Protein 2K14 (pdb70)

Secondary structure (DSSP, 8-state):
-HHHHHHHHHHHHHHHHHHGGGSEEEEEE-B-TT-EEEEEES-TTS---EEEEETTS--B-SS-EEEEEEEETTEEEEE-----

B-factor: mean 1.0, std 0.0, range [1.0, 1.0]

InterPro domains:
  IPR012340 Nucleic acid-binding, OB-fold [G3DSA:2.40.50.140] (94-174)
  IPR058653 Membrane protein NfeD2, N-terminal transmembrane domain [PF25842] (1-101)

Foldseek 3Di:
DVVVVVVVVLVVVVVVVVVLLQFKWFFAFKAALAGKGKIWTPVVVDTDIAIEHEPPSHTGDGGAMWRFNADDSRYTHIDGPRDD

CATH classification: 2.40.50.140

Solvent-accessible surface area: 5468 Å² total; per-residue (Å²): 96,68,144,150,131,103,50,53,63,122,122,63,83,40,167,167,7,54,86,37,89,70,108,48,0,55,0,66,70,49,0,53,73,127,16,150,6,55,0,21,7,79,42,118,80,73,51,134,60,48,39,0,35,13,114,82,99,79,96,2,58,167,46,25,18,0,54,0,44,50,21,100,118,24,49,2,18,0,28,52,99,107,52,222

Sequence (84 aa):
GSHMLESSAEESLAYREDDLRGRLGKVITAVPVDGFGEVVIEGIGGTISKSAVSFDNQQISYGTTVLVVDINNGVLSVTPHEPIGSHMLESSAEESLAYREDDLRGRLGKVITAVPVDGFGEVVIEGIGGTISKSAVSFDNQQISYGTTVLVVDINNGVLSVTPHEPIGSHMLESSAEESLAYREDDLRGRLGKVITAVPVDGFGEVVIEGIGGTISKSAVSFDNQQISYGTTVLVVDINNGVLSVTPHEPIGSHMLESSAEESLAYREDDLRGRLGKVITAVPVDGFGEVVIEGIGGTISKSAVSFDNQQISYGTTVLVVDINNGVLSVTPHEPIGSHMLESSAEESLAYREDDLRGRLGKVITAVPVDGFGEVVIEGIGGTISKSAVSFDNQQISYGTTVLVVDINNGVLSVTPHEPIGSHMLESSAEESLAYREDDLRGRLGKVITAVPVDGFGEVVIEGIGGTISKSAVSFDNQQISYGTTVLVVDINNGVLSVTPHEPIGSHMLESSAEESLAYREDDLRGRLGKVITAVPVDGFGEVVIEGIGGTISKSAVSFDNQQISYGTTVLVVDINNGVLSVTPHEPIGSHMLESSAEESLAYREDDLRGRLGKVITAVPVDGFGEVVIEGIGGTISKSAVSFDNQQISYGTTVLVVDINNGVLSVTPHEPIGSHMLESSAEESLAYREDDLRGRLGKVITAVPVDGFGEVVIEGIGGTISKSAVSFDNQQISYGTTVLVVDINNGVLSVTPHEPIGSHMLESSAEESLAYREDDLRGRLGKVITAVPVDGFGEVVIEGIGGTISKSAVSFDNQQISYGTTVLVVDINNGVLSVTPHEPIGSHMLESSAEESLAYREDDLRGRLGKVITAVPVDGFGEVVIEGIGGTISKSAVSFDNQQISYGTTVLVVDINNGVLSVTPHEPIGSHMLESSAEESLAYREDDLRGRLGKVITAVPVDGFGEVVIEGIGGTISKSAVSFDNQQISYGTTVLVVDINNGVLSVTPHEPIGSHMLESSAEESLAYREDDLRGRLGKVITAVPVDGFGEVVIEGIGGTISKSAVSFDNQQISYGTTVLVVDINNGVLSVTPHEPIGSHMLESSAEESLAYREDDLRGRLGKVITAVPVDGFGEVVIEGIGGTISKSAVSFDNQQISYGTTVLVVDINNGVLSVTPHEPIGSHMLESSAEESLAYREDDLRGRLGKVITAVPVDGFGEVVIEGIGGTISKSAVSFDNQQISYGTTVLVVDINNGVLSVTPHEPIGSHMLESSAEESLAYREDDLRGRLGKVITAVPVDGFGEVVIEGIGGTISKSAVSFDNQQISYGTTVLVVDINNGVLSVTPHEPIGSHMLESSAEESLAYREDDLRGRLGKVITAVPVDGFGEVVIEGIGGTISKSAVSFDNQQISYGTTVLVVDINNGVLSVTPHEPIGSHMLESSAEESLAYREDDLRGRLGKVITAVPVDGFGEVVIEGIGGTISKSAVSFDNQQISYGTTVLVVDINNGVLSVTPHEPIGSHMLESSAEESLAYREDDLRGRLGKVITAVPVDGFGEVVIEGIGGTISKSAVSFDNQQISYGTTVLVVDINNGVLSVTPHEPIGSHMLESSAEESLAYREDDLRGRLGKVITAVPVDGFGEVVIEGIGGTISKSAVSFDNQQISYGTTVLVVDINNGVLSVTPHEPI

Radius of gyration: 13.63 Å; Cα contacts (8 Å, |Δi|>4): 180; chains: 1; bounding box: 39×36×25 Å

GO terms:
  GO:0045121 membrane raft (C, EXP)
  GO:0005886 plasma membrane (C, EXP)

Nearest PDB structures (foldseek):
  2k14-assembly1_A  TM=9.909E-01  e=5.338E-16  unclassified
  3wwv-assembly1_A-2  TM=8.874E-01  e=5.300E-04  Pyrococcus horikoshii OT3
  5gvd-assembly1_A  TM=5.594E-01  e=1.250E-01  Homo sapiens
  7ur8-assembly1_A  TM=4.563E-01  e=3.140E-01  synthetic construct
  4jc0-assembly2_B  TM=3.728E-01  e=9.187E+00  Thermotoga maritima

Structure (mmCIF, N/CA/C/O backbone):
data_2K14
#
_entry.id   2K14
#
loop_
_atom_site.group_PDB
_atom_site.id
_atom_site.type_symbol
_atom_site.label_atom_id
_atom_site.label_alt_id
_atom_site.label_comp_id
_atom_site.label_asym_id
_atom_site.label_entity_id
_atom_site.label_seq_id
_atom_site.pdbx_PDB_ins_code
_atom_site.Cartn_x
_atom_site.Cartn_y
_atom_site.Cartn_z
_atom_site.occupancy
_atom_site.B_iso_or_equiv
_atom_site.auth_seq_id
_atom_site.auth_comp_id
_atom_site.auth_asym_id
_atom_site.auth_atom_id
_atom_site.pdbx_PDB_model_num
ATOM 1 N N . GLY A 1 1 ? 19.606 17.095 -10.858 1.00 1.00 1 GLY A N 1
ATOM 2 C CA . GLY A 1 1 ? 19.177 15.705 -11.037 1.00 1.00 1 GLY A CA 1
ATOM 3 C C . GLY A 1 1 ? 18.337 15.138 -9.882 1.00 1.00 1 GLY A C 1
ATOM 4 O O . GLY A 1 1 ? 17.873 13.999 -9.959 1.00 1.00 1 GLY A O 1
ATOM 8 N N . SER A 1 2 ? 18.110 15.917 -8.820 1.00 1.00 2 SER A N 1
ATOM 9 C CA . SER A 1 2 ? 17.337 15.517 -7.631 1.00 1.00 2 SER A CA 1
ATOM 10 C C . SER A 1 2 ? 15.916 15.034 -7.949 1.00 1.00 2 SER A C 1
ATOM 11 O O . SER A 1 2 ? 15.448 14.072 -7.340 1.00 1.00 2 SER A O 1
ATOM 19 N N . HIS A 1 3 ? 15.251 15.618 -8.950 1.00 1.00 3 HIS A N 1
ATOM 20 C CA . HIS A 1 3 ? 13.924 15.187 -9.410 1.00 1.00 3 HIS A CA 1
ATOM 21 C C . HIS A 1 3 ? 13.905 13.740 -9.943 1.00 1.00 3 HIS A C 1
ATOM 22 O O . HIS A 1 3 ? 12.921 13.025 -9.748 1.00 1.00 3 HIS A O 1
ATOM 36 N N . MET A 1 4 ? 14.995 13.276 -10.568 1.00 1.00 4 MET A N 1
ATOM 37 C CA . MET A 1 4 ? 15.140 11.884 -11.016 1.00 1.00 4 MET A CA 1
ATOM 38 C C . MET A 1 4 ? 15.369 10.925 -9.837 1.00 1.00 4 MET A C 1
ATOM 39 O O . MET A 1 4 ? 14.842 9.812 -9.840 1.00 1.00 4 MET A O 1
ATOM 53 N N . LEU A 1 5 ? 16.100 11.356 -8.804 1.00 1.00 5 LEU A N 1
ATOM 54 C CA . LEU A 1 5 ? 16.286 10.585 -7.566 1.00 1.00 5 LEU A CA 1
ATOM 55 C C . LEU A 1 5 ? 14.972 10.459 -6.773 1.00 1.00 5 LEU A C 1
ATOM 56 O O . LEU A 1 5 ? 14.642 9.374 -6.293 1.00 1.00 5 LEU A O 1
ATOM 72 N N . GLU A 1 6 ? 14.182 11.533 -6.694 1.00 1.00 6 GLU A N 1
ATOM 73 C CA . GLU A 1 6 ? 12.829 11.514 -6.120 1.00 1.00 6 GLU A CA 1
ATOM 74 C C . GLU A 1 6 ? 11.884 10.601 -6.917 1.00 1.00 6 GLU A C 1
ATOM 75 O O . GLU A 1 6 ? 11.176 9.784 -6.325 1.00 1.00 6 GLU A O 1
ATOM 87 N N . SER A 1 7 ? 11.920 10.666 -8.254 1.00 1.00 7 SER A N 1
ATOM 88 C CA . SER A 1 7 ? 11.159 9.754 -9.123 1.00 1.00 7 SER A CA 1
ATOM 89 C C . SER A 1 7 ? 11.560 8.290 -8.904 1.00 1.00 7 SER A C 1
ATOM 90 O O . SER A 1 7 ? 10.694 7.421 -8.808 1.00 1.00 7 SER A O 1
ATOM 98 N N . SER A 1 8 ? 12.858 8.013 -8.748 1.00 1.00 8 SER A N 1
ATOM 99 C CA . SER A 1 8 ? 13.379 6.668 -8.456 1.00 1.00 8 SER A CA 1
ATOM 100 C C . SER A 1 8 ? 12.922 6.149 -7.087 1.00 1.00 8 SER A C 1
ATOM 101 O O . SER A 1 8 ? 12.570 4.975 -6.965 1.00 1.00 8 SER A O 1
ATOM 109 N N . ALA A 1 9 ? 12.870 7.011 -6.065 1.00 1.00 9 ALA A N 1
ATOM 110 C CA . ALA A 1 9 ? 12.334 6.669 -4.746 1.00 1.00 9 ALA A CA 1
ATOM 111 C C . ALA A 1 9 ? 10.818 6.386 -4.782 1.00 1.00 9 ALA A C 1
ATOM 112 O O . ALA A 1 9 ? 10.356 5.418 -4.179 1.00 1.00 9 ALA A O 1
ATOM 119 N N . GLU A 1 10 ? 10.039 7.180 -5.524 1.00 1.00 10 GLU A N 1
ATOM 120 C CA . GLU A 1 10 ? 8.600 6.951 -5.725 1.00 1.00 10 GLU A CA 1
ATOM 121 C C . GLU A 1 10 ? 8.312 5.656 -6.506 1.00 1.00 10 GLU A C 1
ATOM 122 O O . GLU A 1 10 ? 7.418 4.897 -6.135 1.00 1.00 10 GLU A O 1
ATOM 134 N N . GLU A 1 11 ? 9.096 5.351 -7.544 1.00 1.00 11 GLU A N 1
ATOM 135 C CA . GLU A 1 11 ? 9.014 4.077 -8.273 1.00 1.00 11 GLU A CA 1
ATOM 136 C C . GLU A 1 11 ? 9.432 2.876 -7.408 1.00 1.00 11 GLU A C 1
ATOM 137 O O . GLU A 1 11 ? 8.825 1.807 -7.497 1.00 1.00 11 GLU A O 1
ATOM 149 N N . SER A 1 12 ? 10.415 3.050 -6.517 1.00 1.00 12 SER A N 1
ATOM 150 C CA . SER A 1 12 ? 10.789 2.028 -5.529 1.00 1.00 12 SER A CA 1
ATOM 151 C C . SER A 1 12 ? 9.669 1.783 -4.514 1.00 1.00 12 SER A C 1
ATOM 152 O O . SER A 1 12 ? 9.397 0.635 -4.164 1.00 1.00 12 SER A O 1
ATOM 160 N N . LEU A 1 13 ? 8.960 2.830 -4.077 1.00 1.00 13 LEU A N 1
ATOM 161 C CA . LEU A 1 13 ? 7.795 2.703 -3.196 1.00 1.00 13 LEU A CA 1
ATOM 162 C C . LEU A 1 13 ? 6.620 2.021 -3.916 1.00 1.00 13 LEU A C 1
ATOM 163 O O . LEU A 1 13 ? 5.968 1.154 -3.338 1.00 1.00 13 LEU A O 1
ATOM 179 N N . ALA A 1 14 ? 6.392 2.324 -5.198 1.00 1.00 14 ALA A N 1
ATOM 180 C CA . ALA A 1 14 ? 5.411 1.611 -6.021 1.00 1.00 14 ALA A CA 1
ATOM 181 C C . ALA A 1 14 ? 5.745 0.111 -6.163 1.00 1.00 14 ALA A C 1
ATOM 182 O O . ALA A 1 14 ? 4.845 -0.726 -6.098 1.00 1.00 14 ALA A O 1
ATOM 189 N N . TYR A 1 15 ? 7.028 -0.252 -6.282 1.00 1.00 15 TYR A N 1
ATOM 190 C CA . TYR A 1 15 ? 7.480 -1.650 -6.250 1.00 1.00 15 TYR A CA 1
ATOM 191 C C . TYR A 1 15 ? 7.268 -2.316 -4.874 1.00 1.00 15 TYR A C 1
ATOM 192 O O . TYR A 1 15 ? 6.783 -3.448 -4.808 1.00 1.00 15 TYR A O 1
ATOM 210 N N . ARG A 1 16 ? 7.554 -1.611 -3.768 1.00 1.00 16 ARG A N 1
ATOM 211 C CA . ARG A 1 16 ? 7.256 -2.073 -2.395 1.00 1.00 16 ARG A CA 1
ATOM 212 C C . ARG A 1 16 ? 5.760 -2.304 -2.171 1.00 1.00 16 ARG A C 1
ATOM 213 O O . ARG A 1 16 ? 5.380 -3.282 -1.532 1.00 1.00 16 ARG A O 1
ATOM 234 N N . GLU A 1 17 ? 4.905 -1.439 -2.714 1.00 1.00 17 GLU A N 1
ATOM 235 C CA . GLU A 1 17 ? 3.453 -1.625 -2.716 1.00 1.00 17 GLU A CA 1
ATOM 236 C C . GLU A 1 17 ? 3.020 -2.811 -3.589 1.00 1.00 17 GLU A C 1
ATOM 237 O O . GLU A 1 17 ? 2.209 -3.616 -3.148 1.00 1.00 17 GLU A O 1
ATOM 249 N N . ASP A 1 18 ? 3.590 -2.992 -4.783 1.00 1.00 18 ASP A N 1
ATOM 250 C CA . ASP A 1 18 ? 3.304 -4.151 -5.639 1.00 1.00 18 ASP A CA 1
ATOM 251 C C . ASP A 1 18 ? 3.729 -5.495 -5.014 1.00 1.00 18 ASP A C 1
ATOM 252 O O . ASP A 1 18 ? 3.112 -6.519 -5.299 1.00 1.00 18 ASP A O 1
ATOM 261 N N . ASP A 1 19 ? 4.720 -5.516 -4.116 1.00 1.00 19 ASP A N 1
ATOM 262 C CA . ASP A 1 19 ? 5.045 -6.705 -3.313 1.00 1.00 19 ASP A CA 1
ATOM 263 C C . ASP A 1 19 ? 3.876 -7.154 -2.408 1.00 1.00 19 ASP A C 1
ATOM 264 O O . ASP A 1 19 ? 3.714 -8.350 -2.152 1.00 1.00 19 ASP A O 1
ATOM 273 N N . LEU A 1 20 ? 3.031 -6.219 -1.950 1.00 1.00 20 LEU A N 1
ATOM 274 C CA . LEU A 1 20 ? 1.827 -6.507 -1.153 1.00 1.00 20 LEU A CA 1
ATOM 275 C C . LEU A 1 20 ? 0.758 -7.301 -1.932 1.00 1.00 20 LEU A C 1
ATOM 276 O O . LEU A 1 20 ? -0.139 -7.877 -1.315 1.00 1.00 20 LEU A O 1
ATOM 292 N N . ARG A 1 21 ? 0.858 -7.384 -3.269 1.00 1.00 21 ARG A N 1
ATOM 293 C CA . ARG A 1 21 ? -0.032 -8.192 -4.132 1.00 1.00 21 ARG A CA 1
ATOM 294 C C . ARG A 1 21 ? -0.070 -9.681 -3.737 1.00 1.00 21 ARG A C 1
ATOM 295 O O . ARG A 1 21 ? -1.072 -10.362 -3.945 1.00 1.00 21 ARG A O 1
ATOM 316 N N . GLY A 1 22 ? 0.997 -10.188 -3.115 1.00 1.00 22 GLY A N 1
ATOM 317 C CA . GLY A 1 22 ? 1.089 -11.567 -2.619 1.00 1.00 22 GLY A CA 1
ATOM 318 C C . GLY A 1 22 ? 0.493 -11.798 -1.221 1.00 1.00 22 GLY A C 1
ATOM 319 O O . GLY A 1 22 ? 0.768 -12.839 -0.621 1.00 1.00 22 GLY A O 1
ATOM 323 N N . ARG A 1 23 ? -0.289 -10.848 -0.682 1.00 1.00 23 ARG A N 1
ATOM 324 C CA . ARG A 1 23 ? -0.827 -10.872 0.692 1.00 1.00 23 ARG A CA 1
ATOM 325 C C . ARG A 1 23 ? -2.332 -10.593 0.755 1.00 1.00 23 ARG A C 1
ATOM 326 O O . ARG A 1 23 ? -2.926 -9.996 -0.146 1.00 1.00 23 ARG A O 1
ATOM 347 N N . LEU A 1 24 ? -2.933 -11.017 1.866 1.00 1.00 24 LEU A N 1
ATOM 348 C CA . LEU A 1 24 ? -4.311 -10.691 2.241 1.00 1.00 24 LEU A CA 1
ATOM 349 C C . LEU A 1 24 ? -4.375 -9.291 2.880 1.00 1.00 24 LEU A C 1
ATOM 350 O O . LEU A 1 24 ? -3.401 -8.785 3.443 1.00 1.00 24 LEU A O 1
ATOM 366 N N . GLY A 1 25 ? -5.569 -8.710 2.859 1.00 1.00 25 GLY A N 1
ATOM 367 C CA . GLY A 1 25 ? -5.936 -7.446 3.488 1.00 1.00 25 GLY A CA 1
ATOM 368 C C . GLY A 1 25 ? -7.324 -7.475 4.134 1.00 1.00 25 GLY A C 1
ATOM 369 O O . GLY A 1 25 ? -7.987 -8.513 4.186 1.00 1.00 25 GLY A O 1
ATOM 373 N N . LYS A 1 26 ? -7.759 -6.317 4.629 1.00 1.00 26 LYS A N 1
ATOM 374 C CA . LYS A 1 26 ? -8.937 -6.098 5.473 1.00 1.00 26 LYS A CA 1
ATOM 375 C C . LYS A 1 26 ? -9.576 -4.751 5.143 1.00 1.00 26 LYS A C 1
ATOM 376 O O . LYS A 1 26 ? -8.951 -3.704 5.316 1.00 1.00 26 LYS A O 1
ATOM 395 N N . VAL A 1 27 ? -10.794 -4.789 4.607 1.00 1.00 27 VAL A N 1
ATOM 396 C CA . VAL A 1 27 ? -11.554 -3.596 4.182 1.00 1.00 27 VAL A CA 1
ATOM 397 C C . VAL A 1 27 ? -12.104 -2.837 5.395 1.00 1.00 27 VAL A C 1
ATOM 398 O O . VAL A 1 27 ? -12.694 -3.444 6.292 1.00 1.00 27 VAL A O 1
ATOM 411 N N . ILE A 1 28 ? -11.951 -1.508 5.398 1.00 1.00 28 ILE A N 1
ATOM 412 C CA . ILE A 1 28 ? -12.430 -0.601 6.464 1.00 1.00 28 ILE A CA 1
ATOM 413 C C . ILE A 1 28 ? -13.367 0.517 5.961 1.00 1.00 28 ILE A C 1
ATOM 414 O O . ILE A 1 28 ? -14.025 1.179 6.762 1.00 1.00 28 ILE A O 1
ATOM 430 N N . THR A 1 29 ? -13.476 0.698 4.643 1.00 1.00 29 THR A N 1
ATOM 431 C CA . THR A 1 29 ? -14.476 1.560 3.987 1.00 1.00 29 THR A CA 1
ATOM 432 C C . THR A 1 29 ? -14.993 0.791 2.779 1.00 1.00 29 THR A C 1
ATOM 433 O O . THR A 1 29 ? -14.193 0.291 1.990 1.00 1.00 29 THR A O 1
ATOM 444 N N . ALA A 1 30 ? -16.315 0.655 2.667 1.00 1.00 30 ALA A N 1
ATOM 445 C CA . ALA A 1 30 ? -16.977 -0.226 1.708 1.00 1.00 30 ALA A CA 1
ATOM 446 C C . ALA A 1 30 ? -16.571 0.017 0.243 1.00 1.00 30 ALA A C 1
ATOM 447 O O . ALA A 1 30 ? -16.423 1.156 -0.203 1.00 1.00 30 ALA A O 1
ATOM 454 N N . VAL A 1 31 ? -16.461 -1.077 -0.510 1.00 1.00 31 VAL A N 1
ATOM 455 C CA . VAL A 1 31 ? -16.029 -1.127 -1.913 1.00 1.00 31 VAL A CA 1
ATOM 456 C C . VAL A 1 31 ? -17.140 -1.804 -2.731 1.00 1.00 31 VAL A C 1
ATOM 457 O O . VAL A 1 31 ? -17.186 -3.034 -2.780 1.00 1.00 31 VAL A O 1
ATOM 470 N N . PRO A 1 32 ? -18.095 -1.060 -3.319 1.00 1.00 32 PRO A N 1
ATOM 471 C CA . PRO A 1 32 ? -19.182 -1.662 -4.090 1.00 1.00 32 PRO A CA 1
ATOM 472 C C . PRO A 1 32 ? -18.702 -2.185 -5.453 1.00 1.00 32 PRO A C 1
ATOM 473 O O . PRO A 1 32 ? -17.560 -1.954 -5.852 1.00 1.00 32 PRO A O 1
ATOM 484 N N . VAL A 1 33 ? -19.589 -2.875 -6.182 1.00 1.00 33 VAL A N 1
ATOM 485 C CA . VAL A 1 33 ? -19.285 -3.640 -7.417 1.00 1.00 33 VAL A CA 1
ATOM 486 C C . VAL A 1 33 ? -18.632 -2.844 -8.559 1.00 1.00 33 VAL A C 1
ATOM 487 O O . VAL A 1 33 ? -18.142 -3.437 -9.517 1.00 1.00 33 VAL A O 1
ATOM 500 N N . ASP A 1 34 ? -18.660 -1.513 -8.493 1.00 1.00 34 ASP A N 1
ATOM 501 C CA . ASP A 1 34 ? -18.132 -0.578 -9.494 1.00 1.00 34 ASP A CA 1
ATOM 502 C C . ASP A 1 34 ? -17.553 0.707 -8.851 1.00 1.00 34 ASP A C 1
ATOM 503 O O . ASP A 1 34 ? -17.511 1.762 -9.490 1.00 1.00 34 ASP A O 1
ATOM 512 N N . GLY A 1 35 ? -17.153 0.638 -7.574 1.00 1.00 35 GLY A N 1
ATOM 513 C CA . GLY A 1 35 ? -16.782 1.798 -6.748 1.00 1.00 35 GLY A CA 1
ATOM 514 C C . GLY A 1 35 ? -15.468 1.648 -5.974 1.00 1.00 35 GLY A C 1
ATOM 515 O O . GLY A 1 35 ? -14.683 0.725 -6.206 1.00 1.00 35 GLY A O 1
ATOM 519 N N . PHE A 1 36 ? -15.245 2.577 -5.039 1.00 1.00 36 PHE A N 1
ATOM 520 C CA . PHE A 1 36 ? -14.000 2.736 -4.280 1.00 1.00 36 PHE A CA 1
ATOM 521 C C . PHE A 1 36 ? -14.264 2.799 -2.767 1.00 1.00 36 PHE A C 1
ATOM 522 O O . PHE A 1 36 ? -15.257 3.379 -2.319 1.00 1.00 36 PHE A O 1
ATOM 539 N N . GLY A 1 37 ? -13.335 2.248 -1.988 1.00 1.00 37 GLY A N 1
ATOM 540 C CA . GLY A 1 37 ? -13.293 2.293 -0.523 1.00 1.00 37 GLY A CA 1
ATOM 541 C C . GLY A 1 37 ? -11.849 2.209 -0.020 1.00 1.00 37 GLY A C 1
ATOM 542 O O . GLY A 1 37 ? -10.942 2.731 -0.667 1.00 1.00 37 GLY A O 1
ATOM 546 N N . GLU A 1 38 ? -11.610 1.563 1.122 1.00 1.00 38 GLU A N 1
ATOM 547 C CA . GLU A 1 38 ? -10.292 1.505 1.782 1.00 1.00 38 GLU A CA 1
ATOM 548 C C . GLU A 1 38 ? -9.994 0.127 2.381 1.00 1.00 38 GLU A C 1
ATOM 549 O O . GLU A 1 38 ? -10.887 -0.570 2.867 1.00 1.00 38 GLU A O 1
ATOM 561 N N . VAL A 1 39 ? -8.707 -0.216 2.412 1.00 1.00 39 VAL A N 1
ATOM 562 C CA . VAL A 1 39 ? -8.157 -1.511 2.851 1.00 1.00 39 VAL A CA 1
ATOM 563 C C . VAL A 1 39 ? -6.820 -1.328 3.585 1.00 1.00 39 VAL A C 1
ATOM 564 O O . VAL A 1 39 ? -6.113 -0.346 3.370 1.00 1.00 39 VAL A O 1
ATOM 577 N N . VAL A 1 40 ? -6.452 -2.303 4.416 1.00 1.00 40 VAL A N 1
ATOM 578 C CA . VAL A 1 40 ? -5.126 -2.461 5.062 1.00 1.00 40 VAL A CA 1
ATOM 579 C C . VAL A 1 40 ? -4.639 -3.884 4.802 1.00 1.00 40 VAL A C 1
ATOM 580 O O . VAL A 1 40 ? -5.462 -4.792 4.743 1.00 1.00 40 VAL A O 1
ATOM 593 N N . ILE A 1 41 ? -3.334 -4.122 4.668 1.00 1.00 41 ILE A N 1
ATOM 594 C CA . ILE A 1 41 ? -2.791 -5.494 4.633 1.00 1.00 41 ILE A CA 1
ATOM 595 C C . ILE A 1 41 ? -2.924 -6.142 6.024 1.00 1.00 41 ILE A C 1
ATOM 596 O O . ILE A 1 41 ? -2.949 -5.454 7.044 1.00 1.00 41 ILE A O 1
ATOM 612 N N . GLU A 1 42 ? -3.034 -7.473 6.075 1.00 1.00 42 GLU A N 1
ATOM 613 C CA . GLU A 1 42 ? -3.302 -8.239 7.313 1.00 1.00 42 GLU A CA 1
ATOM 614 C C . GLU A 1 42 ? -2.248 -8.072 8.430 1.00 1.00 42 GLU A C 1
ATOM 615 O O . GLU A 1 42 ? -2.532 -8.374 9.590 1.00 1.00 42 GLU A O 1
ATOM 627 N N . GLY A 1 43 ? -1.062 -7.537 8.120 1.00 1.00 43 GLY A N 1
ATOM 628 C CA . GLY A 1 43 ? -0.037 -7.111 9.085 1.00 1.00 43 GLY A CA 1
ATOM 629 C C . GLY A 1 43 ? -0.392 -5.798 9.796 1.00 1.00 43 GLY A C 1
ATOM 630 O O . GLY A 1 43 ? 0.438 -4.892 9.860 1.00 1.00 43 GLY A O 1
ATOM 634 N N . ILE A 1 44 ? -1.634 -5.654 10.274 1.00 1.00 44 ILE A N 1
ATOM 635 C CA . ILE A 1 44 ? -2.237 -4.411 10.794 1.00 1.00 44 ILE A CA 1
ATOM 636 C C . ILE A 1 44 ? -1.412 -3.635 11.844 1.00 1.00 44 ILE A C 1
ATOM 637 O O . ILE A 1 44 ? -1.553 -2.416 11.950 1.00 1.00 44 ILE A O 1
ATOM 653 N N . GLY A 1 45 ? -0.535 -4.305 12.600 1.00 1.00 45 GLY A N 1
ATOM 654 C CA . GLY A 1 45 ? 0.368 -3.688 13.584 1.00 1.00 45 GLY A CA 1
ATOM 655 C C . GLY A 1 45 ? 1.624 -3.020 12.995 1.00 1.00 45 GLY A C 1
ATOM 656 O O . GLY A 1 45 ? 2.378 -2.390 13.740 1.00 1.00 45 GLY A O 1
ATOM 660 N N . GLY A 1 46 ? 1.864 -3.143 11.682 1.00 1.00 46 GLY A N 1
ATOM 661 C CA . GLY A 1 46 ? 3.063 -2.642 10.994 1.00 1.00 46 GLY A CA 1
ATOM 662 C C . GLY A 1 46 ? 2.858 -2.299 9.509 1.00 1.00 46 GLY A C 1
ATOM 663 O O . GLY A 1 46 ? 3.804 -2.386 8.723 1.00 1.00 46 GLY A O 1
ATOM 667 N N . THR A 1 47 ? 1.638 -1.920 9.117 1.00 1.00 47 THR A N 1
ATOM 668 C CA . THR A 1 47 ? 1.230 -1.580 7.737 1.00 1.00 47 THR A CA 1
ATOM 669 C C . THR A 1 47 ? 0.355 -0.313 7.702 1.00 1.00 47 THR A C 1
ATOM 670 O O . THR A 1 47 ? 0.014 0.251 8.746 1.00 1.00 47 THR A O 1
ATOM 681 N N . ILE A 1 48 ? 0.015 0.167 6.498 1.00 1.00 48 ILE A N 1
ATOM 682 C CA . ILE A 1 48 ? -0.653 1.459 6.246 1.00 1.00 48 ILE A CA 1
ATOM 683 C C . ILE A 1 48 ? -1.862 1.239 5.319 1.00 1.00 48 ILE A C 1
ATOM 684 O O . ILE A 1 48 ? -1.782 0.467 4.360 1.00 1.00 48 ILE A O 1
ATOM 700 N N . SER A 1 49 ? -2.986 1.904 5.605 1.00 1.00 49 SER A N 1
ATOM 701 C CA . SER A 1 49 ? -4.212 1.841 4.795 1.00 1.00 49 SER A CA 1
ATOM 702 C C . SER A 1 49 ? -4.063 2.521 3.423 1.00 1.00 49 SER A C 1
ATOM 703 O O . SER A 1 49 ? -3.327 3.499 3.269 1.00 1.00 49 SER A O 1
ATOM 711 N N . LYS A 1 50 ? -4.791 2.013 2.420 1.00 1.00 50 LYS A N 1
ATOM 712 C CA . LYS A 1 50 ? -4.786 2.475 1.018 1.00 1.00 50 LYS A CA 1
ATOM 713 C C . LYS A 1 50 ? -6.199 2.423 0.428 1.00 1.00 50 LYS A C 1
ATOM 714 O O . LYS A 1 50 ? -7.047 1.663 0.908 1.00 1.00 50 LYS A O 1
ATOM 733 N N . SER A 1 51 ? -6.451 3.184 -0.637 1.00 1.00 51 SER A N 1
ATOM 734 C CA . SER A 1 51 ? -7.703 3.084 -1.401 1.00 1.00 51 SER A CA 1
ATOM 735 C C . SER A 1 51 ? -7.821 1.727 -2.098 1.00 1.00 51 SER A C 1
ATOM 736 O O . SER A 1 51 ? -6.814 1.113 -2.464 1.00 1.00 51 SER A O 1
ATOM 744 N N . ALA A 1 52 ? -9.055 1.263 -2.296 1.00 1.00 52 ALA A N 1
ATOM 745 C CA . ALA A 1 52 ? -9.343 -0.074 -2.812 1.00 1.00 52 ALA A CA 1
ATOM 746 C C . ALA A 1 52 ? -10.516 -0.097 -3.807 1.00 1.00 52 ALA A C 1
ATOM 747 O O . ALA A 1 52 ? -11.489 0.639 -3.631 1.00 1.00 52 ALA A O 1
ATOM 754 N N . VAL A 1 53 ? -10.441 -0.985 -4.807 1.00 1.00 53 VAL A N 1
ATOM 755 C CA . VAL A 1 53 ? -11.492 -1.256 -5.812 1.00 1.00 53 VAL A CA 1
ATOM 756 C C . VAL A 1 53 ? -11.802 -2.754 -5.933 1.00 1.00 53 VAL A C 1
ATOM 757 O O . VAL A 1 53 ? -10.957 -3.603 -5.645 1.00 1.00 53 VAL A O 1
ATOM 770 N N . SER A 1 54 ? -13.019 -3.086 -6.364 1.00 1.00 54 SER A N 1
ATOM 771 C CA . SER A 1 54 ? -13.556 -4.450 -6.465 1.00 1.00 54 SER A CA 1
ATOM 772 C C . SER A 1 54 ? -13.156 -5.141 -7.781 1.00 1.00 54 SER A C 1
ATOM 773 O O . SER A 1 54 ? -13.833 -5.028 -8.805 1.00 1.00 54 SER A O 1
ATOM 781 N N . PHE A 1 55 ? -12.039 -5.877 -7.767 1.00 1.00 55 PHE A N 1
ATOM 782 C CA . PHE A 1 55 ? -11.479 -6.539 -8.959 1.00 1.00 55 PHE A CA 1
ATOM 783 C C . PHE A 1 55 ? -12.458 -7.507 -9.650 1.00 1.00 55 PHE A C 1
ATOM 784 O O . PHE A 1 55 ? -12.500 -7.595 -10.877 1.00 1.00 55 PHE A O 1
ATOM 801 N N . ASP A 1 56 ? -13.272 -8.212 -8.856 1.00 1.00 56 ASP A N 1
ATOM 802 C CA . ASP A 1 56 ? -14.214 -9.242 -9.314 1.00 1.00 56 ASP A CA 1
ATOM 803 C C . ASP A 1 56 ? -15.670 -8.723 -9.399 1.00 1.00 56 ASP A C 1
ATOM 804 O O . ASP A 1 56 ? -16.616 -9.513 -9.399 1.00 1.00 56 ASP A O 1
ATOM 813 N N . ASN A 1 57 ? -15.863 -7.395 -9.438 1.00 1.00 57 ASN A N 1
ATOM 814 C CA . ASN A 1 57 ? -17.165 -6.711 -9.407 1.00 1.00 57 ASN A CA 1
ATOM 815 C C . ASN A 1 57 ? -18.090 -7.209 -8.273 1.00 1.00 57 ASN A C 1
ATOM 816 O O . ASN A 1 57 ? -19.270 -7.497 -8.483 1.00 1.00 57 ASN A O 1
ATOM 827 N N . GLN A 1 58 ? -17.541 -7.321 -7.058 1.00 1.00 58 GLN A N 1
ATOM 828 C CA . GLN A 1 58 ? -18.264 -7.721 -5.843 1.00 1.00 58 GLN A CA 1
ATOM 829 C C . GLN A 1 58 ? -18.448 -6.526 -4.897 1.00 1.00 58 GLN A C 1
ATOM 830 O O . GLN A 1 58 ? -17.637 -5.602 -4.894 1.00 1.00 58 GLN A O 1
ATOM 844 N N . GLN A 1 59 ? -19.500 -6.553 -4.076 1.00 1.00 59 GLN A N 1
ATOM 845 C CA . GLN A 1 59 ? -19.703 -5.580 -2.998 1.00 1.00 59 GLN A CA 1
ATOM 846 C C . GLN A 1 59 ? -18.943 -6.067 -1.750 1.00 1.00 59 GLN A C 1
ATOM 847 O O . GLN A 1 59 ? -19.150 -7.194 -1.293 1.00 1.00 59 GLN A O 1
ATOM 861 N N . ILE A 1 60 ? -18.053 -5.232 -1.211 1.00 1.00 60 ILE A N 1
ATOM 862 C CA . ILE A 1 60 ? -17.103 -5.576 -0.143 1.00 1.00 60 ILE A CA 1
ATOM 863 C C . ILE A 1 60 ? -17.265 -4.588 1.019 1.00 1.00 60 ILE A C 1
ATOM 864 O O . ILE A 1 60 ? -16.680 -3.504 1.026 1.00 1.00 60 ILE A O 1
ATOM 880 N N . SER A 1 61 ? -18.116 -4.942 1.981 1.00 1.00 61 SER A N 1
ATOM 881 C CA . SER A 1 61 ? -18.376 -4.154 3.196 1.00 1.00 61 SER A CA 1
ATOM 882 C C . SER A 1 61 ? -17.178 -4.108 4.163 1.00 1.00 61 SER A C 1
ATOM 883 O O . SER A 1 61 ? -16.213 -4.869 4.037 1.00 1.00 61 SER A O 1
ATOM 891 N N . TYR A 1 62 ? -17.268 -3.235 5.173 1.00 1.00 62 TYR A N 1
ATOM 892 C CA . TYR A 1 62 ? -16.353 -3.178 6.322 1.00 1.00 62 TYR A CA 1
ATOM 893 C C . TYR A 1 62 ? -16.171 -4.555 6.993 1.00 1.00 62 TYR A C 1
ATOM 894 O O . TYR A 1 62 ? -17.132 -5.315 7.148 1.00 1.00 62 TYR A O 1
ATOM 912 N N . GLY A 1 63 ? -14.949 -4.855 7.445 1.00 1.00 63 GLY A N 1
ATOM 913 C CA . GLY A 1 63 ? -14.664 -6.011 8.298 1.00 1.00 63 GLY A CA 1
ATOM 914 C C . GLY A 1 63 ? -14.659 -7.376 7.600 1.00 1.00 63 GLY A C 1
ATOM 915 O O . GLY A 1 63 ? -15.088 -8.359 8.208 1.00 1.00 63 GLY A O 1
ATOM 919 N N . THR A 1 64 ? -14.170 -7.465 6.356 1.00 1.00 64 THR A N 1
ATOM 920 C CA . THR A 1 64 ? -13.969 -8.750 5.654 1.00 1.00 64 THR A CA 1
ATOM 921 C C . THR A 1 64 ? -12.547 -8.880 5.112 1.00 1.00 64 THR A C 1
ATOM 922 O O . THR A 1 64 ? -11.873 -7.877 4.857 1.00 1.00 64 THR A O 1
ATOM 933 N N . THR A 1 65 ? -12.082 -10.119 4.952 1.00 1.00 65 THR A N 1
ATOM 934 C CA . THR A 1 65 ? -10.711 -10.437 4.529 1.00 1.00 65 THR A CA 1
ATOM 935 C C . THR A 1 65 ? -10.673 -10.635 3.017 1.00 1.00 65 THR A C 1
ATOM 936 O O . THR A 1 65 ? -11.435 -11.421 2.447 1.00 1.00 65 THR A O 1
ATOM 947 N N . VAL A 1 66 ? -9.756 -9.929 2.365 1.00 1.00 66 VAL A N 1
ATOM 948 C CA . VAL A 1 66 ? -9.669 -9.787 0.906 1.00 1.00 66 VAL A CA 1
ATOM 949 C C . VAL A 1 66 ? -8.276 -10.142 0.398 1.00 1.00 66 VAL A C 1
ATOM 950 O O . VAL A 1 66 ? -7.290 -9.878 1.073 1.00 1.00 66 VAL A O 1
ATOM 963 N N . LEU A 1 67 ? -8.171 -10.734 -0.788 1.00 1.00 67 LEU A N 1
ATOM 964 C CA . LEU A 1 67 ? -6.887 -10.920 -1.470 1.00 1.00 67 LEU A CA 1
ATOM 965 C C . LEU A 1 67 ? -6.654 -9.730 -2.411 1.00 1.00 67 LEU A C 1
ATOM 966 O O . LEU A 1 67 ? -7.526 -9.391 -3.216 1.00 1.00 67 LEU A O 1
ATOM 982 N N . VAL A 1 68 ? -5.487 -9.090 -2.302 1.00 1.00 68 VAL A N 1
ATOM 983 C CA . VAL A 1 68 ? -5.084 -7.947 -3.142 1.00 1.00 68 VAL A CA 1
ATOM 984 C C . VAL A 1 68 ? -4.581 -8.439 -4.509 1.00 1.00 68 VAL A C 1
ATOM 985 O O . VAL A 1 68 ? -3.385 -8.541 -4.765 1.00 1.00 68 VAL A O 1
ATOM 998 N N . VAL A 1 69 ? -5.519 -8.834 -5.369 1.00 1.00 69 VAL A N 1
ATOM 999 C CA . VAL A 1 69 ? -5.282 -9.528 -6.649 1.00 1.00 69 VAL A CA 1
ATOM 1000 C C . VAL A 1 69 ? -4.597 -8.684 -7.735 1.00 1.00 69 VAL A C 1
ATOM 1001 O O . VAL A 1 69 ? -3.941 -9.247 -8.613 1.00 1.00 69 VAL A O 1
ATOM 1014 N N . ASP A 1 70 ? -4.685 -7.354 -7.676 1.00 1.00 70 ASP A N 1
ATOM 1015 C CA . ASP A 1 70 ? -3.908 -6.435 -8.525 1.00 1.00 70 ASP A CA 1
ATOM 1016 C C . ASP A 1 70 ? -3.611 -5.136 -7.751 1.00 1.00 70 ASP A C 1
ATOM 1017 O O . ASP A 1 70 ? -4.217 -4.887 -6.709 1.00 1.00 70 ASP A O 1
ATOM 1026 N N . ILE A 1 71 ? -2.677 -4.307 -8.222 1.00 1.00 71 ILE A N 1
ATOM 1027 C CA . ILE A 1 71 ? -2.230 -3.089 -7.525 1.00 1.00 71 ILE A CA 1
ATOM 1028 C C . ILE A 1 71 ? -1.891 -1.980 -8.531 1.00 1.00 71 ILE A C 1
ATOM 1029 O O . ILE A 1 71 ? -1.242 -2.208 -9.554 1.00 1.00 71 ILE A O 1
ATOM 1045 N N . ASN A 1 72 ? -2.293 -0.759 -8.182 1.00 1.00 72 ASN A N 1
ATOM 1046 C CA . ASN A 1 72 ? -1.937 0.506 -8.822 1.00 1.00 72 ASN A CA 1
ATOM 1047 C C . ASN A 1 72 ? -1.584 1.528 -7.715 1.00 1.00 72 ASN A C 1
ATOM 1048 O O . ASN A 1 72 ? -1.932 1.311 -6.553 1.00 1.00 72 ASN A O 1
ATOM 1059 N N . ASN A 1 73 ? -0.878 2.614 -8.049 1.00 1.00 73 ASN A N 1
ATOM 1060 C CA . ASN A 1 73 ? -0.321 3.592 -7.099 1.00 1.00 73 ASN A CA 1
ATOM 1061 C C . ASN A 1 73 ? -1.342 4.117 -6.058 1.00 1.00 73 ASN A C 1
ATOM 1062 O O . ASN A 1 73 ? -2.146 5.005 -6.352 1.00 1.00 73 ASN A O 1
ATOM 1073 N N . GLY A 1 74 ? -1.315 3.558 -4.844 1.00 1.00 74 GLY A N 1
ATOM 1074 C CA . GLY A 1 74 ? -2.247 3.857 -3.746 1.00 1.00 74 GLY A CA 1
ATOM 1075 C C . GLY A 1 74 ? -3.701 3.408 -3.965 1.00 1.00 74 GLY A C 1
ATOM 1076 O O . GLY A 1 74 ? -4.572 3.788 -3.183 1.00 1.00 74 GLY A O 1
ATOM 1080 N N . VAL A 1 75 ? -3.966 2.601 -4.999 1.00 1.00 75 VAL A N 1
ATOM 1081 C CA . VAL A 1 75 ? -5.291 2.108 -5.420 1.00 1.00 75 VAL A CA 1
ATOM 1082 C C . VAL A 1 75 ? -5.184 0.606 -5.697 1.00 1.00 75 VAL A C 1
ATOM 1083 O O . VAL A 1 75 ? -4.903 0.155 -6.809 1.00 1.00 75 VAL A O 1
ATOM 1096 N N . LEU A 1 76 ? -5.331 -0.178 -4.635 1.00 1.00 76 LEU A N 1
ATOM 1097 C CA . LEU A 1 76 ? -5.263 -1.638 -4.647 1.00 1.00 76 LEU A CA 1
ATOM 1098 C C . LEU A 1 76 ? -6.546 -2.226 -5.270 1.00 1.00 76 LEU A C 1
ATOM 1099 O O . LEU A 1 76 ? -7.639 -1.701 -5.068 1.00 1.00 76 LEU A O 1
ATOM 1115 N N . SER A 1 77 ? -6.441 -3.355 -5.968 1.00 1.00 77 SER A N 1
ATOM 1116 C CA . SER A 1 77 ? -7.584 -4.090 -6.525 1.00 1.00 77 SER A CA 1
ATOM 1117 C C . SER A 1 77 ? -7.750 -5.379 -5.734 1.00 1.00 77 SER A C 1
ATOM 1118 O O . SER A 1 77 ? -6.834 -6.201 -5.673 1.00 1.00 77 SER A O 1
ATOM 1126 N N . VAL A 1 78 ? -8.915 -5.558 -5.114 1.00 1.00 78 VAL A N 1
ATOM 1127 C CA . VAL A 1 78 ? -9.145 -6.626 -4.131 1.00 1.00 78 VAL A CA 1
ATOM 1128 C C . VAL A 1 78 ? -10.436 -7.408 -4.395 1.00 1.00 78 VAL A C 1
ATOM 1129 O O . VAL A 1 78 ? -11.322 -6.957 -5.123 1.00 1.00 78 VAL A O 1
ATOM 1142 N N . THR A 1 79 ? -10.545 -8.587 -3.784 1.00 1.00 79 THR A N 1
ATOM 1143 C CA . THR A 1 79 ? -11.732 -9.461 -3.828 1.00 1.00 79 THR A CA 1
ATOM 1144 C C . THR A 1 79 ? -11.820 -10.282 -2.528 1.00 1.00 79 THR A C 1
ATOM 1145 O O . THR A 1 79 ? -10.769 -10.655 -1.994 1.00 1.00 79 THR A O 1
ATOM 1156 N N . PRO A 1 80 ? -13.013 -10.535 -1.947 1.00 1.00 80 PRO A N 1
ATOM 1157 C CA . PRO A 1 80 ? -13.150 -11.217 -0.657 1.00 1.00 80 PRO A CA 1
ATOM 1158 C C . PRO A 1 80 ? -12.791 -12.710 -0.726 1.00 1.00 80 PRO A C 1
ATOM 1159 O O . PRO A 1 80 ? -13.620 -13.563 -1.052 1.00 1.00 80 PRO A O 1
ATOM 1170 N N . HIS A 1 81 ? -11.535 -13.028 -0.394 1.00 1.00 81 HIS A N 1
ATOM 1171 C CA . HIS A 1 81 ? -11.050 -14.402 -0.237 1.00 1.00 81 HIS A CA 1
ATOM 1172 C C . HIS A 1 81 ? -11.682 -15.083 0.998 1.00 1.00 81 HIS A C 1
ATOM 1173 O O . HIS A 1 81 ? -11.967 -16.281 0.957 1.00 1.00 81 HIS A O 1
ATOM 1187 N N . GLU A 1 82 ? -11.904 -14.325 2.082 1.00 1.00 82 GLU A N 1
ATOM 1188 C CA . GLU A 1 82 ? -12.372 -14.782 3.405 1.00 1.00 82 GLU A CA 1
ATOM 1189 C C . GLU A 1 82 ? -11.842 -16.182 3.833 1.00 1.00 82 GLU A C 1
ATOM 1190 O O . GLU A 1 82 ? -12.631 -17.111 4.052 1.00 1.00 82 GLU A O 1
ATOM 1202 N N . PRO A 1 83 ? -10.506 -16.377 3.916 1.00 1.00 83 PRO A N 1
ATOM 1203 C CA . PRO A 1 83 ? -9.901 -17.660 4.285 1.00 1.00 83 PRO A CA 1
ATOM 1204 C C . PRO A 1 83 ? -10.148 -18.035 5.759 1.00 1.00 83 PRO A C 1
ATOM 1205 O O . PRO A 1 83 ? -10.461 -17.187 6.600 1.00 1.00 83 PRO A O 1
ATOM 1216 N N . ILE A 1 84 ? -9.969 -19.321 6.078 1.00 1.00 84 ILE A N 1
ATOM 1217 C CA . ILE A 1 84 ? -10.059 -19.874 7.443 1.00 1.00 84 ILE A CA 1
ATOM 1218 C C . ILE A 1 84 ? -9.092 -19.204 8.438 1.00 1.00 84 ILE A C 1
ATOM 1219 O O . ILE A 1 84 ? -7.935 -18.901 8.117 1.00 1.00 84 ILE A O 1
ATOM 1235 N N . GLY A 1 1 ? 15.519 19.417 -10.913 1.00 1.00 1 GLY A N 2
ATOM 1236 C CA . GLY A 1 1 ? 15.307 17.968 -11.003 1.00 1.00 1 GLY A CA 2
ATOM 1237 C C . GLY A 1 1 ? 14.545 17.355 -9.820 1.00 1.00 1 GLY A C 2
ATOM 1238 O O . GLY A 1 1 ? 14.265 16.155 -9.821 1.00 1.00 1 GLY A O 2
ATOM 1242 N N . SER A 1 2 ? 14.189 18.155 -8.810 1.00 1.00 2 SER A N 2
ATOM 1243 C CA . SER A 1 2 ? 13.495 17.713 -7.589 1.00 1.00 2 SER A CA 2
ATOM 1244 C C . SER A 1 2 ? 12.175 16.979 -7.858 1.00 1.00 2 SER A C 2
ATOM 1245 O O . SER A 1 2 ? 11.904 15.956 -7.230 1.00 1.00 2 SER A O 2
ATOM 1253 N N . HIS A 1 3 ? 11.383 17.433 -8.836 1.00 1.00 3 HIS A N 2
ATOM 1254 C CA . HIS A 1 3 ? 10.142 16.769 -9.254 1.00 1.00 3 HIS A CA 2
ATOM 1255 C C . HIS A 1 3 ? 10.382 15.347 -9.795 1.00 1.00 3 HIS A C 2
ATOM 1256 O O . HIS A 1 3 ? 9.603 14.434 -9.512 1.00 1.00 3 HIS A O 2
ATOM 1270 N N . MET A 1 4 ? 11.476 15.135 -10.534 1.00 1.00 4 MET A N 2
ATOM 1271 C CA . MET A 1 4 ? 11.866 13.828 -11.076 1.00 1.00 4 MET A CA 2
ATOM 1272 C C . MET A 1 4 ? 12.398 12.894 -9.980 1.00 1.00 4 MET A C 2
ATOM 1273 O O . MET A 1 4 ? 12.107 11.697 -10.000 1.00 1.00 4 MET A O 2
ATOM 1287 N N . LEU A 1 5 ? 13.124 13.427 -8.990 1.00 1.00 5 LEU A N 2
ATOM 1288 C CA . LEU A 1 5 ? 13.567 12.675 -7.808 1.00 1.00 5 LEU A CA 2
ATOM 1289 C C . LEU A 1 5 ? 12.382 12.237 -6.930 1.00 1.00 5 LEU A C 2
ATOM 1290 O O . LEU A 1 5 ? 12.318 11.079 -6.516 1.00 1.00 5 LEU A O 2
ATOM 1306 N N . GLU A 1 6 ? 11.406 13.118 -6.693 1.00 1.00 6 GLU A N 2
ATOM 1307 C CA . GLU A 1 6 ? 10.163 12.775 -5.983 1.00 1.00 6 GLU A CA 2
ATOM 1308 C C . GLU A 1 6 ? 9.301 11.769 -6.765 1.00 1.00 6 GLU A C 2
ATOM 1309 O O . GLU A 1 6 ? 8.743 10.847 -6.166 1.00 1.00 6 GLU A O 2
ATOM 1321 N N . SER A 1 7 ? 9.239 11.880 -8.097 1.00 1.00 7 SER A N 2
ATOM 1322 C CA . SER A 1 7 ? 8.586 10.878 -8.957 1.00 1.00 7 SER A CA 2
ATOM 1323 C C . SER A 1 7 ? 9.283 9.515 -8.869 1.00 1.00 7 SER A C 2
ATOM 1324 O O . SER A 1 7 ? 8.614 8.492 -8.737 1.00 1.00 7 SER A O 2
ATOM 1332 N N . SER A 1 8 ? 10.620 9.489 -8.863 1.00 1.00 8 SER A N 2
ATOM 1333 C CA . SER A 1 8 ? 11.412 8.258 -8.698 1.00 1.00 8 SER A CA 2
ATOM 1334 C C . SER A 1 8 ? 11.207 7.612 -7.323 1.00 1.00 8 SER A C 2
ATOM 1335 O O . SER A 1 8 ? 11.101 6.388 -7.229 1.00 1.00 8 SER A O 2
ATOM 1343 N N . ALA A 1 9 ? 11.092 8.413 -6.258 1.00 1.00 9 ALA A N 2
ATOM 1344 C CA . ALA A 1 9 ? 10.752 7.933 -4.917 1.00 1.00 9 ALA A CA 2
ATOM 1345 C C . ALA A 1 9 ? 9.326 7.350 -4.849 1.00 1.00 9 ALA A C 2
ATOM 1346 O O . ALA A 1 9 ? 9.122 6.285 -4.264 1.00 1.00 9 ALA A O 2
ATOM 1353 N N . GLU A 1 10 ? 8.341 7.995 -5.484 1.00 1.00 10 GLU A N 2
ATOM 1354 C CA . GLU A 1 10 ? 6.968 7.480 -5.578 1.00 1.00 10 GLU A CA 2
ATOM 1355 C C . GLU A 1 10 ? 6.892 6.174 -6.392 1.00 1.00 10 GLU A C 2
ATOM 1356 O O . GLU A 1 10 ? 6.223 5.229 -5.980 1.00 1.00 10 GLU A O 2
ATOM 1368 N N . GLU A 1 11 ? 7.620 6.074 -7.506 1.00 1.00 11 GLU A N 2
ATOM 1369 C CA . GLU A 1 11 ? 7.731 4.836 -8.295 1.00 1.00 11 GLU A CA 2
ATOM 1370 C C . GLU A 1 11 ? 8.435 3.707 -7.524 1.00 1.00 11 GLU A C 2
ATOM 1371 O O . GLU A 1 11 ? 8.036 2.545 -7.632 1.00 1.00 11 GLU A O 2
ATOM 1383 N N . SER A 1 12 ? 9.430 4.030 -6.693 1.00 1.00 12 SER A N 2
ATOM 1384 C CA . SER A 1 12 ? 10.071 3.061 -5.791 1.00 1.00 12 SER A CA 2
ATOM 1385 C C . SER A 1 12 ? 9.107 2.568 -4.706 1.00 1.00 12 SER A C 2
ATOM 1386 O O . SER A 1 12 ? 9.083 1.378 -4.391 1.00 1.00 12 SER A O 2
ATOM 1394 N N . LEU A 1 13 ? 8.256 3.451 -4.169 1.00 1.00 13 LEU A N 2
ATOM 1395 C CA . LEU A 1 13 ? 7.199 3.077 -3.224 1.00 1.00 13 LEU A CA 2
ATOM 1396 C C . LEU A 1 13 ? 6.120 2.225 -3.910 1.00 1.00 13 LEU A C 2
ATOM 1397 O O . LEU A 1 13 ? 5.691 1.223 -3.345 1.00 1.00 13 LEU A O 2
ATOM 1413 N N . ALA A 1 14 ? 5.737 2.539 -5.150 1.00 1.00 14 ALA A N 2
ATOM 1414 C CA . ALA A 1 14 ? 4.823 1.712 -5.941 1.00 1.00 14 ALA A CA 2
ATOM 1415 C C . ALA A 1 14 ? 5.396 0.304 -6.210 1.00 1.00 14 ALA A C 2
ATOM 1416 O O . ALA A 1 14 ? 4.663 -0.681 -6.129 1.00 1.00 14 ALA A O 2
ATOM 1423 N N . TYR A 1 15 ? 6.707 0.181 -6.446 1.00 1.00 15 TYR A N 2
ATOM 1424 C CA . TYR A 1 15 ? 7.390 -1.113 -6.566 1.00 1.00 15 TYR A CA 2
ATOM 1425 C C . TYR A 1 15 ? 7.359 -1.929 -5.256 1.00 1.00 15 TYR A C 2
ATOM 1426 O O . TYR A 1 15 ? 7.127 -3.139 -5.291 1.00 1.00 15 TYR A O 2
ATOM 1444 N N . ARG A 1 16 ? 7.513 -1.279 -4.091 1.00 1.00 16 ARG A N 2
ATOM 1445 C CA . ARG A 1 16 ? 7.295 -1.914 -2.772 1.00 1.00 16 ARG A CA 2
ATOM 1446 C C . ARG A 1 16 ? 5.837 -2.315 -2.556 1.00 1.00 16 ARG A C 2
ATOM 1447 O O . ARG A 1 16 ? 5.565 -3.407 -2.065 1.00 1.00 16 ARG A O 2
ATOM 1468 N N . GLU A 1 17 ? 4.897 -1.463 -2.954 1.00 1.00 17 GLU A N 2
ATOM 1469 C CA . GLU A 1 17 ? 3.460 -1.736 -2.896 1.00 1.00 17 GLU A CA 2
ATOM 1470 C C . GLU A 1 17 ? 3.071 -2.937 -3.769 1.00 1.00 17 GLU A C 2
ATOM 1471 O O . GLU A 1 17 ? 2.251 -3.744 -3.351 1.00 1.00 17 GLU A O 2
ATOM 1483 N N . ASP A 1 18 ? 3.698 -3.122 -4.935 1.00 1.00 18 ASP A N 2
ATOM 1484 C CA . ASP A 1 18 ? 3.480 -4.295 -5.793 1.00 1.00 18 ASP A CA 2
ATOM 1485 C C . ASP A 1 18 ? 3.862 -5.630 -5.122 1.00 1.00 18 ASP A C 2
ATOM 1486 O O . ASP A 1 18 ? 3.304 -6.664 -5.486 1.00 1.00 18 ASP A O 2
ATOM 1495 N N . ASP A 1 19 ? 4.738 -5.640 -4.107 1.00 1.00 19 ASP A N 2
ATOM 1496 C CA . ASP A 1 19 ? 4.972 -6.846 -3.291 1.00 1.00 19 ASP A CA 2
ATOM 1497 C C . ASP A 1 19 ? 3.720 -7.277 -2.496 1.00 1.00 19 ASP A C 2
ATOM 1498 O O . ASP A 1 19 ? 3.503 -8.468 -2.265 1.00 1.00 19 ASP A O 2
ATOM 1507 N N . LEU A 1 20 ? 2.867 -6.320 -2.107 1.00 1.00 20 LEU A N 2
ATOM 1508 C CA . LEU A 1 20 ? 1.607 -6.569 -1.394 1.00 1.00 20 LEU A CA 2
ATOM 1509 C C . LEU A 1 20 ? 0.564 -7.304 -2.264 1.00 1.00 20 LEU A C 2
ATOM 1510 O O . LEU A 1 20 ? -0.402 -7.848 -1.733 1.00 1.00 20 LEU A O 2
ATOM 1526 N N . ARG A 1 21 ? 0.772 -7.387 -3.588 1.00 1.00 21 ARG A N 2
ATOM 1527 C CA . ARG A 1 21 ? -0.039 -8.192 -4.532 1.00 1.00 21 ARG A CA 2
ATOM 1528 C C . ARG A 1 21 ? 0.060 -9.712 -4.288 1.00 1.00 21 ARG A C 2
ATOM 1529 O O . ARG A 1 21 ? -0.692 -10.487 -4.874 1.00 1.00 21 ARG A O 2
ATOM 1550 N N . GLY A 1 22 ? 0.963 -10.145 -3.405 1.00 1.00 22 GLY A N 2
ATOM 1551 C CA . GLY A 1 22 ? 1.058 -11.519 -2.898 1.00 1.00 22 GLY A CA 2
ATOM 1552 C C . GLY A 1 22 ? 0.541 -11.680 -1.462 1.00 1.00 22 GLY A C 2
ATOM 1553 O O . GLY A 1 22 ? 0.907 -12.654 -0.799 1.00 1.00 22 GLY A O 2
ATOM 1557 N N . ARG A 1 23 ? -0.270 -10.732 -0.958 1.00 1.00 23 ARG A N 2
ATOM 1558 C CA . ARG A 1 23 ? -0.704 -10.654 0.449 1.00 1.00 23 ARG A CA 2
ATOM 1559 C C . ARG A 1 23 ? -2.216 -10.459 0.614 1.00 1.00 23 ARG A C 2
ATOM 1560 O O . ARG A 1 23 ? -2.928 -9.992 -0.279 1.00 1.00 23 ARG A O 2
ATOM 1581 N N . LEU A 1 24 ? -2.680 -10.809 1.810 1.00 1.00 24 LEU A N 2
ATOM 1582 C CA . LEU A 1 24 ? -4.069 -10.746 2.270 1.00 1.00 24 LEU A CA 2
ATOM 1583 C C . LEU A 1 24 ? -4.286 -9.452 3.082 1.00 1.00 24 LEU A C 2
ATOM 1584 O O . LEU A 1 24 ? -3.370 -8.944 3.733 1.00 1.00 24 LEU A O 2
ATOM 1600 N N . GLY A 1 25 ? -5.508 -8.932 3.061 1.00 1.00 25 GLY A N 2
ATOM 1601 C CA . GLY A 1 25 ? -5.915 -7.658 3.651 1.00 1.00 25 GLY A CA 2
ATOM 1602 C C . GLY A 1 25 ? -7.317 -7.673 4.269 1.00 1.00 25 GLY A C 2
ATOM 1603 O O . GLY A 1 25 ? -7.984 -8.709 4.341 1.00 1.00 25 GLY A O 2
ATOM 1607 N N . LYS A 1 26 ? -7.759 -6.495 4.716 1.00 1.00 26 LYS A N 2
ATOM 1608 C CA . LYS A 1 26 ? -8.953 -6.241 5.525 1.00 1.00 26 LYS A CA 2
ATOM 1609 C C . LYS A 1 26 ? -9.579 -4.912 5.110 1.00 1.00 26 LYS A C 2
ATOM 1610 O O . LYS A 1 26 ? -8.936 -3.869 5.219 1.00 1.00 26 LYS A O 2
ATOM 1629 N N . VAL A 1 27 ? -10.801 -4.954 4.580 1.00 1.00 27 VAL A N 2
ATOM 1630 C CA . VAL A 1 27 ? -11.543 -3.756 4.124 1.00 1.00 27 VAL A CA 2
ATOM 1631 C C . VAL A 1 27 ? -12.064 -2.943 5.314 1.00 1.00 27 VAL A C 2
ATOM 1632 O O . VAL A 1 27 ? -12.639 -3.496 6.252 1.00 1.00 27 VAL A O 2
ATOM 1645 N N . ILE A 1 28 ? -11.875 -1.621 5.255 1.00 1.00 28 ILE A N 2
ATOM 1646 C CA . ILE A 1 28 ? -12.157 -0.655 6.344 1.00 1.00 28 ILE A CA 2
ATOM 1647 C C . ILE A 1 28 ? -13.098 0.491 5.920 1.00 1.00 28 ILE A C 2
ATOM 1648 O O . ILE A 1 28 ? -13.657 1.180 6.773 1.00 1.00 28 ILE A O 2
ATOM 1664 N N . THR A 1 29 ? -13.316 0.648 4.612 1.00 1.00 29 THR A N 2
ATOM 1665 C CA . THR A 1 29 ? -14.331 1.518 3.992 1.00 1.00 29 THR A CA 2
ATOM 1666 C C . THR A 1 29 ? -14.880 0.736 2.804 1.00 1.00 29 THR A C 2
ATOM 1667 O O . THR A 1 29 ? -14.095 0.231 2.003 1.00 1.00 29 THR A O 2
ATOM 1678 N N . ALA A 1 30 ? -16.203 0.580 2.719 1.00 1.00 30 ALA A N 2
ATOM 1679 C CA . ALA A 1 30 ? -16.858 -0.317 1.771 1.00 1.00 30 ALA A CA 2
ATOM 1680 C C . ALA A 1 30 ? -16.490 -0.026 0.304 1.00 1.00 30 ALA A C 2
ATOM 1681 O O . ALA A 1 30 ? -16.392 1.132 -0.109 1.00 1.00 30 ALA A O 2
ATOM 1688 N N . VAL A 1 31 ? -16.338 -1.089 -0.486 1.00 1.00 31 VAL A N 2
ATOM 1689 C CA . VAL A 1 31 ? -15.854 -1.065 -1.872 1.00 1.00 31 VAL A CA 2
ATOM 1690 C C . VAL A 1 31 ? -16.964 -1.634 -2.765 1.00 1.00 31 VAL A C 2
ATOM 1691 O O . VAL A 1 31 ? -17.089 -2.856 -2.857 1.00 1.00 31 VAL A O 2
ATOM 1704 N N . PRO A 1 32 ? -17.839 -0.802 -3.359 1.00 1.00 32 PRO A N 2
ATOM 1705 C CA . PRO A 1 32 ? -18.962 -1.292 -4.153 1.00 1.00 32 PRO A CA 2
ATOM 1706 C C . PRO A 1 32 ? -18.518 -1.875 -5.503 1.00 1.00 32 PRO A C 2
ATOM 1707 O O . PRO A 1 32 ? -17.373 -1.715 -5.933 1.00 1.00 32 PRO A O 2
ATOM 1718 N N . VAL A 1 33 ? -19.465 -2.524 -6.189 1.00 1.00 33 VAL A N 2
ATOM 1719 C CA . VAL A 1 33 ? -19.245 -3.346 -7.399 1.00 1.00 33 VAL A CA 2
ATOM 1720 C C . VAL A 1 33 ? -18.549 -2.627 -8.566 1.00 1.00 33 VAL A C 2
ATOM 1721 O O . VAL A 1 33 ? -17.961 -3.275 -9.431 1.00 1.00 33 VAL A O 2
ATOM 1734 N N . ASP A 1 34 ? -18.611 -1.295 -8.594 1.00 1.00 34 ASP A N 2
ATOM 1735 C CA . ASP A 1 34 ? -18.073 -0.413 -9.638 1.00 1.00 34 ASP A CA 2
ATOM 1736 C C . ASP A 1 34 ? -17.448 0.878 -9.056 1.00 1.00 34 ASP A C 2
ATOM 1737 O O . ASP A 1 34 ? -17.397 1.909 -9.731 1.00 1.00 34 ASP A O 2
ATOM 1746 N N . GLY A 1 35 ? -17.011 0.839 -7.789 1.00 1.00 35 GLY A N 2
ATOM 1747 C CA . GLY A 1 35 ? -16.563 2.015 -7.025 1.00 1.00 35 GLY A CA 2
ATOM 1748 C C . GLY A 1 35 ? -15.345 1.767 -6.126 1.00 1.00 35 GLY A C 2
ATOM 1749 O O . GLY A 1 35 ? -14.607 0.796 -6.305 1.00 1.00 35 GLY A O 2
ATOM 1753 N N . PHE A 1 36 ? -15.150 2.657 -5.148 1.00 1.00 36 PHE A N 2
ATOM 1754 C CA . PHE A 1 36 ? -13.942 2.745 -4.318 1.00 1.00 36 PHE A CA 2
ATOM 1755 C C . PHE A 1 36 ? -14.254 2.762 -2.812 1.00 1.00 36 PHE A C 2
ATOM 1756 O O . PHE A 1 36 ? -15.246 3.347 -2.370 1.00 1.00 36 PHE A O 2
ATOM 1773 N N . GLY A 1 37 ? -13.360 2.153 -2.036 1.00 1.00 37 GLY A N 2
ATOM 1774 C CA . GLY A 1 37 ? -13.294 2.190 -0.571 1.00 1.00 37 GLY A CA 2
ATOM 1775 C C . GLY A 1 37 ? -11.837 2.095 -0.105 1.00 1.00 37 GLY A C 2
ATOM 1776 O O . GLY A 1 37 ? -10.949 2.652 -0.749 1.00 1.00 37 GLY A O 2
ATOM 1780 N N . GLU A 1 38 ? -11.567 1.405 1.005 1.00 1.00 38 GLU A N 2
ATOM 1781 C CA . GLU A 1 38 ? -10.224 1.313 1.610 1.00 1.00 38 GLU A CA 2
ATOM 1782 C C . GLU A 1 38 ? -9.940 -0.062 2.233 1.00 1.00 38 GLU A C 2
ATOM 1783 O O . GLU A 1 38 ? -10.847 -0.767 2.676 1.00 1.00 38 GLU A O 2
ATOM 1795 N N . VAL A 1 39 ? -8.653 -0.401 2.330 1.00 1.00 39 VAL A N 2
ATOM 1796 C CA . VAL A 1 39 ? -8.118 -1.683 2.817 1.00 1.00 39 VAL A CA 2
ATOM 1797 C C . VAL A 1 39 ? -6.801 -1.494 3.585 1.00 1.00 39 VAL A C 2
ATOM 1798 O O . VAL A 1 39 ? -6.091 -0.509 3.384 1.00 1.00 39 VAL A O 2
ATOM 1811 N N . VAL A 1 40 ? -6.455 -2.461 4.434 1.00 1.00 40 VAL A N 2
ATOM 1812 C CA . VAL A 1 40 ? -5.148 -2.608 5.115 1.00 1.00 40 VAL A CA 2
ATOM 1813 C C . VAL A 1 40 ? -4.639 -4.031 4.885 1.00 1.00 40 VAL A C 2
ATOM 1814 O O . VAL A 1 40 ? -5.448 -4.954 4.861 1.00 1.00 40 VAL A O 2
ATOM 1827 N N . ILE A 1 41 ? -3.330 -4.249 4.749 1.00 1.00 41 ILE A N 2
ATOM 1828 C CA . ILE A 1 41 ? -2.757 -5.612 4.749 1.00 1.00 41 ILE A CA 2
ATOM 1829 C C . ILE A 1 41 ? -2.823 -6.197 6.170 1.00 1.00 41 ILE A C 2
ATOM 1830 O O . ILE A 1 41 ? -2.722 -5.465 7.153 1.00 1.00 41 ILE A O 2
ATOM 1846 N N . GLU A 1 42 ? -2.987 -7.516 6.278 1.00 1.00 42 GLU A N 2
ATOM 1847 C CA . GLU A 1 42 ? -3.290 -8.244 7.530 1.00 1.00 42 GLU A CA 2
ATOM 1848 C C . GLU A 1 42 ? -2.287 -8.067 8.693 1.00 1.00 42 GLU A C 2
ATOM 1849 O O . GLU A 1 42 ? -2.635 -8.340 9.841 1.00 1.00 42 GLU A O 2
ATOM 1861 N N . GLY A 1 43 ? -1.077 -7.555 8.442 1.00 1.00 43 GLY A N 2
ATOM 1862 C CA . GLY A 1 43 ? -0.104 -7.136 9.464 1.00 1.00 43 GLY A CA 2
ATOM 1863 C C . GLY A 1 43 ? -0.449 -5.805 10.149 1.00 1.00 43 GLY A C 2
ATOM 1864 O O . GLY A 1 43 ? 0.450 -4.997 10.377 1.00 1.00 43 GLY A O 2
ATOM 1868 N N . ILE A 1 44 ? -1.731 -5.566 10.454 1.00 1.00 44 ILE A N 2
ATOM 1869 C CA . ILE A 1 44 ? -2.322 -4.289 10.917 1.00 1.00 44 ILE A CA 2
ATOM 1870 C C . ILE A 1 44 ? -1.571 -3.550 12.040 1.00 1.00 44 ILE A C 2
ATOM 1871 O O . ILE A 1 44 ? -1.667 -2.325 12.137 1.00 1.00 44 ILE A O 2
ATOM 1887 N N . GLY A 1 45 ? -0.811 -4.264 12.879 1.00 1.00 45 GLY A N 2
ATOM 1888 C CA . GLY A 1 45 ? 0.092 -3.683 13.884 1.00 1.00 45 GLY A CA 2
ATOM 1889 C C . GLY A 1 45 ? 1.255 -2.840 13.319 1.00 1.00 45 GLY A C 2
ATOM 1890 O O . GLY A 1 45 ? 1.854 -2.067 14.071 1.00 1.00 45 GLY A O 2
ATOM 1894 N N . GLY A 1 46 ? 1.573 -2.957 12.021 1.00 1.00 46 GLY A N 2
ATOM 1895 C CA . GLY A 1 46 ? 2.658 -2.209 11.362 1.00 1.00 46 GLY A CA 2
ATOM 1896 C C . GLY A 1 46 ? 2.483 -1.905 9.861 1.00 1.00 46 GLY A C 2
ATOM 1897 O O . GLY A 1 46 ? 3.255 -1.112 9.317 1.00 1.00 46 GLY A O 2
ATOM 1901 N N . THR A 1 47 ? 1.494 -2.494 9.179 1.00 1.00 47 THR A N 2
ATOM 1902 C CA . THR A 1 47 ? 1.122 -2.172 7.782 1.00 1.00 47 THR A CA 2
ATOM 1903 C C . THR A 1 47 ? 0.408 -0.810 7.650 1.00 1.00 47 THR A C 2
ATOM 1904 O O . THR A 1 47 ? 0.202 -0.095 8.636 1.00 1.00 47 THR A O 2
ATOM 1915 N N . ILE A 1 48 ? 0.032 -0.433 6.420 1.00 1.00 48 ILE A N 2
ATOM 1916 C CA . ILE A 1 48 ? -0.473 0.899 6.040 1.00 1.00 48 ILE A CA 2
ATOM 1917 C C . ILE A 1 48 ? -1.797 0.749 5.270 1.00 1.00 48 ILE A C 2
ATOM 1918 O O . ILE A 1 48 ? -1.920 -0.122 4.405 1.00 1.00 48 ILE A O 2
ATOM 1934 N N . SER A 1 49 ? -2.790 1.588 5.580 1.00 1.00 49 SER A N 2
ATOM 1935 C CA . SER A 1 49 ? -4.069 1.651 4.855 1.00 1.00 49 SER A CA 2
ATOM 1936 C C . SER A 1 49 ? -3.928 2.306 3.472 1.00 1.00 49 SER A C 2
ATOM 1937 O O . SER A 1 49 ? -3.136 3.233 3.279 1.00 1.00 49 SER A O 2
ATOM 1945 N N . LYS A 1 50 ? -4.723 1.837 2.504 1.00 1.00 50 LYS A N 2
ATOM 1946 C CA . LYS A 1 50 ? -4.703 2.251 1.089 1.00 1.00 50 LYS A CA 2
ATOM 1947 C C . LYS A 1 50 ? -6.124 2.314 0.516 1.00 1.00 50 LYS A C 2
ATOM 1948 O O . LYS A 1 50 ? -7.040 1.690 1.055 1.00 1.00 50 LYS A O 2
ATOM 1967 N N . SER A 1 51 ? -6.305 3.034 -0.592 1.00 1.00 51 SER A N 2
ATOM 1968 C CA . SER A 1 51 ? -7.552 3.004 -1.372 1.00 1.00 51 SER A CA 2
ATOM 1969 C C . SER A 1 51 ? -7.721 1.640 -2.050 1.00 1.00 51 SER A C 2
ATOM 1970 O O . SER A 1 51 ? -6.734 0.972 -2.369 1.00 1.00 51 SER A O 2
ATOM 1978 N N . ALA A 1 52 ? -8.966 1.220 -2.270 1.00 1.00 52 ALA A N 2
ATOM 1979 C CA . ALA A 1 52 ? -9.292 -0.093 -2.826 1.00 1.00 52 ALA A CA 2
ATOM 1980 C C . ALA A 1 52 ? -10.476 -0.069 -3.808 1.00 1.00 52 ALA A C 2
ATOM 1981 O O . ALA A 1 52 ? -11.439 0.673 -3.614 1.00 1.00 52 ALA A O 2
ATOM 1988 N N . VAL A 1 53 ? -10.426 -0.948 -4.816 1.00 1.00 53 VAL A N 2
ATOM 1989 C CA . VAL A 1 53 ? -11.501 -1.255 -5.782 1.00 1.00 53 VAL A CA 2
ATOM 1990 C C . VAL A 1 53 ? -11.733 -2.771 -5.865 1.00 1.00 53 VAL A C 2
ATOM 1991 O O . VAL A 1 53 ? -10.819 -3.555 -5.598 1.00 1.00 53 VAL A O 2
ATOM 2004 N N . SER A 1 54 ? -12.939 -3.210 -6.243 1.00 1.00 54 SER A N 2
ATOM 2005 C CA . SER A 1 54 ? -13.211 -4.640 -6.453 1.00 1.00 54 SER A CA 2
ATOM 2006 C C . SER A 1 54 ? -12.682 -5.105 -7.814 1.00 1.00 54 SER A C 2
ATOM 2007 O O . SER A 1 54 ? -13.069 -4.579 -8.860 1.00 1.00 54 SER A O 2
ATOM 2015 N N . PHE A 1 55 ? -11.822 -6.125 -7.804 1.00 1.00 55 PHE A N 2
ATOM 2016 C CA . PHE A 1 55 ? -11.368 -6.839 -9.004 1.00 1.00 55 PHE A CA 2
ATOM 2017 C C . PHE A 1 55 ? -12.411 -7.845 -9.541 1.00 1.00 55 PHE A C 2
ATOM 2018 O O . PHE A 1 55 ? -12.277 -8.355 -10.654 1.00 1.00 55 PHE A O 2
ATOM 2035 N N . ASP A 1 56 ? -13.463 -8.125 -8.762 1.00 1.00 56 ASP A N 2
ATOM 2036 C CA . ASP A 1 56 ? -14.438 -9.201 -8.999 1.00 1.00 56 ASP A CA 2
ATOM 2037 C C . ASP A 1 56 ? -15.898 -8.687 -9.005 1.00 1.00 56 ASP A C 2
ATOM 2038 O O . ASP A 1 56 ? -16.839 -9.460 -8.817 1.00 1.00 56 ASP A O 2
ATOM 2047 N N . ASN A 1 57 ? -16.088 -7.375 -9.204 1.00 1.00 57 ASN A N 2
ATOM 2048 C CA . ASN A 1 57 ? -17.362 -6.646 -9.158 1.00 1.00 57 ASN A CA 2
ATOM 2049 C C . ASN A 1 57 ? -18.272 -7.006 -7.959 1.00 1.00 57 ASN A C 2
ATOM 2050 O O . ASN A 1 57 ? -19.491 -7.135 -8.095 1.00 1.00 57 ASN A O 2
ATOM 2061 N N . GLN A 1 58 ? -17.674 -7.170 -6.778 1.00 1.00 58 GLN A N 2
ATOM 2062 C CA . GLN A 1 58 ? -18.364 -7.433 -5.513 1.00 1.00 58 GLN A CA 2
ATOM 2063 C C . GLN A 1 58 ? -18.587 -6.143 -4.711 1.00 1.00 58 GLN A C 2
ATOM 2064 O O . GLN A 1 58 ? -17.848 -5.171 -4.860 1.00 1.00 58 GLN A O 2
ATOM 2078 N N . GLN A 1 59 ? -19.584 -6.153 -3.822 1.00 1.00 59 GLN A N 2
ATOM 2079 C CA . GLN A 1 59 ? -19.854 -5.070 -2.869 1.00 1.00 59 GLN A CA 2
ATOM 2080 C C . GLN A 1 59 ? -19.201 -5.416 -1.517 1.00 1.00 59 GLN A C 2
ATOM 2081 O O . GLN A 1 59 ? -19.821 -6.005 -0.630 1.00 1.00 59 GLN A O 2
ATOM 2095 N N . ILE A 1 60 ? -17.903 -5.127 -1.401 1.00 1.00 60 ILE A N 2
ATOM 2096 C CA . ILE A 1 60 ? -17.037 -5.557 -0.296 1.00 1.00 60 ILE A CA 2
ATOM 2097 C C . ILE A 1 60 ? -17.256 -4.640 0.912 1.00 1.00 60 ILE A C 2
ATOM 2098 O O . ILE A 1 60 ? -16.735 -3.527 0.961 1.00 1.00 60 ILE A O 2
ATOM 2114 N N . SER A 1 61 ? -18.089 -5.078 1.857 1.00 1.00 61 SER A N 2
ATOM 2115 C CA . SER A 1 61 ? -18.411 -4.321 3.075 1.00 1.00 61 SER A CA 2
ATOM 2116 C C . SER A 1 61 ? -17.233 -4.241 4.065 1.00 1.00 61 SER A C 2
ATOM 2117 O O . SER A 1 61 ? -16.219 -4.933 3.927 1.00 1.00 61 SER A O 2
ATOM 2125 N N . TYR A 1 62 ? -17.383 -3.402 5.091 1.00 1.00 62 TYR A N 2
ATOM 2126 C CA . TYR A 1 62 ? -16.466 -3.277 6.227 1.00 1.00 62 TYR A CA 2
ATOM 2127 C C . TYR A 1 62 ? -16.193 -4.625 6.924 1.00 1.00 62 TYR A C 2
ATOM 2128 O O . TYR A 1 62 ? -17.098 -5.447 7.103 1.00 1.00 62 TYR A O 2
ATOM 2146 N N . GLY A 1 63 ? -14.952 -4.827 7.374 1.00 1.00 63 GLY A N 2
ATOM 2147 C CA . GLY A 1 63 ? -14.575 -5.939 8.247 1.00 1.00 63 GLY A CA 2
ATOM 2148 C C . GLY A 1 63 ? -14.519 -7.319 7.581 1.00 1.00 63 GLY A C 2
ATOM 2149 O O . GLY A 1 63 ? -14.785 -8.314 8.257 1.00 1.00 63 GLY A O 2
ATOM 2153 N N . THR A 1 64 ? -14.161 -7.408 6.292 1.00 1.00 64 THR A N 2
ATOM 2154 C CA . THR A 1 64 ? -14.011 -8.695 5.581 1.00 1.00 64 THR A CA 2
ATOM 2155 C C . THR A 1 64 ? -12.600 -8.898 5.036 1.00 1.00 64 THR A C 2
ATOM 2156 O O . THR A 1 64 ? -11.865 -7.937 4.789 1.00 1.00 64 THR A O 2
ATOM 2167 N N . THR A 1 65 ? -12.220 -10.163 4.874 1.00 1.00 65 THR A N 2
ATOM 2168 C CA . THR A 1 65 ? -10.860 -10.592 4.528 1.00 1.00 65 THR A CA 2
ATOM 2169 C C . THR A 1 65 ? -10.729 -10.755 3.015 1.00 1.00 65 THR A C 2
ATOM 2170 O O . THR A 1 65 ? -11.459 -11.527 2.388 1.00 1.00 65 THR A O 2
ATOM 2181 N N . VAL A 1 66 ? -9.768 -10.043 2.430 1.00 1.00 66 VAL A N 2
ATOM 2182 C CA . VAL A 1 66 ? -9.606 -9.875 0.977 1.00 1.00 66 VAL A CA 2
ATOM 2183 C C . VAL A 1 66 ? -8.196 -10.217 0.507 1.00 1.00 66 VAL A C 2
ATOM 2184 O O . VAL A 1 66 ? -7.230 -9.969 1.214 1.00 1.00 66 VAL A O 2
ATOM 2197 N N . LEU A 1 67 ? -8.055 -10.780 -0.690 1.00 1.00 67 LEU A N 2
ATOM 2198 C CA . LEU A 1 67 ? -6.758 -10.953 -1.351 1.00 1.00 67 LEU A CA 2
ATOM 2199 C C . LEU A 1 67 ? -6.535 -9.761 -2.286 1.00 1.00 67 LEU A C 2
ATOM 2200 O O . LEU A 1 67 ? -7.400 -9.458 -3.113 1.00 1.00 67 LEU A O 2
ATOM 2216 N N . VAL A 1 68 ? -5.391 -9.080 -2.169 1.00 1.00 68 VAL A N 2
ATOM 2217 C CA . VAL A 1 68 ? -4.992 -8.067 -3.159 1.00 1.00 68 VAL A CA 2
ATOM 2218 C C . VAL A 1 68 ? -4.495 -8.790 -4.411 1.00 1.00 68 VAL A C 2
ATOM 2219 O O . VAL A 1 68 ? -3.585 -9.615 -4.330 1.00 1.00 68 VAL A O 2
ATOM 2232 N N . VAL A 1 69 ? -5.100 -8.500 -5.563 1.00 1.00 69 VAL A N 2
ATOM 2233 C CA . VAL A 1 69 ? -4.902 -9.243 -6.825 1.00 1.00 69 VAL A CA 2
ATOM 2234 C C . VAL A 1 69 ? -4.328 -8.386 -7.963 1.00 1.00 69 VAL A C 2
ATOM 2235 O O . VAL A 1 69 ? -3.723 -8.926 -8.890 1.00 1.00 69 VAL A O 2
ATOM 2248 N N . ASP A 1 70 ? -4.442 -7.058 -7.884 1.00 1.00 70 ASP A N 2
ATOM 2249 C CA . ASP A 1 70 ? -3.758 -6.088 -8.757 1.00 1.00 70 ASP A CA 2
ATOM 2250 C C . ASP A 1 70 ? -3.541 -4.781 -7.969 1.00 1.00 70 ASP A C 2
ATOM 2251 O O . ASP A 1 70 ? -4.157 -4.595 -6.921 1.00 1.00 70 ASP A O 2
ATOM 2260 N N . ILE A 1 71 ? -2.650 -3.889 -8.411 1.00 1.00 71 ILE A N 2
ATOM 2261 C CA . ILE A 1 71 ? -2.215 -2.705 -7.641 1.00 1.00 71 ILE A CA 2
ATOM 2262 C C . ILE A 1 71 ? -1.859 -1.546 -8.587 1.00 1.00 71 ILE A C 2
ATOM 2263 O O . ILE A 1 71 ? -1.190 -1.741 -9.604 1.00 1.00 71 ILE A O 2
ATOM 2279 N N . ASN A 1 72 ? -2.291 -0.328 -8.237 1.00 1.00 72 ASN A N 2
ATOM 2280 C CA . ASN A 1 72 ? -2.124 0.891 -9.033 1.00 1.00 72 ASN A CA 2
ATOM 2281 C C . ASN A 1 72 ? -1.839 2.122 -8.140 1.00 1.00 72 ASN A C 2
ATOM 2282 O O . ASN A 1 72 ? -2.753 2.875 -7.795 1.00 1.00 72 ASN A O 2
ATOM 2293 N N . ASN A 1 73 ? -0.567 2.332 -7.778 1.00 1.00 73 ASN A N 2
ATOM 2294 C CA . ASN A 1 73 ? -0.027 3.539 -7.118 1.00 1.00 73 ASN A CA 2
ATOM 2295 C C . ASN A 1 73 ? -0.907 4.139 -5.988 1.00 1.00 73 ASN A C 2
ATOM 2296 O O . ASN A 1 73 ? -1.279 5.316 -6.016 1.00 1.00 73 ASN A O 2
ATOM 2307 N N . GLY A 1 74 ? -1.288 3.304 -5.017 1.00 1.00 74 GLY A N 2
ATOM 2308 C CA . GLY A 1 74 ? -2.119 3.667 -3.857 1.00 1.00 74 GLY A CA 2
ATOM 2309 C C . GLY A 1 74 ? -3.574 3.195 -3.950 1.00 1.00 74 GLY A C 2
ATOM 2310 O O . GLY A 1 74 ? -4.294 3.250 -2.951 1.00 1.00 74 GLY A O 2
ATOM 2314 N N . VAL A 1 75 ? -3.991 2.697 -5.120 1.00 1.00 75 VAL A N 2
ATOM 2315 C CA . VAL A 1 75 ? -5.317 2.124 -5.396 1.00 1.00 75 VAL A CA 2
ATOM 2316 C C . VAL A 1 75 ? -5.148 0.632 -5.679 1.00 1.00 75 VAL A C 2
ATOM 2317 O O . VAL A 1 75 ? -4.727 0.220 -6.761 1.00 1.00 75 VAL A O 2
ATOM 2330 N N . LEU A 1 76 ? -5.398 -0.188 -4.665 1.00 1.00 76 LEU A N 2
ATOM 2331 C CA . LEU A 1 76 ? -5.316 -1.645 -4.731 1.00 1.00 76 LEU A CA 2
ATOM 2332 C C . LEU A 1 76 ? -6.593 -2.219 -5.368 1.00 1.00 76 LEU A C 2
ATOM 2333 O O . LEU A 1 76 ? -7.691 -1.710 -5.153 1.00 1.00 76 LEU A O 2
ATOM 2349 N N . SER A 1 77 ? -6.470 -3.327 -6.090 1.00 1.00 77 SER A N 2
ATOM 2350 C CA . SER A 1 77 ? -7.590 -4.104 -6.630 1.00 1.00 77 SER A CA 2
ATOM 2351 C C . SER A 1 77 ? -7.677 -5.403 -5.843 1.00 1.00 77 SER A C 2
ATOM 2352 O O . SER A 1 77 ? -6.714 -6.172 -5.797 1.00 1.00 77 SER A O 2
ATOM 2360 N N . VAL A 1 78 ? -8.818 -5.645 -5.200 1.00 1.00 78 VAL A N 2
ATOM 2361 C CA . VAL A 1 78 ? -8.978 -6.733 -4.223 1.00 1.00 78 VAL A CA 2
ATOM 2362 C C . VAL A 1 78 ? -10.231 -7.570 -4.483 1.00 1.00 78 VAL A C 2
ATOM 2363 O O . VAL A 1 78 ? -11.153 -7.145 -5.180 1.00 1.00 78 VAL A O 2
ATOM 2376 N N . THR A 1 79 ? -10.277 -8.767 -3.900 1.00 1.00 79 THR A N 2
ATOM 2377 C CA . THR A 1 79 ? -11.439 -9.675 -3.949 1.00 1.00 79 THR A CA 2
ATOM 2378 C C . THR A 1 79 ? -11.596 -10.417 -2.610 1.00 1.00 79 THR A C 2
ATOM 2379 O O . THR A 1 79 ? -10.579 -10.758 -1.998 1.00 1.00 79 THR A O 2
ATOM 2390 N N . PRO A 1 80 ? -12.822 -10.638 -2.087 1.00 1.00 80 PRO A N 2
ATOM 2391 C CA . PRO A 1 80 ? -13.044 -11.279 -0.789 1.00 1.00 80 PRO A CA 2
ATOM 2392 C C . PRO A 1 80 ? -12.717 -12.781 -0.806 1.00 1.00 80 PRO A C 2
ATOM 2393 O O . PRO A 1 80 ? -13.561 -13.633 -1.092 1.00 1.00 80 PRO A O 2
ATOM 2404 N N . HIS A 1 81 ? -11.459 -13.097 -0.491 1.00 1.00 81 HIS A N 2
ATOM 2405 C CA . HIS A 1 81 ? -10.941 -14.461 -0.378 1.00 1.00 81 HIS A CA 2
ATOM 2406 C C . HIS A 1 81 ? -11.599 -15.231 0.786 1.00 1.00 81 HIS A C 2
ATOM 2407 O O . HIS A 1 81 ? -11.882 -16.422 0.648 1.00 1.00 81 HIS A O 2
ATOM 2421 N N . GLU A 1 82 ? -11.844 -14.550 1.917 1.00 1.00 82 GLU A N 2
ATOM 2422 C CA . GLU A 1 82 ? -12.388 -15.101 3.176 1.00 1.00 82 GLU A CA 2
ATOM 2423 C C . GLU A 1 82 ? -11.922 -16.543 3.525 1.00 1.00 82 GLU A C 2
ATOM 2424 O O . GLU A 1 82 ? -12.756 -17.444 3.683 1.00 1.00 82 GLU A O 2
ATOM 2436 N N . PRO A 1 83 ? -10.598 -16.801 3.629 1.00 1.00 83 PRO A N 2
ATOM 2437 C CA . PRO A 1 83 ? -10.061 -18.127 3.947 1.00 1.00 83 PRO A CA 2
ATOM 2438 C C . PRO A 1 83 ? -10.378 -18.565 5.389 1.00 1.00 83 PRO A C 2
ATOM 2439 O O . PRO A 1 83 ? -10.609 -17.738 6.276 1.00 1.00 83 PRO A O 2
ATOM 2450 N N . ILE A 1 84 ? -10.337 -19.881 5.629 1.00 1.00 84 ILE A N 2
ATOM 2451 C CA . ILE A 1 84 ? -10.661 -20.544 6.909 1.00 1.00 84 ILE A CA 2
ATOM 2452 C C . ILE A 1 84 ? -9.589 -21.593 7.243 1.00 1.00 84 ILE A C 2
ATOM 2453 O O . ILE A 1 84 ? -9.171 -22.378 6.380 1.00 1.00 84 ILE A O 2
ATOM 2469 N N . GLY A 1 1 ? 19.970 17.358 -9.952 1.00 1.00 1 GLY A N 3
ATOM 2470 C CA . GLY A 1 1 ? 19.719 15.944 -10.240 1.00 1.00 1 GLY A CA 3
ATOM 2471 C C . GLY A 1 1 ? 18.848 15.222 -9.201 1.00 1.00 1 GLY A C 3
ATOM 2472 O O . GLY A 1 1 ? 18.413 14.095 -9.442 1.00 1.00 1 GLY A O 3
ATOM 2476 N N . SER A 1 2 ? 18.561 15.859 -8.060 1.00 1.00 2 SER A N 3
ATOM 2477 C CA . SER A 1 2 ? 17.796 15.281 -6.939 1.00 1.00 2 SER A CA 3
ATOM 2478 C C . SER A 1 2 ? 16.405 14.771 -7.332 1.00 1.00 2 SER A C 3
ATOM 2479 O O . SER A 1 2 ? 15.927 13.789 -6.767 1.00 1.00 2 SER A O 3
ATOM 2487 N N . HIS A 1 3 ? 15.774 15.370 -8.346 1.00 1.00 3 HIS A N 3
ATOM 2488 C CA . HIS A 1 3 ? 14.503 14.910 -8.917 1.00 1.00 3 HIS A CA 3
ATOM 2489 C C . HIS A 1 3 ? 14.563 13.474 -9.479 1.00 1.00 3 HIS A C 3
ATOM 2490 O O . HIS A 1 3 ? 13.571 12.748 -9.393 1.00 1.00 3 HIS A O 3
ATOM 2504 N N . MET A 1 4 ? 15.714 13.021 -9.994 1.00 1.00 4 MET A N 3
ATOM 2505 C CA . MET A 1 4 ? 15.912 11.628 -10.426 1.00 1.00 4 MET A CA 3
ATOM 2506 C C . MET A 1 4 ? 16.021 10.667 -9.234 1.00 1.00 4 MET A C 3
ATOM 2507 O O . MET A 1 4 ? 15.506 9.549 -9.289 1.00 1.00 4 MET A O 3
ATOM 2521 N N . LEU A 1 5 ? 16.652 11.103 -8.139 1.00 1.00 5 LEU A N 3
ATOM 2522 C CA . LEU A 1 5 ? 16.770 10.328 -6.896 1.00 1.00 5 LEU A CA 3
ATOM 2523 C C . LEU A 1 5 ? 15.410 10.196 -6.189 1.00 1.00 5 LEU A C 3
ATOM 2524 O O . LEU A 1 5 ? 15.046 9.114 -5.732 1.00 1.00 5 LEU A O 3
ATOM 2540 N N . GLU A 1 6 ? 14.619 11.273 -6.167 1.00 1.00 6 GLU A N 3
ATOM 2541 C CA . GLU A 1 6 ? 13.229 11.268 -5.694 1.00 1.00 6 GLU A CA 3
ATOM 2542 C C . GLU A 1 6 ? 12.333 10.369 -6.559 1.00 1.00 6 GLU A C 3
ATOM 2543 O O . GLU A 1 6 ? 11.574 9.562 -6.022 1.00 1.00 6 GLU A O 3
ATOM 2555 N N . SER A 1 7 ? 12.466 10.432 -7.891 1.00 1.00 7 SER A N 3
ATOM 2556 C CA . SER A 1 7 ? 11.762 9.522 -8.810 1.00 1.00 7 SER A CA 3
ATOM 2557 C C . SER A 1 7 ? 12.139 8.057 -8.563 1.00 1.00 7 SER A C 3
ATOM 2558 O O . SER A 1 7 ? 11.263 7.193 -8.528 1.00 1.00 7 SER A O 3
ATOM 2566 N N . SER A 1 8 ? 13.422 7.770 -8.315 1.00 1.00 8 SER A N 3
ATOM 2567 C CA . SER A 1 8 ? 13.904 6.421 -7.981 1.00 1.00 8 SER A CA 3
ATOM 2568 C C . SER A 1 8 ? 13.337 5.911 -6.650 1.00 1.00 8 SER A C 3
ATOM 2569 O O . SER A 1 8 ? 12.945 4.747 -6.558 1.00 1.00 8 SER A O 3
ATOM 2577 N N . ALA A 1 9 ? 13.231 6.772 -5.633 1.00 1.00 9 ALA A N 3
ATOM 2578 C CA . ALA A 1 9 ? 12.594 6.439 -4.357 1.00 1.00 9 ALA A CA 3
ATOM 2579 C C . ALA A 1 9 ? 11.080 6.179 -4.503 1.00 1.00 9 ALA A C 3
ATOM 2580 O O . ALA A 1 9 ? 10.562 5.217 -3.935 1.00 1.00 9 ALA A O 3
ATOM 2587 N N . GLU A 1 10 ? 10.370 6.982 -5.301 1.00 1.00 10 GLU A N 3
ATOM 2588 C CA . GLU A 1 10 ? 8.945 6.773 -5.600 1.00 1.00 10 GLU A CA 3
ATOM 2589 C C . GLU A 1 10 ? 8.692 5.485 -6.401 1.00 1.00 10 GLU A C 3
ATOM 2590 O O . GLU A 1 10 ? 7.754 4.747 -6.100 1.00 1.00 10 GLU A O 3
ATOM 2602 N N . GLU A 1 11 ? 9.543 5.160 -7.377 1.00 1.00 11 GLU A N 3
ATOM 2603 C CA . GLU A 1 11 ? 9.481 3.890 -8.115 1.00 1.00 11 GLU A CA 3
ATOM 2604 C C . GLU A 1 11 ? 9.827 2.678 -7.235 1.00 1.00 11 GLU A C 3
ATOM 2605 O O . GLU A 1 11 ? 9.211 1.620 -7.370 1.00 1.00 11 GLU A O 3
ATOM 2617 N N . SER A 1 12 ? 10.754 2.833 -6.283 1.00 1.00 12 SER A N 3
ATOM 2618 C CA . SER A 1 12 ? 11.040 1.810 -5.269 1.00 1.00 12 SER A CA 3
ATOM 2619 C C . SER A 1 12 ? 9.832 1.580 -4.353 1.00 1.00 12 SER A C 3
ATOM 2620 O O . SER A 1 12 ? 9.463 0.436 -4.087 1.00 1.00 12 SER A O 3
ATOM 2628 N N . LEU A 1 13 ? 9.139 2.646 -3.938 1.00 1.00 13 LEU A N 3
ATOM 2629 C CA . LEU A 1 13 ? 7.914 2.548 -3.138 1.00 1.00 13 LEU A CA 3
ATOM 2630 C C . LEU A 1 13 ? 6.768 1.905 -3.937 1.00 1.00 13 LEU A C 3
ATOM 2631 O O . LEU A 1 13 ? 6.047 1.065 -3.402 1.00 1.00 13 LEU A O 3
ATOM 2647 N N . ALA A 1 14 ? 6.639 2.208 -5.233 1.00 1.00 14 ALA A N 3
ATOM 2648 C CA . ALA A 1 14 ? 5.689 1.528 -6.114 1.00 1.00 14 ALA A CA 3
ATOM 2649 C C . ALA A 1 14 ? 5.978 0.016 -6.223 1.00 1.00 14 ALA A C 3
ATOM 2650 O O . ALA A 1 14 ? 5.051 -0.791 -6.161 1.00 1.00 14 ALA A O 3
ATOM 2657 N N . TYR A 1 15 ? 7.253 -0.387 -6.302 1.00 1.00 15 TYR A N 3
ATOM 2658 C CA . TYR A 1 15 ? 7.656 -1.799 -6.259 1.00 1.00 15 TYR A CA 3
ATOM 2659 C C . TYR A 1 15 ? 7.349 -2.468 -4.903 1.00 1.00 15 TYR A C 3
ATOM 2660 O O . TYR A 1 15 ? 6.832 -3.586 -4.869 1.00 1.00 15 TYR A O 3
ATOM 2678 N N . ARG A 1 16 ? 7.592 -1.774 -3.779 1.00 1.00 16 ARG A N 3
ATOM 2679 C CA . ARG A 1 16 ? 7.200 -2.226 -2.427 1.00 1.00 16 ARG A CA 3
ATOM 2680 C C . ARG A 1 16 ? 5.686 -2.409 -2.296 1.00 1.00 16 ARG A C 3
ATOM 2681 O O . ARG A 1 16 ? 5.237 -3.382 -1.694 1.00 1.00 16 ARG A O 3
ATOM 2702 N N . GLU A 1 17 ? 4.894 -1.511 -2.879 1.00 1.00 17 GLU A N 3
ATOM 2703 C CA . GLU A 1 17 ? 3.437 -1.647 -2.960 1.00 1.00 17 GLU A CA 3
ATOM 2704 C C . GLU A 1 17 ? 3.005 -2.812 -3.865 1.00 1.00 17 GLU A C 3
ATOM 2705 O O . GLU A 1 17 ? 2.132 -3.579 -3.476 1.00 1.00 17 GLU A O 3
ATOM 2717 N N . ASP A 1 18 ? 3.643 -3.022 -5.020 1.00 1.00 18 ASP A N 3
ATOM 2718 C CA . ASP A 1 18 ? 3.379 -4.183 -5.885 1.00 1.00 18 ASP A CA 3
ATOM 2719 C C . ASP A 1 18 ? 3.717 -5.532 -5.221 1.00 1.00 18 ASP A C 3
ATOM 2720 O O . ASP A 1 18 ? 3.076 -6.535 -5.534 1.00 1.00 18 ASP A O 3
ATOM 2729 N N . ASP A 1 19 ? 4.647 -5.584 -4.263 1.00 1.00 19 ASP A N 3
ATOM 2730 C CA . ASP A 1 19 ? 4.871 -6.782 -3.438 1.00 1.00 19 ASP A CA 3
ATOM 2731 C C . ASP A 1 19 ? 3.630 -7.183 -2.610 1.00 1.00 19 ASP A C 3
ATOM 2732 O O . ASP A 1 19 ? 3.404 -8.371 -2.365 1.00 1.00 19 ASP A O 3
ATOM 2741 N N . LEU A 1 20 ? 2.794 -6.214 -2.211 1.00 1.00 20 LEU A N 3
ATOM 2742 C CA . LEU A 1 20 ? 1.531 -6.462 -1.501 1.00 1.00 20 LEU A CA 3
ATOM 2743 C C . LEU A 1 20 ? 0.498 -7.226 -2.356 1.00 1.00 20 LEU A C 3
ATOM 2744 O O . LEU A 1 20 ? -0.448 -7.790 -1.811 1.00 1.00 20 LEU A O 3
ATOM 2760 N N . ARG A 1 21 ? 0.694 -7.313 -3.684 1.00 1.00 21 ARG A N 3
ATOM 2761 C CA . ARG A 1 21 ? -0.118 -8.133 -4.615 1.00 1.00 21 ARG A CA 3
ATOM 2762 C C . ARG A 1 21 ? -0.011 -9.650 -4.361 1.00 1.00 21 ARG A C 3
ATOM 2763 O O . ARG A 1 21 ? -0.753 -10.433 -4.950 1.00 1.00 21 ARG A O 3
ATOM 2784 N N . GLY A 1 22 ? 0.889 -10.074 -3.470 1.00 1.00 22 GLY A N 3
ATOM 2785 C CA . GLY A 1 22 ? 0.992 -11.447 -2.962 1.00 1.00 22 GLY A CA 3
ATOM 2786 C C . GLY A 1 22 ? 0.499 -11.607 -1.517 1.00 1.00 22 GLY A C 3
ATOM 2787 O O . GLY A 1 22 ? 0.884 -12.575 -0.856 1.00 1.00 22 GLY A O 3
ATOM 2791 N N . ARG A 1 23 ? -0.312 -10.665 -1.006 1.00 1.00 23 ARG A N 3
ATOM 2792 C CA . ARG A 1 23 ? -0.724 -10.585 0.409 1.00 1.00 23 ARG A CA 3
ATOM 2793 C C . ARG A 1 23 ? -2.235 -10.414 0.601 1.00 1.00 23 ARG A C 3
ATOM 2794 O O . ARG A 1 23 ? -2.970 -9.965 -0.283 1.00 1.00 23 ARG A O 3
ATOM 2815 N N . LEU A 1 24 ? -2.673 -10.763 1.807 1.00 1.00 24 LEU A N 3
ATOM 2816 C CA . LEU A 1 24 ? -4.052 -10.707 2.294 1.00 1.00 24 LEU A CA 3
ATOM 2817 C C . LEU A 1 24 ? -4.263 -9.413 3.106 1.00 1.00 24 LEU A C 3
ATOM 2818 O O . LEU A 1 24 ? -3.346 -8.915 3.763 1.00 1.00 24 LEU A O 3
ATOM 2834 N N . GLY A 1 25 ? -5.481 -8.885 3.080 1.00 1.00 25 GLY A N 3
ATOM 2835 C CA . GLY A 1 25 ? -5.886 -7.619 3.688 1.00 1.00 25 GLY A CA 3
ATOM 2836 C C . GLY A 1 25 ? -7.292 -7.642 4.297 1.00 1.00 25 GLY A C 3
ATOM 2837 O O . GLY A 1 25 ? -7.956 -8.679 4.353 1.00 1.00 25 GLY A O 3
ATOM 2841 N N . LYS A 1 26 ? -7.736 -6.472 4.758 1.00 1.00 26 LYS A N 3
ATOM 2842 C CA . LYS A 1 26 ? -8.940 -6.236 5.559 1.00 1.00 26 LYS A CA 3
ATOM 2843 C C . LYS A 1 26 ? -9.553 -4.890 5.175 1.00 1.00 26 LYS A C 3
ATOM 2844 O O . LYS A 1 26 ? -8.899 -3.855 5.308 1.00 1.00 26 LYS A O 3
ATOM 2863 N N . VAL A 1 27 ? -10.772 -4.913 4.640 1.00 1.00 27 VAL A N 3
ATOM 2864 C CA . VAL A 1 27 ? -11.500 -3.709 4.184 1.00 1.00 27 VAL A CA 3
ATOM 2865 C C . VAL A 1 27 ? -12.035 -2.897 5.371 1.00 1.00 27 VAL A C 3
ATOM 2866 O O . VAL A 1 27 ? -12.632 -3.451 6.296 1.00 1.00 27 VAL A O 3
ATOM 2879 N N . ILE A 1 28 ? -11.836 -1.575 5.322 1.00 1.00 28 ILE A N 3
ATOM 2880 C CA . ILE A 1 28 ? -12.124 -0.604 6.404 1.00 1.00 28 ILE A CA 3
ATOM 2881 C C . ILE A 1 28 ? -13.046 0.550 5.962 1.00 1.00 28 ILE A C 3
ATOM 2882 O O . ILE A 1 28 ? -13.550 1.304 6.794 1.00 1.00 28 ILE A O 3
ATOM 2898 N N . THR A 1 29 ? -13.298 0.661 4.656 1.00 1.00 29 THR A N 3
ATOM 2899 C CA . THR A 1 29 ? -14.310 1.528 4.029 1.00 1.00 29 THR A CA 3
ATOM 2900 C C . THR A 1 29 ? -14.853 0.733 2.848 1.00 1.00 29 THR A C 3
ATOM 2901 O O . THR A 1 29 ? -14.064 0.237 2.044 1.00 1.00 29 THR A O 3
ATOM 2912 N N . ALA A 1 30 ? -16.172 0.555 2.766 1.00 1.00 30 ALA A N 3
ATOM 2913 C CA . ALA A 1 30 ? -16.816 -0.358 1.823 1.00 1.00 30 ALA A CA 3
ATOM 2914 C C . ALA A 1 30 ? -16.446 -0.081 0.353 1.00 1.00 30 ALA A C 3
ATOM 2915 O O . ALA A 1 30 ? -16.402 1.068 -0.089 1.00 1.00 30 ALA A O 3
ATOM 2922 N N . VAL A 1 31 ? -16.237 -1.157 -0.406 1.00 1.00 31 VAL A N 3
ATOM 2923 C CA . VAL A 1 31 ? -15.800 -1.150 -1.810 1.00 1.00 31 VAL A CA 3
ATOM 2924 C C . VAL A 1 31 ? -16.905 -1.792 -2.663 1.00 1.00 31 VAL A C 3
ATOM 2925 O O . VAL A 1 31 ? -17.001 -3.019 -2.703 1.00 1.00 31 VAL A O 3
ATOM 2938 N N . PRO A 1 32 ? -17.806 -1.016 -3.293 1.00 1.00 32 PRO A N 3
ATOM 2939 C CA . PRO A 1 32 ? -18.893 -1.578 -4.091 1.00 1.00 32 PRO A CA 3
ATOM 2940 C C . PRO A 1 32 ? -18.417 -2.106 -5.455 1.00 1.00 32 PRO A C 3
ATOM 2941 O O . PRO A 1 32 ? -17.268 -1.916 -5.859 1.00 1.00 32 PRO A O 3
ATOM 2952 N N . VAL A 1 33 ? -19.338 -2.757 -6.174 1.00 1.00 33 VAL A N 3
ATOM 2953 C CA . VAL A 1 33 ? -19.090 -3.536 -7.406 1.00 1.00 33 VAL A CA 3
ATOM 2954 C C . VAL A 1 33 ? -18.361 -2.787 -8.531 1.00 1.00 33 VAL A C 3
ATOM 2955 O O . VAL A 1 33 ? -17.694 -3.410 -9.355 1.00 1.00 33 VAL A O 3
ATOM 2968 N N . ASP A 1 34 ? -18.475 -1.458 -8.561 1.00 1.00 34 ASP A N 3
ATOM 2969 C CA . ASP A 1 34 ? -17.913 -0.557 -9.576 1.00 1.00 34 ASP A CA 3
ATOM 2970 C C . ASP A 1 34 ? -17.367 0.752 -8.957 1.00 1.00 34 ASP A C 3
ATOM 2971 O O . ASP A 1 34 ? -17.315 1.789 -9.624 1.00 1.00 34 ASP A O 3
ATOM 2980 N N . GLY A 1 35 ? -17.001 0.716 -7.669 1.00 1.00 35 GLY A N 3
ATOM 2981 C CA . GLY A 1 35 ? -16.621 1.893 -6.872 1.00 1.00 35 GLY A CA 3
ATOM 2982 C C . GLY A 1 35 ? -15.372 1.691 -6.007 1.00 1.00 35 GLY A C 3
ATOM 2983 O O . GLY A 1 35 ? -14.609 0.740 -6.197 1.00 1.00 35 GLY A O 3
ATOM 2987 N N . PHE A 1 36 ? -15.173 2.599 -5.047 1.00 1.00 36 PHE A N 3
ATOM 2988 C CA . PHE A 1 36 ? -13.948 2.722 -4.251 1.00 1.00 36 PHE A CA 3
ATOM 2989 C C . PHE A 1 36 ? -14.236 2.753 -2.742 1.00 1.00 36 PHE A C 3
ATOM 2990 O O . PHE A 1 36 ? -15.231 3.326 -2.291 1.00 1.00 36 PHE A O 3
ATOM 3007 N N . GLY A 1 37 ? -13.321 2.169 -1.971 1.00 1.00 37 GLY A N 3
ATOM 3008 C CA . GLY A 1 37 ? -13.260 2.196 -0.507 1.00 1.00 37 GLY A CA 3
ATOM 3009 C C . GLY A 1 37 ? -11.804 2.099 -0.040 1.00 1.00 37 GLY A C 3
ATOM 3010 O O . GLY A 1 37 ? -10.914 2.642 -0.695 1.00 1.00 37 GLY A O 3
ATOM 3014 N N . GLU A 1 38 ? -11.538 1.421 1.077 1.00 1.00 38 GLU A N 3
ATOM 3015 C CA . GLU A 1 38 ? -10.202 1.342 1.697 1.00 1.00 38 GLU A CA 3
ATOM 3016 C C . GLU A 1 38 ? -9.909 -0.027 2.324 1.00 1.00 38 GLU A C 3
ATOM 3017 O O . GLU A 1 38 ? -10.815 -0.741 2.758 1.00 1.00 38 GLU A O 3
ATOM 3029 N N . VAL A 1 39 ? -8.621 -0.357 2.430 1.00 1.00 39 VAL A N 3
ATOM 3030 C CA . VAL A 1 39 ? -8.082 -1.641 2.907 1.00 1.00 39 VAL A CA 3
ATOM 3031 C C . VAL A 1 39 ? -6.763 -1.455 3.673 1.00 1.00 39 VAL A C 3
ATOM 3032 O O . VAL A 1 39 ? -6.049 -0.475 3.472 1.00 1.00 39 VAL A O 3
ATOM 3045 N N . VAL A 1 40 ? -6.419 -2.428 4.516 1.00 1.00 40 VAL A N 3
ATOM 3046 C CA . VAL A 1 40 ? -5.111 -2.576 5.190 1.00 1.00 40 VAL A CA 3
ATOM 3047 C C . VAL A 1 40 ? -4.609 -4.000 4.948 1.00 1.00 40 VAL A C 3
ATOM 3048 O O . VAL A 1 40 ? -5.420 -4.921 4.924 1.00 1.00 40 VAL A O 3
ATOM 3061 N N . ILE A 1 41 ? -3.300 -4.217 4.799 1.00 1.00 41 ILE A N 3
ATOM 3062 C CA . ILE A 1 41 ? -2.729 -5.578 4.785 1.00 1.00 41 ILE A CA 3
ATOM 3063 C C . ILE A 1 41 ? -2.782 -6.170 6.203 1.00 1.00 41 ILE A C 3
ATOM 3064 O O . ILE A 1 41 ? -2.669 -5.445 7.189 1.00 1.00 41 ILE A O 3
ATOM 3080 N N . GLU A 1 42 ? -2.954 -7.489 6.305 1.00 1.00 42 GLU A N 3
ATOM 3081 C CA . GLU A 1 42 ? -3.247 -8.223 7.556 1.00 1.00 42 GLU A CA 3
ATOM 3082 C C . GLU A 1 42 ? -2.225 -8.073 8.704 1.00 1.00 42 GLU A C 3
ATOM 3083 O O . GLU A 1 42 ? -2.549 -8.385 9.850 1.00 1.00 42 GLU A O 3
ATOM 3095 N N . GLY A 1 43 ? -1.027 -7.538 8.448 1.00 1.00 43 GLY A N 3
ATOM 3096 C CA . GLY A 1 43 ? -0.043 -7.139 9.466 1.00 1.00 43 GLY A CA 3
ATOM 3097 C C . GLY A 1 43 ? -0.393 -5.829 10.187 1.00 1.00 43 GLY A C 3
ATOM 3098 O O . GLY A 1 43 ? 0.499 -5.019 10.433 1.00 1.00 43 GLY A O 3
ATOM 3102 N N . ILE A 1 44 ? -1.677 -5.607 10.502 1.00 1.00 44 ILE A N 3
ATOM 3103 C CA . ILE A 1 44 ? -2.279 -4.350 11.000 1.00 1.00 44 ILE A CA 3
ATOM 3104 C C . ILE A 1 44 ? -1.535 -3.638 12.145 1.00 1.00 44 ILE A C 3
ATOM 3105 O O . ILE A 1 44 ? -1.640 -2.418 12.279 1.00 1.00 44 ILE A O 3
ATOM 3121 N N . GLY A 1 45 ? -0.770 -4.372 12.963 1.00 1.00 45 GLY A N 3
ATOM 3122 C CA . GLY A 1 45 ? 0.133 -3.814 13.979 1.00 1.00 45 GLY A CA 3
ATOM 3123 C C . GLY A 1 45 ? 1.282 -2.940 13.435 1.00 1.00 45 GLY A C 3
ATOM 3124 O O . GLY A 1 45 ? 1.879 -2.185 14.206 1.00 1.00 45 GLY A O 3
ATOM 3128 N N . GLY A 1 46 ? 1.590 -3.010 12.131 1.00 1.00 46 GLY A N 3
ATOM 3129 C CA . GLY A 1 46 ? 2.659 -2.226 11.486 1.00 1.00 46 GLY A CA 3
ATOM 3130 C C . GLY A 1 46 ? 2.471 -1.885 9.995 1.00 1.00 46 GLY A C 3
ATOM 3131 O O . GLY A 1 46 ? 3.216 -1.050 9.475 1.00 1.00 46 GLY A O 3
ATOM 3135 N N . THR A 1 47 ? 1.500 -2.483 9.294 1.00 1.00 47 THR A N 3
ATOM 3136 C CA . THR A 1 47 ? 1.124 -2.128 7.906 1.00 1.00 47 THR A CA 3
ATOM 3137 C C . THR A 1 47 ? 0.402 -0.768 7.809 1.00 1.00 47 THR A C 3
ATOM 3138 O O . THR A 1 47 ? 0.118 -0.116 8.820 1.00 1.00 47 THR A O 3
ATOM 3149 N N . ILE A 1 48 ? 0.115 -0.319 6.579 1.00 1.00 48 ILE A N 3
ATOM 3150 C CA . ILE A 1 48 ? -0.412 1.021 6.256 1.00 1.00 48 ILE A CA 3
ATOM 3151 C C . ILE A 1 48 ? -1.657 0.888 5.361 1.00 1.00 48 ILE A C 3
ATOM 3152 O O . ILE A 1 48 ? -1.669 0.098 4.413 1.00 1.00 48 ILE A O 3
ATOM 3168 N N . SER A 1 49 ? -2.706 1.659 5.663 1.00 1.00 49 SER A N 3
ATOM 3169 C CA . SER A 1 49 ? -3.967 1.695 4.903 1.00 1.00 49 SER A CA 3
ATOM 3170 C C . SER A 1 49 ? -3.802 2.279 3.493 1.00 1.00 49 SER A C 3
ATOM 3171 O O . SER A 1 49 ? -2.986 3.178 3.273 1.00 1.00 49 SER A O 3
ATOM 3179 N N . LYS A 1 50 ? -4.628 1.819 2.548 1.00 1.00 50 LYS A N 3
ATOM 3180 C CA . LYS A 1 50 ? -4.653 2.232 1.130 1.00 1.00 50 LYS A CA 3
ATOM 3181 C C . LYS A 1 50 ? -6.094 2.302 0.609 1.00 1.00 50 LYS A C 3
ATOM 3182 O O . LYS A 1 50 ? -6.990 1.688 1.192 1.00 1.00 50 LYS A O 3
ATOM 3201 N N . SER A 1 51 ? -6.325 3.007 -0.499 1.00 1.00 51 SER A N 3
ATOM 3202 C CA . SER A 1 51 ? -7.616 2.952 -1.208 1.00 1.00 51 SER A CA 3
ATOM 3203 C C . SER A 1 51 ? -7.744 1.625 -1.962 1.00 1.00 51 SER A C 3
ATOM 3204 O O . SER A 1 51 ? -6.739 0.997 -2.307 1.00 1.00 51 SER A O 3
ATOM 3212 N N . ALA A 1 52 ? -8.978 1.197 -2.226 1.00 1.00 52 ALA A N 3
ATOM 3213 C CA . ALA A 1 52 ? -9.266 -0.105 -2.831 1.00 1.00 52 ALA A CA 3
ATOM 3214 C C . ALA A 1 52 ? -10.461 -0.096 -3.801 1.00 1.00 52 ALA A C 3
ATOM 3215 O O . ALA A 1 52 ? -11.418 0.656 -3.604 1.00 1.00 52 ALA A O 3
ATOM 3222 N N . VAL A 1 53 ? -10.420 -0.981 -4.805 1.00 1.00 53 VAL A N 3
ATOM 3223 C CA . VAL A 1 53 ? -11.496 -1.278 -5.779 1.00 1.00 53 VAL A CA 3
ATOM 3224 C C . VAL A 1 53 ? -11.764 -2.789 -5.872 1.00 1.00 53 VAL A C 3
ATOM 3225 O O . VAL A 1 53 ? -10.885 -3.597 -5.564 1.00 1.00 53 VAL A O 3
ATOM 3238 N N . SER A 1 54 ? -12.965 -3.192 -6.310 1.00 1.00 54 SER A N 3
ATOM 3239 C CA . SER A 1 54 ? -13.285 -4.601 -6.568 1.00 1.00 54 SER A CA 3
ATOM 3240 C C . SER A 1 54 ? -12.652 -5.082 -7.880 1.00 1.00 54 SER A C 3
ATOM 3241 O O . SER A 1 54 ? -12.961 -4.570 -8.960 1.00 1.00 54 SER A O 3
ATOM 3249 N N . PHE A 1 55 ? -11.787 -6.095 -7.793 1.00 1.00 55 PHE A N 3
ATOM 3250 C CA . PHE A 1 55 ? -11.252 -6.819 -8.952 1.00 1.00 55 PHE A CA 3
ATOM 3251 C C . PHE A 1 55 ? -12.293 -7.750 -9.600 1.00 1.00 55 PHE A C 3
ATOM 3252 O O . PHE A 1 55 ? -12.270 -7.979 -10.810 1.00 1.00 55 PHE A O 3
ATOM 3269 N N . ASP A 1 56 ? -13.218 -8.275 -8.793 1.00 1.00 56 ASP A N 3
ATOM 3270 C CA . ASP A 1 56 ? -14.159 -9.342 -9.157 1.00 1.00 56 ASP A CA 3
ATOM 3271 C C . ASP A 1 56 ? -15.605 -8.861 -9.390 1.00 1.00 56 ASP A C 3
ATOM 3272 O O . ASP A 1 56 ? -16.511 -9.683 -9.540 1.00 1.00 56 ASP A O 3
ATOM 3281 N N . ASN A 1 57 ? -15.824 -7.541 -9.450 1.00 1.00 57 ASN A N 3
ATOM 3282 C CA . ASN A 1 57 ? -17.123 -6.889 -9.642 1.00 1.00 57 ASN A CA 3
ATOM 3283 C C . ASN A 1 57 ? -18.171 -7.350 -8.601 1.00 1.00 57 ASN A C 3
ATOM 3284 O O . ASN A 1 57 ? -19.299 -7.722 -8.937 1.00 1.00 57 ASN A O 3
ATOM 3295 N N . GLN A 1 58 ? -17.780 -7.354 -7.323 1.00 1.00 58 GLN A N 3
ATOM 3296 C CA . GLN A 1 58 ? -18.619 -7.716 -6.168 1.00 1.00 58 GLN A CA 3
ATOM 3297 C C . GLN A 1 58 ? -18.507 -6.666 -5.053 1.00 1.00 58 GLN A C 3
ATOM 3298 O O . GLN A 1 58 ? -17.532 -5.919 -4.978 1.00 1.00 58 GLN A O 3
ATOM 3312 N N . GLN A 1 59 ? -19.524 -6.587 -4.190 1.00 1.00 59 GLN A N 3
ATOM 3313 C CA . GLN A 1 59 ? -19.548 -5.633 -3.080 1.00 1.00 59 GLN A CA 3
ATOM 3314 C C . GLN A 1 59 ? -18.712 -6.182 -1.913 1.00 1.00 59 GLN A C 3
ATOM 3315 O O . GLN A 1 59 ? -18.863 -7.342 -1.521 1.00 1.00 59 GLN A O 3
ATOM 3329 N N . ILE A 1 60 ? -17.848 -5.342 -1.345 1.00 1.00 60 ILE A N 3
ATOM 3330 C CA . ILE A 1 60 ? -16.884 -5.699 -0.301 1.00 1.00 60 ILE A CA 3
ATOM 3331 C C . ILE A 1 60 ? -17.097 -4.754 0.883 1.00 1.00 60 ILE A C 3
ATOM 3332 O O . ILE A 1 60 ? -16.494 -3.684 0.980 1.00 1.00 60 ILE A O 3
ATOM 3348 N N . SER A 1 61 ? -18.061 -5.106 1.731 1.00 1.00 61 SER A N 3
ATOM 3349 C CA . SER A 1 61 ? -18.456 -4.336 2.916 1.00 1.00 61 SER A CA 3
ATOM 3350 C C . SER A 1 61 ? -17.353 -4.275 3.989 1.00 1.00 61 SER A C 3
ATOM 3351 O O . SER A 1 61 ? -16.371 -5.022 3.951 1.00 1.00 61 SER A O 3
ATOM 3359 N N . TYR A 1 62 ? -17.530 -3.385 4.971 1.00 1.00 62 TYR A N 3
ATOM 3360 C CA . TYR A 1 62 ? -16.631 -3.206 6.119 1.00 1.00 62 TYR A CA 3
ATOM 3361 C C . TYR A 1 62 ? -16.315 -4.521 6.862 1.00 1.00 62 TYR A C 3
ATOM 3362 O O . TYR A 1 62 ? -17.203 -5.347 7.093 1.00 1.00 62 TYR A O 3
ATOM 3380 N N . GLY A 1 63 ? -15.060 -4.685 7.292 1.00 1.00 63 GLY A N 3
ATOM 3381 C CA . GLY A 1 63 ? -14.642 -5.760 8.196 1.00 1.00 63 GLY A CA 3
ATOM 3382 C C . GLY A 1 63 ? -14.548 -7.155 7.567 1.00 1.00 63 GLY A C 3
ATOM 3383 O O . GLY A 1 63 ? -14.793 -8.141 8.265 1.00 1.00 63 GLY A O 3
ATOM 3387 N N . THR A 1 64 ? -14.193 -7.262 6.279 1.00 1.00 64 THR A N 3
ATOM 3388 C CA . THR A 1 64 ? -14.058 -8.552 5.573 1.00 1.00 64 THR A CA 3
ATOM 3389 C C . THR A 1 64 ? -12.638 -8.767 5.048 1.00 1.00 64 THR A C 3
ATOM 3390 O O . THR A 1 64 ? -11.908 -7.808 4.777 1.00 1.00 64 THR A O 3
ATOM 3401 N N . THR A 1 65 ? -12.241 -10.032 4.922 1.00 1.00 65 THR A N 3
ATOM 3402 C CA . THR A 1 65 ? -10.877 -10.452 4.576 1.00 1.00 65 THR A CA 3
ATOM 3403 C C . THR A 1 65 ? -10.757 -10.651 3.067 1.00 1.00 65 THR A C 3
ATOM 3404 O O . THR A 1 65 ? -11.518 -11.404 2.451 1.00 1.00 65 THR A O 3
ATOM 3415 N N . VAL A 1 66 ? -9.770 -9.986 2.470 1.00 1.00 66 VAL A N 3
ATOM 3416 C CA . VAL A 1 66 ? -9.595 -9.838 1.017 1.00 1.00 66 VAL A CA 3
ATOM 3417 C C . VAL A 1 66 ? -8.188 -10.195 0.553 1.00 1.00 66 VAL A C 3
ATOM 3418 O O . VAL A 1 66 ? -7.221 -9.952 1.262 1.00 1.00 66 VAL A O 3
ATOM 3431 N N . LEU A 1 67 ? -8.052 -10.766 -0.640 1.00 1.00 67 LEU A N 3
ATOM 3432 C CA . LEU A 1 67 ? -6.755 -10.953 -1.299 1.00 1.00 67 LEU A CA 3
ATOM 3433 C C . LEU A 1 67 ? -6.530 -9.774 -2.254 1.00 1.00 67 LEU A C 3
ATOM 3434 O O . LEU A 1 67 ? -7.401 -9.478 -3.078 1.00 1.00 67 LEU A O 3
ATOM 3450 N N . VAL A 1 68 ? -5.384 -9.092 -2.157 1.00 1.00 68 VAL A N 3
ATOM 3451 C CA . VAL A 1 68 ? -4.997 -8.100 -3.175 1.00 1.00 68 VAL A CA 3
ATOM 3452 C C . VAL A 1 68 ? -4.535 -8.861 -4.419 1.00 1.00 68 VAL A C 3
ATOM 3453 O O . VAL A 1 68 ? -3.674 -9.735 -4.325 1.00 1.00 68 VAL A O 3
ATOM 3466 N N . VAL A 1 69 ? -5.115 -8.545 -5.576 1.00 1.00 69 VAL A N 3
ATOM 3467 C CA . VAL A 1 69 ? -4.960 -9.314 -6.829 1.00 1.00 69 VAL A CA 3
ATOM 3468 C C . VAL A 1 69 ? -4.416 -8.490 -8.004 1.00 1.00 69 VAL A C 3
ATOM 3469 O O . VAL A 1 69 ? -3.826 -9.053 -8.926 1.00 1.00 69 VAL A O 3
ATOM 3482 N N . ASP A 1 70 ? -4.540 -7.164 -7.958 1.00 1.00 70 ASP A N 3
ATOM 3483 C CA . ASP A 1 70 ? -3.884 -6.213 -8.870 1.00 1.00 70 ASP A CA 3
ATOM 3484 C C . ASP A 1 70 ? -3.653 -4.902 -8.101 1.00 1.00 70 ASP A C 3
ATOM 3485 O O . ASP A 1 70 ? -4.258 -4.702 -7.048 1.00 1.00 70 ASP A O 3
ATOM 3494 N N . ILE A 1 71 ? -2.780 -4.010 -8.567 1.00 1.00 71 ILE A N 3
ATOM 3495 C CA . ILE A 1 71 ? -2.369 -2.812 -7.815 1.00 1.00 71 ILE A CA 3
ATOM 3496 C C . ILE A 1 71 ? -2.077 -1.643 -8.767 1.00 1.00 71 ILE A C 3
ATOM 3497 O O . ILE A 1 71 ? -1.470 -1.801 -9.827 1.00 1.00 71 ILE A O 3
ATOM 3513 N N . ASN A 1 72 ? -2.482 -0.451 -8.331 1.00 1.00 72 ASN A N 3
ATOM 3514 C CA . ASN A 1 72 ? -2.167 0.855 -8.904 1.00 1.00 72 ASN A CA 3
ATOM 3515 C C . ASN A 1 72 ? -1.774 1.806 -7.751 1.00 1.00 72 ASN A C 3
ATOM 3516 O O . ASN A 1 72 ? -2.073 1.515 -6.593 1.00 1.00 72 ASN A O 3
ATOM 3527 N N . ASN A 1 73 ? -1.086 2.914 -8.044 1.00 1.00 73 ASN A N 3
ATOM 3528 C CA . ASN A 1 73 ? 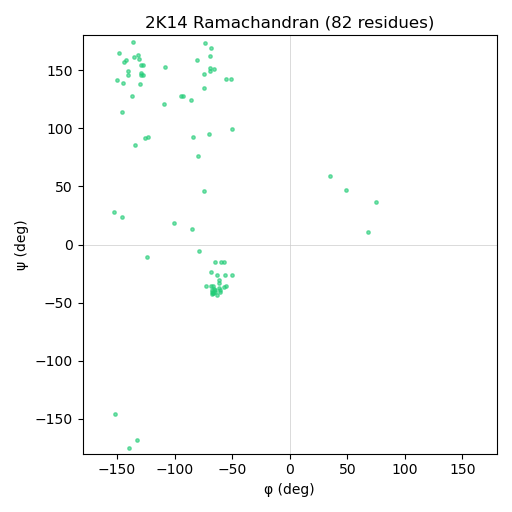-0.486 3.834 -7.061 1.00 1.00 73 ASN A CA 3
ATOM 3529 C C . ASN A 1 73 ? -1.465 4.285 -5.949 1.00 1.00 73 ASN A C 3
ATOM 3530 O O . ASN A 1 73 ? -2.283 5.188 -6.149 1.00 1.00 73 ASN A O 3
ATOM 3541 N N . GLY A 1 74 ? -1.389 3.642 -4.778 1.00 1.00 74 GLY A N 3
ATOM 3542 C CA . GLY A 1 74 ? -2.269 3.860 -3.621 1.00 1.00 74 GLY A CA 3
ATOM 3543 C C . GLY A 1 74 ? -3.724 3.387 -3.784 1.00 1.00 74 GLY A C 3
ATOM 3544 O O . GLY A 1 74 ? -4.547 3.661 -2.909 1.00 1.00 74 GLY A O 3
ATOM 3548 N N . VAL A 1 75 ? -4.040 2.670 -4.870 1.00 1.00 75 VAL A N 3
ATOM 3549 C CA . VAL A 1 75 ? -5.376 2.176 -5.250 1.00 1.00 75 VAL A CA 3
ATOM 3550 C C . VAL A 1 75 ? -5.264 0.696 -5.625 1.00 1.00 75 VAL A C 3
ATOM 3551 O O . VAL A 1 75 ? -5.019 0.322 -6.773 1.00 1.00 75 VAL A O 3
ATOM 3564 N N . LEU A 1 76 ? -5.368 -0.160 -4.614 1.00 1.00 76 LEU A N 3
ATOM 3565 C CA . LEU A 1 76 ? -5.267 -1.613 -4.736 1.00 1.00 76 LEU A CA 3
ATOM 3566 C C . LEU A 1 76 ? -6.549 -2.194 -5.366 1.00 1.00 76 LEU A C 3
ATOM 3567 O O . LEU A 1 76 ? -7.647 -1.688 -5.149 1.00 1.00 76 LEU A O 3
ATOM 3583 N N . SER A 1 77 ? -6.429 -3.303 -6.088 1.00 1.00 77 SER A N 3
ATOM 3584 C CA . SER A 1 77 ? -7.551 -4.082 -6.625 1.00 1.00 77 SER A CA 3
ATOM 3585 C C . SER A 1 77 ? -7.651 -5.384 -5.840 1.00 1.00 77 SER A C 3
ATOM 3586 O O . SER A 1 77 ? -6.692 -6.160 -5.782 1.00 1.00 77 SER A O 3
ATOM 3594 N N . VAL A 1 78 ? -8.794 -5.615 -5.192 1.00 1.00 78 VAL A N 3
ATOM 3595 C CA . VAL A 1 78 ? -8.963 -6.701 -4.214 1.00 1.00 78 VAL A CA 3
ATOM 3596 C C . VAL A 1 78 ? -10.221 -7.535 -4.469 1.00 1.00 78 VAL A C 3
ATOM 3597 O O . VAL A 1 78 ? -11.149 -7.105 -5.156 1.00 1.00 78 VAL A O 3
ATOM 3610 N N . THR A 1 79 ? -10.258 -8.734 -3.891 1.00 1.00 79 THR A N 3
ATOM 3611 C CA . THR A 1 79 ? -11.394 -9.672 -3.959 1.00 1.00 79 THR A CA 3
ATOM 3612 C C . THR A 1 79 ? -11.584 -10.373 -2.603 1.00 1.00 79 THR A C 3
ATOM 3613 O O . THR A 1 79 ? -10.582 -10.689 -1.952 1.00 1.00 79 THR A O 3
ATOM 3624 N N . PRO A 1 80 ? -12.820 -10.588 -2.106 1.00 1.00 80 PRO A N 3
ATOM 3625 C CA . PRO A 1 80 ? -13.067 -11.192 -0.795 1.00 1.00 80 PRO A CA 3
ATOM 3626 C C . PRO A 1 80 ? -12.742 -12.692 -0.765 1.00 1.00 80 PRO A C 3
ATOM 3627 O O . PRO A 1 80 ? -13.572 -13.548 -1.077 1.00 1.00 80 PRO A O 3
ATOM 3638 N N . HIS A 1 81 ? -11.503 -13.004 -0.377 1.00 1.00 81 HIS A N 3
ATOM 3639 C CA . HIS A 1 81 ? -11.000 -14.367 -0.203 1.00 1.00 81 HIS A CA 3
ATOM 3640 C C . HIS A 1 81 ? -11.744 -15.123 0.919 1.00 1.00 81 HIS A C 3
ATOM 3641 O O . HIS A 1 81 ? -12.011 -16.317 0.771 1.00 1.00 81 HIS A O 3
ATOM 3655 N N . GLU A 1 82 ? -12.079 -14.437 2.025 1.00 1.00 82 GLU A N 3
ATOM 3656 C CA . GLU A 1 82 ? -12.708 -15.002 3.238 1.00 1.00 82 GLU A CA 3
ATOM 3657 C C . GLU A 1 82 ? -12.217 -16.426 3.632 1.00 1.00 82 GLU A C 3
ATOM 3658 O O . GLU A 1 82 ? -13.023 -17.360 3.728 1.00 1.00 82 GLU A O 3
ATOM 3670 N N . PRO A 1 83 ? -10.896 -16.633 3.840 1.00 1.00 83 PRO A N 3
ATOM 3671 C CA . PRO A 1 83 ? -10.335 -17.940 4.198 1.00 1.00 83 PRO A CA 3
ATOM 3672 C C . PRO A 1 83 ? -10.738 -18.396 5.613 1.00 1.00 83 PRO A C 3
ATOM 3673 O O . PRO A 1 83 ? -11.120 -17.592 6.469 1.00 1.00 83 PRO A O 3
ATOM 3684 N N . ILE A 1 84 ? -10.617 -19.704 5.874 1.00 1.00 84 ILE A N 3
ATOM 3685 C CA . ILE A 1 84 ? -10.892 -20.331 7.181 1.00 1.00 84 ILE A CA 3
ATOM 3686 C C . ILE A 1 84 ? -9.978 -19.745 8.273 1.00 1.00 84 ILE A C 3
ATOM 3687 O O . ILE A 1 84 ? -8.745 -19.761 8.153 1.00 1.00 84 ILE A O 3
ATOM 3703 N N . GLY A 1 1 ? 20.860 17.373 -8.765 1.00 1.00 1 GLY A N 4
ATOM 3704 C CA . GLY A 1 1 ? 20.348 16.132 -9.354 1.00 1.00 1 GLY A CA 4
ATOM 3705 C C . GLY A 1 1 ? 19.406 15.329 -8.446 1.00 1.00 1 GLY A C 4
ATOM 3706 O O . GLY A 1 1 ? 18.968 14.238 -8.820 1.00 1.00 1 GLY A O 4
ATOM 3710 N N . SER A 1 2 ? 19.091 15.847 -7.255 1.00 1.00 2 SER A N 4
ATOM 3711 C CA . SER A 1 2 ? 18.309 15.162 -6.213 1.00 1.00 2 SER A CA 4
ATOM 3712 C C . SER A 1 2 ? 16.919 14.690 -6.656 1.00 1.00 2 SER A C 4
ATOM 3713 O O . SER A 1 2 ? 16.453 13.655 -6.184 1.00 1.00 2 SER A O 4
ATOM 3721 N N . HIS A 1 3 ? 16.261 15.372 -7.599 1.00 1.00 3 HIS A N 4
ATOM 3722 C CA . HIS A 1 3 ? 14.936 14.962 -8.085 1.00 1.00 3 HIS A CA 4
ATOM 3723 C C . HIS A 1 3 ? 14.943 13.587 -8.787 1.00 1.00 3 HIS A C 4
ATOM 3724 O O . HIS A 1 3 ? 13.985 12.822 -8.656 1.00 1.00 3 HIS A O 4
ATOM 3738 N N . MET A 1 4 ? 16.046 13.219 -9.450 1.00 1.00 4 MET A N 4
ATOM 3739 C CA . MET A 1 4 ? 16.243 11.882 -10.035 1.00 1.00 4 MET A CA 4
ATOM 3740 C C . MET A 1 4 ? 16.533 10.793 -8.981 1.00 1.00 4 MET A C 4
ATOM 3741 O O . MET A 1 4 ? 16.489 9.601 -9.298 1.00 1.00 4 MET A O 4
ATOM 3755 N N . LEU A 1 5 ? 16.803 11.181 -7.728 1.00 1.00 5 LEU A N 4
ATOM 3756 C CA . LEU A 1 5 ? 16.905 10.281 -6.570 1.00 1.00 5 LEU A CA 4
ATOM 3757 C C . LEU A 1 5 ? 15.563 10.179 -5.820 1.00 1.00 5 LEU A C 4
ATOM 3758 O O . LEU A 1 5 ? 15.252 9.142 -5.233 1.00 1.00 5 LEU A O 4
ATOM 3774 N N . GLU A 1 6 ? 14.726 11.222 -5.868 1.00 1.00 6 GLU A N 4
ATOM 3775 C CA . GLU A 1 6 ? 13.341 11.161 -5.381 1.00 1.00 6 GLU A CA 4
ATOM 3776 C C . GLU A 1 6 ? 12.473 10.246 -6.255 1.00 1.00 6 GLU A C 4
ATOM 3777 O O . GLU A 1 6 ? 11.713 9.433 -5.726 1.00 1.00 6 GLU A O 4
ATOM 3789 N N . SER A 1 7 ? 12.594 10.328 -7.585 1.00 1.00 7 SER A N 4
ATOM 3790 C CA . SER A 1 7 ? 11.826 9.475 -8.501 1.00 1.00 7 SER A CA 4
ATOM 3791 C C . SER A 1 7 ? 12.177 7.988 -8.361 1.00 1.00 7 SER A C 4
ATOM 3792 O O . SER A 1 7 ? 11.276 7.149 -8.384 1.00 1.00 7 SER A O 4
ATOM 3800 N N . SER A 1 8 ? 13.454 7.641 -8.157 1.00 1.00 8 SER A N 4
ATOM 3801 C CA . SER A 1 8 ? 13.876 6.263 -7.861 1.00 1.00 8 SER A CA 4
ATOM 3802 C C . SER A 1 8 ? 13.396 5.768 -6.490 1.00 1.00 8 SER A C 4
ATOM 3803 O O . SER A 1 8 ? 13.006 4.604 -6.368 1.00 1.00 8 SER A O 4
ATOM 3811 N N . ALA A 1 9 ? 13.361 6.628 -5.463 1.00 1.00 9 ALA A N 4
ATOM 3812 C CA . ALA A 1 9 ? 12.787 6.291 -4.159 1.00 1.00 9 ALA A CA 4
ATOM 3813 C C . ALA A 1 9 ? 11.267 6.034 -4.234 1.00 1.00 9 ALA A C 4
ATOM 3814 O O . ALA A 1 9 ? 10.776 5.054 -3.673 1.00 1.00 9 ALA A O 4
ATOM 3821 N N . GLU A 1 10 ? 10.516 6.865 -4.965 1.00 1.00 10 GLU A N 4
ATOM 3822 C CA . GLU A 1 10 ? 9.079 6.658 -5.202 1.00 1.00 10 GLU A CA 4
ATOM 3823 C C . GLU A 1 10 ? 8.794 5.417 -6.065 1.00 1.00 10 GLU A C 4
ATOM 3824 O O . GLU A 1 10 ? 7.849 4.679 -5.788 1.00 1.00 10 GLU A O 4
ATOM 3836 N N . GLU A 1 11 ? 9.629 5.129 -7.065 1.00 1.00 11 GLU A N 4
ATOM 3837 C CA . GLU A 1 11 ? 9.572 3.883 -7.839 1.00 1.00 11 GLU A CA 4
ATOM 3838 C C . GLU A 1 11 ? 9.861 2.647 -6.967 1.00 1.00 11 GLU A C 4
ATOM 3839 O O . GLU A 1 11 ? 9.159 1.639 -7.068 1.00 1.00 11 GLU A O 4
ATOM 3851 N N . SER A 1 12 ? 10.830 2.737 -6.050 1.00 1.00 12 SER A N 4
ATOM 3852 C CA . SER A 1 12 ? 11.106 1.677 -5.071 1.00 1.00 12 SER A CA 4
ATOM 3853 C C . SER A 1 12 ? 9.924 1.459 -4.119 1.00 1.00 12 SER A C 4
ATOM 3854 O O . SER A 1 12 ? 9.590 0.318 -3.802 1.00 1.00 12 SER A O 4
ATOM 3862 N N . LEU A 1 13 ? 9.235 2.529 -3.706 1.00 1.00 13 LEU A N 4
ATOM 3863 C CA . LEU A 1 13 ? 8.019 2.443 -2.890 1.00 1.00 13 LEU A CA 4
ATOM 3864 C C . LEU A 1 13 ? 6.858 1.808 -3.676 1.00 1.00 13 LEU A C 4
ATOM 3865 O O . LEU A 1 13 ? 6.142 0.967 -3.133 1.00 1.00 13 LEU A O 4
ATOM 3881 N N . ALA A 1 14 ? 6.712 2.114 -4.969 1.00 1.00 14 ALA A N 4
ATOM 3882 C CA . ALA A 1 14 ? 5.753 1.435 -5.842 1.00 1.00 14 ALA A CA 4
ATOM 3883 C C . ALA A 1 14 ? 6.041 -0.077 -5.965 1.00 1.00 14 ALA A C 4
ATOM 3884 O O . ALA A 1 14 ? 5.106 -0.878 -5.939 1.00 1.00 14 ALA A O 4
ATOM 3891 N N . TYR A 1 15 ? 7.313 -0.493 -6.019 1.00 1.00 15 TYR A N 4
ATOM 3892 C CA . TYR A 1 15 ? 7.692 -1.915 -5.968 1.00 1.00 15 TYR A CA 4
ATOM 3893 C C . TYR A 1 15 ? 7.402 -2.564 -4.600 1.00 1.00 15 TYR A C 4
ATOM 3894 O O . TYR A 1 15 ? 6.924 -3.700 -4.552 1.00 1.00 15 TYR A O 4
ATOM 3912 N N . ARG A 1 16 ? 7.625 -1.850 -3.485 1.00 1.00 16 ARG A N 4
ATOM 3913 C CA . ARG A 1 16 ? 7.238 -2.300 -2.129 1.00 1.00 16 ARG A CA 4
ATOM 3914 C C . ARG A 1 16 ? 5.726 -2.475 -1.987 1.00 1.00 16 ARG A C 4
ATOM 3915 O O . ARG A 1 16 ? 5.279 -3.442 -1.376 1.00 1.00 16 ARG A O 4
ATOM 3936 N N . GLU A 1 17 ? 4.933 -1.581 -2.575 1.00 1.00 17 GLU A N 4
ATOM 3937 C CA . GLU A 1 17 ? 3.476 -1.725 -2.660 1.00 1.00 17 GLU A CA 4
ATOM 3938 C C . GLU A 1 17 ? 3.066 -2.897 -3.560 1.00 1.00 17 GLU A C 4
ATOM 3939 O O . GLU A 1 17 ? 2.198 -3.671 -3.177 1.00 1.00 17 GLU A O 4
ATOM 3951 N N . ASP A 1 18 ? 3.716 -3.103 -4.708 1.00 1.00 18 ASP A N 4
ATOM 3952 C CA . ASP A 1 18 ? 3.436 -4.242 -5.591 1.00 1.00 18 ASP A CA 4
ATOM 3953 C C . ASP A 1 18 ? 3.748 -5.608 -4.948 1.00 1.00 18 ASP A C 4
ATOM 3954 O O . ASP A 1 18 ? 3.098 -6.598 -5.278 1.00 1.00 18 ASP A O 4
ATOM 3963 N N . ASP A 1 19 ? 4.676 -5.682 -3.986 1.00 1.00 19 ASP A N 4
ATOM 3964 C CA . ASP A 1 19 ? 4.887 -6.888 -3.169 1.00 1.00 19 ASP A CA 4
ATOM 3965 C C . ASP A 1 19 ? 3.637 -7.286 -2.356 1.00 1.00 19 ASP A C 4
ATOM 3966 O O . ASP A 1 19 ? 3.398 -8.475 -2.122 1.00 1.00 19 ASP A O 4
ATOM 3975 N N . LEU A 1 20 ? 2.809 -6.312 -1.954 1.00 1.00 20 LEU A N 4
ATOM 3976 C CA . LEU A 1 20 ? 1.546 -6.551 -1.242 1.00 1.00 20 LEU A CA 4
ATOM 3977 C C . LEU A 1 20 ? 0.506 -7.302 -2.103 1.00 1.00 20 LEU A C 4
ATOM 3978 O O . LEU A 1 20 ? -0.444 -7.865 -1.557 1.00 1.00 20 LEU A O 4
ATOM 3994 N N . ARG A 1 21 ? 0.700 -7.384 -3.431 1.00 1.00 21 ARG A N 4
ATOM 3995 C CA . ARG A 1 21 ? -0.111 -8.212 -4.355 1.00 1.00 21 ARG A CA 4
ATOM 3996 C C . ARG A 1 21 ? -0.017 -9.727 -4.072 1.00 1.00 21 ARG A C 4
ATOM 3997 O O . ARG A 1 21 ? -0.787 -10.513 -4.618 1.00 1.00 21 ARG A O 4
ATOM 4018 N N . GLY A 1 22 ? 0.906 -10.152 -3.204 1.00 1.00 22 GLY A N 4
ATOM 4019 C CA . GLY A 1 22 ? 1.023 -11.530 -2.710 1.00 1.00 22 GLY A CA 4
ATOM 4020 C C . GLY A 1 22 ? 0.441 -11.741 -1.305 1.00 1.00 22 GLY A C 4
ATOM 4021 O O . GLY A 1 22 ? 0.800 -12.724 -0.651 1.00 1.00 22 GLY A O 4
ATOM 4025 N N . ARG A 1 23 ? -0.413 -10.827 -0.813 1.00 1.00 23 ARG A N 4
ATOM 4026 C CA . ARG A 1 23 ? -0.884 -10.781 0.586 1.00 1.00 23 ARG A CA 4
ATOM 4027 C C . ARG A 1 23 ? -2.395 -10.574 0.722 1.00 1.00 23 ARG A C 4
ATOM 4028 O O . ARG A 1 23 ? -3.063 -10.049 -0.174 1.00 1.00 23 ARG A O 4
ATOM 4049 N N . LEU A 1 24 ? -2.912 -10.951 1.890 1.00 1.00 24 LEU A N 4
ATOM 4050 C CA . LEU A 1 24 ? -4.289 -10.678 2.313 1.00 1.00 24 LEU A CA 4
ATOM 4051 C C . LEU A 1 24 ? -4.373 -9.304 3.007 1.00 1.00 24 LEU A C 4
ATOM 4052 O O . LEU A 1 24 ? -3.404 -8.806 3.585 1.00 1.00 24 LEU A O 4
ATOM 4068 N N . GLY A 1 25 ? -5.576 -8.740 3.015 1.00 1.00 25 GLY A N 4
ATOM 4069 C CA . GLY A 1 25 ? -5.943 -7.495 3.682 1.00 1.00 25 GLY A CA 4
ATOM 4070 C C . GLY A 1 25 ? -7.344 -7.517 4.305 1.00 1.00 25 GLY A C 4
ATOM 4071 O O . GLY A 1 25 ? -8.019 -8.548 4.340 1.00 1.00 25 GLY A O 4
ATOM 4075 N N . LYS A 1 26 ? -7.772 -6.351 4.795 1.00 1.00 26 LYS A N 4
ATOM 4076 C CA . LYS A 1 26 ? -8.959 -6.106 5.619 1.00 1.00 26 LYS A CA 4
ATOM 4077 C C . LYS A 1 26 ? -9.591 -4.774 5.224 1.00 1.00 26 LYS A C 4
ATOM 4078 O O . LYS A 1 26 ? -8.950 -3.731 5.342 1.00 1.00 26 LYS A O 4
ATOM 4097 N N . VAL A 1 27 ? -10.815 -4.817 4.705 1.00 1.00 27 VAL A N 4
ATOM 4098 C CA . VAL A 1 27 ? -11.559 -3.622 4.251 1.00 1.00 27 VAL A CA 4
ATOM 4099 C C . VAL A 1 27 ? -12.086 -2.806 5.440 1.00 1.00 27 VAL A C 4
ATOM 4100 O O . VAL A 1 27 ? -12.711 -3.350 6.352 1.00 1.00 27 VAL A O 4
ATOM 4113 N N . ILE A 1 28 ? -11.850 -1.490 5.399 1.00 1.00 28 ILE A N 4
ATOM 4114 C CA . ILE A 1 28 ? -12.131 -0.511 6.477 1.00 1.00 28 ILE A CA 4
ATOM 4115 C C . ILE A 1 28 ? -13.063 0.634 6.038 1.00 1.00 28 ILE A C 4
ATOM 4116 O O . ILE A 1 28 ? -13.595 1.364 6.875 1.00 1.00 28 ILE A O 4
ATOM 4132 N N . THR A 1 29 ? -13.300 0.757 4.731 1.00 1.00 29 THR A N 4
ATOM 4133 C CA . THR A 1 29 ? -14.316 1.620 4.105 1.00 1.00 29 THR A CA 4
ATOM 4134 C C . THR A 1 29 ? -14.857 0.822 2.923 1.00 1.00 29 THR A C 4
ATOM 4135 O O . THR A 1 29 ? -14.068 0.330 2.118 1.00 1.00 29 THR A O 4
ATOM 4146 N N . ALA A 1 30 ? -16.177 0.638 2.848 1.00 1.00 30 ALA A N 4
ATOM 4147 C CA . ALA A 1 30 ? -16.826 -0.279 1.910 1.00 1.00 30 ALA A CA 4
ATOM 4148 C C . ALA A 1 30 ? -16.454 -0.024 0.437 1.00 1.00 30 ALA A C 4
ATOM 4149 O O . ALA A 1 30 ? -16.372 1.120 -0.015 1.00 1.00 30 ALA A O 4
ATOM 4156 N N . VAL A 1 31 ? -16.286 -1.113 -0.313 1.00 1.00 31 VAL A N 4
ATOM 4157 C CA . VAL A 1 31 ? -15.833 -1.137 -1.711 1.00 1.00 31 VAL A CA 4
ATOM 4158 C C . VAL A 1 31 ? -16.932 -1.793 -2.562 1.00 1.00 31 VAL A C 4
ATOM 4159 O O . VAL A 1 31 ? -17.005 -3.023 -2.615 1.00 1.00 31 VAL A O 4
ATOM 4172 N N . PRO A 1 32 ? -17.856 -1.025 -3.166 1.00 1.00 32 PRO A N 4
ATOM 4173 C CA . PRO A 1 32 ? -18.950 -1.593 -3.948 1.00 1.00 32 PRO A CA 4
ATOM 4174 C C . PRO A 1 32 ? -18.491 -2.096 -5.327 1.00 1.00 32 PRO A C 4
ATOM 4175 O O . PRO A 1 32 ? -17.346 -1.905 -5.741 1.00 1.00 32 PRO A O 4
ATOM 4186 N N . VAL A 1 33 ? -19.422 -2.732 -6.047 1.00 1.00 33 VAL A N 4
ATOM 4187 C CA . VAL A 1 33 ? -19.185 -3.486 -7.295 1.00 1.00 33 VAL A CA 4
ATOM 4188 C C . VAL A 1 33 ? -18.473 -2.714 -8.415 1.00 1.00 33 VAL A C 4
ATOM 4189 O O . VAL A 1 33 ? -17.801 -3.321 -9.246 1.00 1.00 33 VAL A O 4
ATOM 4202 N N . ASP A 1 34 ? -18.601 -1.386 -8.436 1.00 1.00 34 ASP A N 4
ATOM 4203 C CA . ASP A 1 34 ? -18.016 -0.484 -9.437 1.00 1.00 34 ASP A CA 4
ATOM 4204 C C . ASP A 1 34 ? -17.550 0.842 -8.792 1.00 1.00 34 ASP A C 4
ATOM 4205 O O . ASP A 1 34 ? -17.617 1.910 -9.405 1.00 1.00 34 ASP A O 4
ATOM 4214 N N . GLY A 1 35 ? -17.119 0.781 -7.525 1.00 1.00 35 GLY A N 4
ATOM 4215 C CA . GLY A 1 35 ? -16.750 1.948 -6.709 1.00 1.00 35 GLY A CA 4
ATOM 4216 C C . GLY A 1 35 ? -15.479 1.758 -5.876 1.00 1.00 35 GLY A C 4
ATOM 4217 O O . GLY A 1 35 ? -14.719 0.807 -6.075 1.00 1.00 35 GLY A O 4
ATOM 4221 N N . PHE A 1 36 ? -15.258 2.677 -4.930 1.00 1.00 36 PHE A N 4
ATOM 4222 C CA . PHE A 1 36 ? -14.014 2.813 -4.165 1.00 1.00 36 PHE A CA 4
ATOM 4223 C C . PHE A 1 36 ? -14.276 2.855 -2.651 1.00 1.00 36 PHE A C 4
ATOM 4224 O O . PHE A 1 36 ? -15.264 3.430 -2.187 1.00 1.00 36 PHE A O 4
ATOM 4241 N N . GLY A 1 37 ? -13.344 2.283 -1.893 1.00 1.00 37 GLY A N 4
ATOM 4242 C CA . GLY A 1 37 ? -13.267 2.315 -0.432 1.00 1.00 37 GLY A CA 4
ATOM 4243 C C . GLY A 1 37 ? -11.809 2.206 0.022 1.00 1.00 37 GLY A C 4
ATOM 4244 O O . GLY A 1 37 ? -10.915 2.736 -0.641 1.00 1.00 37 GLY A O 4
ATOM 4248 N N . GLU A 1 38 ? -11.546 1.530 1.141 1.00 1.00 38 GLU A N 4
ATOM 4249 C CA . GLU A 1 38 ? -10.209 1.436 1.749 1.00 1.00 38 GLU A CA 4
ATOM 4250 C C . GLU A 1 38 ? -9.935 0.065 2.380 1.00 1.00 38 GLU A C 4
ATOM 4251 O O . GLU A 1 38 ? -10.846 -0.633 2.827 1.00 1.00 38 GLU A O 4
ATOM 4263 N N . VAL A 1 39 ? -8.650 -0.284 2.469 1.00 1.00 39 VAL A N 4
ATOM 4264 C CA . VAL A 1 39 ? -8.123 -1.573 2.938 1.00 1.00 39 VAL A CA 4
ATOM 4265 C C . VAL A 1 39 ? -6.798 -1.396 3.700 1.00 1.00 39 VAL A C 4
ATOM 4266 O O . VAL A 1 39 ? -6.075 -0.424 3.487 1.00 1.00 39 VAL A O 4
ATOM 4279 N N . VAL A 1 40 ? -6.456 -2.364 4.550 1.00 1.00 40 VAL A N 4
ATOM 4280 C CA . VAL A 1 40 ? -5.143 -2.513 5.221 1.00 1.00 40 VAL A CA 4
ATOM 4281 C C . VAL A 1 40 ? -4.647 -3.940 4.993 1.00 1.00 40 VAL A C 4
ATOM 4282 O O . VAL A 1 40 ? -5.461 -4.857 4.983 1.00 1.00 40 VAL A O 4
ATOM 4295 N N . ILE A 1 41 ? -3.342 -4.170 4.841 1.00 1.00 41 ILE A N 4
ATOM 4296 C CA . ILE A 1 41 ? -2.781 -5.537 4.810 1.00 1.00 41 ILE A CA 4
ATOM 4297 C C . ILE A 1 41 ? -2.834 -6.161 6.213 1.00 1.00 41 ILE A C 4
ATOM 4298 O O . ILE A 1 41 ? -2.735 -5.454 7.216 1.00 1.00 41 ILE A O 4
ATOM 4314 N N . GLU A 1 42 ? -2.984 -7.488 6.288 1.00 1.00 42 GLU A N 4
ATOM 4315 C CA . GLU A 1 42 ? -3.269 -8.248 7.525 1.00 1.00 42 GLU A CA 4
ATOM 4316 C C . GLU A 1 42 ? -2.270 -8.065 8.692 1.00 1.00 42 GLU A C 4
ATOM 4317 O O . GLU A 1 42 ? -2.621 -8.344 9.838 1.00 1.00 42 GLU A O 4
ATOM 4329 N N . GLY A 1 43 ? -1.062 -7.550 8.446 1.00 1.00 43 GLY A N 4
ATOM 4330 C CA . GLY A 1 43 ? -0.086 -7.142 9.471 1.00 1.00 43 GLY A CA 4
ATOM 4331 C C . GLY A 1 43 ? -0.431 -5.828 10.186 1.00 1.00 43 GLY A C 4
ATOM 4332 O O . GLY A 1 43 ? 0.467 -5.021 10.425 1.00 1.00 43 GLY A O 4
ATOM 4336 N N . ILE A 1 44 ? -1.711 -5.599 10.507 1.00 1.00 44 ILE A N 4
ATOM 4337 C CA . ILE A 1 44 ? -2.303 -4.336 11.003 1.00 1.00 44 ILE A CA 4
ATOM 4338 C C . ILE A 1 44 ? -1.546 -3.621 12.138 1.00 1.00 44 ILE A C 4
ATOM 4339 O O . ILE A 1 44 ? -1.644 -2.399 12.265 1.00 1.00 44 ILE A O 4
ATOM 4355 N N . GLY A 1 45 ? -0.779 -4.353 12.955 1.00 1.00 45 GLY A N 4
ATOM 4356 C CA . GLY A 1 45 ? 0.129 -3.793 13.967 1.00 1.00 45 GLY A CA 4
ATOM 4357 C C . GLY A 1 45 ? 1.282 -2.931 13.414 1.00 1.00 45 GLY A C 4
ATOM 4358 O O . GLY A 1 45 ? 1.883 -2.171 14.179 1.00 1.00 45 GLY A O 4
ATOM 4362 N N . GLY A 1 46 ? 1.588 -3.012 12.111 1.00 1.00 46 GLY A N 4
ATOM 4363 C CA . GLY A 1 46 ? 2.662 -2.240 11.460 1.00 1.00 46 GLY A CA 4
ATOM 4364 C C . GLY A 1 46 ? 2.473 -1.906 9.968 1.00 1.00 46 GLY A C 4
ATOM 4365 O O . GLY A 1 46 ? 3.226 -1.084 9.440 1.00 1.00 46 GLY A O 4
ATOM 4369 N N . THR A 1 47 ? 1.494 -2.498 9.275 1.00 1.00 47 THR A N 4
ATOM 4370 C CA . THR A 1 47 ? 1.115 -2.148 7.887 1.00 1.00 47 THR A CA 4
ATOM 4371 C C . THR A 1 47 ? 0.402 -0.784 7.788 1.00 1.00 47 THR A C 4
ATOM 4372 O O . THR A 1 47 ? 0.133 -0.123 8.797 1.00 1.00 47 THR A O 4
ATOM 4383 N N . ILE A 1 48 ? 0.105 -0.339 6.558 1.00 1.00 48 ILE A N 4
ATOM 4384 C CA . ILE A 1 48 ? -0.410 1.006 6.234 1.00 1.00 48 ILE A CA 4
ATOM 4385 C C . ILE A 1 48 ? -1.667 0.885 5.354 1.00 1.00 48 ILE A C 4
ATOM 4386 O O . ILE A 1 48 ? -1.706 0.080 4.421 1.00 1.00 48 ILE A O 4
ATOM 4402 N N . SER A 1 49 ? -2.697 1.683 5.656 1.00 1.00 49 SER A N 4
ATOM 4403 C CA . SER A 1 49 ? -3.964 1.738 4.905 1.00 1.00 49 SER A CA 4
ATOM 4404 C C . SER A 1 49 ? -3.793 2.292 3.483 1.00 1.00 49 SER A C 4
ATOM 4405 O O . SER A 1 49 ? -2.956 3.165 3.240 1.00 1.00 49 SER A O 4
ATOM 4413 N N . LYS A 1 50 ? -4.635 1.834 2.550 1.00 1.00 50 LYS A N 4
ATOM 4414 C CA . LYS A 1 50 ? -4.645 2.214 1.125 1.00 1.00 50 LYS A CA 4
ATOM 4415 C C . LYS A 1 50 ? -6.079 2.313 0.590 1.00 1.00 50 LYS A C 4
ATOM 4416 O O . LYS A 1 50 ? -6.999 1.718 1.157 1.00 1.00 50 LYS A O 4
ATOM 4435 N N . SER A 1 51 ? -6.269 3.024 -0.521 1.00 1.00 51 SER A N 4
ATOM 4436 C CA . SER A 1 51 ? -7.536 3.027 -1.271 1.00 1.00 51 SER A CA 4
ATOM 4437 C C . SER A 1 51 ? -7.736 1.685 -1.984 1.00 1.00 51 SER A C 4
ATOM 4438 O O . SER A 1 51 ? -6.763 1.015 -2.341 1.00 1.00 51 SER A O 4
ATOM 4446 N N . ALA A 1 52 ? -8.991 1.295 -2.211 1.00 1.00 52 ALA A N 4
ATOM 4447 C CA . ALA A 1 52 ? -9.331 -0.019 -2.764 1.00 1.00 52 ALA A CA 4
ATOM 4448 C C . ALA A 1 52 ? -10.529 0.004 -3.733 1.00 1.00 52 ALA A C 4
ATOM 4449 O O . ALA A 1 52 ? -11.484 0.752 -3.522 1.00 1.00 52 ALA A O 4
ATOM 4456 N N . VAL A 1 53 ? -10.495 -0.866 -4.750 1.00 1.00 53 VAL A N 4
ATOM 4457 C CA . VAL A 1 53 ? -11.588 -1.155 -5.708 1.00 1.00 53 VAL A CA 4
ATOM 4458 C C . VAL A 1 53 ? -11.853 -2.664 -5.824 1.00 1.00 53 VAL A C 4
ATOM 4459 O O . VAL A 1 53 ? -10.973 -3.477 -5.535 1.00 1.00 53 VAL A O 4
ATOM 4472 N N . SER A 1 54 ? -13.061 -3.059 -6.247 1.00 1.00 54 SER A N 4
ATOM 4473 C CA . SER A 1 54 ? -13.430 -4.465 -6.440 1.00 1.00 54 SER A CA 4
ATOM 4474 C C . SER A 1 54 ? -12.923 -4.998 -7.784 1.00 1.00 54 SER A C 4
ATOM 4475 O O . SER A 1 54 ? -13.408 -4.602 -8.847 1.00 1.00 54 SER A O 4
ATOM 4483 N N . PHE A 1 55 ? -11.949 -5.910 -7.743 1.00 1.00 55 PHE A N 4
ATOM 4484 C CA . PHE A 1 55 ? -11.417 -6.599 -8.926 1.00 1.00 55 PHE A CA 4
ATOM 4485 C C . PHE A 1 55 ? -12.458 -7.510 -9.597 1.00 1.00 55 PHE A C 4
ATOM 4486 O O . PHE A 1 55 ? -12.488 -7.645 -10.821 1.00 1.00 55 PHE A O 4
ATOM 4503 N N . ASP A 1 56 ? -13.325 -8.129 -8.790 1.00 1.00 56 ASP A N 4
ATOM 4504 C CA . ASP A 1 56 ? -14.247 -9.192 -9.208 1.00 1.00 56 ASP A CA 4
ATOM 4505 C C . ASP A 1 56 ? -15.689 -8.696 -9.449 1.00 1.00 56 ASP A C 4
ATOM 4506 O O . ASP A 1 56 ? -16.596 -9.503 -9.651 1.00 1.00 56 ASP A O 4
ATOM 4515 N N . ASN A 1 57 ? -15.907 -7.372 -9.445 1.00 1.00 57 ASN A N 4
ATOM 4516 C CA . ASN A 1 57 ? -17.211 -6.722 -9.605 1.00 1.00 57 ASN A CA 4
ATOM 4517 C C . ASN A 1 57 ? -18.247 -7.225 -8.568 1.00 1.00 57 ASN A C 4
ATOM 4518 O O . ASN A 1 57 ? -19.391 -7.553 -8.898 1.00 1.00 57 ASN A O 4
ATOM 4529 N N . GLN A 1 58 ? -17.828 -7.298 -7.300 1.00 1.00 58 GLN A N 4
ATOM 4530 C CA . GLN A 1 58 ? -18.649 -7.715 -6.149 1.00 1.00 58 GLN A CA 4
ATOM 4531 C C . GLN A 1 58 ? -18.514 -6.725 -4.981 1.00 1.00 58 GLN A C 4
ATOM 4532 O O . GLN A 1 58 ? -17.499 -6.042 -4.850 1.00 1.00 58 GLN A O 4
ATOM 4546 N N . GLN A 1 59 ? -19.544 -6.624 -4.137 1.00 1.00 59 GLN A N 4
ATOM 4547 C CA . GLN A 1 59 ? -19.569 -5.668 -3.026 1.00 1.00 59 GLN A CA 4
ATOM 4548 C C . GLN A 1 59 ? -18.728 -6.200 -1.853 1.00 1.00 59 GLN A C 4
ATOM 4549 O O . GLN A 1 59 ? -18.835 -7.373 -1.485 1.00 1.00 59 GLN A O 4
ATOM 4563 N N . ILE A 1 60 ? -17.920 -5.330 -1.246 1.00 1.00 60 ILE A N 4
ATOM 4564 C CA . ILE A 1 60 ? -16.989 -5.666 -0.165 1.00 1.00 60 ILE A CA 4
ATOM 4565 C C . ILE A 1 60 ? -17.211 -4.692 0.995 1.00 1.00 60 ILE A C 4
ATOM 4566 O O . ILE A 1 60 ? -16.609 -3.621 1.072 1.00 1.00 60 ILE A O 4
ATOM 4582 N N . SER A 1 61 ? -18.166 -5.033 1.855 1.00 1.00 61 SER A N 4
ATOM 4583 C CA . SER A 1 61 ? -18.506 -4.275 3.064 1.00 1.00 61 SER A CA 4
ATOM 4584 C C . SER A 1 61 ? -17.368 -4.279 4.104 1.00 1.00 61 SER A C 4
ATOM 4585 O O . SER A 1 61 ? -16.416 -5.060 4.018 1.00 1.00 61 SER A O 4
ATOM 4593 N N . TYR A 1 62 ? -17.481 -3.409 5.112 1.00 1.00 62 TYR A N 4
ATOM 4594 C CA . TYR A 1 62 ? -16.546 -3.301 6.240 1.00 1.00 62 TYR A CA 4
ATOM 4595 C C . TYR A 1 62 ? -16.285 -4.645 6.952 1.00 1.00 62 TYR A C 4
ATOM 4596 O O . TYR A 1 62 ? -17.207 -5.438 7.164 1.00 1.00 62 TYR A O 4
ATOM 4614 N N . GLY A 1 63 ? -15.037 -4.876 7.376 1.00 1.00 63 GLY A N 4
ATOM 4615 C CA . GLY A 1 63 ? -14.678 -5.989 8.262 1.00 1.00 63 GLY A CA 4
ATOM 4616 C C . GLY A 1 63 ? -14.631 -7.379 7.616 1.00 1.00 63 GLY A C 4
ATOM 4617 O O . GLY A 1 63 ? -15.068 -8.346 8.243 1.00 1.00 63 GLY A O 4
ATOM 4621 N N . THR A 1 64 ? -14.102 -7.506 6.391 1.00 1.00 64 THR A N 4
ATOM 4622 C CA . THR A 1 64 ? -13.924 -8.807 5.709 1.00 1.00 64 THR A CA 4
ATOM 4623 C C . THR A 1 64 ? -12.504 -8.995 5.172 1.00 1.00 64 THR A C 4
ATOM 4624 O O . THR A 1 64 ? -11.779 -8.018 4.961 1.00 1.00 64 THR A O 4
ATOM 4635 N N . THR A 1 65 ? -12.095 -10.249 4.964 1.00 1.00 65 THR A N 4
ATOM 4636 C CA . THR A 1 65 ? -10.734 -10.611 4.530 1.00 1.00 65 THR A CA 4
ATOM 4637 C C . THR A 1 65 ? -10.673 -10.739 3.013 1.00 1.00 65 THR A C 4
ATOM 4638 O O . THR A 1 65 ? -11.413 -11.512 2.397 1.00 1.00 65 THR A O 4
ATOM 4649 N N . VAL A 1 66 ? -9.750 -9.995 2.410 1.00 1.00 66 VAL A N 4
ATOM 4650 C CA . VAL A 1 66 ? -9.636 -9.796 0.960 1.00 1.00 66 VAL A CA 4
ATOM 4651 C C . VAL A 1 66 ? -8.234 -10.145 0.472 1.00 1.00 66 VAL A C 4
ATOM 4652 O O . VAL A 1 66 ? -7.260 -9.901 1.172 1.00 1.00 66 VAL A O 4
ATOM 4665 N N . LEU A 1 67 ? -8.113 -10.699 -0.731 1.00 1.00 67 LEU A N 4
ATOM 4666 C CA . LEU A 1 67 ? -6.826 -10.876 -1.406 1.00 1.00 67 LEU A CA 4
ATOM 4667 C C . LEU A 1 67 ? -6.603 -9.670 -2.320 1.00 1.00 67 LEU A C 4
ATOM 4668 O O . LEU A 1 67 ? -7.463 -9.350 -3.147 1.00 1.00 67 LEU A O 4
ATOM 4684 N N . VAL A 1 68 ? -5.461 -8.997 -2.179 1.00 1.00 68 VAL A N 4
ATOM 4685 C CA . VAL A 1 68 ? -5.049 -7.969 -3.146 1.00 1.00 68 VAL A CA 4
ATOM 4686 C C . VAL A 1 68 ? -4.577 -8.671 -4.419 1.00 1.00 68 VAL A C 4
ATOM 4687 O O . VAL A 1 68 ? -3.663 -9.493 -4.372 1.00 1.00 68 VAL A O 4
ATOM 4700 N N . VAL A 1 69 ? -5.209 -8.367 -5.553 1.00 1.00 69 VAL A N 4
ATOM 4701 C CA . VAL A 1 69 ? -5.041 -9.090 -6.832 1.00 1.00 69 VAL A CA 4
ATOM 4702 C C . VAL A 1 69 ? -4.482 -8.212 -7.962 1.00 1.00 69 VAL A C 4
ATOM 4703 O O . VAL A 1 69 ? -3.917 -8.735 -8.921 1.00 1.00 69 VAL A O 4
ATOM 4716 N N . ASP A 1 70 ? -4.565 -6.886 -7.836 1.00 1.00 70 ASP A N 4
ATOM 4717 C CA . ASP A 1 70 ? -3.884 -5.909 -8.700 1.00 1.00 70 ASP A CA 4
ATOM 4718 C C . ASP A 1 70 ? -3.579 -4.644 -7.878 1.00 1.00 70 ASP A C 4
ATOM 4719 O O . ASP A 1 70 ? -4.187 -4.435 -6.830 1.00 1.00 70 ASP A O 4
ATOM 4728 N N . ILE A 1 71 ? -2.638 -3.805 -8.311 1.00 1.00 71 ILE A N 4
ATOM 4729 C CA . ILE A 1 71 ? -2.131 -2.657 -7.534 1.00 1.00 71 ILE A CA 4
ATOM 4730 C C . ILE A 1 71 ? -1.738 -1.516 -8.479 1.00 1.00 71 ILE A C 4
ATOM 4731 O O . ILE A 1 71 ? -1.020 -1.731 -9.458 1.00 1.00 71 ILE A O 4
ATOM 4747 N N . ASN A 1 72 ? -2.192 -0.294 -8.173 1.00 1.00 72 ASN A N 4
ATOM 4748 C CA . ASN A 1 72 ? -1.963 0.896 -8.993 1.00 1.00 72 ASN A CA 4
ATOM 4749 C C . ASN A 1 72 ? -1.804 2.178 -8.144 1.00 1.00 72 ASN A C 4
ATOM 4750 O O . ASN A 1 72 ? -2.791 2.798 -7.744 1.00 1.00 72 ASN A O 4
ATOM 4761 N N . ASN A 1 73 ? -0.555 2.586 -7.883 1.00 1.00 73 ASN A N 4
ATOM 4762 C CA . ASN A 1 73 ? -0.168 3.881 -7.286 1.00 1.00 73 ASN A CA 4
ATOM 4763 C C . ASN A 1 73 ? -0.985 4.329 -6.042 1.00 1.00 73 ASN A C 4
ATOM 4764 O O . ASN A 1 73 ? -1.344 5.502 -5.910 1.00 1.00 73 ASN A O 4
ATOM 4775 N N . GLY A 1 74 ? -1.314 3.396 -5.141 1.00 1.00 74 GLY A N 4
ATOM 4776 C CA . GLY A 1 74 ? -2.079 3.646 -3.907 1.00 1.00 74 GLY A CA 4
ATOM 4777 C C . GLY A 1 74 ? -3.545 3.191 -3.955 1.00 1.00 74 GLY A C 4
ATOM 4778 O O . GLY A 1 74 ? -4.199 3.140 -2.912 1.00 1.00 74 GLY A O 4
ATOM 4782 N N . VAL A 1 75 ? -4.046 2.820 -5.137 1.00 1.00 75 VAL A N 4
ATOM 4783 C CA . VAL A 1 75 ? -5.363 2.202 -5.361 1.00 1.00 75 VAL A CA 4
ATOM 4784 C C . VAL A 1 75 ? -5.155 0.719 -5.657 1.00 1.00 75 VAL A C 4
ATOM 4785 O O . VAL A 1 75 ? -4.744 0.319 -6.748 1.00 1.00 75 VAL A O 4
ATOM 4798 N N . LEU A 1 76 ? -5.385 -0.108 -4.642 1.00 1.00 76 LEU A N 4
ATOM 4799 C CA . LEU A 1 76 ? -5.348 -1.563 -4.733 1.00 1.00 76 LEU A CA 4
ATOM 4800 C C . LEU A 1 76 ? -6.643 -2.081 -5.382 1.00 1.00 76 LEU A C 4
ATOM 4801 O O . LEU A 1 76 ? -7.723 -1.532 -5.174 1.00 1.00 76 LEU A O 4
ATOM 4817 N N . SER A 1 77 ? -6.550 -3.182 -6.116 1.00 1.00 77 SER A N 4
ATOM 4818 C CA . SER A 1 77 ? -7.690 -3.941 -6.634 1.00 1.00 77 SER A CA 4
ATOM 4819 C C . SER A 1 77 ? -7.765 -5.246 -5.853 1.00 1.00 77 SER A C 4
ATOM 4820 O O . SER A 1 77 ? -6.791 -6.003 -5.800 1.00 1.00 77 SER A O 4
ATOM 4828 N N . VAL A 1 78 ? -8.897 -5.493 -5.194 1.00 1.00 78 VAL A N 4
ATOM 4829 C CA . VAL A 1 78 ? -9.049 -6.582 -4.216 1.00 1.00 78 VAL A CA 4
ATOM 4830 C C . VAL A 1 78 ? -10.313 -7.410 -4.456 1.00 1.00 78 VAL A C 4
ATOM 4831 O O . VAL A 1 78 ? -11.240 -6.980 -5.144 1.00 1.00 78 VAL A O 4
ATOM 4844 N N . THR A 1 79 ? -10.359 -8.605 -3.869 1.00 1.00 79 THR A N 4
ATOM 4845 C CA . THR A 1 79 ? -11.510 -9.526 -3.933 1.00 1.00 79 THR A CA 4
ATOM 4846 C C . THR A 1 79 ? -11.663 -10.281 -2.601 1.00 1.00 79 THR A C 4
ATOM 4847 O O . THR A 1 79 ? -10.642 -10.617 -1.992 1.00 1.00 79 THR A O 4
ATOM 4858 N N . PRO A 1 80 ? -12.884 -10.531 -2.083 1.00 1.00 80 PRO A N 4
ATOM 4859 C CA . PRO A 1 80 ? -13.091 -11.198 -0.796 1.00 1.00 80 PRO A CA 4
ATOM 4860 C C . PRO A 1 80 ? -12.744 -12.696 -0.848 1.00 1.00 80 PRO A C 4
ATOM 4861 O O . PRO A 1 80 ? -13.578 -13.546 -1.169 1.00 1.00 80 PRO A O 4
ATOM 4872 N N . HIS A 1 81 ? -11.487 -13.018 -0.531 1.00 1.00 81 HIS A N 4
ATOM 4873 C CA . HIS A 1 81 ? -10.978 -14.391 -0.461 1.00 1.00 81 HIS A CA 4
ATOM 4874 C C . HIS A 1 81 ? -11.581 -15.161 0.733 1.00 1.00 81 HIS A C 4
ATOM 4875 O O . HIS A 1 81 ? -11.870 -16.352 0.611 1.00 1.00 81 HIS A O 4
ATOM 4889 N N . GLU A 1 82 ? -11.780 -14.484 1.873 1.00 1.00 82 GLU A N 4
ATOM 4890 C CA . GLU A 1 82 ? -12.252 -15.051 3.153 1.00 1.00 82 GLU A CA 4
ATOM 4891 C C . GLU A 1 82 ? -11.680 -16.456 3.499 1.00 1.00 82 GLU A C 4
ATOM 4892 O O . GLU A 1 82 ? -12.447 -17.405 3.704 1.00 1.00 82 GLU A O 4
ATOM 4904 N N . PRO A 1 83 ? -10.338 -16.627 3.546 1.00 1.00 83 PRO A N 4
ATOM 4905 C CA . PRO A 1 83 ? -9.700 -17.909 3.858 1.00 1.00 83 PRO A CA 4
ATOM 4906 C C . PRO A 1 83 ? -9.933 -18.349 5.317 1.00 1.00 83 PRO A C 4
ATOM 4907 O O . PRO A 1 83 ? -10.195 -17.530 6.201 1.00 1.00 83 PRO A O 4
ATOM 4918 N N . ILE A 1 84 ? -9.780 -19.655 5.571 1.00 1.00 84 ILE A N 4
ATOM 4919 C CA . ILE A 1 84 ? -10.000 -20.319 6.871 1.00 1.00 84 ILE A CA 4
ATOM 4920 C C . ILE A 1 84 ? -8.837 -21.276 7.175 1.00 1.00 84 ILE A C 4
ATOM 4921 O O . ILE A 1 84 ? -8.392 -22.040 6.306 1.00 1.00 84 ILE A O 4
ATOM 4937 N N . GLY A 1 1 ? 16.842 18.947 -8.107 1.00 1.00 1 GLY A N 5
ATOM 4938 C CA . GLY A 1 1 ? 17.039 17.499 -8.015 1.00 1.00 1 GLY A CA 5
ATOM 4939 C C . GLY A 1 1 ? 16.271 16.824 -6.870 1.00 1.00 1 GLY A C 5
ATOM 4940 O O . GLY A 1 1 ? 16.013 15.621 -6.930 1.00 1.00 1 GLY A O 5
ATOM 4944 N N . SER A 1 2 ? 15.844 17.583 -5.856 1.00 1.00 2 SER A N 5
ATOM 4945 C CA . SER A 1 2 ? 15.014 17.092 -4.740 1.00 1.00 2 SER A CA 5
ATOM 4946 C C . SER A 1 2 ? 13.704 16.449 -5.214 1.00 1.00 2 SER A C 5
ATOM 4947 O O . SER A 1 2 ? 13.326 15.382 -4.733 1.00 1.00 2 SER A O 5
ATOM 4955 N N . HIS A 1 3 ? 13.062 17.035 -6.228 1.00 1.00 3 HIS A N 5
ATOM 4956 C CA . HIS A 1 3 ? 11.888 16.485 -6.913 1.00 1.00 3 HIS A CA 5
ATOM 4957 C C . HIS A 1 3 ? 12.134 15.091 -7.527 1.00 1.00 3 HIS A C 5
ATOM 4958 O O . HIS A 1 3 ? 11.247 14.237 -7.487 1.00 1.00 3 HIS A O 5
ATOM 4972 N N . MET A 1 4 ? 13.335 14.827 -8.059 1.00 1.00 4 MET A N 5
ATOM 4973 C CA . MET A 1 4 ? 13.710 13.518 -8.607 1.00 1.00 4 MET A CA 5
ATOM 4974 C C . MET A 1 4 ? 13.992 12.494 -7.497 1.00 1.00 4 MET A C 5
ATOM 4975 O O . MET A 1 4 ? 13.591 11.335 -7.616 1.00 1.00 4 MET A O 5
ATOM 4989 N N . LEU A 1 5 ? 14.615 12.912 -6.389 1.00 1.00 5 LEU A N 5
ATOM 4990 C CA . LEU A 1 5 ? 14.794 12.066 -5.199 1.00 1.00 5 LEU A CA 5
ATOM 4991 C C . LEU A 1 5 ? 13.444 11.673 -4.572 1.00 1.00 5 LEU A C 5
ATOM 4992 O O . LEU A 1 5 ? 13.233 10.508 -4.240 1.00 1.00 5 LEU A O 5
ATOM 5008 N N . GLU A 1 6 ? 12.498 12.611 -4.477 1.00 1.00 6 GLU A N 5
ATOM 5009 C CA . GLU A 1 6 ? 11.118 12.344 -4.041 1.00 1.00 6 GLU A CA 5
ATOM 5010 C C . GLU A 1 6 ? 10.363 11.423 -5.016 1.00 1.00 6 GLU A C 5
ATOM 5011 O O . GLU A 1 6 ? 9.658 10.512 -4.578 1.00 1.00 6 GLU A O 5
ATOM 5023 N N . SER A 1 7 ? 10.546 11.600 -6.330 1.00 1.00 7 SER A N 5
ATOM 5024 C CA . SER A 1 7 ? 9.978 10.703 -7.351 1.00 1.00 7 SER A CA 5
ATOM 5025 C C . SER A 1 7 ? 10.544 9.280 -7.253 1.00 1.00 7 SER A C 5
ATOM 5026 O O . SER A 1 7 ? 9.797 8.311 -7.375 1.00 1.00 7 SER A O 5
ATOM 5034 N N . SER A 1 8 ? 11.844 9.135 -6.976 1.00 1.00 8 SER A N 5
ATOM 5035 C CA . SER A 1 8 ? 12.503 7.843 -6.736 1.00 1.00 8 SER A CA 5
ATOM 5036 C C . SER A 1 8 ? 12.019 7.176 -5.439 1.00 1.00 8 SER A C 5
ATOM 5037 O O . SER A 1 8 ? 11.760 5.972 -5.421 1.00 1.00 8 SER A O 5
ATOM 5045 N N . ALA A 1 9 ? 11.812 7.947 -4.364 1.00 1.00 9 ALA A N 5
ATOM 5046 C CA . ALA A 1 9 ? 11.223 7.449 -3.120 1.00 1.00 9 ALA A CA 5
ATOM 5047 C C . ALA A 1 9 ? 9.767 6.974 -3.309 1.00 1.00 9 ALA A C 5
ATOM 5048 O O . ALA A 1 9 ? 9.396 5.908 -2.818 1.00 1.00 9 ALA A O 5
ATOM 5055 N N . GLU A 1 10 ? 8.951 7.716 -4.064 1.00 1.00 10 GLU A N 5
ATOM 5056 C CA . GLU A 1 10 ? 7.582 7.314 -4.419 1.00 1.00 10 GLU A CA 5
ATOM 5057 C C . GLU A 1 10 ? 7.555 6.074 -5.331 1.00 1.00 10 GLU A C 5
ATOM 5058 O O . GLU A 1 10 ? 6.739 5.176 -5.135 1.00 1.00 10 GLU A O 5
ATOM 5070 N N . GLU A 1 11 ? 8.476 5.975 -6.291 1.00 1.00 11 GLU A N 5
ATOM 5071 C CA . GLU A 1 11 ? 8.655 4.784 -7.131 1.00 1.00 11 GLU A CA 5
ATOM 5072 C C . GLU A 1 11 ? 9.092 3.552 -6.319 1.00 1.00 11 GLU A C 5
ATOM 5073 O O . GLU A 1 11 ? 8.595 2.448 -6.551 1.00 1.00 11 GLU A O 5
ATOM 5085 N N . SER A 1 12 ? 9.956 3.736 -5.318 1.00 1.00 12 SER A N 5
ATOM 5086 C CA . SER A 1 12 ? 10.326 2.679 -4.370 1.00 1.00 12 SER A CA 5
ATOM 5087 C C . SER A 1 12 ? 9.128 2.243 -3.520 1.00 1.00 12 SER A C 5
ATOM 5088 O O . SER A 1 12 ? 8.892 1.047 -3.351 1.00 1.00 12 SER A O 5
ATOM 5096 N N . LEU A 1 13 ? 8.299 3.190 -3.067 1.00 1.00 13 LEU A N 5
ATOM 5097 C CA . LEU A 1 13 ? 7.060 2.890 -2.343 1.00 1.00 13 LEU A CA 5
ATOM 5098 C C . LEU A 1 13 ? 6.087 2.100 -3.226 1.00 1.00 13 LEU A C 5
ATOM 5099 O O . LEU A 1 13 ? 5.546 1.092 -2.778 1.00 1.00 13 LEU A O 5
ATOM 5115 N N . ALA A 1 14 ? 5.912 2.488 -4.492 1.00 1.00 14 ALA A N 5
ATOM 5116 C CA . ALA A 1 14 ? 5.079 1.758 -5.448 1.00 1.00 14 ALA A CA 5
ATOM 5117 C C . ALA A 1 14 ? 5.582 0.318 -5.685 1.00 1.00 14 ALA A C 5
ATOM 5118 O O . ALA A 1 14 ? 4.777 -0.608 -5.792 1.00 1.00 14 ALA A O 5
ATOM 5125 N N . TYR A 1 15 ? 6.903 0.108 -5.706 1.00 1.00 15 TYR A N 5
ATOM 5126 C CA . TYR A 1 15 ? 7.511 -1.226 -5.786 1.00 1.00 15 TYR A CA 5
ATOM 5127 C C . TYR A 1 15 ? 7.247 -2.073 -4.525 1.00 1.00 15 TYR A C 5
ATOM 5128 O O . TYR A 1 15 ? 6.861 -3.240 -4.639 1.00 1.00 15 TYR A O 5
ATOM 5146 N N . ARG A 1 16 ? 7.375 -1.489 -3.320 1.00 1.00 16 ARG A N 5
ATOM 5147 C CA . ARG A 1 16 ? 6.992 -2.148 -2.053 1.00 1.00 16 ARG A CA 5
ATOM 5148 C C . ARG A 1 16 ? 5.500 -2.469 -1.993 1.00 1.00 16 ARG A C 5
ATOM 5149 O O . ARG A 1 16 ? 5.123 -3.545 -1.538 1.00 1.00 16 ARG A O 5
ATOM 5170 N N . GLU A 1 17 ? 4.652 -1.564 -2.477 1.00 1.00 17 GLU A N 5
ATOM 5171 C CA . GLU A 1 17 ? 3.206 -1.769 -2.562 1.00 1.00 17 GLU A CA 5
ATOM 5172 C C . GLU A 1 17 ? 2.856 -2.908 -3.525 1.00 1.00 17 GLU A C 5
ATOM 5173 O O . GLU A 1 17 ? 2.025 -3.742 -3.193 1.00 1.00 17 GLU A O 5
ATOM 5185 N N . ASP A 1 18 ? 3.526 -3.019 -4.676 1.00 1.00 18 ASP A N 5
ATOM 5186 C CA . ASP A 1 18 ? 3.307 -4.119 -5.623 1.00 1.00 18 ASP A CA 5
ATOM 5187 C C . ASP A 1 18 ? 3.682 -5.504 -5.058 1.00 1.00 18 ASP A C 5
ATOM 5188 O O . ASP A 1 18 ? 3.095 -6.504 -5.466 1.00 1.00 18 ASP A O 5
ATOM 5197 N N . ASP A 1 19 ? 4.593 -5.591 -4.080 1.00 1.00 19 ASP A N 5
ATOM 5198 C CA . ASP A 1 19 ? 4.844 -6.842 -3.342 1.00 1.00 19 ASP A CA 5
ATOM 5199 C C . ASP A 1 19 ? 3.610 -7.307 -2.539 1.00 1.00 19 ASP A C 5
ATOM 5200 O O . ASP A 1 19 ? 3.390 -8.510 -2.371 1.00 1.00 19 ASP A O 5
ATOM 5209 N N . LEU A 1 20 ? 2.773 -6.370 -2.073 1.00 1.00 20 LEU A N 5
ATOM 5210 C CA . LEU A 1 20 ? 1.523 -6.659 -1.359 1.00 1.00 20 LEU A CA 5
ATOM 5211 C C . LEU A 1 20 ? 0.471 -7.361 -2.246 1.00 1.00 20 LEU A C 5
ATOM 5212 O O . LEU A 1 20 ? -0.491 -7.920 -1.723 1.00 1.00 20 LEU A O 5
ATOM 5228 N N . ARG A 1 21 ? 0.665 -7.408 -3.576 1.00 1.00 21 ARG A N 5
ATOM 5229 C CA . ARG A 1 21 ? -0.148 -8.210 -4.521 1.00 1.00 21 ARG A CA 5
ATOM 5230 C C . ARG A 1 21 ? -0.059 -9.730 -4.269 1.00 1.00 21 ARG A C 5
ATOM 5231 O O . ARG A 1 21 ? -0.855 -10.498 -4.805 1.00 1.00 21 ARG A O 5
ATOM 5252 N N . GLY A 1 22 ? 0.883 -10.177 -3.435 1.00 1.00 22 GLY A N 5
ATOM 5253 C CA . GLY A 1 22 ? 0.980 -11.558 -2.946 1.00 1.00 22 GLY A CA 5
ATOM 5254 C C . GLY A 1 22 ? 0.448 -11.751 -1.520 1.00 1.00 22 GLY A C 5
ATOM 5255 O O . GLY A 1 22 ? 0.795 -12.746 -0.880 1.00 1.00 22 GLY A O 5
ATOM 5259 N N . ARG A 1 23 ? -0.355 -10.806 -0.997 1.00 1.00 23 ARG A N 5
ATOM 5260 C CA . ARG A 1 23 ? -0.786 -10.756 0.412 1.00 1.00 23 ARG A CA 5
ATOM 5261 C C . ARG A 1 23 ? -2.295 -10.549 0.586 1.00 1.00 23 ARG A C 5
ATOM 5262 O O . ARG A 1 23 ? -3.003 -10.042 -0.286 1.00 1.00 23 ARG A O 5
ATOM 5283 N N . LEU A 1 24 ? -2.758 -10.937 1.771 1.00 1.00 24 LEU A N 5
ATOM 5284 C CA . LEU A 1 24 ? -4.143 -10.872 2.239 1.00 1.00 24 LEU A CA 5
ATOM 5285 C C . LEU A 1 24 ? -4.345 -9.594 3.076 1.00 1.00 24 LEU A C 5
ATOM 5286 O O . LEU A 1 24 ? -3.425 -9.113 3.742 1.00 1.00 24 LEU A O 5
ATOM 5302 N N . GLY A 1 25 ? -5.559 -9.058 3.062 1.00 1.00 25 GLY A N 5
ATOM 5303 C CA . GLY A 1 25 ? -5.943 -7.787 3.670 1.00 1.00 25 GLY A CA 5
ATOM 5304 C C . GLY A 1 25 ? -7.354 -7.781 4.262 1.00 1.00 25 GLY A C 5
ATOM 5305 O O . GLY A 1 25 ? -8.032 -8.807 4.335 1.00 1.00 25 GLY A O 5
ATOM 5309 N N . LYS A 1 26 ? -7.782 -6.592 4.688 1.00 1.00 26 LYS A N 5
ATOM 5310 C CA . LYS A 1 26 ? -8.977 -6.300 5.475 1.00 1.00 26 LYS A CA 5
ATOM 5311 C C . LYS A 1 26 ? -9.551 -4.954 5.044 1.00 1.00 26 LYS A C 5
ATOM 5312 O O . LYS A 1 26 ? -8.871 -3.931 5.123 1.00 1.00 26 LYS A O 5
ATOM 5331 N N . VAL A 1 27 ? -10.778 -4.964 4.536 1.00 1.00 27 VAL A N 5
ATOM 5332 C CA . VAL A 1 27 ? -11.485 -3.746 4.093 1.00 1.00 27 VAL A CA 5
ATOM 5333 C C . VAL A 1 27 ? -11.937 -2.916 5.302 1.00 1.00 27 VAL A C 5
ATOM 5334 O O . VAL A 1 27 ? -12.603 -3.438 6.195 1.00 1.00 27 VAL A O 5
ATOM 5347 N N . ILE A 1 28 ? -11.598 -1.620 5.313 1.00 1.00 28 ILE A N 5
ATOM 5348 C CA . ILE A 1 28 ? -11.909 -0.664 6.401 1.00 1.00 28 ILE A CA 5
ATOM 5349 C C . ILE A 1 28 ? -12.785 0.523 5.947 1.00 1.00 28 ILE A C 5
ATOM 5350 O O . ILE A 1 28 ? -13.127 1.398 6.742 1.00 1.00 28 ILE A O 5
ATOM 5366 N N . THR A 1 29 ? -13.163 0.565 4.669 1.00 1.00 29 THR A N 5
ATOM 5367 C CA . THR A 1 29 ? -14.177 1.467 4.086 1.00 1.00 29 THR A CA 5
ATOM 5368 C C . THR A 1 29 ? -14.779 0.713 2.904 1.00 1.00 29 THR A C 5
ATOM 5369 O O . THR A 1 29 ? -14.026 0.207 2.075 1.00 1.00 29 THR A O 5
ATOM 5380 N N . ALA A 1 30 ? -16.107 0.585 2.848 1.00 1.00 30 ALA A N 5
ATOM 5381 C CA . ALA A 1 30 ? -16.808 -0.288 1.905 1.00 1.00 30 ALA A CA 5
ATOM 5382 C C . ALA A 1 30 ? -16.451 -0.027 0.428 1.00 1.00 30 ALA A C 5
ATOM 5383 O O . ALA A 1 30 ? -16.353 1.119 -0.015 1.00 1.00 30 ALA A O 5
ATOM 5390 N N . VAL A 1 31 ? -16.310 -1.112 -0.337 1.00 1.00 31 VAL A N 5
ATOM 5391 C CA . VAL A 1 31 ? -15.861 -1.141 -1.738 1.00 1.00 31 VAL A CA 5
ATOM 5392 C C . VAL A 1 31 ? -16.969 -1.775 -2.595 1.00 1.00 31 VAL A C 5
ATOM 5393 O O . VAL A 1 31 ? -17.061 -3.003 -2.652 1.00 1.00 31 VAL A O 5
ATOM 5406 N N . PRO A 1 32 ? -17.866 -0.989 -3.219 1.00 1.00 32 PRO A N 5
ATOM 5407 C CA . PRO A 1 32 ? -18.961 -1.535 -4.020 1.00 1.00 32 PRO A CA 5
ATOM 5408 C C . PRO A 1 32 ? -18.496 -2.065 -5.389 1.00 1.00 32 PRO A C 5
ATOM 5409 O O . PRO A 1 32 ? -17.350 -1.871 -5.799 1.00 1.00 32 PRO A O 5
ATOM 5420 N N . VAL A 1 33 ? -19.421 -2.711 -6.111 1.00 1.00 33 VAL A N 5
ATOM 5421 C CA . VAL A 1 33 ? -19.169 -3.473 -7.356 1.00 1.00 33 VAL A CA 5
ATOM 5422 C C . VAL A 1 33 ? -18.491 -2.683 -8.484 1.00 1.00 33 VAL A C 5
ATOM 5423 O O . VAL A 1 33 ? -17.905 -3.280 -9.384 1.00 1.00 33 VAL A O 5
ATOM 5436 N N . ASP A 1 34 ? -18.586 -1.354 -8.459 1.00 1.00 34 ASP A N 5
ATOM 5437 C CA . ASP A 1 34 ? -18.082 -0.425 -9.480 1.00 1.00 34 ASP A CA 5
ATOM 5438 C C . ASP A 1 34 ? -17.519 0.874 -8.859 1.00 1.00 34 ASP A C 5
ATOM 5439 O O . ASP A 1 34 ? -17.504 1.925 -9.505 1.00 1.00 34 ASP A O 5
ATOM 5448 N N . GLY A 1 35 ? -17.097 0.817 -7.589 1.00 1.00 35 GLY A N 5
ATOM 5449 C CA . GLY A 1 35 ? -16.699 1.983 -6.786 1.00 1.00 35 GLY A CA 5
ATOM 5450 C C . GLY A 1 35 ? -15.446 1.768 -5.932 1.00 1.00 35 GLY A C 5
ATOM 5451 O O . GLY A 1 35 ? -14.692 0.811 -6.133 1.00 1.00 35 GLY A O 5
ATOM 5455 N N . PHE A 1 36 ? -15.236 2.669 -4.967 1.00 1.00 36 PHE A N 5
ATOM 5456 C CA . PHE A 1 36 ? -14.001 2.783 -4.183 1.00 1.00 36 PHE A CA 5
ATOM 5457 C C . PHE A 1 36 ? -14.264 2.804 -2.668 1.00 1.00 36 PHE A C 5
ATOM 5458 O O . PHE A 1 36 ? -15.247 3.379 -2.196 1.00 1.00 36 PHE A O 5
ATOM 5475 N N . GLY A 1 37 ? -13.333 2.214 -1.920 1.00 1.00 37 GLY A N 5
ATOM 5476 C CA . GLY A 1 37 ? -13.248 2.214 -0.455 1.00 1.00 37 GLY A CA 5
ATOM 5477 C C . GLY A 1 37 ? -11.789 2.103 -0.007 1.00 1.00 37 GLY A C 5
ATOM 5478 O O . GLY A 1 37 ? -10.913 2.707 -0.628 1.00 1.00 37 GLY A O 5
ATOM 5482 N N . GLU A 1 38 ? -11.502 1.347 1.054 1.00 1.00 38 GLU A N 5
ATOM 5483 C CA . GLU A 1 38 ? -10.156 1.235 1.649 1.00 1.00 38 GLU A CA 5
ATOM 5484 C C . GLU A 1 38 ? -9.836 -0.180 2.144 1.00 1.00 38 GLU A C 5
ATOM 5485 O O . GLU A 1 38 ? -10.712 -0.882 2.648 1.00 1.00 38 GLU A O 5
ATOM 5497 N N . VAL A 1 39 ? -8.553 -0.552 2.097 1.00 1.00 39 VAL A N 5
ATOM 5498 C CA . VAL A 1 39 ? -8.006 -1.832 2.575 1.00 1.00 39 VAL A CA 5
ATOM 5499 C C . VAL A 1 39 ? -6.679 -1.628 3.325 1.00 1.00 39 VAL A C 5
ATOM 5500 O O . VAL A 1 39 ? -5.933 -0.688 3.055 1.00 1.00 39 VAL A O 5
ATOM 5513 N N . VAL A 1 40 ? -6.374 -2.532 4.254 1.00 1.00 40 VAL A N 5
ATOM 5514 C CA . VAL A 1 40 ? -5.082 -2.679 4.954 1.00 1.00 40 VAL A CA 5
ATOM 5515 C C . VAL A 1 40 ? -4.661 -4.148 4.900 1.00 1.00 40 VAL A C 5
ATOM 5516 O O . VAL A 1 40 ? -5.515 -5.029 4.893 1.00 1.00 40 VAL A O 5
ATOM 5529 N N . ILE A 1 41 ? -3.362 -4.436 4.825 1.00 1.00 41 ILE A N 5
ATOM 5530 C CA . ILE A 1 41 ? -2.849 -5.819 4.844 1.00 1.00 41 ILE A CA 5
ATOM 5531 C C . ILE A 1 41 ? -3.015 -6.416 6.255 1.00 1.00 41 ILE A C 5
ATOM 5532 O O . ILE A 1 41 ? -3.067 -5.686 7.241 1.00 1.00 41 ILE A O 5
ATOM 5548 N N . GLU A 1 42 ? -3.133 -7.744 6.362 1.00 1.00 42 GLU A N 5
ATOM 5549 C CA . GLU A 1 42 ? -3.499 -8.451 7.611 1.00 1.00 42 GLU A CA 5
ATOM 5550 C C . GLU A 1 42 ? -2.602 -8.150 8.834 1.00 1.00 42 GLU A C 5
ATOM 5551 O O . GLU A 1 42 ? -3.030 -8.349 9.972 1.00 1.00 42 GLU A O 5
ATOM 5563 N N . GLY A 1 43 ? -1.396 -7.613 8.629 1.00 1.00 43 GLY A N 5
ATOM 5564 C CA . GLY A 1 43 ? -0.523 -7.063 9.675 1.00 1.00 43 GLY A CA 5
ATOM 5565 C C . GLY A 1 43 ? -0.965 -5.664 10.131 1.00 1.00 43 GLY A C 5
ATOM 5566 O O . GLY A 1 43 ? -0.135 -4.759 10.203 1.00 1.00 43 GLY A O 5
ATOM 5570 N N . ILE A 1 44 ? -2.264 -5.460 10.388 1.00 1.00 44 ILE A N 5
ATOM 5571 C CA . ILE A 1 44 ? -2.945 -4.165 10.630 1.00 1.00 44 ILE A CA 5
ATOM 5572 C C . ILE A 1 44 ? -2.258 -3.204 11.626 1.00 1.00 44 ILE A C 5
ATOM 5573 O O . ILE A 1 44 ? -2.428 -1.989 11.523 1.00 1.00 44 ILE A O 5
ATOM 5589 N N . GLY A 1 45 ? -1.475 -3.727 12.582 1.00 1.00 45 GLY A N 5
ATOM 5590 C CA . GLY A 1 45 ? -0.740 -2.955 13.597 1.00 1.00 45 GLY A CA 5
ATOM 5591 C C . GLY A 1 45 ? 0.666 -2.488 13.176 1.00 1.00 45 GLY A C 5
ATOM 5592 O O . GLY A 1 45 ? 1.314 -1.753 13.924 1.00 1.00 45 GLY A O 5
ATOM 5596 N N . GLY A 1 46 ? 1.146 -2.904 11.997 1.00 1.00 46 GLY A N 5
ATOM 5597 C CA . GLY A 1 46 ? 2.487 -2.622 11.459 1.00 1.00 46 GLY A CA 5
ATOM 5598 C C . GLY A 1 46 ? 2.506 -2.410 9.937 1.00 1.00 46 GLY A C 5
ATOM 5599 O O . GLY A 1 46 ? 3.508 -2.698 9.278 1.00 1.00 46 GLY A O 5
ATOM 5603 N N . THR A 1 47 ? 1.394 -1.924 9.379 1.00 1.00 47 THR A N 5
ATOM 5604 C CA . THR A 1 47 ? 1.142 -1.687 7.943 1.00 1.00 47 THR A CA 5
ATOM 5605 C C . THR A 1 47 ? 0.442 -0.332 7.729 1.00 1.00 47 THR A C 5
ATOM 5606 O O . THR A 1 47 ? 0.157 0.392 8.689 1.00 1.00 47 THR A O 5
ATOM 5617 N N . ILE A 1 48 ? 0.168 0.032 6.470 1.00 1.00 48 ILE A N 5
ATOM 5618 C CA . ILE A 1 48 ? -0.430 1.318 6.070 1.00 1.00 48 ILE A CA 5
ATOM 5619 C C . ILE A 1 48 ? -1.631 1.034 5.156 1.00 1.00 48 ILE A C 5
ATOM 5620 O O . ILE A 1 48 ? -1.502 0.328 4.153 1.00 1.00 48 ILE A O 5
ATOM 5636 N N . SER A 1 49 ? -2.804 1.561 5.515 1.00 1.00 49 SER A N 5
ATOM 5637 C CA . SER A 1 49 ? -4.032 1.459 4.712 1.00 1.00 49 SER A CA 5
ATOM 5638 C C . SER A 1 49 ? -3.950 2.261 3.404 1.00 1.00 49 SER A C 5
ATOM 5639 O O . SER A 1 49 ? -3.271 3.289 3.323 1.00 1.00 49 SER A O 5
ATOM 5647 N N . LYS A 1 50 ? -4.669 1.799 2.374 1.00 1.00 50 LYS A N 5
ATOM 5648 C CA . LYS A 1 50 ? -4.692 2.354 1.008 1.00 1.00 50 LYS A CA 5
ATOM 5649 C C . LYS A 1 50 ? -6.118 2.355 0.448 1.00 1.00 50 LYS A C 5
ATOM 5650 O O . LYS A 1 50 ? -6.976 1.610 0.929 1.00 1.00 50 LYS A O 5
ATOM 5669 N N . SER A 1 51 ? -6.369 3.154 -0.589 1.00 1.00 51 SER A N 5
ATOM 5670 C CA . SER A 1 51 ? -7.621 3.099 -1.358 1.00 1.00 51 SER A CA 5
ATOM 5671 C C . SER A 1 51 ? -7.771 1.751 -2.069 1.00 1.00 51 SER A C 5
ATOM 5672 O O . SER A 1 51 ? -6.779 1.122 -2.446 1.00 1.00 51 SER A O 5
ATOM 5680 N N . ALA A 1 52 ? -9.013 1.310 -2.270 1.00 1.00 52 ALA A N 5
ATOM 5681 C CA . ALA A 1 52 ? -9.319 -0.016 -2.810 1.00 1.00 52 ALA A CA 5
ATOM 5682 C C . ALA A 1 52 ? -10.527 -0.030 -3.762 1.00 1.00 52 ALA A C 5
ATOM 5683 O O . ALA A 1 52 ? -11.495 0.701 -3.550 1.00 1.00 52 ALA A O 5
ATOM 5690 N N . VAL A 1 53 ? -10.488 -0.910 -4.768 1.00 1.00 53 VAL A N 5
ATOM 5691 C CA . VAL A 1 53 ? -11.577 -1.217 -5.721 1.00 1.00 53 VAL A CA 5
ATOM 5692 C C . VAL A 1 53 ? -11.825 -2.729 -5.811 1.00 1.00 53 VAL A C 5
ATOM 5693 O O . VAL A 1 53 ? -10.920 -3.523 -5.543 1.00 1.00 53 VAL A O 5
ATOM 5706 N N . SER A 1 54 ? -13.028 -3.154 -6.212 1.00 1.00 54 SER A N 5
ATOM 5707 C CA . SER A 1 54 ? -13.304 -4.576 -6.471 1.00 1.00 54 SER A CA 5
ATOM 5708 C C . SER A 1 54 ? -12.724 -5.010 -7.821 1.00 1.00 54 SER A C 5
ATOM 5709 O O . SER A 1 54 ? -13.073 -4.460 -8.869 1.00 1.00 54 SER A O 5
ATOM 5717 N N . PHE A 1 55 ? -11.857 -6.024 -7.804 1.00 1.00 55 PHE A N 5
ATOM 5718 C CA . PHE A 1 55 ? -11.349 -6.699 -9.006 1.00 1.00 55 PHE A CA 5
ATOM 5719 C C . PHE A 1 55 ? -12.372 -7.664 -9.639 1.00 1.00 55 PHE A C 5
ATOM 5720 O O . PHE A 1 55 ? -12.245 -8.028 -10.809 1.00 1.00 55 PHE A O 5
ATOM 5737 N N . ASP A 1 56 ? -13.401 -8.065 -8.883 1.00 1.00 56 ASP A N 5
ATOM 5738 C CA . ASP A 1 56 ? -14.338 -9.139 -9.243 1.00 1.00 56 ASP A CA 5
ATOM 5739 C C . ASP A 1 56 ? -15.806 -8.665 -9.336 1.00 1.00 56 ASP A C 5
ATOM 5740 O O . ASP A 1 56 ? -16.727 -9.481 -9.384 1.00 1.00 56 ASP A O 5
ATOM 5749 N N . ASN A 1 57 ? -16.027 -7.344 -9.363 1.00 1.00 57 ASN A N 5
ATOM 5750 C CA . ASN A 1 57 ? -17.339 -6.684 -9.332 1.00 1.00 57 ASN A CA 5
ATOM 5751 C C . ASN A 1 57 ? -18.266 -7.209 -8.212 1.00 1.00 57 ASN A C 5
ATOM 5752 O O . ASN A 1 57 ? -19.453 -7.467 -8.430 1.00 1.00 57 ASN A O 5
ATOM 5763 N N . GLN A 1 58 ? -17.720 -7.349 -7.000 1.00 1.00 58 GLN A N 5
ATOM 5764 C CA . GLN A 1 58 ? -18.466 -7.676 -5.778 1.00 1.00 58 GLN A CA 5
ATOM 5765 C C . GLN A 1 58 ? -18.576 -6.455 -4.853 1.00 1.00 58 GLN A C 5
ATOM 5766 O O . GLN A 1 58 ? -17.728 -5.565 -4.872 1.00 1.00 58 GLN A O 5
ATOM 5780 N N . GLN A 1 59 ? -19.620 -6.425 -4.021 1.00 1.00 59 GLN A N 5
ATOM 5781 C CA . GLN A 1 59 ? -19.772 -5.439 -2.949 1.00 1.00 59 GLN A CA 5
ATOM 5782 C C . GLN A 1 59 ? -19.052 -5.972 -1.698 1.00 1.00 59 GLN A C 5
ATOM 5783 O O . GLN A 1 59 ? -19.379 -7.048 -1.194 1.00 1.00 59 GLN A O 5
ATOM 5797 N N . ILE A 1 60 ? -18.060 -5.226 -1.211 1.00 1.00 60 ILE A N 5
ATOM 5798 C CA . ILE A 1 60 ? -17.141 -5.623 -0.137 1.00 1.00 60 ILE A CA 5
ATOM 5799 C C . ILE A 1 60 ? -17.298 -4.646 1.033 1.00 1.00 60 ILE A C 5
ATOM 5800 O O . ILE A 1 60 ? -16.670 -3.587 1.078 1.00 1.00 60 ILE A O 5
ATOM 5816 N N . SER A 1 61 ? -18.196 -4.983 1.959 1.00 1.00 61 SER A N 5
ATOM 5817 C CA . SER A 1 61 ? -18.466 -4.202 3.174 1.00 1.00 61 SER A CA 5
ATOM 5818 C C . SER A 1 61 ? -17.252 -4.104 4.113 1.00 1.00 61 SER A C 5
ATOM 5819 O O . SER A 1 61 ? -16.294 -4.876 4.020 1.00 1.00 61 SER A O 5
ATOM 5827 N N . TYR A 1 62 ? -17.327 -3.173 5.069 1.00 1.00 62 TYR A N 5
ATOM 5828 C CA . TYR A 1 62 ? -16.386 -3.051 6.189 1.00 1.00 62 TYR A CA 5
ATOM 5829 C C . TYR A 1 62 ? -16.185 -4.387 6.932 1.00 1.00 62 TYR A C 5
ATOM 5830 O O . TYR A 1 62 ? -17.150 -5.109 7.205 1.00 1.00 62 TYR A O 5
ATOM 5848 N N . GLY A 1 63 ? -14.941 -4.695 7.307 1.00 1.00 63 GLY A N 5
ATOM 5849 C CA . GLY A 1 63 ? -14.620 -5.806 8.204 1.00 1.00 63 GLY A CA 5
ATOM 5850 C C . GLY A 1 63 ? -14.637 -7.203 7.571 1.00 1.00 63 GLY A C 5
ATOM 5851 O O . GLY A 1 63 ? -15.020 -8.157 8.252 1.00 1.00 63 GLY A O 5
ATOM 5855 N N . THR A 1 64 ? -14.218 -7.354 6.306 1.00 1.00 64 THR A N 5
ATOM 5856 C CA . THR A 1 64 ? -14.039 -8.678 5.671 1.00 1.00 64 THR A CA 5
ATOM 5857 C C . THR A 1 64 ? -12.641 -8.875 5.093 1.00 1.00 64 THR A C 5
ATOM 5858 O O . THR A 1 64 ? -11.940 -7.913 4.763 1.00 1.00 64 THR A O 5
ATOM 5869 N N . THR A 1 65 ? -12.237 -10.140 4.988 1.00 1.00 65 THR A N 5
ATOM 5870 C CA . THR A 1 65 ? -10.896 -10.566 4.576 1.00 1.00 65 THR A CA 5
ATOM 5871 C C . THR A 1 65 ? -10.830 -10.732 3.058 1.00 1.00 65 THR A C 5
ATOM 5872 O O . THR A 1 65 ? -11.636 -11.443 2.451 1.00 1.00 65 THR A O 5
ATOM 5883 N N . VAL A 1 66 ? -9.838 -10.091 2.441 1.00 1.00 66 VAL A N 5
ATOM 5884 C CA . VAL A 1 66 ? -9.705 -9.926 0.986 1.00 1.00 66 VAL A CA 5
ATOM 5885 C C . VAL A 1 66 ? -8.297 -10.256 0.499 1.00 1.00 66 VAL A C 5
ATOM 5886 O O . VAL A 1 66 ? -7.325 -9.998 1.197 1.00 1.00 66 VAL A O 5
ATOM 5899 N N . LEU A 1 67 ? -8.164 -10.822 -0.698 1.00 1.00 67 LEU A N 5
ATOM 5900 C CA . LEU A 1 67 ? -6.870 -10.984 -1.367 1.00 1.00 67 LEU A CA 5
ATOM 5901 C C . LEU A 1 67 ? -6.648 -9.777 -2.286 1.00 1.00 67 LEU A C 5
ATOM 5902 O O . LEU A 1 67 ? -7.514 -9.464 -3.109 1.00 1.00 67 LEU A O 5
ATOM 5918 N N . VAL A 1 68 ? -5.507 -9.094 -2.159 1.00 1.00 68 VAL A N 5
ATOM 5919 C CA . VAL A 1 68 ? -5.109 -8.066 -3.136 1.00 1.00 68 VAL A CA 5
ATOM 5920 C C . VAL A 1 68 ? -4.619 -8.785 -4.395 1.00 1.00 68 VAL A C 5
ATOM 5921 O O . VAL A 1 68 ? -3.732 -9.633 -4.316 1.00 1.00 68 VAL A O 5
ATOM 5934 N N . VAL A 1 69 ? -5.202 -8.466 -5.551 1.00 1.00 69 VAL A N 5
ATOM 5935 C CA . VAL A 1 69 ? -5.011 -9.205 -6.817 1.00 1.00 69 VAL A CA 5
ATOM 5936 C C . VAL A 1 69 ? -4.450 -8.347 -7.963 1.00 1.00 69 VAL A C 5
ATOM 5937 O O . VAL A 1 69 ? -3.857 -8.887 -8.896 1.00 1.00 69 VAL A O 5
ATOM 5950 N N . ASP A 1 70 ? -4.561 -7.020 -7.881 1.00 1.00 70 ASP A N 5
ATOM 5951 C CA . ASP A 1 70 ? -3.886 -6.054 -8.765 1.00 1.00 70 ASP A CA 5
ATOM 5952 C C . ASP A 1 70 ? -3.629 -4.762 -7.970 1.00 1.00 70 ASP A C 5
ATOM 5953 O O . ASP A 1 70 ? -4.246 -4.556 -6.926 1.00 1.00 70 ASP A O 5
ATOM 5962 N N . ILE A 1 71 ? -2.707 -3.902 -8.407 1.00 1.00 71 ILE A N 5
ATOM 5963 C CA . ILE A 1 71 ? -2.238 -2.732 -7.638 1.00 1.00 71 ILE A CA 5
ATOM 5964 C C . ILE A 1 71 ? -1.841 -1.595 -8.591 1.00 1.00 71 ILE A C 5
ATOM 5965 O O . ILE A 1 71 ? -1.132 -1.817 -9.576 1.00 1.00 71 ILE A O 5
ATOM 5981 N N . ASN A 1 72 ? -2.277 -0.369 -8.282 1.00 1.00 72 ASN A N 5
ATOM 5982 C CA . ASN A 1 72 ? -2.060 0.828 -9.096 1.00 1.00 72 ASN A CA 5
ATOM 5983 C C . ASN A 1 72 ? -1.829 2.086 -8.227 1.00 1.00 72 ASN A C 5
ATOM 5984 O O . ASN A 1 72 ? -2.774 2.787 -7.865 1.00 1.00 72 ASN A O 5
ATOM 5995 N N . ASN A 1 73 ? -0.563 2.366 -7.890 1.00 1.00 73 ASN A N 5
ATOM 5996 C CA . ASN A 1 73 ? -0.068 3.603 -7.254 1.00 1.00 73 ASN A CA 5
ATOM 5997 C C . ASN A 1 73 ? -0.964 4.193 -6.130 1.00 1.00 73 ASN A C 5
ATOM 5998 O O . ASN A 1 73 ? -1.373 5.357 -6.178 1.00 1.00 73 ASN A O 5
ATOM 6009 N N . GLY A 1 74 ? -1.314 3.371 -5.136 1.00 1.00 74 GLY A N 5
ATOM 6010 C CA . GLY A 1 74 ? -2.149 3.749 -3.984 1.00 1.00 74 GLY A CA 5
ATOM 6011 C C . GLY A 1 74 ? -3.611 3.297 -4.080 1.00 1.00 74 GLY A C 5
ATOM 6012 O O . GLY A 1 74 ? -4.354 3.434 -3.107 1.00 1.00 74 GLY A O 5
ATOM 6016 N N . VAL A 1 75 ? -4.015 2.726 -5.220 1.00 1.00 75 VAL A N 5
ATOM 6017 C CA . VAL A 1 75 ? -5.343 2.150 -5.481 1.00 1.00 75 VAL A CA 5
ATOM 6018 C C . VAL A 1 75 ? -5.174 0.654 -5.743 1.00 1.00 75 VAL A C 5
ATOM 6019 O O . VAL A 1 75 ? -4.737 0.227 -6.812 1.00 1.00 75 VAL A O 5
ATOM 6032 N N . LEU A 1 76 ? -5.445 -0.148 -4.718 1.00 1.00 76 LEU A N 5
ATOM 6033 C CA . LEU A 1 76 ? -5.364 -1.605 -4.759 1.00 1.00 76 LEU A CA 5
ATOM 6034 C C . LEU A 1 76 ? -6.659 -2.184 -5.357 1.00 1.00 76 LEU A C 5
ATOM 6035 O O . LEU A 1 76 ? -7.752 -1.682 -5.102 1.00 1.00 76 LEU A O 5
ATOM 6051 N N . SER A 1 77 ? -6.555 -3.285 -6.090 1.00 1.00 77 SER A N 5
ATOM 6052 C CA . SER A 1 77 ? -7.694 -4.053 -6.604 1.00 1.00 77 SER A CA 5
ATOM 6053 C C . SER A 1 77 ? -7.775 -5.359 -5.831 1.00 1.00 77 SER A C 5
ATOM 6054 O O . SER A 1 77 ? -6.809 -6.126 -5.791 1.00 1.00 77 SER A O 5
ATOM 6062 N N . VAL A 1 78 ? -8.918 -5.615 -5.195 1.00 1.00 78 VAL A N 5
ATOM 6063 C CA . VAL A 1 78 ? -9.080 -6.714 -4.231 1.00 1.00 78 VAL A CA 5
ATOM 6064 C C . VAL A 1 78 ? -10.322 -7.558 -4.522 1.00 1.00 78 VAL A C 5
ATOM 6065 O O . VAL A 1 78 ? -11.243 -7.125 -5.214 1.00 1.00 78 VAL A O 5
ATOM 6078 N N . THR A 1 79 ? -10.360 -8.767 -3.967 1.00 1.00 79 THR A N 5
ATOM 6079 C CA . THR A 1 79 ? -11.513 -9.682 -4.043 1.00 1.00 79 THR A CA 5
ATOM 6080 C C . THR A 1 79 ? -11.680 -10.429 -2.707 1.00 1.00 79 THR A C 5
ATOM 6081 O O . THR A 1 79 ? -10.670 -10.754 -2.073 1.00 1.00 79 THR A O 5
ATOM 6092 N N . PRO A 1 80 ? -12.911 -10.667 -2.206 1.00 1.00 80 PRO A N 5
ATOM 6093 C CA . PRO A 1 80 ? -13.133 -11.299 -0.905 1.00 1.00 80 PRO A CA 5
ATOM 6094 C C . PRO A 1 80 ? -12.788 -12.794 -0.912 1.00 1.00 80 PRO A C 5
ATOM 6095 O O . PRO A 1 80 ? -13.610 -13.655 -1.232 1.00 1.00 80 PRO A O 5
ATOM 6106 N N . HIS A 1 81 ? -11.545 -13.097 -0.526 1.00 1.00 81 HIS A N 5
ATOM 6107 C CA . HIS A 1 81 ? -11.064 -14.456 -0.272 1.00 1.00 81 HIS A CA 5
ATOM 6108 C C . HIS A 1 81 ? -11.867 -15.128 0.863 1.00 1.00 81 HIS A C 5
ATOM 6109 O O . HIS A 1 81 ? -12.145 -16.327 0.796 1.00 1.00 81 HIS A O 5
ATOM 6123 N N . GLU A 1 82 ? -12.240 -14.350 1.890 1.00 1.00 82 GLU A N 5
ATOM 6124 C CA . GLU A 1 82 ? -13.019 -14.744 3.078 1.00 1.00 82 GLU A CA 5
ATOM 6125 C C . GLU A 1 82 ? -12.736 -16.177 3.613 1.00 1.00 82 GLU A C 5
ATOM 6126 O O . GLU A 1 82 ? -13.658 -16.997 3.712 1.00 1.00 82 GLU A O 5
ATOM 6138 N N . PRO A 1 83 ? -11.468 -16.527 3.930 1.00 1.00 83 PRO A N 5
ATOM 6139 C CA . PRO A 1 83 ? -11.104 -17.857 4.425 1.00 1.00 83 PRO A CA 5
ATOM 6140 C C . PRO A 1 83 ? -11.656 -18.128 5.839 1.00 1.00 83 PRO A C 5
ATOM 6141 O O . PRO A 1 83 ? -11.908 -17.204 6.617 1.00 1.00 83 PRO A O 5
ATOM 6152 N N . ILE A 1 84 ? -11.795 -19.413 6.183 1.00 1.00 84 ILE A N 5
ATOM 6153 C CA . ILE A 1 84 ? -12.371 -19.916 7.446 1.00 1.00 84 ILE A CA 5
ATOM 6154 C C . ILE A 1 84 ? -11.479 -21.024 8.028 1.00 1.00 84 ILE A C 5
ATOM 6155 O O . ILE A 1 84 ? -11.025 -21.926 7.308 1.00 1.00 84 ILE A O 5
ATOM 6171 N N . GLY A 1 1 ? 19.990 16.644 -9.693 1.00 1.00 1 GLY A N 6
ATOM 6172 C CA . GLY A 1 1 ? 19.683 15.212 -9.766 1.00 1.00 1 GLY A CA 6
ATOM 6173 C C . GLY A 1 1 ? 18.842 14.675 -8.600 1.00 1.00 1 GLY A C 6
ATOM 6174 O O . GLY A 1 1 ? 18.388 13.530 -8.644 1.00 1.00 1 GLY A O 6
ATOM 6178 N N . SER A 1 2 ? 18.591 15.489 -7.569 1.00 1.00 2 SER A N 6
ATOM 6179 C CA . SER A 1 2 ? 17.757 15.136 -6.405 1.00 1.00 2 SER A CA 6
ATOM 6180 C C . SER A 1 2 ? 16.340 14.688 -6.787 1.00 1.00 2 SER A C 6
ATOM 6181 O O . SER A 1 2 ? 15.813 13.741 -6.207 1.00 1.00 2 SER A O 6
ATOM 6189 N N . HIS A 1 3 ? 15.755 15.293 -7.825 1.00 1.00 3 HIS A N 6
ATOM 6190 C CA . HIS A 1 3 ? 14.473 14.892 -8.413 1.00 1.00 3 HIS A CA 6
ATOM 6191 C C . HIS A 1 3 ? 14.463 13.437 -8.922 1.00 1.00 3 HIS A C 6
ATOM 6192 O O . HIS A 1 3 ? 13.450 12.745 -8.790 1.00 1.00 3 HIS A O 6
ATOM 6206 N N . MET A 1 4 ? 15.583 12.939 -9.462 1.00 1.00 4 MET A N 6
ATOM 6207 C CA . MET A 1 4 ? 15.717 11.547 -9.912 1.00 1.00 4 MET A CA 6
ATOM 6208 C C . MET A 1 4 ? 15.901 10.581 -8.733 1.00 1.00 4 MET A C 6
ATOM 6209 O O . MET A 1 4 ? 15.364 9.473 -8.759 1.00 1.00 4 MET A O 6
ATOM 6223 N N . LEU A 1 5 ? 16.598 10.999 -7.670 1.00 1.00 5 LEU A N 6
ATOM 6224 C CA . LEU A 1 5 ? 16.701 10.227 -6.423 1.00 1.00 5 LEU A CA 6
ATOM 6225 C C . LEU A 1 5 ? 15.336 10.095 -5.724 1.00 1.00 5 LEU A C 6
ATOM 6226 O O . LEU A 1 5 ? 14.965 9.005 -5.291 1.00 1.00 5 LEU A O 6
ATOM 6242 N N . GLU A 1 6 ? 14.548 11.173 -5.677 1.00 1.00 6 GLU A N 6
ATOM 6243 C CA . GLU A 1 6 ? 13.162 11.158 -5.185 1.00 1.00 6 GLU A CA 6
ATOM 6244 C C . GLU A 1 6 ? 12.242 10.289 -6.059 1.00 1.00 6 GLU A C 6
ATOM 6245 O O . GLU A 1 6 ? 11.435 9.522 -5.531 1.00 1.00 6 GLU A O 6
ATOM 6257 N N . SER A 1 7 ? 12.393 10.343 -7.388 1.00 1.00 7 SER A N 6
ATOM 6258 C CA . SER A 1 7 ? 11.668 9.462 -8.319 1.00 1.00 7 SER A CA 6
ATOM 6259 C C . SER A 1 7 ? 12.031 7.984 -8.121 1.00 1.00 7 SER A C 6
ATOM 6260 O O . SER A 1 7 ? 11.150 7.126 -8.145 1.00 1.00 7 SER A O 6
ATOM 6268 N N . SER A 1 8 ? 13.308 7.678 -7.871 1.00 1.00 8 SER A N 6
ATOM 6269 C CA . SER A 1 8 ? 13.788 6.322 -7.554 1.00 1.00 8 SER A CA 6
ATOM 6270 C C . SER A 1 8 ? 13.273 5.818 -6.200 1.00 1.00 8 SER A C 6
ATOM 6271 O O . SER A 1 8 ? 12.930 4.642 -6.076 1.00 1.00 8 SER A O 6
ATOM 6279 N N . ALA A 1 9 ? 13.165 6.689 -5.191 1.00 1.00 9 ALA A N 6
ATOM 6280 C CA . ALA A 1 9 ? 12.556 6.359 -3.901 1.00 1.00 9 ALA A CA 6
ATOM 6281 C C . ALA A 1 9 ? 11.045 6.080 -4.026 1.00 1.00 9 ALA A C 6
ATOM 6282 O O . ALA A 1 9 ? 10.545 5.108 -3.460 1.00 1.00 9 ALA A O 6
ATOM 6289 N N . GLU A 1 10 ? 10.317 6.882 -4.810 1.00 1.00 10 GLU A N 6
ATOM 6290 C CA . GLU A 1 10 ? 8.897 6.652 -5.116 1.00 1.00 10 GLU A CA 6
ATOM 6291 C C . GLU A 1 10 ? 8.678 5.359 -5.923 1.00 1.00 10 GLU A C 6
ATOM 6292 O O . GLU A 1 10 ? 7.765 4.588 -5.630 1.00 1.00 10 GLU A O 6
ATOM 6304 N N . GLU A 1 11 ? 9.546 5.069 -6.894 1.00 1.00 11 GLU A N 6
ATOM 6305 C CA . GLU A 1 11 ? 9.556 3.803 -7.638 1.00 1.00 11 GLU A CA 6
ATOM 6306 C C . GLU A 1 11 ? 9.860 2.595 -6.733 1.00 1.00 11 GLU A C 6
ATOM 6307 O O . GLU A 1 11 ? 9.232 1.542 -6.870 1.00 1.00 11 GLU A O 6
ATOM 6319 N N . SER A 1 12 ? 10.763 2.750 -5.761 1.00 1.00 12 SER A N 6
ATOM 6320 C CA . SER A 1 12 ? 11.041 1.717 -4.754 1.00 1.00 12 SER A CA 6
ATOM 6321 C C . SER A 1 12 ? 9.842 1.481 -3.833 1.00 1.00 12 SER A C 6
ATOM 6322 O O . SER A 1 12 ? 9.533 0.335 -3.508 1.00 1.00 12 SER A O 6
ATOM 6330 N N . LEU A 1 13 ? 9.108 2.534 -3.460 1.00 1.00 13 LEU A N 6
ATOM 6331 C CA . LEU A 1 13 ? 7.864 2.415 -2.693 1.00 1.00 13 LEU A CA 6
ATOM 6332 C C . LEU A 1 13 ? 6.785 1.699 -3.520 1.00 1.00 13 LEU A C 6
ATOM 6333 O O . LEU A 1 13 ? 6.141 0.785 -3.012 1.00 1.00 13 LEU A O 6
ATOM 6349 N N . ALA A 1 14 ? 6.634 2.034 -4.804 1.00 1.00 14 ALA A N 6
ATOM 6350 C CA . ALA A 1 14 ? 5.716 1.335 -5.705 1.00 1.00 14 ALA A CA 6
ATOM 6351 C C . ALA A 1 14 ? 6.048 -0.167 -5.824 1.00 1.00 14 ALA A C 6
ATOM 6352 O O . ALA A 1 14 ? 5.141 -0.999 -5.840 1.00 1.00 14 ALA A O 6
ATOM 6359 N N . TYR A 1 15 ? 7.336 -0.530 -5.824 1.00 1.00 15 TYR A N 6
ATOM 6360 C CA . TYR A 1 15 ? 7.786 -1.928 -5.784 1.00 1.00 15 TYR A CA 6
ATOM 6361 C C . TYR A 1 15 ? 7.448 -2.624 -4.450 1.00 1.00 15 TYR A C 6
ATOM 6362 O O . TYR A 1 15 ? 6.948 -3.753 -4.456 1.00 1.00 15 TYR A O 6
ATOM 6380 N N . ARG A 1 16 ? 7.639 -1.949 -3.305 1.00 1.00 16 ARG A N 6
ATOM 6381 C CA . ARG A 1 16 ? 7.191 -2.436 -1.982 1.00 1.00 16 ARG A CA 6
ATOM 6382 C C . ARG A 1 16 ? 5.673 -2.623 -1.915 1.00 1.00 16 ARG A C 6
ATOM 6383 O O . ARG A 1 16 ? 5.201 -3.594 -1.330 1.00 1.00 16 ARG A O 6
ATOM 6404 N N . GLU A 1 17 ? 4.906 -1.729 -2.536 1.00 1.00 17 GLU A N 6
ATOM 6405 C CA . GLU A 1 17 ? 3.453 -1.858 -2.668 1.00 1.00 17 GLU A CA 6
ATOM 6406 C C . GLU A 1 17 ? 3.059 -3.034 -3.574 1.00 1.00 17 GLU A C 6
ATOM 6407 O O . GLU A 1 17 ? 2.191 -3.812 -3.200 1.00 1.00 17 GLU A O 6
ATOM 6419 N N . ASP A 1 18 ? 3.727 -3.240 -4.715 1.00 1.00 18 ASP A N 6
ATOM 6420 C CA . ASP A 1 18 ? 3.495 -4.400 -5.589 1.00 1.00 18 ASP A CA 6
ATOM 6421 C C . ASP A 1 18 ? 3.803 -5.748 -4.912 1.00 1.00 18 ASP A C 6
ATOM 6422 O O . ASP A 1 18 ? 3.167 -6.748 -5.240 1.00 1.00 18 ASP A O 6
ATOM 6431 N N . ASP A 1 19 ? 4.705 -5.798 -3.926 1.00 1.00 19 ASP A N 6
ATOM 6432 C CA . ASP A 1 19 ? 4.903 -6.995 -3.092 1.00 1.00 19 ASP A CA 6
ATOM 6433 C C . ASP A 1 19 ? 3.637 -7.394 -2.301 1.00 1.00 19 ASP A C 6
ATOM 6434 O O . ASP A 1 19 ? 3.402 -8.580 -2.063 1.00 1.00 19 ASP A O 6
ATOM 6443 N N . LEU A 1 20 ? 2.791 -6.423 -1.925 1.00 1.00 20 LEU A N 6
ATOM 6444 C CA . LEU A 1 20 ? 1.511 -6.672 -1.247 1.00 1.00 20 LEU A CA 6
ATOM 6445 C C . LEU A 1 20 ? 0.495 -7.422 -2.133 1.00 1.00 20 LEU A C 6
ATOM 6446 O O . LEU A 1 20 ? -0.473 -7.978 -1.615 1.00 1.00 20 LEU A O 6
ATOM 6462 N N . ARG A 1 21 ? 0.720 -7.502 -3.455 1.00 1.00 21 ARG A N 6
ATOM 6463 C CA . ARG A 1 21 ? -0.083 -8.307 -4.406 1.00 1.00 21 ARG A CA 6
ATOM 6464 C C . ARG A 1 21 ? 0.001 -9.827 -4.153 1.00 1.00 21 ARG A C 6
ATOM 6465 O O . ARG A 1 21 ? -0.760 -10.597 -4.735 1.00 1.00 21 ARG A O 6
ATOM 6486 N N . GLY A 1 22 ? 0.901 -10.264 -3.268 1.00 1.00 22 GLY A N 6
ATOM 6487 C CA . GLY A 1 22 ? 0.991 -11.639 -2.765 1.00 1.00 22 GLY A CA 6
ATOM 6488 C C . GLY A 1 22 ? 0.462 -11.808 -1.334 1.00 1.00 22 GLY A C 6
ATOM 6489 O O . GLY A 1 22 ? 0.823 -12.785 -0.672 1.00 1.00 22 GLY A O 6
ATOM 6493 N N . ARG A 1 23 ? -0.354 -10.864 -0.834 1.00 1.00 23 ARG A N 6
ATOM 6494 C CA . ARG A 1 23 ? -0.808 -10.795 0.568 1.00 1.00 23 ARG A CA 6
ATOM 6495 C C . ARG A 1 23 ? -2.322 -10.605 0.714 1.00 1.00 23 ARG A C 6
ATOM 6496 O O . ARG A 1 23 ? -3.018 -10.124 -0.184 1.00 1.00 23 ARG A O 6
ATOM 6517 N N . LEU A 1 24 ? -2.807 -10.968 1.898 1.00 1.00 24 LEU A N 6
ATOM 6518 C CA . LEU A 1 24 ? -4.204 -10.902 2.330 1.00 1.00 24 LEU A CA 6
ATOM 6519 C C . LEU A 1 24 ? -4.413 -9.649 3.205 1.00 1.00 24 LEU A C 6
ATOM 6520 O O . LEU A 1 24 ? -3.501 -9.195 3.902 1.00 1.00 24 LEU A O 6
ATOM 6536 N N . GLY A 1 25 ? -5.622 -9.103 3.181 1.00 1.00 25 GLY A N 6
ATOM 6537 C CA . GLY A 1 25 ? -5.996 -7.836 3.807 1.00 1.00 25 GLY A CA 6
ATOM 6538 C C . GLY A 1 25 ? -7.405 -7.810 4.402 1.00 1.00 25 GLY A C 6
ATOM 6539 O O . GLY A 1 25 ? -8.112 -8.820 4.466 1.00 1.00 25 GLY A O 6
ATOM 6543 N N . LYS A 1 26 ? -7.797 -6.614 4.840 1.00 1.00 26 LYS A N 6
ATOM 6544 C CA . LYS A 1 26 ? -8.974 -6.285 5.639 1.00 1.00 26 LYS A CA 6
ATOM 6545 C C . LYS A 1 26 ? -9.536 -4.940 5.180 1.00 1.00 26 LYS A C 6
ATOM 6546 O O . LYS A 1 26 ? -8.843 -3.924 5.231 1.00 1.00 26 LYS A O 6
ATOM 6565 N N . VAL A 1 27 ? -10.769 -4.944 4.682 1.00 1.00 27 VAL A N 6
ATOM 6566 C CA . VAL A 1 27 ? -11.463 -3.730 4.204 1.00 1.00 27 VAL A CA 6
ATOM 6567 C C . VAL A 1 27 ? -11.927 -2.875 5.390 1.00 1.00 27 VAL A C 6
ATOM 6568 O O . VAL A 1 27 ? -12.613 -3.375 6.281 1.00 1.00 27 VAL A O 6
ATOM 6581 N N . ILE A 1 28 ? -11.575 -1.583 5.387 1.00 1.00 28 ILE A N 6
ATOM 6582 C CA . ILE A 1 28 ? -11.895 -0.604 6.453 1.00 1.00 28 ILE A CA 6
ATOM 6583 C C . ILE A 1 28 ? -12.774 0.568 5.970 1.00 1.00 28 ILE A C 6
ATOM 6584 O O . ILE A 1 28 ? -13.158 1.434 6.754 1.00 1.00 28 ILE A O 6
ATOM 6600 N N . THR A 1 29 ? -13.118 0.597 4.682 1.00 1.00 29 THR A N 6
ATOM 6601 C CA . THR A 1 29 ? -14.127 1.484 4.073 1.00 1.00 29 THR A CA 6
ATOM 6602 C C . THR A 1 29 ? -14.709 0.712 2.892 1.00 1.00 29 THR A C 6
ATOM 6603 O O . THR A 1 29 ? -13.946 0.198 2.077 1.00 1.00 29 THR A O 6
ATOM 6614 N N . ALA A 1 30 ? -16.036 0.572 2.826 1.00 1.00 30 ALA A N 6
ATOM 6615 C CA . ALA A 1 30 ? -16.723 -0.313 1.886 1.00 1.00 30 ALA A CA 6
ATOM 6616 C C . ALA A 1 30 ? -16.359 -0.045 0.412 1.00 1.00 30 ALA A C 6
ATOM 6617 O O . ALA A 1 30 ? -16.277 1.104 -0.027 1.00 1.00 30 ALA A O 6
ATOM 6624 N N . VAL A 1 31 ? -16.199 -1.124 -0.356 1.00 1.00 31 VAL A N 6
ATOM 6625 C CA . VAL A 1 31 ? -15.769 -1.134 -1.762 1.00 1.00 31 VAL A CA 6
ATOM 6626 C C . VAL A 1 31 ? -16.885 -1.767 -2.608 1.00 1.00 31 VAL A C 6
ATOM 6627 O O . VAL A 1 31 ? -17.007 -2.993 -2.628 1.00 1.00 31 VAL A O 6
ATOM 6640 N N . PRO A 1 32 ? -17.765 -0.983 -3.256 1.00 1.00 32 PRO A N 6
ATOM 6641 C CA . PRO A 1 32 ? -18.854 -1.533 -4.061 1.00 1.00 32 PRO A CA 6
ATOM 6642 C C . PRO A 1 32 ? -18.380 -2.047 -5.431 1.00 1.00 32 PRO A C 6
ATOM 6643 O O . PRO A 1 32 ? -17.222 -1.881 -5.820 1.00 1.00 32 PRO A O 6
ATOM 6654 N N . VAL A 1 33 ? -19.307 -2.666 -6.172 1.00 1.00 33 VAL A N 6
ATOM 6655 C CA . VAL A 1 33 ? -19.054 -3.423 -7.417 1.00 1.00 33 VAL A CA 6
ATOM 6656 C C . VAL A 1 33 ? -18.315 -2.653 -8.521 1.00 1.00 33 VAL A C 6
ATOM 6657 O O . VAL A 1 33 ? -17.642 -3.260 -9.350 1.00 1.00 33 VAL A O 6
ATOM 6670 N N . ASP A 1 34 ? -18.431 -1.324 -8.528 1.00 1.00 34 ASP A N 6
ATOM 6671 C CA . ASP A 1 34 ? -17.871 -0.408 -9.532 1.00 1.00 34 ASP A CA 6
ATOM 6672 C C . ASP A 1 34 ? -17.319 0.889 -8.895 1.00 1.00 34 ASP A C 6
ATOM 6673 O O . ASP A 1 34 ? -17.268 1.937 -9.544 1.00 1.00 34 ASP A O 6
ATOM 6682 N N . GLY A 1 35 ? -16.949 0.831 -7.608 1.00 1.00 35 GLY A N 6
ATOM 6683 C CA . GLY A 1 35 ? -16.565 1.993 -6.794 1.00 1.00 35 GLY A CA 6
ATOM 6684 C C . GLY A 1 35 ? -15.310 1.781 -5.943 1.00 1.00 35 GLY A C 6
ATOM 6685 O O . GLY A 1 35 ? -14.548 0.832 -6.151 1.00 1.00 35 GLY A O 6
ATOM 6689 N N . PHE A 1 36 ? -15.107 2.675 -4.969 1.00 1.00 36 PHE A N 6
ATOM 6690 C CA . PHE A 1 36 ? -13.874 2.789 -4.183 1.00 1.00 36 PHE A CA 6
ATOM 6691 C C . PHE A 1 36 ? -14.145 2.792 -2.669 1.00 1.00 36 PHE A C 6
ATOM 6692 O O . PHE A 1 36 ? -15.135 3.357 -2.196 1.00 1.00 36 PHE A O 6
ATOM 6709 N N . GLY A 1 37 ? -13.218 2.198 -1.920 1.00 1.00 37 GLY A N 6
ATOM 6710 C CA . GLY A 1 37 ? -13.145 2.186 -0.456 1.00 1.00 37 GLY A CA 6
ATOM 6711 C C . GLY A 1 37 ? -11.689 2.066 0.005 1.00 1.00 37 GLY A C 6
ATOM 6712 O O . GLY A 1 37 ? -10.803 2.652 -0.618 1.00 1.00 37 GLY A O 6
ATOM 6716 N N . GLU A 1 38 ? -11.419 1.324 1.080 1.00 1.00 38 GLU A N 6
ATOM 6717 C CA . GLU A 1 38 ? -10.081 1.217 1.694 1.00 1.00 38 GLU A CA 6
ATOM 6718 C C . GLU A 1 38 ? -9.772 -0.188 2.222 1.00 1.00 38 GLU A C 6
ATOM 6719 O O . GLU A 1 38 ? -10.654 -0.878 2.732 1.00 1.00 38 GLU A O 6
ATOM 6731 N N . VAL A 1 39 ? -8.491 -0.566 2.192 1.00 1.00 39 VAL A N 6
ATOM 6732 C CA . VAL A 1 39 ? -7.951 -1.849 2.673 1.00 1.00 39 VAL A CA 6
ATOM 6733 C C . VAL A 1 39 ? -6.630 -1.653 3.433 1.00 1.00 39 VAL A C 6
ATOM 6734 O O . VAL A 1 39 ? -5.881 -0.710 3.177 1.00 1.00 39 VAL A O 6
ATOM 6747 N N . VAL A 1 40 ? -6.329 -2.566 4.354 1.00 1.00 40 VAL A N 6
ATOM 6748 C CA . VAL A 1 40 ? -5.041 -2.717 5.059 1.00 1.00 40 VAL A CA 6
ATOM 6749 C C . VAL A 1 40 ? -4.644 -4.195 5.049 1.00 1.00 40 VAL A C 6
ATOM 6750 O O . VAL A 1 40 ? -5.512 -5.065 5.076 1.00 1.00 40 VAL A O 6
ATOM 6763 N N . ILE A 1 41 ? -3.351 -4.505 4.969 1.00 1.00 41 ILE A N 6
ATOM 6764 C CA . ILE A 1 41 ? -2.845 -5.892 5.041 1.00 1.00 41 ILE A CA 6
ATOM 6765 C C . ILE A 1 41 ? -2.985 -6.430 6.478 1.00 1.00 41 ILE A C 6
ATOM 6766 O O . ILE A 1 41 ? -3.039 -5.655 7.429 1.00 1.00 41 ILE A O 6
ATOM 6782 N N . GLU A 1 42 ? -3.067 -7.755 6.659 1.00 1.00 42 GLU A N 6
ATOM 6783 C CA . GLU A 1 42 ? -3.374 -8.390 7.962 1.00 1.00 42 GLU A CA 6
ATOM 6784 C C . GLU A 1 42 ? -2.472 -7.972 9.147 1.00 1.00 42 GLU A C 6
ATOM 6785 O O . GLU A 1 42 ? -2.892 -8.066 10.302 1.00 1.00 42 GLU A O 6
ATOM 6797 N N . GLY A 1 43 ? -1.265 -7.457 8.887 1.00 1.00 43 GLY A N 6
ATOM 6798 C CA . GLY A 1 43 ? -0.386 -6.821 9.878 1.00 1.00 43 GLY A CA 6
ATOM 6799 C C . GLY A 1 43 ? -0.841 -5.415 10.293 1.00 1.00 43 GLY A C 6
ATOM 6800 O O . GLY A 1 43 ? -0.023 -4.496 10.305 1.00 1.00 43 GLY A O 6
ATOM 6804 N N . ILE A 1 44 ? -2.133 -5.215 10.589 1.00 1.00 44 ILE A N 6
ATOM 6805 C CA . ILE A 1 44 ? -2.813 -3.913 10.805 1.00 1.00 44 ILE A CA 6
ATOM 6806 C C . ILE A 1 44 ? -2.097 -2.941 11.769 1.00 1.00 44 ILE A C 6
ATOM 6807 O O . ILE A 1 44 ? -2.252 -1.725 11.641 1.00 1.00 44 ILE A O 6
ATOM 6823 N N . GLY A 1 45 ? -1.303 -3.454 12.719 1.00 1.00 45 GLY A N 6
ATOM 6824 C CA . GLY A 1 45 ? -0.542 -2.672 13.708 1.00 1.00 45 GLY A CA 6
ATOM 6825 C C . GLY A 1 45 ? 0.864 -2.235 13.257 1.00 1.00 45 GLY A C 6
ATOM 6826 O O . GLY A 1 45 ? 1.535 -1.494 13.981 1.00 1.00 45 GLY A O 6
ATOM 6830 N N . GLY A 1 46 ? 1.319 -2.680 12.081 1.00 1.00 46 GLY A N 6
ATOM 6831 C CA . GLY A 1 46 ? 2.654 -2.431 11.513 1.00 1.00 46 GLY A CA 6
ATOM 6832 C C . GLY A 1 46 ? 2.648 -2.245 9.987 1.00 1.00 46 GLY A C 6
ATOM 6833 O O . GLY A 1 46 ? 3.641 -2.540 9.318 1.00 1.00 46 GLY A O 6
ATOM 6837 N N . THR A 1 47 ? 1.529 -1.768 9.437 1.00 1.00 47 THR A N 6
ATOM 6838 C CA . THR A 1 47 ? 1.265 -1.533 8.005 1.00 1.00 47 THR A CA 6
ATOM 6839 C C . THR A 1 47 ? 0.567 -0.178 7.796 1.00 1.00 47 THR A C 6
ATOM 6840 O O . THR A 1 47 ? 0.284 0.545 8.755 1.00 1.00 47 THR A O 6
ATOM 6851 N N . ILE A 1 48 ? 0.286 0.180 6.538 1.00 1.00 48 ILE A N 6
ATOM 6852 C CA . ILE A 1 48 ? -0.353 1.444 6.137 1.00 1.00 48 ILE A CA 6
ATOM 6853 C C . ILE A 1 48 ? -1.535 1.109 5.218 1.00 1.00 48 ILE A C 6
ATOM 6854 O O . ILE A 1 48 ? -1.371 0.410 4.215 1.00 1.00 48 ILE A O 6
ATOM 6870 N N . SER A 1 49 ? -2.732 1.587 5.570 1.00 1.00 49 SER A N 6
ATOM 6871 C CA . SER A 1 49 ? -3.948 1.436 4.759 1.00 1.00 49 SER A CA 6
ATOM 6872 C C . SER A 1 49 ? -3.871 2.218 3.438 1.00 1.00 49 SER A C 6
ATOM 6873 O O . SER A 1 49 ? -3.190 3.244 3.335 1.00 1.00 49 SER A O 6
ATOM 6881 N N . LYS A 1 50 ? -4.591 1.741 2.418 1.00 1.00 50 LYS A N 6
ATOM 6882 C CA . LYS A 1 50 ? -4.601 2.271 1.044 1.00 1.00 50 LYS A CA 6
ATOM 6883 C C . LYS A 1 50 ? -6.026 2.279 0.481 1.00 1.00 50 LYS A C 6
ATOM 6884 O O . LYS A 1 50 ? -6.887 1.538 0.959 1.00 1.00 50 LYS A O 6
ATOM 6903 N N . SER A 1 51 ? -6.272 3.085 -0.550 1.00 1.00 51 SER A N 6
ATOM 6904 C CA . SER A 1 51 ? -7.524 3.036 -1.318 1.00 1.00 51 SER A CA 6
ATOM 6905 C C . SER A 1 51 ? -7.667 1.692 -2.038 1.00 1.00 51 SER A C 6
ATOM 6906 O O . SER A 1 51 ? -6.669 1.058 -2.397 1.00 1.00 51 SER A O 6
ATOM 6914 N N . ALA A 1 52 ? -8.906 1.258 -2.263 1.00 1.00 52 ALA A N 6
ATOM 6915 C CA . ALA A 1 52 ? -9.214 -0.063 -2.814 1.00 1.00 52 ALA A CA 6
ATOM 6916 C C . ALA A 1 52 ? -10.411 -0.052 -3.781 1.00 1.00 52 ALA A C 6
ATOM 6917 O O . ALA A 1 52 ? -11.371 0.690 -3.570 1.00 1.00 52 ALA A O 6
ATOM 6924 N N . VAL A 1 53 ? -10.372 -0.919 -4.801 1.00 1.00 53 VAL A N 6
ATOM 6925 C CA . VAL A 1 53 ? -11.455 -1.183 -5.773 1.00 1.00 53 VAL A CA 6
ATOM 6926 C C . VAL A 1 53 ? -11.740 -2.686 -5.897 1.00 1.00 53 VAL A C 6
ATOM 6927 O O . VAL A 1 53 ? -10.860 -3.513 -5.652 1.00 1.00 53 VAL A O 6
ATOM 6940 N N . SER A 1 54 ? -12.964 -3.059 -6.288 1.00 1.00 54 SER A N 6
ATOM 6941 C CA . SER A 1 54 ? -13.357 -4.461 -6.472 1.00 1.00 54 SER A CA 6
ATOM 6942 C C . SER A 1 54 ? -12.858 -5.011 -7.812 1.00 1.00 54 SER A C 6
ATOM 6943 O O . SER A 1 54 ? -13.346 -4.623 -8.878 1.00 1.00 54 SER A O 6
ATOM 6951 N N . PHE A 1 55 ? -11.883 -5.921 -7.770 1.00 1.00 55 PHE A N 6
ATOM 6952 C CA . PHE A 1 55 ? -11.373 -6.622 -8.954 1.00 1.00 55 PHE A CA 6
ATOM 6953 C C . PHE A 1 55 ? -12.407 -7.587 -9.562 1.00 1.00 55 PHE A C 6
ATOM 6954 O O . PHE A 1 55 ? -12.449 -7.785 -10.777 1.00 1.00 55 PHE A O 6
ATOM 6971 N N . ASP A 1 56 ? -13.258 -8.176 -8.716 1.00 1.00 56 ASP A N 6
ATOM 6972 C CA . ASP A 1 56 ? -14.212 -9.229 -9.087 1.00 1.00 56 ASP A CA 6
ATOM 6973 C C . ASP A 1 56 ? -15.615 -8.692 -9.446 1.00 1.00 56 ASP A C 6
ATOM 6974 O O . ASP A 1 56 ? -16.526 -9.477 -9.711 1.00 1.00 56 ASP A O 6
ATOM 6983 N N . ASN A 1 57 ? -15.797 -7.364 -9.469 1.00 1.00 57 ASN A N 6
ATOM 6984 C CA . ASN A 1 57 ? -17.081 -6.682 -9.682 1.00 1.00 57 ASN A CA 6
ATOM 6985 C C . ASN A 1 57 ? -18.157 -7.144 -8.668 1.00 1.00 57 ASN A C 6
ATOM 6986 O O . ASN A 1 57 ? -19.285 -7.494 -9.027 1.00 1.00 57 ASN A O 6
ATOM 6997 N N . GLN A 1 58 ? -17.782 -7.180 -7.385 1.00 1.00 58 GLN A N 6
ATOM 6998 C CA . GLN A 1 58 ? -18.610 -7.617 -6.244 1.00 1.00 58 GLN A CA 6
ATOM 6999 C C . GLN A 1 58 ? -18.466 -6.655 -5.052 1.00 1.00 58 GLN A C 6
ATOM 7000 O O . GLN A 1 58 ? -17.436 -6.002 -4.895 1.00 1.00 58 GLN A O 6
ATOM 7014 N N . GLN A 1 59 ? -19.502 -6.545 -4.218 1.00 1.00 59 GLN A N 6
ATOM 7015 C CA . GLN A 1 59 ? -19.532 -5.603 -3.093 1.00 1.00 59 GLN A CA 6
ATOM 7016 C C . GLN A 1 59 ? -18.720 -6.156 -1.905 1.00 1.00 59 GLN A C 6
ATOM 7017 O O . GLN A 1 59 ? -18.831 -7.338 -1.565 1.00 1.00 59 GLN A O 6
ATOM 7031 N N . ILE A 1 60 ? -17.923 -5.301 -1.258 1.00 1.00 60 ILE A N 6
ATOM 7032 C CA . ILE A 1 60 ? -16.976 -5.668 -0.194 1.00 1.00 60 ILE A CA 6
ATOM 7033 C C . ILE A 1 60 ? -17.166 -4.718 0.993 1.00 1.00 60 ILE A C 6
ATOM 7034 O O . ILE A 1 60 ? -16.664 -3.594 1.004 1.00 1.00 60 ILE A O 6
ATOM 7050 N N . SER A 1 61 ? -17.973 -5.141 1.963 1.00 1.00 61 SER A N 6
ATOM 7051 C CA . SER A 1 61 ? -18.293 -4.376 3.174 1.00 1.00 61 SER A CA 6
ATOM 7052 C C . SER A 1 61 ? -17.118 -4.274 4.162 1.00 1.00 61 SER A C 6
ATOM 7053 O O . SER A 1 61 ? -16.118 -4.994 4.069 1.00 1.00 61 SER A O 6
ATOM 7061 N N . TYR A 1 62 ? -17.252 -3.367 5.137 1.00 1.00 62 TYR A N 6
ATOM 7062 C CA . TYR A 1 62 ? -16.323 -3.210 6.260 1.00 1.00 62 TYR A CA 6
ATOM 7063 C C . TYR A 1 62 ? -16.101 -4.532 7.021 1.00 1.00 62 TYR A C 6
ATOM 7064 O O . TYR A 1 62 ? -17.054 -5.252 7.331 1.00 1.00 62 TYR A O 6
ATOM 7082 N N . GLY A 1 63 ? -14.845 -4.829 7.363 1.00 1.00 63 GLY A N 6
ATOM 7083 C CA . GLY A 1 63 ? -14.481 -5.921 8.270 1.00 1.00 63 GLY A CA 6
ATOM 7084 C C . GLY A 1 63 ? -14.251 -7.297 7.631 1.00 1.00 63 GLY A C 6
ATOM 7085 O O . GLY A 1 63 ? -14.007 -8.250 8.373 1.00 1.00 63 GLY A O 6
ATOM 7089 N N . THR A 1 64 ? -14.307 -7.439 6.299 1.00 1.00 64 THR A N 6
ATOM 7090 C CA . THR A 1 64 ? -14.133 -8.742 5.627 1.00 1.00 64 THR A CA 6
ATOM 7091 C C . THR A 1 64 ? -12.698 -8.970 5.148 1.00 1.00 64 THR A C 6
ATOM 7092 O O . THR A 1 64 ? -11.913 -8.030 4.991 1.00 1.00 64 THR A O 6
ATOM 7103 N N . THR A 1 65 ? -12.357 -10.236 4.914 1.00 1.00 65 THR A N 6
ATOM 7104 C CA . THR A 1 65 ? -11.014 -10.699 4.534 1.00 1.00 65 THR A CA 6
ATOM 7105 C C . THR A 1 65 ? -10.893 -10.810 3.015 1.00 1.00 65 THR A C 6
ATOM 7106 O O . THR A 1 65 ? -11.679 -11.497 2.356 1.00 1.00 65 THR A O 6
ATOM 7117 N N . VAL A 1 66 ? -9.878 -10.150 2.458 1.00 1.00 66 VAL A N 6
ATOM 7118 C CA . VAL A 1 66 ? -9.696 -9.932 1.014 1.00 1.00 66 VAL A CA 6
ATOM 7119 C C . VAL A 1 66 ? -8.288 -10.278 0.541 1.00 1.00 66 VAL A C 6
ATOM 7120 O O . VAL A 1 66 ? -7.323 -10.074 1.265 1.00 1.00 66 VAL A O 6
ATOM 7133 N N . LEU A 1 67 ? -8.152 -10.793 -0.678 1.00 1.00 67 LEU A N 6
ATOM 7134 C CA . LEU A 1 67 ? -6.858 -10.965 -1.343 1.00 1.00 67 LEU A CA 6
ATOM 7135 C C . LEU A 1 67 ? -6.616 -9.757 -2.256 1.00 1.00 67 LEU A C 6
ATOM 7136 O O . LEU A 1 67 ? -7.472 -9.428 -3.084 1.00 1.00 67 LEU A O 6
ATOM 7152 N N . VAL A 1 68 ? -5.468 -9.089 -2.114 1.00 1.00 68 VAL A N 6
ATOM 7153 C CA . VAL A 1 68 ? -5.045 -8.064 -3.085 1.00 1.00 68 VAL A CA 6
ATOM 7154 C C . VAL A 1 68 ? -4.559 -8.784 -4.346 1.00 1.00 68 VAL A C 6
ATOM 7155 O O . VAL A 1 68 ? -3.661 -9.621 -4.271 1.00 1.00 68 VAL A O 6
ATOM 7168 N N . VAL A 1 69 ? -5.157 -8.478 -5.500 1.00 1.00 69 VAL A N 6
ATOM 7169 C CA . VAL A 1 69 ? -4.965 -9.224 -6.763 1.00 1.00 69 VAL A CA 6
ATOM 7170 C C . VAL A 1 69 ? -4.367 -8.385 -7.902 1.00 1.00 69 VAL A C 6
ATOM 7171 O O . VAL A 1 69 ? -3.760 -8.942 -8.817 1.00 1.00 69 VAL A O 6
ATOM 7184 N N . ASP A 1 70 ? -4.461 -7.056 -7.835 1.00 1.00 70 ASP A N 6
ATOM 7185 C CA . ASP A 1 70 ? -3.751 -6.113 -8.715 1.00 1.00 70 ASP A CA 6
ATOM 7186 C C . ASP A 1 70 ? -3.501 -4.808 -7.939 1.00 1.00 70 ASP A C 6
ATOM 7187 O O . ASP A 1 70 ? -4.139 -4.575 -6.914 1.00 1.00 70 ASP A O 6
ATOM 7196 N N . ILE A 1 71 ? -2.562 -3.966 -8.371 1.00 1.00 71 ILE A N 6
ATOM 7197 C CA . ILE A 1 71 ? -2.083 -2.799 -7.606 1.00 1.00 71 ILE A CA 6
ATOM 7198 C C . ILE A 1 71 ? -1.670 -1.672 -8.564 1.00 1.00 71 ILE A C 6
ATOM 7199 O O . ILE A 1 71 ? -0.986 -1.906 -9.562 1.00 1.00 71 ILE A O 6
ATOM 7215 N N . ASN A 1 72 ? -2.086 -0.440 -8.252 1.00 1.00 72 ASN A N 6
ATOM 7216 C CA . ASN A 1 72 ? -1.863 0.750 -9.075 1.00 1.00 72 ASN A CA 6
ATOM 7217 C C . ASN A 1 72 ? -1.830 2.022 -8.200 1.00 1.00 72 ASN A C 6
ATOM 7218 O O . ASN A 1 72 ? -2.854 2.399 -7.644 1.00 1.00 72 ASN A O 6
ATOM 7229 N N . ASN A 1 73 ? -0.673 2.686 -8.074 1.00 1.00 73 ASN A N 6
ATOM 7230 C CA . ASN A 1 73 ? -0.472 3.981 -7.387 1.00 1.00 73 ASN A CA 6
ATOM 7231 C C . ASN A 1 73 ? -1.341 4.256 -6.127 1.00 1.00 73 ASN A C 6
ATOM 7232 O O . ASN A 1 73 ? -2.072 5.249 -6.063 1.00 1.00 73 ASN A O 6
ATOM 7243 N N . GLY A 1 74 ? -1.294 3.372 -5.124 1.00 1.00 74 GLY A N 6
ATOM 7244 C CA . GLY A 1 74 ? -2.039 3.529 -3.860 1.00 1.00 74 GLY A CA 6
ATOM 7245 C C . GLY A 1 74 ? -3.535 3.188 -3.941 1.00 1.00 74 GLY A C 6
ATOM 7246 O O . GLY A 1 74 ? -4.269 3.408 -2.978 1.00 1.00 74 GLY A O 6
ATOM 7250 N N . VAL A 1 75 ? -3.974 2.634 -5.073 1.00 1.00 75 VAL A N 6
ATOM 7251 C CA . VAL A 1 75 ? -5.338 2.199 -5.399 1.00 1.00 75 VAL A CA 6
ATOM 7252 C C . VAL A 1 75 ? -5.273 0.708 -5.742 1.00 1.00 75 VAL A C 6
ATOM 7253 O O . VAL A 1 75 ? -5.092 0.294 -6.889 1.00 1.00 75 VAL A O 6
ATOM 7266 N N . LEU A 1 76 ? -5.308 -0.110 -4.693 1.00 1.00 76 LEU A N 6
ATOM 7267 C CA . LEU A 1 76 ? -5.238 -1.569 -4.765 1.00 1.00 76 LEU A CA 6
ATOM 7268 C C . LEU A 1 76 ? -6.526 -2.134 -5.390 1.00 1.00 76 LEU A C 6
ATOM 7269 O O . LEU A 1 76 ? -7.616 -1.605 -5.185 1.00 1.00 76 LEU A O 6
ATOM 7285 N N . SER A 1 77 ? -6.421 -3.254 -6.097 1.00 1.00 77 SER A N 6
ATOM 7286 C CA . SER A 1 77 ? -7.558 -4.020 -6.613 1.00 1.00 77 SER A CA 6
ATOM 7287 C C . SER A 1 77 ? -7.664 -5.313 -5.814 1.00 1.00 77 SER A C 6
ATOM 7288 O O . SER A 1 77 ? -6.708 -6.089 -5.753 1.00 1.00 77 SER A O 6
ATOM 7296 N N . VAL A 1 78 ? -8.812 -5.543 -5.180 1.00 1.00 78 VAL A N 6
ATOM 7297 C CA . VAL A 1 78 ? -8.993 -6.625 -4.199 1.00 1.00 78 VAL A CA 6
ATOM 7298 C C . VAL A 1 78 ? -10.255 -7.442 -4.473 1.00 1.00 78 VAL A C 6
ATOM 7299 O O . VAL A 1 78 ? -11.160 -7.003 -5.186 1.00 1.00 78 VAL A O 6
ATOM 7312 N N . THR A 1 79 ? -10.324 -8.635 -3.889 1.00 1.00 79 THR A N 6
ATOM 7313 C CA . THR A 1 79 ? -11.481 -9.544 -3.977 1.00 1.00 79 THR A CA 6
ATOM 7314 C C . THR A 1 79 ? -11.675 -10.286 -2.644 1.00 1.00 79 THR A C 6
ATOM 7315 O O . THR A 1 79 ? -10.676 -10.628 -2.003 1.00 1.00 79 THR A O 6
ATOM 7326 N N . PRO A 1 80 ? -12.915 -10.515 -2.165 1.00 1.00 80 PRO A N 6
ATOM 7327 C CA . PRO A 1 80 ? -13.164 -11.203 -0.900 1.00 1.00 80 PRO A CA 6
ATOM 7328 C C . PRO A 1 80 ? -12.837 -12.701 -0.982 1.00 1.00 80 PRO A C 6
ATOM 7329 O O . PRO A 1 80 ? -13.658 -13.527 -1.385 1.00 1.00 80 PRO A O 6
ATOM 7340 N N . HIS A 1 81 ? -11.611 -13.046 -0.581 1.00 1.00 81 HIS A N 6
ATOM 7341 C CA . HIS A 1 81 ? -11.154 -14.425 -0.404 1.00 1.00 81 HIS A CA 6
ATOM 7342 C C . HIS A 1 81 ? -11.943 -15.146 0.712 1.00 1.00 81 HIS A C 6
ATOM 7343 O O . HIS A 1 81 ? -12.214 -16.342 0.598 1.00 1.00 81 HIS A O 6
ATOM 7357 N N . GLU A 1 82 ? -12.310 -14.419 1.779 1.00 1.00 82 GLU A N 6
ATOM 7358 C CA . GLU A 1 82 ? -13.037 -14.893 2.974 1.00 1.00 82 GLU A CA 6
ATOM 7359 C C . GLU A 1 82 ? -12.716 -16.338 3.458 1.00 1.00 82 GLU A C 6
ATOM 7360 O O . GLU A 1 82 ? -13.633 -17.147 3.643 1.00 1.00 82 GLU A O 6
ATOM 7372 N N . PRO A 1 83 ? -11.428 -16.700 3.665 1.00 1.00 83 PRO A N 6
ATOM 7373 C CA . PRO A 1 83 ? -11.034 -18.044 4.100 1.00 1.00 83 PRO A CA 6
ATOM 7374 C C . PRO A 1 83 ? -11.470 -18.354 5.545 1.00 1.00 83 PRO A C 6
ATOM 7375 O O . PRO A 1 83 ? -11.675 -17.451 6.361 1.00 1.00 83 PRO A O 6
ATOM 7386 N N . ILE A 1 84 ? -11.559 -19.649 5.869 1.00 1.00 84 ILE A N 6
ATOM 7387 C CA . ILE A 1 84 ? -12.003 -20.191 7.168 1.00 1.00 84 ILE A CA 6
ATOM 7388 C C . ILE A 1 84 ? -11.048 -21.306 7.626 1.00 1.00 84 ILE A C 6
ATOM 7389 O O . ILE A 1 84 ? -10.655 -22.178 6.837 1.00 1.00 84 ILE A O 6
ATOM 7405 N N . GLY A 1 1 ? 25.263 12.567 -7.106 1.00 1.00 1 GLY A N 7
ATOM 7406 C CA . GLY A 1 1 ? 24.709 11.251 -7.438 1.00 1.00 1 GLY A CA 7
ATOM 7407 C C . GLY A 1 1 ? 23.567 10.785 -6.523 1.00 1.00 1 GLY A C 7
ATOM 7408 O O . GLY A 1 1 ? 22.976 9.731 -6.767 1.00 1.00 1 GLY A O 7
ATOM 7412 N N . SER A 1 2 ? 23.230 11.556 -5.484 1.00 1.00 2 SER A N 7
ATOM 7413 C CA . SER A 1 2 ? 22.188 11.227 -4.495 1.00 1.00 2 SER A CA 7
ATOM 7414 C C . SER A 1 2 ? 20.809 10.949 -5.109 1.00 1.00 2 SER A C 7
ATOM 7415 O O . SER A 1 2 ? 20.101 10.060 -4.639 1.00 1.00 2 SER A O 7
ATOM 7423 N N . HIS A 1 3 ? 20.444 11.625 -6.201 1.00 1.00 3 HIS A N 7
ATOM 7424 C CA . HIS A 1 3 ? 19.185 11.386 -6.918 1.00 1.00 3 HIS A CA 7
ATOM 7425 C C . HIS A 1 3 ? 19.077 9.972 -7.522 1.00 1.00 3 HIS A C 7
ATOM 7426 O O . HIS A 1 3 ? 17.975 9.430 -7.613 1.00 1.00 3 HIS A O 7
ATOM 7440 N N . MET A 1 4 ? 20.200 9.333 -7.876 1.00 1.00 4 MET A N 7
ATOM 7441 C CA . MET A 1 4 ? 20.217 7.928 -8.318 1.00 1.00 4 MET A CA 7
ATOM 7442 C C . MET A 1 4 ? 19.969 6.964 -7.149 1.00 1.00 4 MET A C 7
ATOM 7443 O O . MET A 1 4 ? 19.266 5.965 -7.310 1.00 1.00 4 MET A O 7
ATOM 7457 N N . LEU A 1 5 ? 20.486 7.281 -5.957 1.00 1.00 5 LEU A N 7
ATOM 7458 C CA . LEU A 1 5 ? 20.228 6.521 -4.726 1.00 1.00 5 LEU A CA 7
ATOM 7459 C C . LEU A 1 5 ? 18.767 6.671 -4.268 1.00 1.00 5 LEU A C 7
ATOM 7460 O O . LEU A 1 5 ? 18.134 5.688 -3.886 1.00 1.00 5 LEU A O 7
ATOM 7476 N N . GLU A 1 6 ? 18.197 7.876 -4.374 1.00 1.00 6 GLU A N 7
ATOM 7477 C CA . GLU A 1 6 ? 16.769 8.132 -4.127 1.00 1.00 6 GLU A CA 7
ATOM 7478 C C . GLU A 1 6 ? 15.866 7.394 -5.129 1.00 1.00 6 GLU A C 7
ATOM 7479 O O . GLU A 1 6 ? 14.862 6.802 -4.732 1.00 1.00 6 GLU A O 7
ATOM 7491 N N . SER A 1 7 ? 16.238 7.366 -6.415 1.00 1.00 7 SER A N 7
ATOM 7492 C CA . SER A 1 7 ? 15.550 6.567 -7.438 1.00 1.00 7 SER A CA 7
ATOM 7493 C C . SER A 1 7 ? 15.612 5.063 -7.127 1.00 1.00 7 SER A C 7
ATOM 7494 O O . SER A 1 7 ? 14.595 4.372 -7.199 1.00 1.00 7 SER A O 7
ATOM 7502 N N . SER A 1 8 ? 16.770 4.559 -6.686 1.00 1.00 8 SER A N 7
ATOM 7503 C CA . SER A 1 8 ? 16.946 3.159 -6.268 1.00 1.00 8 SER A CA 7
ATOM 7504 C C . SER A 1 8 ? 16.082 2.800 -5.048 1.00 1.00 8 SER A C 7
ATOM 7505 O O . SER A 1 8 ? 15.434 1.751 -5.028 1.00 1.00 8 SER A O 7
ATOM 7513 N N . ALA A 1 9 ? 15.994 3.695 -4.057 1.00 1.00 9 ALA A N 7
ATOM 7514 C CA . ALA A 1 9 ? 15.104 3.545 -2.905 1.00 1.00 9 ALA A CA 7
ATOM 7515 C C . ALA A 1 9 ? 13.613 3.564 -3.299 1.00 1.00 9 ALA A C 7
ATOM 7516 O O . ALA A 1 9 ? 12.830 2.759 -2.793 1.00 1.00 9 ALA A O 7
ATOM 7523 N N . GLU A 1 10 ? 13.209 4.434 -4.230 1.00 1.00 10 GLU A N 7
ATOM 7524 C CA . GLU A 1 10 ? 11.839 4.488 -4.759 1.00 1.00 10 GLU A CA 7
ATOM 7525 C C . GLU A 1 10 ? 11.465 3.220 -5.551 1.00 1.00 10 GLU A C 7
ATOM 7526 O O . GLU A 1 10 ? 10.371 2.684 -5.378 1.00 1.00 10 GLU A O 7
ATOM 7538 N N . GLU A 1 11 ? 12.377 2.685 -6.366 1.00 1.00 11 GLU A N 7
ATOM 7539 C CA . GLU A 1 11 ? 12.191 1.395 -7.048 1.00 1.00 11 GLU A CA 7
ATOM 7540 C C . GLU A 1 11 ? 12.132 0.214 -6.065 1.00 1.00 11 GLU A C 7
ATOM 7541 O O . GLU A 1 11 ? 11.343 -0.714 -6.258 1.00 1.00 11 GLU A O 7
ATOM 7553 N N . SER A 1 12 ? 12.905 0.261 -4.976 1.00 1.00 12 SER A N 7
ATOM 7554 C CA . SER A 1 12 ? 12.825 -0.732 -3.894 1.00 1.00 12 SER A CA 7
ATOM 7555 C C . SER A 1 12 ? 11.483 -0.666 -3.160 1.00 1.00 12 SER A C 7
ATOM 7556 O O . SER A 1 12 ? 10.900 -1.703 -2.849 1.00 1.00 12 SER A O 7
ATOM 7564 N N . LEU A 1 13 ? 10.939 0.534 -2.937 1.00 1.00 13 LEU A N 7
ATOM 7565 C CA . LEU A 1 13 ? 9.598 0.721 -2.372 1.00 1.00 13 LEU A CA 7
ATOM 7566 C C . LEU A 1 13 ? 8.523 0.191 -3.331 1.00 1.00 13 LEU A C 7
ATOM 7567 O O . LEU A 1 13 ? 7.625 -0.528 -2.899 1.00 1.00 13 LEU A O 7
ATOM 7583 N N . ALA A 1 14 ? 8.639 0.459 -4.635 1.00 1.00 14 ALA A N 7
ATOM 7584 C CA . ALA A 1 14 ? 7.736 -0.092 -5.648 1.00 1.00 14 ALA A CA 7
ATOM 7585 C C . ALA A 1 14 ? 7.745 -1.635 -5.666 1.00 1.00 14 ALA A C 7
ATOM 7586 O O . ALA A 1 14 ? 6.695 -2.258 -5.821 1.00 1.00 14 ALA A O 7
ATOM 7593 N N . TYR A 1 15 ? 8.907 -2.259 -5.442 1.00 1.00 15 TYR A N 7
ATOM 7594 C CA . TYR A 1 15 ? 9.025 -3.712 -5.268 1.00 1.00 15 TYR A CA 7
ATOM 7595 C C . TYR A 1 15 ? 8.342 -4.211 -3.979 1.00 1.00 15 TYR A C 7
ATOM 7596 O O . TYR A 1 15 ? 7.600 -5.195 -4.023 1.00 1.00 15 TYR A O 7
ATOM 7614 N N . ARG A 1 16 ? 8.515 -3.513 -2.844 1.00 1.00 16 ARG A N 7
ATOM 7615 C CA . ARG A 1 16 ? 7.796 -3.806 -1.584 1.00 1.00 16 ARG A CA 7
ATOM 7616 C C . ARG A 1 16 ? 6.278 -3.674 -1.731 1.00 1.00 16 ARG A C 7
ATOM 7617 O O . ARG A 1 16 ? 5.539 -4.498 -1.200 1.00 1.00 16 ARG A O 7
ATOM 7638 N N . GLU A 1 17 ? 5.807 -2.674 -2.473 1.00 1.00 17 GLU A N 7
ATOM 7639 C CA . GLU A 1 17 ? 4.389 -2.484 -2.796 1.00 1.00 17 GLU A CA 7
ATOM 7640 C C . GLU A 1 17 ? 3.854 -3.598 -3.708 1.00 1.00 17 GLU A C 7
ATOM 7641 O O . GLU A 1 17 ? 2.789 -4.145 -3.438 1.00 1.00 17 GLU A O 7
ATOM 7653 N N . ASP A 1 18 ? 4.595 -3.992 -4.746 1.00 1.00 18 ASP A N 7
ATOM 7654 C CA . ASP A 1 18 ? 4.228 -5.117 -5.614 1.00 1.00 18 ASP A CA 7
ATOM 7655 C C . ASP A 1 18 ? 4.221 -6.470 -4.880 1.00 1.00 18 ASP A C 7
ATOM 7656 O O . ASP A 1 18 ? 3.416 -7.337 -5.215 1.00 1.00 18 ASP A O 7
ATOM 7665 N N . ASP A 1 19 ? 5.048 -6.657 -3.846 1.00 1.00 19 ASP A N 7
ATOM 7666 C CA . ASP A 1 19 ? 4.982 -7.834 -2.971 1.00 1.00 19 ASP A CA 7
ATOM 7667 C C . ASP A 1 19 ? 3.627 -7.965 -2.245 1.00 1.00 19 ASP A C 7
ATOM 7668 O O . ASP A 1 19 ? 3.173 -9.083 -1.995 1.00 1.00 19 ASP A O 7
ATOM 7677 N N . LEU A 1 20 ? 2.948 -6.848 -1.944 1.00 1.00 20 LEU A N 7
ATOM 7678 C CA . LEU A 1 20 ? 1.600 -6.864 -1.351 1.00 1.00 20 LEU A CA 7
ATOM 7679 C C . LEU A 1 20 ? 0.547 -7.521 -2.268 1.00 1.00 20 LEU A C 7
ATOM 7680 O O . LEU A 1 20 ? -0.466 -8.013 -1.774 1.00 1.00 20 LEU A O 7
ATOM 7696 N N . ARG A 1 21 ? 0.805 -7.614 -3.584 1.00 1.00 21 ARG A N 7
ATOM 7697 C CA . ARG A 1 21 ? -0.008 -8.362 -4.572 1.00 1.00 21 ARG A CA 7
ATOM 7698 C C . ARG A 1 21 ? 0.012 -9.891 -4.358 1.00 1.00 21 ARG A C 7
ATOM 7699 O O . ARG A 1 21 ? -0.676 -10.630 -5.061 1.00 1.00 21 ARG A O 7
ATOM 7720 N N . GLY A 1 22 ? 0.790 -10.371 -3.384 1.00 1.00 22 GLY A N 7
ATOM 7721 C CA . GLY A 1 22 ? 0.832 -11.759 -2.913 1.00 1.00 22 GLY A CA 7
ATOM 7722 C C . GLY A 1 22 ? 0.388 -11.917 -1.452 1.00 1.00 22 GLY A C 7
ATOM 7723 O O . GLY A 1 22 ? 0.780 -12.890 -0.802 1.00 1.00 22 GLY A O 7
ATOM 7727 N N . ARG A 1 23 ? -0.402 -10.968 -0.919 1.00 1.00 23 ARG A N 7
ATOM 7728 C CA . ARG A 1 23 ? -0.839 -10.917 0.490 1.00 1.00 23 ARG A CA 7
ATOM 7729 C C . ARG A 1 23 ? -2.345 -10.691 0.644 1.00 1.00 23 ARG A C 7
ATOM 7730 O O . ARG A 1 23 ? -3.011 -10.126 -0.227 1.00 1.00 23 ARG A O 7
ATOM 7751 N N . LEU A 1 24 ? -2.858 -11.095 1.806 1.00 1.00 24 LEU A N 7
ATOM 7752 C CA . LEU A 1 24 ? -4.219 -10.789 2.251 1.00 1.00 24 LEU A CA 7
ATOM 7753 C C . LEU A 1 24 ? -4.264 -9.409 2.931 1.00 1.00 24 LEU A C 7
AT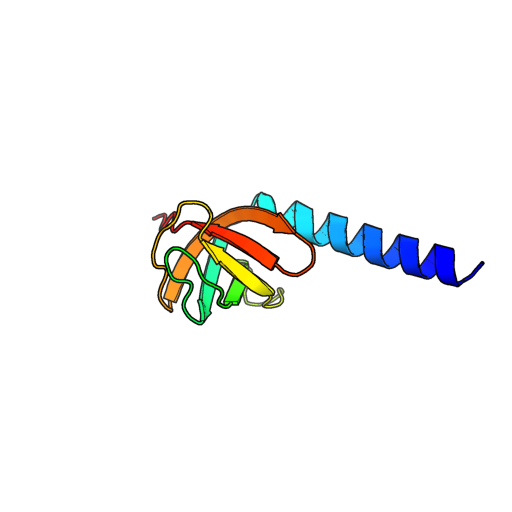OM 7754 O O . LEU A 1 24 ? -3.283 -8.927 3.505 1.00 1.00 24 LEU A O 7
ATOM 7770 N N . GLY A 1 25 ? -5.453 -8.820 2.935 1.00 1.00 25 GLY A N 7
ATOM 7771 C CA . GLY A 1 25 ? -5.805 -7.571 3.597 1.00 1.00 25 GLY A CA 7
ATOM 7772 C C . GLY A 1 25 ? -7.212 -7.592 4.200 1.00 1.00 25 GLY A C 7
ATOM 7773 O O . GLY A 1 25 ? -7.887 -8.622 4.233 1.00 1.00 25 GLY A O 7
ATOM 7777 N N . LYS A 1 26 ? -7.646 -6.426 4.675 1.00 1.00 26 LYS A N 7
ATOM 7778 C CA . LYS A 1 26 ? -8.836 -6.173 5.486 1.00 1.00 26 LYS A CA 7
ATOM 7779 C C . LYS A 1 26 ? -9.455 -4.845 5.071 1.00 1.00 26 LYS A C 7
ATOM 7780 O O . LYS A 1 26 ? -8.809 -3.801 5.160 1.00 1.00 26 LYS A O 7
ATOM 7799 N N . VAL A 1 27 ? -10.684 -4.889 4.568 1.00 1.00 27 VAL A N 7
ATOM 7800 C CA . VAL A 1 27 ? -11.427 -3.689 4.138 1.00 1.00 27 VAL A CA 7
ATOM 7801 C C . VAL A 1 27 ? -11.881 -2.872 5.354 1.00 1.00 27 VAL A C 7
ATOM 7802 O O . VAL A 1 27 ? -12.553 -3.403 6.242 1.00 1.00 27 VAL A O 7
ATOM 7815 N N . ILE A 1 28 ? -11.537 -1.578 5.375 1.00 1.00 28 ILE A N 7
ATOM 7816 C CA . ILE A 1 28 ? -11.869 -0.628 6.460 1.00 1.00 28 ILE A CA 7
ATOM 7817 C C . ILE A 1 28 ? -12.824 0.501 6.020 1.00 1.00 28 ILE A C 7
ATOM 7818 O O . ILE A 1 28 ? -13.380 1.200 6.868 1.00 1.00 28 ILE A O 7
ATOM 7834 N N . THR A 1 29 ? -13.073 0.633 4.714 1.00 1.00 29 THR A N 7
ATOM 7835 C CA . THR A 1 29 ? -14.112 1.494 4.116 1.00 1.00 29 THR A CA 7
ATOM 7836 C C . THR A 1 29 ? -14.696 0.722 2.939 1.00 1.00 29 THR A C 7
ATOM 7837 O O . THR A 1 29 ? -13.938 0.239 2.100 1.00 1.00 29 THR A O 7
ATOM 7848 N N . ALA A 1 30 ? -16.021 0.558 2.898 1.00 1.00 30 ALA A N 7
ATOM 7849 C CA . ALA A 1 30 ? -16.714 -0.331 1.967 1.00 1.00 30 ALA A CA 7
ATOM 7850 C C . ALA A 1 30 ? -16.393 -0.045 0.488 1.00 1.00 30 ALA A C 7
ATOM 7851 O O . ALA A 1 30 ? -16.294 1.110 0.068 1.00 1.00 30 ALA A O 7
ATOM 7858 N N . VAL A 1 31 ? -16.287 -1.111 -0.307 1.00 1.00 31 VAL A N 7
ATOM 7859 C CA . VAL A 1 31 ? -15.847 -1.099 -1.709 1.00 1.00 31 VAL A CA 7
ATOM 7860 C C . VAL A 1 31 ? -16.980 -1.681 -2.566 1.00 1.00 31 VAL A C 7
ATOM 7861 O O . VAL A 1 31 ? -17.097 -2.904 -2.651 1.00 1.00 31 VAL A O 7
ATOM 7874 N N . PRO A 1 32 ? -17.879 -0.858 -3.138 1.00 1.00 32 PRO A N 7
ATOM 7875 C CA . PRO A 1 32 ? -19.016 -1.357 -3.909 1.00 1.00 32 PRO A CA 7
ATOM 7876 C C . PRO A 1 32 ? -18.596 -1.929 -5.275 1.00 1.00 32 PRO A C 7
ATOM 7877 O O . PRO A 1 32 ? -17.459 -1.763 -5.723 1.00 1.00 32 PRO A O 7
ATOM 7888 N N . VAL A 1 33 ? -19.553 -2.574 -5.953 1.00 1.00 33 VAL A N 7
ATOM 7889 C CA . VAL A 1 33 ? -19.342 -3.386 -7.172 1.00 1.00 33 VAL A CA 7
ATOM 7890 C C . VAL A 1 33 ? -18.675 -2.658 -8.347 1.00 1.00 33 VAL A C 7
ATOM 7891 O O . VAL A 1 33 ? -18.124 -3.306 -9.233 1.00 1.00 33 VAL A O 7
ATOM 7904 N N . ASP A 1 34 ? -18.731 -1.325 -8.376 1.00 1.00 34 ASP A N 7
ATOM 7905 C CA . ASP A 1 34 ? -18.164 -0.466 -9.425 1.00 1.00 34 ASP A CA 7
ATOM 7906 C C . ASP A 1 34 ? -17.623 0.859 -8.834 1.00 1.00 34 ASP A C 7
ATOM 7907 O O . ASP A 1 34 ? -17.675 1.912 -9.475 1.00 1.00 34 ASP A O 7
ATOM 7916 N N . GLY A 1 35 ? -17.145 0.819 -7.584 1.00 1.00 35 GLY A N 7
ATOM 7917 C CA . GLY A 1 35 ? -16.710 1.997 -6.817 1.00 1.00 35 GLY A CA 7
ATOM 7918 C C . GLY A 1 35 ? -15.462 1.767 -5.958 1.00 1.00 35 GLY A C 7
ATOM 7919 O O . GLY A 1 35 ? -14.720 0.802 -6.157 1.00 1.00 35 GLY A O 7
ATOM 7923 N N . PHE A 1 36 ? -15.242 2.663 -4.990 1.00 1.00 36 PHE A N 7
ATOM 7924 C CA . PHE A 1 36 ? -14.006 2.764 -4.205 1.00 1.00 36 PHE A CA 7
ATOM 7925 C C . PHE A 1 36 ? -14.263 2.785 -2.689 1.00 1.00 36 PHE A C 7
ATOM 7926 O O . PHE A 1 36 ? -15.241 3.364 -2.212 1.00 1.00 36 PHE A O 7
ATOM 7943 N N . GLY A 1 37 ? -13.334 2.187 -1.943 1.00 1.00 37 GLY A N 7
ATOM 7944 C CA . GLY A 1 37 ? -13.226 2.224 -0.481 1.00 1.00 37 GLY A CA 7
ATOM 7945 C C . GLY A 1 37 ? -11.759 2.128 -0.051 1.00 1.00 37 GLY A C 7
ATOM 7946 O O . GLY A 1 37 ? -10.887 2.699 -0.708 1.00 1.00 37 GLY A O 7
ATOM 7950 N N . GLU A 1 38 ? -11.463 1.416 1.039 1.00 1.00 38 GLU A N 7
ATOM 7951 C CA . GLU A 1 38 ? -10.109 1.309 1.611 1.00 1.00 38 GLU A CA 7
ATOM 7952 C C . GLU A 1 38 ? -9.807 -0.086 2.170 1.00 1.00 38 GLU A C 7
ATOM 7953 O O . GLU A 1 38 ? -10.685 -0.754 2.718 1.00 1.00 38 GLU A O 7
ATOM 7965 N N . VAL A 1 39 ? -8.532 -0.477 2.116 1.00 1.00 39 VAL A N 7
ATOM 7966 C CA . VAL A 1 39 ? -7.989 -1.757 2.591 1.00 1.00 39 VAL A CA 7
ATOM 7967 C C . VAL A 1 39 ? -6.657 -1.545 3.328 1.00 1.00 39 VAL A C 7
ATOM 7968 O O . VAL A 1 39 ? -5.915 -0.613 3.030 1.00 1.00 39 VAL A O 7
ATOM 7981 N N . VAL A 1 40 ? -6.335 -2.425 4.274 1.00 1.00 40 VAL A N 7
ATOM 7982 C CA . VAL A 1 40 ? -5.027 -2.531 4.953 1.00 1.00 40 VAL A CA 7
ATOM 7983 C C . VAL A 1 40 ? -4.555 -3.986 4.902 1.00 1.00 40 VAL A C 7
ATOM 7984 O O . VAL A 1 40 ? -5.378 -4.894 4.955 1.00 1.00 40 VAL A O 7
ATOM 7997 N N . ILE A 1 41 ? -3.250 -4.235 4.782 1.00 1.00 41 ILE A N 7
ATOM 7998 C CA . ILE A 1 41 ? -2.695 -5.605 4.758 1.00 1.00 41 ILE A CA 7
ATOM 7999 C C . ILE A 1 41 ? -2.795 -6.226 6.159 1.00 1.00 41 ILE A C 7
ATOM 8000 O O . ILE A 1 41 ? -2.710 -5.515 7.155 1.00 1.00 41 ILE A O 7
ATOM 8016 N N . GLU A 1 42 ? -2.966 -7.551 6.237 1.00 1.00 42 GLU A N 7
ATOM 8017 C CA . GLU A 1 42 ? -3.307 -8.306 7.466 1.00 1.00 42 GLU A CA 7
ATOM 8018 C C . GLU A 1 42 ? -2.464 -8.039 8.734 1.00 1.00 42 GLU A C 7
ATOM 8019 O O . GLU A 1 42 ? -2.941 -8.296 9.841 1.00 1.00 42 GLU A O 7
ATOM 8031 N N . GLY A 1 43 ? -1.260 -7.472 8.619 1.00 1.00 43 GLY A N 7
ATOM 8032 C CA . GLY A 1 43 ? -0.460 -6.965 9.746 1.00 1.00 43 GLY A CA 7
ATOM 8033 C C . GLY A 1 43 ? -0.947 -5.604 10.271 1.00 1.00 43 GLY A C 7
ATOM 8034 O O . GLY A 1 43 ? -0.116 -4.751 10.577 1.00 1.00 43 GLY A O 7
ATOM 8038 N N . ILE A 1 44 ? -2.271 -5.400 10.356 1.00 1.00 44 ILE A N 7
ATOM 8039 C CA . ILE A 1 44 ? -3.011 -4.140 10.619 1.00 1.00 44 ILE A CA 7
ATOM 8040 C C . ILE A 1 44 ? -2.447 -3.232 11.731 1.00 1.00 44 ILE A C 7
ATOM 8041 O O . ILE A 1 44 ? -2.645 -2.016 11.689 1.00 1.00 44 ILE A O 7
ATOM 8057 N N . GLY A 1 45 ? -1.738 -3.794 12.719 1.00 1.00 45 GLY A N 7
ATOM 8058 C CA . GLY A 1 45 ? -1.086 -3.055 13.810 1.00 1.00 45 GLY A CA 7
ATOM 8059 C C . GLY A 1 45 ? 0.226 -2.343 13.428 1.00 1.00 45 GLY A C 7
ATOM 8060 O O . GLY A 1 45 ? 0.717 -1.520 14.205 1.00 1.00 45 GLY A O 7
ATOM 8064 N N . GLY A 1 46 ? 0.790 -2.633 12.248 1.00 1.00 46 GLY A N 7
ATOM 8065 C CA . GLY A 1 46 ? 2.043 -2.045 11.740 1.00 1.00 46 GLY A CA 7
ATOM 8066 C C . GLY A 1 46 ? 2.070 -1.753 10.228 1.00 1.00 46 GLY A C 7
ATOM 8067 O O . GLY A 1 46 ? 2.894 -0.952 9.781 1.00 1.00 46 GLY A O 7
ATOM 8071 N N . THR A 1 47 ? 1.180 -2.361 9.436 1.00 1.00 47 THR A N 7
ATOM 8072 C CA . THR A 1 47 ? 0.942 -2.027 8.016 1.00 1.00 47 THR A CA 7
ATOM 8073 C C . THR A 1 47 ? 0.215 -0.676 7.856 1.00 1.00 47 THR A C 7
ATOM 8074 O O . THR A 1 47 ? -0.113 -0.002 8.837 1.00 1.00 47 THR A O 7
ATOM 8085 N N . ILE A 1 48 ? -0.043 -0.263 6.608 1.00 1.00 48 ILE A N 7
ATOM 8086 C CA . ILE A 1 48 ? -0.587 1.057 6.240 1.00 1.00 48 ILE A CA 7
ATOM 8087 C C . ILE A 1 48 ? -1.803 0.868 5.322 1.00 1.00 48 ILE A C 7
ATOM 8088 O O . ILE A 1 48 ? -1.761 0.076 4.378 1.00 1.00 48 ILE A O 7
ATOM 8104 N N . SER A 1 49 ? -2.894 1.583 5.607 1.00 1.00 49 SER A N 7
ATOM 8105 C CA . SER A 1 49 ? -4.118 1.587 4.793 1.00 1.00 49 SER A CA 7
ATOM 8106 C C . SER A 1 49 ? -3.940 2.307 3.446 1.00 1.00 49 SER A C 7
ATOM 8107 O O . SER A 1 49 ? -3.154 3.249 3.314 1.00 1.00 49 SER A O 7
ATOM 8115 N N . LYS A 1 50 ? -4.693 1.857 2.438 1.00 1.00 50 LYS A N 7
ATOM 8116 C CA . LYS A 1 50 ? -4.638 2.287 1.030 1.00 1.00 50 LYS A CA 7
ATOM 8117 C C . LYS A 1 50 ? -6.054 2.342 0.443 1.00 1.00 50 LYS A C 7
ATOM 8118 O O . LYS A 1 50 ? -6.956 1.662 0.940 1.00 1.00 50 LYS A O 7
ATOM 8137 N N . SER A 1 51 ? -6.255 3.099 -0.633 1.00 1.00 51 SER A N 7
ATOM 8138 C CA . SER A 1 51 ? -7.505 3.069 -1.413 1.00 1.00 51 SER A CA 7
ATOM 8139 C C . SER A 1 51 ? -7.693 1.713 -2.102 1.00 1.00 51 SER A C 7
ATOM 8140 O O . SER A 1 51 ? -6.716 1.047 -2.453 1.00 1.00 51 SER A O 7
ATOM 8148 N N . ALA A 1 52 ? -8.946 1.307 -2.321 1.00 1.00 52 ALA A N 7
ATOM 8149 C CA . ALA A 1 52 ? -9.278 -0.013 -2.863 1.00 1.00 52 ALA A CA 7
ATOM 8150 C C . ALA A 1 52 ? -10.489 -0.009 -3.814 1.00 1.00 52 ALA A C 7
ATOM 8151 O O . ALA A 1 52 ? -11.448 0.735 -3.603 1.00 1.00 52 ALA A O 7
ATOM 8158 N N . VAL A 1 53 ? -10.463 -0.901 -4.811 1.00 1.00 53 VAL A N 7
ATOM 8159 C CA . VAL A 1 53 ? -11.567 -1.233 -5.738 1.00 1.00 53 VAL A CA 7
ATOM 8160 C C . VAL A 1 53 ? -11.792 -2.750 -5.801 1.00 1.00 53 VAL A C 7
ATOM 8161 O O . VAL A 1 53 ? -10.869 -3.529 -5.544 1.00 1.00 53 VAL A O 7
ATOM 8174 N N . SER A 1 54 ? -13.000 -3.195 -6.162 1.00 1.00 54 SER A N 7
ATOM 8175 C CA . SER A 1 54 ? -13.270 -4.625 -6.376 1.00 1.00 54 SER A CA 7
ATOM 8176 C C . SER A 1 54 ? -12.769 -5.081 -7.750 1.00 1.00 54 SER A C 7
ATOM 8177 O O . SER A 1 54 ? -13.179 -4.548 -8.784 1.00 1.00 54 SER A O 7
ATOM 8185 N N . PHE A 1 55 ? -11.906 -6.099 -7.767 1.00 1.00 55 PHE A N 7
ATOM 8186 C CA . PHE A 1 55 ? -11.470 -6.798 -8.984 1.00 1.00 55 PHE A CA 7
ATOM 8187 C C . PHE A 1 55 ? -12.518 -7.802 -9.513 1.00 1.00 55 PHE A C 7
ATOM 8188 O O . PHE A 1 55 ? -12.403 -8.294 -10.636 1.00 1.00 55 PHE A O 7
ATOM 8205 N N . ASP A 1 56 ? -13.552 -8.102 -8.718 1.00 1.00 56 ASP A N 7
ATOM 8206 C CA . ASP A 1 56 ? -14.525 -9.180 -8.954 1.00 1.00 56 ASP A CA 7
ATOM 8207 C C . ASP A 1 56 ? -15.988 -8.674 -8.939 1.00 1.00 56 ASP A C 7
ATOM 8208 O O . ASP A 1 56 ? -16.927 -9.460 -8.802 1.00 1.00 56 ASP A O 7
ATOM 8217 N N . ASN A 1 57 ? -16.180 -7.356 -9.074 1.00 1.00 57 ASN A N 7
ATOM 8218 C CA . ASN A 1 57 ? -17.464 -6.644 -9.003 1.00 1.00 57 ASN A CA 7
ATOM 8219 C C . ASN A 1 57 ? -18.342 -7.053 -7.797 1.00 1.00 57 ASN A C 7
ATOM 8220 O O . ASN A 1 57 ? -19.546 -7.282 -7.926 1.00 1.00 57 ASN A O 7
ATOM 8231 N N . GLN A 1 58 ? -17.726 -7.150 -6.617 1.00 1.00 58 GLN A N 7
ATOM 8232 C CA . GLN A 1 58 ? -18.386 -7.453 -5.344 1.00 1.00 58 GLN A CA 7
ATOM 8233 C C . GLN A 1 58 ? -18.602 -6.183 -4.508 1.00 1.00 58 GLN A C 7
ATOM 8234 O O . GLN A 1 58 ? -17.872 -5.203 -4.650 1.00 1.00 58 GLN A O 7
ATOM 8248 N N . GLN A 1 59 ? -19.587 -6.214 -3.606 1.00 1.00 59 GLN A N 7
ATOM 8249 C CA . GLN A 1 59 ? -19.858 -5.145 -2.640 1.00 1.00 59 GLN A CA 7
ATOM 8250 C C . GLN A 1 59 ? -19.191 -5.497 -1.299 1.00 1.00 59 GLN A C 7
ATOM 8251 O O . GLN A 1 59 ? -19.787 -6.135 -0.429 1.00 1.00 59 GLN A O 7
ATOM 8265 N N . ILE A 1 60 ? -17.907 -5.155 -1.172 1.00 1.00 60 ILE A N 7
ATOM 8266 C CA . ILE A 1 60 ? -17.030 -5.577 -0.075 1.00 1.00 60 ILE A CA 7
ATOM 8267 C C . ILE A 1 60 ? -17.210 -4.632 1.116 1.00 1.00 60 ILE A C 7
ATOM 8268 O O . ILE A 1 60 ? -16.621 -3.553 1.166 1.00 1.00 60 ILE A O 7
ATOM 8284 N N . SER A 1 61 ? -18.078 -5.010 2.053 1.00 1.00 61 SER A N 7
ATOM 8285 C CA . SER A 1 61 ? -18.325 -4.269 3.298 1.00 1.00 61 SER A CA 7
ATOM 8286 C C . SER A 1 61 ? -17.101 -4.227 4.230 1.00 1.00 61 SER A C 7
ATOM 8287 O O . SER A 1 61 ? -16.155 -5.008 4.094 1.00 1.00 61 SER A O 7
ATOM 8295 N N . TYR A 1 62 ? -17.150 -3.332 5.222 1.00 1.00 62 TYR A N 7
ATOM 8296 C CA . TYR A 1 62 ? -16.198 -3.262 6.339 1.00 1.00 62 TYR A CA 7
ATOM 8297 C C . TYR A 1 62 ? -15.994 -4.620 7.041 1.00 1.00 62 TYR A C 7
ATOM 8298 O O . TYR A 1 62 ? -16.948 -5.376 7.249 1.00 1.00 62 TYR A O 7
ATOM 8316 N N . GLY A 1 63 ? -14.756 -4.903 7.458 1.00 1.00 63 GLY A N 7
ATOM 8317 C CA . GLY A 1 63 ? -14.438 -6.032 8.336 1.00 1.00 63 GLY A CA 7
ATOM 8318 C C . GLY A 1 63 ? -14.402 -7.418 7.681 1.00 1.00 63 GLY A C 7
ATOM 8319 O O . GLY A 1 63 ? -14.717 -8.400 8.354 1.00 1.00 63 GLY A O 7
ATOM 8323 N N . THR A 1 64 ? -14.002 -7.531 6.406 1.00 1.00 64 THR A N 7
ATOM 8324 C CA . THR A 1 64 ? -13.805 -8.833 5.732 1.00 1.00 64 THR A CA 7
ATOM 8325 C C . THR A 1 64 ? -12.404 -8.982 5.141 1.00 1.00 64 THR A C 7
ATOM 8326 O O . THR A 1 64 ? -11.732 -7.989 4.846 1.00 1.00 64 THR A O 7
ATOM 8337 N N . THR A 1 65 ? -11.961 -10.230 4.993 1.00 1.00 65 THR A N 7
ATOM 8338 C CA . THR A 1 65 ? -10.606 -10.580 4.547 1.00 1.00 65 THR A CA 7
ATOM 8339 C C . THR A 1 65 ? -10.580 -10.750 3.031 1.00 1.00 65 THR A C 7
ATOM 8340 O O . THR A 1 65 ? -11.345 -11.527 2.452 1.00 1.00 65 THR A O 7
ATOM 8351 N N . VAL A 1 66 ? -9.663 -10.035 2.387 1.00 1.00 66 VAL A N 7
ATOM 8352 C CA . VAL A 1 66 ? -9.578 -9.867 0.931 1.00 1.00 66 VAL A CA 7
ATOM 8353 C C . VAL A 1 66 ? -8.172 -10.189 0.433 1.00 1.00 66 VAL A C 7
ATOM 8354 O O . VAL A 1 66 ? -7.196 -9.905 1.113 1.00 1.00 66 VAL A O 7
ATOM 8367 N N . LEU A 1 67 ? -8.045 -10.768 -0.758 1.00 1.00 67 LEU A N 7
ATOM 8368 C CA . LEU A 1 67 ? -6.761 -10.935 -1.442 1.00 1.00 67 LEU A CA 7
ATOM 8369 C C . LEU A 1 67 ? -6.523 -9.726 -2.352 1.00 1.00 67 LEU A C 7
ATOM 8370 O O . LEU A 1 67 ? -7.384 -9.402 -3.174 1.00 1.00 67 LEU A O 7
ATOM 8386 N N . VAL A 1 68 ? -5.372 -9.059 -2.221 1.00 1.00 68 VAL A N 7
ATOM 8387 C CA . VAL A 1 68 ? -4.959 -8.030 -3.191 1.00 1.00 68 VAL A CA 7
ATOM 8388 C C . VAL A 1 68 ? -4.477 -8.743 -4.454 1.00 1.00 68 VAL A C 7
ATOM 8389 O O . VAL A 1 68 ? -3.522 -9.518 -4.403 1.00 1.00 68 VAL A O 7
ATOM 8402 N N . VAL A 1 69 ? -5.147 -8.503 -5.582 1.00 1.00 69 VAL A N 7
ATOM 8403 C CA . VAL A 1 69 ? -4.942 -9.230 -6.850 1.00 1.00 69 VAL A CA 7
ATOM 8404 C C . VAL A 1 69 ? -4.357 -8.354 -7.966 1.00 1.00 69 VAL A C 7
ATOM 8405 O O . VAL A 1 69 ? -3.735 -8.876 -8.892 1.00 1.00 69 VAL A O 7
ATOM 8418 N N . ASP A 1 70 ? -4.479 -7.028 -7.863 1.00 1.00 70 ASP A N 7
ATOM 8419 C CA . ASP A 1 70 ? -3.787 -6.053 -8.721 1.00 1.00 70 ASP A CA 7
ATOM 8420 C C . ASP A 1 70 ? -3.534 -4.757 -7.928 1.00 1.00 70 ASP A C 7
ATOM 8421 O O . ASP A 1 70 ? -4.131 -4.554 -6.870 1.00 1.00 70 ASP A O 7
ATOM 8430 N N . ILE A 1 71 ? -2.647 -3.880 -8.402 1.00 1.00 71 ILE A N 7
ATOM 8431 C CA . ILE A 1 71 ? -2.239 -2.652 -7.699 1.00 1.00 71 ILE A CA 7
ATOM 8432 C C . ILE A 1 71 ? -1.949 -1.546 -8.726 1.00 1.00 71 ILE A C 7
ATOM 8433 O O . ILE A 1 71 ? -1.236 -1.767 -9.708 1.00 1.00 71 ILE A O 7
ATOM 8449 N N . ASN A 1 72 ? -2.485 -0.347 -8.477 1.00 1.00 72 ASN A N 7
ATOM 8450 C CA . ASN A 1 72 ? -2.435 0.815 -9.368 1.00 1.00 72 ASN A CA 7
ATOM 8451 C C . ASN A 1 72 ? -2.083 2.098 -8.583 1.00 1.00 72 ASN A C 7
ATOM 8452 O O . ASN A 1 72 ? -2.965 2.867 -8.193 1.00 1.00 72 ASN A O 7
ATOM 8463 N N . ASN A 1 73 ? -0.784 2.323 -8.349 1.00 1.00 73 ASN A N 7
ATOM 8464 C CA . ASN A 1 73 ? -0.200 3.556 -7.784 1.00 1.00 73 ASN A CA 7
ATOM 8465 C C . ASN A 1 73 ? -0.872 4.086 -6.487 1.00 1.00 73 ASN A C 7
ATOM 8466 O O . ASN A 1 73 ? -1.017 5.295 -6.293 1.00 1.00 73 ASN A O 7
ATOM 8477 N N . GLY A 1 74 ? -1.327 3.177 -5.615 1.00 1.00 74 GLY A N 7
ATOM 8478 C CA . GLY A 1 74 ? -2.005 3.488 -4.343 1.00 1.00 74 GLY A CA 7
ATOM 8479 C C . GLY A 1 74 ? -3.479 3.064 -4.294 1.00 1.00 74 GLY A C 7
ATOM 8480 O O . GLY A 1 74 ? -4.060 3.000 -3.211 1.00 1.00 74 GLY A O 7
ATOM 8484 N N . VAL A 1 75 ? -4.074 2.735 -5.448 1.00 1.00 75 VAL A N 7
ATOM 8485 C CA . VAL A 1 75 ? -5.405 2.120 -5.573 1.00 1.00 75 VAL A CA 7
ATOM 8486 C C . VAL A 1 75 ? -5.222 0.620 -5.799 1.00 1.00 75 VAL A C 7
ATOM 8487 O O . VAL A 1 75 ? -4.826 0.177 -6.877 1.00 1.00 75 VAL A O 7
ATOM 8500 N N . LEU A 1 76 ? -5.445 -0.171 -4.755 1.00 1.00 76 LEU A N 7
ATOM 8501 C CA . LEU A 1 76 ? -5.363 -1.629 -4.796 1.00 1.00 76 LEU A CA 7
ATOM 8502 C C . LEU A 1 76 ? -6.642 -2.207 -5.421 1.00 1.00 76 LEU A C 7
ATOM 8503 O O . LEU A 1 76 ? -7.737 -1.689 -5.213 1.00 1.00 76 LEU A O 7
ATOM 8519 N N . SER A 1 77 ? -6.521 -3.319 -6.139 1.00 1.00 77 SER A N 7
ATOM 8520 C CA . SER A 1 77 ? -7.653 -4.099 -6.649 1.00 1.00 77 SER A CA 7
ATOM 8521 C C . SER A 1 77 ? -7.726 -5.395 -5.859 1.00 1.00 77 SER A C 7
ATOM 8522 O O . SER A 1 77 ? -6.754 -6.153 -5.813 1.00 1.00 77 SER A O 7
ATOM 8530 N N . VAL A 1 78 ? -8.865 -5.646 -5.214 1.00 1.00 78 VAL A N 7
ATOM 8531 C CA . VAL A 1 78 ? -9.009 -6.735 -4.236 1.00 1.00 78 VAL A CA 7
ATOM 8532 C C . VAL A 1 78 ? -10.269 -7.569 -4.481 1.00 1.00 78 VAL A C 7
ATOM 8533 O O . VAL A 1 78 ? -11.196 -7.140 -5.169 1.00 1.00 78 VAL A O 7
ATOM 8546 N N . THR A 1 79 ? -10.314 -8.765 -3.899 1.00 1.00 79 THR A N 7
ATOM 8547 C CA . THR A 1 79 ? -11.472 -9.675 -3.949 1.00 1.00 79 THR A CA 7
ATOM 8548 C C . THR A 1 79 ? -11.606 -10.433 -2.618 1.00 1.00 79 THR A C 7
ATOM 8549 O O . THR A 1 79 ? -10.578 -10.769 -2.023 1.00 1.00 79 THR A O 7
ATOM 8560 N N . PRO A 1 80 ? -12.821 -10.675 -2.082 1.00 1.00 80 PRO A N 7
ATOM 8561 C CA . PRO A 1 80 ? -13.011 -11.336 -0.790 1.00 1.00 80 PRO A CA 7
ATOM 8562 C C . PRO A 1 80 ? -12.653 -12.830 -0.835 1.00 1.00 80 PRO A C 7
ATOM 8563 O O . PRO A 1 80 ? -13.482 -13.690 -1.141 1.00 1.00 80 PRO A O 7
ATOM 8574 N N . HIS A 1 81 ? -11.394 -13.135 -0.513 1.00 1.00 81 HIS A N 7
ATOM 8575 C CA . HIS A 1 81 ? -10.888 -14.503 -0.365 1.00 1.00 81 HIS A CA 7
ATOM 8576 C C . HIS A 1 81 ? -11.543 -15.213 0.840 1.00 1.00 81 HIS A C 7
ATOM 8577 O O . HIS A 1 81 ? -11.800 -16.416 0.784 1.00 1.00 81 HIS A O 7
ATOM 8591 N N . GLU A 1 82 ? -11.824 -14.466 1.918 1.00 1.00 82 GLU A N 7
ATOM 8592 C CA . GLU A 1 82 ? -12.391 -14.937 3.194 1.00 1.00 82 GLU A CA 7
ATOM 8593 C C . GLU A 1 82 ? -11.853 -16.315 3.686 1.00 1.00 82 GLU A C 7
ATOM 8594 O O . GLU A 1 82 ? -12.637 -17.240 3.924 1.00 1.00 82 GLU A O 7
ATOM 8606 N N . PRO A 1 83 ? -10.517 -16.498 3.807 1.00 1.00 83 PRO A N 7
ATOM 8607 C CA . PRO A 1 83 ? -9.917 -17.763 4.245 1.00 1.00 83 PRO A CA 7
ATOM 8608 C C . PRO A 1 83 ? -10.215 -18.079 5.723 1.00 1.00 83 PRO A C 7
ATOM 8609 O O . PRO A 1 83 ? -10.486 -17.185 6.532 1.00 1.00 83 PRO A O 7
ATOM 8620 N N . ILE A 1 84 ? -10.122 -19.364 6.085 1.00 1.00 84 ILE A N 7
ATOM 8621 C CA . ILE A 1 84 ? -10.383 -19.901 7.436 1.00 1.00 84 ILE A CA 7
ATOM 8622 C C . ILE A 1 84 ? -9.320 -20.954 7.792 1.00 1.00 84 ILE A C 7
ATOM 8623 O O . ILE A 1 84 ? -8.978 -21.820 6.975 1.00 1.00 84 ILE A O 7
ATOM 8639 N N . GLY A 1 1 ? 15.048 20.161 -9.724 1.00 1.00 1 GLY A N 8
ATOM 8640 C CA . GLY A 1 1 ? 14.783 18.751 -10.027 1.00 1.00 1 GLY A CA 8
ATOM 8641 C C . GLY A 1 1 ? 13.970 18.005 -8.960 1.00 1.00 1 GLY A C 8
ATOM 8642 O O . GLY A 1 1 ? 13.635 16.834 -9.148 1.00 1.00 1 GLY A O 8
ATOM 8646 N N . SER A 1 2 ? 13.625 18.663 -7.848 1.00 1.00 2 SER A N 8
ATOM 8647 C CA . SER A 1 2 ? 12.932 18.064 -6.693 1.00 1.00 2 SER A CA 8
ATOM 8648 C C . SER A 1 2 ? 11.618 17.357 -7.051 1.00 1.00 2 SER A C 8
ATOM 8649 O O . SER A 1 2 ? 11.317 16.306 -6.488 1.00 1.00 2 SER A O 8
ATOM 8657 N N . HIS A 1 3 ? 10.855 17.877 -8.018 1.00 1.00 3 HIS A N 8
ATOM 8658 C CA . HIS A 1 3 ? 9.612 17.251 -8.493 1.00 1.00 3 HIS A CA 8
ATOM 8659 C C . HIS A 1 3 ? 9.852 15.879 -9.153 1.00 1.00 3 HIS A C 8
ATOM 8660 O O . HIS A 1 3 ? 9.085 14.940 -8.930 1.00 1.00 3 HIS A O 8
ATOM 8674 N N . MET A 1 4 ? 10.940 15.733 -9.922 1.00 1.00 4 MET A N 8
ATOM 8675 C CA . MET A 1 4 ? 11.357 14.451 -10.504 1.00 1.00 4 MET A CA 8
ATOM 8676 C C . MET A 1 4 ? 11.832 13.476 -9.418 1.00 1.00 4 MET A C 8
ATOM 8677 O O . MET A 1 4 ? 11.432 12.312 -9.428 1.00 1.00 4 MET A O 8
ATOM 8691 N N . LEU A 1 5 ? 12.612 13.952 -8.440 1.00 1.00 5 LEU A N 8
ATOM 8692 C CA . LEU A 1 5 ? 13.087 13.138 -7.312 1.00 1.00 5 LEU A CA 8
ATOM 8693 C C . LEU A 1 5 ? 11.942 12.636 -6.413 1.00 1.00 5 LEU A C 8
ATOM 8694 O O . LEU A 1 5 ? 11.966 11.495 -5.952 1.00 1.00 5 LEU A O 8
ATOM 8710 N N . GLU A 1 6 ? 10.905 13.447 -6.188 1.00 1.00 6 GLU A N 8
ATOM 8711 C CA . GLU A 1 6 ? 9.685 13.005 -5.497 1.00 1.00 6 GLU A CA 8
ATOM 8712 C C . GLU A 1 6 ? 8.861 12.020 -6.340 1.00 1.00 6 GLU A C 8
ATOM 8713 O O . GLU A 1 6 ? 8.325 11.053 -5.797 1.00 1.00 6 GLU A O 8
ATOM 8725 N N . SER A 1 7 ? 8.795 12.209 -7.662 1.00 1.00 7 SER A N 8
ATOM 8726 C CA . SER A 1 7 ? 8.133 11.272 -8.577 1.00 1.00 7 SER A CA 8
ATOM 8727 C C . SER A 1 7 ? 8.817 9.896 -8.591 1.00 1.00 7 SER A C 8
ATOM 8728 O O . SER A 1 7 ? 8.139 8.872 -8.483 1.00 1.00 7 SER A O 8
ATOM 8736 N N . SER A 1 8 ? 10.155 9.842 -8.654 1.00 1.00 8 SER A N 8
ATOM 8737 C CA . SER A 1 8 ? 10.915 8.582 -8.588 1.00 1.00 8 SER A CA 8
ATOM 8738 C C . SER A 1 8 ? 10.829 7.901 -7.216 1.00 1.00 8 SER A C 8
ATOM 8739 O O . SER A 1 8 ? 10.733 6.673 -7.148 1.00 1.00 8 SER A O 8
ATOM 8747 N N . ALA A 1 9 ? 10.807 8.665 -6.117 1.00 1.00 9 ALA A N 8
ATOM 8748 C CA . ALA A 1 9 ? 10.563 8.134 -4.775 1.00 1.00 9 ALA A CA 8
ATOM 8749 C C . ALA A 1 9 ? 9.150 7.532 -4.632 1.00 1.00 9 ALA A C 8
ATOM 8750 O O . ALA A 1 9 ? 8.997 6.436 -4.089 1.00 1.00 9 ALA A O 8
ATOM 8757 N N . GLU A 1 10 ? 8.117 8.200 -5.155 1.00 1.00 10 GLU A N 8
ATOM 8758 C CA . GLU A 1 10 ? 6.745 7.671 -5.169 1.00 1.00 10 GLU A CA 8
ATOM 8759 C C . GLU A 1 10 ? 6.605 6.439 -6.083 1.00 1.00 10 GLU A C 8
ATOM 8760 O O . GLU A 1 10 ? 5.932 5.477 -5.724 1.00 1.00 10 GLU A O 8
ATOM 8772 N N . GLU A 1 11 ? 7.288 6.414 -7.230 1.00 1.00 11 GLU A N 8
ATOM 8773 C CA . GLU A 1 11 ? 7.376 5.241 -8.108 1.00 1.00 11 GLU A CA 8
ATOM 8774 C C . GLU A 1 11 ? 8.084 4.053 -7.429 1.00 1.00 11 GLU A C 8
ATOM 8775 O O . GLU A 1 11 ? 7.644 2.909 -7.560 1.00 1.00 11 GLU A O 8
ATOM 8787 N N . SER A 1 12 ? 9.131 4.312 -6.641 1.00 1.00 12 SER A N 8
ATOM 8788 C CA . SER A 1 12 ? 9.791 3.289 -5.814 1.00 1.00 12 SER A CA 8
ATOM 8789 C C . SER A 1 12 ? 8.866 2.763 -4.710 1.00 1.00 12 SER A C 8
ATOM 8790 O O . SER A 1 12 ? 8.849 1.563 -4.437 1.00 1.00 12 SER A O 8
ATOM 8798 N N . LEU A 1 13 ? 8.040 3.626 -4.109 1.00 1.00 13 LEU A N 8
ATOM 8799 C CA . LEU A 1 13 ? 7.019 3.220 -3.138 1.00 1.00 13 LEU A CA 8
ATOM 8800 C C . LEU A 1 13 ? 5.904 2.401 -3.810 1.00 1.00 13 LEU A C 8
ATOM 8801 O O . LEU A 1 13 ? 5.487 1.387 -3.261 1.00 1.00 13 LEU A O 8
ATOM 8817 N N . ALA A 1 14 ? 5.479 2.754 -5.027 1.00 1.00 14 ALA A N 8
ATOM 8818 C CA . ALA A 1 14 ? 4.548 1.950 -5.821 1.00 1.00 14 ALA A CA 8
ATOM 8819 C C . ALA A 1 14 ? 5.119 0.555 -6.164 1.00 1.00 14 ALA A C 8
ATOM 8820 O O . ALA A 1 14 ? 4.388 -0.436 -6.130 1.00 1.00 14 ALA A O 8
ATOM 8827 N N . TYR A 1 15 ? 6.426 0.445 -6.432 1.00 1.00 15 TYR A N 8
ATOM 8828 C CA . TYR A 1 15 ? 7.109 -0.844 -6.598 1.00 1.00 15 TYR A CA 8
ATOM 8829 C C . TYR A 1 15 ? 7.121 -1.686 -5.304 1.00 1.00 15 TYR A C 8
ATOM 8830 O O . TYR A 1 15 ? 6.853 -2.889 -5.350 1.00 1.00 15 TYR A O 8
ATOM 8848 N N . ARG A 1 16 ? 7.352 -1.063 -4.136 1.00 1.00 16 ARG A N 8
ATOM 8849 C CA . ARG A 1 16 ? 7.211 -1.718 -2.815 1.00 1.00 16 ARG A CA 8
ATOM 8850 C C . ARG A 1 16 ? 5.772 -2.148 -2.526 1.00 1.00 16 ARG A C 8
ATOM 8851 O O . ARG A 1 16 ? 5.542 -3.244 -2.025 1.00 1.00 16 ARG A O 8
ATOM 8872 N N . GLU A 1 17 ? 4.800 -1.311 -2.875 1.00 1.00 17 GLU A N 8
ATOM 8873 C CA . GLU A 1 17 ? 3.370 -1.601 -2.760 1.00 1.00 17 GLU A CA 8
ATOM 8874 C C . GLU A 1 17 ? 2.956 -2.788 -3.640 1.00 1.00 17 GLU A C 8
ATOM 8875 O O . GLU A 1 17 ? 2.179 -3.624 -3.196 1.00 1.00 17 GLU A O 8
ATOM 8887 N N . ASP A 1 18 ? 3.524 -2.939 -4.837 1.00 1.00 18 ASP A N 8
ATOM 8888 C CA . ASP A 1 18 ? 3.275 -4.095 -5.706 1.00 1.00 18 ASP A CA 8
ATOM 8889 C C . ASP A 1 18 ? 3.758 -5.434 -5.110 1.00 1.00 18 ASP A C 8
ATOM 8890 O O . ASP A 1 18 ? 3.224 -6.482 -5.470 1.00 1.00 18 ASP A O 8
ATOM 8899 N N . ASP A 1 19 ? 4.706 -5.434 -4.163 1.00 1.00 19 ASP A N 8
ATOM 8900 C CA . ASP A 1 19 ? 5.056 -6.644 -3.399 1.00 1.00 19 ASP A CA 8
ATOM 8901 C C . ASP A 1 19 ? 3.892 -7.136 -2.510 1.00 1.00 19 ASP A C 8
ATOM 8902 O O . ASP A 1 19 ? 3.746 -8.338 -2.280 1.00 1.00 19 ASP A O 8
ATOM 8911 N N . LEU A 1 20 ? 3.041 -6.219 -2.028 1.00 1.00 20 LEU A N 8
ATOM 8912 C CA . LEU A 1 20 ? 1.857 -6.523 -1.212 1.00 1.00 20 LEU A CA 8
ATOM 8913 C C . LEU A 1 20 ? 0.777 -7.309 -1.984 1.00 1.00 20 LEU A C 8
ATOM 8914 O O . LEU A 1 20 ? -0.115 -7.889 -1.363 1.00 1.00 20 LEU A O 8
ATOM 8930 N N . ARG A 1 21 ? 0.870 -7.381 -3.322 1.00 1.00 21 ARG A N 8
ATOM 8931 C CA . ARG A 1 21 ? -0.013 -8.192 -4.189 1.00 1.00 21 ARG A CA 8
ATOM 8932 C C . ARG A 1 21 ? -0.048 -9.682 -3.795 1.00 1.00 21 ARG A C 8
ATOM 8933 O O . ARG A 1 21 ? -1.047 -10.367 -4.008 1.00 1.00 21 ARG A O 8
ATOM 8954 N N . GLY A 1 22 ? 1.019 -10.187 -3.172 1.00 1.00 22 GLY A N 8
ATOM 8955 C CA . GLY A 1 22 ? 1.115 -11.567 -2.678 1.00 1.00 22 GLY A CA 8
ATOM 8956 C C . GLY A 1 22 ? 0.522 -11.804 -1.281 1.00 1.00 22 GLY A C 8
ATOM 8957 O O . GLY A 1 22 ? 0.799 -12.848 -0.685 1.00 1.00 22 GLY A O 8
ATOM 8961 N N . ARG A 1 23 ? -0.260 -10.857 -0.733 1.00 1.00 23 ARG A N 8
ATOM 8962 C CA . ARG A 1 23 ? -0.786 -10.885 0.645 1.00 1.00 23 ARG A CA 8
ATOM 8963 C C . ARG A 1 23 ? -2.289 -10.601 0.723 1.00 1.00 23 ARG A C 8
ATOM 8964 O O . ARG A 1 23 ? -2.887 -9.995 -0.169 1.00 1.00 23 ARG A O 8
ATOM 8985 N N . LEU A 1 24 ? -2.884 -11.028 1.837 1.00 1.00 24 LEU A N 8
ATOM 8986 C CA . LEU A 1 24 ? -4.256 -10.691 2.221 1.00 1.00 24 LEU A CA 8
ATOM 8987 C C . LEU A 1 24 ? -4.304 -9.289 2.861 1.00 1.00 24 LEU A C 8
ATOM 8988 O O . LEU A 1 24 ? -3.329 -8.797 3.435 1.00 1.00 24 LEU A O 8
ATOM 9004 N N . GLY A 1 25 ? -5.489 -8.696 2.830 1.00 1.00 25 GLY A N 8
ATOM 9005 C CA . GLY A 1 25 ? -5.852 -7.435 3.465 1.00 1.00 25 GLY A CA 8
ATOM 9006 C C . GLY A 1 25 ? -7.237 -7.477 4.117 1.00 1.00 25 GLY A C 8
ATOM 9007 O O . GLY A 1 25 ? -7.889 -8.522 4.177 1.00 1.00 25 GLY A O 8
ATOM 9011 N N . LYS A 1 26 ? -7.682 -6.322 4.608 1.00 1.00 26 LYS A N 8
ATOM 9012 C CA . LYS A 1 26 ? -8.860 -6.115 5.455 1.00 1.00 26 LYS A CA 8
ATOM 9013 C C . LYS A 1 26 ? -9.516 -4.785 5.104 1.00 1.00 26 LYS A C 8
ATOM 9014 O O . LYS A 1 26 ? -8.889 -3.734 5.228 1.00 1.00 26 LYS A O 8
ATOM 9033 N N . VAL A 1 27 ? -10.747 -4.839 4.599 1.00 1.00 27 VAL A N 8
ATOM 9034 C CA . VAL A 1 27 ? -11.518 -3.655 4.163 1.00 1.00 27 VAL A CA 8
ATOM 9035 C C . VAL A 1 27 ? -12.020 -2.848 5.366 1.00 1.00 27 VAL A C 8
ATOM 9036 O O . VAL A 1 27 ? -12.564 -3.410 6.319 1.00 1.00 27 VAL A O 8
ATOM 9049 N N . ILE A 1 28 ? -11.854 -1.524 5.299 1.00 1.00 28 ILE A N 8
ATOM 9050 C CA . ILE A 1 28 ? -12.138 -0.557 6.383 1.00 1.00 28 ILE A CA 8
ATOM 9051 C C . ILE A 1 28 ? -13.085 0.582 5.950 1.00 1.00 28 ILE A C 8
ATOM 9052 O O . ILE A 1 28 ? -13.627 1.298 6.793 1.00 1.00 28 ILE A O 8
ATOM 9068 N N . THR A 1 29 ? -13.327 0.715 4.644 1.00 1.00 29 THR A N 8
ATOM 9069 C CA . THR A 1 29 ? -14.354 1.575 4.029 1.00 1.00 29 THR A CA 8
ATOM 9070 C C . THR A 1 29 ? -14.914 0.786 2.850 1.00 1.00 29 THR A C 8
ATOM 9071 O O . THR A 1 29 ? -14.135 0.270 2.051 1.00 1.00 29 THR A O 8
ATOM 9082 N N . ALA A 1 30 ? -16.238 0.645 2.767 1.00 1.00 30 ALA A N 8
ATOM 9083 C CA . ALA A 1 30 ? -16.907 -0.257 1.828 1.00 1.00 30 ALA A CA 8
ATOM 9084 C C . ALA A 1 30 ? -16.514 -0.015 0.358 1.00 1.00 30 ALA A C 8
ATOM 9085 O O . ALA A 1 30 ? -16.451 1.124 -0.108 1.00 1.00 30 ALA A O 8
ATOM 9092 N N . VAL A 1 31 ? -16.302 -1.109 -0.375 1.00 1.00 31 VAL A N 8
ATOM 9093 C CA . VAL A 1 31 ? -15.840 -1.152 -1.770 1.00 1.00 31 VAL A CA 8
ATOM 9094 C C . VAL A 1 31 ? -16.943 -1.803 -2.621 1.00 1.00 31 VAL A C 8
ATOM 9095 O O . VAL A 1 31 ? -17.063 -3.031 -2.620 1.00 1.00 31 VAL A O 8
ATOM 9108 N N . PRO A 1 32 ? -17.816 -1.030 -3.290 1.00 1.00 32 PRO A N 8
ATOM 9109 C CA . PRO A 1 32 ? -18.904 -1.588 -4.090 1.00 1.00 32 PRO A CA 8
ATOM 9110 C C . PRO A 1 32 ? -18.431 -2.119 -5.454 1.00 1.00 32 PRO A C 8
ATOM 9111 O O . PRO A 1 32 ? -17.274 -1.959 -5.849 1.00 1.00 32 PRO A O 8
ATOM 9122 N N . VAL A 1 33 ? -19.361 -2.743 -6.184 1.00 1.00 33 VAL A N 8
ATOM 9123 C CA . VAL A 1 33 ? -19.120 -3.517 -7.419 1.00 1.00 33 VAL A CA 8
ATOM 9124 C C . VAL A 1 33 ? -18.381 -2.765 -8.536 1.00 1.00 33 VAL A C 8
ATOM 9125 O O . VAL A 1 33 ? -17.694 -3.387 -9.345 1.00 1.00 33 VAL A O 8
ATOM 9138 N N . ASP A 1 34 ? -18.509 -1.440 -8.586 1.00 1.00 34 ASP A N 8
ATOM 9139 C CA . ASP A 1 34 ? -17.916 -0.564 -9.607 1.00 1.00 34 ASP A CA 8
ATOM 9140 C C . ASP A 1 34 ? -17.443 0.771 -8.986 1.00 1.00 34 ASP A C 8
ATOM 9141 O O . ASP A 1 34 ? -17.499 1.828 -9.619 1.00 1.00 34 ASP A O 8
ATOM 9150 N N . GLY A 1 35 ? -17.019 0.727 -7.717 1.00 1.00 35 GLY A N 8
ATOM 9151 C CA . GLY A 1 35 ? -16.655 1.905 -6.917 1.00 1.00 35 GLY A CA 8
ATOM 9152 C C . GLY A 1 35 ? -15.413 1.711 -6.041 1.00 1.00 35 GLY A C 8
ATOM 9153 O O . GLY A 1 35 ? -14.640 0.767 -6.226 1.00 1.00 35 GLY A O 8
ATOM 9157 N N . PHE A 1 36 ? -15.237 2.619 -5.076 1.00 1.00 36 PHE A N 8
ATOM 9158 C CA . PHE A 1 36 ? -14.022 2.756 -4.266 1.00 1.00 36 PHE A CA 8
ATOM 9159 C C . PHE A 1 36 ? -14.330 2.778 -2.760 1.00 1.00 36 PHE A C 8
ATOM 9160 O O . PHE A 1 36 ? -15.336 3.338 -2.319 1.00 1.00 36 PHE A O 8
ATOM 9177 N N . GLY A 1 37 ? -13.413 2.205 -1.985 1.00 1.00 37 GLY A N 8
ATOM 9178 C CA . GLY A 1 37 ? -13.355 2.237 -0.523 1.00 1.00 37 GLY A CA 8
ATOM 9179 C C . GLY A 1 37 ? -11.898 2.170 -0.060 1.00 1.00 37 GLY A C 8
ATOM 9180 O O . GLY A 1 37 ? -11.020 2.737 -0.709 1.00 1.00 37 GLY A O 8
ATOM 9184 N N . GLU A 1 38 ? -11.617 1.487 1.049 1.00 1.00 38 GLU A N 8
ATOM 9185 C CA . GLU A 1 38 ? -10.274 1.419 1.649 1.00 1.00 38 GLU A CA 8
ATOM 9186 C C . GLU A 1 38 ? -9.967 0.049 2.264 1.00 1.00 38 GLU A C 8
ATOM 9187 O O . GLU A 1 38 ? -10.862 -0.668 2.715 1.00 1.00 38 GLU A O 8
ATOM 9199 N N . VAL A 1 39 ? -8.675 -0.275 2.340 1.00 1.00 39 VAL A N 8
ATOM 9200 C CA . VAL A 1 39 ? -8.121 -1.556 2.803 1.00 1.00 39 VAL A CA 8
ATOM 9201 C C . VAL A 1 39 ? -6.793 -1.354 3.548 1.00 1.00 39 VAL A C 8
ATOM 9202 O O . VAL A 1 39 ? -6.097 -0.360 3.338 1.00 1.00 39 VAL A O 8
ATOM 9215 N N . VAL A 1 40 ? -6.418 -2.322 4.383 1.00 1.00 40 VAL A N 8
ATOM 9216 C CA . VAL A 1 40 ? -5.098 -2.459 5.042 1.00 1.00 40 VAL A CA 8
ATOM 9217 C C . VAL A 1 40 ? -4.577 -3.875 4.791 1.00 1.00 40 VAL A C 8
ATOM 9218 O O . VAL A 1 40 ? -5.379 -4.802 4.770 1.00 1.00 40 VAL A O 8
ATOM 9231 N N . ILE A 1 41 ? -3.268 -4.085 4.633 1.00 1.00 41 ILE A N 8
ATOM 9232 C CA . ILE A 1 41 ? -2.693 -5.447 4.595 1.00 1.00 41 ILE A CA 8
ATOM 9233 C C . ILE A 1 41 ? -2.747 -6.069 5.999 1.00 1.00 41 ILE A C 8
ATOM 9234 O O . ILE A 1 41 ? -2.652 -5.364 7.004 1.00 1.00 41 ILE A O 8
ATOM 9250 N N . GLU A 1 42 ? -2.898 -7.394 6.074 1.00 1.00 42 GLU A N 8
ATOM 9251 C CA . GLU A 1 42 ? -3.183 -8.149 7.315 1.00 1.00 42 GLU A CA 8
ATOM 9252 C C . GLU A 1 42 ? -2.142 -8.026 8.452 1.00 1.00 42 GLU A C 8
ATOM 9253 O O . GLU A 1 42 ? -2.448 -8.378 9.593 1.00 1.00 42 GLU A O 8
ATOM 9265 N N . GLY A 1 43 ? -0.952 -7.476 8.195 1.00 1.00 43 GLY A N 8
ATOM 9266 C CA . GLY A 1 43 ? 0.054 -7.099 9.206 1.00 1.00 43 GLY A CA 8
ATOM 9267 C C . GLY A 1 43 ? -0.309 -5.844 10.013 1.00 1.00 43 GLY A C 8
ATOM 9268 O O . GLY A 1 43 ? 0.560 -5.010 10.260 1.00 1.00 43 GLY A O 8
ATOM 9272 N N . ILE A 1 44 ? -1.583 -5.697 10.400 1.00 1.00 44 ILE A N 8
ATOM 9273 C CA . ILE A 1 44 ? -2.212 -4.499 10.995 1.00 1.00 44 ILE A CA 8
ATOM 9274 C C . ILE A 1 44 ? -1.466 -3.826 12.165 1.00 1.00 44 ILE A C 8
ATOM 9275 O O . ILE A 1 44 ? -1.670 -2.636 12.416 1.00 1.00 44 ILE A O 8
ATOM 9291 N N . GLY A 1 45 ? -0.587 -4.548 12.870 1.00 1.00 45 GLY A N 8
ATOM 9292 C CA . GLY A 1 45 ? 0.330 -3.991 13.873 1.00 1.00 45 GLY A CA 8
ATOM 9293 C C . GLY A 1 45 ? 1.396 -3.025 13.319 1.00 1.00 45 GLY A C 8
ATOM 9294 O O . GLY A 1 45 ? 1.981 -2.266 14.096 1.00 1.00 45 GLY A O 8
ATOM 9298 N N . GLY A 1 46 ? 1.645 -3.020 11.999 1.00 1.00 46 GLY A N 8
ATOM 9299 C CA . GLY A 1 46 ? 2.639 -2.145 11.351 1.00 1.00 46 GLY A CA 8
ATOM 9300 C C . GLY A 1 46 ? 2.380 -1.756 9.884 1.00 1.00 46 GLY A C 8
ATOM 9301 O O . GLY A 1 46 ? 3.075 -0.876 9.368 1.00 1.00 46 GLY A O 8
ATOM 9305 N N . THR A 1 47 ? 1.407 -2.364 9.197 1.00 1.00 47 THR A N 8
ATOM 9306 C CA . THR A 1 47 ? 0.982 -1.989 7.830 1.00 1.00 47 THR A CA 8
ATOM 9307 C C . THR A 1 47 ? 0.225 -0.646 7.778 1.00 1.00 47 THR A C 8
ATOM 9308 O O . THR A 1 47 ? -0.092 -0.045 8.809 1.00 1.00 47 THR A O 8
ATOM 9319 N N . ILE A 1 48 ? -0.057 -0.155 6.562 1.00 1.00 48 ILE A N 8
ATOM 9320 C CA . ILE A 1 48 ? -0.624 1.179 6.282 1.00 1.00 48 ILE A CA 8
ATOM 9321 C C . ILE A 1 48 ? -1.841 1.040 5.350 1.00 1.00 48 ILE A C 8
ATOM 9322 O O . ILE A 1 48 ? -1.826 0.238 4.412 1.00 1.00 48 ILE A O 8
ATOM 9338 N N . SER A 1 49 ? -2.907 1.803 5.615 1.00 1.00 49 SER A N 8
ATOM 9339 C CA . SER A 1 49 ? -4.143 1.818 4.817 1.00 1.00 49 SER A CA 8
ATOM 9340 C C . SER A 1 49 ? -3.976 2.487 3.443 1.00 1.00 49 SER A C 8
ATOM 9341 O O . SER A 1 49 ? -3.188 3.423 3.283 1.00 1.00 49 SER A O 8
ATOM 9349 N N . LYS A 1 50 ? -4.755 2.030 2.453 1.00 1.00 50 LYS A N 8
ATOM 9350 C CA . LYS A 1 50 ? -4.777 2.512 1.056 1.00 1.00 50 LYS A CA 8
ATOM 9351 C C . LYS A 1 50 ? -6.204 2.505 0.490 1.00 1.00 50 LYS A C 8
ATOM 9352 O O . LYS A 1 50 ? -7.081 1.824 1.026 1.00 1.00 50 LYS A O 8
ATOM 9371 N N . SER A 1 51 ? -6.433 3.229 -0.609 1.00 1.00 51 SER A N 8
ATOM 9372 C CA . SER A 1 51 ? -7.684 3.140 -1.381 1.00 1.00 51 SER A CA 8
ATOM 9373 C C . SER A 1 51 ? -7.808 1.768 -2.054 1.00 1.00 51 SER A C 8
ATOM 9374 O O . SER A 1 51 ? -6.799 1.133 -2.380 1.00 1.00 51 SER A O 8
ATOM 9382 N N . ALA A 1 52 ? -9.041 1.309 -2.263 1.00 1.00 52 ALA A N 8
ATOM 9383 C CA . ALA A 1 52 ? -9.336 -0.021 -2.798 1.00 1.00 52 ALA A CA 8
ATOM 9384 C C . ALA A 1 52 ? -10.529 -0.040 -3.772 1.00 1.00 52 ALA A C 8
ATOM 9385 O O . ALA A 1 52 ? -11.505 0.686 -3.575 1.00 1.00 52 ALA A O 8
ATOM 9392 N N . VAL A 1 53 ? -10.473 -0.924 -4.776 1.00 1.00 53 VAL A N 8
ATOM 9393 C CA . VAL A 1 53 ? -11.543 -1.205 -5.761 1.00 1.00 53 VAL A CA 8
ATOM 9394 C C . VAL A 1 53 ? -11.838 -2.708 -5.870 1.00 1.00 53 VAL A C 8
ATOM 9395 O O . VAL A 1 53 ? -10.964 -3.536 -5.602 1.00 1.00 53 VAL A O 8
ATOM 9408 N N . SER A 1 54 ? -13.058 -3.081 -6.275 1.00 1.00 54 SER A N 8
ATOM 9409 C CA . SER A 1 54 ? -13.457 -4.483 -6.445 1.00 1.00 54 SER A CA 8
ATOM 9410 C C . SER A 1 54 ? -12.979 -5.039 -7.788 1.00 1.00 54 SER A C 8
ATOM 9411 O O . SER A 1 54 ? -13.493 -4.671 -8.848 1.00 1.00 54 SER A O 8
ATOM 9419 N N . PHE A 1 55 ? -11.987 -5.932 -7.755 1.00 1.00 55 PHE A N 8
ATOM 9420 C CA . PHE A 1 55 ? -11.488 -6.633 -8.945 1.00 1.00 55 PHE A CA 8
ATOM 9421 C C . PHE A 1 55 ? -12.523 -7.607 -9.533 1.00 1.00 55 PHE A C 8
ATOM 9422 O O . PHE A 1 55 ? -12.602 -7.790 -10.749 1.00 1.00 55 PHE A O 8
ATOM 9439 N N . ASP A 1 56 ? -13.334 -8.224 -8.668 1.00 1.00 56 ASP A N 8
ATOM 9440 C CA . ASP A 1 56 ? -14.279 -9.292 -9.020 1.00 1.00 56 ASP A CA 8
ATOM 9441 C C . ASP A 1 56 ? -15.695 -8.775 -9.357 1.00 1.00 56 ASP A C 8
ATOM 9442 O O . ASP A 1 56 ? -16.603 -9.577 -9.576 1.00 1.00 56 ASP A O 8
ATOM 9451 N N . ASN A 1 57 ? -15.892 -7.449 -9.408 1.00 1.00 57 ASN A N 8
ATOM 9452 C CA . ASN A 1 57 ? -17.190 -6.791 -9.612 1.00 1.00 57 ASN A CA 8
ATOM 9453 C C . ASN A 1 57 ? -18.251 -7.262 -8.586 1.00 1.00 57 ASN A C 8
ATOM 9454 O O . ASN A 1 57 ? -19.373 -7.639 -8.931 1.00 1.00 57 ASN A O 8
ATOM 9465 N N . GLN A 1 58 ? -17.868 -7.262 -7.304 1.00 1.00 58 GLN A N 8
ATOM 9466 C CA . GLN A 1 58 ? -18.687 -7.680 -6.150 1.00 1.00 58 GLN A CA 8
ATOM 9467 C C . GLN A 1 58 ? -18.555 -6.684 -4.983 1.00 1.00 58 GLN A C 8
ATOM 9468 O O . GLN A 1 58 ? -17.562 -5.965 -4.880 1.00 1.00 58 GLN A O 8
ATOM 9482 N N . GLN A 1 59 ? -19.564 -6.615 -4.114 1.00 1.00 59 GLN A N 8
ATOM 9483 C CA . GLN A 1 59 ? -19.622 -5.632 -3.024 1.00 1.00 59 GLN A CA 8
ATOM 9484 C C . GLN A 1 59 ? -18.851 -6.153 -1.797 1.00 1.00 59 GLN A C 8
ATOM 9485 O O . GLN A 1 59 ? -19.004 -7.315 -1.410 1.00 1.00 59 GLN A O 8
ATOM 9499 N N . ILE A 1 60 ? -18.036 -5.297 -1.175 1.00 1.00 60 ILE A N 8
ATOM 9500 C CA . ILE A 1 60 ? -17.113 -5.657 -0.086 1.00 1.00 60 ILE A CA 8
ATOM 9501 C C . ILE A 1 60 ? -17.298 -4.680 1.080 1.00 1.00 60 ILE A C 8
ATOM 9502 O O . ILE A 1 60 ? -16.847 -3.535 1.034 1.00 1.00 60 ILE A O 8
ATOM 9518 N N . SER A 1 61 ? -18.029 -5.114 2.105 1.00 1.00 61 SER A N 8
ATOM 9519 C CA . SER A 1 61 ? -18.315 -4.341 3.319 1.00 1.00 61 SER A CA 8
ATOM 9520 C C . SER A 1 61 ? -17.109 -4.224 4.268 1.00 1.00 61 SER A C 8
ATOM 9521 O O . SER A 1 61 ? -16.094 -4.913 4.124 1.00 1.00 61 SER A O 8
ATOM 9529 N N . TYR A 1 62 ? -17.232 -3.345 5.269 1.00 1.00 62 TYR A N 8
ATOM 9530 C CA . TYR A 1 62 ? -16.298 -3.221 6.394 1.00 1.00 62 TYR A CA 8
ATOM 9531 C C . TYR A 1 62 ? -16.048 -4.565 7.106 1.00 1.00 62 TYR A C 8
ATOM 9532 O O . TYR A 1 62 ? -16.980 -5.341 7.341 1.00 1.00 62 TYR A O 8
ATOM 9550 N N . GLY A 1 63 ? -14.798 -4.814 7.507 1.00 1.00 63 GLY A N 8
ATOM 9551 C CA . GLY A 1 63 ? -14.439 -5.928 8.385 1.00 1.00 63 GLY A CA 8
ATOM 9552 C C . GLY A 1 63 ? -14.399 -7.311 7.725 1.00 1.00 63 GLY A C 8
ATOM 9553 O O . GLY A 1 63 ? -14.701 -8.298 8.399 1.00 1.00 63 GLY A O 8
ATOM 9557 N N . THR A 1 64 ? -14.019 -7.412 6.443 1.00 1.00 64 THR A N 8
ATOM 9558 C CA . THR A 1 64 ? -13.831 -8.710 5.758 1.00 1.00 64 THR A CA 8
ATOM 9559 C C . THR A 1 64 ? -12.434 -8.851 5.159 1.00 1.00 64 THR A C 8
ATOM 9560 O O . THR A 1 64 ? -11.774 -7.855 4.845 1.00 1.00 64 THR A O 8
ATOM 9571 N N . THR A 1 65 ? -11.980 -10.095 5.017 1.00 1.00 65 THR A N 8
ATOM 9572 C CA . THR A 1 65 ? -10.626 -10.434 4.556 1.00 1.00 65 THR A CA 8
ATOM 9573 C C . THR A 1 65 ? -10.622 -10.629 3.043 1.00 1.00 65 THR A C 8
ATOM 9574 O O . THR A 1 65 ? -11.408 -11.399 2.486 1.00 1.00 65 THR A O 8
ATOM 9585 N N . VAL A 1 66 ? -9.700 -9.940 2.379 1.00 1.00 66 VAL A N 8
ATOM 9586 C CA . VAL A 1 66 ? -9.632 -9.793 0.920 1.00 1.00 66 VAL A CA 8
ATOM 9587 C C . VAL A 1 66 ? -8.237 -10.131 0.403 1.00 1.00 66 VAL A C 8
ATOM 9588 O O . VAL A 1 66 ? -7.249 -9.854 1.071 1.00 1.00 66 VAL A O 8
ATOM 9601 N N . LEU A 1 67 ? -8.129 -10.722 -0.783 1.00 1.00 67 LEU A N 8
ATOM 9602 C CA . LEU A 1 67 ? -6.848 -10.896 -1.475 1.00 1.00 67 LEU A CA 8
ATOM 9603 C C . LEU A 1 67 ? -6.621 -9.705 -2.414 1.00 1.00 67 LEU A C 8
ATOM 9604 O O . LEU A 1 67 ? -7.499 -9.359 -3.208 1.00 1.00 67 LEU A O 8
ATOM 9620 N N . VAL A 1 68 ? -5.449 -9.072 -2.319 1.00 1.00 68 VAL A N 8
ATOM 9621 C CA . VAL A 1 68 ? -5.056 -7.924 -3.158 1.00 1.00 68 VAL A CA 8
ATOM 9622 C C . VAL A 1 68 ? -4.551 -8.409 -4.527 1.00 1.00 68 VAL A C 8
ATOM 9623 O O . VAL A 1 68 ? -3.353 -8.519 -4.778 1.00 1.00 68 VAL A O 8
ATOM 9636 N N . VAL A 1 69 ? -5.486 -8.786 -5.397 1.00 1.00 69 VAL A N 8
ATOM 9637 C CA . VAL A 1 69 ? -5.239 -9.473 -6.681 1.00 1.00 69 VAL A CA 8
ATOM 9638 C C . VAL A 1 69 ? -4.570 -8.615 -7.765 1.00 1.00 69 VAL A C 8
ATOM 9639 O O . VAL A 1 69 ? -3.899 -9.165 -8.640 1.00 1.00 69 VAL A O 8
ATOM 9652 N N . ASP A 1 70 ? -4.687 -7.287 -7.709 1.00 1.00 70 ASP A N 8
ATOM 9653 C CA . ASP A 1 70 ? -3.928 -6.356 -8.561 1.00 1.00 70 ASP A CA 8
ATOM 9654 C C . ASP A 1 70 ? -3.639 -5.057 -7.787 1.00 1.00 70 ASP A C 8
ATOM 9655 O O . ASP A 1 70 ? -4.248 -4.809 -6.746 1.00 1.00 70 ASP A O 8
ATOM 9664 N N . ILE A 1 71 ? -2.707 -4.226 -8.257 1.00 1.00 71 ILE A N 8
ATOM 9665 C CA . ILE A 1 71 ? -2.252 -3.016 -7.551 1.00 1.00 71 ILE A CA 8
ATOM 9666 C C . ILE A 1 71 ? -1.913 -1.902 -8.551 1.00 1.00 71 ILE A C 8
ATOM 9667 O O . ILE A 1 71 ? -1.264 -2.126 -9.575 1.00 1.00 71 ILE A O 8
ATOM 9683 N N . ASN A 1 72 ? -2.317 -0.683 -8.198 1.00 1.00 72 ASN A N 8
ATOM 9684 C CA . ASN A 1 72 ? -1.960 0.582 -8.836 1.00 1.00 72 ASN A CA 8
ATOM 9685 C C . ASN A 1 72 ? -1.600 1.602 -7.731 1.00 1.00 72 ASN A C 8
ATOM 9686 O O . ASN A 1 72 ? -1.950 1.392 -6.569 1.00 1.00 72 ASN A O 8
ATOM 9697 N N . ASN A 1 73 ? -0.889 2.683 -8.073 1.00 1.00 73 ASN A N 8
ATOM 9698 C CA . ASN A 1 73 ? -0.340 3.693 -7.152 1.00 1.00 73 ASN A CA 8
ATOM 9699 C C . ASN A 1 73 ? -1.350 4.208 -6.093 1.00 1.00 73 ASN A C 8
ATOM 9700 O O . ASN A 1 73 ? -2.148 5.108 -6.363 1.00 1.00 73 ASN A O 8
ATOM 9711 N N . GLY A 1 74 ? -1.322 3.621 -4.891 1.00 1.00 74 GLY A N 8
ATOM 9712 C CA . GLY A 1 74 ? -2.231 3.914 -3.772 1.00 1.00 74 GLY A CA 8
ATOM 9713 C C . GLY A 1 74 ? -3.689 3.463 -3.955 1.00 1.00 74 GLY A C 8
ATOM 9714 O O . GLY A 1 74 ? -4.537 3.834 -3.144 1.00 1.00 74 GLY A O 8
ATOM 9718 N N . VAL A 1 75 ? -3.981 2.665 -4.988 1.00 1.00 75 VAL A N 8
ATOM 9719 C CA . VAL A 1 75 ? -5.316 2.175 -5.379 1.00 1.00 75 VAL A CA 8
ATOM 9720 C C . VAL A 1 75 ? -5.218 0.677 -5.682 1.00 1.00 75 VAL A C 8
ATOM 9721 O O . VAL A 1 75 ? -4.914 0.248 -6.796 1.00 1.00 75 VAL A O 8
ATOM 9734 N N . LEU A 1 76 ? -5.401 -0.129 -4.642 1.00 1.00 76 LEU A N 8
ATOM 9735 C CA . LEU A 1 76 ? -5.316 -1.588 -4.683 1.00 1.00 76 LEU A CA 8
ATOM 9736 C C . LEU A 1 76 ? -6.598 -2.184 -5.301 1.00 1.00 76 LEU A C 8
ATOM 9737 O O . LEU A 1 76 ? -7.694 -1.670 -5.083 1.00 1.00 76 LEU A O 8
ATOM 9753 N N . SER A 1 77 ? -6.488 -3.305 -6.011 1.00 1.00 77 SER A N 8
ATOM 9754 C CA . SER A 1 77 ? -7.628 -4.055 -6.554 1.00 1.00 77 SER A CA 8
ATOM 9755 C C . SER A 1 77 ? -7.767 -5.348 -5.765 1.00 1.00 77 SER A C 8
ATOM 9756 O O . SER A 1 77 ? -6.839 -6.158 -5.718 1.00 1.00 77 SER A O 8
ATOM 9764 N N . VAL A 1 78 ? -8.920 -5.544 -5.128 1.00 1.00 78 VAL A N 8
ATOM 9765 C CA . VAL A 1 78 ? -9.118 -6.620 -4.148 1.00 1.00 78 VAL A CA 8
ATOM 9766 C C . VAL A 1 78 ? -10.384 -7.439 -4.414 1.00 1.00 78 VAL A C 8
ATOM 9767 O O . VAL A 1 78 ? -11.274 -7.021 -5.155 1.00 1.00 78 VAL A O 8
ATOM 9780 N N . THR A 1 79 ? -10.465 -8.615 -3.795 1.00 1.00 79 THR A N 8
ATOM 9781 C CA . THR A 1 79 ? -11.619 -9.530 -3.864 1.00 1.00 79 THR A CA 8
ATOM 9782 C C . THR A 1 79 ? -11.747 -10.301 -2.539 1.00 1.00 79 THR A C 8
ATOM 9783 O O . THR A 1 79 ? -10.714 -10.641 -1.954 1.00 1.00 79 THR A O 8
ATOM 9794 N N . PRO A 1 80 ? -12.957 -10.554 -2.002 1.00 1.00 80 PRO A N 8
ATOM 9795 C CA . PRO A 1 80 ? -13.134 -11.220 -0.712 1.00 1.00 80 PRO A CA 8
ATOM 9796 C C . PRO A 1 80 ? -12.783 -12.717 -0.763 1.00 1.00 80 PRO A C 8
ATOM 9797 O O . PRO A 1 80 ? -13.623 -13.574 -1.049 1.00 1.00 80 PRO A O 8
ATOM 9808 N N . HIS A 1 81 ? -11.518 -13.028 -0.467 1.00 1.00 81 HIS A N 8
ATOM 9809 C CA . HIS A 1 81 ? -11.018 -14.397 -0.308 1.00 1.00 81 HIS A CA 8
ATOM 9810 C C . HIS A 1 81 ? -11.648 -15.079 0.927 1.00 1.00 81 HIS A C 8
ATOM 9811 O O . HIS A 1 81 ? -11.932 -16.278 0.893 1.00 1.00 81 HIS A O 8
ATOM 9825 N N . GLU A 1 82 ? -11.879 -14.314 2.003 1.00 1.00 82 GLU A N 8
ATOM 9826 C CA . GLU A 1 82 ? -12.418 -14.755 3.303 1.00 1.00 82 GLU A CA 8
ATOM 9827 C C . GLU A 1 82 ? -11.895 -16.139 3.791 1.00 1.00 82 GLU A C 8
ATOM 9828 O O . GLU A 1 82 ? -12.696 -17.043 4.052 1.00 1.00 82 GLU A O 8
ATOM 9840 N N . PRO A 1 83 ? -10.563 -16.354 3.879 1.00 1.00 83 PRO A N 8
ATOM 9841 C CA . PRO A 1 83 ? -9.977 -17.632 4.296 1.00 1.00 83 PRO A CA 8
ATOM 9842 C C . PRO A 1 83 ? -10.209 -17.935 5.790 1.00 1.00 83 PRO A C 8
ATOM 9843 O O . PRO A 1 83 ? -10.422 -17.031 6.603 1.00 1.00 83 PRO A O 8
ATOM 9854 N N . ILE A 1 84 ? -10.103 -19.218 6.158 1.00 1.00 84 ILE A N 8
ATOM 9855 C CA . ILE A 1 84 ? -10.305 -19.739 7.522 1.00 1.00 84 ILE A CA 8
ATOM 9856 C C . ILE A 1 84 ? -9.164 -20.694 7.906 1.00 1.00 84 ILE A C 8
ATOM 9857 O O . ILE A 1 84 ? -8.763 -21.562 7.117 1.00 1.00 84 ILE A O 8
ATOM 9873 N N . GLY A 1 1 ? 19.676 12.087 -18.337 1.00 1.00 1 GLY A N 9
ATOM 9874 C CA . GLY A 1 1 ? 19.737 10.735 -17.779 1.00 1.00 1 GLY A CA 9
ATOM 9875 C C . GLY A 1 1 ? 19.099 10.590 -16.390 1.00 1.00 1 GLY A C 9
ATOM 9876 O O . GLY A 1 1 ? 18.707 9.488 -16.006 1.00 1.00 1 GLY A O 9
ATOM 9880 N N . SER A 1 2 ? 18.926 11.690 -15.652 1.00 1.00 2 SER A N 9
ATOM 9881 C CA . SER A 1 2 ? 18.231 11.720 -14.351 1.00 1.00 2 SER A CA 9
ATOM 9882 C C . SER A 1 2 ? 16.794 11.188 -14.431 1.00 1.00 2 SER A C 9
ATOM 9883 O O . SER A 1 2 ? 16.356 10.445 -13.554 1.00 1.00 2 SER A O 9
ATOM 9891 N N . HIS A 1 3 ? 16.089 11.477 -15.527 1.00 1.00 3 HIS A N 9
ATOM 9892 C CA . HIS A 1 3 ? 14.767 10.929 -15.845 1.00 1.00 3 HIS A CA 9
ATOM 9893 C C . HIS A 1 3 ? 14.742 9.390 -15.946 1.00 1.00 3 HIS A C 9
ATOM 9894 O O . HIS A 1 3 ? 13.739 8.772 -15.580 1.00 1.00 3 HIS A O 9
ATOM 9908 N N . MET A 1 4 ? 15.834 8.748 -16.381 1.00 1.00 4 MET A N 9
ATOM 9909 C CA . MET A 1 4 ? 15.948 7.281 -16.402 1.00 1.00 4 MET A CA 9
ATOM 9910 C C . MET A 1 4 ? 16.144 6.713 -14.990 1.00 1.00 4 MET A C 9
ATOM 9911 O O . MET A 1 4 ? 15.520 5.711 -14.639 1.00 1.00 4 MET A O 9
ATOM 9925 N N . LEU A 1 5 ? 16.953 7.375 -14.153 1.00 1.00 5 LEU A N 9
ATOM 9926 C CA . LEU A 1 5 ? 17.136 7.005 -12.743 1.00 1.00 5 LEU A CA 9
ATOM 9927 C C . LEU A 1 5 ? 15.828 7.150 -11.945 1.00 1.00 5 LEU A C 9
ATOM 9928 O O . LEU A 1 5 ? 15.478 6.268 -11.161 1.00 1.00 5 LEU A O 9
ATOM 9944 N N . GLU A 1 6 ? 15.064 8.218 -12.189 1.00 1.00 6 GLU A N 9
ATOM 9945 C CA . GLU A 1 6 ? 13.719 8.408 -11.629 1.00 1.00 6 GLU A CA 9
ATOM 9946 C C . GLU A 1 6 ? 12.721 7.348 -12.126 1.00 1.00 6 GLU A C 9
ATOM 9947 O O . GLU A 1 6 ? 11.931 6.836 -11.334 1.00 1.00 6 GLU A O 9
ATOM 9959 N N . SER A 1 7 ? 12.785 6.958 -13.403 1.00 1.00 7 SER A N 9
ATOM 9960 C CA . SER A 1 7 ? 11.968 5.859 -13.944 1.00 1.00 7 SER A CA 9
ATOM 9961 C C . SER A 1 7 ? 12.282 4.518 -13.266 1.00 1.00 7 SER A C 9
ATOM 9962 O O . SER A 1 7 ? 11.362 3.773 -12.928 1.00 1.00 7 SER A O 9
ATOM 9970 N N . SER A 1 8 ? 13.560 4.227 -12.992 1.00 1.00 8 SER A N 9
ATOM 9971 C CA . SER A 1 8 ? 13.981 3.046 -12.218 1.00 1.00 8 SER A CA 9
ATOM 9972 C C . SER A 1 8 ? 13.542 3.108 -10.750 1.00 1.00 8 SER A C 9
ATOM 9973 O O . SER A 1 8 ? 13.158 2.083 -10.186 1.00 1.00 8 SER A O 9
ATOM 9981 N N . ALA A 1 9 ? 13.551 4.289 -10.122 1.00 1.00 9 ALA A N 9
ATOM 9982 C CA . ALA A 1 9 ? 13.039 4.479 -8.763 1.00 1.00 9 ALA A CA 9
ATOM 9983 C C . ALA A 1 9 ? 11.517 4.243 -8.673 1.00 1.00 9 ALA A C 9
ATOM 9984 O O . ALA A 1 9 ? 11.052 3.540 -7.774 1.00 1.00 9 ALA A O 9
ATOM 9991 N N . GLU A 1 10 ? 10.734 4.764 -9.624 1.00 1.00 10 GLU A N 9
ATOM 9992 C CA . GLU A 1 10 ? 9.288 4.505 -9.713 1.00 1.00 10 GLU A CA 9
ATOM 9993 C C . GLU A 1 10 ? 8.971 3.037 -10.053 1.00 1.00 10 GLU A C 9
ATOM 9994 O O . GLU A 1 10 ? 8.036 2.465 -9.495 1.00 1.00 10 GLU A O 9
ATOM 10006 N N . GLU A 1 11 ? 9.770 2.391 -10.907 1.00 1.00 11 GLU A N 9
ATOM 10007 C CA . GLU A 1 11 ? 9.679 0.950 -11.173 1.00 1.00 11 GLU A CA 9
ATOM 10008 C C . GLU A 1 11 ? 9.996 0.107 -9.924 1.00 1.00 11 GLU A C 9
ATOM 10009 O O . GLU A 1 11 ? 9.313 -0.881 -9.647 1.00 1.00 11 GLU A O 9
ATOM 10021 N N . SER A 1 12 ? 10.979 0.523 -9.118 1.00 1.00 12 SER A N 9
ATOM 10022 C CA . SER A 1 12 ? 11.285 -0.112 -7.828 1.00 1.00 12 SER A CA 9
ATOM 10023 C C . SER A 1 12 ? 10.155 0.070 -6.811 1.00 1.00 12 SER A C 9
ATOM 10024 O O . SER A 1 12 ? 9.850 -0.856 -6.062 1.00 1.00 12 SER A O 9
ATOM 10032 N N . LEU A 1 13 ? 9.476 1.222 -6.812 1.00 1.00 13 LEU A N 9
ATOM 10033 C CA . LEU A 1 13 ? 8.291 1.471 -5.981 1.00 1.00 13 LEU A CA 9
ATOM 10034 C C . LEU A 1 13 ? 7.117 0.578 -6.429 1.00 1.00 13 LEU A C 9
ATOM 10035 O O . LEU A 1 13 ? 6.483 -0.069 -5.598 1.00 1.00 13 LEU A O 9
ATOM 10051 N N . ALA A 1 14 ? 6.881 0.448 -7.737 1.00 1.00 14 ALA A N 9
ATOM 10052 C CA . ALA A 1 14 ? 5.896 -0.487 -8.287 1.00 1.00 14 ALA A CA 9
ATOM 10053 C C . ALA A 1 14 ? 6.190 -1.947 -7.881 1.00 1.00 14 ALA A C 9
ATOM 10054 O O . ALA A 1 14 ? 5.271 -2.710 -7.583 1.00 1.00 14 ALA A O 9
ATOM 10061 N N . TYR A 1 15 ? 7.470 -2.329 -7.807 1.00 1.00 15 TYR A N 9
ATOM 10062 C CA . TYR A 1 15 ? 7.903 -3.622 -7.262 1.00 1.00 15 TYR A CA 9
ATOM 10063 C C . TYR A 1 15 ? 7.647 -3.751 -5.745 1.00 1.00 15 TYR A C 9
ATOM 10064 O O . TYR A 1 15 ? 7.233 -4.820 -5.292 1.00 1.00 15 TYR A O 9
ATOM 10082 N N . ARG A 1 16 ? 7.806 -2.675 -4.954 1.00 1.00 16 ARG A N 9
ATOM 10083 C CA . ARG A 1 16 ? 7.404 -2.669 -3.531 1.00 1.00 16 ARG A CA 9
ATOM 10084 C C . ARG A 1 16 ? 5.898 -2.822 -3.350 1.00 1.00 16 ARG A C 9
ATOM 10085 O O . ARG A 1 16 ? 5.473 -3.569 -2.474 1.00 1.00 16 ARG A O 9
ATOM 10106 N N . GLU A 1 17 ? 5.089 -2.180 -4.192 1.00 1.00 17 GLU A N 9
ATOM 10107 C CA . GLU A 1 17 ? 3.641 -2.413 -4.233 1.00 1.00 17 GLU A CA 9
ATOM 10108 C C . GLU A 1 17 ? 3.315 -3.864 -4.605 1.00 1.00 17 GLU A C 9
ATOM 10109 O O . GLU A 1 17 ? 2.515 -4.495 -3.924 1.00 1.00 17 GLU A O 9
ATOM 10121 N N . ASP A 1 18 ? 3.966 -4.435 -5.620 1.00 1.00 18 ASP A N 9
ATOM 10122 C CA . ASP A 1 18 ? 3.733 -5.820 -6.052 1.00 1.00 18 ASP A CA 9
ATOM 10123 C C . ASP A 1 18 ? 4.017 -6.863 -4.950 1.00 1.00 18 ASP A C 9
ATOM 10124 O O . ASP A 1 18 ? 3.469 -7.964 -4.995 1.00 1.00 18 ASP A O 9
ATOM 10133 N N . ASP A 1 19 ? 4.808 -6.523 -3.926 1.00 1.00 19 ASP A N 9
ATOM 10134 C CA . ASP A 1 19 ? 4.963 -7.359 -2.727 1.00 1.00 19 ASP A CA 9
ATOM 10135 C C . ASP A 1 19 ? 3.641 -7.517 -1.946 1.00 1.00 19 ASP A C 9
ATOM 10136 O O . ASP A 1 19 ? 3.329 -8.613 -1.479 1.00 1.00 19 ASP A O 9
ATOM 10145 N N . LEU A 1 20 ? 2.828 -6.455 -1.858 1.00 1.00 20 LEU A N 9
ATOM 10146 C CA . LEU A 1 20 ? 1.496 -6.478 -1.236 1.00 1.00 20 LEU A CA 9
ATOM 10147 C C . LEU A 1 20 ? 0.490 -7.321 -2.045 1.00 1.00 20 LEU A C 9
ATOM 10148 O O . LEU A 1 20 ? -0.456 -7.863 -1.473 1.00 1.00 20 LEU A O 9
ATOM 10164 N N . ARG A 1 21 ? 0.715 -7.495 -3.356 1.00 1.00 21 ARG A N 9
ATOM 10165 C CA . ARG A 1 21 ? -0.082 -8.366 -4.247 1.00 1.00 21 ARG A CA 9
ATOM 10166 C C . ARG A 1 21 ? 0.057 -9.869 -3.929 1.00 1.00 21 ARG A C 9
ATOM 10167 O O . ARG A 1 21 ? -0.661 -10.692 -4.492 1.00 1.00 21 ARG A O 9
ATOM 10188 N N . GLY A 1 22 ? 0.953 -10.229 -3.005 1.00 1.00 22 GLY A N 9
ATOM 10189 C CA . GLY A 1 22 ? 1.103 -11.575 -2.441 1.00 1.00 22 GLY A CA 9
ATOM 10190 C C . GLY A 1 22 ? 0.554 -11.714 -1.013 1.00 1.00 22 GLY A C 9
ATOM 10191 O O . GLY A 1 22 ? 0.916 -12.667 -0.319 1.00 1.00 22 GLY A O 9
ATOM 10195 N N . ARG A 1 23 ? -0.292 -10.775 -0.556 1.00 1.00 23 ARG A N 9
ATOM 10196 C CA . ARG A 1 23 ? -0.794 -10.678 0.830 1.00 1.00 23 ARG A CA 9
ATOM 10197 C C . ARG A 1 23 ? -2.316 -10.507 0.884 1.00 1.00 23 ARG A C 9
ATOM 10198 O O . ARG A 1 23 ? -2.931 -9.940 -0.023 1.00 1.00 23 ARG A O 9
ATOM 10219 N N . LEU A 1 24 ? -2.914 -10.968 1.982 1.00 1.00 24 LEU A N 9
ATOM 10220 C CA . LEU A 1 24 ? -4.311 -10.686 2.318 1.00 1.00 24 LEU A CA 9
ATOM 10221 C C . LEU A 1 24 ? -4.393 -9.291 2.967 1.00 1.00 24 LEU A C 9
ATOM 10222 O O . LEU A 1 24 ? -3.432 -8.780 3.547 1.00 1.00 24 LEU A O 9
ATOM 10238 N N . GLY A 1 25 ? -5.584 -8.710 2.923 1.00 1.00 25 GLY A N 9
ATOM 10239 C CA . GLY A 1 25 ? -5.956 -7.436 3.523 1.00 1.00 25 GLY A CA 9
ATOM 10240 C C . GLY A 1 25 ? -7.344 -7.472 4.166 1.00 1.00 25 GLY A C 9
ATOM 10241 O O . GLY A 1 25 ? -8.005 -8.511 4.215 1.00 1.00 25 GLY A O 9
ATOM 10245 N N . LYS A 1 26 ? -7.782 -6.316 4.661 1.00 1.00 26 LYS A N 9
ATOM 10246 C CA . LYS A 1 26 ? -8.964 -6.107 5.500 1.00 1.00 26 LYS A CA 9
ATOM 10247 C C . LYS A 1 26 ? -9.610 -4.772 5.147 1.00 1.00 26 LYS A C 9
ATOM 10248 O O . LYS A 1 26 ? -8.981 -3.725 5.291 1.00 1.00 26 LYS A O 9
ATOM 10267 N N . VAL A 1 27 ? -10.830 -4.819 4.617 1.00 1.00 27 VAL A N 9
ATOM 10268 C CA . VAL A 1 27 ? -11.584 -3.629 4.172 1.00 1.00 27 VAL A CA 9
ATOM 10269 C C . VAL A 1 27 ? -12.098 -2.821 5.369 1.00 1.00 27 VAL A C 9
ATOM 10270 O O . VAL A 1 27 ? -12.658 -3.381 6.314 1.00 1.00 27 VAL A O 9
ATOM 10283 N N . ILE A 1 28 ? -11.923 -1.497 5.307 1.00 1.00 28 ILE A N 9
ATOM 10284 C CA . ILE A 1 28 ? -12.213 -0.531 6.393 1.00 1.00 28 ILE A CA 9
ATOM 10285 C C . ILE A 1 28 ? -13.156 0.611 5.960 1.00 1.00 28 ILE A C 9
ATOM 10286 O O . ILE A 1 28 ? -13.710 1.315 6.803 1.00 1.00 28 ILE A O 9
ATOM 10302 N N . THR A 1 29 ? -13.380 0.759 4.652 1.00 1.00 29 THR A N 9
ATOM 10303 C CA . THR A 1 29 ? -14.398 1.627 4.037 1.00 1.00 29 THR A CA 9
ATOM 10304 C C . THR A 1 29 ? -14.956 0.848 2.851 1.00 1.00 29 THR A C 9
ATOM 10305 O O . THR A 1 29 ? -14.174 0.331 2.054 1.00 1.00 29 THR A O 9
ATOM 10316 N N . ALA A 1 30 ? -16.280 0.716 2.759 1.00 1.00 30 ALA A N 9
ATOM 10317 C CA . ALA A 1 30 ? -16.949 -0.177 1.812 1.00 1.00 30 ALA A CA 9
ATOM 10318 C C . ALA A 1 30 ? -16.541 0.065 0.346 1.00 1.00 30 ALA A C 9
ATOM 10319 O O . ALA A 1 30 ? -16.466 1.205 -0.117 1.00 1.00 30 ALA A O 9
ATOM 10326 N N . VAL A 1 31 ? -16.325 -1.029 -0.385 1.00 1.00 31 VAL A N 9
ATOM 10327 C CA . VAL A 1 31 ? -15.838 -1.072 -1.771 1.00 1.00 31 VAL A CA 9
ATOM 10328 C C . VAL A 1 31 ? -16.931 -1.710 -2.642 1.00 1.00 31 VAL A C 9
ATOM 10329 O O . VAL A 1 31 ? -17.014 -2.939 -2.707 1.00 1.00 31 VAL A O 9
ATOM 10342 N N . PRO A 1 32 ? -17.832 -0.926 -3.263 1.00 1.00 32 PRO A N 9
ATOM 10343 C CA . PRO A 1 32 ? -18.923 -1.476 -4.063 1.00 1.00 32 PRO A CA 9
ATOM 10344 C C . PRO A 1 32 ? -18.454 -2.005 -5.429 1.00 1.00 32 PRO A C 9
ATOM 10345 O O . PRO A 1 32 ? -17.312 -1.802 -5.847 1.00 1.00 32 PRO A O 9
ATOM 10356 N N . VAL A 1 33 ? -19.378 -2.667 -6.137 1.00 1.00 33 VAL A N 9
ATOM 10357 C CA . VAL A 1 33 ? -19.133 -3.447 -7.368 1.00 1.00 33 VAL A CA 9
ATOM 10358 C C . VAL A 1 33 ? -18.408 -2.701 -8.498 1.00 1.00 33 VAL A C 9
ATOM 10359 O O . VAL A 1 33 ? -17.715 -3.327 -9.298 1.00 1.00 33 VAL A O 9
ATOM 10372 N N . ASP A 1 34 ? -18.546 -1.376 -8.557 1.00 1.00 34 ASP A N 9
ATOM 10373 C CA . ASP A 1 34 ? -17.949 -0.497 -9.574 1.00 1.00 34 ASP A CA 9
ATOM 10374 C C . ASP A 1 34 ? -17.485 0.842 -8.953 1.00 1.00 34 ASP A C 9
ATOM 10375 O O . ASP A 1 34 ? -17.545 1.897 -9.588 1.00 1.00 34 ASP A O 9
ATOM 10384 N N . GLY A 1 35 ? -17.064 0.806 -7.682 1.00 1.00 35 GLY A N 9
ATOM 10385 C CA . GLY A 1 35 ? -16.690 1.987 -6.888 1.00 1.00 35 GLY A CA 9
ATOM 10386 C C . GLY A 1 35 ? -15.450 1.785 -6.012 1.00 1.00 35 GLY A C 9
ATOM 10387 O O . GLY A 1 35 ? -14.691 0.828 -6.187 1.00 1.00 35 GLY A O 9
ATOM 10391 N N . PHE A 1 36 ? -15.256 2.699 -5.055 1.00 1.00 36 PHE A N 9
ATOM 10392 C CA . PHE A 1 36 ? -14.035 2.824 -4.251 1.00 1.00 36 PHE A CA 9
ATOM 10393 C C . PHE A 1 36 ? -14.331 2.863 -2.744 1.00 1.00 36 PHE A C 9
ATOM 10394 O O . PHE A 1 36 ? -15.327 3.441 -2.300 1.00 1.00 36 PHE A O 9
ATOM 10411 N N . GLY A 1 37 ? -13.417 2.283 -1.969 1.00 1.00 37 GLY A N 9
ATOM 10412 C CA . GLY A 1 37 ? -13.354 2.318 -0.507 1.00 1.00 37 GLY A CA 9
ATOM 10413 C C . GLY A 1 37 ? -11.898 2.229 -0.043 1.00 1.00 37 GLY A C 9
ATOM 10414 O O . GLY A 1 37 ? -11.010 2.784 -0.689 1.00 1.00 37 GLY A O 9
ATOM 10418 N N . GLU A 1 38 ? -11.631 1.542 1.067 1.00 1.00 38 GLU A N 9
ATOM 10419 C CA . GLU A 1 38 ? -10.293 1.456 1.677 1.00 1.00 38 GLU A CA 9
ATOM 10420 C C . GLU A 1 38 ? -10.011 0.082 2.297 1.00 1.00 38 GLU A C 9
ATOM 10421 O O . GLU A 1 38 ? -10.920 -0.625 2.737 1.00 1.00 38 GLU A O 9
ATOM 10433 N N . VAL A 1 39 ? -8.726 -0.257 2.394 1.00 1.00 39 VAL A N 9
ATOM 10434 C CA . VAL A 1 39 ? -8.190 -1.543 2.867 1.00 1.00 39 VAL A CA 9
ATOM 10435 C C . VAL A 1 39 ? -6.875 -1.352 3.638 1.00 1.00 39 VAL A C 9
ATOM 10436 O O . VAL A 1 39 ? -6.174 -0.359 3.450 1.00 1.00 39 VAL A O 9
ATOM 10449 N N . VAL A 1 40 ? -6.516 -2.325 4.474 1.00 1.00 40 VAL A N 9
ATOM 10450 C CA . VAL A 1 40 ? -5.205 -2.461 5.149 1.00 1.00 40 VAL A CA 9
ATOM 10451 C C . VAL A 1 40 ? -4.683 -3.873 4.896 1.00 1.00 40 VAL A C 9
ATOM 10452 O O . VAL A 1 40 ? -5.481 -4.805 4.865 1.00 1.00 40 VAL A O 9
ATOM 10465 N N . ILE A 1 41 ? -3.373 -4.075 4.747 1.00 1.00 41 ILE A N 9
ATOM 10466 C CA . ILE A 1 41 ? -2.790 -5.431 4.690 1.00 1.00 41 ILE A CA 9
ATOM 10467 C C . ILE A 1 41 ? -2.844 -6.079 6.083 1.00 1.00 41 ILE A C 9
ATOM 10468 O O . ILE A 1 41 ? -2.747 -5.392 7.099 1.00 1.00 41 ILE A O 9
ATOM 10484 N N . GLU A 1 42 ? -2.999 -7.404 6.134 1.00 1.00 42 GLU A N 9
ATOM 10485 C CA . GLU A 1 42 ? -3.289 -8.176 7.363 1.00 1.00 42 GLU A CA 9
ATOM 10486 C C . GLU A 1 42 ? -2.252 -8.079 8.504 1.00 1.00 42 GLU A C 9
ATOM 10487 O O . GLU A 1 42 ? -2.566 -8.438 9.640 1.00 1.00 42 GLU A O 9
ATOM 10499 N N . GLY A 1 43 ? -1.052 -7.542 8.257 1.00 1.00 43 GLY A N 9
ATOM 10500 C CA . GLY A 1 43 ? -0.050 -7.189 9.278 1.00 1.00 43 GLY A CA 9
ATOM 10501 C C . GLY A 1 43 ? -0.402 -5.932 10.086 1.00 1.00 43 GLY A C 9
ATOM 10502 O O . GLY A 1 43 ? 0.478 -5.110 10.340 1.00 1.00 43 GLY A O 9
ATOM 10506 N N . ILE A 1 44 ? -1.675 -5.769 10.465 1.00 1.00 44 ILE A N 9
ATOM 10507 C CA . ILE A 1 44 ? -2.297 -4.567 11.059 1.00 1.00 44 ILE A CA 9
ATOM 10508 C C . ILE A 1 44 ? -1.548 -3.897 12.229 1.00 1.00 44 ILE A C 9
ATOM 10509 O O . ILE A 1 44 ? -1.742 -2.704 12.473 1.00 1.00 44 ILE A O 9
ATOM 10525 N N . GLY A 1 45 ? -0.678 -4.623 12.940 1.00 1.00 45 GLY A N 9
ATOM 10526 C CA . GLY A 1 45 ? 0.236 -4.070 13.949 1.00 1.00 45 GLY A CA 9
ATOM 10527 C C . GLY A 1 45 ? 1.324 -3.128 13.396 1.00 1.00 45 GLY A C 9
ATOM 10528 O O . GLY A 1 45 ? 1.917 -2.375 14.173 1.00 1.00 45 GLY A O 9
ATOM 10532 N N . GLY A 1 46 ? 1.584 -3.138 12.079 1.00 1.00 46 GLY A N 9
ATOM 10533 C CA . GLY A 1 46 ? 2.602 -2.289 11.432 1.00 1.00 46 GLY A CA 9
ATOM 10534 C C . GLY A 1 46 ? 2.354 -1.899 9.962 1.00 1.00 46 GLY A C 9
ATOM 10535 O O . GLY A 1 46 ? 3.062 -1.029 9.448 1.00 1.00 46 GLY A O 9
ATOM 10539 N N . THR A 1 47 ? 1.375 -2.495 9.273 1.00 1.00 47 THR A N 9
ATOM 10540 C CA . THR A 1 47 ? 0.952 -2.108 7.908 1.00 1.00 47 THR A CA 9
ATOM 10541 C C . THR A 1 47 ? 0.207 -0.759 7.866 1.00 1.00 47 THR A C 9
ATOM 10542 O O . THR A 1 47 ? -0.088 -0.153 8.902 1.00 1.00 47 THR A O 9
ATOM 10553 N N . ILE A 1 48 ? -0.089 -0.265 6.655 1.00 1.00 48 ILE A N 9
ATOM 10554 C CA . ILE A 1 48 ? -0.641 1.077 6.381 1.00 1.00 48 ILE A CA 9
ATOM 10555 C C . ILE A 1 48 ? -1.875 0.952 5.467 1.00 1.00 48 ILE A C 9
ATOM 10556 O O . ILE A 1 48 ? -1.892 0.133 4.544 1.00 1.00 48 ILE A O 9
ATOM 10572 N N . SER A 1 49 ? -2.916 1.750 5.728 1.00 1.00 49 SER A N 9
ATOM 10573 C CA . SER A 1 49 ? -4.155 1.790 4.935 1.00 1.00 49 SER A CA 9
ATOM 10574 C C . SER A 1 49 ? -3.967 2.414 3.542 1.00 1.00 49 SER A C 9
ATOM 10575 O O . SER A 1 49 ? -3.134 3.302 3.342 1.00 1.00 49 SER A O 9
ATOM 10583 N N . LYS A 1 50 ? -4.776 1.963 2.574 1.00 1.00 50 LYS A N 9
ATOM 10584 C CA . LYS A 1 50 ? -4.763 2.373 1.157 1.00 1.00 50 LYS A CA 9
ATOM 10585 C C . LYS A 1 50 ? -6.185 2.431 0.586 1.00 1.00 50 LYS A C 9
ATOM 10586 O O . LYS A 1 50 ? -7.103 1.819 1.134 1.00 1.00 50 LYS A O 9
ATOM 10605 N N . SER A 1 51 ? -6.363 3.134 -0.534 1.00 1.00 51 SER A N 9
ATOM 10606 C CA . SER A 1 51 ? -7.608 3.104 -1.319 1.00 1.00 51 SER A CA 9
ATOM 10607 C C . SER A 1 51 ? -7.786 1.737 -1.992 1.00 1.00 51 SER A C 9
ATOM 10608 O O . SER A 1 51 ? -6.800 1.059 -2.299 1.00 1.00 51 SER A O 9
ATOM 10616 N N . ALA A 1 52 ? -9.033 1.323 -2.224 1.00 1.00 52 ALA A N 9
ATOM 10617 C CA . ALA A 1 52 ? -9.355 0.012 -2.794 1.00 1.00 52 ALA A CA 9
ATOM 10618 C C . ALA A 1 52 ? -10.557 0.024 -3.758 1.00 1.00 52 ALA A C 9
ATOM 10619 O O . ALA A 1 52 ? -11.526 0.755 -3.542 1.00 1.00 52 ALA A O 9
ATOM 10626 N N . VAL A 1 53 ? -10.517 -0.848 -4.773 1.00 1.00 53 VAL A N 9
ATOM 10627 C CA . VAL A 1 53 ? -11.601 -1.154 -5.734 1.00 1.00 53 VAL A CA 9
ATOM 10628 C C . VAL A 1 53 ? -11.845 -2.668 -5.841 1.00 1.00 53 VAL A C 9
ATOM 10629 O O . VAL A 1 53 ? -10.946 -3.465 -5.562 1.00 1.00 53 VAL A O 9
ATOM 10642 N N . SER A 1 54 ? -13.043 -3.088 -6.268 1.00 1.00 54 SER A N 9
ATOM 10643 C CA . SER A 1 54 ? -13.327 -4.506 -6.539 1.00 1.00 54 SER A CA 9
ATOM 10644 C C . SER A 1 54 ? -12.717 -4.947 -7.873 1.00 1.00 54 SER A C 9
ATOM 10645 O O . SER A 1 54 ? -13.036 -4.394 -8.929 1.00 1.00 54 SER A O 9
ATOM 10653 N N . PHE A 1 55 ? -11.856 -5.967 -7.837 1.00 1.00 55 PHE A N 9
ATOM 10654 C CA . PHE A 1 55 ? -11.332 -6.638 -9.035 1.00 1.00 55 PHE A CA 9
ATOM 10655 C C . PHE A 1 55 ? -12.331 -7.632 -9.660 1.00 1.00 55 PHE A C 9
ATOM 10656 O O . PHE A 1 55 ? -12.226 -7.965 -10.841 1.00 1.00 55 PHE A O 9
ATOM 10673 N N . ASP A 1 56 ? -13.315 -8.094 -8.880 1.00 1.00 56 ASP A N 9
ATOM 10674 C CA . ASP A 1 56 ? -14.218 -9.199 -9.232 1.00 1.00 56 ASP A CA 9
ATOM 10675 C C . ASP A 1 56 ? -15.698 -8.771 -9.323 1.00 1.00 56 ASP A C 9
ATOM 10676 O O . ASP A 1 56 ? -16.594 -9.615 -9.371 1.00 1.00 56 ASP A O 9
ATOM 10685 N N . ASN A 1 57 ? -15.957 -7.457 -9.365 1.00 1.00 57 ASN A N 9
ATOM 10686 C CA . ASN A 1 57 ? -17.286 -6.845 -9.445 1.00 1.00 57 ASN A CA 9
ATOM 10687 C C . ASN A 1 57 ? -18.229 -7.333 -8.314 1.00 1.00 57 ASN A C 9
ATOM 10688 O O . ASN A 1 57 ? -19.378 -7.717 -8.547 1.00 1.00 57 ASN A O 9
ATOM 10699 N N . GLN A 1 58 ? -17.723 -7.323 -7.077 1.00 1.00 58 GLN A N 9
ATOM 10700 C CA . GLN A 1 58 ? -18.455 -7.654 -5.846 1.00 1.00 58 GLN A CA 9
ATOM 10701 C C . GLN A 1 58 ? -18.535 -6.438 -4.908 1.00 1.00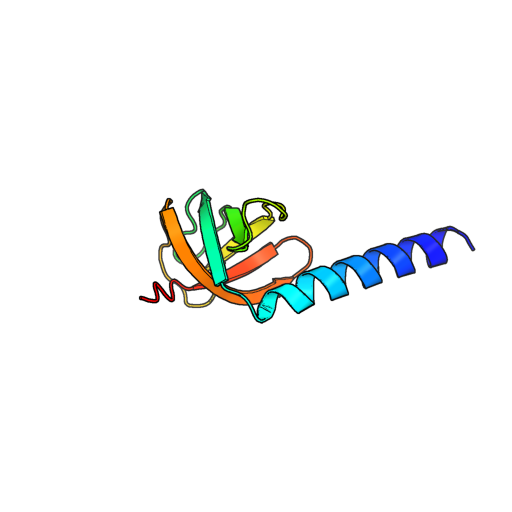 58 GLN A C 9
ATOM 10702 O O . GLN A 1 58 ? -17.668 -5.566 -4.925 1.00 1.00 58 GLN A O 9
ATOM 10716 N N . GLN A 1 59 ? -19.574 -6.390 -4.070 1.00 1.00 59 GLN A N 9
ATOM 10717 C CA . GLN A 1 59 ? -19.706 -5.392 -3.004 1.00 1.00 59 GLN A CA 9
ATOM 10718 C C . GLN A 1 59 ? -18.976 -5.921 -1.754 1.00 1.00 59 GLN A C 9
ATOM 10719 O O . GLN A 1 59 ? -19.272 -7.020 -1.278 1.00 1.00 59 GLN A O 9
ATOM 10733 N N . ILE A 1 60 ? -18.020 -5.152 -1.232 1.00 1.00 60 ILE A N 9
ATOM 10734 C CA . ILE A 1 60 ? -17.114 -5.548 -0.146 1.00 1.00 60 ILE A CA 9
ATOM 10735 C C . ILE A 1 60 ? -17.269 -4.570 1.024 1.00 1.00 60 ILE A C 9
ATOM 10736 O O . ILE A 1 60 ? -16.671 -3.493 1.045 1.00 1.00 60 ILE A O 9
ATOM 10752 N N . SER A 1 61 ? -18.125 -4.926 1.981 1.00 1.00 61 SER A N 9
ATOM 10753 C CA . SER A 1 61 ? -18.375 -4.149 3.204 1.00 1.00 61 SER A CA 9
ATOM 10754 C C . SER A 1 61 ? -17.170 -4.111 4.161 1.00 1.00 61 SER A C 9
ATOM 10755 O O . SER A 1 61 ? -16.221 -4.890 4.040 1.00 1.00 61 SER A O 9
ATOM 10763 N N . TYR A 1 62 ? -17.240 -3.222 5.158 1.00 1.00 62 TYR A N 9
ATOM 10764 C CA . TYR A 1 62 ? -16.316 -3.159 6.299 1.00 1.00 62 TYR A CA 9
ATOM 10765 C C . TYR A 1 62 ? -16.138 -4.525 6.994 1.00 1.00 62 TYR A C 9
ATOM 10766 O O . TYR A 1 62 ? -17.100 -5.281 7.164 1.00 1.00 62 TYR A O 9
ATOM 10784 N N . GLY A 1 63 ? -14.915 -4.819 7.448 1.00 1.00 63 GLY A N 9
ATOM 10785 C CA . GLY A 1 63 ? -14.629 -5.961 8.321 1.00 1.00 63 GLY A CA 9
ATOM 10786 C C . GLY A 1 63 ? -14.595 -7.334 7.641 1.00 1.00 63 GLY A C 9
ATOM 10787 O O . GLY A 1 63 ? -15.000 -8.318 8.264 1.00 1.00 63 GLY A O 9
ATOM 10791 N N . THR A 1 64 ? -14.111 -7.431 6.395 1.00 1.00 64 THR A N 9
ATOM 10792 C CA . THR A 1 64 ? -13.934 -8.720 5.691 1.00 1.00 64 THR A CA 9
ATOM 10793 C C . THR A 1 64 ? -12.531 -8.877 5.111 1.00 1.00 64 THR A C 9
ATOM 10794 O O . THR A 1 64 ? -11.847 -7.887 4.836 1.00 1.00 64 THR A O 9
ATOM 10805 N N . THR A 1 65 ? -12.095 -10.127 4.937 1.00 1.00 65 THR A N 9
ATOM 10806 C CA . THR A 1 65 ? -10.732 -10.473 4.506 1.00 1.00 65 THR A CA 9
ATOM 10807 C C . THR A 1 65 ? -10.685 -10.655 2.993 1.00 1.00 65 THR A C 9
ATOM 10808 O O . THR A 1 65 ? -11.432 -11.445 2.409 1.00 1.00 65 THR A O 9
ATOM 10819 N N . VAL A 1 66 ? -9.768 -9.931 2.357 1.00 1.00 66 VAL A N 9
ATOM 10820 C CA . VAL A 1 66 ? -9.666 -9.770 0.902 1.00 1.00 66 VAL A CA 9
ATOM 10821 C C . VAL A 1 66 ? -8.259 -10.107 0.417 1.00 1.00 66 VAL A C 9
ATOM 10822 O O . VAL A 1 66 ? -7.288 -9.841 1.111 1.00 1.00 66 VAL A O 9
ATOM 10835 N N . LEU A 1 67 ? -8.123 -10.687 -0.771 1.00 1.00 67 LEU A N 9
ATOM 10836 C CA . LEU A 1 67 ? -6.826 -10.854 -1.431 1.00 1.00 67 LEU A CA 9
ATOM 10837 C C . LEU A 1 67 ? -6.593 -9.658 -2.357 1.00 1.00 67 LEU A C 9
ATOM 10838 O O . LEU A 1 67 ? -7.449 -9.343 -3.189 1.00 1.00 67 LEU A O 9
ATOM 10854 N N . VAL A 1 68 ? -5.444 -8.993 -2.224 1.00 1.00 68 VAL A N 9
ATOM 10855 C CA . VAL A 1 68 ? -5.013 -7.974 -3.194 1.00 1.00 68 VAL A CA 9
ATOM 10856 C C . VAL A 1 68 ? -4.542 -8.690 -4.463 1.00 1.00 68 VAL A C 9
ATOM 10857 O O . VAL A 1 68 ? -3.613 -9.495 -4.412 1.00 1.00 68 VAL A O 9
ATOM 10870 N N . VAL A 1 69 ? -5.190 -8.413 -5.595 1.00 1.00 69 VAL A N 9
ATOM 10871 C CA . VAL A 1 69 ? -5.018 -9.155 -6.863 1.00 1.00 69 VAL A CA 9
ATOM 10872 C C . VAL A 1 69 ? -4.454 -8.298 -8.006 1.00 1.00 69 VAL A C 9
ATOM 10873 O O . VAL A 1 69 ? -3.878 -8.839 -8.949 1.00 1.00 69 VAL A O 9
ATOM 10886 N N . ASP A 1 70 ? -4.551 -6.969 -7.913 1.00 1.00 70 ASP A N 9
ATOM 10887 C CA . ASP A 1 70 ? -3.870 -6.002 -8.790 1.00 1.00 70 ASP A CA 9
ATOM 10888 C C . ASP A 1 70 ? -3.663 -4.691 -8.009 1.00 1.00 70 ASP A C 9
ATOM 10889 O O . ASP A 1 70 ? -4.277 -4.506 -6.958 1.00 1.00 70 ASP A O 9
ATOM 10898 N N . ILE A 1 71 ? -2.790 -3.787 -8.457 1.00 1.00 71 ILE A N 9
ATOM 10899 C CA . ILE A 1 71 ? -2.438 -2.561 -7.719 1.00 1.00 71 ILE A CA 9
ATOM 10900 C C . ILE A 1 71 ? -2.112 -1.421 -8.696 1.00 1.00 71 ILE A C 9
ATOM 10901 O O . ILE A 1 71 ? -1.402 -1.615 -9.685 1.00 1.00 71 ILE A O 9
ATOM 10917 N N . ASN A 1 72 ? -2.606 -0.221 -8.386 1.00 1.00 72 ASN A N 9
ATOM 10918 C CA . ASN A 1 72 ? -2.559 0.975 -9.228 1.00 1.00 72 ASN A CA 9
ATOM 10919 C C . ASN A 1 72 ? -2.193 2.219 -8.389 1.00 1.00 72 ASN A C 9
ATOM 10920 O O . ASN A 1 72 ? -3.063 2.993 -7.990 1.00 1.00 72 ASN A O 9
ATOM 10931 N N . ASN A 1 73 ? -0.895 2.398 -8.107 1.00 1.00 73 ASN A N 9
ATOM 10932 C CA . ASN A 1 73 ? -0.299 3.576 -7.448 1.00 1.00 73 ASN A CA 9
ATOM 10933 C C . ASN A 1 73 ? -1.077 4.093 -6.209 1.00 1.00 73 ASN A C 9
ATOM 10934 O O . ASN A 1 73 ? -1.503 5.250 -6.152 1.00 1.00 73 ASN A O 9
ATOM 10945 N N . GLY A 1 74 ? -1.315 3.209 -5.234 1.00 1.00 74 GLY A N 9
ATOM 10946 C CA . GLY A 1 74 ? -2.043 3.513 -3.990 1.00 1.00 74 GLY A CA 9
ATOM 10947 C C . GLY A 1 74 ? -3.540 3.164 -4.013 1.00 1.00 74 GLY A C 9
ATOM 10948 O O . GLY A 1 74 ? -4.187 3.199 -2.965 1.00 1.00 74 GLY A O 9
ATOM 10952 N N . VAL A 1 75 ? -4.081 2.788 -5.178 1.00 1.00 75 VAL A N 9
ATOM 10953 C CA . VAL A 1 75 ? -5.428 2.222 -5.354 1.00 1.00 75 VAL A CA 9
ATOM 10954 C C . VAL A 1 75 ? -5.279 0.729 -5.634 1.00 1.00 75 VAL A C 9
ATOM 10955 O O . VAL A 1 75 ? -4.875 0.315 -6.721 1.00 1.00 75 VAL A O 9
ATOM 10968 N N . LEU A 1 76 ? -5.528 -0.094 -4.623 1.00 1.00 76 LEU A N 9
ATOM 10969 C CA . LEU A 1 76 ? -5.434 -1.549 -4.715 1.00 1.00 76 LEU A CA 9
ATOM 10970 C C . LEU A 1 76 ? -6.703 -2.112 -5.373 1.00 1.00 76 LEU A C 9
ATOM 10971 O O . LEU A 1 76 ? -7.804 -1.610 -5.156 1.00 1.00 76 LEU A O 9
ATOM 10987 N N . SER A 1 77 ? -6.569 -3.207 -6.112 1.00 1.00 77 SER A N 9
ATOM 10988 C CA . SER A 1 77 ? -7.687 -3.984 -6.651 1.00 1.00 77 SER A CA 9
ATOM 10989 C C . SER A 1 77 ? -7.759 -5.291 -5.874 1.00 1.00 77 SER A C 9
ATOM 10990 O O . SER A 1 77 ? -6.795 -6.060 -5.845 1.00 1.00 77 SER A O 9
ATOM 10998 N N . VAL A 1 78 ? -8.890 -5.530 -5.214 1.00 1.00 78 VAL A N 9
ATOM 10999 C CA . VAL A 1 78 ? -9.043 -6.621 -4.241 1.00 1.00 78 VAL A CA 9
ATOM 11000 C C . VAL A 1 78 ? -10.302 -7.453 -4.498 1.00 1.00 78 VAL A C 9
ATOM 11001 O O . VAL A 1 78 ? -11.220 -7.025 -5.200 1.00 1.00 78 VAL A O 9
ATOM 11014 N N . THR A 1 79 ? -10.353 -8.649 -3.915 1.00 1.00 79 THR A N 9
ATOM 11015 C CA . THR A 1 79 ? -11.505 -9.567 -3.987 1.00 1.00 79 THR A CA 9
ATOM 11016 C C . THR A 1 79 ? -11.660 -10.333 -2.661 1.00 1.00 79 THR A C 9
ATOM 11017 O O . THR A 1 79 ? -10.640 -10.668 -2.052 1.00 1.00 79 THR A O 9
ATOM 11028 N N . PRO A 1 80 ? -12.881 -10.582 -2.144 1.00 1.00 80 PRO A N 9
ATOM 11029 C CA . PRO A 1 80 ? -13.086 -11.229 -0.845 1.00 1.00 80 PRO A CA 9
ATOM 11030 C C . PRO A 1 80 ? -12.727 -12.725 -0.864 1.00 1.00 80 PRO A C 9
ATOM 11031 O O . PRO A 1 80 ? -13.550 -13.589 -1.173 1.00 1.00 80 PRO A O 9
ATOM 11042 N N . HIS A 1 81 ? -11.470 -13.026 -0.525 1.00 1.00 81 HIS A N 9
ATOM 11043 C CA . HIS A 1 81 ? -10.951 -14.392 -0.408 1.00 1.00 81 HIS A CA 9
ATOM 11044 C C . HIS A 1 81 ? -11.566 -15.132 0.798 1.00 1.00 81 HIS A C 9
ATOM 11045 O O . HIS A 1 81 ? -11.848 -16.327 0.707 1.00 1.00 81 HIS A O 9
ATOM 11059 N N . GLU A 1 82 ? -11.781 -14.423 1.917 1.00 1.00 82 GLU A N 9
ATOM 11060 C CA . GLU A 1 82 ? -12.264 -14.953 3.208 1.00 1.00 82 GLU A CA 9
ATOM 11061 C C . GLU A 1 82 ? -11.704 -16.352 3.598 1.00 1.00 82 GLU A C 9
ATOM 11062 O O . GLU A 1 82 ? -12.479 -17.290 3.821 1.00 1.00 82 GLU A O 9
ATOM 11074 N N . PRO A 1 83 ? -10.364 -16.530 3.661 1.00 1.00 83 PRO A N 9
ATOM 11075 C CA . PRO A 1 83 ? -9.739 -17.811 4.003 1.00 1.00 83 PRO A CA 9
ATOM 11076 C C . PRO A 1 83 ? -9.980 -18.217 5.470 1.00 1.00 83 PRO A C 9
ATOM 11077 O O . PRO A 1 83 ? -10.268 -17.383 6.334 1.00 1.00 83 PRO A O 9
ATOM 11088 N N . ILE A 1 84 ? -9.825 -19.514 5.761 1.00 1.00 84 ILE A N 9
ATOM 11089 C CA . ILE A 1 84 ? -9.961 -20.091 7.112 1.00 1.00 84 ILE A CA 9
ATOM 11090 C C . ILE A 1 84 ? -8.940 -19.480 8.088 1.00 1.00 84 ILE A C 9
ATOM 11091 O O . ILE A 1 84 ? -7.725 -19.490 7.838 1.00 1.00 84 ILE A O 9
ATOM 11107 N N . GLY A 1 1 ? 13.658 21.037 -10.086 1.00 1.00 1 GLY A N 10
ATOM 11108 C CA . GLY A 1 1 ? 13.785 19.627 -10.466 1.00 1.00 1 GLY A CA 10
ATOM 11109 C C . GLY A 1 1 ? 13.294 18.632 -9.406 1.00 1.00 1 GLY A C 10
ATOM 11110 O O . GLY A 1 1 ? 13.153 17.443 -9.698 1.00 1.00 1 GLY A O 10
ATOM 11114 N N . SER A 1 2 ? 13.000 19.096 -8.185 1.00 1.00 2 SER A N 10
ATOM 11115 C CA . SER A 1 2 ? 12.573 18.263 -7.045 1.00 1.00 2 SER A CA 10
ATOM 11116 C C . SER A 1 2 ? 11.330 17.412 -7.329 1.00 1.00 2 SER A C 10
ATOM 11117 O O . SER A 1 2 ? 11.213 16.302 -6.813 1.00 1.00 2 SER A O 10
ATOM 11125 N N . HIS A 1 3 ? 10.432 17.876 -8.203 1.00 1.00 3 HIS A N 10
ATOM 11126 C CA . HIS A 1 3 ? 9.266 17.118 -8.671 1.00 1.00 3 HIS A CA 10
ATOM 11127 C C . HIS A 1 3 ? 9.630 15.790 -9.366 1.00 1.00 3 HIS A C 10
ATOM 11128 O O . HIS A 1 3 ? 8.887 14.816 -9.240 1.00 1.00 3 HIS A O 10
ATOM 11142 N N . MET A 1 4 ? 10.783 15.702 -10.044 1.00 1.00 4 MET A N 10
ATOM 11143 C CA . MET A 1 4 ? 11.281 14.444 -10.624 1.00 1.00 4 MET A CA 10
ATOM 11144 C C . MET A 1 4 ? 11.775 13.472 -9.541 1.00 1.00 4 MET A C 10
ATOM 11145 O O . MET A 1 4 ? 11.520 12.272 -9.626 1.00 1.00 4 MET A O 10
ATOM 11159 N N . LEU A 1 5 ? 12.439 13.992 -8.501 1.00 1.00 5 LEU A N 10
ATOM 11160 C CA . LEU A 1 5 ? 12.918 13.211 -7.352 1.00 1.00 5 LEU A CA 10
ATOM 11161 C C . LEU A 1 5 ? 11.752 12.696 -6.487 1.00 1.00 5 LEU A C 10
ATOM 11162 O O . LEU A 1 5 ? 11.783 11.574 -5.985 1.00 1.00 5 LEU A O 10
ATOM 11178 N N . GLU A 1 6 ? 10.689 13.491 -6.348 1.00 1.00 6 GLU A N 10
ATOM 11179 C CA . GLU A 1 6 ? 9.436 13.064 -5.716 1.00 1.00 6 GLU A CA 10
ATOM 11180 C C . GLU A 1 6 ? 8.687 12.023 -6.560 1.00 1.00 6 GLU A C 10
ATOM 11181 O O . GLU A 1 6 ? 8.147 11.061 -6.011 1.00 1.00 6 GLU A O 10
ATOM 11193 N N . SER A 1 7 ? 8.697 12.157 -7.892 1.00 1.00 7 SER A N 10
ATOM 11194 C CA . SER A 1 7 ? 8.110 11.160 -8.800 1.00 1.00 7 SER A CA 10
ATOM 11195 C C . SER A 1 7 ? 8.846 9.817 -8.739 1.00 1.00 7 SER A C 10
ATOM 11196 O O . SER A 1 7 ? 8.199 8.770 -8.679 1.00 1.00 7 SER A O 10
ATOM 11204 N N . SER A 1 8 ? 10.185 9.813 -8.709 1.00 1.00 8 SER A N 10
ATOM 11205 C CA . SER A 1 8 ? 10.967 8.574 -8.560 1.00 1.00 8 SER A CA 10
ATOM 11206 C C . SER A 1 8 ? 10.793 7.927 -7.178 1.00 1.00 8 SER A C 10
ATOM 11207 O O . SER A 1 8 ? 10.689 6.701 -7.089 1.00 1.00 8 SER A O 10
ATOM 11215 N N . ALA A 1 9 ? 10.680 8.721 -6.107 1.00 1.00 9 ALA A N 10
ATOM 11216 C CA . ALA A 1 9 ? 10.333 8.225 -4.774 1.00 1.00 9 ALA A CA 10
ATOM 11217 C C . ALA A 1 9 ? 8.922 7.602 -4.728 1.00 1.00 9 ALA A C 10
ATOM 11218 O O . ALA A 1 9 ? 8.735 6.539 -4.133 1.00 1.00 9 ALA A O 10
ATOM 11225 N N . GLU A 1 10 ? 7.934 8.211 -5.393 1.00 1.00 10 GLU A N 10
ATOM 11226 C CA . GLU A 1 10 ? 6.579 7.658 -5.508 1.00 1.00 10 GLU A CA 10
ATOM 11227 C C . GLU A 1 10 ? 6.555 6.346 -6.312 1.00 1.00 10 GLU A C 10
ATOM 11228 O O . GLU A 1 10 ? 5.908 5.386 -5.901 1.00 1.00 10 GLU A O 10
ATOM 11240 N N . GLU A 1 11 ? 7.298 6.255 -7.419 1.00 1.00 11 GLU A N 10
ATOM 11241 C CA . GLU A 1 11 ? 7.431 5.005 -8.182 1.00 1.00 11 GLU A CA 10
ATOM 11242 C C . GLU A 1 11 ? 8.179 3.907 -7.405 1.00 1.00 11 GLU A C 10
ATOM 11243 O O . GLU A 1 11 ? 7.828 2.731 -7.516 1.00 1.00 11 GLU A O 10
ATOM 11255 N N . SER A 1 12 ? 9.155 4.271 -6.567 1.00 1.00 12 SER A N 10
ATOM 11256 C CA . SER A 1 12 ? 9.806 3.336 -5.641 1.00 1.00 12 SER A CA 10
ATOM 11257 C C . SER A 1 12 ? 8.821 2.808 -4.589 1.00 1.00 12 SER A C 10
ATOM 11258 O O . SER A 1 12 ? 8.760 1.601 -4.340 1.00 1.00 12 SER A O 10
ATOM 11266 N N . LEU A 1 13 ? 7.966 3.676 -4.036 1.00 1.00 13 LEU A N 10
ATOM 11267 C CA . LEU A 1 13 ? 6.886 3.271 -3.131 1.00 1.00 13 LEU A CA 10
ATOM 11268 C C . LEU A 1 13 ? 5.871 2.369 -3.847 1.00 1.00 13 LEU A C 10
ATOM 11269 O O . LEU A 1 13 ? 5.480 1.346 -3.291 1.00 1.00 13 LEU A O 10
ATOM 11285 N N . ALA A 1 14 ? 5.488 2.684 -5.086 1.00 1.00 14 ALA A N 10
ATOM 11286 C CA . ALA A 1 14 ? 4.595 1.849 -5.892 1.00 1.00 14 ALA A CA 10
ATOM 11287 C C . ALA A 1 14 ? 5.178 0.444 -6.145 1.00 1.00 14 ALA A C 10
ATOM 11288 O O . ALA A 1 14 ? 4.443 -0.543 -6.113 1.00 1.00 14 ALA A O 10
ATOM 11295 N N . TYR A 1 15 ? 6.497 0.330 -6.337 1.00 1.00 15 TYR A N 10
ATOM 11296 C CA . TYR A 1 15 ? 7.194 -0.959 -6.435 1.00 1.00 15 TYR A CA 10
ATOM 11297 C C . TYR A 1 15 ? 7.160 -1.756 -5.115 1.00 1.00 15 TYR A C 10
ATOM 11298 O O . TYR A 1 15 ? 6.888 -2.959 -5.130 1.00 1.00 15 TYR A O 10
ATOM 11316 N N . ARG A 1 16 ? 7.360 -1.097 -3.962 1.00 1.00 16 ARG A N 10
ATOM 11317 C CA . ARG A 1 16 ? 7.190 -1.715 -2.628 1.00 1.00 16 ARG A CA 10
ATOM 11318 C C . ARG A 1 16 ? 5.745 -2.140 -2.361 1.00 1.00 16 ARG A C 10
ATOM 11319 O O . ARG A 1 16 ? 5.509 -3.212 -1.810 1.00 1.00 16 ARG A O 10
ATOM 11340 N N . GLU A 1 17 ? 4.779 -1.332 -2.781 1.00 1.00 17 GLU A N 10
ATOM 11341 C CA . GLU A 1 17 ? 3.350 -1.644 -2.709 1.00 1.00 17 GLU A CA 10
ATOM 11342 C C . GLU A 1 17 ? 2.987 -2.843 -3.593 1.00 1.00 17 GLU A C 10
ATOM 11343 O O . GLU A 1 17 ? 2.236 -3.704 -3.154 1.00 1.00 17 GLU A O 10
ATOM 11355 N N . ASP A 1 18 ? 3.562 -2.971 -4.790 1.00 1.00 18 ASP A N 10
ATOM 11356 C CA . ASP A 1 18 ? 3.339 -4.121 -5.674 1.00 1.00 18 ASP A CA 10
ATOM 11357 C C . ASP A 1 18 ? 3.828 -5.456 -5.078 1.00 1.00 18 ASP A C 10
ATOM 11358 O O . ASP A 1 18 ? 3.290 -6.506 -5.423 1.00 1.00 18 ASP A O 10
ATOM 11367 N N . ASP A 1 19 ? 4.785 -5.446 -4.141 1.00 1.00 19 ASP A N 10
ATOM 11368 C CA . ASP A 1 19 ? 5.149 -6.648 -3.371 1.00 1.00 19 ASP A CA 10
ATOM 11369 C C . ASP A 1 19 ? 3.984 -7.165 -2.498 1.00 1.00 19 ASP A C 10
ATOM 11370 O O . ASP A 1 19 ? 3.861 -8.371 -2.274 1.00 1.00 19 ASP A O 10
ATOM 11379 N N . LEU A 1 20 ? 3.105 -6.270 -2.025 1.00 1.00 20 LEU A N 10
ATOM 11380 C CA . LEU A 1 20 ? 1.917 -6.607 -1.229 1.00 1.00 20 LEU A CA 10
ATOM 11381 C C . LEU A 1 20 ? 0.848 -7.381 -2.027 1.00 1.00 20 LEU A C 10
ATOM 11382 O O . LEU A 1 20 ? -0.054 -7.967 -1.426 1.00 1.00 20 LEU A O 10
ATOM 11398 N N . ARG A 1 21 ? 0.954 -7.436 -3.366 1.00 1.00 21 ARG A N 10
ATOM 11399 C CA . ARG A 1 21 ? 0.057 -8.214 -4.250 1.00 1.00 21 ARG A CA 10
ATOM 11400 C C . ARG A 1 21 ? -0.009 -9.709 -3.884 1.00 1.00 21 ARG A C 10
ATOM 11401 O O . ARG A 1 21 ? -1.025 -10.367 -4.102 1.00 1.00 21 ARG A O 10
ATOM 11422 N N . GLY A 1 22 ? 1.052 -10.246 -3.276 1.00 1.00 22 GLY A N 10
ATOM 11423 C CA . GLY A 1 22 ? 1.124 -11.634 -2.802 1.00 1.00 22 GLY A CA 10
ATOM 11424 C C . GLY A 1 22 ? 0.534 -11.877 -1.403 1.00 1.00 22 GLY A C 10
ATOM 11425 O O . GLY A 1 22 ? 0.794 -12.934 -0.822 1.00 1.00 22 GLY A O 10
ATOM 11429 N N . ARG A 1 23 ? -0.226 -10.921 -0.841 1.00 1.00 23 ARG A N 10
ATOM 11430 C CA . ARG A 1 23 ? -0.757 -10.960 0.535 1.00 1.00 23 ARG A CA 10
ATOM 11431 C C . ARG A 1 23 ? -2.257 -10.655 0.610 1.00 1.00 23 ARG A C 10
ATOM 11432 O O . ARG A 1 23 ? -2.844 -10.032 -0.278 1.00 1.00 23 ARG A O 10
ATOM 11453 N N . LEU A 1 24 ? -2.862 -11.089 1.714 1.00 1.00 24 LEU A N 10
ATOM 11454 C CA . LEU A 1 24 ? -4.231 -10.748 2.101 1.00 1.00 24 LEU A CA 10
ATOM 11455 C C . LEU A 1 24 ? -4.272 -9.360 2.766 1.00 1.00 24 LEU A C 10
ATOM 11456 O O . LEU A 1 24 ? -3.301 -8.893 3.367 1.00 1.00 24 LEU A O 10
ATOM 11472 N N . GLY A 1 25 ? -5.451 -8.753 2.738 1.00 1.00 25 GLY A N 10
ATOM 11473 C CA . GLY A 1 25 ? -5.806 -7.515 3.419 1.00 1.00 25 GLY A CA 10
ATOM 11474 C C . GLY A 1 25 ? -7.196 -7.567 4.053 1.00 1.00 25 GLY A C 10
ATOM 11475 O O . GLY A 1 25 ? -7.857 -8.606 4.075 1.00 1.00 25 GLY A O 10
ATOM 11479 N N . LYS A 1 26 ? -7.626 -6.427 4.589 1.00 1.00 26 LYS A N 10
ATOM 11480 C CA . LYS A 1 26 ? -8.808 -6.234 5.431 1.00 1.00 26 LYS A CA 10
ATOM 11481 C C . LYS A 1 26 ? -9.414 -4.863 5.132 1.00 1.00 26 LYS A C 10
ATOM 11482 O O . LYS A 1 26 ? -8.755 -3.834 5.290 1.00 1.00 26 LYS A O 10
ATOM 11501 N N . VAL A 1 27 ? -10.642 -4.859 4.618 1.00 1.00 27 VAL A N 10
ATOM 11502 C CA . VAL A 1 27 ? -11.370 -3.638 4.216 1.00 1.00 27 VAL A CA 10
ATOM 11503 C C . VAL A 1 27 ? -11.843 -2.857 5.448 1.00 1.00 27 VAL A C 10
ATOM 11504 O O . VAL A 1 27 ? -12.455 -3.434 6.350 1.00 1.00 27 VAL A O 10
ATOM 11517 N N . ILE A 1 28 ? -11.595 -1.541 5.461 1.00 1.00 28 ILE A N 10
ATOM 11518 C CA . ILE A 1 28 ? -11.987 -0.614 6.544 1.00 1.00 28 ILE A CA 10
ATOM 11519 C C . ILE A 1 28 ? -12.954 0.500 6.089 1.00 1.00 28 ILE A C 10
ATOM 11520 O O . ILE A 1 28 ? -13.615 1.112 6.927 1.00 1.00 28 ILE A O 10
ATOM 11536 N N . THR A 1 29 ? -13.100 0.715 4.777 1.00 1.00 29 THR A N 10
ATOM 11537 C CA . THR A 1 29 ? -14.139 1.572 4.170 1.00 1.00 29 THR A CA 10
ATOM 11538 C C . THR A 1 29 ? -14.715 0.801 2.989 1.00 1.00 29 THR A C 10
ATOM 11539 O O . THR A 1 29 ? -13.952 0.312 2.158 1.00 1.00 29 THR A O 10
ATOM 11550 N N . ALA A 1 30 ? -16.041 0.657 2.935 1.00 1.00 30 ALA A N 10
ATOM 11551 C CA . ALA A 1 30 ? -16.738 -0.228 2.003 1.00 1.00 30 ALA A CA 10
ATOM 11552 C C . ALA A 1 30 ? -16.390 0.021 0.523 1.00 1.00 30 ALA A C 10
ATOM 11553 O O . ALA A 1 30 ? -16.318 1.162 0.065 1.00 1.00 30 ALA A O 10
ATOM 11560 N N . VAL A 1 31 ? -16.232 -1.071 -0.227 1.00 1.00 31 VAL A N 10
ATOM 11561 C CA . VAL A 1 31 ? -15.815 -1.113 -1.636 1.00 1.00 31 VAL A CA 10
ATOM 11562 C C . VAL A 1 31 ? -16.951 -1.744 -2.457 1.00 1.00 31 VAL A C 10
ATOM 11563 O O . VAL A 1 31 ? -17.057 -2.972 -2.493 1.00 1.00 31 VAL A O 10
ATOM 11576 N N . PRO A 1 32 ? -17.858 -0.957 -3.064 1.00 1.00 32 PRO A N 10
ATOM 11577 C CA . PRO A 1 32 ? -18.982 -1.498 -3.826 1.00 1.00 32 PRO A CA 10
ATOM 11578 C C . PRO A 1 32 ? -18.568 -2.038 -5.206 1.00 1.00 32 PRO A C 10
ATOM 11579 O O . PRO A 1 32 ? -17.435 -1.851 -5.660 1.00 1.00 32 PRO A O 10
ATOM 11590 N N . VAL A 1 33 ? -19.521 -2.683 -5.893 1.00 1.00 33 VAL A N 10
ATOM 11591 C CA . VAL A 1 33 ? -19.311 -3.463 -7.132 1.00 1.00 33 VAL A CA 10
ATOM 11592 C C . VAL A 1 33 ? -18.661 -2.701 -8.296 1.00 1.00 33 VAL A C 10
ATOM 11593 O O . VAL A 1 33 ? -18.103 -3.323 -9.196 1.00 1.00 33 VAL A O 10
ATOM 11606 N N . ASP A 1 34 ? -18.742 -1.371 -8.302 1.00 1.00 34 ASP A N 10
ATOM 11607 C CA . ASP A 1 34 ? -18.199 -0.487 -9.344 1.00 1.00 34 ASP A CA 10
ATOM 11608 C C . ASP A 1 34 ? -17.686 0.842 -8.739 1.00 1.00 34 ASP A C 10
ATOM 11609 O O . ASP A 1 34 ? -17.764 1.902 -9.365 1.00 1.00 34 ASP A O 10
ATOM 11618 N N . GLY A 1 35 ? -17.205 0.794 -7.490 1.00 1.00 35 GLY A N 10
ATOM 11619 C CA . GLY A 1 35 ? -16.796 1.970 -6.706 1.00 1.00 35 GLY A CA 10
ATOM 11620 C C . GLY A 1 35 ? -15.529 1.758 -5.869 1.00 1.00 35 GLY A C 10
ATOM 11621 O O . GLY A 1 35 ? -14.777 0.802 -6.076 1.00 1.00 35 GLY A O 10
ATOM 11625 N N . PHE A 1 36 ? -15.304 2.665 -4.913 1.00 1.00 36 PHE A N 10
ATOM 11626 C CA . PHE A 1 36 ? -14.058 2.784 -4.147 1.00 1.00 36 PHE A CA 10
ATOM 11627 C C . PHE A 1 36 ? -14.298 2.815 -2.630 1.00 1.00 36 PHE A C 10
ATOM 11628 O O . PHE A 1 36 ? -15.274 3.397 -2.148 1.00 1.00 36 PHE A O 10
ATOM 11645 N N . GLY A 1 37 ? -13.359 2.229 -1.890 1.00 1.00 37 GLY A N 10
ATOM 11646 C CA . GLY A 1 37 ? -13.238 2.266 -0.429 1.00 1.00 37 GLY A CA 10
ATOM 11647 C C . GLY A 1 37 ? -11.766 2.181 -0.017 1.00 1.00 37 GLY A C 10
ATOM 11648 O O . GLY A 1 37 ? -10.898 2.667 -0.741 1.00 1.00 37 GLY A O 10
ATOM 11652 N N . GLU A 1 38 ? -11.457 1.576 1.129 1.00 1.00 38 GLU A N 10
ATOM 11653 C CA . GLU A 1 38 ? -10.091 1.482 1.678 1.00 1.00 38 GLU A CA 10
ATOM 11654 C C . GLU A 1 38 ? -9.814 0.118 2.328 1.00 1.00 38 GLU A C 10
ATOM 11655 O O . GLU A 1 38 ? -10.695 -0.499 2.930 1.00 1.00 38 GLU A O 10
ATOM 11667 N N . VAL A 1 39 ? -8.551 -0.307 2.263 1.00 1.00 39 VAL A N 10
ATOM 11668 C CA . VAL A 1 39 ? -8.022 -1.597 2.732 1.00 1.00 39 VAL A CA 10
ATOM 11669 C C . VAL A 1 39 ? -6.668 -1.402 3.433 1.00 1.00 39 VAL A C 10
ATOM 11670 O O . VAL A 1 39 ? -5.938 -0.456 3.141 1.00 1.00 39 VAL A O 10
ATOM 11683 N N . VAL A 1 40 ? -6.307 -2.336 4.311 1.00 1.00 40 VAL A N 10
ATOM 11684 C CA . VAL A 1 40 ? -4.980 -2.489 4.949 1.00 1.00 40 VAL A CA 10
ATOM 11685 C C . VAL A 1 40 ? -4.522 -3.933 4.745 1.00 1.00 40 VAL A C 10
ATOM 11686 O O . VAL A 1 40 ? -5.357 -4.835 4.730 1.00 1.00 40 VAL A O 10
ATOM 11699 N N . ILE A 1 41 ? -3.219 -4.189 4.603 1.00 1.00 41 ILE A N 10
ATOM 11700 C CA . ILE A 1 41 ? -2.701 -5.573 4.636 1.00 1.00 41 ILE A CA 10
ATOM 11701 C C . ILE A 1 41 ? -2.886 -6.128 6.061 1.00 1.00 41 ILE A C 10
ATOM 11702 O O . ILE A 1 41 ? -2.881 -5.365 7.028 1.00 1.00 41 ILE A O 10
ATOM 11718 N N . GLU A 1 42 ? -3.071 -7.445 6.202 1.00 1.00 42 GLU A N 10
ATOM 11719 C CA . GLU A 1 42 ? -3.484 -8.087 7.474 1.00 1.00 42 GLU A CA 10
ATOM 11720 C C . GLU A 1 42 ? -2.569 -7.870 8.703 1.00 1.00 42 GLU A C 10
ATOM 11721 O O . GLU A 1 42 ? -2.983 -8.164 9.826 1.00 1.00 42 GLU A O 10
ATOM 11733 N N . GLY A 1 43 ? -1.370 -7.303 8.542 1.00 1.00 43 GLY A N 10
ATOM 11734 C CA . GLY A 1 43 ? -0.504 -6.837 9.638 1.00 1.00 43 GLY A CA 10
ATOM 11735 C C . GLY A 1 43 ? -0.990 -5.525 10.273 1.00 1.00 43 GLY A C 10
ATOM 11736 O O . GLY A 1 43 ? -0.178 -4.639 10.531 1.00 1.00 43 GLY A O 10
ATOM 11740 N N . ILE A 1 44 ? -2.305 -5.386 10.498 1.00 1.00 44 ILE A N 10
ATOM 11741 C CA . ILE A 1 44 ? -3.031 -4.160 10.896 1.00 1.00 44 ILE A CA 10
ATOM 11742 C C . ILE A 1 44 ? -2.418 -3.345 12.052 1.00 1.00 44 ILE A C 10
ATOM 11743 O O . ILE A 1 44 ? -2.620 -2.132 12.121 1.00 1.00 44 ILE A O 10
ATOM 11759 N N . GLY A 1 45 ? -1.659 -3.984 12.951 1.00 1.00 45 GLY A N 10
ATOM 11760 C CA . GLY A 1 45 ? -0.890 -3.321 14.012 1.00 1.00 45 GLY A CA 10
ATOM 11761 C C . GLY A 1 45 ? 0.268 -2.426 13.526 1.00 1.00 45 GLY A C 10
ATOM 11762 O O . GLY A 1 45 ? 0.764 -1.609 14.305 1.00 1.00 45 GLY A O 10
ATOM 11766 N N . GLY A 1 46 ? 0.693 -2.547 12.260 1.00 1.00 46 GLY A N 10
ATOM 11767 C CA . GLY A 1 46 ? 1.794 -1.763 11.673 1.00 1.00 46 GLY A CA 10
ATOM 11768 C C . GLY A 1 46 ? 1.712 -1.474 10.162 1.00 1.00 46 GLY A C 10
ATOM 11769 O O . GLY A 1 46 ? 2.497 -0.661 9.666 1.00 1.00 46 GLY A O 10
ATOM 11773 N N . THR A 1 47 ? 0.787 -2.092 9.418 1.00 1.00 47 THR A N 10
ATOM 11774 C CA . THR A 1 47 ? 0.506 -1.778 7.999 1.00 1.00 47 THR A CA 10
ATOM 11775 C C . THR A 1 47 ? -0.157 -0.403 7.810 1.00 1.00 47 THR A C 10
ATOM 11776 O O . THR A 1 47 ? -0.523 0.277 8.775 1.00 1.00 47 THR A O 10
ATOM 11787 N N . ILE A 1 48 ? -0.315 0.019 6.549 1.00 1.00 48 ILE A N 10
ATOM 11788 C CA . ILE A 1 48 ? -0.738 1.370 6.146 1.00 1.00 48 ILE A CA 10
ATOM 11789 C C . ILE A 1 48 ? -1.912 1.245 5.171 1.00 1.00 48 ILE A C 10
ATOM 11790 O O . ILE A 1 48 ? -1.835 0.507 4.186 1.00 1.00 48 ILE A O 10
ATOM 11806 N N . SER A 1 49 ? -3.007 1.950 5.458 1.00 1.00 49 SER A N 10
ATOM 11807 C CA . SER A 1 49 ? -4.233 1.909 4.654 1.00 1.00 49 SER A CA 10
ATOM 11808 C C . SER A 1 49 ? -4.018 2.520 3.265 1.00 1.00 49 SER A C 10
ATOM 11809 O O . SER A 1 49 ? -3.313 3.524 3.127 1.00 1.00 49 SER A O 10
ATOM 11817 N N . LYS A 1 50 ? -4.686 1.969 2.247 1.00 1.00 50 LYS A N 10
ATOM 11818 C CA . LYS A 1 50 ? -4.680 2.446 0.851 1.00 1.00 50 LYS A CA 10
ATOM 11819 C C . LYS A 1 50 ? -6.096 2.393 0.270 1.00 1.00 50 LYS A C 10
ATOM 11820 O O . LYS A 1 50 ? -6.929 1.612 0.738 1.00 1.00 50 LYS A O 10
ATOM 11839 N N . SER A 1 51 ? -6.372 3.200 -0.753 1.00 1.00 51 SER A N 10
ATOM 11840 C CA . SER A 1 51 ? -7.638 3.135 -1.498 1.00 1.00 51 SER A CA 10
ATOM 11841 C C . SER A 1 51 ? -7.784 1.791 -2.219 1.00 1.00 51 SER A C 10
ATOM 11842 O O . SER A 1 51 ? -6.793 1.184 -2.634 1.00 1.00 51 SER A O 10
ATOM 11850 N N . ALA A 1 52 ? -9.023 1.327 -2.375 1.00 1.00 52 ALA A N 10
ATOM 11851 C CA . ALA A 1 52 ? -9.333 -0.010 -2.877 1.00 1.00 52 ALA A CA 10
ATOM 11852 C C . ALA A 1 52 ? -10.553 -0.026 -3.814 1.00 1.00 52 ALA A C 10
ATOM 11853 O O . ALA A 1 52 ? -11.525 0.695 -3.582 1.00 1.00 52 ALA A O 10
ATOM 11860 N N . VAL A 1 53 ? -10.523 -0.906 -4.821 1.00 1.00 53 VAL A N 10
ATOM 11861 C CA . VAL A 1 53 ? -11.630 -1.215 -5.751 1.00 1.00 53 VAL A CA 10
ATOM 11862 C C . VAL A 1 53 ? -11.871 -2.728 -5.833 1.00 1.00 53 VAL A C 10
ATOM 11863 O O . VAL A 1 53 ? -10.957 -3.517 -5.585 1.00 1.00 53 VAL A O 10
ATOM 11876 N N . SER A 1 54 ? -13.082 -3.159 -6.203 1.00 1.00 54 SER A N 10
ATOM 11877 C CA . SER A 1 54 ? -13.355 -4.584 -6.450 1.00 1.00 54 SER A CA 10
ATOM 11878 C C . SER A 1 54 ? -12.831 -5.016 -7.825 1.00 1.00 54 SER A C 10
ATOM 11879 O O . SER A 1 54 ? -13.211 -4.453 -8.855 1.00 1.00 54 SER A O 10
ATOM 11887 N N . PHE A 1 55 ? -11.980 -6.044 -7.847 1.00 1.00 55 PHE A N 10
ATOM 11888 C CA . PHE A 1 55 ? -11.521 -6.714 -9.073 1.00 1.00 55 PHE A CA 10
ATOM 11889 C C . PHE A 1 55 ? -12.556 -7.706 -9.647 1.00 1.00 55 PHE A C 10
ATOM 11890 O O . PHE A 1 55 ? -12.441 -8.135 -10.795 1.00 1.00 55 PHE A O 10
ATOM 11907 N N . ASP A 1 56 ? -13.578 -8.065 -8.861 1.00 1.00 56 ASP A N 10
ATOM 11908 C CA . ASP A 1 56 ? -14.531 -9.149 -9.151 1.00 1.00 56 ASP A CA 10
ATOM 11909 C C . ASP A 1 56 ? -16.001 -8.671 -9.150 1.00 1.00 56 ASP A C 10
ATOM 11910 O O . ASP A 1 56 ? -16.930 -9.478 -9.068 1.00 1.00 56 ASP A O 10
ATOM 11919 N N . ASN A 1 57 ? -16.215 -7.351 -9.235 1.00 1.00 57 ASN A N 10
ATOM 11920 C CA . ASN A 1 57 ? -17.512 -6.667 -9.146 1.00 1.00 57 ASN A CA 10
ATOM 11921 C C . ASN A 1 57 ? -18.384 -7.137 -7.960 1.00 1.00 57 ASN A C 10
ATOM 11922 O O . ASN A 1 57 ? -19.580 -7.403 -8.104 1.00 1.00 57 ASN A O 10
ATOM 11933 N N . GLN A 1 58 ? -17.773 -7.238 -6.777 1.00 1.00 58 GLN A N 10
ATOM 11934 C CA . GLN A 1 58 ? -18.429 -7.589 -5.512 1.00 1.00 58 GLN A CA 10
ATOM 11935 C C . GLN A 1 58 ? -18.586 -6.356 -4.613 1.00 1.00 58 GLN A C 10
ATOM 11936 O O . GLN A 1 58 ? -17.789 -5.420 -4.680 1.00 1.00 58 GLN A O 10
ATOM 11950 N N . GLN A 1 59 ? -19.599 -6.366 -3.743 1.00 1.00 59 GLN A N 10
ATOM 11951 C CA . GLN A 1 59 ? -19.754 -5.372 -2.679 1.00 1.00 59 GLN A CA 10
ATOM 11952 C C . GLN A 1 59 ? -19.020 -5.894 -1.431 1.00 1.00 59 GLN A C 10
ATOM 11953 O O . GLN A 1 59 ? -19.325 -6.980 -0.933 1.00 1.00 59 GLN A O 10
ATOM 11967 N N . ILE A 1 60 ? -18.040 -5.134 -0.944 1.00 1.00 60 ILE A N 10
ATOM 11968 C CA . ILE A 1 60 ? -17.100 -5.533 0.112 1.00 1.00 60 ILE A CA 10
ATOM 11969 C C . ILE A 1 60 ? -17.195 -4.538 1.272 1.00 1.00 60 ILE A C 10
ATOM 11970 O O . ILE A 1 60 ? -16.535 -3.499 1.282 1.00 1.00 60 ILE A O 10
ATOM 11986 N N . SER A 1 61 ? -18.070 -4.833 2.233 1.00 1.00 61 SER A N 10
ATOM 11987 C CA . SER A 1 61 ? -18.257 -4.043 3.458 1.00 1.00 61 SER A CA 10
ATOM 11988 C C . SER A 1 61 ? -17.025 -4.055 4.383 1.00 1.00 61 SER A C 10
ATOM 11989 O O . SER A 1 61 ? -16.107 -4.866 4.227 1.00 1.00 61 SER A O 10
ATOM 11997 N N . TYR A 1 62 ? -17.033 -3.174 5.388 1.00 1.00 62 TYR A N 10
ATOM 11998 C CA . TYR A 1 62 ? -16.074 -3.163 6.502 1.00 1.00 62 TYR A CA 10
ATOM 11999 C C . TYR A 1 62 ? -15.929 -4.550 7.160 1.00 1.00 62 TYR A C 10
ATOM 12000 O O . TYR A 1 62 ? -16.919 -5.263 7.357 1.00 1.00 62 TYR A O 10
ATOM 12018 N N . GLY A 1 63 ? -14.703 -4.914 7.548 1.00 1.00 63 GLY A N 10
ATOM 12019 C CA . GLY A 1 63 ? -14.446 -6.089 8.386 1.00 1.00 63 GLY A CA 10
ATOM 12020 C C . GLY A 1 63 ? -14.462 -7.449 7.678 1.00 1.00 63 GLY A C 10
ATOM 12021 O O . GLY A 1 63 ? -14.888 -8.431 8.290 1.00 1.00 63 GLY A O 10
ATOM 12025 N N . THR A 1 64 ? -13.992 -7.545 6.425 1.00 1.00 64 THR A N 10
ATOM 12026 C CA . THR A 1 64 ? -13.780 -8.841 5.745 1.00 1.00 64 THR A CA 10
ATOM 12027 C C . THR A 1 64 ? -12.393 -8.957 5.118 1.00 1.00 64 THR A C 10
ATOM 12028 O O . THR A 1 64 ? -11.752 -7.952 4.799 1.00 1.00 64 THR A O 10
ATOM 12039 N N . THR A 1 65 ? -11.925 -10.195 4.962 1.00 1.00 65 THR A N 10
ATOM 12040 C CA . THR A 1 65 ? -10.580 -10.520 4.475 1.00 1.00 65 THR A CA 10
ATOM 12041 C C . THR A 1 65 ? -10.594 -10.698 2.960 1.00 1.00 65 THR A C 10
ATOM 12042 O O . THR A 1 65 ? -11.389 -11.458 2.401 1.00 1.00 65 THR A O 10
ATOM 12053 N N . VAL A 1 66 ? -9.676 -10.005 2.292 1.00 1.00 66 VAL A N 10
ATOM 12054 C CA . VAL A 1 66 ? -9.622 -9.840 0.835 1.00 1.00 66 VAL A CA 10
ATOM 12055 C C . VAL A 1 66 ? -8.226 -10.159 0.305 1.00 1.00 66 VAL A C 10
ATOM 12056 O O . VAL A 1 66 ? -7.236 -9.877 0.969 1.00 1.00 66 VAL A O 10
ATOM 12069 N N . LEU A 1 67 ? -8.120 -10.737 -0.888 1.00 1.00 67 LEU A N 10
ATOM 12070 C CA . LEU A 1 67 ? -6.841 -10.910 -1.586 1.00 1.00 67 LEU A CA 10
ATOM 12071 C C . LEU A 1 67 ? -6.610 -9.715 -2.521 1.00 1.00 67 LEU A C 10
ATOM 12072 O O . LEU A 1 67 ? -7.484 -9.369 -3.319 1.00 1.00 67 LEU A O 10
ATOM 12088 N N . VAL A 1 68 ? -5.439 -9.082 -2.418 1.00 1.00 68 VAL A N 10
ATOM 12089 C CA . VAL A 1 68 ? -5.050 -7.906 -3.217 1.00 1.00 68 VAL A CA 10
ATOM 12090 C C . VAL A 1 68 ? -4.520 -8.343 -4.593 1.00 1.00 68 VAL A C 10
ATOM 12091 O O . VAL A 1 68 ? -3.318 -8.415 -4.834 1.00 1.00 68 VAL A O 10
ATOM 12104 N N . VAL A 1 69 ? -5.436 -8.720 -5.484 1.00 1.00 69 VAL A N 10
ATOM 12105 C CA . VAL A 1 69 ? -5.153 -9.351 -6.787 1.00 1.00 69 VAL A CA 10
ATOM 12106 C C . VAL A 1 69 ? -4.499 -8.437 -7.836 1.00 1.00 69 VAL A C 10
ATOM 12107 O O . VAL A 1 69 ? -3.827 -8.942 -8.736 1.00 1.00 69 VAL A O 10
ATOM 12120 N N . ASP A 1 70 ? -4.627 -7.112 -7.726 1.00 1.00 70 ASP A N 10
ATOM 12121 C CA . ASP A 1 70 ? -3.880 -6.144 -8.549 1.00 1.00 70 ASP A CA 10
ATOM 12122 C C . ASP A 1 70 ? -3.573 -4.867 -7.747 1.00 1.00 70 ASP A C 10
ATOM 12123 O O . ASP A 1 70 ? -4.192 -4.621 -6.712 1.00 1.00 70 ASP A O 10
ATOM 12132 N N . ILE A 1 71 ? -2.610 -4.055 -8.194 1.00 1.00 71 ILE A N 10
ATOM 12133 C CA . ILE A 1 71 ? -2.101 -2.878 -7.467 1.00 1.00 71 ILE A CA 10
ATOM 12134 C C . ILE A 1 71 ? -1.689 -1.781 -8.460 1.00 1.00 71 ILE A C 10
ATOM 12135 O O . ILE A 1 71 ? -0.972 -2.046 -9.427 1.00 1.00 71 ILE A O 10
ATOM 12151 N N . ASN A 1 72 ? -2.121 -0.541 -8.202 1.00 1.00 72 ASN A N 10
ATOM 12152 C CA . ASN A 1 72 ? -1.869 0.623 -9.054 1.00 1.00 72 ASN A CA 10
ATOM 12153 C C . ASN A 1 72 ? -1.677 1.917 -8.227 1.00 1.00 72 ASN A C 10
ATOM 12154 O O . ASN A 1 72 ? -2.638 2.629 -7.938 1.00 1.00 72 ASN A O 10
ATOM 12165 N N . ASN A 1 73 ? -0.427 2.215 -7.848 1.00 1.00 73 ASN A N 10
ATOM 12166 C CA . ASN A 1 73 ? 0.032 3.482 -7.240 1.00 1.00 73 ASN A CA 10
ATOM 12167 C C . ASN A 1 73 ? -0.920 4.106 -6.184 1.00 1.00 73 ASN A C 10
ATOM 12168 O O . ASN A 1 73 ? -1.357 5.253 -6.306 1.00 1.00 73 ASN A O 10
ATOM 12179 N N . GLY A 1 74 ? -1.288 3.323 -5.164 1.00 1.00 74 GLY A N 10
ATOM 12180 C CA . GLY A 1 74 ? -2.168 3.736 -4.059 1.00 1.00 74 GLY A CA 10
ATOM 12181 C C . GLY A 1 74 ? -3.630 3.294 -4.208 1.00 1.00 74 GLY A C 10
ATOM 12182 O O . GLY A 1 74 ? -4.411 3.458 -3.271 1.00 1.00 74 GLY A O 10
ATOM 12186 N N . VAL A 1 75 ? -3.991 2.703 -5.354 1.00 1.00 75 VAL A N 10
ATOM 12187 C CA . VAL A 1 75 ? -5.312 2.137 -5.663 1.00 1.00 75 VAL A CA 10
ATOM 12188 C C . VAL A 1 75 ? -5.150 0.634 -5.882 1.00 1.00 75 VAL A C 10
ATOM 12189 O O . VAL A 1 75 ? -4.711 0.168 -6.936 1.00 1.00 75 VAL A O 10
ATOM 12202 N N . LEU A 1 76 ? -5.431 -0.132 -4.833 1.00 1.00 76 LEU A N 10
ATOM 12203 C CA . LEU A 1 76 ? -5.387 -1.591 -4.826 1.00 1.00 76 LEU A CA 10
ATOM 12204 C C . LEU A 1 76 ? -6.676 -2.158 -5.449 1.00 1.00 76 LEU A C 10
ATOM 12205 O O . LEU A 1 76 ? -7.760 -1.607 -5.260 1.00 1.00 76 LEU A O 10
ATOM 12221 N N . SER A 1 77 ? -6.579 -3.297 -6.125 1.00 1.00 77 SER A N 10
ATOM 12222 C CA . SER A 1 77 ? -7.724 -4.060 -6.633 1.00 1.00 77 SER A CA 10
ATOM 12223 C C . SER A 1 77 ? -7.820 -5.357 -5.846 1.00 1.00 77 SER A C 10
ATOM 12224 O O . SER A 1 77 ? -6.860 -6.129 -5.794 1.00 1.00 77 SER A O 10
ATOM 12232 N N . VAL A 1 78 ? -8.970 -5.595 -5.215 1.00 1.00 78 VAL A N 10
ATOM 12233 C CA . VAL A 1 78 ? -9.140 -6.681 -4.241 1.00 1.00 78 VAL A CA 10
ATOM 12234 C C . VAL A 1 78 ? -10.394 -7.516 -4.515 1.00 1.00 78 VAL A C 10
ATOM 12235 O O . VAL A 1 78 ? -11.296 -7.099 -5.243 1.00 1.00 78 VAL A O 10
ATOM 12248 N N . THR A 1 79 ? -10.466 -8.703 -3.917 1.00 1.00 79 THR A N 10
ATOM 12249 C CA . THR A 1 79 ? -11.628 -9.608 -3.980 1.00 1.00 79 THR A CA 10
ATOM 12250 C C . THR A 1 79 ? -11.736 -10.396 -2.664 1.00 1.00 79 THR A C 10
ATOM 12251 O O . THR A 1 79 ? -10.695 -10.736 -2.091 1.00 1.00 79 THR A O 10
ATOM 12262 N N . PRO A 1 80 ? -12.940 -10.654 -2.110 1.00 1.00 80 PRO A N 10
ATOM 12263 C CA . PRO A 1 80 ? -13.096 -11.314 -0.813 1.00 1.00 80 PRO A CA 10
ATOM 12264 C C . PRO A 1 80 ? -12.742 -12.808 -0.860 1.00 1.00 80 PRO A C 10
ATOM 12265 O O . PRO A 1 80 ? -13.582 -13.670 -1.124 1.00 1.00 80 PRO A O 10
ATOM 12276 N N . HIS A 1 81 ? -11.471 -13.113 -0.581 1.00 1.00 81 HIS A N 10
ATOM 12277 C CA . HIS A 1 81 ? -10.967 -14.478 -0.406 1.00 1.00 81 HIS A CA 10
ATOM 12278 C C . HIS A 1 81 ? -11.606 -15.154 0.828 1.00 1.00 81 HIS A C 10
ATOM 12279 O O . HIS A 1 81 ? -11.871 -16.357 0.806 1.00 1.00 81 HIS A O 10
ATOM 12293 N N . GLU A 1 82 ? -11.865 -14.378 1.890 1.00 1.00 82 GLU A N 10
ATOM 12294 C CA . GLU A 1 82 ? -12.434 -14.806 3.181 1.00 1.00 82 GLU A CA 10
ATOM 12295 C C . GLU A 1 82 ? -11.925 -16.182 3.706 1.00 1.00 82 GLU A C 10
ATOM 12296 O O . GLU A 1 82 ? -12.732 -17.077 3.983 1.00 1.00 82 GLU A O 10
ATOM 12308 N N . PRO A 1 83 ? -10.594 -16.398 3.821 1.00 1.00 83 PRO A N 10
ATOM 12309 C CA . PRO A 1 83 ? -10.026 -17.654 4.323 1.00 1.00 83 PRO A CA 10
ATOM 12310 C C . PRO A 1 83 ? -10.330 -17.879 5.816 1.00 1.00 83 PRO A C 10
ATOM 12311 O O . PRO A 1 83 ? -10.555 -16.930 6.575 1.00 1.00 83 PRO A O 10
ATOM 12322 N N . ILE A 1 84 ? -10.285 -19.145 6.246 1.00 1.00 84 ILE A N 10
ATOM 12323 C CA . ILE A 1 84 ? -10.607 -19.610 7.610 1.00 1.00 84 ILE A CA 10
ATOM 12324 C C . ILE A 1 84 ? -9.528 -20.591 8.099 1.00 1.00 84 ILE A C 10
ATOM 12325 O O . ILE A 1 84 ? -9.104 -21.495 7.365 1.00 1.00 84 ILE A O 10
ATOM 12341 N N . GLY A 1 1 ? 19.832 17.501 -9.165 1.00 1.00 1 GLY A N 11
ATOM 12342 C CA . GLY A 1 1 ? 19.600 16.075 -9.414 1.00 1.00 1 GLY A CA 11
ATOM 12343 C C . GLY A 1 1 ? 18.796 15.357 -8.322 1.00 1.00 1 GLY A C 11
ATOM 12344 O O . GLY A 1 1 ? 18.392 14.208 -8.510 1.00 1.00 1 GLY A O 11
ATOM 12348 N N . SER A 1 2 ? 18.524 16.018 -7.192 1.00 1.00 2 SER A N 11
ATOM 12349 C CA . SER A 1 2 ? 17.740 15.473 -6.068 1.00 1.00 2 SER A CA 11
ATOM 12350 C C . SER A 1 2 ? 16.332 15.010 -6.466 1.00 1.00 2 SER A C 11
ATOM 12351 O O . SER A 1 2 ? 15.833 14.017 -5.937 1.00 1.00 2 SER A O 11
ATOM 12359 N N . HIS A 1 3 ? 15.715 15.659 -7.455 1.00 1.00 3 HIS A N 11
ATOM 12360 C CA . HIS A 1 3 ? 14.438 15.252 -8.051 1.00 1.00 3 HIS A CA 11
ATOM 12361 C C . HIS A 1 3 ? 14.481 13.850 -8.694 1.00 1.00 3 HIS A C 11
ATOM 12362 O O . HIS A 1 3 ? 13.491 13.120 -8.625 1.00 1.00 3 HIS A O 11
ATOM 12376 N N . MET A 1 4 ? 15.620 13.428 -9.262 1.00 1.00 4 MET A N 11
ATOM 12377 C CA . MET A 1 4 ? 15.800 12.059 -9.777 1.00 1.00 4 MET A CA 11
ATOM 12378 C C . MET A 1 4 ? 15.923 11.032 -8.644 1.00 1.00 4 MET A C 11
ATOM 12379 O O . MET A 1 4 ? 15.407 9.919 -8.763 1.00 1.00 4 MET A O 11
ATOM 12393 N N . LEU A 1 5 ? 16.559 11.402 -7.527 1.00 1.00 5 LEU A N 11
ATOM 12394 C CA . LEU A 1 5 ? 16.668 10.551 -6.334 1.00 1.00 5 LEU A CA 11
ATOM 12395 C C . LEU A 1 5 ? 15.304 10.369 -5.646 1.00 1.00 5 LEU A C 11
ATOM 12396 O O . LEU A 1 5 ? 14.941 9.252 -5.278 1.00 1.00 5 LEU A O 11
ATOM 12412 N N . GLU A 1 6 ? 14.508 11.438 -5.537 1.00 1.00 6 GLU A N 11
ATOM 12413 C CA . GLU A 1 6 ? 13.125 11.375 -5.041 1.00 1.00 6 GLU A CA 11
ATOM 12414 C C . GLU A 1 6 ? 12.206 10.568 -5.975 1.00 1.00 6 GLU A C 11
ATOM 12415 O O . GLU A 1 6 ? 11.401 9.768 -5.498 1.00 1.00 6 GLU A O 11
ATOM 12427 N N . SER A 1 7 ? 12.356 10.710 -7.297 1.00 1.00 7 SER A N 11
ATOM 12428 C CA . SER A 1 7 ? 11.657 9.873 -8.283 1.00 1.00 7 SER A CA 11
ATOM 12429 C C . SER A 1 7 ? 12.032 8.389 -8.142 1.00 1.00 7 SER A C 11
ATOM 12430 O O . SER A 1 7 ? 11.156 7.522 -8.128 1.00 1.00 7 SER A O 11
ATOM 12438 N N . SER A 1 8 ? 13.318 8.083 -7.939 1.00 1.00 8 SER A N 11
ATOM 12439 C CA . SER A 1 8 ? 13.804 6.714 -7.700 1.00 1.00 8 SER A CA 11
ATOM 12440 C C . SER A 1 8 ? 13.260 6.119 -6.395 1.00 1.00 8 SER A C 11
ATOM 12441 O O . SER A 1 8 ? 12.877 4.947 -6.365 1.00 1.00 8 SER A O 11
ATOM 12449 N N . ALA A 1 9 ? 13.167 6.916 -5.325 1.00 1.00 9 ALA A N 11
ATOM 12450 C CA . ALA A 1 9 ? 12.546 6.511 -4.064 1.00 1.00 9 ALA A CA 11
ATOM 12451 C C . ALA A 1 9 ? 11.033 6.253 -4.207 1.00 1.00 9 ALA A C 11
ATOM 12452 O O . ALA A 1 9 ? 10.522 5.270 -3.669 1.00 1.00 9 ALA A O 11
ATOM 12459 N N . GLU A 1 10 ? 10.313 7.084 -4.969 1.00 1.00 10 GLU A N 11
ATOM 12460 C CA . GLU A 1 10 ? 8.886 6.887 -5.259 1.00 1.00 10 GLU A CA 11
ATOM 12461 C C . GLU A 1 10 ? 8.633 5.625 -6.105 1.00 1.00 10 GLU A C 11
ATOM 12462 O O . GLU A 1 10 ? 7.730 4.849 -5.801 1.00 1.00 10 GLU A O 11
ATOM 12474 N N . GLU A 1 11 ? 9.457 5.362 -7.123 1.00 1.00 11 GLU A N 11
ATOM 12475 C CA . GLU A 1 11 ? 9.396 4.117 -7.904 1.00 1.00 11 GLU A CA 11
ATOM 12476 C C . GLU A 1 11 ? 9.760 2.877 -7.070 1.00 1.00 11 GLU A C 11
ATOM 12477 O O . GLU A 1 11 ? 9.154 1.818 -7.243 1.00 1.00 11 GLU A O 11
ATOM 12489 N N . SER A 1 12 ? 10.690 3.003 -6.118 1.00 1.00 12 SER A N 11
ATOM 12490 C CA . SER A 1 12 ? 10.990 1.936 -5.150 1.00 1.00 12 SER A CA 11
ATOM 12491 C C . SER A 1 12 ? 9.809 1.673 -4.210 1.00 1.00 12 SER A C 11
ATOM 12492 O O . SER A 1 12 ? 9.493 0.520 -3.922 1.00 1.00 12 SER A O 11
ATOM 12500 N N . LEU A 1 13 ? 9.097 2.717 -3.772 1.00 1.00 13 LEU A N 11
ATOM 12501 C CA . LEU A 1 13 ? 7.890 2.572 -2.956 1.00 1.00 13 LEU A CA 11
ATOM 12502 C C . LEU A 1 13 ? 6.717 1.971 -3.749 1.00 1.00 13 LEU A C 11
ATOM 12503 O O . LEU A 1 13 ? 5.993 1.126 -3.226 1.00 1.00 13 LEU A O 11
ATOM 12519 N N . ALA A 1 14 ? 6.563 2.321 -5.026 1.00 1.00 14 ALA A N 11
ATOM 12520 C CA . ALA A 1 14 ? 5.621 1.655 -5.925 1.00 1.00 14 ALA A CA 11
ATOM 12521 C C . ALA A 1 14 ? 5.907 0.144 -6.048 1.00 1.00 14 ALA A C 11
ATOM 12522 O O . ALA A 1 14 ? 4.976 -0.660 -6.122 1.00 1.00 14 ALA A O 11
ATOM 12529 N N . TYR A 1 15 ? 7.183 -0.254 -6.032 1.00 1.00 15 TYR A N 11
ATOM 12530 C CA . TYR A 1 15 ? 7.589 -1.666 -6.065 1.00 1.00 15 TYR A CA 11
ATOM 12531 C C . TYR A 1 15 ? 7.317 -2.378 -4.728 1.00 1.00 15 TYR A C 11
ATOM 12532 O O . TYR A 1 15 ? 6.810 -3.502 -4.716 1.00 1.00 15 TYR A O 11
ATOM 12550 N N . ARG A 1 16 ? 7.566 -1.707 -3.593 1.00 1.00 16 ARG A N 11
ATOM 12551 C CA . ARG A 1 16 ? 7.168 -2.178 -2.253 1.00 1.00 16 ARG A CA 11
ATOM 12552 C C . ARG A 1 16 ? 5.652 -2.355 -2.128 1.00 1.00 16 ARG A C 11
ATOM 12553 O O . ARG A 1 16 ? 5.203 -3.330 -1.533 1.00 1.00 16 ARG A O 11
ATOM 12574 N N . GLU A 1 17 ? 4.861 -1.456 -2.715 1.00 1.00 17 GLU A N 11
ATOM 12575 C CA . GLU A 1 17 ? 3.405 -1.611 -2.807 1.00 1.00 17 GLU A CA 11
ATOM 12576 C C . GLU A 1 17 ? 3.005 -2.778 -3.723 1.00 1.00 17 GLU A C 11
ATOM 12577 O O . GLU A 1 17 ? 2.155 -3.573 -3.341 1.00 1.00 17 GLU A O 11
ATOM 12589 N N . ASP A 1 18 ? 3.641 -2.950 -4.885 1.00 1.00 18 ASP A N 11
ATOM 12590 C CA . ASP A 1 18 ? 3.385 -4.085 -5.786 1.00 1.00 18 ASP A CA 11
ATOM 12591 C C . ASP A 1 18 ? 3.721 -5.450 -5.153 1.00 1.00 18 ASP A C 11
ATOM 12592 O O . ASP A 1 18 ? 3.102 -6.449 -5.510 1.00 1.00 18 ASP A O 11
ATOM 12601 N N . ASP A 1 19 ? 4.631 -5.518 -4.177 1.00 1.00 19 ASP A N 11
ATOM 12602 C CA . ASP A 1 19 ? 4.850 -6.734 -3.380 1.00 1.00 19 ASP A CA 11
ATOM 12603 C C . ASP A 1 19 ? 3.600 -7.158 -2.577 1.00 1.00 19 ASP A C 11
ATOM 12604 O O . ASP A 1 19 ? 3.373 -8.351 -2.364 1.00 1.00 19 ASP A O 11
ATOM 12613 N N . LEU A 1 20 ? 2.759 -6.201 -2.161 1.00 1.00 20 LEU A N 11
ATOM 12614 C CA . LEU A 1 20 ? 1.492 -6.465 -1.463 1.00 1.00 20 LEU A CA 11
ATOM 12615 C C . LEU A 1 20 ? 0.450 -7.179 -2.353 1.00 1.00 20 LEU A C 11
ATOM 12616 O O . LEU A 1 20 ? -0.509 -7.750 -1.837 1.00 1.00 20 LEU A O 11
ATOM 12632 N N . ARG A 1 21 ? 0.653 -7.211 -3.680 1.00 1.00 21 ARG A N 11
ATOM 12633 C CA . ARG A 1 21 ? -0.156 -7.964 -4.667 1.00 1.00 21 ARG A CA 11
ATOM 12634 C C . ARG A 1 21 ? -0.058 -9.495 -4.509 1.00 1.00 21 ARG A C 11
ATOM 12635 O O . ARG A 1 21 ? -0.772 -10.236 -5.183 1.00 1.00 21 ARG A O 11
ATOM 12656 N N . GLY A 1 22 ? 0.802 -9.972 -3.607 1.00 1.00 22 GLY A N 11
ATOM 12657 C CA . GLY A 1 22 ? 0.892 -11.369 -3.166 1.00 1.00 22 GLY A CA 11
ATOM 12658 C C . GLY A 1 22 ? 0.432 -11.581 -1.717 1.00 1.00 22 GLY A C 11
ATOM 12659 O O . GLY A 1 22 ? 0.832 -12.572 -1.100 1.00 1.00 22 GLY A O 11
ATOM 12663 N N . ARG A 1 23 ? -0.369 -10.659 -1.154 1.00 1.00 23 ARG A N 11
ATOM 12664 C CA . ARG A 1 23 ? -0.768 -10.640 0.266 1.00 1.00 23 ARG A CA 11
ATOM 12665 C C . ARG A 1 23 ? -2.278 -10.471 0.479 1.00 1.00 23 ARG A C 11
ATOM 12666 O O . ARG A 1 23 ? -3.016 -9.967 -0.372 1.00 1.00 23 ARG A O 11
ATOM 12687 N N . LEU A 1 24 ? -2.709 -10.886 1.668 1.00 1.00 24 LEU A N 11
ATOM 12688 C CA . LEU A 1 24 ? -4.083 -10.828 2.172 1.00 1.00 24 LEU A CA 11
ATOM 12689 C C . LEU A 1 24 ? -4.276 -9.552 3.016 1.00 1.00 24 LEU A C 11
ATOM 12690 O O . LEU A 1 24 ? -3.351 -9.072 3.676 1.00 1.00 24 LEU A O 11
ATOM 12706 N N . GLY A 1 25 ? -5.491 -9.017 3.012 1.00 1.00 25 GLY A N 11
ATOM 12707 C CA . GLY A 1 25 ? -5.877 -7.749 3.627 1.00 1.00 25 GLY A CA 11
ATOM 12708 C C . GLY A 1 25 ? -7.283 -7.753 4.230 1.00 1.00 25 GLY A C 11
ATOM 12709 O O . GLY A 1 25 ? -7.960 -8.781 4.301 1.00 1.00 25 GLY A O 11
ATOM 12713 N N . LYS A 1 26 ? -7.713 -6.569 4.667 1.00 1.00 26 LYS A N 11
ATOM 12714 C CA . LYS A 1 26 ? -8.905 -6.290 5.466 1.00 1.00 26 LYS A CA 11
ATOM 12715 C C . LYS A 1 26 ? -9.491 -4.946 5.047 1.00 1.00 26 LYS A C 11
ATOM 12716 O O . LYS A 1 26 ? -8.819 -3.919 5.128 1.00 1.00 26 LYS A O 11
ATOM 12735 N N . VAL A 1 27 ? -10.723 -4.959 4.546 1.00 1.00 27 VAL A N 11
ATOM 12736 C CA . VAL A 1 27 ? -11.437 -3.741 4.112 1.00 1.00 27 VAL A CA 11
ATOM 12737 C C . VAL A 1 27 ? -11.879 -2.912 5.326 1.00 1.00 27 VAL A C 11
ATOM 12738 O O . VAL A 1 27 ? -12.531 -3.439 6.229 1.00 1.00 27 VAL A O 11
ATOM 12751 N N . ILE A 1 28 ? -11.549 -1.614 5.330 1.00 1.00 28 ILE A N 11
ATOM 12752 C CA . ILE A 1 28 ? -11.860 -0.656 6.417 1.00 1.00 28 ILE A CA 11
ATOM 12753 C C . ILE A 1 28 ? -12.744 0.525 5.967 1.00 1.00 28 ILE A C 11
ATOM 12754 O O . ILE A 1 28 ? -13.097 1.392 6.765 1.00 1.00 28 ILE A O 11
ATOM 12770 N N . THR A 1 29 ? -13.121 0.570 4.687 1.00 1.00 29 THR A N 11
ATOM 12771 C CA . THR A 1 29 ? -14.141 1.469 4.112 1.00 1.00 29 THR A CA 11
ATOM 12772 C C . THR A 1 29 ? -14.750 0.717 2.932 1.00 1.00 29 THR A C 11
ATOM 12773 O O . THR A 1 29 ? -14.003 0.215 2.095 1.00 1.00 29 THR A O 11
ATOM 12784 N N . ALA A 1 30 ? -16.078 0.589 2.887 1.00 1.00 30 ALA A N 11
ATOM 12785 C CA . ALA A 1 30 ? -16.788 -0.283 1.949 1.00 1.00 30 ALA A CA 11
ATOM 12786 C C . ALA A 1 30 ? -16.443 -0.019 0.469 1.00 1.00 30 ALA A C 11
ATOM 12787 O O . ALA A 1 30 ? -16.349 1.129 0.028 1.00 1.00 30 ALA A O 11
ATOM 12794 N N . VAL A 1 31 ? -16.307 -1.102 -0.298 1.00 1.00 31 VAL A N 11
ATOM 12795 C CA . VAL A 1 31 ? -15.876 -1.125 -1.705 1.00 1.00 31 VAL A CA 11
ATOM 12796 C C . VAL A 1 31 ? -16.992 -1.762 -2.549 1.00 1.00 31 VAL A C 11
ATOM 12797 O O . VAL A 1 31 ? -17.079 -2.989 -2.604 1.00 1.00 31 VAL A O 11
ATOM 12810 N N . PRO A 1 32 ? -17.901 -0.980 -3.163 1.00 1.00 32 PRO A N 11
ATOM 12811 C CA . PRO A 1 32 ? -19.000 -1.534 -3.952 1.00 1.00 32 PRO A CA 11
ATOM 12812 C C . PRO A 1 32 ? -18.545 -2.060 -5.326 1.00 1.00 32 PRO A C 11
ATOM 12813 O O . PRO A 1 32 ? -17.405 -1.854 -5.748 1.00 1.00 32 PRO A O 11
ATOM 12824 N N . VAL A 1 33 ? -19.472 -2.714 -6.037 1.00 1.00 33 VAL A N 11
ATOM 12825 C CA . VAL A 1 33 ? -19.226 -3.485 -7.277 1.00 1.00 33 VAL A CA 11
ATOM 12826 C C . VAL A 1 33 ? -18.552 -2.705 -8.416 1.00 1.00 33 VAL A C 11
ATOM 12827 O O . VAL A 1 33 ? -17.975 -3.311 -9.316 1.00 1.00 33 VAL A O 11
ATOM 12840 N N . ASP A 1 34 ? -18.639 -1.376 -8.400 1.00 1.00 34 ASP A N 11
ATOM 12841 C CA . ASP A 1 34 ? -18.122 -0.455 -9.422 1.00 1.00 34 ASP A CA 11
ATOM 12842 C C . ASP A 1 34 ? -17.558 0.846 -8.803 1.00 1.00 34 ASP A C 11
ATOM 12843 O O . ASP A 1 34 ? -17.535 1.893 -9.456 1.00 1.00 34 ASP A O 11
ATOM 12852 N N . GLY A 1 35 ? -17.147 0.796 -7.529 1.00 1.00 35 GLY A N 11
ATOM 12853 C CA . GLY A 1 35 ? -16.751 1.966 -6.731 1.00 1.00 35 GLY A CA 11
ATOM 12854 C C . GLY A 1 35 ? -15.486 1.759 -5.891 1.00 1.00 35 GLY A C 11
ATOM 12855 O O . GLY A 1 35 ? -14.732 0.803 -6.093 1.00 1.00 35 GLY A O 11
ATOM 12859 N N . PHE A 1 36 ? -15.266 2.668 -4.935 1.00 1.00 36 PHE A N 11
ATOM 12860 C CA . PHE A 1 36 ? -14.022 2.788 -4.165 1.00 1.00 36 PHE A CA 11
ATOM 12861 C C . PHE A 1 36 ? -14.271 2.820 -2.647 1.00 1.00 36 PHE A C 11
ATOM 12862 O O . PHE A 1 36 ? -15.252 3.395 -2.169 1.00 1.00 36 PHE A O 11
ATOM 12879 N N . GLY A 1 37 ? -13.333 2.235 -1.902 1.00 1.00 37 GLY A N 11
ATOM 12880 C CA . GLY A 1 37 ? -13.241 2.239 -0.438 1.00 1.00 37 GLY A CA 11
ATOM 12881 C C . GLY A 1 37 ? -11.780 2.125 0.004 1.00 1.00 37 GLY A C 11
ATOM 12882 O O . GLY A 1 37 ? -10.905 2.730 -0.617 1.00 1.00 37 GLY A O 11
ATOM 12886 N N . GLU A 1 38 ? -11.490 1.363 1.061 1.00 1.00 38 GLU A N 11
ATOM 12887 C CA . GLU A 1 38 ? -10.142 1.248 1.648 1.00 1.00 38 GLU A CA 11
ATOM 12888 C C . GLU A 1 38 ? -9.823 -0.166 2.150 1.00 1.00 38 GLU A C 11
ATOM 12889 O O . GLU A 1 38 ? -10.697 -0.864 2.661 1.00 1.00 38 GLU A O 11
ATOM 12901 N N . VAL A 1 39 ? -8.542 -0.542 2.098 1.00 1.00 39 VAL A N 11
ATOM 12902 C CA . VAL A 1 39 ? -7.994 -1.824 2.571 1.00 1.00 39 VAL A CA 11
ATOM 12903 C C . VAL A 1 39 ? -6.668 -1.620 3.319 1.00 1.00 39 VAL A C 11
ATOM 12904 O O . VAL A 1 39 ? -5.924 -0.680 3.041 1.00 1.00 39 VAL A O 11
ATOM 12917 N N . VAL A 1 40 ? -6.357 -2.519 4.250 1.00 1.00 40 VAL A N 11
ATOM 12918 C CA . VAL A 1 40 ? -5.058 -2.650 4.942 1.00 1.00 40 VAL A CA 11
ATOM 12919 C C . VAL A 1 40 ? -4.606 -4.111 4.878 1.00 1.00 40 VAL A C 11
ATOM 12920 O O . VAL A 1 40 ? -5.439 -5.012 4.904 1.00 1.00 40 VAL A O 11
ATOM 12933 N N . ILE A 1 41 ? -3.302 -4.371 4.769 1.00 1.00 41 ILE A N 11
ATOM 12934 C CA . ILE A 1 41 ? -2.754 -5.742 4.777 1.00 1.00 41 ILE A CA 11
ATOM 12935 C C . ILE A 1 41 ? -2.857 -6.333 6.191 1.00 1.00 41 ILE A C 11
ATOM 12936 O O . ILE A 1 41 ? -2.754 -5.604 7.174 1.00 1.00 41 ILE A O 11
ATOM 12952 N N . GLU A 1 42 ? -3.050 -7.652 6.295 1.00 1.00 42 GLU A N 11
ATOM 12953 C CA . GLU A 1 42 ? -3.397 -8.383 7.536 1.00 1.00 42 GLU A CA 11
ATOM 12954 C C . GLU A 1 42 ? -2.531 -8.126 8.789 1.00 1.00 42 GLU A C 11
ATOM 12955 O O . GLU A 1 42 ? -2.990 -8.381 9.904 1.00 1.00 42 GLU A O 11
ATOM 12967 N N . GLY A 1 43 ? -1.325 -7.569 8.654 1.00 1.00 43 GLY A N 11
ATOM 12968 C CA . GLY A 1 43 ? -0.502 -7.067 9.767 1.00 1.00 43 GLY A CA 11
ATOM 12969 C C . GLY A 1 43 ? -0.967 -5.698 10.288 1.00 1.00 43 GLY A C 11
ATOM 12970 O O . GLY A 1 43 ? -0.123 -4.853 10.579 1.00 1.00 43 GLY A O 11
ATOM 12974 N N . ILE A 1 44 ? -2.288 -5.480 10.387 1.00 1.00 44 ILE A N 11
ATOM 12975 C CA . ILE A 1 44 ? -3.014 -4.213 10.649 1.00 1.00 44 ILE A CA 11
ATOM 12976 C C . ILE A 1 44 ? -2.429 -3.300 11.747 1.00 1.00 44 ILE A C 11
ATOM 12977 O O . ILE A 1 44 ? -2.620 -2.084 11.698 1.00 1.00 44 ILE A O 11
ATOM 12993 N N . GLY A 1 45 ? -1.713 -3.859 12.731 1.00 1.00 45 GLY A N 11
ATOM 12994 C CA . GLY A 1 45 ? -1.042 -3.117 13.808 1.00 1.00 45 GLY A CA 11
ATOM 12995 C C . GLY A 1 45 ? 0.274 -2.426 13.407 1.00 1.00 45 GLY A C 11
ATOM 12996 O O . GLY A 1 45 ? 0.781 -1.601 14.170 1.00 1.00 45 GLY A O 11
ATOM 13000 N N . GLY A 1 46 ? 0.823 -2.733 12.224 1.00 1.00 46 GLY A N 11
ATOM 13001 C CA . GLY A 1 46 ? 2.079 -2.169 11.699 1.00 1.00 46 GLY A CA 11
ATOM 13002 C C . GLY A 1 46 ? 2.097 -1.889 10.185 1.00 1.00 46 GLY A C 11
ATOM 13003 O O . GLY A 1 46 ? 2.928 -1.103 9.724 1.00 1.00 46 GLY A O 11
ATOM 13007 N N . THR A 1 47 ? 1.190 -2.487 9.406 1.00 1.00 47 THR A N 11
ATOM 13008 C CA . THR A 1 47 ? 0.943 -2.161 7.986 1.00 1.00 47 THR A CA 11
ATOM 13009 C C . THR A 1 47 ? 0.252 -0.792 7.821 1.00 1.00 47 THR A C 11
ATOM 13010 O O . THR A 1 47 ? -0.069 -0.112 8.801 1.00 1.00 47 THR A O 11
ATOM 13021 N N . ILE A 1 48 ? 0.020 -0.368 6.571 1.00 1.00 48 ILE A N 11
ATOM 13022 C CA . ILE A 1 48 ? -0.510 0.960 6.211 1.00 1.00 48 ILE A CA 11
ATOM 13023 C C . ILE A 1 48 ? -1.708 0.781 5.267 1.00 1.00 48 ILE A C 11
ATOM 13024 O O . ILE A 1 48 ? -1.630 0.038 4.285 1.00 1.00 48 ILE A O 11
ATOM 13040 N N . SER A 1 49 ? -2.827 1.442 5.575 1.00 1.00 49 SER A N 11
ATOM 13041 C CA . SER A 1 49 ? -4.047 1.430 4.756 1.00 1.00 49 SER A CA 11
ATOM 13042 C C . SER A 1 49 ? -3.898 2.213 3.440 1.00 1.00 49 SER A C 11
ATOM 13043 O O . SER A 1 49 ? -3.131 3.176 3.347 1.00 1.00 49 SER A O 11
ATOM 13051 N N . LYS A 1 50 ? -4.658 1.804 2.418 1.00 1.00 50 LYS A N 11
ATOM 13052 C CA . LYS A 1 50 ? -4.671 2.359 1.052 1.00 1.00 50 LYS A CA 11
ATOM 13053 C C . LYS A 1 50 ? -6.097 2.371 0.489 1.00 1.00 50 LYS A C 11
ATOM 13054 O O . LYS A 1 50 ? -6.962 1.637 0.973 1.00 1.00 50 LYS A O 11
ATOM 13073 N N . SER A 1 51 ? -6.343 3.166 -0.552 1.00 1.00 51 SER A N 11
ATOM 13074 C CA . SER A 1 51 ? -7.596 3.118 -1.322 1.00 1.00 51 SER A CA 11
ATOM 13075 C C . SER A 1 51 ? -7.755 1.771 -2.034 1.00 1.00 51 SER A C 11
ATOM 13076 O O . SER A 1 51 ? -6.766 1.127 -2.393 1.00 1.00 51 SER A O 11
ATOM 13084 N N . ALA A 1 52 ? -9.000 1.346 -2.258 1.00 1.00 52 ALA A N 11
ATOM 13085 C CA . ALA A 1 52 ? -9.308 0.023 -2.804 1.00 1.00 52 ALA A CA 11
ATOM 13086 C C . ALA A 1 52 ? -10.519 0.007 -3.756 1.00 1.00 52 ALA A C 11
ATOM 13087 O O . ALA A 1 52 ? -11.483 0.744 -3.550 1.00 1.00 52 ALA A O 11
ATOM 13094 N N . VAL A 1 53 ? -10.483 -0.884 -4.752 1.00 1.00 53 VAL A N 11
ATOM 13095 C CA . VAL A 1 53 ? -11.571 -1.211 -5.700 1.00 1.00 53 VAL A CA 11
ATOM 13096 C C . VAL A 1 53 ? -11.806 -2.726 -5.773 1.00 1.00 53 VAL A C 11
ATOM 13097 O O . VAL A 1 53 ? -10.899 -3.511 -5.484 1.00 1.00 53 VAL A O 11
ATOM 13110 N N . SER A 1 54 ? -13.000 -3.166 -6.188 1.00 1.00 54 SER A N 11
ATOM 13111 C CA . SER A 1 54 ? -13.257 -4.591 -6.446 1.00 1.00 54 SER A CA 11
ATOM 13112 C C . SER A 1 54 ? -12.684 -5.020 -7.803 1.00 1.00 54 SER A C 11
ATOM 13113 O O . SER A 1 54 ? -13.009 -4.440 -8.841 1.00 1.00 54 SER A O 11
ATOM 13121 N N . PHE A 1 55 ? -11.855 -6.066 -7.800 1.00 1.00 55 PHE A N 11
ATOM 13122 C CA . PHE A 1 55 ? -11.362 -6.739 -9.009 1.00 1.00 55 PHE A CA 11
ATOM 13123 C C . PHE A 1 55 ? -12.383 -7.727 -9.614 1.00 1.00 55 PHE A C 11
ATOM 13124 O O . PHE A 1 55 ? -12.239 -8.152 -10.762 1.00 1.00 55 PHE A O 11
ATOM 13141 N N . ASP A 1 56 ? -13.426 -8.086 -8.858 1.00 1.00 56 ASP A N 11
ATOM 13142 C CA . ASP A 1 56 ? -14.371 -9.169 -9.178 1.00 1.00 56 ASP A CA 11
ATOM 13143 C C . ASP A 1 56 ? -15.839 -8.686 -9.229 1.00 1.00 56 ASP A C 11
ATOM 13144 O O . ASP A 1 56 ? -16.771 -9.490 -9.181 1.00 1.00 56 ASP A O 11
ATOM 13153 N N . ASN A 1 57 ? -16.045 -7.364 -9.319 1.00 1.00 57 ASN A N 11
ATOM 13154 C CA . ASN A 1 57 ? -17.342 -6.675 -9.266 1.00 1.00 57 ASN A CA 11
ATOM 13155 C C . ASN A 1 57 ? -18.249 -7.149 -8.109 1.00 1.00 57 ASN A C 11
ATOM 13156 O O . ASN A 1 57 ? -19.442 -7.407 -8.289 1.00 1.00 57 ASN A O 11
ATOM 13167 N N . GLN A 1 58 ? -17.673 -7.264 -6.911 1.00 1.00 58 GLN A N 11
ATOM 13168 C CA . GLN A 1 58 ? -18.366 -7.625 -5.671 1.00 1.00 58 GLN A CA 11
ATOM 13169 C C . GLN A 1 58 ? -18.553 -6.399 -4.768 1.00 1.00 58 GLN A C 11
ATOM 13170 O O . GLN A 1 58 ? -17.764 -5.456 -4.812 1.00 1.00 58 GLN A O 11
ATOM 13184 N N . GLN A 1 59 ? -19.587 -6.423 -3.922 1.00 1.00 59 GLN A N 11
ATOM 13185 C CA . GLN A 1 59 ? -19.772 -5.437 -2.858 1.00 1.00 59 GLN A CA 11
ATOM 13186 C C . GLN A 1 59 ? -19.048 -5.954 -1.603 1.00 1.00 59 GLN A C 11
ATOM 13187 O O . GLN A 1 59 ? -19.379 -7.020 -1.077 1.00 1.00 59 GLN A O 11
ATOM 13201 N N . ILE A 1 60 ? -18.041 -5.212 -1.145 1.00 1.00 60 ILE A N 11
ATOM 13202 C CA . ILE A 1 60 ? -17.103 -5.609 -0.089 1.00 1.00 60 ILE A CA 11
ATOM 13203 C C . ILE A 1 60 ? -17.251 -4.646 1.093 1.00 1.00 60 ILE A C 11
ATOM 13204 O O . ILE A 1 60 ? -16.636 -3.580 1.136 1.00 1.00 60 ILE A O 11
ATOM 13220 N N . SER A 1 61 ? -18.129 -5.001 2.029 1.00 1.00 61 SER A N 11
ATOM 13221 C CA . SER A 1 61 ? -18.395 -4.233 3.252 1.00 1.00 61 SER A CA 11
ATOM 13222 C C . SER A 1 61 ? -17.177 -4.136 4.187 1.00 1.00 61 SER A C 11
ATOM 13223 O O . SER A 1 61 ? -16.214 -4.901 4.080 1.00 1.00 61 SER A O 11
ATOM 13231 N N . TYR A 1 62 ? -17.250 -3.214 5.152 1.00 1.00 62 TYR A N 11
ATOM 13232 C CA . TYR A 1 62 ? -16.302 -3.090 6.265 1.00 1.00 62 TYR A CA 11
ATOM 13233 C C . TYR A 1 62 ? -16.081 -4.426 7.003 1.00 1.00 62 TYR A C 11
ATOM 13234 O O . TYR A 1 62 ? -17.033 -5.168 7.266 1.00 1.00 62 TYR A O 11
ATOM 13252 N N . GLY A 1 63 ? -14.833 -4.711 7.385 1.00 1.00 63 GLY A N 11
ATOM 13253 C CA . GLY A 1 63 ? -14.494 -5.820 8.279 1.00 1.00 63 GLY A CA 11
ATOM 13254 C C . GLY A 1 63 ? -14.483 -7.214 7.639 1.00 1.00 63 GLY A C 11
ATOM 13255 O O . GLY A 1 63 ? -14.811 -8.184 8.325 1.00 1.00 63 GLY A O 11
ATOM 13259 N N . THR A 1 64 ? -14.102 -7.342 6.360 1.00 1.00 64 THR A N 11
ATOM 13260 C CA . THR A 1 64 ? -13.969 -8.650 5.682 1.00 1.00 64 THR A CA 11
ATOM 13261 C C . THR A 1 64 ? -12.577 -8.868 5.090 1.00 1.00 64 THR A C 11
ATOM 13262 O O . THR A 1 64 ? -11.860 -7.914 4.776 1.00 1.00 64 THR A O 11
ATOM 13273 N N . THR A 1 65 ? -12.196 -10.137 4.955 1.00 1.00 65 THR A N 11
ATOM 13274 C CA . THR A 1 65 ? -10.849 -10.567 4.555 1.00 1.00 65 THR A CA 11
ATOM 13275 C C . THR A 1 65 ? -10.770 -10.738 3.038 1.00 1.00 65 THR A C 11
ATOM 13276 O O . THR A 1 65 ? -11.541 -11.487 2.431 1.00 1.00 65 THR A O 11
ATOM 13287 N N . VAL A 1 66 ? -9.800 -10.060 2.426 1.00 1.00 66 VAL A N 11
ATOM 13288 C CA . VAL A 1 66 ? -9.664 -9.894 0.971 1.00 1.00 66 VAL A CA 11
ATOM 13289 C C . VAL A 1 66 ? -8.256 -10.219 0.486 1.00 1.00 66 VAL A C 11
ATOM 13290 O O . VAL A 1 66 ? -7.284 -9.958 1.182 1.00 1.00 66 VAL A O 11
ATOM 13303 N N . LEU A 1 67 ? -8.120 -10.782 -0.711 1.00 1.00 67 LEU A N 11
ATOM 13304 C CA . LEU A 1 67 ? -6.826 -10.942 -1.384 1.00 1.00 67 LEU A CA 11
ATOM 13305 C C . LEU A 1 67 ? -6.602 -9.737 -2.305 1.00 1.00 67 LEU A C 11
ATOM 13306 O O . LEU A 1 67 ? -7.475 -9.425 -3.120 1.00 1.00 67 LEU A O 11
ATOM 13322 N N . VAL A 1 68 ? -5.456 -9.054 -2.194 1.00 1.00 68 VAL A N 11
ATOM 13323 C CA . VAL A 1 68 ? -5.073 -8.031 -3.181 1.00 1.00 68 VAL A CA 11
ATOM 13324 C C . VAL A 1 68 ? -4.570 -8.758 -4.428 1.00 1.00 68 VAL A C 11
ATOM 13325 O O . VAL A 1 68 ? -3.647 -9.566 -4.345 1.00 1.00 68 VAL A O 11
ATOM 13338 N N . VAL A 1 69 ? -5.193 -8.491 -5.575 1.00 1.00 69 VAL A N 11
ATOM 13339 C CA . VAL A 1 69 ? -4.998 -9.239 -6.833 1.00 1.00 69 VAL A CA 11
ATOM 13340 C C . VAL A 1 69 ? -4.428 -8.381 -7.970 1.00 1.00 69 VAL A C 11
ATOM 13341 O O . VAL A 1 69 ? -3.806 -8.914 -8.890 1.00 1.00 69 VAL A O 11
ATOM 13354 N N . ASP A 1 70 ? -4.565 -7.056 -7.893 1.00 1.00 70 ASP A N 11
ATOM 13355 C CA . ASP A 1 70 ? -3.886 -6.086 -8.765 1.00 1.00 70 ASP A CA 11
ATOM 13356 C C . ASP A 1 70 ? -3.659 -4.780 -7.981 1.00 1.00 70 ASP A C 11
ATOM 13357 O O . ASP A 1 70 ? -4.271 -4.586 -6.933 1.00 1.00 70 ASP A O 11
ATOM 13366 N N . ILE A 1 71 ? -2.767 -3.897 -8.435 1.00 1.00 71 ILE A N 11
ATOM 13367 C CA . ILE A 1 71 ? -2.347 -2.688 -7.699 1.00 1.00 71 ILE A CA 11
ATOM 13368 C C . ILE A 1 71 ? -2.003 -1.562 -8.686 1.00 1.00 71 ILE A C 11
ATOM 13369 O O . ILE A 1 71 ? -1.335 -1.792 -9.696 1.00 1.00 71 ILE A O 11
ATOM 13385 N N . ASN A 1 72 ? -2.443 -0.336 -8.380 1.00 1.00 72 ASN A N 11
ATOM 13386 C CA . ASN A 1 72 ? -2.264 0.853 -9.216 1.00 1.00 72 ASN A CA 11
ATOM 13387 C C . ASN A 1 72 ? -2.027 2.124 -8.367 1.00 1.00 72 ASN A C 11
ATOM 13388 O O . ASN A 1 72 ? -2.972 2.796 -7.959 1.00 1.00 72 ASN A O 11
ATOM 13399 N N . ASN A 1 73 ? -0.753 2.448 -8.102 1.00 1.00 73 ASN A N 11
ATOM 13400 C CA . ASN A 1 73 ? -0.272 3.707 -7.500 1.00 1.00 73 ASN A CA 11
ATOM 13401 C C . ASN A 1 73 ? -1.126 4.262 -6.328 1.00 1.00 73 ASN A C 11
ATOM 13402 O O . ASN A 1 73 ? -1.595 5.403 -6.358 1.00 1.00 73 ASN A O 11
ATOM 13413 N N . GLY A 1 74 ? -1.372 3.433 -5.309 1.00 1.00 74 GLY A N 11
ATOM 13414 C CA . GLY A 1 74 ? -2.151 3.783 -4.109 1.00 1.00 74 GLY A CA 11
ATOM 13415 C C . GLY A 1 74 ? -3.611 3.312 -4.130 1.00 1.00 74 GLY A C 11
ATOM 13416 O O . GLY A 1 74 ? -4.298 3.421 -3.114 1.00 1.00 74 GLY A O 11
ATOM 13420 N N . VAL A 1 75 ? -4.073 2.757 -5.256 1.00 1.00 75 VAL A N 11
ATOM 13421 C CA . VAL A 1 75 ? -5.406 2.163 -5.443 1.00 1.00 75 VAL A CA 11
ATOM 13422 C C . VAL A 1 75 ? -5.234 0.668 -5.714 1.00 1.00 75 VAL A C 11
ATOM 13423 O O . VAL A 1 75 ? -4.801 0.248 -6.788 1.00 1.00 75 VAL A O 11
ATOM 13436 N N . LEU A 1 76 ? -5.506 -0.141 -4.695 1.00 1.00 76 LEU A N 11
ATOM 13437 C CA . LEU A 1 76 ? -5.392 -1.597 -4.733 1.00 1.00 76 LEU A CA 11
ATOM 13438 C C . LEU A 1 76 ? -6.677 -2.209 -5.313 1.00 1.00 76 LEU A C 11
ATOM 13439 O O . LEU A 1 76 ? -7.779 -1.737 -5.043 1.00 1.00 76 LEU A O 11
ATOM 13455 N N . SER A 1 77 ? -6.556 -3.306 -6.052 1.00 1.00 77 SER A N 11
ATOM 13456 C CA . SER A 1 77 ? -7.681 -4.074 -6.598 1.00 1.00 77 SER A CA 11
ATOM 13457 C C . SER A 1 77 ? -7.774 -5.385 -5.833 1.00 1.00 77 SER A C 11
ATOM 13458 O O . SER A 1 77 ? -6.818 -6.164 -5.808 1.00 1.00 77 SER A O 11
ATOM 13466 N N . VAL A 1 78 ? -8.913 -5.628 -5.188 1.00 1.00 78 VAL A N 11
ATOM 13467 C CA . VAL A 1 78 ? -9.077 -6.730 -4.228 1.00 1.00 78 VAL A CA 11
ATOM 13468 C C . VAL A 1 78 ? -10.321 -7.575 -4.505 1.00 1.00 78 VAL A C 11
ATOM 13469 O O . VAL A 1 78 ? -11.241 -7.150 -5.204 1.00 1.00 78 VAL A O 11
ATOM 13482 N N . THR A 1 79 ? -10.361 -8.775 -3.933 1.00 1.00 79 THR A N 11
ATOM 13483 C CA . THR A 1 79 ? -11.514 -9.691 -3.994 1.00 1.00 79 THR A CA 11
ATOM 13484 C C . THR A 1 79 ? -11.667 -10.443 -2.659 1.00 1.00 79 THR A C 11
ATOM 13485 O O . THR A 1 79 ? -10.649 -10.772 -2.041 1.00 1.00 79 THR A O 11
ATOM 13496 N N . PRO A 1 80 ? -12.892 -10.679 -2.140 1.00 1.00 80 PRO A N 11
ATOM 13497 C CA . PRO A 1 80 ? -13.107 -11.307 -0.835 1.00 1.00 80 PRO A CA 11
ATOM 13498 C C . PRO A 1 80 ? -12.769 -12.806 -0.833 1.00 1.00 80 PRO A C 11
ATOM 13499 O O . PRO A 1 80 ? -13.603 -13.667 -1.119 1.00 1.00 80 PRO A O 11
ATOM 13510 N N . HIS A 1 81 ? -11.513 -13.110 -0.498 1.00 1.00 81 HIS A N 11
ATOM 13511 C CA . HIS A 1 81 ? -10.992 -14.471 -0.362 1.00 1.00 81 HIS A CA 11
ATOM 13512 C C . HIS A 1 81 ? -11.656 -15.225 0.810 1.00 1.00 81 HIS A C 11
ATOM 13513 O O . HIS A 1 81 ? -11.933 -16.419 0.689 1.00 1.00 81 HIS A O 11
ATOM 13527 N N . GLU A 1 82 ? -11.909 -14.529 1.929 1.00 1.00 82 GLU A N 11
ATOM 13528 C CA . GLU A 1 82 ? -12.460 -15.059 3.193 1.00 1.00 82 GLU A CA 11
ATOM 13529 C C . GLU A 1 82 ? -12.004 -16.499 3.568 1.00 1.00 82 GLU A C 11
ATOM 13530 O O . GLU A 1 82 ? -12.845 -17.390 3.741 1.00 1.00 82 GLU A O 11
ATOM 13542 N N . PRO A 1 83 ? -10.682 -16.766 3.675 1.00 1.00 83 PRO A N 11
ATOM 13543 C CA . PRO A 1 83 ? -10.159 -18.092 4.015 1.00 1.00 83 PRO A CA 11
ATOM 13544 C C . PRO A 1 83 ? -10.467 -18.497 5.469 1.00 1.00 83 PRO A C 11
ATOM 13545 O O . PRO A 1 83 ? -10.685 -17.651 6.342 1.00 1.00 83 PRO A O 11
ATOM 13556 N N . ILE A 1 84 ? -10.441 -19.808 5.737 1.00 1.00 84 ILE A N 11
ATOM 13557 C CA . ILE A 1 84 ? -10.717 -20.427 7.050 1.00 1.00 84 ILE A CA 11
ATOM 13558 C C . ILE A 1 84 ? -9.709 -21.557 7.314 1.00 1.00 84 ILE A C 11
ATOM 13559 O O . ILE A 1 84 ? -9.422 -22.379 6.431 1.00 1.00 84 ILE A O 11
ATOM 13575 N N . GLY A 1 1 ? 19.642 17.662 -9.760 1.00 1.00 1 GLY A N 12
ATOM 13576 C CA . GLY A 1 1 ? 19.201 16.355 -10.256 1.00 1.00 1 GLY A CA 12
ATOM 13577 C C . GLY A 1 1 ? 18.278 15.581 -9.304 1.00 1.00 1 GLY A C 12
ATOM 13578 O O . GLY A 1 1 ? 17.815 14.491 -9.648 1.00 1.00 1 GLY A O 12
ATOM 13582 N N . SER A 1 2 ? 17.991 16.130 -8.119 1.00 1.00 2 SER A N 12
ATOM 13583 C CA . SER A 1 2 ? 17.241 15.476 -7.030 1.00 1.00 2 SER A CA 12
ATOM 13584 C C . SER A 1 2 ? 15.864 14.937 -7.434 1.00 1.00 2 SER A C 12
ATOM 13585 O O . SER A 1 2 ? 15.434 13.915 -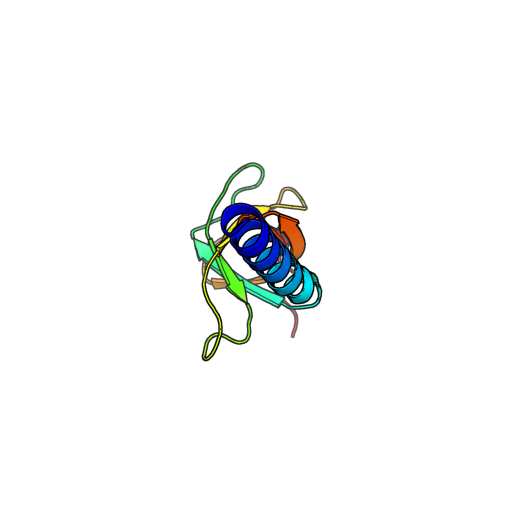6.903 1.00 1.00 2 SER A O 12
ATOM 13593 N N . HIS A 1 3 ? 15.190 15.555 -8.410 1.00 1.00 3 HIS A N 12
ATOM 13594 C CA . HIS A 1 3 ? 13.905 15.075 -8.937 1.00 1.00 3 HIS A CA 12
ATOM 13595 C C . HIS A 1 3 ? 13.982 13.643 -9.504 1.00 1.00 3 HIS A C 12
ATOM 13596 O O . HIS A 1 3 ? 13.039 12.865 -9.352 1.00 1.00 3 HIS A O 12
ATOM 13610 N N . MET A 1 4 ? 15.112 13.256 -10.111 1.00 1.00 4 MET A N 12
ATOM 13611 C CA . MET A 1 4 ? 15.339 11.890 -10.605 1.00 1.00 4 MET A CA 12
ATOM 13612 C C . MET A 1 4 ? 15.513 10.885 -9.456 1.00 1.00 4 MET A C 12
ATOM 13613 O O . MET A 1 4 ? 15.008 9.765 -9.531 1.00 1.00 4 MET A O 12
ATOM 13627 N N . LEU A 1 5 ? 16.180 11.291 -8.370 1.00 1.00 5 LEU A N 12
ATOM 13628 C CA . LEU A 1 5 ? 16.352 10.476 -7.160 1.00 1.00 5 LEU A CA 12
ATOM 13629 C C . LEU A 1 5 ? 15.016 10.288 -6.420 1.00 1.00 5 LEU A C 12
ATOM 13630 O O . LEU A 1 5 ? 14.689 9.180 -5.998 1.00 1.00 5 LEU A O 12
ATOM 13646 N N . GLU A 1 6 ? 14.208 11.346 -6.326 1.00 1.00 6 GLU A N 12
ATOM 13647 C CA . GLU A 1 6 ? 12.840 11.299 -5.790 1.00 1.00 6 GLU A CA 12
ATOM 13648 C C . GLU A 1 6 ? 11.911 10.423 -6.646 1.00 1.00 6 GLU A C 12
ATOM 13649 O O . GLU A 1 6 ? 11.139 9.632 -6.103 1.00 1.00 6 GLU A O 12
ATOM 13661 N N . SER A 1 7 ? 12.021 10.497 -7.978 1.00 1.00 7 SER A N 12
ATOM 13662 C CA . SER A 1 7 ? 11.291 9.610 -8.900 1.00 1.00 7 SER A CA 12
ATOM 13663 C C . SER A 1 7 ? 11.710 8.143 -8.740 1.00 1.00 7 SER A C 12
ATOM 13664 O O . SER A 1 7 ? 10.858 7.255 -8.738 1.00 1.00 7 SER A O 12
ATOM 13672 N N . SER A 1 8 ? 13.006 7.875 -8.546 1.00 1.00 8 SER A N 12
ATOM 13673 C CA . SER A 1 8 ? 13.535 6.529 -8.279 1.00 1.00 8 SER A CA 12
ATOM 13674 C C . SER A 1 8 ? 13.025 5.965 -6.944 1.00 1.00 8 SER A C 12
ATOM 13675 O O . SER A 1 8 ? 12.595 4.811 -6.879 1.00 1.00 8 SER A O 12
ATOM 13683 N N . ALA A 1 9 ? 12.985 6.787 -5.889 1.00 1.00 9 ALA A N 12
ATOM 13684 C CA . ALA A 1 9 ? 12.397 6.423 -4.599 1.00 1.00 9 ALA A CA 12
ATOM 13685 C C . ALA A 1 9 ? 10.878 6.161 -4.690 1.00 1.00 9 ALA A C 12
ATOM 13686 O O . ALA A 1 9 ? 10.378 5.208 -4.093 1.00 1.00 9 ALA A O 12
ATOM 13693 N N . GLU A 1 10 ? 10.140 6.962 -5.466 1.00 1.00 10 GLU A N 12
ATOM 13694 C CA . GLU A 1 10 ? 8.703 6.770 -5.700 1.00 1.00 10 GLU A CA 12
ATOM 13695 C C . GLU A 1 10 ? 8.406 5.477 -6.480 1.00 1.00 10 GLU A C 12
ATOM 13696 O O . GLU A 1 10 ? 7.507 4.724 -6.104 1.00 1.00 10 GLU A O 12
ATOM 13708 N N . GLU A 1 11 ? 9.187 5.166 -7.518 1.00 1.00 11 GLU A N 12
ATOM 13709 C CA . GLU A 1 11 ? 9.097 3.879 -8.219 1.00 1.00 11 GLU A CA 12
ATOM 13710 C C . GLU A 1 11 ? 9.478 2.698 -7.314 1.00 1.00 11 GLU A C 12
ATOM 13711 O O . GLU A 1 11 ? 8.813 1.664 -7.351 1.00 1.00 11 GLU A O 12
ATOM 13723 N N . SER A 1 12 ? 10.479 2.859 -6.443 1.00 1.00 12 SER A N 12
ATOM 13724 C CA . SER A 1 12 ? 10.841 1.836 -5.449 1.00 1.00 12 SER A CA 12
ATOM 13725 C C . SER A 1 12 ? 9.697 1.570 -4.465 1.00 1.00 12 SER A C 12
ATOM 13726 O O . SER A 1 12 ? 9.413 0.416 -4.146 1.00 1.00 12 SER A O 12
ATOM 13734 N N . LEU A 1 13 ? 8.985 2.613 -4.027 1.00 1.00 13 LEU A N 12
ATOM 13735 C CA . LEU A 1 13 ? 7.795 2.484 -3.181 1.00 1.00 13 LEU A CA 12
ATOM 13736 C C . LEU A 1 13 ? 6.637 1.814 -3.942 1.00 1.00 13 LEU A C 12
ATOM 13737 O O . LEU A 1 13 ? 5.966 0.946 -3.385 1.00 1.00 13 LEU A O 12
ATOM 13753 N N . ALA A 1 14 ? 6.443 2.126 -5.227 1.00 1.00 14 ALA A N 12
ATOM 13754 C CA . ALA A 1 14 ? 5.477 1.424 -6.075 1.00 1.00 14 ALA A CA 12
ATOM 13755 C C . ALA A 1 14 ? 5.804 -0.079 -6.217 1.00 1.00 14 ALA A C 12
ATOM 13756 O O . ALA A 1 14 ? 4.891 -0.905 -6.192 1.00 1.00 14 ALA A O 12
ATOM 13763 N N . TYR A 1 15 ? 7.085 -0.462 -6.294 1.00 1.00 15 TYR A N 12
ATOM 13764 C CA . TYR A 1 15 ? 7.505 -1.872 -6.284 1.00 1.00 15 TYR A CA 12
ATOM 13765 C C . TYR A 1 15 ? 7.269 -2.552 -4.921 1.00 1.00 15 TYR A C 12
ATOM 13766 O O . TYR A 1 15 ? 6.812 -3.696 -4.879 1.00 1.00 15 TYR A O 12
ATOM 13784 N N . ARG A 1 16 ? 7.511 -1.848 -3.802 1.00 1.00 16 ARG A N 12
ATOM 13785 C CA . ARG A 1 16 ? 7.166 -2.317 -2.441 1.00 1.00 16 ARG A CA 12
ATOM 13786 C C . ARG A 1 16 ? 5.659 -2.521 -2.266 1.00 1.00 16 ARG A C 12
ATOM 13787 O O . ARG A 1 16 ? 5.239 -3.504 -1.662 1.00 1.00 16 ARG A O 12
ATOM 13808 N N . GLU A 1 17 ? 4.843 -1.626 -2.817 1.00 1.00 17 GLU A N 12
ATOM 13809 C CA . GLU A 1 17 ? 3.386 -1.768 -2.855 1.00 1.00 17 GLU A CA 12
ATOM 13810 C C . GLU A 1 17 ? 2.942 -2.933 -3.750 1.00 1.00 17 GLU A C 12
ATOM 13811 O O . GLU A 1 17 ? 2.083 -3.706 -3.346 1.00 1.00 17 GLU A O 12
ATOM 13823 N N . ASP A 1 18 ? 3.553 -3.132 -4.920 1.00 1.00 18 ASP A N 12
ATOM 13824 C CA . ASP A 1 18 ? 3.258 -4.278 -5.790 1.00 1.00 18 ASP A CA 12
ATOM 13825 C C . ASP A 1 18 ? 3.623 -5.636 -5.157 1.00 1.00 18 ASP A C 12
ATOM 13826 O O . ASP A 1 18 ? 2.992 -6.641 -5.474 1.00 1.00 18 ASP A O 12
ATOM 13835 N N . ASP A 1 19 ? 4.576 -5.691 -4.219 1.00 1.00 19 ASP A N 12
ATOM 13836 C CA . ASP A 1 19 ? 4.830 -6.898 -3.416 1.00 1.00 19 ASP A CA 12
ATOM 13837 C C . ASP A 1 19 ? 3.613 -7.307 -2.558 1.00 1.00 19 ASP A C 12
ATOM 13838 O O . ASP A 1 19 ? 3.388 -8.497 -2.325 1.00 1.00 19 ASP A O 12
ATOM 13847 N N . LEU A 1 20 ? 2.792 -6.339 -2.124 1.00 1.00 20 LEU A N 12
ATOM 13848 C CA . LEU A 1 20 ? 1.540 -6.588 -1.394 1.00 1.00 20 LEU A CA 12
ATOM 13849 C C . LEU A 1 20 ? 0.490 -7.339 -2.240 1.00 1.00 20 LEU A C 12
ATOM 13850 O O . LEU A 1 20 ? -0.466 -7.876 -1.684 1.00 1.00 20 LEU A O 12
ATOM 13866 N N . ARG A 1 21 ? 0.673 -7.438 -3.567 1.00 1.00 21 ARG A N 12
ATOM 13867 C CA . ARG A 1 21 ? -0.160 -8.273 -4.461 1.00 1.00 21 ARG A CA 12
ATOM 13868 C C . ARG A 1 21 ? -0.105 -9.771 -4.106 1.00 1.00 21 ARG A C 12
ATOM 13869 O O . ARG A 1 21 ? -1.015 -10.531 -4.431 1.00 1.00 21 ARG A O 12
ATOM 13890 N N . GLY A 1 22 ? 0.934 -10.205 -3.388 1.00 1.00 22 GLY A N 12
ATOM 13891 C CA . GLY A 1 22 ? 1.054 -11.560 -2.840 1.00 1.00 22 GLY A CA 12
ATOM 13892 C C . GLY A 1 22 ? 0.481 -11.721 -1.425 1.00 1.00 22 GLY A C 12
ATOM 13893 O O . GLY A 1 22 ? 0.807 -12.705 -0.757 1.00 1.00 22 GLY A O 12
ATOM 13897 N N . ARG A 1 23 ? -0.326 -10.761 -0.941 1.00 1.00 23 ARG A N 12
ATOM 13898 C CA . ARG A 1 23 ? -0.780 -10.668 0.459 1.00 1.00 23 ARG A CA 12
ATOM 13899 C C . ARG A 1 23 ? -2.293 -10.451 0.600 1.00 1.00 23 ARG A C 12
ATOM 13900 O O . ARG A 1 23 ? -2.990 -10.016 -0.319 1.00 1.00 23 ARG A O 12
ATOM 13921 N N . LEU A 1 24 ? -2.772 -10.750 1.803 1.00 1.00 24 LEU A N 12
ATOM 13922 C CA . LEU A 1 24 ? -4.167 -10.696 2.243 1.00 1.00 24 LEU A CA 12
ATOM 13923 C C . LEU A 1 24 ? -4.391 -9.411 3.064 1.00 1.00 24 LEU A C 12
ATOM 13924 O O . LEU A 1 24 ? -3.482 -8.922 3.739 1.00 1.00 24 LEU A O 12
ATOM 13940 N N . GLY A 1 25 ? -5.606 -8.874 3.027 1.00 1.00 25 GLY A N 12
ATOM 13941 C CA . GLY A 1 25 ? -6.004 -7.608 3.645 1.00 1.00 25 GLY A CA 12
ATOM 13942 C C . GLY A 1 25 ? -7.395 -7.613 4.290 1.00 1.00 25 GLY A C 12
ATOM 13943 O O . GLY A 1 25 ? -8.067 -8.643 4.376 1.00 1.00 25 GLY A O 12
ATOM 13947 N N . LYS A 1 26 ? -7.818 -6.431 4.749 1.00 1.00 26 LYS A N 12
ATOM 13948 C CA . LYS A 1 26 ? -8.993 -6.158 5.583 1.00 1.00 26 LYS A CA 12
ATOM 13949 C C . LYS A 1 26 ? -9.611 -4.823 5.173 1.00 1.00 26 LYS A C 12
ATOM 13950 O O . LYS A 1 26 ? -8.947 -3.789 5.250 1.00 1.00 26 LYS A O 12
ATOM 13969 N N . VAL A 1 27 ? -10.850 -4.848 4.686 1.00 1.00 27 VAL A N 12
ATOM 13970 C CA . VAL A 1 27 ? -11.578 -3.649 4.215 1.00 1.00 27 VAL A CA 12
ATOM 13971 C C . VAL A 1 27 ? -12.076 -2.802 5.392 1.00 1.00 27 VAL A C 12
ATOM 13972 O O . VAL A 1 27 ? -12.650 -3.327 6.348 1.00 1.00 27 VAL A O 12
ATOM 13985 N N . ILE A 1 28 ? -11.874 -1.484 5.302 1.00 1.00 28 ILE A N 12
ATOM 13986 C CA . ILE A 1 28 ? -12.143 -0.485 6.364 1.00 1.00 28 ILE A CA 12
ATOM 13987 C C . ILE A 1 28 ? -13.067 0.662 5.905 1.00 1.00 28 ILE A C 12
ATOM 13988 O O . ILE A 1 28 ? -13.581 1.418 6.729 1.00 1.00 28 ILE A O 12
ATOM 14004 N N . THR A 1 29 ? -13.320 0.756 4.598 1.00 1.00 29 THR A N 12
ATOM 14005 C CA . THR A 1 29 ? -14.333 1.617 3.965 1.00 1.00 29 THR A CA 12
ATOM 14006 C C . THR A 1 29 ? -14.890 0.812 2.794 1.00 1.00 29 THR A C 12
ATOM 14007 O O . THR A 1 29 ? -14.109 0.291 1.999 1.00 1.00 29 THR A O 12
ATOM 14018 N N . ALA A 1 30 ? -16.214 0.659 2.715 1.00 1.00 30 ALA A N 12
ATOM 14019 C CA . ALA A 1 30 ? -16.878 -0.256 1.786 1.00 1.00 30 ALA A CA 12
ATOM 14020 C C . ALA A 1 30 ? -16.502 -0.012 0.312 1.00 1.00 30 ALA A C 12
ATOM 14021 O O . ALA A 1 30 ? -16.419 1.129 -0.146 1.00 1.00 30 ALA A O 12
ATOM 14028 N N . VAL A 1 31 ? -16.328 -1.104 -0.435 1.00 1.00 31 VAL A N 12
ATOM 14029 C CA . VAL A 1 31 ? -15.876 -1.130 -1.834 1.00 1.00 31 VAL A CA 12
ATOM 14030 C C . VAL A 1 31 ? -16.973 -1.786 -2.688 1.00 1.00 31 VAL A C 12
ATOM 14031 O O . VAL A 1 31 ? -17.047 -3.014 -2.734 1.00 1.00 31 VAL A O 12
ATOM 14044 N N . PRO A 1 32 ? -17.883 -1.023 -3.319 1.00 1.00 32 PRO A N 12
ATOM 14045 C CA . PRO A 1 32 ? -18.975 -1.603 -4.100 1.00 1.00 32 PRO A CA 12
ATOM 14046 C C . PRO A 1 32 ? -18.508 -2.161 -5.455 1.00 1.00 32 PRO A C 12
ATOM 14047 O O . PRO A 1 32 ? -17.362 -1.972 -5.871 1.00 1.00 32 PRO A O 12
ATOM 14058 N N . VAL A 1 33 ? -19.430 -2.829 -6.160 1.00 1.00 33 VAL A N 12
ATOM 14059 C CA . VAL A 1 33 ? -19.180 -3.595 -7.401 1.00 1.00 33 VAL A CA 12
ATOM 14060 C C . VAL A 1 33 ? -18.526 -2.802 -8.543 1.00 1.00 33 VAL A C 12
ATOM 14061 O O . VAL A 1 33 ? -17.969 -3.396 -9.461 1.00 1.00 33 VAL A O 12
ATOM 14074 N N . ASP A 1 34 ? -18.611 -1.472 -8.513 1.00 1.00 34 ASP A N 12
ATOM 14075 C CA . ASP A 1 34 ? -18.125 -0.548 -9.547 1.00 1.00 34 ASP A CA 12
ATOM 14076 C C . ASP A 1 34 ? -17.539 0.750 -8.944 1.00 1.00 34 ASP A C 12
ATOM 14077 O O . ASP A 1 34 ? -17.533 1.798 -9.597 1.00 1.00 34 ASP A O 12
ATOM 14086 N N . GLY A 1 35 ? -17.088 0.696 -7.684 1.00 1.00 35 GLY A N 12
ATOM 14087 C CA . GLY A 1 35 ? -16.688 1.873 -6.895 1.00 1.00 35 GLY A CA 12
ATOM 14088 C C . GLY A 1 35 ? -15.425 1.676 -6.049 1.00 1.00 35 GLY A C 12
ATOM 14089 O O . GLY A 1 35 ? -14.664 0.725 -6.241 1.00 1.00 35 GLY A O 12
ATOM 14093 N N . PHE A 1 36 ? -15.219 2.595 -5.099 1.00 1.00 36 PHE A N 12
ATOM 14094 C CA . PHE A 1 36 ? -13.987 2.733 -4.316 1.00 1.00 36 PHE A CA 12
ATOM 14095 C C . PHE A 1 36 ? -14.273 2.774 -2.807 1.00 1.00 36 PHE A C 12
ATOM 14096 O O . PHE A 1 36 ? -15.269 3.346 -2.358 1.00 1.00 36 PHE A O 12
ATOM 14113 N N . GLY A 1 37 ? -13.351 2.204 -2.034 1.00 1.00 37 GLY A N 12
ATOM 14114 C CA . GLY A 1 37 ? -13.289 2.247 -0.571 1.00 1.00 37 GLY A CA 12
ATOM 14115 C C . GLY A 1 37 ? -11.834 2.147 -0.107 1.00 1.00 37 GLY A C 12
ATOM 14116 O O . GLY A 1 37 ? -10.944 2.691 -0.762 1.00 1.00 37 GLY A O 12
ATOM 14120 N N . GLU A 1 38 ? -11.568 1.465 1.008 1.00 1.00 38 GLU A N 12
ATOM 14121 C CA . GLU A 1 38 ? -10.230 1.379 1.620 1.00 1.00 38 GLU A CA 12
ATOM 14122 C C . GLU A 1 38 ? -9.951 0.011 2.259 1.00 1.00 38 GLU A C 12
ATOM 14123 O O . GLU A 1 38 ? -10.862 -0.682 2.716 1.00 1.00 38 GLU A O 12
ATOM 14135 N N . VAL A 1 39 ? -8.667 -0.339 2.349 1.00 1.00 39 VAL A N 12
ATOM 14136 C CA . VAL A 1 39 ? -8.138 -1.624 2.829 1.00 1.00 39 VAL A CA 12
ATOM 14137 C C . VAL A 1 39 ? -6.815 -1.442 3.590 1.00 1.00 39 VAL A C 12
ATOM 14138 O O . VAL A 1 39 ? -6.096 -0.464 3.385 1.00 1.00 39 VAL A O 12
ATOM 14151 N N . VAL A 1 40 ? -6.473 -2.412 4.438 1.00 1.00 40 VAL A N 12
ATOM 14152 C CA . VAL A 1 40 ? -5.164 -2.571 5.110 1.00 1.00 40 VAL A CA 12
ATOM 14153 C C . VAL A 1 40 ? -4.674 -4.001 4.881 1.00 1.00 40 VAL A C 12
ATOM 14154 O O . VAL A 1 40 ? -5.493 -4.915 4.866 1.00 1.00 40 VAL A O 12
ATOM 14167 N N . ILE A 1 41 ? -3.369 -4.232 4.734 1.00 1.00 41 ILE A N 12
ATOM 14168 C CA . ILE A 1 41 ? -2.810 -5.598 4.731 1.00 1.00 41 ILE A CA 12
ATOM 14169 C C . ILE A 1 41 ? -2.865 -6.181 6.153 1.00 1.00 41 ILE A C 12
ATOM 14170 O O . ILE A 1 41 ? -2.749 -5.451 7.136 1.00 1.00 41 ILE A O 12
ATOM 14186 N N . GLU A 1 42 ? -3.043 -7.500 6.264 1.00 1.00 42 GLU A N 12
ATOM 14187 C CA . GLU A 1 42 ? -3.337 -8.229 7.516 1.00 1.00 42 GLU A CA 12
ATOM 14188 C C . GLU A 1 42 ? -2.316 -8.068 8.665 1.00 1.00 42 GLU A C 12
ATOM 14189 O O . GLU A 1 42 ? -2.647 -8.356 9.816 1.00 1.00 42 GLU A O 12
ATOM 14201 N N . GLY A 1 43 ? -1.111 -7.554 8.402 1.00 1.00 43 GLY A N 12
ATOM 14202 C CA . GLY A 1 43 ? -0.121 -7.150 9.414 1.00 1.00 43 GLY A CA 12
ATOM 14203 C C . GLY A 1 43 ? -0.455 -5.835 10.132 1.00 1.00 43 GLY A C 12
ATOM 14204 O O . GLY A 1 43 ? 0.448 -5.032 10.367 1.00 1.00 43 GLY A O 12
ATOM 14208 N N . ILE A 1 44 ? -1.733 -5.598 10.458 1.00 1.00 44 ILE A N 12
ATOM 14209 C CA . ILE A 1 44 ? -2.315 -4.333 10.957 1.00 1.00 44 ILE A CA 12
ATOM 14210 C C . ILE A 1 44 ? -1.553 -3.627 12.094 1.00 1.00 44 ILE A C 12
ATOM 14211 O O . ILE A 1 44 ? -1.643 -2.404 12.225 1.00 1.00 44 ILE A O 12
ATOM 14227 N N . GLY A 1 45 ? -0.790 -4.367 12.908 1.00 1.00 45 GLY A N 12
ATOM 14228 C CA . GLY A 1 45 ? 0.125 -3.816 13.917 1.00 1.00 45 GLY A CA 12
ATOM 14229 C C . GLY A 1 45 ? 1.281 -2.957 13.363 1.00 1.00 45 GLY A C 12
ATOM 14230 O O . GLY A 1 45 ? 1.891 -2.206 14.128 1.00 1.00 45 GLY A O 12
ATOM 14234 N N . GLY A 1 46 ? 1.578 -3.034 12.058 1.00 1.00 46 GLY A N 12
ATOM 14235 C CA . GLY A 1 46 ? 2.649 -2.262 11.402 1.00 1.00 46 GLY A CA 12
ATOM 14236 C C . GLY A 1 46 ? 2.443 -1.909 9.917 1.00 1.00 46 GLY A C 12
ATOM 14237 O O . GLY A 1 46 ? 3.179 -1.068 9.394 1.00 1.00 46 GLY A O 12
ATOM 14241 N N . THR A 1 47 ? 1.465 -2.504 9.224 1.00 1.00 47 THR A N 12
ATOM 14242 C CA . THR A 1 47 ? 1.071 -2.140 7.843 1.00 1.00 47 THR A CA 12
ATOM 14243 C C . THR A 1 47 ? 0.342 -0.782 7.769 1.00 1.00 47 THR A C 12
ATOM 14244 O O . THR A 1 47 ? 0.053 -0.149 8.790 1.00 1.00 47 THR A O 12
ATOM 14255 N N . ILE A 1 48 ? 0.051 -0.314 6.547 1.00 1.00 48 ILE A N 12
ATOM 14256 C CA . ILE A 1 48 ? -0.502 1.021 6.245 1.00 1.00 48 ILE A CA 12
ATOM 14257 C C . ILE A 1 48 ? -1.737 0.873 5.337 1.00 1.00 48 ILE A C 12
ATOM 14258 O O . ILE A 1 48 ? -1.744 0.054 4.415 1.00 1.00 48 ILE A O 12
ATOM 14274 N N . SER A 1 49 ? -2.791 1.652 5.605 1.00 1.00 49 SER A N 12
ATOM 14275 C CA . SER A 1 49 ? -4.032 1.673 4.814 1.00 1.00 49 SER A CA 12
ATOM 14276 C C . SER A 1 49 ? -3.859 2.311 3.426 1.00 1.00 49 SER A C 12
ATOM 14277 O O . SER A 1 49 ? -3.035 3.208 3.230 1.00 1.00 49 SER A O 12
ATOM 14285 N N . LYS A 1 50 ? -4.674 1.867 2.460 1.00 1.00 50 LYS A N 12
ATOM 14286 C CA . LYS A 1 50 ? -4.692 2.319 1.055 1.00 1.00 50 LYS A CA 12
ATOM 14287 C C . LYS A 1 50 ? -6.125 2.348 0.511 1.00 1.00 50 LYS A C 12
ATOM 14288 O O . LYS A 1 50 ? -7.003 1.658 1.036 1.00 1.00 50 LYS A O 12
ATOM 14307 N N . SER A 1 51 ? -6.365 3.105 -0.561 1.00 1.00 51 SER A N 12
ATOM 14308 C CA . SER A 1 51 ? -7.632 3.045 -1.309 1.00 1.00 51 SER A CA 12
ATOM 14309 C C . SER A 1 51 ? -7.756 1.707 -2.046 1.00 1.00 51 SER A C 12
ATOM 14310 O O . SER A 1 51 ? -6.751 1.080 -2.394 1.00 1.00 51 SER A O 12
ATOM 14318 N N . ALA A 1 52 ? -8.992 1.272 -2.293 1.00 1.00 52 ALA A N 12
ATOM 14319 C CA . ALA A 1 52 ? -9.283 -0.047 -2.857 1.00 1.00 52 ALA A CA 12
ATOM 14320 C C . ALA A 1 52 ? -10.473 -0.050 -3.833 1.00 1.00 52 ALA A C 12
ATOM 14321 O O . ALA A 1 52 ? -11.430 0.705 -3.648 1.00 1.00 52 ALA A O 12
ATOM 14328 N N . VAL A 1 53 ? -10.428 -0.937 -4.834 1.00 1.00 53 VAL A N 12
ATOM 14329 C CA . VAL A 1 53 ? -11.497 -1.206 -5.821 1.00 1.00 53 VAL A CA 12
ATOM 14330 C C . VAL A 1 53 ? -11.804 -2.706 -5.930 1.00 1.00 53 VAL A C 12
ATOM 14331 O O . VAL A 1 53 ? -10.940 -3.544 -5.662 1.00 1.00 53 VAL A O 12
ATOM 14344 N N . SER A 1 54 ? -13.030 -3.060 -6.330 1.00 1.00 54 SER A N 12
ATOM 14345 C CA . SER A 1 54 ? -13.475 -4.451 -6.459 1.00 1.00 54 SER A CA 12
ATOM 14346 C C . SER A 1 54 ? -13.097 -5.035 -7.824 1.00 1.00 54 SER A C 12
ATOM 14347 O O . SER A 1 54 ? -13.670 -4.669 -8.853 1.00 1.00 54 SER A O 12
ATOM 14355 N N . PHE A 1 55 ? -12.108 -5.933 -7.849 1.00 1.00 55 PHE A N 12
ATOM 14356 C CA . PHE A 1 55 ? -11.578 -6.527 -9.085 1.00 1.00 55 PHE A CA 12
ATOM 14357 C C . PHE A 1 55 ? -12.530 -7.534 -9.757 1.00 1.00 55 PHE A C 12
ATOM 14358 O O . PHE A 1 55 ? -12.421 -7.797 -10.955 1.00 1.00 55 PHE A O 12
ATOM 14375 N N . ASP A 1 56 ? -13.482 -8.082 -8.998 1.00 1.00 56 ASP A N 12
ATOM 14376 C CA . ASP A 1 56 ? -14.390 -9.159 -9.423 1.00 1.00 56 ASP A CA 12
ATOM 14377 C C . ASP A 1 56 ? -15.865 -8.705 -9.461 1.00 1.00 56 ASP A C 12
ATOM 14378 O O . ASP A 1 56 ? -16.781 -9.529 -9.491 1.00 1.00 56 ASP A O 12
ATOM 14387 N N . ASN A 1 57 ? -16.096 -7.384 -9.470 1.00 1.00 57 ASN A N 12
ATOM 14388 C CA . ASN A 1 57 ? -17.411 -6.736 -9.413 1.00 1.00 57 ASN A CA 12
ATOM 14389 C C . ASN A 1 57 ? -18.306 -7.275 -8.275 1.00 1.00 57 ASN A C 12
ATOM 14390 O O . ASN A 1 57 ? -19.468 -7.635 -8.480 1.00 1.00 57 ASN A O 12
ATOM 14401 N N . GLN A 1 58 ? -17.750 -7.315 -7.061 1.00 1.00 58 GLN A N 12
ATOM 14402 C CA . GLN A 1 58 ? -18.435 -7.730 -5.829 1.00 1.00 58 GLN A CA 12
ATOM 14403 C C . GLN A 1 58 ? -18.544 -6.561 -4.839 1.00 1.00 58 GLN A C 12
ATOM 14404 O O . GLN A 1 58 ? -17.672 -5.695 -4.805 1.00 1.00 58 GLN A O 12
ATOM 14418 N N . GLN A 1 59 ? -19.597 -6.527 -4.019 1.00 1.00 59 GLN A N 12
ATOM 14419 C CA . GLN A 1 59 ? -19.747 -5.523 -2.961 1.00 1.00 59 GLN A CA 12
ATOM 14420 C C . GLN A 1 59 ? -18.998 -6.009 -1.705 1.00 1.00 59 GLN A C 12
ATOM 14421 O O . GLN A 1 59 ? -19.299 -7.077 -1.169 1.00 1.00 59 GLN A O 12
ATOM 14435 N N . ILE A 1 60 ? -18.011 -5.235 -1.251 1.00 1.00 60 ILE A N 12
ATOM 14436 C CA . ILE A 1 60 ? -17.059 -5.597 -0.192 1.00 1.00 60 ILE A CA 12
ATOM 14437 C C . ILE A 1 60 ? -17.237 -4.647 0.998 1.00 1.00 60 ILE A C 12
ATOM 14438 O O . ILE A 1 60 ? -16.657 -3.561 1.047 1.00 1.00 60 ILE A O 12
ATOM 14454 N N . SER A 1 61 ? -18.099 -5.036 1.938 1.00 1.00 61 SER A N 12
ATOM 14455 C CA . SER A 1 61 ? -18.385 -4.281 3.167 1.00 1.00 61 SER A CA 12
ATOM 14456 C C . SER A 1 61 ? -17.186 -4.199 4.128 1.00 1.00 61 SER A C 12
ATOM 14457 O O . SER A 1 61 ? -16.223 -4.964 4.032 1.00 1.00 61 SER A O 12
ATOM 14465 N N . TYR A 1 62 ? -17.284 -3.294 5.107 1.00 1.00 62 TYR A N 12
ATOM 14466 C CA . TYR A 1 62 ? -16.367 -3.189 6.249 1.00 1.00 62 TYR A CA 12
ATOM 14467 C C . TYR A 1 62 ? -16.152 -4.535 6.970 1.00 1.00 62 TYR A C 12
ATOM 14468 O O . TYR A 1 62 ? -17.098 -5.301 7.182 1.00 1.00 62 TYR A O 12
ATOM 14486 N N . GLY A 1 63 ? -14.913 -4.805 7.387 1.00 1.00 63 GLY A N 12
ATOM 14487 C CA . GLY A 1 63 ? -14.569 -5.916 8.278 1.00 1.00 63 GLY A CA 12
ATOM 14488 C C . GLY A 1 63 ? -14.315 -7.280 7.625 1.00 1.00 63 GLY A C 12
ATOM 14489 O O . GLY A 1 63 ? -14.051 -8.236 8.356 1.00 1.00 63 GLY A O 12
ATOM 14493 N N . THR A 1 64 ? -14.369 -7.410 6.292 1.00 1.00 64 THR A N 12
ATOM 14494 C CA . THR A 1 64 ? -14.149 -8.698 5.608 1.00 1.00 64 THR A CA 12
ATOM 14495 C C . THR A 1 64 ? -12.700 -8.865 5.151 1.00 1.00 64 THR A C 12
ATOM 14496 O O . THR A 1 64 ? -11.955 -7.892 4.993 1.00 1.00 64 THR A O 12
ATOM 14507 N N . THR A 1 65 ? -12.297 -10.114 4.938 1.00 1.00 65 THR A N 12
ATOM 14508 C CA . THR A 1 65 ? -10.933 -10.510 4.560 1.00 1.00 65 THR A CA 12
ATOM 14509 C C . THR A 1 65 ? -10.831 -10.648 3.044 1.00 1.00 65 THR A C 12
ATOM 14510 O O . THR A 1 65 ? -11.608 -11.372 2.419 1.00 1.00 65 THR A O 12
ATOM 14521 N N . VAL A 1 66 ? -9.846 -9.980 2.446 1.00 1.00 66 VAL A N 12
ATOM 14522 C CA . VAL A 1 66 ? -9.703 -9.796 0.991 1.00 1.00 66 VAL A CA 12
ATOM 14523 C C . VAL A 1 66 ? -8.312 -10.162 0.493 1.00 1.00 66 VAL A C 12
ATOM 14524 O O . VAL A 1 66 ? -7.331 -9.943 1.190 1.00 1.00 66 VAL A O 12
ATOM 14537 N N . LEU A 1 67 ? -8.206 -10.707 -0.718 1.00 1.00 67 LEU A N 12
ATOM 14538 C CA . LEU A 1 67 ? -6.923 -10.998 -1.368 1.00 1.00 67 LEU A CA 12
ATOM 14539 C C . LEU A 1 67 ? -6.672 -9.937 -2.454 1.00 1.00 67 LEU A C 12
ATOM 14540 O O . LEU A 1 67 ? -7.528 -9.694 -3.310 1.00 1.00 67 LEU A O 12
ATOM 14556 N N . VAL A 1 68 ? -5.525 -9.253 -2.373 1.00 1.00 68 VAL A N 12
ATOM 14557 C CA . VAL A 1 68 ? -5.152 -8.143 -3.277 1.00 1.00 68 VAL A CA 12
ATOM 14558 C C . VAL A 1 68 ? -4.693 -8.671 -4.647 1.00 1.00 68 VAL A C 12
ATOM 14559 O O . VAL A 1 68 ? -3.508 -8.877 -4.897 1.00 1.00 68 VAL A O 12
ATOM 14572 N N . VAL A 1 69 ? -5.650 -8.955 -5.530 1.00 1.00 69 VAL A N 12
ATOM 14573 C CA . VAL A 1 69 ? -5.448 -9.622 -6.831 1.00 1.00 69 VAL A CA 12
ATOM 14574 C C . VAL A 1 69 ? -4.734 -8.775 -7.898 1.00 1.00 69 VAL A C 12
ATOM 14575 O O . VAL A 1 69 ? -4.084 -9.338 -8.780 1.00 1.00 69 VAL A O 12
ATOM 14588 N N . ASP A 1 70 ? -4.801 -7.443 -7.825 1.00 1.00 70 ASP A N 12
ATOM 14589 C CA . ASP A 1 70 ? -4.044 -6.523 -8.694 1.00 1.00 70 ASP A CA 12
ATOM 14590 C C . ASP A 1 70 ? -3.747 -5.218 -7.930 1.00 1.00 70 ASP A C 12
ATOM 14591 O O . ASP A 1 70 ? -4.333 -4.977 -6.875 1.00 1.00 70 ASP A O 12
ATOM 14600 N N . ILE A 1 71 ? -2.842 -4.367 -8.419 1.00 1.00 71 ILE A N 12
ATOM 14601 C CA . ILE A 1 71 ? -2.401 -3.144 -7.720 1.00 1.00 71 ILE A CA 12
ATOM 14602 C C . ILE A 1 71 ? -2.095 -2.022 -8.721 1.00 1.00 71 ILE A C 12
ATOM 14603 O O . ILE A 1 71 ? -1.478 -2.235 -9.767 1.00 1.00 71 ILE A O 12
ATOM 14619 N N . ASN A 1 72 ? -2.486 -0.804 -8.344 1.00 1.00 72 ASN A N 12
ATOM 14620 C CA . ASN A 1 72 ? -2.150 0.468 -8.981 1.00 1.00 72 ASN A CA 12
ATOM 14621 C C . ASN A 1 72 ? -1.731 1.473 -7.882 1.00 1.00 72 ASN A C 12
ATOM 14622 O O . ASN A 1 72 ? -2.012 1.242 -6.705 1.00 1.00 72 ASN A O 12
ATOM 14633 N N . ASN A 1 73 ? -1.040 2.562 -8.240 1.00 1.00 73 ASN A N 12
ATOM 14634 C CA . ASN A 1 73 ? -0.434 3.531 -7.311 1.00 1.00 73 ASN A CA 12
ATOM 14635 C C . ASN A 1 73 ? -1.401 4.049 -6.218 1.00 1.00 73 ASN A C 12
ATOM 14636 O O . ASN A 1 73 ? -2.220 4.938 -6.464 1.00 1.00 73 ASN A O 12
ATOM 14647 N N . GLY A 1 74 ? -1.312 3.482 -5.010 1.00 1.00 74 GLY A N 12
ATOM 14648 C CA . GLY A 1 74 ? -2.186 3.767 -3.863 1.00 1.00 74 GLY A CA 12
ATOM 14649 C C . GLY A 1 74 ? -3.651 3.329 -4.017 1.00 1.00 74 GLY A C 12
ATOM 14650 O O . GLY A 1 74 ? -4.483 3.706 -3.191 1.00 1.00 74 GLY A O 12
ATOM 14654 N N . VAL A 1 75 ? -3.968 2.532 -5.045 1.00 1.00 75 VAL A N 12
ATOM 14655 C CA . VAL A 1 75 ? -5.311 2.045 -5.400 1.00 1.00 75 VAL A CA 12
ATOM 14656 C C . VAL A 1 75 ? -5.222 0.544 -5.689 1.00 1.00 75 VAL A C 12
ATOM 14657 O O . VAL A 1 75 ? -4.998 0.099 -6.816 1.00 1.00 75 VAL A O 12
ATOM 14670 N N . LEU A 1 76 ? -5.316 -0.250 -4.627 1.00 1.00 76 LEU A N 12
ATOM 14671 C CA . LEU A 1 76 ? -5.249 -1.711 -4.671 1.00 1.00 76 LEU A CA 12
ATOM 14672 C C . LEU A 1 76 ? -6.545 -2.285 -5.280 1.00 1.00 76 LEU A C 12
ATOM 14673 O O . LEU A 1 76 ? -7.633 -1.752 -5.068 1.00 1.00 76 LEU A O 12
ATOM 14689 N N . SER A 1 77 ? -6.453 -3.400 -6.000 1.00 1.00 77 SER A N 12
ATOM 14690 C CA . SER A 1 77 ? -7.608 -4.119 -6.552 1.00 1.00 77 SER A CA 12
ATOM 14691 C C . SER A 1 77 ? -7.780 -5.423 -5.786 1.00 1.00 77 SER A C 12
ATOM 14692 O O . SER A 1 77 ? -6.873 -6.257 -5.746 1.00 1.00 77 SER A O 12
ATOM 14700 N N . VAL A 1 78 ? -8.942 -5.602 -5.162 1.00 1.00 78 VAL A N 12
ATOM 14701 C CA . VAL A 1 78 ? -9.179 -6.688 -4.201 1.00 1.00 78 VAL A CA 12
ATOM 14702 C C . VAL A 1 78 ? -10.491 -7.426 -4.472 1.00 1.00 78 VAL A C 12
ATOM 14703 O O . VAL A 1 78 ? -11.354 -6.956 -5.214 1.00 1.00 78 VAL A O 12
ATOM 14716 N N . THR A 1 79 ? -10.644 -8.592 -3.851 1.00 1.00 79 THR A N 12
ATOM 14717 C CA . THR A 1 79 ? -11.872 -9.402 -3.852 1.00 1.00 79 THR A CA 12
ATOM 14718 C C . THR A 1 79 ? -11.925 -10.217 -2.545 1.00 1.00 79 THR A C 12
ATOM 14719 O O . THR A 1 79 ? -10.861 -10.603 -2.041 1.00 1.00 79 THR A O 12
ATOM 14730 N N . PRO A 1 80 ? -13.100 -10.444 -1.924 1.00 1.00 80 PRO A N 12
ATOM 14731 C CA . PRO A 1 80 ? -13.192 -11.151 -0.646 1.00 1.00 80 PRO A CA 12
ATOM 14732 C C . PRO A 1 80 ? -12.767 -12.620 -0.755 1.00 1.00 80 PRO A C 12
ATOM 14733 O O . PRO A 1 80 ? -13.339 -13.408 -1.512 1.00 1.00 80 PRO A O 12
ATOM 14744 N N . HIS A 1 81 ? -11.763 -12.983 0.046 1.00 1.00 81 HIS A N 12
ATOM 14745 C CA . HIS A 1 81 ? -11.307 -14.360 0.242 1.00 1.00 81 HIS A CA 12
ATOM 14746 C C . HIS A 1 81 ? -12.084 -15.036 1.393 1.00 1.00 81 HIS A C 12
ATOM 14747 O O . HIS A 1 81 ? -12.390 -16.226 1.308 1.00 1.00 81 HIS A O 12
ATOM 14761 N N . GLU A 1 82 ? -12.391 -14.276 2.456 1.00 1.00 82 GLU A N 12
ATOM 14762 C CA . GLU A 1 82 ? -13.029 -14.697 3.720 1.00 1.00 82 GLU A CA 12
ATOM 14763 C C . GLU A 1 82 ? -12.761 -16.171 4.140 1.00 1.00 82 GLU A C 12
ATOM 14764 O O . GLU A 1 82 ? -13.695 -16.981 4.209 1.00 1.00 82 GLU A O 12
ATOM 14776 N N . PRO A 1 83 ? -11.488 -16.553 4.383 1.00 1.00 83 PRO A N 12
ATOM 14777 C CA . PRO A 1 83 ? -11.112 -17.923 4.742 1.00 1.00 83 PRO A CA 12
ATOM 14778 C C . PRO A 1 83 ? -11.584 -18.323 6.154 1.00 1.00 83 PRO A C 12
ATOM 14779 O O . PRO A 1 83 ? -11.903 -17.478 6.997 1.00 1.00 83 PRO A O 12
ATOM 14790 N N . ILE A 1 84 ? -11.595 -19.634 6.422 1.00 1.00 84 ILE A N 12
ATOM 14791 C CA . ILE A 1 84 ? -11.921 -20.228 7.733 1.00 1.00 84 ILE A CA 12
ATOM 14792 C C . ILE A 1 84 ? -11.032 -19.708 8.878 1.00 1.00 84 ILE A C 12
ATOM 14793 O O . ILE A 1 84 ? -9.815 -19.527 8.725 1.00 1.00 84 ILE A O 12
ATOM 14809 N N . GLY A 1 1 ? 14.254 20.138 -12.033 1.00 1.00 1 GLY A N 13
ATOM 14810 C CA . GLY A 1 1 ? 13.818 18.781 -12.380 1.00 1.00 1 GLY A CA 13
ATOM 14811 C C . GLY A 1 1 ? 13.402 17.912 -11.184 1.00 1.00 1 GLY A C 13
ATOM 14812 O O . GLY A 1 1 ? 13.109 16.727 -11.357 1.00 1.00 1 GLY A O 13
ATOM 14816 N N . SER A 1 2 ? 13.362 18.477 -9.973 1.00 1.00 2 SER A N 13
ATOM 14817 C CA . SER A 1 2 ? 13.059 17.771 -8.715 1.00 1.00 2 SER A CA 13
ATOM 14818 C C . SER A 1 2 ? 11.744 16.980 -8.730 1.00 1.00 2 SER A C 13
ATOM 14819 O O . SER A 1 2 ? 11.690 15.879 -8.183 1.00 1.00 2 SER A O 13
ATOM 14827 N N . HIS A 1 3 ? 10.704 17.467 -9.413 1.00 1.00 3 HIS A N 13
ATOM 14828 C CA . HIS A 1 3 ? 9.426 16.754 -9.550 1.00 1.00 3 HIS A CA 13
ATOM 14829 C C . HIS A 1 3 ? 9.543 15.417 -10.306 1.00 1.00 3 HIS A C 13
ATOM 14830 O O . HIS A 1 3 ? 8.794 14.483 -10.016 1.00 1.00 3 HIS A O 13
ATOM 14844 N N . MET A 1 4 ? 10.511 15.274 -11.221 1.00 1.00 4 MET A N 13
ATOM 14845 C CA . MET A 1 4 ? 10.806 13.996 -11.886 1.00 1.00 4 MET A CA 13
ATOM 14846 C C . MET A 1 4 ? 11.497 13.005 -10.939 1.00 1.00 4 MET A C 13
ATOM 14847 O O . MET A 1 4 ? 11.228 11.806 -10.998 1.00 1.00 4 MET A O 13
ATOM 14861 N N . LEU A 1 5 ? 12.342 13.497 -10.025 1.00 1.00 5 LEU A N 13
ATOM 14862 C CA . LEU A 1 5 ? 12.969 12.686 -8.973 1.00 1.00 5 LEU A CA 13
ATOM 14863 C C . LEU A 1 5 ? 11.941 12.238 -7.921 1.00 1.00 5 LEU A C 13
ATOM 14864 O O . LEU A 1 5 ? 11.950 11.081 -7.503 1.00 1.00 5 LEU A O 13
ATOM 14880 N N . GLU A 1 6 ? 11.005 13.115 -7.543 1.00 1.00 6 GLU A N 13
ATOM 14881 C CA . GLU A 1 6 ? 9.864 12.774 -6.677 1.00 1.00 6 GLU A CA 13
ATOM 14882 C C . GLU A 1 6 ? 8.932 11.741 -7.332 1.00 1.00 6 GLU A C 13
ATOM 14883 O O . GLU A 1 6 ? 8.521 10.778 -6.681 1.00 1.00 6 GLU A O 13
ATOM 14895 N N . SER A 1 7 ? 8.644 11.885 -8.631 1.00 1.00 7 SER A N 13
ATOM 14896 C CA . SER A 1 7 ? 7.898 10.889 -9.414 1.00 1.00 7 SER A CA 13
ATOM 14897 C C . SER A 1 7 ? 8.627 9.538 -9.468 1.00 1.00 7 SER A C 13
ATOM 14898 O O . SER A 1 7 ? 8.014 8.489 -9.265 1.00 1.00 7 SER A O 13
ATOM 14906 N N . SER A 1 8 ? 9.954 9.549 -9.648 1.00 1.00 8 SER A N 13
ATOM 14907 C CA . SER A 1 8 ? 10.787 8.335 -9.636 1.00 1.00 8 SER A CA 13
ATOM 14908 C C . SER A 1 8 ? 10.794 7.641 -8.267 1.00 1.00 8 SER A C 13
ATOM 14909 O O . SER A 1 8 ? 10.713 6.414 -8.200 1.00 1.00 8 SER A O 13
ATOM 14917 N N . ALA A 1 9 ? 10.834 8.404 -7.170 1.00 1.00 9 ALA A N 13
ATOM 14918 C CA . ALA A 1 9 ? 10.714 7.878 -5.810 1.00 1.00 9 ALA A CA 13
ATOM 14919 C C . ALA A 1 9 ? 9.318 7.285 -5.529 1.00 1.00 9 ALA A C 13
ATOM 14920 O O . ALA A 1 9 ? 9.208 6.222 -4.915 1.00 1.00 9 ALA A O 13
ATOM 14927 N N . GLU A 1 10 ? 8.247 7.924 -6.013 1.00 1.00 10 GLU A N 13
ATOM 14928 C CA . GLU A 1 10 ? 6.878 7.408 -5.900 1.00 1.00 10 GLU A CA 13
ATOM 14929 C C . GLU A 1 10 ? 6.683 6.105 -6.694 1.00 1.00 10 GLU A C 13
ATOM 14930 O O . GLU A 1 10 ? 6.110 5.147 -6.177 1.00 1.00 10 GLU A O 13
ATOM 14942 N N . GLU A 1 11 ? 7.211 6.017 -7.919 1.00 1.00 11 GLU A N 13
ATOM 14943 C CA . GLU A 1 11 ? 7.219 4.768 -8.691 1.00 1.00 11 GLU A CA 13
ATOM 14944 C C . GLU A 1 11 ? 8.077 3.678 -8.028 1.00 1.00 11 GLU A C 13
ATOM 14945 O O . GLU A 1 11 ? 7.678 2.515 -8.012 1.00 1.00 11 GLU A O 13
ATOM 14957 N N . SER A 1 12 ? 9.203 4.041 -7.404 1.00 1.00 12 SER A N 13
ATOM 14958 C CA . SER A 1 12 ? 10.023 3.097 -6.629 1.00 1.00 12 SER A CA 13
ATOM 14959 C C . SER A 1 12 ? 9.263 2.525 -5.425 1.00 1.00 12 SER A C 13
ATOM 14960 O O . SER A 1 12 ? 9.361 1.329 -5.149 1.00 1.00 12 SER A O 13
ATOM 14968 N N . LEU A 1 13 ? 8.450 3.343 -4.745 1.00 1.00 13 LEU A N 13
ATOM 14969 C CA . LEU A 1 13 ? 7.534 2.893 -3.692 1.00 1.00 13 LEU A CA 13
ATOM 14970 C C . LEU A 1 13 ? 6.402 2.024 -4.260 1.00 1.00 13 LEU A C 13
ATOM 14971 O O . LEU A 1 13 ? 6.080 0.996 -3.669 1.00 1.00 13 LEU A O 13
ATOM 14987 N N . ALA A 1 14 ? 5.835 2.369 -5.419 1.00 1.00 14 ALA A N 13
ATOM 14988 C CA . ALA A 1 14 ? 4.835 1.545 -6.103 1.00 1.00 14 ALA A CA 13
ATOM 14989 C C . ALA A 1 14 ? 5.371 0.135 -6.429 1.00 1.00 14 ALA A C 13
ATOM 14990 O O . ALA A 1 14 ? 4.641 -0.848 -6.303 1.00 1.00 14 ALA A O 13
ATOM 14997 N N . TYR A 1 15 ? 6.655 0.009 -6.785 1.00 1.00 15 TYR A N 13
ATOM 14998 C CA . TYR A 1 15 ? 7.312 -1.295 -6.966 1.00 1.00 15 TYR A CA 13
ATOM 14999 C C . TYR A 1 15 ? 7.418 -2.113 -5.661 1.00 1.00 15 TYR A C 13
ATOM 15000 O O . TYR A 1 15 ? 7.406 -3.345 -5.718 1.00 1.00 15 TYR A O 13
ATOM 15018 N N . ARG A 1 16 ? 7.471 -1.463 -4.483 1.00 1.00 16 ARG A N 13
ATOM 15019 C CA . ARG A 1 16 ? 7.357 -2.140 -3.171 1.00 1.00 16 ARG A CA 13
ATOM 15020 C C . ARG A 1 16 ? 5.914 -2.513 -2.852 1.00 1.00 16 ARG A C 13
ATOM 15021 O O . ARG A 1 16 ? 5.656 -3.619 -2.391 1.00 1.00 16 ARG A O 13
ATOM 15042 N N . GLU A 1 17 ? 4.968 -1.621 -3.144 1.00 1.00 17 GLU A N 13
ATOM 15043 C CA . GLU A 1 17 ? 3.529 -1.873 -3.022 1.00 1.00 17 GLU A CA 13
ATOM 15044 C C . GLU A 1 17 ? 3.093 -3.083 -3.855 1.00 1.00 17 GLU A C 13
ATOM 15045 O O . GLU A 1 17 ? 2.285 -3.876 -3.393 1.00 1.00 17 GLU A O 13
ATOM 15057 N N . ASP A 1 18 ? 3.678 -3.294 -5.034 1.00 1.00 18 ASP A N 13
ATOM 15058 C CA . ASP A 1 18 ? 3.413 -4.466 -5.874 1.00 1.00 18 ASP A CA 13
ATOM 15059 C C . ASP A 1 18 ? 3.764 -5.811 -5.202 1.00 1.00 18 ASP A C 13
ATOM 15060 O O . ASP A 1 18 ? 3.205 -6.839 -5.581 1.00 1.00 18 ASP A O 13
ATOM 15069 N N . ASP A 1 19 ? 4.625 -5.831 -4.174 1.00 1.00 19 ASP A N 13
ATOM 15070 C CA . ASP A 1 19 ? 4.846 -7.038 -3.356 1.00 1.00 19 ASP A CA 13
ATOM 15071 C C . ASP A 1 19 ? 3.600 -7.456 -2.549 1.00 1.00 19 ASP A C 13
ATOM 15072 O O . ASP A 1 19 ? 3.370 -8.647 -2.326 1.00 1.00 19 ASP A O 13
ATOM 15081 N N . LEU A 1 20 ? 2.760 -6.494 -2.144 1.00 1.00 20 LEU A N 13
ATOM 15082 C CA . LEU A 1 20 ? 1.514 -6.738 -1.411 1.00 1.00 20 LEU A CA 13
ATOM 15083 C C . LEU A 1 20 ? 0.467 -7.480 -2.265 1.00 1.00 20 LEU A C 13
ATOM 15084 O O . LEU A 1 20 ? -0.476 -8.048 -1.716 1.00 1.00 20 LEU A O 13
ATOM 15100 N N . ARG A 1 21 ? 0.656 -7.556 -3.594 1.00 1.00 21 ARG A N 13
ATOM 15101 C CA . ARG A 1 21 ? -0.138 -8.407 -4.511 1.00 1.00 21 ARG A CA 13
ATOM 15102 C C . ARG A 1 21 ? -0.038 -9.917 -4.196 1.00 1.00 21 ARG A C 13
ATOM 15103 O O . ARG A 1 21 ? -0.804 -10.717 -4.728 1.00 1.00 21 ARG A O 13
ATOM 15124 N N . GLY A 1 22 ? 0.884 -10.319 -3.316 1.00 1.00 22 GLY A N 13
ATOM 15125 C CA . GLY A 1 22 ? 1.012 -11.684 -2.789 1.00 1.00 22 GLY A CA 13
ATOM 15126 C C . GLY A 1 22 ? 0.458 -11.864 -1.367 1.00 1.00 22 GLY A C 13
ATOM 15127 O O . GLY A 1 22 ? 0.843 -12.822 -0.692 1.00 1.00 22 GLY A O 13
ATOM 15131 N N . ARG A 1 23 ? -0.402 -10.949 -0.885 1.00 1.00 23 ARG A N 13
ATOM 15132 C CA . ARG A 1 23 ? -0.858 -10.877 0.519 1.00 1.00 23 ARG A CA 13
ATOM 15133 C C . ARG A 1 23 ? -2.372 -10.696 0.665 1.00 1.00 23 ARG A C 13
ATOM 15134 O O . ARG A 1 23 ? -3.056 -10.187 -0.226 1.00 1.00 23 ARG A O 13
ATOM 15155 N N . LEU A 1 24 ? -2.871 -11.065 1.845 1.00 1.00 24 LEU A N 13
ATOM 15156 C CA . LEU A 1 24 ? -4.242 -10.787 2.284 1.00 1.00 24 LEU A CA 13
ATOM 15157 C C . LEU A 1 24 ? -4.308 -9.410 2.968 1.00 1.00 24 LEU A C 13
ATOM 15158 O O . LEU A 1 24 ? -3.335 -8.921 3.546 1.00 1.00 24 LEU A O 13
ATOM 15174 N N . GLY A 1 25 ? -5.503 -8.833 2.972 1.00 1.00 25 GLY A N 13
ATOM 15175 C CA . GLY A 1 25 ? -5.859 -7.582 3.631 1.00 1.00 25 GLY A CA 13
ATOM 15176 C C . GLY A 1 25 ? -7.269 -7.594 4.224 1.00 1.00 25 GLY A C 13
ATOM 15177 O O . GLY A 1 25 ? -7.952 -8.620 4.250 1.00 1.00 25 GLY A O 13
ATOM 15181 N N . LYS A 1 26 ? -7.698 -6.426 4.698 1.00 1.00 26 LYS A N 13
ATOM 15182 C CA . LYS A 1 26 ? -8.891 -6.167 5.499 1.00 1.00 26 LYS A CA 13
ATOM 15183 C C . LYS A 1 26 ? -9.489 -4.824 5.099 1.00 1.00 26 LYS A C 13
ATOM 15184 O O . LYS A 1 26 ? -8.829 -3.789 5.197 1.00 1.00 26 LYS A O 13
ATOM 15203 N N . VAL A 1 27 ? -10.717 -4.849 4.592 1.00 1.00 27 VAL A N 13
ATOM 15204 C CA . VAL A 1 27 ? -11.440 -3.644 4.146 1.00 1.00 27 VAL A CA 13
ATOM 15205 C C . VAL A 1 27 ? -11.925 -2.829 5.353 1.00 1.00 27 VAL A C 13
ATOM 15206 O O . VAL A 1 27 ? -12.673 -3.341 6.188 1.00 1.00 27 VAL A O 13
ATOM 15219 N N . ILE A 1 28 ? -11.513 -1.557 5.428 1.00 1.00 28 ILE A N 13
ATOM 15220 C CA . ILE A 1 28 ? -11.843 -0.614 6.521 1.00 1.00 28 ILE A CA 13
ATOM 15221 C C . ILE A 1 28 ? -12.794 0.520 6.091 1.00 1.00 28 ILE A C 13
ATOM 15222 O O . ILE A 1 28 ? -13.344 1.219 6.942 1.00 1.00 28 ILE A O 13
ATOM 15238 N N . THR A 1 29 ? -13.040 0.660 4.786 1.00 1.00 29 THR A N 13
ATOM 15239 C CA . THR A 1 29 ? -14.076 1.524 4.186 1.00 1.00 29 THR A CA 13
ATOM 15240 C C . THR A 1 29 ? -14.651 0.746 3.009 1.00 1.00 29 THR A C 13
ATOM 15241 O O . THR A 1 29 ? -13.887 0.282 2.164 1.00 1.00 29 THR A O 13
ATOM 15252 N N . ALA A 1 30 ? -15.971 0.554 2.974 1.00 1.00 30 ALA A N 13
ATOM 15253 C CA . ALA A 1 30 ? -16.652 -0.346 2.042 1.00 1.00 30 ALA A CA 13
ATOM 15254 C C . ALA A 1 30 ? -16.332 -0.070 0.561 1.00 1.00 30 ALA A C 13
ATOM 15255 O O . ALA A 1 30 ? -16.269 1.081 0.123 1.00 1.00 30 ALA A O 13
ATOM 15262 N N . VAL A 1 31 ? -16.193 -1.146 -0.214 1.00 1.00 31 VAL A N 13
ATOM 15263 C CA . VAL A 1 31 ? -15.794 -1.150 -1.628 1.00 1.00 31 VAL A CA 13
ATOM 15264 C C . VAL A 1 31 ? -16.926 -1.792 -2.446 1.00 1.00 31 VAL A C 13
ATOM 15265 O O . VAL A 1 31 ? -17.016 -3.019 -2.493 1.00 1.00 31 VAL A O 13
ATOM 15278 N N . PRO A 1 32 ? -17.855 -1.014 -3.031 1.00 1.00 32 PRO A N 13
ATOM 15279 C CA . PRO A 1 32 ? -18.969 -1.570 -3.796 1.00 1.00 32 PRO A CA 13
ATOM 15280 C C . PRO A 1 32 ? -18.536 -2.074 -5.185 1.00 1.00 32 PRO A C 13
ATOM 15281 O O . PRO A 1 32 ? -17.404 -1.862 -5.627 1.00 1.00 32 PRO A O 13
ATOM 15292 N N . VAL A 1 33 ? -19.473 -2.725 -5.884 1.00 1.00 33 VAL A N 13
ATOM 15293 C CA . VAL A 1 33 ? -19.253 -3.480 -7.137 1.00 1.00 33 VAL A CA 13
ATOM 15294 C C . VAL A 1 33 ? -18.564 -2.708 -8.271 1.00 1.00 33 VAL A C 13
ATOM 15295 O O . VAL A 1 33 ? -17.902 -3.315 -9.111 1.00 1.00 33 VAL A O 13
ATOM 15308 N N . ASP A 1 34 ? -18.702 -1.381 -8.294 1.00 1.00 34 ASP A N 13
ATOM 15309 C CA . ASP A 1 34 ? -18.145 -0.480 -9.314 1.00 1.00 34 ASP A CA 13
ATOM 15310 C C . ASP A 1 34 ? -17.658 0.845 -8.682 1.00 1.00 34 ASP A C 13
ATOM 15311 O O . ASP A 1 34 ? -17.737 1.914 -9.295 1.00 1.00 34 ASP A O 13
ATOM 15320 N N . GLY A 1 35 ? -17.194 0.783 -7.427 1.00 1.00 35 GLY A N 13
ATOM 15321 C CA . GLY A 1 35 ? -16.800 1.949 -6.622 1.00 1.00 35 GLY A CA 13
ATOM 15322 C C . GLY A 1 35 ? -15.514 1.750 -5.812 1.00 1.00 35 GLY A C 13
ATOM 15323 O O . GLY A 1 35 ? -14.755 0.803 -6.036 1.00 1.00 35 GLY A O 13
ATOM 15327 N N . PHE A 1 36 ? -15.280 2.657 -4.860 1.00 1.00 36 PHE A N 13
ATOM 15328 C CA . PHE A 1 36 ? -14.024 2.788 -4.114 1.00 1.00 36 PHE A CA 13
ATOM 15329 C C . PHE A 1 36 ? -14.251 2.816 -2.594 1.00 1.00 36 PHE A C 13
ATOM 15330 O O . PHE A 1 36 ? -15.229 3.386 -2.104 1.00 1.00 36 PHE A O 13
ATOM 15347 N N . GLY A 1 37 ? -13.302 2.240 -1.861 1.00 1.00 37 GLY A N 13
ATOM 15348 C CA . GLY A 1 37 ? -13.191 2.259 -0.400 1.00 1.00 37 GLY A CA 13
ATOM 15349 C C . GLY A 1 37 ? -11.723 2.161 0.024 1.00 1.00 37 GLY A C 13
ATOM 15350 O O . GLY A 1 37 ? -10.854 2.729 -0.639 1.00 1.00 37 GLY A O 13
ATOM 15354 N N . GLU A 1 38 ? -11.423 1.451 1.113 1.00 1.00 38 GLU A N 13
ATOM 15355 C CA . GLU A 1 38 ? -10.067 1.346 1.681 1.00 1.00 38 GLU A CA 13
ATOM 15356 C C . GLU A 1 38 ? -9.762 -0.050 2.233 1.00 1.00 38 GLU A C 13
ATOM 15357 O O . GLU A 1 38 ? -10.636 -0.713 2.794 1.00 1.00 38 GLU A O 13
ATOM 15369 N N . VAL A 1 39 ? -8.491 -0.448 2.161 1.00 1.00 39 VAL A N 13
ATOM 15370 C CA . VAL A 1 39 ? -7.952 -1.732 2.634 1.00 1.00 39 VAL A CA 13
ATOM 15371 C C . VAL A 1 39 ? -6.623 -1.531 3.379 1.00 1.00 39 VAL A C 13
ATOM 15372 O O . VAL A 1 39 ? -5.868 -0.604 3.089 1.00 1.00 39 VAL A O 13
ATOM 15385 N N . VAL A 1 40 ? -6.323 -2.416 4.327 1.00 1.00 40 VAL A N 13
ATOM 15386 C CA . VAL A 1 40 ? -5.029 -2.550 5.029 1.00 1.00 40 VAL A CA 13
ATOM 15387 C C . VAL A 1 40 ? -4.595 -4.014 4.992 1.00 1.00 40 VAL A C 13
ATOM 15388 O O . VAL A 1 40 ? -5.442 -4.902 5.006 1.00 1.00 40 VAL A O 13
ATOM 15401 N N . ILE A 1 41 ? -3.296 -4.296 4.907 1.00 1.00 41 ILE A N 13
ATOM 15402 C CA . ILE A 1 41 ? -2.775 -5.678 4.909 1.00 1.00 41 ILE A CA 13
ATOM 15403 C C . ILE A 1 41 ? -2.956 -6.308 6.301 1.00 1.00 41 ILE A C 13
ATOM 15404 O O . ILE A 1 41 ? -3.033 -5.600 7.302 1.00 1.00 41 ILE A O 13
ATOM 15420 N N . GLU A 1 42 ? -3.054 -7.641 6.378 1.00 1.00 42 GLU A N 13
ATOM 15421 C CA . GLU A 1 42 ? -3.425 -8.378 7.609 1.00 1.00 42 GLU A CA 13
ATOM 15422 C C . GLU A 1 42 ? -2.569 -8.070 8.858 1.00 1.00 42 GLU A C 13
ATOM 15423 O O . GLU A 1 42 ? -3.029 -8.276 9.983 1.00 1.00 42 GLU A O 13
ATOM 15435 N N . GLY A 1 43 ? -1.362 -7.520 8.692 1.00 1.00 43 GLY A N 13
ATOM 15436 C CA . GLY A 1 43 ? -0.528 -6.967 9.767 1.00 1.00 43 GLY A CA 13
ATOM 15437 C C . GLY A 1 43 ? -0.996 -5.575 10.220 1.00 1.00 43 GLY A C 13
ATOM 15438 O O . GLY A 1 43 ? -0.179 -4.658 10.301 1.00 1.00 43 GLY A O 13
ATOM 15442 N N . ILE A 1 44 ? -2.301 -5.390 10.466 1.00 1.00 44 ILE A N 13
ATOM 15443 C CA . ILE A 1 44 ? -3.001 -4.102 10.702 1.00 1.00 44 ILE A CA 13
ATOM 15444 C C . ILE A 1 44 ? -2.330 -3.147 11.713 1.00 1.00 44 ILE A C 13
ATOM 15445 O O . ILE A 1 44 ? -2.500 -1.932 11.614 1.00 1.00 44 ILE A O 13
ATOM 15461 N N . GLY A 1 45 ? -1.558 -3.675 12.673 1.00 1.00 45 GLY A N 13
ATOM 15462 C CA . GLY A 1 45 ? -0.844 -2.908 13.707 1.00 1.00 45 GLY A CA 13
ATOM 15463 C C . GLY A 1 45 ? 0.560 -2.413 13.308 1.00 1.00 45 GLY A C 13
ATOM 15464 O O . GLY A 1 45 ? 1.188 -1.680 14.075 1.00 1.00 45 GLY A O 13
ATOM 15468 N N . GLY A 1 46 ? 1.058 -2.802 12.130 1.00 1.00 46 GLY A N 13
ATOM 15469 C CA . GLY A 1 46 ? 2.403 -2.495 11.616 1.00 1.00 46 GLY A CA 13
ATOM 15470 C C . GLY A 1 46 ? 2.449 -2.280 10.094 1.00 1.00 46 GLY A C 13
ATOM 15471 O O . GLY A 1 46 ? 3.473 -2.541 9.458 1.00 1.00 46 GLY A O 13
ATOM 15475 N N . THR A 1 47 ? 1.339 -1.822 9.511 1.00 1.00 47 THR A N 13
ATOM 15476 C CA . THR A 1 47 ? 1.118 -1.587 8.070 1.00 1.00 47 THR A CA 13
ATOM 15477 C C . THR A 1 47 ? 0.393 -0.248 7.838 1.00 1.00 47 THR A C 13
ATOM 15478 O O . THR A 1 47 ? 0.078 0.474 8.789 1.00 1.00 47 THR A O 13
ATOM 15489 N N . ILE A 1 48 ? 0.139 0.107 6.572 1.00 1.00 48 ILE A N 13
ATOM 15490 C CA . ILE A 1 48 ? -0.448 1.392 6.152 1.00 1.00 48 ILE A CA 13
ATOM 15491 C C . ILE A 1 48 ? -1.638 1.110 5.223 1.00 1.00 48 ILE A C 13
ATOM 15492 O O . ILE A 1 48 ? -1.509 0.368 4.246 1.00 1.00 48 ILE A O 13
ATOM 15508 N N . SER A 1 49 ? -2.802 1.684 5.537 1.00 1.00 49 SER A N 13
ATOM 15509 C CA . SER A 1 49 ? -4.019 1.586 4.719 1.00 1.00 49 SER A CA 13
ATOM 15510 C C . SER A 1 49 ? -3.905 2.343 3.385 1.00 1.00 49 SER A C 13
ATOM 15511 O O . SER A 1 49 ? -3.192 3.345 3.271 1.00 1.00 49 SER A O 13
ATOM 15519 N N . LYS A 1 50 ? -4.634 1.868 2.369 1.00 1.00 50 LYS A N 13
ATOM 15520 C CA . LYS A 1 50 ? -4.627 2.362 0.979 1.00 1.00 50 LYS A CA 13
ATOM 15521 C C . LYS A 1 50 ? -6.048 2.368 0.406 1.00 1.00 50 LYS A C 13
ATOM 15522 O O . LYS A 1 50 ? -6.916 1.641 0.895 1.00 1.00 50 LYS A O 13
ATOM 15541 N N . SER A 1 51 ? -6.287 3.149 -0.646 1.00 1.00 51 SER A N 13
ATOM 15542 C CA . SER A 1 51 ? -7.545 3.103 -1.410 1.00 1.00 51 SER A CA 13
ATOM 15543 C C . SER A 1 51 ? -7.716 1.749 -2.109 1.00 1.00 51 SER A C 13
ATOM 15544 O O . SER A 1 51 ? -6.735 1.105 -2.485 1.00 1.00 51 SER A O 13
ATOM 15552 N N . ALA A 1 52 ? -8.966 1.323 -2.298 1.00 1.00 52 ALA A N 13
ATOM 15553 C CA . ALA A 1 52 ? -9.291 -0.009 -2.813 1.00 1.00 52 ALA A CA 13
ATOM 15554 C C . ALA A 1 52 ? -10.507 -0.024 -3.756 1.00 1.00 52 ALA A C 13
ATOM 15555 O O . ALA A 1 52 ? -11.477 0.704 -3.533 1.00 1.00 52 ALA A O 13
ATOM 15562 N N . VAL A 1 53 ? -10.472 -0.904 -4.764 1.00 1.00 53 VAL A N 13
ATOM 15563 C CA . VAL A 1 53 ? -11.570 -1.203 -5.712 1.00 1.00 53 VAL A CA 13
ATOM 15564 C C . VAL A 1 53 ? -11.832 -2.714 -5.816 1.00 1.00 53 VAL A C 13
ATOM 15565 O O . VAL A 1 53 ? -10.939 -3.522 -5.553 1.00 1.00 53 VAL A O 13
ATOM 15578 N N . SER A 1 54 ? -13.043 -3.118 -6.220 1.00 1.00 54 SER A N 13
ATOM 15579 C CA . SER A 1 54 ? -13.353 -4.531 -6.489 1.00 1.00 54 SER A CA 13
ATOM 15580 C C . SER A 1 54 ? -12.746 -4.985 -7.822 1.00 1.00 54 SER A C 13
ATOM 15581 O O . SER A 1 54 ? -13.056 -4.429 -8.879 1.00 1.00 54 SER A O 13
ATOM 15589 N N . PHE A 1 55 ? -11.902 -6.018 -7.781 1.00 1.00 55 PHE A N 13
ATOM 15590 C CA . PHE A 1 55 ? -11.391 -6.700 -8.978 1.00 1.00 55 PHE A CA 13
ATOM 15591 C C . PHE A 1 55 ? -12.412 -7.669 -9.606 1.00 1.00 55 PHE A C 13
ATOM 15592 O O . PHE A 1 55 ? -12.312 -8.003 -10.787 1.00 1.00 55 PHE A O 13
ATOM 15609 N N . ASP A 1 56 ? -13.410 -8.107 -8.830 1.00 1.00 56 ASP A N 13
ATOM 15610 C CA . ASP A 1 56 ? -14.339 -9.191 -9.190 1.00 1.00 56 ASP A CA 13
ATOM 15611 C C . ASP A 1 56 ? -15.803 -8.719 -9.329 1.00 1.00 56 ASP A C 13
ATOM 15612 O O . ASP A 1 56 ? -16.716 -9.539 -9.442 1.00 1.00 56 ASP A O 13
ATOM 15621 N N . ASN A 1 57 ? -16.033 -7.399 -9.338 1.00 1.00 57 ASN A N 13
ATOM 15622 C CA . ASN A 1 57 ? -17.344 -6.749 -9.433 1.00 1.00 57 ASN A CA 13
ATOM 15623 C C . ASN A 1 57 ? -18.309 -7.201 -8.308 1.00 1.00 57 ASN A C 13
ATOM 15624 O O . ASN A 1 57 ? -19.480 -7.503 -8.544 1.00 1.00 57 ASN A O 13
ATOM 15635 N N . GLN A 1 58 ? -17.794 -7.267 -7.076 1.00 1.00 58 GLN A N 13
ATOM 15636 C CA . GLN A 1 58 ? -18.512 -7.677 -5.859 1.00 1.00 58 GLN A CA 13
ATOM 15637 C C . GLN A 1 58 ? -18.572 -6.525 -4.846 1.00 1.00 58 GLN A C 13
ATOM 15638 O O . GLN A 1 58 ? -17.700 -5.656 -4.829 1.00 1.00 58 GLN A O 13
ATOM 15652 N N . GLN A 1 59 ? -19.591 -6.520 -3.981 1.00 1.00 59 GLN A N 13
ATOM 15653 C CA . GLN A 1 59 ? -19.661 -5.578 -2.862 1.00 1.00 59 GLN A CA 13
ATOM 15654 C C . GLN A 1 59 ? -18.835 -6.131 -1.690 1.00 1.00 59 GLN A C 13
ATOM 15655 O O . GLN A 1 59 ? -19.008 -7.284 -1.287 1.00 1.00 59 GLN A O 13
ATOM 15669 N N . ILE A 1 60 ? -17.947 -5.306 -1.136 1.00 1.00 60 ILE A N 13
ATOM 15670 C CA . ILE A 1 60 ? -16.992 -5.679 -0.091 1.00 1.00 60 ILE A CA 13
ATOM 15671 C C . ILE A 1 60 ? -17.161 -4.709 1.080 1.00 1.00 60 ILE A C 13
ATOM 15672 O O . ILE A 1 60 ? -16.509 -3.668 1.166 1.00 1.00 60 ILE A O 13
ATOM 15688 N N . SER A 1 61 ? -18.133 -5.011 1.938 1.00 1.00 61 SER A N 13
ATOM 15689 C CA . SER A 1 61 ? -18.446 -4.241 3.146 1.00 1.00 61 SER A CA 13
ATOM 15690 C C . SER A 1 61 ? -17.299 -4.260 4.175 1.00 1.00 61 SER A C 13
ATOM 15691 O O . SER A 1 61 ? -16.372 -5.071 4.093 1.00 1.00 61 SER A O 13
ATOM 15699 N N . TYR A 1 62 ? -17.376 -3.368 5.168 1.00 1.00 62 TYR A N 13
ATOM 15700 C CA . TYR A 1 62 ? -16.423 -3.263 6.281 1.00 1.00 62 TYR A CA 13
ATOM 15701 C C . TYR A 1 62 ? -16.164 -4.602 7.001 1.00 1.00 62 TYR A C 13
ATOM 15702 O O . TYR A 1 62 ? -17.093 -5.379 7.249 1.00 1.00 62 TYR A O 13
ATOM 15720 N N . GLY A 1 63 ? -14.908 -4.845 7.392 1.00 1.00 63 GLY A N 13
ATOM 15721 C CA . GLY A 1 63 ? -14.535 -5.950 8.278 1.00 1.00 63 GLY A CA 13
ATOM 15722 C C . GLY A 1 63 ? -14.512 -7.344 7.639 1.00 1.00 63 GLY A C 13
ATOM 15723 O O . GLY A 1 63 ? -14.898 -8.312 8.298 1.00 1.00 63 GLY A O 13
ATOM 15727 N N . THR A 1 64 ? -14.056 -7.472 6.385 1.00 1.00 64 THR A N 13
ATOM 15728 C CA . THR A 1 64 ? -13.887 -8.775 5.707 1.00 1.00 64 THR A CA 13
ATOM 15729 C C . THR A 1 64 ? -12.482 -8.952 5.132 1.00 1.00 64 THR A C 13
ATOM 15730 O O . THR A 1 64 ? -11.792 -7.969 4.838 1.00 1.00 64 THR A O 13
ATOM 15741 N N . THR A 1 65 ? -12.049 -10.206 4.980 1.00 1.00 65 THR A N 13
ATOM 15742 C CA . THR A 1 65 ? -10.686 -10.560 4.553 1.00 1.00 65 THR A CA 13
ATOM 15743 C C . THR A 1 65 ? -10.637 -10.745 3.041 1.00 1.00 65 THR A C 13
ATOM 15744 O O . THR A 1 65 ? -11.387 -11.533 2.458 1.00 1.00 65 THR A O 13
ATOM 15755 N N . VAL A 1 66 ? -9.714 -10.031 2.404 1.00 1.00 66 VAL A N 13
ATOM 15756 C CA . VAL A 1 66 ? -9.613 -9.875 0.948 1.00 1.00 66 VAL A CA 13
ATOM 15757 C C . VAL A 1 66 ? -8.211 -10.212 0.454 1.00 1.00 66 VAL A C 13
ATOM 15758 O O . VAL A 1 66 ? -7.231 -9.937 1.136 1.00 1.00 66 VAL A O 13
ATOM 15771 N N . LEU A 1 67 ? -8.093 -10.798 -0.733 1.00 1.00 67 LEU A N 13
ATOM 15772 C CA . LEU A 1 67 ? -6.810 -10.971 -1.418 1.00 1.00 67 LEU A CA 13
ATOM 15773 C C . LEU A 1 67 ? -6.588 -9.755 -2.323 1.00 1.00 67 LEU A C 13
ATOM 15774 O O . LEU A 1 67 ? -7.453 -9.427 -3.140 1.00 1.00 67 LEU A O 13
ATOM 15790 N N . VAL A 1 68 ? -5.443 -9.083 -2.183 1.00 1.00 68 VAL A N 13
ATOM 15791 C CA . VAL A 1 68 ? -5.035 -8.045 -3.143 1.00 1.00 68 VAL A CA 13
ATOM 15792 C C . VAL A 1 68 ? -4.558 -8.744 -4.418 1.00 1.00 68 VAL A C 13
ATOM 15793 O O . VAL A 1 68 ? -3.624 -9.543 -4.372 1.00 1.00 68 VAL A O 13
ATOM 15806 N N . VAL A 1 69 ? -5.206 -8.466 -5.550 1.00 1.00 69 VAL A N 13
ATOM 15807 C CA . VAL A 1 69 ? -5.026 -9.201 -6.821 1.00 1.00 69 VAL A CA 13
ATOM 15808 C C . VAL A 1 69 ? -4.468 -8.340 -7.965 1.00 1.00 69 VAL A C 13
ATOM 15809 O O . VAL A 1 69 ? -3.886 -8.877 -8.906 1.00 1.00 69 VAL A O 13
ATOM 15822 N N . ASP A 1 70 ? -4.571 -7.013 -7.871 1.00 1.00 70 ASP A N 13
ATOM 15823 C CA . ASP A 1 70 ? -3.894 -6.051 -8.755 1.00 1.00 70 ASP A CA 13
ATOM 15824 C C . ASP A 1 70 ? -3.607 -4.766 -7.961 1.00 1.00 70 ASP A C 13
ATOM 15825 O O . ASP A 1 70 ? -4.215 -4.542 -6.915 1.00 1.00 70 ASP A O 13
ATOM 15834 N N . ILE A 1 71 ? -2.670 -3.929 -8.410 1.00 1.00 71 ILE A N 13
ATOM 15835 C CA . ILE A 1 71 ? -2.157 -2.777 -7.643 1.00 1.00 71 ILE A CA 13
ATOM 15836 C C . ILE A 1 71 ? -1.770 -1.639 -8.598 1.00 1.00 71 ILE A C 13
ATOM 15837 O O . ILE A 1 71 ? -1.067 -1.856 -9.588 1.00 1.00 71 ILE A O 13
ATOM 15853 N N . ASN A 1 72 ? -2.213 -0.417 -8.282 1.00 1.00 72 ASN A N 13
ATOM 15854 C CA . ASN A 1 72 ? -2.035 0.784 -9.102 1.00 1.00 72 ASN A CA 13
ATOM 15855 C C . ASN A 1 72 ? -1.747 2.025 -8.227 1.00 1.00 72 ASN A C 13
ATOM 15856 O O . ASN A 1 72 ? -2.655 2.793 -7.908 1.00 1.00 72 ASN A O 13
ATOM 15867 N N . ASN A 1 73 ? -0.478 2.220 -7.845 1.00 1.00 73 ASN A N 13
ATOM 15868 C CA . ASN A 1 73 ? 0.066 3.428 -7.195 1.00 1.00 73 ASN A CA 13
ATOM 15869 C C . ASN A 1 73 ? -0.832 4.051 -6.092 1.00 1.00 73 ASN A C 13
ATOM 15870 O O . ASN A 1 73 ? -1.236 5.215 -6.168 1.00 1.00 73 ASN A O 13
ATOM 15881 N N . GLY A 1 74 ? -1.198 3.247 -5.090 1.00 1.00 74 GLY A N 13
ATOM 15882 C CA . GLY A 1 74 ? -2.047 3.644 -3.956 1.00 1.00 74 GLY A CA 13
ATOM 15883 C C . GLY A 1 74 ? -3.516 3.217 -4.079 1.00 1.00 74 GLY A C 13
ATOM 15884 O O . GLY A 1 74 ? -4.269 3.351 -3.115 1.00 1.00 74 GLY A O 13
ATOM 15888 N N . VAL A 1 75 ? -3.912 2.670 -5.234 1.00 1.00 75 VAL A N 13
ATOM 15889 C CA . VAL A 1 75 ? -5.247 2.122 -5.521 1.00 1.00 75 VAL A CA 13
ATOM 15890 C C . VAL A 1 75 ? -5.106 0.623 -5.774 1.00 1.00 75 VAL A C 13
ATOM 15891 O O . VAL A 1 75 ? -4.707 0.178 -6.851 1.00 1.00 75 VAL A O 13
ATOM 15904 N N . LEU A 1 76 ? -5.358 -0.167 -4.734 1.00 1.00 76 LEU A N 13
ATOM 15905 C CA . LEU A 1 76 ? -5.318 -1.626 -4.772 1.00 1.00 76 LEU A CA 13
ATOM 15906 C C . LEU A 1 76 ? -6.623 -2.171 -5.380 1.00 1.00 76 LEU A C 13
ATOM 15907 O O . LEU A 1 76 ? -7.703 -1.629 -5.156 1.00 1.00 76 LEU A O 13
ATOM 15923 N N . SER A 1 77 ? -6.540 -3.282 -6.102 1.00 1.00 77 SER A N 13
ATOM 15924 C CA . SER A 1 77 ? -7.689 -4.044 -6.600 1.00 1.00 77 SER A CA 13
ATOM 15925 C C . SER A 1 77 ? -7.771 -5.345 -5.814 1.00 1.00 77 SER A C 13
ATOM 15926 O O . SER A 1 77 ? -6.803 -6.109 -5.770 1.00 1.00 77 SER A O 13
ATOM 15934 N N . VAL A 1 78 ? -8.911 -5.594 -5.171 1.00 1.00 78 VAL A N 13
ATOM 15935 C CA . VAL A 1 78 ? -9.065 -6.687 -4.198 1.00 1.00 78 VAL A CA 13
ATOM 15936 C C . VAL A 1 78 ? -10.325 -7.518 -4.452 1.00 1.00 78 VAL A C 13
ATOM 15937 O O . VAL A 1 78 ? -11.247 -7.089 -5.149 1.00 1.00 78 VAL A O 13
ATOM 15950 N N . THR A 1 79 ? -10.371 -8.714 -3.869 1.00 1.00 79 THR A N 13
ATOM 15951 C CA . THR A 1 79 ? -11.526 -9.630 -3.924 1.00 1.00 79 THR A CA 13
ATOM 15952 C C . THR A 1 79 ? -11.657 -10.404 -2.599 1.00 1.00 79 THR A C 13
ATOM 15953 O O . THR A 1 79 ? -10.627 -10.747 -2.011 1.00 1.00 79 THR A O 13
ATOM 15964 N N . PRO A 1 80 ? -12.870 -10.650 -2.060 1.00 1.00 80 PRO A N 13
ATOM 15965 C CA . PRO A 1 80 ? -13.058 -11.308 -0.764 1.00 1.00 80 PRO A CA 13
ATOM 15966 C C . PRO A 1 80 ? -12.699 -12.803 -0.798 1.00 1.00 80 PRO A C 13
ATOM 15967 O O . PRO A 1 80 ? -13.521 -13.661 -1.126 1.00 1.00 80 PRO A O 13
ATOM 15978 N N . HIS A 1 81 ? -11.446 -13.112 -0.454 1.00 1.00 81 HIS A N 13
ATOM 15979 C CA . HIS A 1 81 ? -10.932 -14.480 -0.350 1.00 1.00 81 HIS A CA 13
ATOM 15980 C C . HIS A 1 81 ? -11.532 -15.221 0.864 1.00 1.00 81 HIS A C 13
ATOM 15981 O O . HIS A 1 81 ? -11.813 -16.416 0.776 1.00 1.00 81 HIS A O 13
ATOM 15995 N N . GLU A 1 82 ? -11.737 -14.513 1.984 1.00 1.00 82 GLU A N 13
ATOM 15996 C CA . GLU A 1 82 ? -12.204 -15.043 3.281 1.00 1.00 82 GLU A CA 13
ATOM 15997 C C . GLU A 1 82 ? -11.630 -16.438 3.665 1.00 1.00 82 GLU A C 13
ATOM 15998 O O . GLU A 1 82 ? -12.395 -17.383 3.895 1.00 1.00 82 GLU A O 13
ATOM 16010 N N . PRO A 1 83 ? -10.288 -16.605 3.716 1.00 1.00 83 PRO A N 13
ATOM 16011 C CA . PRO A 1 83 ? -9.647 -17.883 4.045 1.00 1.00 83 PRO A CA 13
ATOM 16012 C C . PRO A 1 83 ? -9.868 -18.302 5.512 1.00 1.00 83 PRO A C 13
ATOM 16013 O O . PRO A 1 83 ? -10.174 -17.480 6.382 1.00 1.00 83 PRO A O 13
ATOM 16024 N N . ILE A 1 84 ? -9.665 -19.594 5.797 1.00 1.00 84 ILE A N 13
ATOM 16025 C CA . ILE A 1 84 ? -9.810 -20.214 7.126 1.00 1.00 84 ILE A CA 13
ATOM 16026 C C . ILE A 1 84 ? -9.025 -19.469 8.219 1.00 1.00 84 ILE A C 13
ATOM 16027 O O . ILE A 1 84 ? -9.162 -19.762 9.414 1.00 1.00 84 ILE A O 13
ATOM 16043 N N . GLY A 1 1 ? 18.322 19.147 -7.465 1.00 1.00 1 GLY A N 14
ATOM 16044 C CA . GLY A 1 1 ? 18.172 17.737 -7.836 1.00 1.00 1 GLY A CA 14
ATOM 16045 C C . GLY A 1 1 ? 17.349 16.895 -6.851 1.00 1.00 1 GLY A C 14
ATOM 16046 O O . GLY A 1 1 ? 17.093 15.718 -7.113 1.00 1.00 1 GLY A O 14
ATOM 16050 N N . SER A 1 2 ? 16.909 17.478 -5.731 1.00 1.00 2 SER A N 14
ATOM 16051 C CA . SER A 1 2 ? 16.139 16.797 -4.674 1.00 1.00 2 SER A CA 14
ATOM 16052 C C . SER A 1 2 ? 14.854 16.122 -5.173 1.00 1.00 2 SER A C 14
ATOM 16053 O O . SER A 1 2 ? 14.512 15.038 -4.703 1.00 1.00 2 SER A O 14
ATOM 16061 N N . HIS A 1 3 ? 14.179 16.690 -6.176 1.00 1.00 3 HIS A N 14
ATOM 16062 C CA . HIS A 1 3 ? 12.986 16.093 -6.789 1.00 1.00 3 HIS A CA 14
ATOM 16063 C C . HIS A 1 3 ? 13.256 14.746 -7.487 1.00 1.00 3 HIS A C 14
ATOM 16064 O O . HIS A 1 3 ? 12.365 13.896 -7.535 1.00 1.00 3 HIS A O 14
ATOM 16078 N N . MET A 1 4 ? 14.480 14.500 -7.970 1.00 1.00 4 MET A N 14
ATOM 16079 C CA . MET A 1 4 ? 14.880 13.191 -8.510 1.00 1.00 4 MET A CA 14
ATOM 16080 C C . MET A 1 4 ? 15.056 12.150 -7.396 1.00 1.00 4 MET A C 14
ATOM 16081 O O . MET A 1 4 ? 14.666 10.993 -7.565 1.00 1.00 4 MET A O 14
ATOM 16095 N N . LEU A 1 5 ? 15.586 12.564 -6.237 1.00 1.00 5 LEU A N 14
ATOM 16096 C CA . LEU A 1 5 ? 15.718 11.721 -5.042 1.00 1.00 5 LEU A CA 14
ATOM 16097 C C . LEU A 1 5 ? 14.350 11.403 -4.410 1.00 1.00 5 LEU A C 14
ATOM 16098 O O . LEU A 1 5 ? 14.122 10.294 -3.927 1.00 1.00 5 LEU A O 14
ATOM 16114 N N . GLU A 1 6 ? 13.408 12.349 -4.452 1.00 1.00 6 GLU A N 14
ATOM 16115 C CA . GLU A 1 6 ? 12.007 12.099 -4.085 1.00 1.00 6 GLU A CA 14
ATOM 16116 C C . GLU A 1 6 ? 11.326 11.138 -5.068 1.00 1.00 6 GLU A C 14
ATOM 16117 O O . GLU A 1 6 ? 10.631 10.216 -4.642 1.00 1.00 6 GLU A O 14
ATOM 16129 N N . SER A 1 7 ? 11.567 11.291 -6.375 1.00 1.00 7 SER A N 14
ATOM 16130 C CA . SER A 1 7 ? 11.015 10.396 -7.401 1.00 1.00 7 SER A CA 14
ATOM 16131 C C . SER A 1 7 ? 11.521 8.958 -7.247 1.00 1.00 7 SER A C 14
ATOM 16132 O O . SER A 1 7 ? 10.730 8.019 -7.359 1.00 1.00 7 SER A O 14
ATOM 16140 N N . SER A 1 8 ? 12.813 8.758 -6.957 1.00 1.00 8 SER A N 14
ATOM 16141 C CA . SER A 1 8 ? 13.369 7.422 -6.683 1.00 1.00 8 SER A CA 14
ATOM 16142 C C . SER A 1 8 ? 12.846 6.810 -5.376 1.00 1.00 8 SER A C 14
ATOM 16143 O O . SER A 1 8 ? 12.570 5.609 -5.337 1.00 1.00 8 SER A O 14
ATOM 16151 N N . ALA A 1 9 ? 12.638 7.612 -4.323 1.00 1.00 9 ALA A N 14
ATOM 16152 C CA . ALA A 1 9 ? 12.005 7.156 -3.083 1.00 1.00 9 ALA A CA 14
ATOM 16153 C C . ALA A 1 9 ? 10.532 6.745 -3.291 1.00 1.00 9 ALA A C 14
ATOM 16154 O O . ALA A 1 9 ? 10.105 5.703 -2.792 1.00 1.00 9 ALA A O 14
ATOM 16161 N N . GLU A 1 10 ? 9.761 7.514 -4.065 1.00 1.00 10 GLU A N 14
ATOM 16162 C CA . GLU A 1 10 ? 8.377 7.180 -4.430 1.00 1.00 10 GLU A CA 14
ATOM 16163 C C . GLU A 1 10 ? 8.285 5.938 -5.331 1.00 1.00 10 GLU A C 14
ATOM 16164 O O . GLU A 1 10 ? 7.397 5.106 -5.144 1.00 1.00 10 GLU A O 14
ATOM 16176 N N . GLU A 1 11 ? 9.219 5.750 -6.267 1.00 1.00 11 GLU A N 14
ATOM 16177 C CA . GLU A 1 11 ? 9.319 4.526 -7.069 1.00 1.00 11 GLU A CA 14
ATOM 16178 C C . GLU A 1 11 ? 9.702 3.306 -6.212 1.00 1.00 11 GLU A C 14
ATOM 16179 O O . GLU A 1 11 ? 9.157 2.217 -6.401 1.00 1.00 11 GLU A O 14
ATOM 16191 N N . SER A 1 12 ? 10.577 3.485 -5.218 1.00 1.00 12 SER A N 14
ATOM 16192 C CA . SER A 1 12 ? 10.908 2.433 -4.247 1.00 1.00 12 SER A CA 14
ATOM 16193 C C . SER A 1 12 ? 9.700 2.061 -3.381 1.00 1.00 12 SER A C 14
ATOM 16194 O O . SER A 1 12 ? 9.457 0.880 -3.139 1.00 1.00 12 SER A O 14
ATOM 16202 N N . LEU A 1 13 ? 8.889 3.044 -2.974 1.00 1.00 13 LEU A N 14
ATOM 16203 C CA . LEU A 1 13 ? 7.629 2.807 -2.265 1.00 1.00 13 LEU A CA 14
ATOM 16204 C C . LEU A 1 13 ? 6.638 2.043 -3.151 1.00 1.00 13 LEU A C 14
ATOM 16205 O O . LEU A 1 13 ? 6.051 1.066 -2.695 1.00 1.00 13 LEU A O 14
ATOM 16221 N N . ALA A 1 14 ? 6.492 2.422 -4.424 1.00 1.00 14 ALA A N 14
ATOM 16222 C CA . ALA A 1 14 ? 5.644 1.706 -5.379 1.00 1.00 14 ALA A CA 14
ATOM 16223 C C . ALA A 1 14 ? 6.093 0.243 -5.580 1.00 1.00 14 ALA A C 14
ATOM 16224 O O . ALA A 1 14 ? 5.255 -0.655 -5.677 1.00 1.00 14 ALA A O 14
ATOM 16231 N N . TYR A 1 15 ? 7.405 -0.017 -5.578 1.00 1.00 15 TYR A N 14
ATOM 16232 C CA . TYR A 1 15 ? 7.967 -1.371 -5.621 1.00 1.00 15 TYR A CA 14
ATOM 16233 C C . TYR A 1 15 ? 7.644 -2.187 -4.354 1.00 1.00 15 TYR A C 14
ATOM 16234 O O . TYR A 1 15 ? 7.219 -3.342 -4.459 1.00 1.00 15 TYR A O 14
ATOM 16252 N N . ARG A 1 16 ? 7.761 -1.589 -3.155 1.00 1.00 16 ARG A N 14
ATOM 16253 C CA . ARG A 1 16 ? 7.306 -2.211 -1.893 1.00 1.00 16 ARG A CA 14
ATOM 16254 C C . ARG A 1 16 ? 5.802 -2.473 -1.886 1.00 1.00 16 ARG A C 14
ATOM 16255 O O . ARG A 1 16 ? 5.368 -3.528 -1.432 1.00 1.00 16 ARG A O 14
ATOM 16276 N N . GLU A 1 17 ? 5.005 -1.543 -2.408 1.00 1.00 17 GLU A N 14
ATOM 16277 C CA . GLU A 1 17 ? 3.552 -1.690 -2.516 1.00 1.00 17 GLU A CA 14
ATOM 16278 C C . GLU A 1 17 ? 3.170 -2.840 -3.458 1.00 1.00 17 GLU A C 14
ATOM 16279 O O . GLU A 1 17 ? 2.298 -3.631 -3.123 1.00 1.00 17 GLU A O 14
ATOM 16291 N N . ASP A 1 18 ? 3.862 -3.011 -4.588 1.00 1.00 18 ASP A N 14
ATOM 16292 C CA . ASP A 1 18 ? 3.634 -4.132 -5.510 1.00 1.00 18 ASP A CA 14
ATOM 16293 C C . ASP A 1 18 ? 3.969 -5.509 -4.902 1.00 1.00 18 ASP A C 14
ATOM 16294 O O . ASP A 1 18 ? 3.388 -6.508 -5.321 1.00 1.00 18 ASP A O 14
ATOM 16303 N N . ASP A 1 19 ? 4.838 -5.594 -3.887 1.00 1.00 19 ASP A N 14
ATOM 16304 C CA . ASP A 1 19 ? 5.037 -6.837 -3.123 1.00 1.00 19 ASP A CA 14
ATOM 16305 C C . ASP A 1 19 ? 3.776 -7.254 -2.335 1.00 1.00 19 ASP A C 14
ATOM 16306 O O . ASP A 1 19 ? 3.519 -8.446 -2.152 1.00 1.00 19 ASP A O 14
ATOM 16315 N N . LEU A 1 20 ? 2.960 -6.285 -1.901 1.00 1.00 20 LEU A N 14
ATOM 16316 C CA . LEU A 1 20 ? 1.691 -6.523 -1.198 1.00 1.00 20 LEU A CA 14
ATOM 16317 C C . LEU A 1 20 ? 0.628 -7.204 -2.091 1.00 1.00 20 LEU A C 14
ATOM 16318 O O . LEU A 1 20 ? -0.352 -7.746 -1.581 1.00 1.00 20 LEU A O 14
ATOM 16334 N N . ARG A 1 21 ? 0.835 -7.232 -3.417 1.00 1.00 21 ARG A N 14
ATOM 16335 C CA . ARG A 1 21 ? -0.010 -7.925 -4.414 1.00 1.00 21 ARG A CA 14
ATOM 16336 C C . ARG A 1 21 ? -0.023 -9.459 -4.260 1.00 1.00 21 ARG A C 14
ATOM 16337 O O . ARG A 1 21 ? -0.853 -10.141 -4.858 1.00 1.00 21 ARG A O 14
ATOM 16358 N N . GLY A 1 22 ? 0.869 -10.007 -3.429 1.00 1.00 22 GLY A N 14
ATOM 16359 C CA . GLY A 1 22 ? 0.905 -11.422 -3.038 1.00 1.00 22 GLY A CA 14
ATOM 16360 C C . GLY A 1 22 ? 0.369 -11.689 -1.624 1.00 1.00 22 GLY A C 14
ATOM 16361 O O . GLY A 1 22 ? 0.710 -12.720 -1.038 1.00 1.00 22 GLY A O 14
ATOM 16365 N N . ARG A 1 23 ? -0.429 -10.770 -1.054 1.00 1.00 23 ARG A N 14
ATOM 16366 C CA . ARG A 1 23 ? -0.877 -10.793 0.353 1.00 1.00 23 ARG A CA 14
ATOM 16367 C C . ARG A 1 23 ? -2.385 -10.575 0.513 1.00 1.00 23 ARG A C 14
ATOM 16368 O O . ARG A 1 23 ? -3.063 -10.035 -0.367 1.00 1.00 23 ARG A O 14
ATOM 16389 N N . LEU A 1 24 ? -2.890 -10.965 1.683 1.00 1.00 24 LEU A N 14
ATOM 16390 C CA . LEU A 1 24 ? -4.255 -10.681 2.132 1.00 1.00 24 LEU A CA 14
ATOM 16391 C C . LEU A 1 24 ? -4.318 -9.308 2.831 1.00 1.00 24 LEU A C 14
ATOM 16392 O O . LEU A 1 24 ? -3.338 -8.820 3.400 1.00 1.00 24 LEU A O 14
ATOM 16408 N N . GLY A 1 25 ? -5.516 -8.736 2.854 1.00 1.00 25 GLY A N 14
ATOM 16409 C CA . GLY A 1 25 ? -5.874 -7.493 3.529 1.00 1.00 25 GLY A CA 14
ATOM 16410 C C . GLY A 1 25 ? -7.267 -7.515 4.171 1.00 1.00 25 GLY A C 14
ATOM 16411 O O . GLY A 1 25 ? -7.928 -8.553 4.239 1.00 1.00 25 GLY A O 14
ATOM 16415 N N . LYS A 1 26 ? -7.708 -6.344 4.639 1.00 1.00 26 LYS A N 14
ATOM 16416 C CA . LYS A 1 26 ? -8.886 -6.087 5.473 1.00 1.00 26 LYS A CA 14
ATOM 16417 C C . LYS A 1 26 ? -9.523 -4.755 5.083 1.00 1.00 26 LYS A C 14
ATOM 16418 O O . LYS A 1 26 ? -8.876 -3.712 5.182 1.00 1.00 26 LYS A O 14
ATOM 16437 N N . VAL A 1 27 ? -10.771 -4.787 4.621 1.00 1.00 27 VAL A N 14
ATOM 16438 C CA . VAL A 1 27 ? -11.549 -3.579 4.263 1.00 1.00 27 VAL A CA 14
ATOM 16439 C C . VAL A 1 27 ? -11.948 -2.773 5.508 1.00 1.00 27 VAL A C 14
ATOM 16440 O O . VAL A 1 27 ? -12.516 -3.333 6.449 1.00 1.00 27 VAL A O 14
ATOM 16453 N N . ILE A 1 28 ? -11.722 -1.450 5.473 1.00 1.00 28 ILE A N 14
ATOM 16454 C CA . ILE A 1 28 ? -12.153 -0.489 6.514 1.00 1.00 28 ILE A CA 14
ATOM 16455 C C . ILE A 1 28 ? -13.140 0.585 6.015 1.00 1.00 28 ILE A C 14
ATOM 16456 O O . ILE A 1 28 ? -13.832 1.202 6.824 1.00 1.00 28 ILE A O 14
ATOM 16472 N N . THR A 1 29 ? -13.255 0.765 4.697 1.00 1.00 29 THR A N 14
ATOM 16473 C CA . THR A 1 29 ? -14.257 1.628 4.046 1.00 1.00 29 THR A CA 14
ATOM 16474 C C . THR A 1 29 ? -14.820 0.844 2.871 1.00 1.00 29 THR A C 14
ATOM 16475 O O . THR A 1 29 ? -14.047 0.338 2.059 1.00 1.00 29 THR A O 14
ATOM 16486 N N . ALA A 1 30 ? -16.145 0.699 2.806 1.00 1.00 30 ALA A N 14
ATOM 16487 C CA . ALA A 1 30 ? -16.827 -0.199 1.877 1.00 1.00 30 ALA A CA 14
ATOM 16488 C C . ALA A 1 30 ? -16.428 0.020 0.405 1.00 1.00 30 ALA A C 14
ATOM 16489 O O . ALA A 1 30 ? -16.397 1.150 -0.087 1.00 1.00 30 ALA A O 14
ATOM 16496 N N . VAL A 1 31 ? -16.168 -1.084 -0.297 1.00 1.00 31 VAL A N 14
ATOM 16497 C CA . VAL A 1 31 ? -15.729 -1.149 -1.698 1.00 1.00 31 VAL A CA 14
ATOM 16498 C C . VAL A 1 31 ? -16.868 -1.773 -2.520 1.00 1.00 31 VAL A C 14
ATOM 16499 O O . VAL A 1 31 ? -16.995 -2.999 -2.544 1.00 1.00 31 VAL A O 14
ATOM 16512 N N . PRO A 1 32 ? -17.771 -0.980 -3.126 1.00 1.00 32 PRO A N 14
ATOM 16513 C CA . PRO A 1 32 ? -18.899 -1.515 -3.886 1.00 1.00 32 PRO A CA 14
ATOM 16514 C C . PRO A 1 32 ? -18.483 -2.062 -5.263 1.00 1.00 32 PRO A C 14
ATOM 16515 O O . PRO A 1 32 ? -17.351 -1.886 -5.718 1.00 1.00 32 PRO A O 14
ATOM 16526 N N . VAL A 1 33 ? -19.442 -2.704 -5.939 1.00 1.00 33 VAL A N 14
ATOM 16527 C CA . VAL A 1 33 ? -19.259 -3.489 -7.178 1.00 1.00 33 VAL A CA 14
ATOM 16528 C C . VAL A 1 33 ? -18.573 -2.749 -8.336 1.00 1.00 33 VAL A C 14
ATOM 16529 O O . VAL A 1 33 ? -17.926 -3.377 -9.171 1.00 1.00 33 VAL A O 14
ATOM 16542 N N . ASP A 1 34 ? -18.701 -1.423 -8.392 1.00 1.00 34 ASP A N 14
ATOM 16543 C CA . ASP A 1 34 ? -18.149 -0.557 -9.444 1.00 1.00 34 ASP A CA 14
ATOM 16544 C C . ASP A 1 34 ? -17.643 0.780 -8.857 1.00 1.00 34 ASP A C 14
ATOM 16545 O O . ASP A 1 34 ? -17.724 1.832 -9.494 1.00 1.00 34 ASP A O 14
ATOM 16554 N N . GLY A 1 35 ? -17.161 0.745 -7.608 1.00 1.00 35 GLY A N 14
ATOM 16555 C CA . GLY A 1 35 ? -16.748 1.928 -6.838 1.00 1.00 35 GLY A CA 14
ATOM 16556 C C . GLY A 1 35 ? -15.486 1.720 -5.994 1.00 1.00 35 GLY A C 14
ATOM 16557 O O . GLY A 1 35 ? -14.725 0.772 -6.203 1.00 1.00 35 GLY A O 14
ATOM 16561 N N . PHE A 1 36 ? -15.276 2.620 -5.029 1.00 1.00 36 PHE A N 14
ATOM 16562 C CA . PHE A 1 36 ? -14.039 2.743 -4.251 1.00 1.00 36 PHE A CA 14
ATOM 16563 C C . PHE A 1 36 ? -14.301 2.760 -2.737 1.00 1.00 36 PHE A C 14
ATOM 16564 O O . PHE A 1 36 ? -15.287 3.330 -2.265 1.00 1.00 36 PHE A O 14
ATOM 16581 N N . GLY A 1 37 ? -13.368 2.174 -1.990 1.00 1.00 37 GLY A N 14
ATOM 16582 C CA . GLY A 1 37 ? -13.279 2.196 -0.527 1.00 1.00 37 GLY A CA 14
ATOM 16583 C C . GLY A 1 37 ? -11.818 2.107 -0.083 1.00 1.00 37 GLY A C 14
ATOM 16584 O O . GLY A 1 37 ? -10.943 2.665 -0.744 1.00 1.00 37 GLY A O 14
ATOM 16588 N N . GLU A 1 38 ? -11.530 1.420 1.024 1.00 1.00 38 GLU A N 14
ATOM 16589 C CA . GLU A 1 38 ? -10.178 1.327 1.604 1.00 1.00 38 GLU A CA 14
ATOM 16590 C C . GLU A 1 38 ? -9.881 -0.043 2.231 1.00 1.00 38 GLU A C 14
ATOM 16591 O O . GLU A 1 38 ? -10.761 -0.668 2.828 1.00 1.00 38 GLU A O 14
ATOM 16603 N N . VAL A 1 39 ? -8.611 -0.457 2.162 1.00 1.00 39 VAL A N 14
ATOM 16604 C CA . VAL A 1 39 ? -8.055 -1.738 2.635 1.00 1.00 39 VAL A CA 14
ATOM 16605 C C . VAL A 1 39 ? -6.735 -1.501 3.390 1.00 1.00 39 VAL A C 14
ATOM 16606 O O . VAL A 1 39 ? -6.017 -0.539 3.118 1.00 1.00 39 VAL A O 14
ATOM 16619 N N . VAL A 1 40 ? -6.386 -2.422 4.291 1.00 1.00 40 VAL A N 14
ATOM 16620 C CA . VAL A 1 40 ? -5.080 -2.532 4.982 1.00 1.00 40 VAL A CA 14
ATOM 16621 C C . VAL A 1 40 ? -4.575 -3.964 4.813 1.00 1.00 40 VAL A C 14
ATOM 16622 O O . VAL A 1 40 ? -5.385 -4.884 4.827 1.00 1.00 40 VAL A O 14
ATOM 16635 N N . ILE A 1 41 ? -3.268 -4.191 4.683 1.00 1.00 41 ILE A N 14
ATOM 16636 C 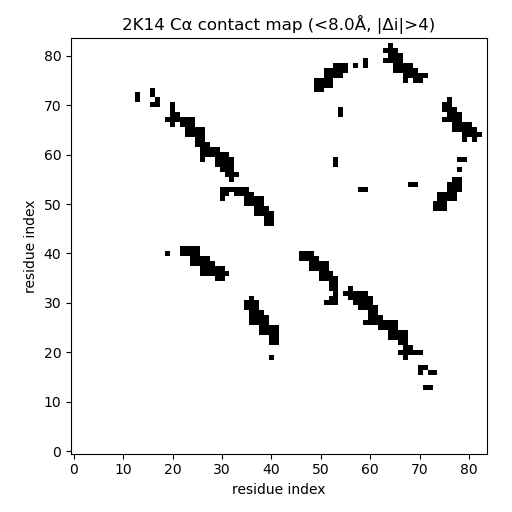CA . ILE A 1 41 ? -2.701 -5.556 4.665 1.00 1.00 41 ILE A CA 14
ATOM 16637 C C . ILE A 1 41 ? -2.772 -6.179 6.068 1.00 1.00 41 ILE A C 14
ATOM 16638 O O . ILE A 1 41 ? -2.705 -5.472 7.073 1.00 1.00 41 ILE A O 14
ATOM 16654 N N . GLU A 1 42 ? -2.904 -7.508 6.141 1.00 1.00 42 GLU A N 14
ATOM 16655 C CA . GLU A 1 42 ? -3.199 -8.270 7.375 1.00 1.00 42 GLU A CA 14
ATOM 16656 C C . GLU A 1 42 ? -2.203 -8.095 8.545 1.00 1.00 42 GLU A C 14
ATOM 16657 O O . GLU A 1 42 ? -2.548 -8.405 9.686 1.00 1.00 42 GLU A O 14
ATOM 16669 N N . GLY A 1 43 ? -1.003 -7.553 8.310 1.00 1.00 43 GLY A N 14
ATOM 16670 C CA . GLY A 1 43 ? -0.026 -7.149 9.337 1.00 1.00 43 GLY A CA 14
ATOM 16671 C C . GLY A 1 43 ? -0.408 -5.883 10.116 1.00 1.00 43 GLY A C 14
ATOM 16672 O O . GLY A 1 43 ? 0.456 -5.041 10.362 1.00 1.00 43 GLY A O 14
ATOM 16676 N N . ILE A 1 44 ? -1.687 -5.731 10.482 1.00 1.00 44 ILE A N 14
ATOM 16677 C CA . ILE A 1 44 ? -2.325 -4.524 11.047 1.00 1.00 44 ILE A CA 14
ATOM 16678 C C . ILE A 1 44 ? -1.594 -3.829 12.214 1.00 1.00 44 ILE A C 14
ATOM 16679 O O . ILE A 1 44 ? -1.800 -2.635 12.437 1.00 1.00 44 ILE A O 14
ATOM 16695 N N . GLY A 1 45 ? -0.728 -4.538 12.947 1.00 1.00 45 GLY A N 14
ATOM 16696 C CA . GLY A 1 45 ? 0.173 -3.962 13.955 1.00 1.00 45 GLY A CA 14
ATOM 16697 C C . GLY A 1 45 ? 1.247 -3.007 13.400 1.00 1.00 45 GLY A C 14
ATOM 16698 O O . GLY A 1 45 ? 1.822 -2.236 14.174 1.00 1.00 45 GLY A O 14
ATOM 16702 N N . GLY A 1 46 ? 1.515 -3.023 12.086 1.00 1.00 46 GLY A N 14
ATOM 16703 C CA . GLY A 1 46 ? 2.518 -2.158 11.438 1.00 1.00 46 GLY A CA 14
ATOM 16704 C C . GLY A 1 46 ? 2.275 -1.789 9.961 1.00 1.00 46 GLY A C 14
ATOM 16705 O O . GLY A 1 46 ? 2.969 -0.910 9.443 1.00 1.00 46 GLY A O 14
ATOM 16709 N N . THR A 1 47 ? 1.316 -2.414 9.270 1.00 1.00 47 THR A N 14
ATOM 16710 C CA . THR A 1 47 ? 0.903 -2.058 7.893 1.00 1.00 47 THR A CA 14
ATOM 16711 C C . THR A 1 47 ? 0.136 -0.722 7.818 1.00 1.00 47 THR A C 14
ATOM 16712 O O . THR A 1 47 ? -0.202 -0.115 8.841 1.00 1.00 47 THR A O 14
ATOM 16723 N N . ILE A 1 48 ? -0.129 -0.241 6.595 1.00 1.00 48 ILE A N 14
ATOM 16724 C CA . ILE A 1 48 ? -0.689 1.093 6.297 1.00 1.00 48 ILE A CA 14
ATOM 16725 C C . ILE A 1 48 ? -1.886 0.952 5.339 1.00 1.00 48 ILE A C 14
ATOM 16726 O O . ILE A 1 48 ? -1.849 0.149 4.402 1.00 1.00 48 ILE A O 14
ATOM 16742 N N . SER A 1 49 ? -2.958 1.714 5.581 1.00 1.00 49 SER A N 14
ATOM 16743 C CA . SER A 1 49 ? -4.174 1.729 4.750 1.00 1.00 49 SER A CA 14
ATOM 16744 C C . SER A 1 49 ? -3.961 2.380 3.373 1.00 1.00 49 SER A C 14
ATOM 16745 O O . SER A 1 49 ? -3.148 3.295 3.214 1.00 1.00 49 SER A O 14
ATOM 16753 N N . LYS A 1 50 ? -4.734 1.931 2.378 1.00 1.00 50 LYS A N 14
ATOM 16754 C CA . LYS A 1 50 ? -4.738 2.421 0.985 1.00 1.00 50 LYS A CA 14
ATOM 16755 C C . LYS A 1 50 ? -6.162 2.410 0.415 1.00 1.00 50 LYS A C 14
ATOM 16756 O O . LYS A 1 50 ? -7.020 1.666 0.899 1.00 1.00 50 LYS A O 14
ATOM 16775 N N . SER A 1 51 ? -6.411 3.191 -0.636 1.00 1.00 51 SER A N 14
ATOM 16776 C CA . SER A 1 51 ? -7.657 3.123 -1.416 1.00 1.00 51 SER A CA 14
ATOM 16777 C C . SER A 1 51 ? -7.779 1.779 -2.141 1.00 1.00 51 SER A C 14
ATOM 16778 O O . SER A 1 51 ? -6.771 1.167 -2.501 1.00 1.00 51 SER A O 14
ATOM 16786 N N . ALA A 1 52 ? -9.008 1.320 -2.380 1.00 1.00 52 ALA A N 14
ATOM 16787 C CA . ALA A 1 52 ? -9.278 0.006 -2.969 1.00 1.00 52 ALA A CA 14
ATOM 16788 C C . ALA A 1 52 ? -10.518 -0.017 -3.890 1.00 1.00 52 ALA A C 14
ATOM 16789 O O . ALA A 1 52 ? -11.484 0.708 -3.647 1.00 1.00 52 ALA A O 14
ATOM 16796 N N . VAL A 1 53 ? -10.510 -0.901 -4.896 1.00 1.00 53 VAL A N 14
ATOM 16797 C CA . VAL A 1 53 ? -11.625 -1.207 -5.824 1.00 1.00 53 VAL A CA 14
ATOM 16798 C C . VAL A 1 53 ? -11.892 -2.716 -5.909 1.00 1.00 53 VAL A C 14
ATOM 16799 O O . VAL A 1 53 ? -10.992 -3.520 -5.656 1.00 1.00 53 VAL A O 14
ATOM 16812 N N . SER A 1 54 ? -13.108 -3.125 -6.295 1.00 1.00 54 SER A N 14
ATOM 16813 C CA . SER A 1 54 ? -13.414 -4.541 -6.556 1.00 1.00 54 SER A CA 14
ATOM 16814 C C . SER A 1 54 ? -12.833 -4.994 -7.900 1.00 1.00 54 SER A C 14
ATOM 16815 O O . SER A 1 54 ? -13.174 -4.449 -8.952 1.00 1.00 54 SER A O 14
ATOM 16823 N N . PHE A 1 55 ? -11.975 -6.017 -7.874 1.00 1.00 55 PHE A N 14
ATOM 16824 C CA . PHE A 1 55 ? -11.485 -6.703 -9.078 1.00 1.00 55 PHE A CA 14
ATOM 16825 C C . PHE A 1 55 ? -12.504 -7.703 -9.660 1.00 1.00 55 PHE A C 14
ATOM 16826 O O . PHE A 1 55 ? -12.403 -8.091 -10.825 1.00 1.00 55 PHE A O 14
ATOM 16843 N N . ASP A 1 56 ? -13.503 -8.109 -8.868 1.00 1.00 56 ASP A N 14
ATOM 16844 C CA . ASP A 1 56 ? -14.431 -9.208 -9.176 1.00 1.00 56 ASP A CA 14
ATOM 16845 C C . ASP A 1 56 ? -15.904 -8.752 -9.271 1.00 1.00 56 ASP A C 14
ATOM 16846 O O . ASP A 1 56 ? -16.812 -9.583 -9.317 1.00 1.00 56 ASP A O 14
ATOM 16855 N N . ASN A 1 57 ? -16.143 -7.435 -9.317 1.00 1.00 57 ASN A N 14
ATOM 16856 C CA . ASN A 1 57 ? -17.464 -6.799 -9.390 1.00 1.00 57 ASN A CA 14
ATOM 16857 C C . ASN A 1 57 ? -18.405 -7.230 -8.238 1.00 1.00 57 ASN A C 14
ATOM 16858 O O . ASN A 1 57 ? -19.589 -7.504 -8.438 1.00 1.00 57 ASN A O 14
ATOM 16869 N N . GLN A 1 58 ? -17.860 -7.286 -7.018 1.00 1.00 58 GLN A N 14
ATOM 16870 C CA . GLN A 1 58 ? -18.555 -7.657 -5.775 1.00 1.00 58 GLN A CA 14
ATOM 16871 C C . GLN A 1 58 ? -18.595 -6.477 -4.794 1.00 1.00 58 GLN A C 14
ATOM 16872 O O . GLN A 1 58 ? -17.698 -5.635 -4.787 1.00 1.00 58 GLN A O 14
ATOM 16886 N N . GLN A 1 59 ? -19.620 -6.422 -3.937 1.00 1.00 59 GLN A N 14
ATOM 16887 C CA . GLN A 1 59 ? -19.665 -5.465 -2.829 1.00 1.00 59 GLN A CA 14
ATOM 16888 C C . GLN A 1 59 ? -18.867 -6.024 -1.640 1.00 1.00 59 GLN A C 14
ATOM 16889 O O . GLN A 1 59 ? -19.055 -7.177 -1.245 1.00 1.00 59 GLN A O 14
ATOM 16903 N N . ILE A 1 60 ? -17.993 -5.203 -1.059 1.00 1.00 60 ILE A N 14
ATOM 16904 C CA . ILE A 1 60 ? -17.084 -5.577 0.029 1.00 1.00 60 ILE A CA 14
ATOM 16905 C C . ILE A 1 60 ? -17.221 -4.555 1.157 1.00 1.00 60 ILE A C 14
ATOM 16906 O O . ILE A 1 60 ? -16.577 -3.507 1.161 1.00 1.00 60 ILE A O 14
ATOM 16922 N N . SER A 1 61 ? -18.143 -4.825 2.078 1.00 1.00 61 SER A N 14
ATOM 16923 C CA . SER A 1 61 ? -18.384 -4.011 3.275 1.00 1.00 61 SER A CA 14
ATOM 16924 C C . SER A 1 61 ? -17.217 -4.081 4.281 1.00 1.00 61 SER A C 14
ATOM 16925 O O . SER A 1 61 ? -16.318 -4.919 4.165 1.00 1.00 61 SER A O 14
ATOM 16933 N N . TYR A 1 62 ? -17.247 -3.209 5.294 1.00 1.00 62 TYR A N 14
ATOM 16934 C CA . TYR A 1 62 ? -16.311 -3.197 6.429 1.00 1.00 62 TYR A CA 14
ATOM 16935 C C . TYR A 1 62 ? -16.127 -4.582 7.087 1.00 1.00 62 TYR A C 14
ATOM 16936 O O . TYR A 1 62 ? -17.095 -5.325 7.275 1.00 1.00 62 TYR A O 14
ATOM 16954 N N . GLY A 1 63 ? -14.891 -4.905 7.487 1.00 1.00 63 GLY A N 14
ATOM 16955 C CA . GLY A 1 63 ? -14.601 -6.070 8.329 1.00 1.00 63 GLY A CA 14
ATOM 16956 C C . GLY A 1 63 ? -14.610 -7.440 7.640 1.00 1.00 63 GLY A C 14
ATOM 16957 O O . GLY A 1 63 ? -15.124 -8.398 8.223 1.00 1.00 63 GLY A O 14
ATOM 16961 N N . THR A 1 64 ? -14.036 -7.570 6.436 1.00 1.00 64 THR A N 14
ATOM 16962 C CA . THR A 1 64 ? -13.804 -8.884 5.795 1.00 1.00 64 THR A CA 14
ATOM 16963 C C . THR A 1 64 ? -12.399 -9.016 5.208 1.00 1.00 64 THR A C 14
ATOM 16964 O O . THR A 1 64 ? -11.727 -8.016 4.940 1.00 1.00 64 THR A O 14
ATOM 16975 N N . THR A 1 65 ? -11.946 -10.257 5.022 1.00 1.00 65 THR A N 14
ATOM 16976 C CA . THR A 1 65 ? -10.605 -10.586 4.516 1.00 1.00 65 THR A CA 14
ATOM 16977 C C . THR A 1 65 ? -10.618 -10.684 2.994 1.00 1.00 65 THR A C 14
ATOM 16978 O O . THR A 1 65 ? -11.410 -11.422 2.400 1.00 1.00 65 THR A O 14
ATOM 16989 N N . VAL A 1 66 ? -9.708 -9.951 2.360 1.00 1.00 66 VAL A N 14
ATOM 16990 C CA . VAL A 1 66 ? -9.644 -9.739 0.908 1.00 1.00 66 VAL A CA 14
ATOM 16991 C C . VAL A 1 66 ? -8.256 -10.084 0.377 1.00 1.00 66 VAL A C 14
ATOM 16992 O O . VAL A 1 66 ? -7.262 -9.851 1.054 1.00 1.00 66 VAL A O 14
ATOM 17005 N N . LEU A 1 67 ? -8.159 -10.628 -0.832 1.00 1.00 67 LEU A N 14
ATOM 17006 C CA . LEU A 1 67 ? -6.887 -10.839 -1.529 1.00 1.00 67 LEU A CA 14
ATOM 17007 C C . LEU A 1 67 ? -6.631 -9.650 -2.465 1.00 1.00 67 LEU A C 14
ATOM 17008 O O . LEU A 1 67 ? -7.494 -9.306 -3.276 1.00 1.00 67 LEU A O 14
ATOM 17024 N N . VAL A 1 68 ? -5.462 -9.013 -2.349 1.00 1.00 68 VAL A N 14
ATOM 17025 C CA . VAL A 1 68 ? -5.078 -7.840 -3.158 1.00 1.00 68 VAL A CA 14
ATOM 17026 C C . VAL A 1 68 ? -4.539 -8.294 -4.523 1.00 1.00 68 VAL A C 14
ATOM 17027 O O . VAL A 1 68 ? -3.335 -8.343 -4.761 1.00 1.00 68 VAL A O 14
ATOM 17040 N N . VAL A 1 69 ? -5.444 -8.720 -5.403 1.00 1.00 69 VAL A N 14
ATOM 17041 C CA . VAL A 1 69 ? -5.144 -9.363 -6.696 1.00 1.00 69 VAL A CA 14
ATOM 17042 C C . VAL A 1 69 ? -4.465 -8.455 -7.734 1.00 1.00 69 VAL A C 14
ATOM 17043 O O . VAL A 1 69 ? -3.778 -8.965 -8.620 1.00 1.00 69 VAL A O 14
ATOM 17056 N N . ASP A 1 70 ? -4.592 -7.129 -7.629 1.00 1.00 70 ASP A N 14
ATOM 17057 C CA . ASP A 1 70 ? -3.813 -6.169 -8.430 1.00 1.00 70 ASP A CA 14
ATOM 17058 C C . ASP A 1 70 ? -3.568 -4.864 -7.647 1.00 1.00 70 ASP A C 14
ATOM 17059 O O . ASP A 1 70 ? -4.219 -4.622 -6.631 1.00 1.00 70 ASP A O 14
ATOM 17068 N N . ILE A 1 71 ? -2.630 -4.022 -8.088 1.00 1.00 71 ILE A N 14
ATOM 17069 C CA . ILE A 1 71 ? -2.219 -2.785 -7.396 1.00 1.00 71 ILE A CA 14
ATOM 17070 C C . ILE A 1 71 ? -1.845 -1.702 -8.420 1.00 1.00 71 ILE A C 14
ATOM 17071 O O . ILE A 1 71 ? -1.136 -1.971 -9.392 1.00 1.00 71 ILE A O 14
ATOM 17087 N N . ASN A 1 72 ? -2.305 -0.469 -8.182 1.00 1.00 72 ASN A N 14
ATOM 17088 C CA . ASN A 1 72 ? -2.121 0.691 -9.057 1.00 1.00 72 ASN A CA 14
ATOM 17089 C C . ASN A 1 72 ? -1.835 1.969 -8.235 1.00 1.00 72 ASN A C 14
ATOM 17090 O O . ASN A 1 72 ? -2.743 2.756 -7.959 1.00 1.00 72 ASN A O 14
ATOM 17101 N N . ASN A 1 73 ? -0.569 2.177 -7.852 1.00 1.00 73 ASN A N 14
ATOM 17102 C CA . ASN A 1 73 ? -0.034 3.414 -7.250 1.00 1.00 73 ASN A CA 14
ATOM 17103 C C . ASN A 1 73 ? -0.912 4.034 -6.130 1.00 1.00 73 ASN A C 14
ATOM 17104 O O . ASN A 1 73 ? -1.272 5.212 -6.167 1.00 1.00 73 ASN A O 14
ATOM 17115 N N . GLY A 1 74 ? -1.305 3.212 -5.152 1.00 1.00 74 GLY A N 14
ATOM 17116 C CA . GLY A 1 74 ? -2.144 3.604 -4.008 1.00 1.00 74 GLY A CA 14
ATOM 17117 C C . GLY A 1 74 ? -3.625 3.224 -4.141 1.00 1.00 74 GLY A C 14
ATOM 17118 O O . GLY A 1 74 ? -4.374 3.361 -3.174 1.00 1.00 74 GLY A O 14
ATOM 17122 N N . VAL A 1 75 ? -4.037 2.711 -5.306 1.00 1.00 75 VAL A N 14
ATOM 17123 C CA . VAL A 1 75 ? -5.374 2.163 -5.585 1.00 1.00 75 VAL A CA 14
ATOM 17124 C C . VAL A 1 75 ? -5.239 0.658 -5.806 1.00 1.00 75 VAL A C 14
ATOM 17125 O O . VAL A 1 75 ? -4.827 0.189 -6.868 1.00 1.00 75 VAL A O 14
ATOM 17138 N N . LEU A 1 76 ? -5.510 -0.108 -4.755 1.00 1.00 76 LEU A N 14
ATOM 17139 C CA . LEU A 1 76 ? -5.487 -1.568 -4.759 1.00 1.00 76 LEU A CA 14
ATOM 17140 C C . LEU A 1 76 ? -6.721 -2.118 -5.493 1.00 1.00 76 LEU A C 14
ATOM 17141 O O . LEU A 1 76 ? -7.798 -1.529 -5.440 1.00 1.00 76 LEU A O 14
ATOM 17157 N N . SER A 1 77 ? -6.593 -3.287 -6.111 1.00 1.00 77 SER A N 14
ATOM 17158 C CA . SER A 1 77 ? -7.700 -4.064 -6.675 1.00 1.00 77 SER A CA 14
ATOM 17159 C C . SER A 1 77 ? -7.816 -5.342 -5.860 1.00 1.00 77 SER A C 14
ATOM 17160 O O . SER A 1 77 ? -6.861 -6.118 -5.777 1.00 1.00 77 SER A O 14
ATOM 17168 N N . VAL A 1 78 ? -8.970 -5.554 -5.234 1.00 1.00 78 VAL A N 14
ATOM 17169 C CA . VAL A 1 78 ? -9.153 -6.611 -4.232 1.00 1.00 78 VAL A CA 14
ATOM 17170 C C . VAL A 1 78 ? -10.410 -7.446 -4.496 1.00 1.00 78 VAL A C 14
ATOM 17171 O O . VAL A 1 78 ? -11.304 -7.043 -5.242 1.00 1.00 78 VAL A O 14
ATOM 17184 N N . THR A 1 79 ? -10.487 -8.620 -3.871 1.00 1.00 79 THR A N 14
ATOM 17185 C CA . THR A 1 79 ? -11.643 -9.532 -3.937 1.00 1.00 79 THR A CA 14
ATOM 17186 C C . THR A 1 79 ? -11.768 -10.299 -2.611 1.00 1.00 79 THR A C 14
ATOM 17187 O O . THR A 1 79 ? -10.734 -10.631 -2.022 1.00 1.00 79 THR A O 14
ATOM 17198 N N . PRO A 1 80 ? -12.978 -10.549 -2.069 1.00 1.00 80 PRO A N 14
ATOM 17199 C CA . PRO A 1 80 ? -13.145 -11.184 -0.762 1.00 1.00 80 PRO A CA 14
ATOM 17200 C C . PRO A 1 80 ? -12.811 -12.684 -0.792 1.00 1.00 80 PRO A C 14
ATOM 17201 O O . PRO A 1 80 ? -13.658 -13.536 -1.068 1.00 1.00 80 PRO A O 14
ATOM 17212 N N . HIS A 1 81 ? -11.551 -13.007 -0.486 1.00 1.00 81 HIS A N 14
ATOM 17213 C CA . HIS A 1 81 ? -11.072 -14.380 -0.306 1.00 1.00 81 HIS A CA 14
ATOM 17214 C C . HIS A 1 81 ? -11.763 -15.068 0.893 1.00 1.00 81 HIS A C 14
ATOM 17215 O O . HIS A 1 81 ? -12.027 -16.270 0.844 1.00 1.00 81 HIS A O 14
ATOM 17229 N N . GLU A 1 82 ? -12.062 -14.302 1.953 1.00 1.00 82 GLU A N 14
ATOM 17230 C CA . GLU A 1 82 ? -12.669 -14.738 3.225 1.00 1.00 82 GLU A CA 14
ATOM 17231 C C . GLU A 1 82 ? -12.233 -16.154 3.705 1.00 1.00 82 GLU A C 14
ATOM 17232 O O . GLU A 1 82 ? -13.070 -17.060 3.789 1.00 1.00 82 GLU A O 14
ATOM 17244 N N . PRO A 1 83 ? -10.925 -16.392 3.970 1.00 1.00 83 PRO A N 14
ATOM 17245 C CA . PRO A 1 83 ? -10.412 -17.692 4.421 1.00 1.00 83 PRO A CA 14
ATOM 17246 C C . PRO A 1 83 ? -11.131 -18.255 5.662 1.00 1.00 83 PRO A C 14
ATOM 17247 O O . PRO A 1 83 ? -11.518 -17.509 6.568 1.00 1.00 83 PRO A O 14
ATOM 17258 N N . ILE A 1 84 ? -11.252 -19.585 5.725 1.00 1.00 84 ILE A N 14
ATOM 17259 C CA . ILE A 1 84 ? -11.942 -20.345 6.779 1.00 1.00 84 ILE A CA 14
ATOM 17260 C C . ILE A 1 84 ? -11.195 -21.632 7.172 1.00 1.00 84 ILE A C 14
ATOM 17261 O O . ILE A 1 84 ? -10.157 -21.988 6.595 1.00 1.00 84 ILE A O 14
ATOM 17277 N N . GLY A 1 1 ? 19.360 17.834 -9.930 1.00 1.00 1 GLY A N 15
ATOM 17278 C CA . GLY A 1 1 ? 19.057 16.450 -10.303 1.00 1.00 1 GLY A CA 15
ATOM 17279 C C . GLY A 1 1 ? 18.232 15.670 -9.269 1.00 1.00 1 GLY A C 15
ATOM 17280 O O . GLY A 1 1 ? 17.784 14.559 -9.556 1.00 1.00 1 GLY A O 15
ATOM 17284 N N . SER A 1 2 ? 18.002 16.240 -8.081 1.00 1.00 2 SER A N 15
ATOM 17285 C CA . SER A 1 2 ? 17.299 15.598 -6.954 1.00 1.00 2 SER A CA 15
ATOM 17286 C C . SER A 1 2 ? 15.899 15.080 -7.303 1.00 1.00 2 SER A C 15
ATOM 17287 O O . SER A 1 2 ? 15.473 14.056 -6.772 1.00 1.00 2 SER A O 15
ATOM 17295 N N . HIS A 1 3 ? 15.204 15.724 -8.245 1.00 1.00 3 HIS A N 15
ATOM 17296 C CA . HIS A 1 3 ? 13.910 15.270 -8.770 1.00 1.00 3 HIS A CA 15
ATOM 17297 C C . HIS A 1 3 ? 13.952 13.858 -9.389 1.00 1.00 3 HIS A C 15
ATOM 17298 O O . HIS A 1 3 ? 12.979 13.111 -9.262 1.00 1.00 3 HIS A O 15
ATOM 17312 N N . MET A 1 4 ? 15.071 13.446 -10.001 1.00 1.00 4 MET A N 15
ATOM 17313 C CA . MET A 1 4 ? 15.254 12.073 -10.501 1.00 1.00 4 MET A CA 15
ATOM 17314 C C . MET A 1 4 ? 15.456 11.062 -9.365 1.00 1.00 4 MET A C 15
ATOM 17315 O O . MET A 1 4 ? 14.957 9.938 -9.440 1.00 1.00 4 MET A O 15
ATOM 17329 N N . LEU A 1 5 ? 16.145 11.459 -8.290 1.00 1.00 5 LEU A N 15
ATOM 17330 C CA . LEU A 1 5 ? 16.348 10.628 -7.095 1.00 1.00 5 LEU A CA 15
ATOM 17331 C C . LEU A 1 5 ? 15.036 10.446 -6.314 1.00 1.00 5 LEU A C 15
ATOM 17332 O O . LEU A 1 5 ? 14.710 9.338 -5.888 1.00 1.00 5 LEU A O 15
ATOM 17348 N N . GLU A 1 6 ? 14.239 11.510 -6.189 1.00 1.00 6 GLU A N 15
ATOM 17349 C CA . GLU A 1 6 ? 12.885 11.473 -5.619 1.00 1.00 6 GLU A CA 15
ATOM 17350 C C . GLU A 1 6 ? 11.924 10.622 -6.464 1.00 1.00 6 GLU A C 15
ATOM 17351 O O . GLU A 1 6 ? 11.158 9.829 -5.913 1.00 1.00 6 GLU A O 15
ATOM 17363 N N . SER A 1 7 ? 12.002 10.713 -7.798 1.00 1.00 7 SER A N 15
ATOM 17364 C CA . SER A 1 7 ? 11.253 9.832 -8.709 1.00 1.00 7 SER A CA 15
ATOM 17365 C C . SER A 1 7 ? 11.669 8.364 -8.553 1.00 1.00 7 SER A C 15
ATOM 17366 O O . SER A 1 7 ? 10.811 7.484 -8.502 1.00 1.00 7 SER A O 15
ATOM 17374 N N . SER A 1 8 ? 12.969 8.088 -8.402 1.00 1.00 8 SER A N 15
ATOM 17375 C CA . SER A 1 8 ? 13.490 6.733 -8.164 1.00 1.00 8 SER A CA 15
ATOM 17376 C C . SER A 1 8 ? 13.022 6.157 -6.821 1.00 1.00 8 SER A C 15
ATOM 17377 O O . SER A 1 8 ? 12.662 4.981 -6.750 1.00 1.00 8 SER A O 15
ATOM 17385 N N . ALA A 1 9 ? 12.964 6.976 -5.765 1.00 1.00 9 ALA A N 15
ATOM 17386 C CA . ALA A 1 9 ? 12.407 6.589 -4.469 1.00 1.00 9 ALA A CA 15
ATOM 17387 C C . ALA A 1 9 ? 10.891 6.313 -4.539 1.00 1.00 9 ALA A C 15
ATOM 17388 O O . ALA A 1 9 ? 10.416 5.326 -3.975 1.00 1.00 9 ALA A O 15
ATOM 17395 N N . GLU A 1 10 ? 10.128 7.133 -5.267 1.00 1.00 10 GLU A N 15
ATOM 17396 C CA . GLU A 1 10 ? 8.691 6.924 -5.495 1.00 1.00 10 GLU A CA 15
ATOM 17397 C C . GLU A 1 10 ? 8.407 5.648 -6.312 1.00 1.00 10 GLU A C 15
ATOM 17398 O O . GLU A 1 10 ? 7.511 4.879 -5.971 1.00 1.00 10 GLU A O 15
ATOM 17410 N N . GLU A 1 11 ? 9.201 5.371 -7.349 1.00 1.00 11 GLU A N 15
ATOM 17411 C CA . GLU A 1 11 ? 9.125 4.120 -8.117 1.00 1.00 11 GLU A CA 15
ATOM 17412 C C . GLU A 1 11 ? 9.535 2.892 -7.286 1.00 1.00 11 GLU A C 15
ATOM 17413 O O . GLU A 1 11 ? 8.934 1.824 -7.422 1.00 1.00 11 GLU A O 15
ATOM 17425 N N . SER A 1 12 ? 10.501 3.040 -6.373 1.00 1.00 12 SER A N 15
ATOM 17426 C CA . SER A 1 12 ? 10.862 1.985 -5.414 1.00 1.00 12 SER A CA 15
ATOM 17427 C C . SER A 1 12 ? 9.729 1.709 -4.421 1.00 1.00 12 SER A C 15
ATOM 17428 O O . SER A 1 12 ? 9.442 0.551 -4.122 1.00 1.00 12 SER A O 15
ATOM 17436 N N . LEU A 1 13 ? 9.024 2.746 -3.956 1.00 1.00 13 LEU A N 15
ATOM 17437 C CA . LEU A 1 13 ? 7.831 2.595 -3.115 1.00 1.00 13 LEU A CA 15
ATOM 17438 C C . LEU A 1 13 ? 6.701 1.906 -3.893 1.00 1.00 13 LEU A C 15
ATOM 17439 O O . LEU A 1 13 ? 6.085 0.979 -3.373 1.00 1.00 13 LEU A O 15
ATOM 17455 N N . ALA A 1 14 ? 6.470 2.280 -5.155 1.00 1.00 14 ALA A N 15
ATOM 17456 C CA . ALA A 1 14 ? 5.500 1.608 -6.023 1.00 1.00 14 ALA A CA 15
ATOM 17457 C C . ALA A 1 14 ? 5.817 0.109 -6.207 1.00 1.00 14 ALA A C 15
ATOM 17458 O O . ALA A 1 14 ? 4.905 -0.717 -6.221 1.00 1.00 14 ALA A O 15
ATOM 17465 N N . TYR A 1 15 ? 7.100 -0.261 -6.285 1.00 1.00 15 TYR A N 15
ATOM 17466 C CA . TYR A 1 15 ? 7.541 -1.663 -6.307 1.00 1.00 15 TYR A CA 15
ATOM 17467 C C . TYR A 1 15 ? 7.286 -2.390 -4.970 1.00 1.00 15 TYR A C 15
ATOM 17468 O O . TYR A 1 15 ? 6.782 -3.515 -4.969 1.00 1.00 15 TYR A O 15
ATOM 17486 N N . ARG A 1 16 ? 7.558 -1.742 -3.824 1.00 1.00 16 ARG A N 15
ATOM 17487 C CA . ARG A 1 16 ? 7.206 -2.263 -2.484 1.00 1.00 16 ARG A CA 15
ATOM 17488 C C . ARG A 1 16 ? 5.696 -2.449 -2.310 1.00 1.00 16 ARG A C 15
ATOM 17489 O O . ARG A 1 16 ? 5.262 -3.435 -1.720 1.00 1.00 16 ARG A O 15
ATOM 17510 N N . GLU A 1 17 ? 4.891 -1.535 -2.847 1.00 1.00 17 GLU A N 15
ATOM 17511 C CA . GLU A 1 17 ? 3.432 -1.658 -2.892 1.00 1.00 17 GLU A CA 15
ATOM 17512 C C . GLU A 1 17 ? 2.975 -2.799 -3.813 1.00 1.00 17 GLU A C 15
ATOM 17513 O O . GLU A 1 17 ? 2.106 -3.568 -3.426 1.00 1.00 17 GLU A O 15
ATOM 17525 N N . ASP A 1 18 ? 3.586 -2.982 -4.985 1.00 1.00 18 ASP A N 15
ATOM 17526 C CA . ASP A 1 18 ? 3.279 -4.104 -5.880 1.00 1.00 18 ASP A CA 15
ATOM 17527 C C . ASP A 1 18 ? 3.612 -5.481 -5.271 1.00 1.00 18 ASP A C 15
ATOM 17528 O O . ASP A 1 18 ? 2.960 -6.467 -5.606 1.00 1.00 18 ASP A O 15
ATOM 17537 N N . ASP A 1 19 ? 4.562 -5.571 -4.332 1.00 1.00 19 ASP A N 15
ATOM 17538 C CA . ASP A 1 19 ? 4.794 -6.794 -3.548 1.00 1.00 19 ASP A CA 15
ATOM 17539 C C . ASP A 1 19 ? 3.567 -7.201 -2.702 1.00 1.00 19 ASP A C 15
ATOM 17540 O O . ASP A 1 19 ? 3.330 -8.393 -2.483 1.00 1.00 19 ASP A O 15
ATOM 17549 N N . LEU A 1 20 ? 2.754 -6.232 -2.257 1.00 1.00 20 LEU A N 15
ATOM 17550 C CA . LEU A 1 20 ? 1.499 -6.482 -1.533 1.00 1.00 20 LEU A CA 15
ATOM 17551 C C . LEU A 1 20 ? 0.449 -7.224 -2.388 1.00 1.00 20 LEU A C 15
ATOM 17552 O O . LEU A 1 20 ? -0.496 -7.786 -1.837 1.00 1.00 20 LEU A O 15
ATOM 17568 N N . ARG A 1 21 ? 0.627 -7.296 -3.719 1.00 1.00 21 ARG A N 15
ATOM 17569 C CA . ARG A 1 21 ? -0.191 -8.127 -4.635 1.00 1.00 21 ARG A CA 15
ATOM 17570 C C . ARG A 1 21 ? -0.082 -9.640 -4.354 1.00 1.00 21 ARG A C 15
ATOM 17571 O O . ARG A 1 21 ? -0.866 -10.428 -4.879 1.00 1.00 21 ARG A O 15
ATOM 17592 N N . GLY A 1 22 ? 0.864 -10.061 -3.511 1.00 1.00 22 GLY A N 15
ATOM 17593 C CA . GLY A 1 22 ? 0.979 -11.431 -2.998 1.00 1.00 22 GLY A CA 15
ATOM 17594 C C . GLY A 1 22 ? 0.455 -11.603 -1.566 1.00 1.00 22 GLY A C 15
ATOM 17595 O O . GLY A 1 22 ? 0.812 -12.587 -0.912 1.00 1.00 22 GLY A O 15
ATOM 17599 N N . ARG A 1 23 ? -0.351 -10.657 -1.052 1.00 1.00 23 ARG A N 15
ATOM 17600 C CA . ARG A 1 23 ? -0.764 -10.581 0.362 1.00 1.00 23 ARG A CA 15
ATOM 17601 C C . ARG A 1 23 ? -2.273 -10.385 0.554 1.00 1.00 23 ARG A C 15
ATOM 17602 O O . ARG A 1 23 ? -3.000 -9.916 -0.325 1.00 1.00 23 ARG A O 15
ATOM 17623 N N . LEU A 1 24 ? -2.716 -10.739 1.757 1.00 1.00 24 LEU A N 15
ATOM 17624 C CA . LEU A 1 24 ? -4.097 -10.685 2.238 1.00 1.00 24 LEU A CA 15
ATOM 17625 C C . LEU A 1 24 ? -4.306 -9.399 3.064 1.00 1.00 24 LEU A C 15
ATOM 17626 O O . LEU A 1 24 ? -3.383 -8.900 3.712 1.00 1.00 24 LEU A O 15
ATOM 17642 N N . GLY A 1 25 ? -5.527 -8.877 3.057 1.00 1.00 25 GLY A N 15
ATOM 17643 C CA . GLY A 1 25 ? -5.926 -7.611 3.671 1.00 1.00 25 GLY A CA 15
ATOM 17644 C C . GLY A 1 25 ? -7.325 -7.629 4.296 1.00 1.00 25 GLY A C 15
ATOM 17645 O O . GLY A 1 25 ? -7.993 -8.664 4.364 1.00 1.00 25 GLY A O 15
ATOM 17649 N N . LYS A 1 26 ? -7.761 -6.455 4.756 1.00 1.00 26 LYS A N 15
ATOM 17650 C CA . LYS A 1 26 ? -8.950 -6.203 5.573 1.00 1.00 26 LYS A CA 15
ATOM 17651 C C . LYS A 1 26 ? -9.576 -4.872 5.162 1.00 1.00 26 LYS A C 15
ATOM 17652 O O . LYS A 1 26 ? -8.930 -3.830 5.270 1.00 1.00 26 LYS A O 15
ATOM 17671 N N . VAL A 1 27 ? -10.799 -4.913 4.638 1.00 1.00 27 VAL A N 15
ATOM 17672 C CA . VAL A 1 27 ? -11.541 -3.713 4.188 1.00 1.00 27 VAL A CA 15
ATOM 17673 C C . VAL A 1 27 ? -12.058 -2.905 5.383 1.00 1.00 27 VAL A C 15
ATOM 17674 O O . VAL A 1 27 ? -12.623 -3.462 6.326 1.00 1.00 27 VAL A O 15
ATOM 17687 N N . ILE A 1 28 ? -11.881 -1.581 5.324 1.00 1.00 28 ILE A N 15
ATOM 17688 C CA . ILE A 1 28 ? -12.163 -0.618 6.414 1.00 1.00 28 ILE A CA 15
ATOM 17689 C C . ILE A 1 28 ? -13.109 0.525 5.992 1.00 1.00 28 ILE A C 15
ATOM 17690 O O . ILE A 1 28 ? -13.670 1.211 6.846 1.00 1.00 28 ILE A O 15
ATOM 17706 N N . THR A 1 29 ? -13.332 0.683 4.685 1.00 1.00 29 THR A N 15
ATOM 17707 C CA . THR A 1 29 ? -14.351 1.551 4.068 1.00 1.00 29 THR A CA 15
ATOM 17708 C C . THR A 1 29 ? -14.901 0.766 2.881 1.00 1.00 29 THR A C 15
ATOM 17709 O O . THR A 1 29 ? -14.115 0.262 2.079 1.00 1.00 29 THR A O 15
ATOM 17720 N N . ALA A 1 30 ? -16.223 0.610 2.792 1.00 1.00 30 ALA A N 15
ATOM 17721 C CA . ALA A 1 30 ? -16.878 -0.292 1.844 1.00 1.00 30 ALA A CA 15
ATOM 17722 C C . ALA A 1 30 ? -16.500 -0.023 0.374 1.00 1.00 30 ALA A C 15
ATOM 17723 O O . ALA A 1 30 ? -16.423 1.125 -0.068 1.00 1.00 30 ALA A O 15
ATOM 17730 N N . VAL A 1 31 ? -16.311 -1.104 -0.384 1.00 1.00 31 VAL A N 15
ATOM 17731 C CA . VAL A 1 31 ? -15.833 -1.121 -1.774 1.00 1.00 31 VAL A CA 15
ATOM 17732 C C . VAL A 1 31 ? -16.917 -1.765 -2.656 1.00 1.00 31 VAL A C 15
ATOM 17733 O O . VAL A 1 31 ? -16.986 -2.994 -2.729 1.00 1.00 31 VAL A O 15
ATOM 17746 N N . PRO A 1 32 ? -17.816 -0.988 -3.286 1.00 1.00 32 PRO A N 15
ATOM 17747 C CA . PRO A 1 32 ? -18.907 -1.546 -4.082 1.00 1.00 32 PRO A CA 15
ATOM 17748 C C . PRO A 1 32 ? -18.439 -2.096 -5.440 1.00 1.00 32 PRO A C 15
ATOM 17749 O O . PRO A 1 32 ? -17.292 -1.908 -5.855 1.00 1.00 32 PRO A O 15
ATOM 17760 N N . VAL A 1 33 ? -19.364 -2.755 -6.151 1.00 1.00 33 VAL A N 15
ATOM 17761 C CA . VAL A 1 33 ? -19.116 -3.526 -7.389 1.00 1.00 33 VAL A CA 15
ATOM 17762 C C . VAL A 1 33 ? -18.416 -2.758 -8.522 1.00 1.00 33 VAL A C 15
ATOM 17763 O O . VAL A 1 33 ? -17.780 -3.371 -9.377 1.00 1.00 33 VAL A O 15
ATOM 17776 N N . ASP A 1 34 ? -18.529 -1.429 -8.539 1.00 1.00 34 ASP A N 15
ATOM 17777 C CA . ASP A 1 34 ? -17.966 -0.536 -9.563 1.00 1.00 34 ASP A CA 15
ATOM 17778 C C . ASP A 1 34 ? -17.469 0.789 -8.939 1.00 1.00 34 ASP A C 15
ATOM 17779 O O . ASP A 1 34 ? -17.532 1.852 -9.563 1.00 1.00 34 ASP A O 15
ATOM 17788 N N . GLY A 1 35 ? -17.014 0.737 -7.680 1.00 1.00 35 GLY A N 15
ATOM 17789 C CA . GLY A 1 35 ? -16.629 1.913 -6.885 1.00 1.00 35 GLY A CA 15
ATOM 17790 C C . GLY A 1 35 ? -15.390 1.709 -6.007 1.00 1.00 35 GLY A C 15
ATOM 17791 O O . GLY A 1 35 ? -14.627 0.756 -6.187 1.00 1.00 35 GLY A O 15
ATOM 17795 N N . PHE A 1 36 ? -15.203 2.617 -5.044 1.00 1.00 36 PHE A N 15
ATOM 17796 C CA . PHE A 1 36 ? -13.987 2.746 -4.234 1.00 1.00 36 PHE A CA 15
ATOM 17797 C C . PHE A 1 36 ? -14.292 2.771 -2.728 1.00 1.00 36 PHE A C 15
ATOM 17798 O O . PHE A 1 36 ? -15.293 3.338 -2.285 1.00 1.00 36 PHE A O 15
ATOM 17815 N N . GLY A 1 37 ? -13.378 2.190 -1.952 1.00 1.00 37 GLY A N 15
ATOM 17816 C CA . GLY A 1 37 ? -13.319 2.225 -0.489 1.00 1.00 37 GLY A CA 15
ATOM 17817 C C . GLY A 1 37 ? -11.863 2.131 -0.022 1.00 1.00 37 GLY A C 15
ATOM 17818 O O . GLY A 1 37 ? -10.978 2.691 -0.666 1.00 1.00 37 GLY A O 15
ATOM 17822 N N . GLU A 1 38 ? -11.591 1.439 1.084 1.00 1.00 38 GLU A N 15
ATOM 17823 C CA . GLU A 1 38 ? -10.249 1.354 1.686 1.00 1.00 38 GLU A CA 15
ATOM 17824 C C . GLU A 1 38 ? -9.952 -0.019 2.303 1.00 1.00 38 GLU A C 15
ATOM 17825 O O . GLU A 1 38 ? -10.854 -0.727 2.754 1.00 1.00 38 GLU A O 15
ATOM 17837 N N . VAL A 1 39 ? -8.664 -0.357 2.382 1.00 1.00 39 VAL A N 15
ATOM 17838 C CA . VAL A 1 39 ? -8.123 -1.640 2.859 1.00 1.00 39 VAL A CA 15
ATOM 17839 C C . VAL A 1 39 ? -6.801 -1.450 3.617 1.00 1.00 39 VAL A C 15
ATOM 17840 O O . VAL A 1 39 ? -6.092 -0.465 3.410 1.00 1.00 39 VAL A O 15
ATOM 17853 N N . VAL A 1 40 ? -6.449 -2.418 4.462 1.00 1.00 40 VAL A N 15
ATOM 17854 C CA . VAL A 1 40 ? -5.136 -2.565 5.130 1.00 1.00 40 VAL A CA 15
ATOM 17855 C C . VAL A 1 40 ? -4.635 -3.990 4.897 1.00 1.00 40 VAL A C 15
ATOM 17856 O O . VAL A 1 40 ? -5.447 -4.912 4.886 1.00 1.00 40 VAL A O 15
ATOM 17869 N N . ILE A 1 41 ? -3.328 -4.210 4.744 1.00 1.00 41 ILE A N 15
ATOM 17870 C CA . ILE A 1 41 ? -2.755 -5.572 4.736 1.00 1.00 41 ILE A CA 15
ATOM 17871 C C . ILE A 1 41 ? -2.795 -6.164 6.154 1.00 1.00 41 ILE A C 15
ATOM 17872 O O . ILE A 1 41 ? -2.686 -5.438 7.141 1.00 1.00 41 ILE A O 15
ATOM 17888 N N . GLU A 1 42 ? -2.952 -7.486 6.257 1.00 1.00 42 GLU A N 15
ATOM 17889 C CA . GLU A 1 42 ? -3.230 -8.226 7.506 1.00 1.00 42 GLU A CA 15
ATOM 17890 C C . GLU A 1 42 ? -2.199 -8.073 8.647 1.00 1.00 42 GLU A C 15
ATOM 17891 O O . GLU A 1 42 ? -2.517 -8.385 9.796 1.00 1.00 42 GLU A O 15
ATOM 17903 N N . GLY A 1 43 ? -1.002 -7.542 8.382 1.00 1.00 43 GLY A N 15
ATOM 17904 C CA . GLY A 1 43 ? -0.004 -7.140 9.389 1.00 1.00 43 GLY A CA 15
ATOM 17905 C C . GLY A 1 43 ? -0.365 -5.856 10.148 1.00 1.00 43 GLY A C 15
ATOM 17906 O O . GLY A 1 43 ? 0.510 -5.021 10.375 1.00 1.00 43 GLY A O 15
ATOM 17910 N N . ILE A 1 44 ? -1.642 -5.683 10.515 1.00 1.00 44 ILE A N 15
ATOM 17911 C CA . ILE A 1 44 ? -2.269 -4.461 11.059 1.00 1.00 44 ILE A CA 15
ATOM 17912 C C . ILE A 1 44 ? -1.527 -3.743 12.205 1.00 1.00 44 ILE A C 15
ATOM 17913 O O . ILE A 1 44 ? -1.725 -2.542 12.401 1.00 1.00 44 ILE A O 15
ATOM 17929 N N . GLY A 1 45 ? -0.659 -4.439 12.948 1.00 1.00 45 GLY A N 15
ATOM 17930 C CA . GLY A 1 45 ? 0.245 -3.848 13.943 1.00 1.00 45 GLY A CA 15
ATOM 17931 C C . GLY A 1 45 ? 1.343 -2.934 13.366 1.00 1.00 45 GLY A C 15
ATOM 17932 O O . GLY A 1 45 ? 1.935 -2.157 14.120 1.00 1.00 45 GLY A O 15
ATOM 17936 N N . GLY A 1 46 ? 1.615 -2.994 12.053 1.00 1.00 46 GLY A N 15
ATOM 17937 C CA . GLY A 1 46 ? 2.648 -2.180 11.386 1.00 1.00 46 GLY A CA 15
ATOM 17938 C C . GLY A 1 46 ? 2.422 -1.845 9.899 1.00 1.00 46 GLY A C 15
ATOM 17939 O O . GLY A 1 46 ? 3.151 -1.010 9.358 1.00 1.00 46 GLY A O 15
ATOM 17943 N N . THR A 1 47 ? 1.438 -2.450 9.226 1.00 1.00 47 THR A N 15
ATOM 17944 C CA . THR A 1 47 ? 1.026 -2.106 7.846 1.00 1.00 47 THR A CA 15
ATOM 17945 C C . THR A 1 47 ? 0.304 -0.746 7.754 1.00 1.00 47 THR A C 15
ATOM 17946 O O . THR A 1 47 ? 0.033 -0.092 8.765 1.00 1.00 47 THR A O 15
ATOM 17957 N N . ILE A 1 48 ? -0.013 -0.310 6.526 1.00 1.00 48 ILE A N 15
ATOM 17958 C CA . ILE A 1 48 ? -0.540 1.027 6.193 1.00 1.00 48 ILE A CA 15
ATOM 17959 C C . ILE A 1 48 ? -1.809 0.882 5.338 1.00 1.00 48 ILE A C 15
ATOM 17960 O O . ILE A 1 48 ? -1.855 0.059 4.420 1.00 1.00 48 ILE A O 15
ATOM 17976 N N . SER A 1 49 ? -2.846 1.669 5.639 1.00 1.00 49 SER A N 15
ATOM 17977 C CA . SER A 1 49 ? -4.104 1.702 4.877 1.00 1.00 49 SER A CA 15
ATOM 17978 C C . SER A 1 49 ? -3.950 2.366 3.500 1.00 1.00 49 SER A C 15
ATOM 17979 O O . SER A 1 49 ? -3.161 3.299 3.326 1.00 1.00 49 SER A O 15
ATOM 17987 N N . LYS A 1 50 ? -4.734 1.902 2.518 1.00 1.00 50 LYS A N 15
ATOM 17988 C CA . LYS A 1 50 ? -4.734 2.354 1.113 1.00 1.00 50 LYS A CA 15
ATOM 17989 C C . LYS A 1 50 ? -6.163 2.396 0.554 1.00 1.00 50 LYS A C 15
ATOM 17990 O O . LYS A 1 50 ? -7.056 1.733 1.086 1.00 1.00 50 LYS A O 15
ATOM 18009 N N . SER A 1 51 ? -6.377 3.140 -0.533 1.00 1.00 51 SER A N 15
ATOM 18010 C CA . SER A 1 51 ? -7.636 3.087 -1.294 1.00 1.00 51 SER A CA 15
ATOM 18011 C C . SER A 1 51 ? -7.767 1.730 -1.995 1.00 1.00 51 SER A C 15
ATOM 18012 O O . SER A 1 51 ? -6.761 1.093 -2.326 1.00 1.00 51 SER A O 15
ATOM 18020 N N . ALA A 1 52 ? -9.001 1.280 -2.217 1.00 1.00 52 ALA A N 15
ATOM 18021 C CA . ALA A 1 52 ? -9.290 -0.032 -2.791 1.00 1.00 52 ALA A CA 15
ATOM 18022 C C . ALA A 1 52 ? -10.488 -0.034 -3.757 1.00 1.00 52 ALA A C 15
ATOM 18023 O O . ALA A 1 52 ? -11.460 0.694 -3.548 1.00 1.00 52 ALA A O 15
ATOM 18030 N N . VAL A 1 53 ? -10.434 -0.908 -4.769 1.00 1.00 53 VAL A N 15
ATOM 18031 C CA . VAL A 1 53 ? -11.509 -1.192 -5.746 1.00 1.00 53 VAL A CA 15
ATOM 18032 C C . VAL A 1 53 ? -11.783 -2.698 -5.857 1.00 1.00 53 VAL A C 15
ATOM 18033 O O . VAL A 1 53 ? -10.899 -3.518 -5.597 1.00 1.00 53 VAL A O 15
ATOM 18046 N N . SER A 1 54 ? -13.002 -3.082 -6.245 1.00 1.00 54 SER A N 15
ATOM 18047 C CA . SER A 1 54 ? -13.419 -4.484 -6.350 1.00 1.00 54 SER A CA 15
ATOM 18048 C C . SER A 1 54 ? -13.022 -5.090 -7.700 1.00 1.00 54 SER A C 15
ATOM 18049 O O . SER A 1 54 ? -13.609 -4.772 -8.738 1.00 1.00 54 SER A O 15
ATOM 18057 N N . PHE A 1 55 ? -12.006 -5.956 -7.700 1.00 1.00 55 PHE A N 15
ATOM 18058 C CA . PHE A 1 55 ? -11.487 -6.615 -8.907 1.00 1.00 55 PHE A CA 15
ATOM 18059 C C . PHE A 1 55 ? -12.495 -7.589 -9.546 1.00 1.00 55 PHE A C 15
ATOM 18060 O O . PHE A 1 55 ? -12.534 -7.743 -10.768 1.00 1.00 55 PHE A O 15
ATOM 18077 N N . ASP A 1 56 ? -13.331 -8.226 -8.722 1.00 1.00 56 ASP A N 15
ATOM 18078 C CA . ASP A 1 56 ? -14.285 -9.271 -9.125 1.00 1.00 56 ASP A CA 15
ATOM 18079 C C . ASP A 1 56 ? -15.732 -8.739 -9.240 1.00 1.00 56 ASP A C 15
ATOM 18080 O O . ASP A 1 56 ? -16.690 -9.514 -9.227 1.00 1.00 56 ASP A O 15
ATOM 18089 N N . ASN A 1 57 ? -15.899 -7.412 -9.325 1.00 1.00 57 ASN A N 15
ATOM 18090 C CA . ASN A 1 57 ? -17.173 -6.682 -9.319 1.00 1.00 57 ASN A CA 15
ATOM 18091 C C . ASN A 1 57 ? -18.168 -7.140 -8.228 1.00 1.00 57 ASN A C 15
ATOM 18092 O O . ASN A 1 57 ? -19.363 -7.310 -8.474 1.00 1.00 57 ASN A O 15
ATOM 18103 N N . GLN A 1 58 ? -17.663 -7.327 -7.005 1.00 1.00 58 GLN A N 15
ATOM 18104 C CA . GLN A 1 58 ? -18.444 -7.682 -5.811 1.00 1.00 58 GLN A CA 15
ATOM 18105 C C . GLN A 1 58 ? -18.573 -6.482 -4.864 1.00 1.00 58 GLN A C 15
ATOM 18106 O O . GLN A 1 58 ? -17.698 -5.617 -4.838 1.00 1.00 58 GLN A O 15
ATOM 18120 N N . GLN A 1 59 ? -19.632 -6.432 -4.055 1.00 1.00 59 GLN A N 15
ATOM 18121 C CA . GLN A 1 59 ? -19.740 -5.449 -2.972 1.00 1.00 59 GLN A CA 15
ATOM 18122 C C . GLN A 1 59 ? -18.960 -5.984 -1.755 1.00 1.00 59 GLN A C 15
ATOM 18123 O O . GLN A 1 59 ? -19.228 -7.090 -1.280 1.00 1.00 59 GLN A O 15
ATOM 18137 N N . ILE A 1 60 ? -17.996 -5.211 -1.256 1.00 1.00 60 ILE A N 15
ATOM 18138 C CA . ILE A 1 60 ? -17.062 -5.602 -0.190 1.00 1.00 60 ILE A CA 15
ATOM 18139 C C . ILE A 1 60 ? -17.248 -4.658 1.003 1.00 1.00 60 ILE A C 15
ATOM 18140 O O . ILE A 1 60 ? -16.695 -3.559 1.044 1.00 1.00 60 ILE A O 15
ATOM 18156 N N . SER A 1 61 ? -18.095 -5.063 1.951 1.00 1.00 61 SER A N 15
ATOM 18157 C CA . SER A 1 61 ? -18.403 -4.282 3.158 1.00 1.00 61 SER A CA 15
ATOM 18158 C C . SER A 1 61 ? -17.219 -4.185 4.139 1.00 1.00 61 SER A C 15
ATOM 18159 O O . SER A 1 61 ? -16.209 -4.885 4.011 1.00 1.00 61 SER A O 15
ATOM 18167 N N . TYR A 1 62 ? -17.366 -3.328 5.151 1.00 1.00 62 TYR A N 15
ATOM 18168 C CA . TYR A 1 62 ? -16.455 -3.200 6.293 1.00 1.00 62 TYR A CA 15
ATOM 18169 C C . TYR A 1 62 ? -16.190 -4.545 6.998 1.00 1.00 62 TYR A C 15
ATOM 18170 O O . TYR A 1 62 ? -17.099 -5.361 7.181 1.00 1.00 62 TYR A O 15
ATOM 18188 N N . GLY A 1 63 ? -14.948 -4.752 7.447 1.00 1.00 63 GLY A N 15
ATOM 18189 C CA . GLY A 1 63 ? -14.575 -5.862 8.325 1.00 1.00 63 GLY A CA 15
ATOM 18190 C C . GLY A 1 63 ? -14.518 -7.242 7.662 1.00 1.00 63 GLY A C 15
ATOM 18191 O O . GLY A 1 63 ? -14.787 -8.236 8.339 1.00 1.00 63 GLY A O 15
ATOM 18195 N N . THR A 1 64 ? -14.159 -7.334 6.373 1.00 1.00 64 THR A N 15
ATOM 18196 C CA . THR A 1 64 ? -14.019 -8.622 5.663 1.00 1.00 64 THR A CA 15
ATOM 18197 C C . THR A 1 64 ? -12.614 -8.830 5.103 1.00 1.00 64 THR A C 15
ATOM 18198 O O . THR A 1 64 ? -11.880 -7.871 4.844 1.00 1.00 64 THR A O 15
ATOM 18209 N N . THR A 1 65 ? -12.237 -10.097 4.944 1.00 1.00 65 THR A N 15
ATOM 18210 C CA . THR A 1 65 ? -10.882 -10.528 4.577 1.00 1.00 65 THR A CA 15
ATOM 18211 C C . THR A 1 65 ? -10.772 -10.685 3.062 1.00 1.00 65 THR A C 15
ATOM 18212 O O . THR A 1 65 ? -11.525 -11.439 2.438 1.00 1.00 65 THR A O 15
ATOM 18223 N N . VAL A 1 66 ? -9.803 -9.990 2.470 1.00 1.00 66 VAL A N 15
ATOM 18224 C CA . VAL A 1 66 ? -9.652 -9.816 1.018 1.00 1.00 66 VAL A CA 15
ATOM 18225 C C . VAL A 1 66 ? -8.247 -10.164 0.536 1.00 1.00 66 VAL A C 15
ATOM 18226 O O . VAL A 1 66 ? -7.275 -9.925 1.237 1.00 1.00 66 VAL A O 15
ATOM 18239 N N . LEU A 1 67 ? -8.121 -10.720 -0.666 1.00 1.00 67 LEU A N 15
ATOM 18240 C CA . LEU A 1 67 ? -6.831 -10.899 -1.339 1.00 1.00 67 LEU A CA 15
ATOM 18241 C C . LEU A 1 67 ? -6.618 -9.721 -2.295 1.00 1.00 67 LEU A C 15
ATOM 18242 O O . LEU A 1 67 ? -7.495 -9.428 -3.113 1.00 1.00 67 LEU A O 15
ATOM 18258 N N . VAL A 1 68 ? -5.474 -9.039 -2.202 1.00 1.00 68 VAL A N 15
ATOM 18259 C CA . VAL A 1 68 ? -5.091 -8.045 -3.218 1.00 1.00 68 VAL A CA 15
ATOM 18260 C C . VAL A 1 68 ? -4.647 -8.800 -4.474 1.00 1.00 68 VAL A C 15
ATOM 18261 O O . VAL A 1 68 ? -3.777 -9.665 -4.401 1.00 1.00 68 VAL A O 15
ATOM 18274 N N . VAL A 1 69 ? -5.256 -8.492 -5.619 1.00 1.00 69 VAL A N 15
ATOM 18275 C CA . VAL A 1 69 ? -5.116 -9.254 -6.879 1.00 1.00 69 VAL A CA 15
ATOM 18276 C C . VAL A 1 69 ? -4.564 -8.425 -8.047 1.00 1.00 69 VAL A C 15
ATOM 18277 O O . VAL A 1 69 ? -4.003 -8.987 -8.988 1.00 1.00 69 VAL A O 15
ATOM 18290 N N . ASP A 1 70 ? -4.647 -7.097 -7.974 1.00 1.00 70 ASP A N 15
ATOM 18291 C CA . ASP A 1 70 ? -3.975 -6.148 -8.876 1.00 1.00 70 ASP A CA 15
ATOM 18292 C C . ASP A 1 70 ? -3.695 -4.857 -8.083 1.00 1.00 70 ASP A C 15
ATOM 18293 O O . ASP A 1 70 ? -4.277 -4.660 -7.017 1.00 1.00 70 ASP A O 15
ATOM 18302 N N . ILE A 1 71 ? -2.799 -3.987 -8.548 1.00 1.00 71 ILE A N 15
ATOM 18303 C CA . ILE A 1 71 ? -2.348 -2.803 -7.794 1.00 1.00 71 ILE A CA 15
ATOM 18304 C C . ILE A 1 71 ? -2.029 -1.638 -8.740 1.00 1.00 71 ILE A C 15
ATOM 18305 O O . ILE A 1 71 ? -1.412 -1.806 -9.794 1.00 1.00 71 ILE A O 15
ATOM 18321 N N . ASN A 1 72 ? -2.412 -0.438 -8.304 1.00 1.00 72 ASN A N 15
ATOM 18322 C CA . ASN A 1 72 ? -2.068 0.862 -8.871 1.00 1.00 72 ASN A CA 15
ATOM 18323 C C . ASN A 1 72 ? -1.675 1.811 -7.715 1.00 1.00 72 ASN A C 15
ATOM 18324 O O . ASN A 1 72 ? -1.980 1.523 -6.556 1.00 1.00 72 ASN A O 15
ATOM 18335 N N . ASN A 1 73 ? -0.979 2.917 -8.004 1.00 1.00 73 ASN A N 15
ATOM 18336 C CA . ASN A 1 73 ? -0.387 3.840 -7.021 1.00 1.00 73 ASN A CA 15
ATOM 18337 C C . ASN A 1 73 ? -1.377 4.302 -5.924 1.00 1.00 73 ASN A C 15
ATOM 18338 O O . ASN A 1 73 ? -2.192 5.202 -6.139 1.00 1.00 73 ASN A O 15
ATOM 18349 N N . GLY A 1 74 ? -1.313 3.671 -4.745 1.00 1.00 74 GLY A N 15
ATOM 18350 C CA . GLY A 1 74 ? -2.205 3.901 -3.599 1.00 1.00 74 GLY A CA 15
ATOM 18351 C C . GLY A 1 74 ? -3.664 3.450 -3.785 1.00 1.00 74 GLY A C 15
ATOM 18352 O O . GLY A 1 74 ? -4.499 3.762 -2.935 1.00 1.00 74 GLY A O 15
ATOM 18356 N N . VAL A 1 75 ? -3.971 2.715 -4.861 1.00 1.00 75 VAL A N 15
ATOM 18357 C CA . VAL A 1 75 ? -5.307 2.232 -5.257 1.00 1.00 75 VAL A CA 15
ATOM 18358 C C . VAL A 1 75 ? -5.201 0.749 -5.623 1.00 1.00 75 VAL A C 15
ATOM 18359 O O . VAL A 1 75 ? -4.922 0.368 -6.761 1.00 1.00 75 VAL A O 15
ATOM 18372 N N . LEU A 1 76 ? -5.348 -0.101 -4.613 1.00 1.00 76 LEU A N 15
ATOM 18373 C CA . LEU A 1 76 ? -5.266 -1.557 -4.725 1.00 1.00 76 LEU A CA 15
ATOM 18374 C C . LEU A 1 76 ? -6.561 -2.123 -5.340 1.00 1.00 76 LEU A C 15
ATOM 18375 O O . LEU A 1 76 ? -7.652 -1.614 -5.095 1.00 1.00 76 LEU A O 15
ATOM 18391 N N . SER A 1 77 ? -6.465 -3.232 -6.068 1.00 1.00 77 SER A N 15
ATOM 18392 C CA . SER A 1 77 ? -7.615 -3.992 -6.575 1.00 1.00 77 SER A CA 15
ATOM 18393 C C . SER A 1 77 ? -7.715 -5.298 -5.797 1.00 1.00 77 SER A C 15
ATOM 18394 O O . SER A 1 77 ? -6.774 -6.094 -5.779 1.00 1.00 77 SER A O 15
ATOM 18402 N N . VAL A 1 78 ? -8.851 -5.524 -5.136 1.00 1.00 78 VAL A N 15
ATOM 18403 C CA . VAL A 1 78 ? -9.023 -6.615 -4.165 1.00 1.00 78 VAL A CA 15
ATOM 18404 C C . VAL A 1 78 ? -10.285 -7.439 -4.428 1.00 1.00 78 VAL A C 15
ATOM 18405 O O . VAL A 1 78 ? -11.199 -7.002 -5.129 1.00 1.00 78 VAL A O 15
ATOM 18418 N N . THR A 1 79 ? -10.346 -8.633 -3.843 1.00 1.00 79 THR A N 15
ATOM 18419 C CA . THR A 1 79 ? -11.511 -9.537 -3.901 1.00 1.00 79 THR A CA 15
ATOM 18420 C C . THR A 1 79 ? -11.673 -10.293 -2.569 1.00 1.00 79 THR A C 15
ATOM 18421 O O . THR A 1 79 ? -10.657 -10.637 -1.956 1.00 1.00 79 THR A O 15
ATOM 18432 N N . PRO A 1 80 ? -12.899 -10.532 -2.057 1.00 1.00 80 PRO A N 15
ATOM 18433 C CA . PRO A 1 80 ? -13.118 -11.187 -0.766 1.00 1.00 80 PRO A CA 15
ATOM 18434 C C . PRO A 1 80 ? -12.793 -12.689 -0.799 1.00 1.00 80 PRO A C 15
ATOM 18435 O O . PRO A 1 80 ? -13.634 -13.536 -1.107 1.00 1.00 80 PRO A O 15
ATOM 18446 N N . HIS A 1 81 ? -11.540 -13.013 -0.470 1.00 1.00 81 HIS A N 15
ATOM 18447 C CA . HIS A 1 81 ? -11.035 -14.383 -0.355 1.00 1.00 81 HIS A CA 15
ATOM 18448 C C . HIS A 1 81 ? -11.693 -15.142 0.816 1.00 1.00 81 HIS A C 15
ATOM 18449 O O . HIS A 1 81 ? -11.983 -16.332 0.685 1.00 1.00 81 HIS A O 15
ATOM 18463 N N . GLU A 1 82 ? -11.932 -14.456 1.944 1.00 1.00 82 GLU A N 15
ATOM 18464 C CA . GLU A 1 82 ? -12.475 -14.999 3.205 1.00 1.00 82 GLU A CA 15
ATOM 18465 C C . GLU A 1 82 ? -12.004 -16.438 3.567 1.00 1.00 82 GLU A C 15
ATOM 18466 O O . GLU A 1 82 ? -12.837 -17.338 3.742 1.00 1.00 82 GLU A O 15
ATOM 18478 N N . PRO A 1 83 ? -10.680 -16.695 3.664 1.00 1.00 83 PRO A N 15
ATOM 18479 C CA . PRO A 1 83 ? -10.140 -18.015 4.000 1.00 1.00 83 PRO A CA 15
ATOM 18480 C C . PRO A 1 83 ? -10.437 -18.425 5.456 1.00 1.00 83 PRO A C 15
ATOM 18481 O O . PRO A 1 83 ? -10.674 -17.582 6.327 1.00 1.00 83 PRO A O 15
ATOM 18492 N N . ILE A 1 84 ? -10.376 -19.733 5.726 1.00 1.00 84 ILE A N 15
ATOM 18493 C CA . ILE A 1 84 ? -10.634 -20.355 7.041 1.00 1.00 84 ILE A CA 15
ATOM 18494 C C . ILE A 1 84 ? -9.595 -21.457 7.308 1.00 1.00 84 ILE A C 15
ATOM 18495 O O . ILE A 1 84 ? -9.285 -22.273 6.428 1.00 1.00 84 ILE A O 15
ATOM 18511 N N . GLY A 1 1 ? 17.454 18.992 -9.213 1.00 1.00 1 GLY A N 16
ATOM 18512 C CA . GLY A 1 1 ? 17.695 17.547 -9.178 1.00 1.00 1 GLY A CA 16
ATOM 18513 C C . GLY A 1 1 ? 17.064 16.826 -7.980 1.00 1.00 1 GLY A C 16
ATOM 18514 O O . GLY A 1 1 ? 16.812 15.622 -8.050 1.00 1.00 1 GLY A O 16
ATOM 18518 N N . SER A 1 2 ? 16.742 17.546 -6.902 1.00 1.00 2 SER A N 16
ATOM 18519 C CA . SER A 1 2 ? 16.045 17.010 -5.717 1.00 1.00 2 SER A CA 16
ATOM 18520 C C . SER A 1 2 ? 14.691 16.374 -6.057 1.00 1.00 2 SER A C 16
ATOM 18521 O O . SER A 1 2 ? 14.345 15.320 -5.524 1.00 1.00 2 SER A O 16
ATOM 18529 N N . HIS A 1 3 ? 13.963 16.949 -7.018 1.00 1.00 3 HIS A N 16
ATOM 18530 C CA . HIS A 1 3 ? 12.726 16.394 -7.578 1.00 1.00 3 HIS A CA 16
ATOM 18531 C C . HIS A 1 3 ? 12.902 14.999 -8.211 1.00 1.00 3 HIS A C 16
ATOM 18532 O O . HIS A 1 3 ? 11.983 14.181 -8.143 1.00 1.00 3 HIS A O 16
ATOM 18546 N N . MET A 1 4 ? 14.075 14.683 -8.777 1.00 1.00 4 MET A N 16
ATOM 18547 C CA . MET A 1 4 ? 14.377 13.343 -9.309 1.00 1.00 4 MET A CA 16
ATOM 18548 C C . MET A 1 4 ? 14.646 12.330 -8.188 1.00 1.00 4 MET A C 16
ATOM 18549 O O . MET A 1 4 ? 14.236 11.174 -8.292 1.00 1.00 4 MET A O 16
ATOM 18563 N N . LEU A 1 5 ? 15.286 12.760 -7.094 1.00 1.00 5 LEU A N 16
ATOM 18564 C CA . LEU A 1 5 ? 15.498 11.933 -5.898 1.00 1.00 5 LEU A CA 16
ATOM 18565 C C . LEU A 1 5 ? 14.172 11.639 -5.176 1.00 1.00 5 LEU A C 16
ATOM 18566 O O . LEU A 1 5 ? 13.922 10.502 -4.777 1.00 1.00 5 LEU A O 16
ATOM 18582 N N . GLU A 1 6 ? 13.285 12.633 -5.071 1.00 1.00 6 GLU A N 16
ATOM 18583 C CA . GLU A 1 6 ? 11.917 12.459 -4.564 1.00 1.00 6 GLU A CA 16
ATOM 18584 C C . GLU A 1 6 ? 11.089 11.524 -5.459 1.00 1.00 6 GLU A C 16
ATOM 18585 O O . GLU A 1 6 ? 10.428 10.616 -4.952 1.00 1.00 6 GLU A O 16
ATOM 18597 N N . SER A 1 7 ? 11.178 11.673 -6.787 1.00 1.00 7 SER A N 16
ATOM 18598 C CA . SER A 1 7 ? 10.538 10.753 -7.741 1.00 1.00 7 SER A CA 16
ATOM 18599 C C . SER A 1 7 ? 11.060 9.319 -7.592 1.00 1.00 7 SER A C 16
ATOM 18600 O O . SER A 1 7 ? 10.271 8.375 -7.595 1.00 1.00 7 SER A O 16
ATOM 18608 N N . SER A 1 8 ? 12.370 9.145 -7.388 1.00 1.00 8 SER A N 16
ATOM 18609 C CA . SER A 1 8 ? 12.991 7.833 -7.148 1.00 1.00 8 SER A CA 16
ATOM 18610 C C . SER A 1 8 ? 12.522 7.195 -5.834 1.00 1.00 8 SER A C 16
ATOM 18611 O O . SER A 1 8 ? 12.276 5.988 -5.793 1.00 1.00 8 SER A O 16
ATOM 18619 N N . ALA A 1 9 ? 12.343 7.985 -4.770 1.00 1.00 9 ALA A N 16
ATOM 18620 C CA . ALA A 1 9 ? 11.777 7.519 -3.502 1.00 1.00 9 ALA A CA 16
ATOM 18621 C C . ALA A 1 9 ? 10.294 7.115 -3.633 1.00 1.00 9 ALA A C 16
ATOM 18622 O O . ALA A 1 9 ? 9.885 6.081 -3.102 1.00 1.00 9 ALA A O 16
ATOM 18629 N N . GLU A 1 10 ? 9.488 7.881 -4.375 1.00 1.00 10 GLU A N 16
ATOM 18630 C CA . GLU A 1 10 ? 8.084 7.545 -4.661 1.00 1.00 10 GLU A CA 16
ATOM 18631 C C . GLU A 1 10 ? 7.944 6.288 -5.535 1.00 1.00 10 GLU A C 16
ATOM 18632 O O . GLU A 1 10 ? 7.087 5.444 -5.268 1.00 1.00 10 GLU A O 16
ATOM 18644 N N . GLU A 1 11 ? 8.809 6.104 -6.535 1.00 1.00 11 GLU A N 16
ATOM 18645 C CA . GLU A 1 11 ? 8.883 4.859 -7.311 1.00 1.00 11 GLU A CA 16
ATOM 18646 C C . GLU A 1 11 ? 9.332 3.669 -6.450 1.00 1.00 11 GLU A C 16
ATOM 18647 O O . GLU A 1 11 ? 8.766 2.583 -6.563 1.00 1.00 11 GLU A O 16
ATOM 18659 N N . SER A 1 12 ? 10.281 3.873 -5.530 1.00 1.00 12 SER A N 16
ATOM 18660 C CA . SER A 1 12 ? 10.697 2.836 -4.573 1.00 1.00 12 SER A CA 16
ATOM 18661 C C . SER A 1 12 ? 9.550 2.420 -3.648 1.00 1.00 12 SER A C 16
ATOM 18662 O O . SER A 1 12 ? 9.365 1.230 -3.394 1.00 1.00 12 SER A O 16
ATOM 18670 N N . LEU A 1 13 ? 8.725 3.370 -3.198 1.00 1.00 13 LEU A N 16
ATOM 18671 C CA . LEU A 1 13 ? 7.509 3.088 -2.430 1.00 1.00 13 LEU A CA 16
ATOM 18672 C C . LEU A 1 13 ? 6.493 2.309 -3.278 1.00 1.00 13 LEU A C 16
ATOM 18673 O O . LEU A 1 13 ? 5.943 1.320 -2.801 1.00 1.00 13 LEU A O 16
ATOM 18689 N N . ALA A 1 14 ? 6.287 2.682 -4.545 1.00 1.00 14 ALA A N 16
ATOM 18690 C CA . ALA A 1 14 ? 5.428 1.934 -5.465 1.00 1.00 14 ALA A CA 16
ATOM 18691 C C . ALA A 1 14 ? 5.897 0.476 -5.654 1.00 1.00 14 ALA A C 16
ATOM 18692 O O . ALA A 1 14 ? 5.068 -0.431 -5.721 1.00 1.00 14 ALA A O 16
ATOM 18699 N N . TYR A 1 15 ? 7.212 0.226 -5.679 1.00 1.00 15 TYR A N 16
ATOM 18700 C CA . TYR A 1 15 ? 7.773 -1.135 -5.723 1.00 1.00 15 TYR A CA 16
ATOM 18701 C C . TYR A 1 15 ? 7.537 -1.919 -4.417 1.00 1.00 15 TYR A C 16
ATOM 18702 O O . TYR A 1 15 ? 7.215 -3.109 -4.465 1.00 1.00 15 TYR A O 16
ATOM 18720 N N . ARG A 1 16 ? 7.633 -1.265 -3.247 1.00 1.00 16 ARG A N 16
ATOM 18721 C CA . ARG A 1 16 ? 7.254 -1.860 -1.947 1.00 1.00 16 ARG A CA 16
ATOM 18722 C C . ARG A 1 16 ? 5.759 -2.175 -1.868 1.00 1.00 16 ARG A C 16
ATOM 18723 O O . ARG A 1 16 ? 5.380 -3.226 -1.361 1.00 1.00 16 ARG A O 16
ATOM 18744 N N . GLU A 1 17 ? 4.913 -1.297 -2.402 1.00 1.00 17 GLU A N 16
ATOM 18745 C CA . GLU A 1 17 ? 3.467 -1.515 -2.500 1.00 1.00 17 GLU A CA 16
ATOM 18746 C C . GLU A 1 17 ? 3.127 -2.668 -3.456 1.00 1.00 17 GLU A C 16
ATOM 18747 O O . GLU A 1 17 ? 2.306 -3.509 -3.118 1.00 1.00 17 GLU A O 16
ATOM 18759 N N . ASP A 1 18 ? 3.800 -2.779 -4.605 1.00 1.00 18 ASP A N 16
ATOM 18760 C CA . ASP A 1 18 ? 3.638 -3.897 -5.543 1.00 1.00 18 ASP A CA 16
ATOM 18761 C C . ASP A 1 18 ? 3.984 -5.263 -4.923 1.00 1.00 18 ASP A C 16
ATOM 18762 O O . ASP A 1 18 ? 3.377 -6.270 -5.285 1.00 1.00 18 ASP A O 16
ATOM 18771 N N . ASP A 1 19 ? 4.898 -5.318 -3.950 1.00 1.00 19 ASP A N 16
ATOM 18772 C CA . ASP A 1 19 ? 5.166 -6.539 -3.178 1.00 1.00 19 ASP A CA 16
ATOM 18773 C C . ASP A 1 19 ? 3.930 -7.033 -2.391 1.00 1.00 19 ASP A C 16
ATOM 18774 O O . ASP A 1 19 ? 3.761 -8.236 -2.184 1.00 1.00 19 ASP A O 16
ATOM 18783 N N . LEU A 1 20 ? 3.041 -6.121 -1.969 1.00 1.00 20 LEU A N 16
ATOM 18784 C CA . LEU A 1 20 ? 1.773 -6.437 -1.291 1.00 1.00 20 LEU A CA 16
ATOM 18785 C C . LEU A 1 20 ? 0.744 -7.140 -2.203 1.00 1.00 20 LEU A C 16
ATOM 18786 O O . LEU A 1 20 ? -0.227 -7.702 -1.696 1.00 1.00 20 LEU A O 16
ATOM 18802 N N . ARG A 1 21 ? 0.952 -7.172 -3.532 1.00 1.00 21 ARG A N 16
ATOM 18803 C CA . ARG A 1 21 ? 0.112 -7.932 -4.492 1.00 1.00 21 ARG A CA 16
ATOM 18804 C C . ARG A 1 21 ? 0.118 -9.455 -4.245 1.00 1.00 21 ARG A C 16
ATOM 18805 O O . ARG A 1 21 ? -0.735 -10.177 -4.757 1.00 1.00 21 ARG A O 16
ATOM 18826 N N . GLY A 1 22 ? 1.051 -9.948 -3.424 1.00 1.00 22 GLY A N 16
ATOM 18827 C CA . GLY A 1 22 ? 1.101 -11.333 -2.940 1.00 1.00 22 GLY A CA 16
ATOM 18828 C C . GLY A 1 22 ? 0.567 -11.523 -1.512 1.00 1.00 22 GLY A C 16
ATOM 18829 O O . GLY A 1 22 ? 0.874 -12.543 -0.890 1.00 1.00 22 GLY A O 16
ATOM 18833 N N . ARG A 1 23 ? -0.199 -10.559 -0.970 1.00 1.00 23 ARG A N 16
ATOM 18834 C CA . ARG A 1 23 ? -0.687 -10.550 0.423 1.00 1.00 23 ARG A CA 16
ATOM 18835 C C . ARG A 1 23 ? -2.198 -10.319 0.552 1.00 1.00 23 ARG A C 16
ATOM 18836 O O . ARG A 1 23 ? -2.874 -9.792 -0.335 1.00 1.00 23 ARG A O 16
ATOM 18857 N N . LEU A 1 24 ? -2.701 -10.732 1.712 1.00 1.00 24 LEU A N 16
ATOM 18858 C CA . LEU A 1 24 ? -4.091 -10.660 2.163 1.00 1.00 24 LEU A CA 16
ATOM 18859 C C . LEU A 1 24 ? -4.302 -9.383 3.004 1.00 1.00 24 LEU A C 16
ATOM 18860 O O . LEU A 1 24 ? -3.385 -8.902 3.675 1.00 1.00 24 LEU A O 16
ATOM 18876 N N . GLY A 1 25 ? -5.519 -8.852 2.991 1.00 1.00 25 GLY A N 16
ATOM 18877 C CA . GLY A 1 25 ? -5.921 -7.604 3.642 1.00 1.00 25 GLY A CA 16
ATOM 18878 C C . GLY A 1 25 ? -7.323 -7.624 4.264 1.00 1.00 25 GLY A C 16
ATOM 18879 O O . GLY A 1 25 ? -7.993 -8.658 4.322 1.00 1.00 25 GLY A O 16
ATOM 18883 N N . LYS A 1 26 ? -7.755 -6.449 4.734 1.00 1.00 26 LYS A N 16
ATOM 18884 C CA . LYS A 1 26 ? -8.943 -6.190 5.553 1.00 1.00 26 LYS A CA 16
ATOM 18885 C C . LYS A 1 26 ? -9.568 -4.859 5.142 1.00 1.00 26 LYS A C 16
ATOM 18886 O O . LYS A 1 26 ? -8.921 -3.817 5.242 1.00 1.00 26 LYS A O 16
ATOM 18905 N N . VAL A 1 27 ? -10.797 -4.897 4.631 1.00 1.00 27 VAL A N 16
ATOM 18906 C CA . VAL A 1 27 ? -11.542 -3.699 4.178 1.00 1.00 27 VAL A CA 16
ATOM 18907 C C . VAL A 1 27 ? -12.052 -2.877 5.367 1.00 1.00 27 VAL A C 16
ATOM 18908 O O . VAL A 1 27 ? -12.609 -3.425 6.320 1.00 1.00 27 VAL A O 16
ATOM 18921 N N . ILE A 1 28 ? -11.884 -1.552 5.284 1.00 1.00 28 ILE A N 16
ATOM 18922 C CA . ILE A 1 28 ? -12.160 -0.572 6.361 1.00 1.00 28 ILE A CA 16
ATOM 18923 C C . ILE A 1 28 ? -13.099 0.571 5.929 1.00 1.00 28 ILE A C 16
ATOM 18924 O O . ILE A 1 28 ? -13.679 1.249 6.778 1.00 1.00 28 ILE A O 16
ATOM 18940 N N . THR A 1 29 ? -13.301 0.737 4.619 1.00 1.00 29 THR A N 16
ATOM 18941 C CA . THR A 1 29 ? -14.313 1.609 3.997 1.00 1.00 29 THR A CA 16
ATOM 18942 C C . THR A 1 29 ? -14.877 0.817 2.823 1.00 1.00 29 THR A C 16
ATOM 18943 O O . THR A 1 29 ? -14.101 0.291 2.027 1.00 1.00 29 THR A O 16
ATOM 18954 N N . ALA A 1 30 ? -16.202 0.682 2.743 1.00 1.00 30 ALA A N 16
ATOM 18955 C CA . ALA A 1 30 ? -16.877 -0.222 1.811 1.00 1.00 30 ALA A CA 16
ATOM 18956 C C . ALA A 1 30 ? -16.482 0.011 0.340 1.00 1.00 30 ALA A C 16
ATOM 18957 O O . ALA A 1 30 ? -16.411 1.148 -0.129 1.00 1.00 30 ALA A O 16
ATOM 18964 N N . VAL A 1 31 ? -16.269 -1.087 -0.386 1.00 1.00 31 VAL A N 16
ATOM 18965 C CA . VAL A 1 31 ? -15.788 -1.131 -1.774 1.00 1.00 31 VAL A CA 16
ATOM 18966 C C . VAL A 1 31 ? -16.888 -1.763 -2.643 1.00 1.00 31 VAL A C 16
ATOM 18967 O O . VAL A 1 31 ? -16.980 -2.990 -2.710 1.00 1.00 31 VAL A O 16
ATOM 18980 N N . PRO A 1 32 ? -17.787 -0.972 -3.258 1.00 1.00 32 PRO A N 16
ATOM 18981 C CA . PRO A 1 32 ? -18.895 -1.514 -4.042 1.00 1.00 32 PRO A CA 16
ATOM 18982 C C . PRO A 1 32 ? -18.447 -2.072 -5.404 1.00 1.00 32 PRO A C 16
ATOM 18983 O O . PRO A 1 32 ? -17.304 -1.898 -5.833 1.00 1.00 32 PRO A O 16
ATOM 18994 N N . VAL A 1 33 ? -19.390 -2.723 -6.096 1.00 1.00 33 VAL A N 16
ATOM 18995 C CA . VAL A 1 33 ? -19.172 -3.522 -7.319 1.00 1.00 33 VAL A CA 16
ATOM 18996 C C . VAL A 1 33 ? -18.443 -2.797 -8.460 1.00 1.00 33 VAL A C 16
ATOM 18997 O O . VAL A 1 33 ? -17.768 -3.437 -9.265 1.00 1.00 33 VAL A O 16
ATOM 19010 N N . ASP A 1 34 ? -18.566 -1.473 -8.536 1.00 1.00 34 ASP A N 16
ATOM 19011 C CA . ASP A 1 34 ? -17.979 -0.617 -9.578 1.00 1.00 34 ASP A CA 16
ATOM 19012 C C . ASP A 1 34 ? -17.482 0.721 -8.984 1.00 1.00 34 ASP A C 16
ATOM 19013 O O . ASP A 1 34 ? -17.532 1.769 -9.633 1.00 1.00 34 ASP A O 16
ATOM 19022 N N . GLY A 1 35 ? -17.042 0.693 -7.719 1.00 1.00 35 GLY A N 16
ATOM 19023 C CA . GLY A 1 35 ? -16.646 1.879 -6.946 1.00 1.00 35 GLY A CA 16
ATOM 19024 C C . GLY A 1 35 ? -15.402 1.675 -6.075 1.00 1.00 35 GLY A C 16
ATOM 19025 O O . GLY A 1 35 ? -14.641 0.722 -6.260 1.00 1.00 35 GLY A O 16
ATOM 19029 N N . PHE A 1 36 ? -15.206 2.584 -5.116 1.00 1.00 36 PHE A N 16
ATOM 19030 C CA . PHE A 1 36 ? -13.983 2.710 -4.316 1.00 1.00 36 PHE A CA 16
ATOM 19031 C C . PHE A 1 36 ? -14.275 2.742 -2.808 1.00 1.00 36 PHE A C 16
ATOM 19032 O O . PHE A 1 36 ? -15.269 3.318 -2.360 1.00 1.00 36 PHE A O 16
ATOM 19049 N N . GLY A 1 37 ? -13.359 2.160 -2.036 1.00 1.00 37 GLY A N 16
ATOM 19050 C CA . GLY A 1 37 ? -13.293 2.211 -0.573 1.00 1.00 37 GLY A CA 16
ATOM 19051 C C . GLY A 1 37 ? -11.838 2.120 -0.108 1.00 1.00 37 GLY A C 16
ATOM 19052 O O . GLY A 1 37 ? -10.951 2.664 -0.765 1.00 1.00 37 GLY A O 16
ATOM 19056 N N . GLU A 1 38 ? -11.570 1.445 1.010 1.00 1.00 38 GLU A N 16
ATOM 19057 C CA . GLU A 1 38 ? -10.227 1.352 1.611 1.00 1.00 38 GLU A CA 16
ATOM 19058 C C . GLU A 1 38 ? -9.946 -0.017 2.246 1.00 1.00 38 GLU A C 16
ATOM 19059 O O . GLU A 1 38 ? -10.855 -0.713 2.703 1.00 1.00 38 GLU A O 16
ATOM 19071 N N . VAL A 1 39 ? -8.661 -0.363 2.331 1.00 1.00 39 VAL A N 16
ATOM 19072 C CA . VAL A 1 39 ? -8.126 -1.645 2.818 1.00 1.00 39 VAL A CA 16
ATOM 19073 C C . VAL A 1 39 ? -6.798 -1.450 3.569 1.00 1.00 39 VAL A C 16
ATOM 19074 O O . VAL A 1 39 ? -6.082 -0.476 3.343 1.00 1.00 39 VAL A O 16
ATOM 19087 N N . VAL A 1 40 ? -6.448 -2.410 4.425 1.00 1.00 40 VAL A N 16
ATOM 19088 C CA . VAL A 1 40 ? -5.136 -2.556 5.096 1.00 1.00 40 VAL A CA 16
ATOM 19089 C C . VAL A 1 40 ? -4.636 -3.985 4.877 1.00 1.00 40 VAL A C 16
ATOM 19090 O O . VAL A 1 40 ? -5.451 -4.903 4.863 1.00 1.00 40 VAL A O 16
ATOM 19103 N N . ILE A 1 41 ? -3.329 -4.216 4.737 1.00 1.00 41 ILE A N 16
ATOM 19104 C CA . ILE A 1 41 ? -2.768 -5.585 4.737 1.00 1.00 41 ILE A CA 16
ATOM 19105 C C . ILE A 1 41 ? -2.836 -6.179 6.155 1.00 1.00 41 ILE A C 16
ATOM 19106 O O . ILE A 1 41 ? -2.751 -5.453 7.145 1.00 1.00 41 ILE A O 16
ATOM 19122 N N . GLU A 1 42 ? -2.990 -7.503 6.254 1.00 1.00 42 GLU A N 16
ATOM 19123 C CA . GLU A 1 42 ? -3.288 -8.249 7.497 1.00 1.00 42 GLU A CA 16
ATOM 19124 C C . GLU A 1 42 ? -2.287 -8.075 8.662 1.00 1.00 42 GLU A C 16
ATOM 19125 O O . GLU A 1 42 ? -2.632 -8.369 9.807 1.00 1.00 42 GLU A O 16
ATOM 19137 N N . GLY A 1 43 ? -1.081 -7.551 8.417 1.00 1.00 43 GLY A N 16
ATOM 19138 C CA . GLY A 1 43 ? -0.097 -7.149 9.438 1.00 1.00 43 GLY A CA 16
ATOM 19139 C C . GLY A 1 43 ? -0.461 -5.867 10.200 1.00 1.00 43 GLY A C 16
ATOM 19140 O O . GLY A 1 43 ? 0.415 -5.035 10.434 1.00 1.00 43 GLY A O 16
ATOM 19144 N N . ILE A 1 44 ? -1.737 -5.694 10.564 1.00 1.00 44 ILE A N 16
ATOM 19145 C CA . ILE A 1 44 ? -2.361 -4.471 11.112 1.00 1.00 44 ILE A CA 16
ATOM 19146 C C . ILE A 1 44 ? -1.623 -3.768 12.268 1.00 1.00 44 ILE A C 16
ATOM 19147 O O . ILE A 1 44 ? -1.815 -2.568 12.474 1.00 1.00 44 ILE A O 16
ATOM 19163 N N . GLY A 1 45 ? -0.764 -4.475 13.011 1.00 1.00 45 GLY A N 16
ATOM 19164 C CA . GLY A 1 45 ? 0.140 -3.896 14.014 1.00 1.00 45 GLY A CA 16
ATOM 19165 C C . GLY A 1 45 ? 1.238 -2.974 13.446 1.00 1.00 45 GLY A C 16
ATOM 19166 O O . GLY A 1 45 ? 1.829 -2.205 14.209 1.00 1.00 45 GLY A O 16
ATOM 19170 N N . GLY A 1 46 ? 1.509 -3.018 12.133 1.00 1.00 46 GLY A N 16
ATOM 19171 C CA . GLY A 1 46 ? 2.536 -2.192 11.474 1.00 1.00 46 GLY A CA 16
ATOM 19172 C C . GLY A 1 46 ? 2.307 -1.841 9.991 1.00 1.00 46 GLY A C 16
ATOM 19173 O O . GLY A 1 46 ? 3.023 -0.987 9.462 1.00 1.00 46 GLY A O 16
ATOM 19177 N N . THR A 1 47 ? 1.335 -2.454 9.307 1.00 1.00 47 THR A N 16
ATOM 19178 C CA . THR A 1 47 ? 0.930 -2.103 7.926 1.00 1.00 47 THR A CA 16
ATOM 19179 C C . THR A 1 47 ? 0.198 -0.748 7.840 1.00 1.00 47 THR A C 16
ATOM 19180 O O . THR A 1 47 ? -0.122 -0.123 8.857 1.00 1.00 47 THR A O 16
ATOM 19191 N N . ILE A 1 48 ? -0.059 -0.274 6.612 1.00 1.00 48 ILE A N 16
ATOM 19192 C CA . ILE A 1 48 ? -0.591 1.069 6.307 1.00 1.00 48 ILE A CA 16
ATOM 19193 C C . ILE A 1 48 ? -1.798 0.951 5.360 1.00 1.00 48 ILE A C 16
ATOM 19194 O O . ILE A 1 48 ? -1.767 0.190 4.390 1.00 1.00 48 ILE A O 16
ATOM 19210 N N . SER A 1 49 ? -2.866 1.702 5.648 1.00 1.00 49 SER A N 16
ATOM 19211 C CA . SER A 1 49 ? -4.109 1.737 4.860 1.00 1.00 49 SER A CA 16
ATOM 19212 C C . SER A 1 49 ? -3.918 2.347 3.463 1.00 1.00 49 SER A C 16
ATOM 19213 O O . SER A 1 49 ? -3.118 3.269 3.287 1.00 1.00 49 SER A O 16
ATOM 19221 N N . LYS A 1 50 ? -4.709 1.892 2.484 1.00 1.00 50 LYS A N 16
ATOM 19222 C CA . LYS A 1 50 ? -4.729 2.376 1.088 1.00 1.00 50 LYS A CA 16
ATOM 19223 C C . LYS A 1 50 ? -6.154 2.379 0.518 1.00 1.00 50 LYS A C 16
ATOM 19224 O O . LYS A 1 50 ? -7.032 1.685 1.035 1.00 1.00 50 LYS A O 16
ATOM 19243 N N . SER A 1 51 ? -6.379 3.120 -0.567 1.00 1.00 51 SER A N 16
ATOM 19244 C CA . SER A 1 51 ? -7.624 3.057 -1.353 1.00 1.00 51 SER A CA 16
ATOM 19245 C C . SER A 1 51 ? -7.758 1.708 -2.067 1.00 1.00 51 SER A C 16
ATOM 19246 O O . SER A 1 51 ? -6.755 1.080 -2.411 1.00 1.00 51 SER A O 16
ATOM 19254 N N . ALA A 1 52 ? -8.993 1.269 -2.313 1.00 1.00 52 ALA A N 16
ATOM 19255 C CA . ALA A 1 52 ? -9.291 -0.057 -2.861 1.00 1.00 52 ALA A CA 16
ATOM 19256 C C . ALA A 1 52 ? -10.471 -0.067 -3.856 1.00 1.00 52 ALA A C 16
ATOM 19257 O O . ALA A 1 52 ? -11.426 0.692 -3.685 1.00 1.00 52 ALA A O 16
ATOM 19264 N N . VAL A 1 53 ? -10.433 -0.978 -4.839 1.00 1.00 53 VAL A N 16
ATOM 19265 C CA . VAL A 1 53 ? -11.510 -1.275 -5.816 1.00 1.00 53 VAL A CA 16
ATOM 19266 C C . VAL A 1 53 ? -11.823 -2.776 -5.886 1.00 1.00 53 VAL A C 16
ATOM 19267 O O . VAL A 1 53 ? -10.949 -3.609 -5.635 1.00 1.00 53 VAL A O 16
ATOM 19280 N N . SER A 1 54 ? -13.064 -3.141 -6.236 1.00 1.00 54 SER A N 16
ATOM 19281 C CA . SER A 1 54 ? -13.517 -4.535 -6.322 1.00 1.00 54 SER A CA 16
ATOM 19282 C C . SER A 1 54 ? -13.179 -5.145 -7.683 1.00 1.00 54 SER A C 16
ATOM 19283 O O . SER A 1 54 ? -13.837 -4.865 -8.689 1.00 1.00 54 SER A O 16
ATOM 19291 N N . PHE A 1 55 ? -12.132 -5.972 -7.732 1.00 1.00 55 PHE A N 16
ATOM 19292 C CA . PHE A 1 55 ? -11.681 -6.622 -8.969 1.00 1.00 55 PHE A CA 16
ATOM 19293 C C . PHE A 1 55 ? -12.693 -7.643 -9.516 1.00 1.00 55 PHE A C 16
ATOM 19294 O O . PHE A 1 55 ? -12.818 -7.820 -10.729 1.00 1.00 55 PHE A O 16
ATOM 19311 N N . ASP A 1 56 ? -13.440 -8.298 -8.623 1.00 1.00 56 ASP A N 16
ATOM 19312 C CA . ASP A 1 56 ? -14.384 -9.374 -8.949 1.00 1.00 56 ASP A CA 16
ATOM 19313 C C . ASP A 1 56 ? -15.835 -8.868 -9.115 1.00 1.00 56 ASP A C 16
ATOM 19314 O O . ASP A 1 56 ? -16.770 -9.669 -9.175 1.00 1.00 56 ASP A O 16
ATOM 19323 N N . ASN A 1 57 ? -16.032 -7.544 -9.196 1.00 1.00 57 ASN A N 16
ATOM 19324 C CA . ASN A 1 57 ? -17.333 -6.877 -9.342 1.00 1.00 57 ASN A CA 16
ATOM 19325 C C . ASN A 1 57 ? -18.332 -7.264 -8.223 1.00 1.00 57 ASN A C 16
ATOM 19326 O O . ASN A 1 57 ? -19.510 -7.521 -8.468 1.00 1.00 57 ASN A O 16
ATOM 19337 N N . GLN A 1 58 ? -17.839 -7.308 -6.978 1.00 1.00 58 GLN A N 16
ATOM 19338 C CA . GLN A 1 58 ? -18.595 -7.653 -5.761 1.00 1.00 58 GLN A CA 16
ATOM 19339 C C . GLN A 1 58 ? -18.682 -6.458 -4.800 1.00 1.00 58 GLN A C 16
ATOM 19340 O O . GLN A 1 58 ? -17.812 -5.588 -4.809 1.00 1.00 58 GLN A O 16
ATOM 19354 N N . GLN A 1 59 ? -19.702 -6.418 -3.944 1.00 1.00 59 GLN A N 16
ATOM 19355 C CA . GLN A 1 59 ? -19.816 -5.402 -2.893 1.00 1.00 59 GLN A CA 16
ATOM 19356 C C . GLN A 1 59 ? -19.077 -5.903 -1.640 1.00 1.00 59 GLN A C 16
ATOM 19357 O O . GLN A 1 59 ? -19.433 -6.940 -1.075 1.00 1.00 59 GLN A O 16
ATOM 19371 N N . ILE A 1 60 ? -18.037 -5.180 -1.216 1.00 1.00 60 ILE A N 16
ATOM 19372 C CA . ILE A 1 60 ? -17.122 -5.565 -0.133 1.00 1.00 60 ILE A CA 16
ATOM 19373 C C . ILE A 1 60 ? -17.279 -4.588 1.037 1.00 1.00 60 ILE A C 16
ATOM 19374 O O . ILE A 1 60 ? -16.659 -3.525 1.074 1.00 1.00 60 ILE A O 16
ATOM 19390 N N . SER A 1 61 ? -18.160 -4.929 1.978 1.00 1.00 61 SER A N 16
ATOM 19391 C CA . SER A 1 61 ? -18.401 -4.158 3.206 1.00 1.00 61 SER A CA 16
ATOM 19392 C C . SER A 1 61 ? -17.186 -4.118 4.149 1.00 1.00 61 SER A C 16
ATOM 19393 O O . SER A 1 61 ? -16.244 -4.905 4.028 1.00 1.00 61 SER A O 16
ATOM 19401 N N . TYR A 1 62 ? -17.240 -3.217 5.137 1.00 1.00 62 TYR A N 16
ATOM 19402 C CA . TYR A 1 62 ? -16.304 -3.153 6.267 1.00 1.00 62 TYR A CA 16
ATOM 19403 C C . TYR A 1 62 ? -16.144 -4.517 6.969 1.00 1.00 62 TYR A C 16
ATOM 19404 O O . TYR A 1 62 ? -17.121 -5.252 7.153 1.00 1.00 62 TYR A O 16
ATOM 19422 N N . GLY A 1 63 ? -14.924 -4.835 7.409 1.00 1.00 63 GLY A N 16
ATOM 19423 C CA . GLY A 1 63 ? -14.659 -5.979 8.285 1.00 1.00 63 GLY A CA 16
ATOM 19424 C C . GLY A 1 63 ? -14.637 -7.355 7.609 1.00 1.00 63 GLY A C 16
ATOM 19425 O O . GLY A 1 63 ? -15.065 -8.328 8.233 1.00 1.00 63 GLY A O 16
ATOM 19429 N N . THR A 1 64 ? -14.139 -7.467 6.369 1.00 1.00 64 THR A N 16
ATOM 19430 C CA . THR A 1 64 ? -13.950 -8.770 5.693 1.00 1.00 64 THR A CA 16
ATOM 19431 C C . THR A 1 64 ? -12.543 -8.953 5.129 1.00 1.00 64 THR A C 16
ATOM 19432 O O . THR A 1 64 ? -11.816 -7.983 4.893 1.00 1.00 64 THR A O 16
ATOM 19443 N N . THR A 1 65 ? -12.156 -10.212 4.932 1.00 1.00 65 THR A N 16
ATOM 19444 C CA . THR A 1 65 ? -10.814 -10.630 4.509 1.00 1.00 65 THR A CA 16
ATOM 19445 C C . THR A 1 65 ? -10.740 -10.739 2.988 1.00 1.00 65 THR A C 16
ATOM 19446 O O . THR A 1 65 ? -11.520 -11.456 2.356 1.00 1.00 65 THR A O 16
ATOM 19457 N N . VAL A 1 66 ? -9.768 -10.043 2.401 1.00 1.00 66 VAL A N 16
ATOM 19458 C CA . VAL A 1 66 ? -9.636 -9.823 0.952 1.00 1.00 66 VAL A CA 16
ATOM 19459 C C . VAL A 1 66 ? -8.227 -10.131 0.452 1.00 1.00 66 VAL A C 16
ATOM 19460 O O . VAL A 1 66 ? -7.255 -9.897 1.158 1.00 1.00 66 VAL A O 16
ATOM 19473 N N . LEU A 1 67 ? -8.089 -10.648 -0.766 1.00 1.00 67 LEU A N 16
ATOM 19474 C CA . LEU A 1 67 ? -6.793 -10.818 -1.438 1.00 1.00 67 LEU A CA 16
ATOM 19475 C C . LEU A 1 67 ? -6.543 -9.631 -2.380 1.00 1.00 67 LEU A C 16
ATOM 19476 O O . LEU A 1 67 ? -7.414 -9.298 -3.188 1.00 1.00 67 LEU A O 16
ATOM 19492 N N . VAL A 1 68 ? -5.372 -8.986 -2.287 1.00 1.00 68 VAL A N 16
ATOM 19493 C CA . VAL A 1 68 ? -5.001 -7.832 -3.129 1.00 1.00 68 VAL A CA 16
ATOM 19494 C C . VAL A 1 68 ? -4.484 -8.318 -4.492 1.00 1.00 68 VAL A C 16
ATOM 19495 O O . VAL A 1 68 ? -3.282 -8.407 -4.735 1.00 1.00 68 VAL A O 16
ATOM 19508 N N . VAL A 1 69 ? -5.408 -8.726 -5.364 1.00 1.00 69 VAL A N 16
ATOM 19509 C CA . VAL A 1 69 ? -5.127 -9.391 -6.649 1.00 1.00 69 VAL A CA 16
ATOM 19510 C C . VAL A 1 69 ? -4.315 -8.546 -7.643 1.00 1.00 69 VAL A C 16
ATOM 19511 O O . VAL A 1 69 ? -3.515 -9.093 -8.402 1.00 1.00 69 VAL A O 16
ATOM 19524 N N . ASP A 1 70 ? -4.465 -7.218 -7.624 1.00 1.00 70 ASP A N 16
ATOM 19525 C CA . ASP A 1 70 ? -3.702 -6.264 -8.445 1.00 1.00 70 ASP A CA 16
ATOM 19526 C C . ASP A 1 70 ? -3.514 -4.929 -7.701 1.00 1.00 70 ASP A C 16
ATOM 19527 O O . ASP A 1 70 ? -4.166 -4.689 -6.688 1.00 1.00 70 ASP A O 16
ATOM 19536 N N . ILE A 1 71 ? -2.606 -4.063 -8.163 1.00 1.00 71 ILE A N 16
ATOM 19537 C CA . ILE A 1 71 ? -2.226 -2.805 -7.488 1.00 1.00 71 ILE A CA 16
ATOM 19538 C C . ILE A 1 71 ? -1.913 -1.714 -8.528 1.00 1.00 71 ILE A C 16
ATOM 19539 O O . ILE A 1 71 ? -1.269 -1.978 -9.545 1.00 1.00 71 ILE A O 16
ATOM 19555 N N . ASN A 1 72 ? -2.358 -0.482 -8.256 1.00 1.00 72 ASN A N 16
ATOM 19556 C CA . ASN A 1 72 ? -2.207 0.688 -9.123 1.00 1.00 72 ASN A CA 16
ATOM 19557 C C . ASN A 1 72 ? -1.924 1.966 -8.298 1.00 1.00 72 ASN A C 16
ATOM 19558 O O . ASN A 1 72 ? -2.835 2.742 -8.003 1.00 1.00 72 ASN A O 16
ATOM 19569 N N . ASN A 1 73 ? -0.654 2.186 -7.932 1.00 1.00 73 ASN A N 16
ATOM 19570 C CA . ASN A 1 73 ? -0.116 3.423 -7.333 1.00 1.00 73 ASN A CA 16
ATOM 19571 C C . ASN A 1 73 ? -0.996 4.075 -6.235 1.00 1.00 73 ASN A C 16
ATOM 19572 O O . ASN A 1 73 ? -1.396 5.239 -6.334 1.00 1.00 73 ASN A O 16
ATOM 19583 N N . GLY A 1 74 ? -1.350 3.298 -5.207 1.00 1.00 74 GLY A N 16
ATOM 19584 C CA . GLY A 1 74 ? -2.184 3.721 -4.071 1.00 1.00 74 GLY A CA 16
ATOM 19585 C C . GLY A 1 74 ? -3.640 3.246 -4.150 1.00 1.00 74 GLY A C 16
ATOM 19586 O O . GLY A 1 74 ? -4.352 3.296 -3.147 1.00 1.00 74 GLY A O 16
ATOM 19590 N N . VAL A 1 75 ? -4.067 2.744 -5.315 1.00 1.00 75 VAL A N 16
ATOM 19591 C CA . VAL A 1 75 ? -5.388 2.151 -5.570 1.00 1.00 75 VAL A CA 16
ATOM 19592 C C . VAL A 1 75 ? -5.206 0.646 -5.761 1.00 1.00 75 VAL A C 16
ATOM 19593 O O . VAL A 1 75 ? -4.834 0.165 -6.832 1.00 1.00 75 VAL A O 16
ATOM 19606 N N . LEU A 1 76 ? -5.391 -0.103 -4.679 1.00 1.00 76 LEU A N 16
ATOM 19607 C CA . LEU A 1 76 ? -5.321 -1.561 -4.664 1.00 1.00 76 LEU A CA 16
ATOM 19608 C C . LEU A 1 76 ? -6.577 -2.154 -5.325 1.00 1.00 76 LEU A C 16
ATOM 19609 O O . LEU A 1 76 ? -7.673 -1.613 -5.205 1.00 1.00 76 LEU A O 16
ATOM 19625 N N . SER A 1 77 ? -6.441 -3.302 -5.978 1.00 1.00 77 SER A N 16
ATOM 19626 C CA . SER A 1 77 ? -7.548 -4.091 -6.526 1.00 1.00 77 SER A CA 16
ATOM 19627 C C . SER A 1 77 ? -7.688 -5.338 -5.675 1.00 1.00 77 SER A C 16
ATOM 19628 O O . SER A 1 77 ? -6.724 -6.089 -5.513 1.00 1.00 77 SER A O 16
ATOM 19636 N N . VAL A 1 78 ? -8.872 -5.557 -5.111 1.00 1.00 78 VAL A N 16
ATOM 19637 C CA . VAL A 1 78 ? -9.085 -6.602 -4.107 1.00 1.00 78 VAL A CA 16
ATOM 19638 C C . VAL A 1 78 ? -10.334 -7.429 -4.406 1.00 1.00 78 VAL A C 16
ATOM 19639 O O . VAL A 1 78 ? -11.219 -7.013 -5.157 1.00 1.00 78 VAL A O 16
ATOM 19652 N N . THR A 1 79 ? -10.401 -8.618 -3.815 1.00 1.00 79 THR A N 16
ATOM 19653 C CA . THR A 1 79 ? -11.522 -9.560 -3.941 1.00 1.00 79 THR A CA 16
ATOM 19654 C C . THR A 1 79 ? -11.683 -10.336 -2.626 1.00 1.00 79 THR A C 16
ATOM 19655 O O . THR A 1 79 ? -10.666 -10.663 -2.003 1.00 1.00 79 THR A O 16
ATOM 19666 N N . PRO A 1 80 ? -12.910 -10.595 -2.131 1.00 1.00 80 PRO A N 16
ATOM 19667 C CA . PRO A 1 80 ? -13.123 -11.241 -0.837 1.00 1.00 80 PRO A CA 16
ATOM 19668 C C . PRO A 1 80 ? -12.788 -12.739 -0.867 1.00 1.00 80 PRO A C 16
ATOM 19669 O O . PRO A 1 80 ? -13.631 -13.594 -1.145 1.00 1.00 80 PRO A O 16
ATOM 19680 N N . HIS A 1 81 ? -11.528 -13.049 -0.554 1.00 1.00 81 HIS A N 16
ATOM 19681 C CA . HIS A 1 81 ? -11.027 -14.411 -0.350 1.00 1.00 81 HIS A CA 16
ATOM 19682 C C . HIS A 1 81 ? -11.778 -15.122 0.795 1.00 1.00 81 HIS A C 16
ATOM 19683 O O . HIS A 1 81 ? -12.044 -16.321 0.704 1.00 1.00 81 HIS A O 16
ATOM 19697 N N . GLU A 1 82 ? -12.126 -14.379 1.856 1.00 1.00 82 GLU A N 16
ATOM 19698 C CA . GLU A 1 82 ? -12.867 -14.823 3.051 1.00 1.00 82 GLU A CA 16
ATOM 19699 C C . GLU A 1 82 ? -12.529 -16.262 3.546 1.00 1.00 82 GLU A C 16
ATOM 19700 O O . GLU A 1 82 ? -13.428 -17.104 3.667 1.00 1.00 82 GLU A O 16
ATOM 19712 N N . PRO A 1 83 ? -11.242 -16.591 3.803 1.00 1.00 83 PRO A N 16
ATOM 19713 C CA . PRO A 1 83 ? -10.829 -17.924 4.251 1.00 1.00 83 PRO A CA 16
ATOM 19714 C C . PRO A 1 83 ? -11.305 -18.240 5.681 1.00 1.00 83 PRO A C 16
ATOM 19715 O O . PRO A 1 83 ? -11.554 -17.340 6.491 1.00 1.00 83 PRO A O 16
ATOM 19726 N N . ILE A 1 84 ? -11.392 -19.535 6.005 1.00 1.00 84 ILE A N 16
ATOM 19727 C CA . ILE A 1 84 ? -11.844 -20.071 7.305 1.00 1.00 84 ILE A CA 16
ATOM 19728 C C . ILE A 1 84 ? -10.950 -21.249 7.722 1.00 1.00 84 ILE A C 16
ATOM 19729 O O . ILE A 1 84 ? -10.627 -22.127 6.909 1.00 1.00 84 ILE A O 16
ATOM 19745 N N . GLY A 1 1 ? 19.675 18.221 -6.866 1.00 1.00 1 GLY A N 17
ATOM 19746 C CA . GLY A 1 1 ? 19.335 16.887 -7.371 1.00 1.00 1 GLY A CA 17
ATOM 19747 C C . GLY A 1 1 ? 18.354 16.096 -6.494 1.00 1.00 1 GLY A C 17
ATOM 19748 O O . GLY A 1 1 ? 17.956 14.988 -6.861 1.00 1.00 1 GLY A O 17
ATOM 19752 N N . SER A 1 2 ? 17.941 16.649 -5.349 1.00 1.00 2 SER A N 17
ATOM 19753 C CA . SER A 1 2 ? 17.080 15.989 -4.349 1.00 1.00 2 SER A CA 17
ATOM 19754 C C . SER A 1 2 ? 15.749 15.467 -4.905 1.00 1.00 2 SER A C 17
ATOM 19755 O O . SER A 1 2 ? 15.262 14.433 -4.449 1.00 1.00 2 SER A O 17
ATOM 19763 N N . HIS A 1 3 ? 15.183 16.114 -5.930 1.00 1.00 3 HIS A N 17
ATOM 19764 C CA . HIS A 1 3 ? 13.961 15.653 -6.601 1.00 1.00 3 HIS A CA 17
ATOM 19765 C C . HIS A 1 3 ? 14.111 14.253 -7.230 1.00 1.00 3 HIS A C 17
ATOM 19766 O O . HIS A 1 3 ? 13.169 13.460 -7.208 1.00 1.00 3 HIS A O 17
ATOM 19780 N N . MET A 1 4 ? 15.299 13.906 -7.744 1.00 1.00 4 MET A N 17
ATOM 19781 C CA . MET A 1 4 ? 15.591 12.564 -8.267 1.00 1.00 4 MET A CA 17
ATOM 19782 C C . MET A 1 4 ? 15.698 11.521 -7.143 1.00 1.00 4 MET A C 17
ATOM 19783 O O . MET A 1 4 ? 15.232 10.393 -7.302 1.00 1.00 4 MET A O 17
ATOM 19797 N N . LEU A 1 5 ? 16.257 11.895 -5.986 1.00 1.00 5 LEU A N 17
ATOM 19798 C CA . LEU A 1 5 ? 16.315 11.029 -4.799 1.00 1.00 5 LEU A CA 17
ATOM 19799 C C . LEU A 1 5 ? 14.909 10.760 -4.232 1.00 1.00 5 LEU A C 17
ATOM 19800 O O . LEU A 1 5 ? 14.577 9.620 -3.906 1.00 1.00 5 LEU A O 17
ATOM 19816 N N . GLU A 1 6 ? 14.054 11.785 -4.183 1.00 1.00 6 GLU A N 17
ATOM 19817 C CA . GLU A 1 6 ? 12.636 11.655 -3.822 1.00 1.00 6 GLU A CA 17
ATOM 19818 C C . GLU A 1 6 ? 11.861 10.792 -4.831 1.00 1.00 6 GLU A C 17
ATOM 19819 O O . GLU A 1 6 ? 11.106 9.907 -4.427 1.00 1.00 6 GLU A O 17
ATOM 19831 N N . SER A 1 7 ? 12.095 10.977 -6.135 1.00 1.00 7 SER A N 17
ATOM 19832 C CA . SER A 1 7 ? 11.512 10.129 -7.188 1.00 1.00 7 SER A CA 17
ATOM 19833 C C . SER A 1 7 ? 11.938 8.664 -7.040 1.00 1.00 7 SER A C 17
ATOM 19834 O O . SER A 1 7 ? 11.105 7.765 -7.145 1.00 1.00 7 SER A O 17
ATOM 19842 N N . SER A 1 8 ? 13.212 8.409 -6.722 1.00 1.00 8 SER A N 17
ATOM 19843 C CA . SER A 1 8 ? 13.740 7.063 -6.460 1.00 1.00 8 SER A CA 17
ATOM 19844 C C . SER A 1 8 ? 13.090 6.415 -5.229 1.00 1.00 8 SER A C 17
ATOM 19845 O O . SER A 1 8 ? 12.694 5.249 -5.278 1.00 1.00 8 SER A O 17
ATOM 19853 N N . ALA A 1 9 ? 12.894 7.175 -4.144 1.00 1.00 9 ALA A N 17
ATOM 19854 C CA . ALA A 1 9 ? 12.178 6.712 -2.954 1.00 1.00 9 ALA A CA 17
ATOM 19855 C C . ALA A 1 9 ? 10.694 6.398 -3.236 1.00 1.00 9 ALA A C 17
ATOM 19856 O O . ALA A 1 9 ? 10.181 5.379 -2.773 1.00 1.00 9 ALA A O 17
ATOM 19863 N N . GLU A 1 10 ? 10.006 7.223 -4.031 1.00 1.00 10 GLU A N 17
ATOM 19864 C CA . GLU A 1 10 ? 8.619 6.975 -4.459 1.00 1.00 10 GLU A CA 17
ATOM 19865 C C . GLU A 1 10 ? 8.491 5.757 -5.392 1.00 1.00 10 GLU A C 17
ATOM 19866 O O . GLU A 1 10 ? 7.553 4.972 -5.255 1.00 1.00 10 GLU A O 17
ATOM 19878 N N . GLU A 1 11 ? 9.443 5.542 -6.303 1.00 1.00 11 GLU A N 17
ATOM 19879 C CA . GLU A 1 11 ? 9.501 4.331 -7.134 1.00 1.00 11 GLU A CA 17
ATOM 19880 C C . GLU A 1 11 ? 9.809 3.070 -6.310 1.00 1.00 11 GLU A C 17
ATOM 19881 O O . GLU A 1 11 ? 9.234 2.009 -6.564 1.00 1.00 11 GLU A O 17
ATOM 19893 N N . SER A 1 12 ? 10.651 3.182 -5.277 1.00 1.00 12 SER A N 17
ATOM 19894 C CA . SER A 1 12 ? 10.881 2.102 -4.311 1.00 1.00 12 SER A CA 17
ATOM 19895 C C . SER A 1 12 ? 9.611 1.784 -3.515 1.00 1.00 12 SER A C 17
ATOM 19896 O O . SER A 1 12 ? 9.252 0.616 -3.365 1.00 1.00 12 SER A O 17
ATOM 19904 N N . LEU A 1 13 ? 8.857 2.806 -3.093 1.00 1.00 13 LEU A N 17
ATOM 19905 C CA . LEU A 1 13 ? 7.561 2.629 -2.430 1.00 1.00 13 LEU A CA 17
ATOM 19906 C C . LEU A 1 13 ? 6.560 1.928 -3.354 1.00 1.00 13 LEU A C 17
ATOM 19907 O O . LEU A 1 13 ? 5.904 0.982 -2.925 1.00 1.00 13 LEU A O 17
ATOM 19923 N N . ALA A 1 14 ? 6.481 2.318 -4.629 1.00 1.00 14 ALA A N 17
ATOM 19924 C CA . ALA A 1 14 ? 5.627 1.656 -5.615 1.00 1.00 14 ALA A CA 17
ATOM 19925 C C . ALA A 1 14 ? 5.993 0.169 -5.812 1.00 1.00 14 ALA A C 17
ATOM 19926 O O . ALA A 1 14 ? 5.105 -0.673 -5.949 1.00 1.00 14 ALA A O 17
ATOM 19933 N N . TYR A 1 15 ? 7.285 -0.173 -5.767 1.00 1.00 15 TYR A N 17
ATOM 19934 C CA . TYR A 1 15 ? 7.757 -1.562 -5.800 1.00 1.00 15 TYR A CA 17
ATOM 19935 C C . TYR A 1 15 ? 7.366 -2.348 -4.533 1.00 1.00 15 TYR A C 17
ATOM 19936 O O . TYR A 1 15 ? 6.852 -3.465 -4.638 1.00 1.00 15 TYR A O 17
ATOM 19954 N N . ARG A 1 16 ? 7.528 -1.757 -3.337 1.00 1.00 16 ARG A N 17
ATOM 19955 C CA . ARG A 1 16 ? 7.046 -2.341 -2.067 1.00 1.00 16 ARG A CA 17
ATOM 19956 C C . ARG A 1 16 ? 5.529 -2.528 -2.053 1.00 1.00 16 ARG A C 17
ATOM 19957 O O . ARG A 1 16 ? 5.043 -3.539 -1.556 1.00 1.00 16 ARG A O 17
ATOM 19978 N N . GLU A 1 17 ? 4.780 -1.583 -2.618 1.00 1.00 17 GLU A N 17
ATOM 19979 C CA . GLU A 1 17 ? 3.324 -1.664 -2.752 1.00 1.00 17 GLU A CA 17
ATOM 19980 C C . GLU A 1 17 ? 2.905 -2.777 -3.720 1.00 1.00 17 GLU A C 17
ATOM 19981 O O . GLU A 1 17 ? 2.012 -3.550 -3.393 1.00 1.00 17 GLU A O 17
ATOM 19993 N N . ASP A 1 18 ? 3.574 -2.939 -4.864 1.00 1.00 18 ASP A N 17
ATOM 19994 C CA . ASP A 1 18 ? 3.311 -4.050 -5.788 1.00 1.00 18 ASP A CA 17
ATOM 19995 C C . ASP A 1 18 ? 3.646 -5.433 -5.197 1.00 1.00 18 ASP A C 17
ATOM 19996 O O . ASP A 1 18 ? 3.005 -6.418 -5.558 1.00 1.00 18 ASP A O 17
ATOM 20005 N N . ASP A 1 19 ? 4.585 -5.535 -4.248 1.00 1.00 19 ASP A N 17
ATOM 20006 C CA . ASP A 1 19 ? 4.811 -6.771 -3.482 1.00 1.00 19 ASP A CA 17
ATOM 20007 C C . ASP A 1 19 ? 3.578 -7.192 -2.653 1.00 1.00 19 ASP A C 17
ATOM 20008 O O . ASP A 1 19 ? 3.341 -8.387 -2.456 1.00 1.00 19 ASP A O 17
ATOM 20017 N N . LEU A 1 20 ? 2.761 -6.231 -2.199 1.00 1.00 20 LEU A N 17
ATOM 20018 C CA . LEU A 1 20 ? 1.498 -6.495 -1.491 1.00 1.00 20 LEU A CA 17
ATOM 20019 C C . LEU A 1 20 ? 0.463 -7.239 -2.365 1.00 1.00 20 LEU A C 17
ATOM 20020 O O . LEU A 1 20 ? -0.484 -7.811 -1.828 1.00 1.00 20 LEU A O 17
ATOM 20036 N N . ARG A 1 21 ? 0.656 -7.304 -3.695 1.00 1.00 21 ARG A N 17
ATOM 20037 C CA . ARG A 1 21 ? -0.143 -8.139 -4.624 1.00 1.00 21 ARG A CA 17
ATOM 20038 C C . ARG A 1 21 ? -0.028 -9.653 -4.348 1.00 1.00 21 ARG A C 17
ATOM 20039 O O . ARG A 1 21 ? -0.796 -10.443 -4.891 1.00 1.00 21 ARG A O 17
ATOM 20060 N N . GLY A 1 22 ? 0.906 -10.070 -3.489 1.00 1.00 22 GLY A N 17
ATOM 20061 C CA . GLY A 1 22 ? 1.022 -11.441 -2.977 1.00 1.00 22 GLY A CA 17
ATOM 20062 C C . GLY A 1 22 ? 0.510 -11.612 -1.541 1.00 1.00 22 GLY A C 17
ATOM 20063 O O . GLY A 1 22 ? 0.882 -12.588 -0.884 1.00 1.00 22 GLY A O 17
ATOM 20067 N N . ARG A 1 23 ? -0.302 -10.671 -1.029 1.00 1.00 23 ARG A N 17
ATOM 20068 C CA . ARG A 1 23 ? -0.716 -10.594 0.385 1.00 1.00 23 ARG A CA 17
ATOM 20069 C C . ARG A 1 23 ? -2.227 -10.411 0.574 1.00 1.00 23 ARG A C 17
ATOM 20070 O O . ARG A 1 23 ? -2.957 -9.955 -0.309 1.00 1.00 23 ARG A O 17
ATOM 20091 N N . LEU A 1 24 ? -2.668 -10.761 1.778 1.00 1.00 24 LEU A N 17
ATOM 20092 C CA . LEU A 1 24 ? -4.050 -10.714 2.258 1.00 1.00 24 LEU A CA 17
ATOM 20093 C C . LEU A 1 24 ? -4.269 -9.426 3.075 1.00 1.00 24 LEU A C 17
ATOM 20094 O O . LEU A 1 24 ? -3.356 -8.928 3.736 1.00 1.00 24 LEU A O 17
ATOM 20110 N N . GLY A 1 25 ? -5.488 -8.900 3.048 1.00 1.00 25 GLY A N 17
ATOM 20111 C CA . GLY A 1 25 ? -5.894 -7.632 3.650 1.00 1.00 25 GLY A CA 17
ATOM 20112 C C . GLY A 1 25 ? -7.293 -7.656 4.272 1.00 1.00 25 GLY A C 17
ATOM 20113 O O . GLY A 1 25 ? -7.953 -8.695 4.343 1.00 1.00 25 GLY A O 17
ATOM 20117 N N . LYS A 1 26 ? -7.738 -6.485 4.729 1.00 1.00 26 LYS A N 17
ATOM 20118 C CA . LYS A 1 26 ? -8.932 -6.249 5.544 1.00 1.00 26 LYS A CA 17
ATOM 20119 C C . LYS A 1 26 ? -9.564 -4.914 5.157 1.00 1.00 26 LYS A C 17
ATOM 20120 O O . LYS A 1 26 ? -8.923 -3.871 5.280 1.00 1.00 26 LYS A O 17
ATOM 20139 N N . VAL A 1 27 ? -10.787 -4.954 4.631 1.00 1.00 27 VAL A N 17
ATOM 20140 C CA . VAL A 1 27 ? -11.535 -3.759 4.182 1.00 1.00 27 VAL A CA 17
ATOM 20141 C C . VAL A 1 27 ? -12.043 -2.940 5.374 1.00 1.00 27 VAL A C 17
ATOM 20142 O O . VAL A 1 27 ? -12.601 -3.489 6.324 1.00 1.00 27 VAL A O 17
ATOM 20155 N N . ILE A 1 28 ? -11.867 -1.616 5.302 1.00 1.00 28 ILE A N 17
ATOM 20156 C CA . ILE A 1 28 ? -12.150 -0.640 6.381 1.00 1.00 28 ILE A CA 17
ATOM 20157 C C . ILE A 1 28 ? -13.077 0.510 5.938 1.00 1.00 28 ILE A C 17
ATOM 20158 O O . ILE A 1 28 ? -13.579 1.265 6.770 1.00 1.00 28 ILE A O 17
ATOM 20174 N N . THR A 1 29 ? -13.337 0.616 4.633 1.00 1.00 29 THR A N 17
ATOM 20175 C CA . THR A 1 29 ? -14.353 1.482 4.011 1.00 1.00 29 THR A CA 17
ATOM 20176 C C . THR A 1 29 ? -14.907 0.691 2.832 1.00 1.00 29 THR A C 17
ATOM 20177 O O . THR A 1 29 ? -14.123 0.185 2.028 1.00 1.00 29 THR A O 17
ATOM 20188 N N . ALA A 1 30 ? -16.229 0.534 2.751 1.00 1.00 30 ALA A N 17
ATOM 20189 C CA . ALA A 1 30 ? -16.885 -0.370 1.809 1.00 1.00 30 ALA A CA 17
ATOM 20190 C C . ALA A 1 30 ? -16.516 -0.085 0.341 1.00 1.00 30 ALA A C 17
ATOM 20191 O O . ALA A 1 30 ? -16.430 1.070 -0.081 1.00 1.00 30 ALA A O 17
ATOM 20198 N N . VAL A 1 31 ? -16.347 -1.152 -0.442 1.00 1.00 31 VAL A N 17
ATOM 20199 C CA . VAL A 1 31 ? -15.869 -1.127 -1.831 1.00 1.00 31 VAL A CA 17
ATOM 20200 C C . VAL A 1 31 ? -16.981 -1.704 -2.718 1.00 1.00 31 VAL A C 17
ATOM 20201 O O . VAL A 1 31 ? -17.110 -2.927 -2.793 1.00 1.00 31 VAL A O 17
ATOM 20214 N N . PRO A 1 32 ? -17.852 -0.878 -3.325 1.00 1.00 32 PRO A N 17
ATOM 20215 C CA . PRO A 1 32 ? -18.975 -1.375 -4.117 1.00 1.00 32 PRO A CA 17
ATOM 20216 C C . PRO A 1 32 ? -18.528 -1.974 -5.461 1.00 1.00 32 PRO A C 17
ATOM 20217 O O . PRO A 1 32 ? -17.378 -1.827 -5.886 1.00 1.00 32 PRO A O 17
ATOM 20228 N N . VAL A 1 33 ? -19.476 -2.621 -6.149 1.00 1.00 33 VAL A N 17
ATOM 20229 C CA . VAL A 1 33 ? -19.248 -3.456 -7.347 1.00 1.00 33 VAL A CA 17
ATOM 20230 C C . VAL A 1 33 ? -18.557 -2.749 -8.524 1.00 1.00 33 VAL A C 17
ATOM 20231 O O . VAL A 1 33 ? -18.009 -3.415 -9.398 1.00 1.00 33 VAL A O 17
ATOM 20244 N N . ASP A 1 34 ? -18.590 -1.416 -8.566 1.00 1.00 34 ASP A N 17
ATOM 20245 C CA . ASP A 1 34 ? -17.992 -0.577 -9.615 1.00 1.00 34 ASP A CA 17
ATOM 20246 C C . ASP A 1 34 ? -17.448 0.751 -9.032 1.00 1.00 34 ASP A C 17
ATOM 20247 O O . ASP A 1 34 ? -17.483 1.796 -9.686 1.00 1.00 34 ASP A O 17
ATOM 20256 N N . GLY A 1 35 ? -16.991 0.725 -7.773 1.00 1.00 35 GLY A N 17
ATOM 20257 C CA . GLY A 1 35 ? -16.566 1.914 -7.015 1.00 1.00 35 GLY A CA 17
ATOM 20258 C C . GLY A 1 35 ? -15.353 1.688 -6.106 1.00 1.00 35 GLY A C 17
ATOM 20259 O O . GLY A 1 35 ? -14.598 0.727 -6.276 1.00 1.00 35 GLY A O 17
ATOM 20263 N N . PHE A 1 36 ? -15.176 2.584 -5.128 1.00 1.00 36 PHE A N 17
ATOM 20264 C CA . PHE A 1 36 ? -13.974 2.688 -4.292 1.00 1.00 36 PHE A CA 17
ATOM 20265 C C . PHE A 1 36 ? -14.292 2.703 -2.787 1.00 1.00 36 PHE A C 17
ATOM 20266 O O . PHE A 1 36 ? -15.291 3.277 -2.348 1.00 1.00 36 PHE A O 17
ATOM 20283 N N . GLY A 1 37 ? -13.390 2.107 -2.007 1.00 1.00 37 GLY A N 17
ATOM 20284 C CA . GLY A 1 37 ? -13.327 2.146 -0.543 1.00 1.00 37 GLY A CA 17
ATOM 20285 C C . GLY A 1 37 ? -11.870 2.058 -0.076 1.00 1.00 37 GLY A C 17
ATOM 20286 O O . GLY A 1 37 ? -10.984 2.611 -0.730 1.00 1.00 37 GLY A O 17
ATOM 20290 N N . GLU A 1 38 ? -11.596 1.376 1.037 1.00 1.00 38 GLU A N 17
ATOM 20291 C CA . GLU A 1 38 ? -10.255 1.293 1.647 1.00 1.00 38 GLU A CA 17
ATOM 20292 C C . GLU A 1 38 ? -9.962 -0.077 2.275 1.00 1.00 38 GLU A C 17
ATOM 20293 O O . GLU A 1 38 ? -10.866 -0.790 2.713 1.00 1.00 38 GLU A O 17
ATOM 20305 N N . VAL A 1 39 ? -8.672 -0.406 2.377 1.00 1.00 39 VAL A N 17
ATOM 20306 C CA . VAL A 1 39 ? -8.127 -1.685 2.859 1.00 1.00 39 VAL A CA 17
ATOM 20307 C C . VAL A 1 39 ? -6.803 -1.485 3.614 1.00 1.00 39 VAL A C 17
ATOM 20308 O O . VAL A 1 39 ? -6.094 -0.504 3.395 1.00 1.00 39 VAL A O 17
ATOM 20321 N N . VAL A 1 40 ? -6.447 -2.446 4.464 1.00 1.00 40 VAL A N 17
ATOM 20322 C CA . VAL A 1 40 ? -5.131 -2.581 5.131 1.00 1.00 40 VAL A CA 17
ATOM 20323 C C . VAL A 1 40 ? -4.626 -4.006 4.900 1.00 1.00 40 VAL A C 17
ATOM 20324 O O . VAL A 1 40 ? -5.434 -4.930 4.889 1.00 1.00 40 VAL A O 17
ATOM 20337 N N . ILE A 1 41 ? -3.318 -4.225 4.746 1.00 1.00 41 ILE A N 17
ATOM 20338 C CA . ILE A 1 41 ? -2.747 -5.587 4.741 1.00 1.00 41 ILE A CA 17
ATOM 20339 C C . ILE A 1 41 ? -2.795 -6.175 6.161 1.00 1.00 41 ILE A C 17
ATOM 20340 O O . ILE A 1 41 ? -2.682 -5.447 7.146 1.00 1.00 41 ILE A O 17
ATOM 20356 N N . GLU A 1 42 ? -2.965 -7.495 6.268 1.00 1.00 42 GLU A N 17
ATOM 20357 C CA . GLU A 1 42 ? -3.253 -8.227 7.520 1.00 1.00 42 GLU A CA 17
ATOM 20358 C C . GLU A 1 42 ? -2.226 -8.078 8.664 1.00 1.00 42 GLU A C 17
ATOM 20359 O O . GLU A 1 42 ? -2.552 -8.375 9.815 1.00 1.00 42 GLU A O 17
ATOM 20371 N N . GLY A 1 43 ? -1.021 -7.564 8.399 1.00 1.00 43 GLY A N 17
ATOM 20372 C CA . GLY A 1 43 ? -0.022 -7.166 9.407 1.00 1.00 43 GLY A CA 17
ATOM 20373 C C . GLY A 1 43 ? -0.369 -5.863 10.142 1.00 1.00 43 GLY A C 17
ATOM 20374 O O . GLY A 1 43 ? 0.514 -5.034 10.352 1.00 1.00 43 GLY A O 17
ATOM 20378 N N . ILE A 1 44 ? -1.644 -5.674 10.507 1.00 1.00 44 ILE A N 17
ATOM 20379 C CA . ILE A 1 44 ? -2.262 -4.437 11.029 1.00 1.00 44 ILE A CA 17
ATOM 20380 C C . ILE A 1 44 ? -1.509 -3.697 12.153 1.00 1.00 44 ILE A C 17
ATOM 20381 O O . ILE A 1 44 ? -1.697 -2.491 12.321 1.00 1.00 44 ILE A O 17
ATOM 20397 N N . GLY A 1 45 ? -0.642 -4.381 12.909 1.00 1.00 45 GLY A N 17
ATOM 20398 C CA . GLY A 1 45 ? 0.268 -3.772 13.889 1.00 1.00 45 GLY A CA 17
ATOM 20399 C C . GLY A 1 45 ? 1.375 -2.885 13.289 1.00 1.00 45 GLY A C 17
ATOM 20400 O O . GLY A 1 45 ? 1.973 -2.092 14.022 1.00 1.00 45 GLY A O 17
ATOM 20404 N N . GLY A 1 46 ? 1.649 -2.982 11.978 1.00 1.00 46 GLY A N 17
ATOM 20405 C CA . GLY A 1 46 ? 2.696 -2.199 11.294 1.00 1.00 46 GLY A CA 17
ATOM 20406 C C . GLY A 1 46 ? 2.483 -1.901 9.798 1.00 1.00 46 GLY A C 17
ATOM 20407 O O . GLY A 1 46 ? 3.243 -1.114 9.230 1.00 1.00 46 GLY A O 17
ATOM 20411 N N . THR A 1 47 ? 1.476 -2.491 9.144 1.00 1.00 47 THR A N 17
ATOM 20412 C CA . THR A 1 47 ? 1.075 -2.182 7.752 1.00 1.00 47 THR A CA 17
ATOM 20413 C C . THR A 1 47 ? 0.387 -0.808 7.613 1.00 1.00 47 THR A C 17
ATOM 20414 O O . THR A 1 47 ? 0.185 -0.087 8.595 1.00 1.00 47 THR A O 17
ATOM 20425 N N . ILE A 1 48 ? 0.023 -0.431 6.377 1.00 1.00 48 ILE A N 17
ATOM 20426 C CA . ILE A 1 48 ? -0.453 0.909 5.991 1.00 1.00 48 ILE A CA 17
ATOM 20427 C C . ILE A 1 48 ? -1.775 0.787 5.216 1.00 1.00 48 ILE A C 17
ATOM 20428 O O . ILE A 1 48 ? -1.897 -0.046 4.314 1.00 1.00 48 ILE A O 17
ATOM 20444 N N . SER A 1 49 ? -2.764 1.617 5.561 1.00 1.00 49 SER A N 17
ATOM 20445 C CA . SER A 1 49 ? -4.059 1.694 4.862 1.00 1.00 49 SER A CA 17
ATOM 20446 C C . SER A 1 49 ? -3.920 2.311 3.463 1.00 1.00 49 SER A C 17
ATOM 20447 O O . SER A 1 49 ? -3.160 3.263 3.273 1.00 1.00 49 SER A O 17
ATOM 20455 N N . LYS A 1 50 ? -4.699 1.817 2.496 1.00 1.00 50 LYS A N 17
ATOM 20456 C CA . LYS A 1 50 ? -4.715 2.254 1.087 1.00 1.00 50 LYS A CA 17
ATOM 20457 C C . LYS A 1 50 ? -6.149 2.289 0.546 1.00 1.00 50 LYS A C 17
ATOM 20458 O O . LYS A 1 50 ? -7.026 1.597 1.070 1.00 1.00 50 LYS A O 17
ATOM 20477 N N . SER A 1 51 ? -6.394 3.054 -0.518 1.00 1.00 51 SER A N 17
ATOM 20478 C CA . SER A 1 51 ? -7.665 2.993 -1.257 1.00 1.00 51 SER A CA 17
ATOM 20479 C C . SER A 1 51 ? -7.776 1.667 -2.015 1.00 1.00 51 SER A C 17
ATOM 20480 O O . SER A 1 51 ? -6.766 1.057 -2.377 1.00 1.00 51 SER A O 17
ATOM 20488 N N . ALA A 1 52 ? -9.006 1.219 -2.262 1.00 1.00 52 ALA A N 17
ATOM 20489 C CA . ALA A 1 52 ? -9.281 -0.088 -2.857 1.00 1.00 52 ALA A CA 17
ATOM 20490 C C . ALA A 1 52 ? -10.482 -0.091 -3.818 1.00 1.00 52 ALA A C 17
ATOM 20491 O O . ALA A 1 52 ? -11.444 0.652 -3.618 1.00 1.00 52 ALA A O 17
ATOM 20498 N N . VAL A 1 53 ? -10.440 -0.980 -4.817 1.00 1.00 53 VAL A N 17
ATOM 20499 C CA . VAL A 1 53 ? -11.520 -1.286 -5.779 1.00 1.00 53 VAL A CA 17
ATOM 20500 C C . VAL A 1 53 ? -11.771 -2.798 -5.854 1.00 1.00 53 VAL A C 17
ATOM 20501 O O . VAL A 1 53 ? -10.867 -3.593 -5.586 1.00 1.00 53 VAL A O 17
ATOM 20514 N N . SER A 1 54 ? -12.984 -3.220 -6.227 1.00 1.00 54 SER A N 17
ATOM 20515 C CA . SER A 1 54 ? -13.282 -4.646 -6.433 1.00 1.00 54 SER A CA 17
ATOM 20516 C C . SER A 1 54 ? -12.761 -5.129 -7.791 1.00 1.00 54 SER A C 17
ATOM 20517 O O . SER A 1 54 ? -13.150 -4.612 -8.841 1.00 1.00 54 SER A O 17
ATOM 20525 N N . PHE A 1 55 ? -11.904 -6.151 -7.773 1.00 1.00 55 PHE A N 17
ATOM 20526 C CA . PHE A 1 55 ? -11.447 -6.869 -8.970 1.00 1.00 55 PHE A CA 17
ATOM 20527 C C . PHE A 1 55 ? -12.482 -7.886 -9.501 1.00 1.00 55 PHE A C 17
ATOM 20528 O O . PHE A 1 55 ? -12.355 -8.383 -10.620 1.00 1.00 55 PHE A O 17
ATOM 20545 N N . ASP A 1 56 ? -13.519 -8.190 -8.711 1.00 1.00 56 ASP A N 17
ATOM 20546 C CA . ASP A 1 56 ? -14.480 -9.279 -8.948 1.00 1.00 56 ASP A CA 17
ATOM 20547 C C . ASP A 1 56 ? -15.946 -8.785 -8.979 1.00 1.00 56 ASP A C 17
ATOM 20548 O O . ASP A 1 56 ? -16.884 -9.576 -8.862 1.00 1.00 56 ASP A O 17
ATOM 20557 N N . ASN A 1 57 ? -16.1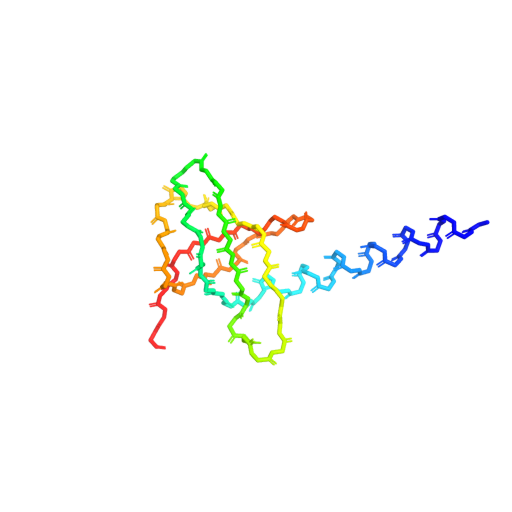43 -7.469 -9.131 1.00 1.00 57 ASN A N 17
ATOM 20558 C CA . ASN A 1 57 ? -17.433 -6.766 -9.101 1.00 1.00 57 ASN A CA 17
ATOM 20559 C C . ASN A 1 57 ? -18.333 -7.163 -7.908 1.00 1.00 57 ASN A C 17
ATOM 20560 O O . ASN A 1 57 ? -19.528 -7.426 -8.060 1.00 1.00 57 ASN A O 17
ATOM 20571 N N . GLN A 1 58 ? -17.746 -7.206 -6.710 1.00 1.00 58 GLN A N 17
ATOM 20572 C CA . GLN A 1 58 ? -18.422 -7.495 -5.442 1.00 1.00 58 GLN A CA 17
ATOM 20573 C C . GLN A 1 58 ? -18.623 -6.219 -4.613 1.00 1.00 58 GLN A C 17
ATOM 20574 O O . GLN A 1 58 ? -17.875 -5.251 -4.753 1.00 1.00 58 GLN A O 17
ATOM 20588 N N . GLN A 1 59 ? -19.618 -6.227 -3.720 1.00 1.00 59 GLN A N 17
ATOM 20589 C CA . GLN A 1 59 ? -19.883 -5.141 -2.771 1.00 1.00 59 GLN A CA 17
ATOM 20590 C C . GLN A 1 59 ? -19.221 -5.480 -1.422 1.00 1.00 59 GLN A C 17
ATOM 20591 O O . GLN A 1 59 ? -19.833 -6.067 -0.528 1.00 1.00 59 GLN A O 17
ATOM 20605 N N . ILE A 1 60 ? -17.923 -5.188 -1.319 1.00 1.00 60 ILE A N 17
ATOM 20606 C CA . ILE A 1 60 ? -17.044 -5.608 -0.222 1.00 1.00 60 ILE A CA 17
ATOM 20607 C C . ILE A 1 60 ? -17.264 -4.696 0.988 1.00 1.00 60 ILE A C 17
ATOM 20608 O O . ILE A 1 60 ? -16.750 -3.579 1.037 1.00 1.00 60 ILE A O 17
ATOM 20624 N N . SER A 1 61 ? -18.094 -5.140 1.932 1.00 1.00 61 SER A N 17
ATOM 20625 C CA . SER A 1 61 ? -18.432 -4.381 3.145 1.00 1.00 61 SER A CA 17
ATOM 20626 C C . SER A 1 61 ? -17.265 -4.289 4.145 1.00 1.00 61 SER A C 17
ATOM 20627 O O . SER A 1 61 ? -16.239 -4.965 4.016 1.00 1.00 61 SER A O 17
ATOM 20635 N N . TYR A 1 62 ? -17.437 -3.451 5.169 1.00 1.00 62 TYR A N 17
ATOM 20636 C CA . TYR A 1 62 ? -16.513 -3.278 6.293 1.00 1.00 62 TYR A CA 17
ATOM 20637 C C . TYR A 1 62 ? -16.187 -4.604 7.010 1.00 1.00 62 TYR A C 17
ATOM 20638 O O . TYR A 1 62 ? -17.066 -5.441 7.232 1.00 1.00 62 TYR A O 17
ATOM 20656 N N . GLY A 1 63 ? -14.929 -4.770 7.425 1.00 1.00 63 GLY A N 17
ATOM 20657 C CA . GLY A 1 63 ? -14.497 -5.854 8.308 1.00 1.00 63 GLY A CA 17
ATOM 20658 C C . GLY A 1 63 ? -14.399 -7.244 7.668 1.00 1.00 63 GLY A C 17
ATOM 20659 O O . GLY A 1 63 ? -14.549 -8.235 8.384 1.00 1.00 63 GLY A O 17
ATOM 20663 N N . THR A 1 64 ? -14.139 -7.345 6.357 1.00 1.00 64 THR A N 17
ATOM 20664 C CA . THR A 1 64 ? -13.986 -8.640 5.661 1.00 1.00 64 THR A CA 17
ATOM 20665 C C . THR A 1 64 ? -12.580 -8.838 5.102 1.00 1.00 64 THR A C 17
ATOM 20666 O O . THR A 1 64 ? -11.862 -7.874 4.817 1.00 1.00 64 THR A O 17
ATOM 20677 N N . THR A 1 65 ? -12.185 -10.102 4.960 1.00 1.00 65 THR A N 17
ATOM 20678 C CA . THR A 1 65 ? -10.826 -10.517 4.589 1.00 1.00 65 THR A CA 17
ATOM 20679 C C . THR A 1 65 ? -10.724 -10.706 3.078 1.00 1.00 65 THR A C 17
ATOM 20680 O O . THR A 1 65 ? -11.475 -11.476 2.473 1.00 1.00 65 THR A O 17
ATOM 20691 N N . VAL A 1 66 ? -9.761 -10.019 2.469 1.00 1.00 66 VAL A N 17
ATOM 20692 C CA . VAL A 1 66 ? -9.611 -9.869 1.013 1.00 1.00 66 VAL A CA 17
ATOM 20693 C C . VAL A 1 66 ? -8.205 -10.215 0.537 1.00 1.00 66 VAL A C 17
ATOM 20694 O O . VAL A 1 66 ? -7.234 -9.956 1.233 1.00 1.00 66 VAL A O 17
ATOM 20707 N N . LEU A 1 67 ? -8.073 -10.792 -0.654 1.00 1.00 67 LEU A N 17
ATOM 20708 C CA . LEU A 1 67 ? -6.781 -10.972 -1.323 1.00 1.00 67 LEU A CA 17
ATOM 20709 C C . LEU A 1 67 ? -6.571 -9.801 -2.288 1.00 1.00 67 LEU A C 17
ATOM 20710 O O . LEU A 1 67 ? -7.448 -9.518 -3.110 1.00 1.00 67 LEU A O 17
ATOM 20726 N N . VAL A 1 68 ? -5.428 -9.113 -2.201 1.00 1.00 68 VAL A N 17
ATOM 20727 C CA . VAL A 1 68 ? -5.049 -8.126 -3.225 1.00 1.00 68 VAL A CA 17
ATOM 20728 C C . VAL A 1 68 ? -4.594 -8.888 -4.471 1.00 1.00 68 VAL A C 17
ATOM 20729 O O . VAL A 1 68 ? -3.719 -9.748 -4.385 1.00 1.00 68 VAL A O 17
ATOM 20742 N N . VAL A 1 69 ? -5.198 -8.593 -5.622 1.00 1.00 69 VAL A N 17
ATOM 20743 C CA . VAL A 1 69 ? -5.046 -9.364 -6.873 1.00 1.00 69 VAL A CA 17
ATOM 20744 C C . VAL A 1 69 ? -4.493 -8.540 -8.045 1.00 1.00 69 VAL A C 17
ATOM 20745 O O . VAL A 1 69 ? -3.908 -9.103 -8.970 1.00 1.00 69 VAL A O 17
ATOM 20758 N N . ASP A 1 70 ? -4.601 -7.211 -7.990 1.00 1.00 70 ASP A N 17
ATOM 20759 C CA . ASP A 1 70 ? -3.937 -6.261 -8.896 1.00 1.00 70 ASP A CA 17
ATOM 20760 C C . ASP A 1 70 ? -3.688 -4.957 -8.117 1.00 1.00 70 ASP A C 17
ATOM 20761 O O . ASP A 1 70 ? -4.279 -4.760 -7.057 1.00 1.00 70 ASP A O 17
ATOM 20770 N N . ILE A 1 71 ? -2.806 -4.073 -8.586 1.00 1.00 71 ILE A N 17
ATOM 20771 C CA . ILE A 1 71 ? -2.385 -2.871 -7.842 1.00 1.00 71 ILE A CA 17
ATOM 20772 C C . ILE A 1 71 ? -2.080 -1.712 -8.803 1.00 1.00 71 ILE A C 17
ATOM 20773 O O . ILE A 1 71 ? -1.449 -1.884 -9.848 1.00 1.00 71 ILE A O 17
ATOM 20789 N N . ASN A 1 72 ? -2.490 -0.514 -8.390 1.00 1.00 72 ASN A N 17
ATOM 20790 C CA . ASN A 1 72 ? -2.168 0.785 -8.975 1.00 1.00 72 ASN A CA 17
ATOM 20791 C C . ASN A 1 72 ? -1.756 1.749 -7.835 1.00 1.00 72 ASN A C 17
ATOM 20792 O O . ASN A 1 72 ? -2.014 1.458 -6.666 1.00 1.00 72 ASN A O 17
ATOM 20803 N N . ASN A 1 73 ? -1.097 2.870 -8.151 1.00 1.00 73 ASN A N 17
ATOM 20804 C CA . ASN A 1 73 ? -0.512 3.815 -7.184 1.00 1.00 73 ASN A CA 17
ATOM 20805 C C . ASN A 1 73 ? -1.487 4.259 -6.064 1.00 1.00 73 ASN A C 17
ATOM 20806 O O . ASN A 1 73 ? -2.332 5.133 -6.270 1.00 1.00 73 ASN A O 17
ATOM 20817 N N . GLY A 1 74 ? -1.376 3.641 -4.882 1.00 1.00 74 GLY A N 17
ATOM 20818 C CA . GLY A 1 74 ? -2.253 3.849 -3.721 1.00 1.00 74 GLY A CA 17
ATOM 20819 C C . GLY A 1 74 ? -3.708 3.379 -3.891 1.00 1.00 74 GLY A C 17
ATOM 20820 O O . GLY A 1 74 ? -4.544 3.697 -3.045 1.00 1.00 74 GLY A O 17
ATOM 20824 N N . VAL A 1 75 ? -4.010 2.623 -4.953 1.00 1.00 75 VAL A N 17
ATOM 20825 C CA . VAL A 1 75 ? -5.346 2.128 -5.333 1.00 1.00 75 VAL A CA 17
ATOM 20826 C C . VAL A 1 75 ? -5.235 0.642 -5.684 1.00 1.00 75 VAL A C 17
ATOM 20827 O O . VAL A 1 75 ? -4.942 0.253 -6.814 1.00 1.00 75 VAL A O 17
ATOM 20840 N N . LEU A 1 76 ? -5.396 -0.202 -4.669 1.00 1.00 76 LEU A N 17
ATOM 20841 C CA . LEU A 1 76 ? -5.295 -1.657 -4.771 1.00 1.00 76 LEU A CA 17
ATOM 20842 C C . LEU A 1 76 ? -6.585 -2.246 -5.376 1.00 1.00 76 LEU A C 17
ATOM 20843 O O . LEU A 1 76 ? -7.683 -1.754 -5.121 1.00 1.00 76 LEU A O 17
ATOM 20859 N N . SER A 1 77 ? -6.476 -3.354 -6.103 1.00 1.00 77 SER A N 17
ATOM 20860 C CA . SER A 1 77 ? -7.616 -4.128 -6.615 1.00 1.00 77 SER A CA 17
ATOM 20861 C C . SER A 1 77 ? -7.709 -5.431 -5.834 1.00 1.00 77 SER A C 17
ATOM 20862 O O . SER A 1 77 ? -6.762 -6.221 -5.812 1.00 1.00 77 SER A O 17
ATOM 20870 N N . VAL A 1 78 ? -8.845 -5.661 -5.175 1.00 1.00 78 VAL A N 17
ATOM 20871 C CA . VAL A 1 78 ? -9.007 -6.751 -4.201 1.00 1.00 78 VAL A CA 17
ATOM 20872 C C . VAL A 1 78 ? -10.263 -7.587 -4.455 1.00 1.00 78 VAL A C 17
ATOM 20873 O O . VAL A 1 78 ? -11.186 -7.161 -5.151 1.00 1.00 78 VAL A O 17
ATOM 20886 N N . THR A 1 79 ? -10.309 -8.781 -3.868 1.00 1.00 79 THR A N 17
ATOM 20887 C CA . THR A 1 79 ? -11.472 -9.689 -3.905 1.00 1.00 79 THR A CA 17
ATOM 20888 C C . THR A 1 79 ? -11.624 -10.423 -2.561 1.00 1.00 79 THR A C 17
ATOM 20889 O O . THR A 1 79 ? -10.605 -10.760 -1.949 1.00 1.00 79 THR A O 17
ATOM 20900 N N . PRO A 1 80 ? -12.847 -10.645 -2.032 1.00 1.00 80 PRO A N 17
ATOM 20901 C CA . PRO A 1 80 ? -13.061 -11.278 -0.728 1.00 1.00 80 PRO A CA 17
ATOM 20902 C C . PRO A 1 80 ? -12.732 -12.779 -0.732 1.00 1.00 80 PRO A C 17
ATOM 20903 O O . PRO A 1 80 ? -13.572 -13.635 -1.019 1.00 1.00 80 PRO A O 17
ATOM 20914 N N . HIS A 1 81 ? -11.477 -13.092 -0.404 1.00 1.00 81 HIS A N 17
ATOM 20915 C CA . HIS A 1 81 ? -10.963 -14.455 -0.265 1.00 1.00 81 HIS A CA 17
ATOM 20916 C C . HIS A 1 81 ? -11.618 -15.200 0.917 1.00 1.00 81 HIS A C 17
ATOM 20917 O O . HIS A 1 81 ? -11.902 -16.393 0.806 1.00 1.00 81 HIS A O 17
ATOM 20931 N N . GLU A 1 82 ? -11.859 -14.498 2.034 1.00 1.00 82 GLU A N 17
ATOM 20932 C CA . GLU A 1 82 ? -12.395 -15.023 3.307 1.00 1.00 82 GLU A CA 17
ATOM 20933 C C . GLU A 1 82 ? -11.917 -16.454 3.689 1.00 1.00 82 GLU A C 17
ATOM 20934 O O . GLU A 1 82 ? -12.746 -17.354 3.881 1.00 1.00 82 GLU A O 17
ATOM 20946 N N . PRO A 1 83 ? -10.592 -16.703 3.786 1.00 1.00 83 PRO A N 17
ATOM 20947 C CA . PRO A 1 83 ? -10.047 -18.016 4.143 1.00 1.00 83 PRO A CA 17
ATOM 20948 C C . PRO A 1 83 ? -10.340 -18.400 5.606 1.00 1.00 83 PRO A C 17
ATOM 20949 O O . PRO A 1 83 ? -10.563 -17.540 6.463 1.00 1.00 83 PRO A O 17
ATOM 20960 N N . ILE A 1 84 ? -10.286 -19.706 5.897 1.00 1.00 84 ILE A N 17
ATOM 20961 C CA . ILE A 1 84 ? -10.585 -20.317 7.207 1.00 1.00 84 ILE A CA 17
ATOM 20962 C C . ILE A 1 84 ? -9.501 -21.346 7.566 1.00 1.00 84 ILE A C 17
ATOM 20963 O O . ILE A 1 84 ? -9.090 -22.162 6.728 1.00 1.00 84 ILE A O 17
ATOM 20979 N N . GLY A 1 1 ? 20.128 17.071 -8.005 1.00 1.00 1 GLY A N 18
ATOM 20980 C CA . GLY A 1 1 ? 20.151 15.617 -7.830 1.00 1.00 1 GLY A CA 18
ATOM 20981 C C . GLY A 1 1 ? 19.212 15.094 -6.735 1.00 1.00 1 GLY A C 18
ATOM 20982 O O . GLY A 1 1 ? 18.828 13.923 -6.762 1.00 1.00 1 GLY A O 18
ATOM 20986 N N . SER A 1 2 ? 18.780 15.949 -5.803 1.00 1.00 2 SER A N 18
ATOM 20987 C CA . SER A 1 2 ? 17.800 15.614 -4.755 1.00 1.00 2 SER A CA 18
ATOM 20988 C C . SER A 1 2 ? 16.475 15.093 -5.328 1.00 1.00 2 SER A C 18
ATOM 20989 O O . SER A 1 2 ? 15.940 14.095 -4.852 1.00 1.00 2 SER A O 18
ATOM 20997 N N . HIS A 1 3 ? 15.996 15.700 -6.417 1.00 1.00 3 HIS A N 18
ATOM 20998 C CA . HIS A 1 3 ? 14.835 15.251 -7.192 1.00 1.00 3 HIS A CA 18
ATOM 20999 C C . HIS A 1 3 ? 14.979 13.813 -7.731 1.00 1.00 3 HIS A C 18
ATOM 21000 O O . HIS A 1 3 ? 14.009 13.053 -7.727 1.00 1.00 3 HIS A O 18
ATOM 21014 N N . MET A 1 4 ? 16.182 13.407 -8.155 1.00 1.00 4 MET A N 18
ATOM 21015 C CA . MET A 1 4 ? 16.463 12.042 -8.619 1.00 1.00 4 MET A CA 18
ATOM 21016 C C . MET A 1 4 ? 16.484 11.039 -7.455 1.00 1.00 4 MET A C 18
ATOM 21017 O O . MET A 1 4 ? 15.929 9.948 -7.581 1.00 1.00 4 MET A O 18
ATOM 21031 N N . LEU A 1 5 ? 17.062 11.418 -6.309 1.00 1.00 5 LEU A N 18
ATOM 21032 C CA . LEU A 1 5 ? 17.052 10.605 -5.082 1.00 1.00 5 LEU A CA 18
ATOM 21033 C C . LEU A 1 5 ? 15.635 10.429 -4.504 1.00 1.00 5 LEU A C 18
ATOM 21034 O O . LEU A 1 5 ? 15.292 9.357 -4.005 1.00 1.00 5 LEU A O 18
ATOM 21050 N N . GLU A 1 6 ? 14.782 11.451 -4.600 1.00 1.00 6 GLU A N 18
ATOM 21051 C CA . GLU A 1 6 ? 13.358 11.337 -4.263 1.00 1.00 6 GLU A CA 18
ATOM 21052 C C . GLU A 1 6 ? 12.603 10.442 -5.258 1.00 1.00 6 GLU A C 18
ATOM 21053 O O . GLU A 1 6 ? 11.813 9.598 -4.838 1.00 1.00 6 GLU A O 18
ATOM 21065 N N . SER A 1 7 ? 12.882 10.559 -6.559 1.00 1.00 7 SER A N 18
ATOM 21066 C CA . SER A 1 7 ? 12.284 9.702 -7.590 1.00 1.00 7 SER A CA 18
ATOM 21067 C C . SER A 1 7 ? 12.637 8.222 -7.380 1.00 1.00 7 SER A C 18
ATOM 21068 O O . SER A 1 7 ? 11.754 7.363 -7.432 1.00 1.00 7 SER A O 18
ATOM 21076 N N . SER A 1 8 ? 13.900 7.906 -7.069 1.00 1.00 8 SER A N 18
ATOM 21077 C CA . SER A 1 8 ? 14.321 6.526 -6.776 1.00 1.00 8 SER A CA 18
ATOM 21078 C C . SER A 1 8 ? 13.716 5.983 -5.475 1.00 1.00 8 SER A C 18
ATOM 21079 O O . SER A 1 8 ? 13.325 4.813 -5.430 1.00 1.00 8 SER A O 18
ATOM 21087 N N . ALA A 1 9 ? 13.564 6.812 -4.435 1.00 1.00 9 ALA A N 18
ATOM 21088 C CA . ALA A 1 9 ? 12.854 6.444 -3.209 1.00 1.00 9 ALA A CA 18
ATOM 21089 C C . ALA A 1 9 ? 11.354 6.169 -3.451 1.00 1.00 9 ALA A C 18
ATOM 21090 O O . ALA A 1 9 ? 10.815 5.189 -2.936 1.00 1.00 9 ALA A O 18
ATOM 21097 N N . GLU A 1 10 ? 10.680 6.982 -4.271 1.00 1.00 10 GLU A N 18
ATOM 21098 C CA . GLU A 1 10 ? 9.277 6.768 -4.661 1.00 1.00 10 GLU A CA 18
ATOM 21099 C C . GLU A 1 10 ? 9.087 5.499 -5.509 1.00 1.00 10 GLU A C 18
ATOM 21100 O O . GLU A 1 10 ? 8.144 4.741 -5.280 1.00 1.00 10 GLU A O 18
ATOM 21112 N N . GLU A 1 11 ? 9.997 5.207 -6.443 1.00 1.00 11 GLU A N 18
ATOM 21113 C CA . GLU A 1 11 ? 9.990 3.944 -7.196 1.00 1.00 11 GLU A CA 18
ATOM 21114 C C . GLU A 1 11 ? 10.293 2.726 -6.308 1.00 1.00 11 GLU A C 18
ATOM 21115 O O . GLU A 1 11 ? 9.700 1.661 -6.498 1.00 1.00 11 GLU A O 18
ATOM 21127 N N . SER A 1 12 ? 11.154 2.875 -5.297 1.00 1.00 12 SER A N 18
ATOM 21128 C CA . SER A 1 12 ? 11.395 1.829 -4.292 1.00 1.00 12 SER A CA 18
ATOM 21129 C C . SER A 1 12 ? 10.155 1.572 -3.431 1.00 1.00 12 SER A C 18
ATOM 21130 O O . SER A 1 12 ? 9.823 0.419 -3.160 1.00 1.00 12 SER A O 18
ATOM 21138 N N . LEU A 1 13 ? 9.413 2.619 -3.054 1.00 1.00 13 LEU A N 18
ATOM 21139 C CA . LEU A 1 13 ? 8.131 2.489 -2.352 1.00 1.00 13 LEU A CA 18
ATOM 21140 C C . LEU A 1 13 ? 7.090 1.795 -3.243 1.00 1.00 13 LEU A C 18
ATOM 21141 O O . LEU A 1 13 ? 6.418 0.874 -2.786 1.00 1.00 13 LEU A O 18
ATOM 21157 N N . ALA A 1 14 ? 7.002 2.155 -4.527 1.00 1.00 14 ALA A N 18
ATOM 21158 C CA . ALA A 1 14 ? 6.124 1.481 -5.485 1.00 1.00 14 ALA A CA 18
ATOM 21159 C C . ALA A 1 14 ? 6.449 -0.022 -5.622 1.00 1.00 14 ALA A C 18
ATOM 21160 O O . ALA A 1 14 ? 5.539 -0.845 -5.717 1.00 1.00 14 ALA A O 18
ATOM 21167 N N . TYR A 1 15 ? 7.732 -0.397 -5.564 1.00 1.00 15 TYR A N 18
ATOM 21168 C CA . TYR A 1 15 ? 8.170 -1.798 -5.530 1.00 1.00 15 TYR A CA 18
ATOM 21169 C C . TYR A 1 15 ? 7.779 -2.513 -4.220 1.00 1.00 15 TYR A C 18
ATOM 21170 O O . TYR A 1 15 ? 7.288 -3.645 -4.259 1.00 1.00 15 TYR A O 18
ATOM 21188 N N . ARG A 1 16 ? 7.918 -1.851 -3.060 1.00 1.00 16 ARG A N 18
ATOM 21189 C CA . ARG A 1 16 ? 7.420 -2.362 -1.766 1.00 1.00 16 ARG A CA 18
ATOM 21190 C C . ARG A 1 16 ? 5.902 -2.555 -1.764 1.00 1.00 16 ARG A C 18
ATOM 21191 O O . ARG A 1 16 ? 5.420 -3.554 -1.237 1.00 1.00 16 ARG A O 18
ATOM 21212 N N . GLU A 1 17 ? 5.152 -1.639 -2.374 1.00 1.00 17 GLU A N 18
ATOM 21213 C CA . GLU A 1 17 ? 3.701 -1.765 -2.553 1.00 1.00 17 GLU A CA 18
ATOM 21214 C C . GLU A 1 17 ? 3.336 -2.912 -3.509 1.00 1.00 17 GLU A C 18
ATOM 21215 O O . GLU A 1 17 ? 2.432 -3.684 -3.212 1.00 1.00 17 GLU A O 18
ATOM 21227 N N . ASP A 1 18 ? 4.066 -3.097 -4.611 1.00 1.00 18 ASP A N 18
ATOM 21228 C CA . ASP A 1 18 ? 3.870 -4.219 -5.539 1.00 1.00 18 ASP A CA 18
ATOM 21229 C C . ASP A 1 18 ? 4.126 -5.595 -4.896 1.00 1.00 18 ASP A C 18
ATOM 21230 O O . ASP A 1 18 ? 3.468 -6.567 -5.262 1.00 1.00 18 ASP A O 18
ATOM 21239 N N . ASP A 1 19 ? 5.016 -5.695 -3.902 1.00 1.00 19 ASP A N 18
ATOM 21240 C CA . ASP A 1 19 ? 5.178 -6.924 -3.108 1.00 1.00 19 ASP A CA 18
ATOM 21241 C C . ASP A 1 19 ? 3.886 -7.331 -2.367 1.00 1.00 19 ASP A C 18
ATOM 21242 O O . ASP A 1 19 ? 3.626 -8.521 -2.174 1.00 1.00 19 ASP A O 18
ATOM 21251 N N . LEU A 1 20 ? 3.049 -6.358 -1.981 1.00 1.00 20 LEU A N 18
ATOM 21252 C CA . LEU A 1 20 ? 1.759 -6.599 -1.321 1.00 1.00 20 LEU A CA 18
ATOM 21253 C C . LEU A 1 20 ? 0.728 -7.291 -2.239 1.00 1.00 20 LEU A C 18
ATOM 21254 O O . LEU A 1 20 ? -0.254 -7.843 -1.741 1.00 1.00 20 LEU A O 18
ATOM 21270 N N . ARG A 1 21 ? 0.958 -7.331 -3.564 1.00 1.00 21 ARG A N 18
ATOM 21271 C CA . ARG A 1 21 ? 0.134 -8.078 -4.546 1.00 1.00 21 ARG A CA 18
ATOM 21272 C C . ARG A 1 21 ? 0.131 -9.602 -4.309 1.00 1.00 21 ARG A C 18
ATOM 21273 O O . ARG A 1 21 ? -0.712 -10.319 -4.848 1.00 1.00 21 ARG A O 18
ATOM 21294 N N . GLY A 1 22 ? 1.045 -10.105 -3.474 1.00 1.00 22 GLY A N 18
ATOM 21295 C CA . GLY A 1 22 ? 1.117 -11.506 -3.039 1.00 1.00 22 GLY A CA 18
ATOM 21296 C C . GLY A 1 22 ? 0.559 -11.757 -1.629 1.00 1.00 22 GLY A C 18
ATOM 21297 O O . GLY A 1 22 ? 0.922 -12.761 -1.012 1.00 1.00 22 GLY A O 18
ATOM 21301 N N . ARG A 1 23 ? -0.283 -10.855 -1.095 1.00 1.00 23 ARG A N 18
ATOM 21302 C CA . ARG A 1 23 ? -0.750 -10.859 0.306 1.00 1.00 23 ARG A CA 18
ATOM 21303 C C . ARG A 1 23 ? -2.265 -10.669 0.450 1.00 1.00 23 ARG A C 18
ATOM 21304 O O . ARG A 1 23 ? -2.947 -10.170 -0.450 1.00 1.00 23 ARG A O 18
ATOM 21325 N N . LEU A 1 24 ? -2.772 -11.036 1.628 1.00 1.00 24 LEU A N 18
ATOM 21326 C CA . LEU A 1 24 ? -4.140 -10.748 2.067 1.00 1.00 24 LEU A CA 18
ATOM 21327 C C . LEU A 1 24 ? -4.192 -9.376 2.765 1.00 1.00 24 LEU A C 18
ATOM 21328 O O . LEU A 1 24 ? -3.227 -8.923 3.386 1.00 1.00 24 LEU A O 18
ATOM 21344 N N . GLY A 1 25 ? -5.369 -8.762 2.736 1.00 1.00 25 GLY A N 18
ATOM 21345 C CA . GLY A 1 25 ? -5.727 -7.534 3.437 1.00 1.00 25 GLY A CA 18
ATOM 21346 C C . GLY A 1 25 ? -7.125 -7.584 4.055 1.00 1.00 25 GLY A C 18
ATOM 21347 O O . GLY A 1 25 ? -7.785 -8.623 4.069 1.00 1.00 25 GLY A O 18
ATOM 21351 N N . LYS A 1 26 ? -7.566 -6.442 4.581 1.00 1.00 26 LYS A N 18
ATOM 21352 C CA . LYS A 1 26 ? -8.757 -6.244 5.410 1.00 1.00 26 LYS A CA 18
ATOM 21353 C C . LYS A 1 26 ? -9.365 -4.876 5.108 1.00 1.00 26 LYS A C 18
ATOM 21354 O O . LYS A 1 26 ? -8.704 -3.846 5.254 1.00 1.00 26 LYS A O 18
ATOM 21373 N N . VAL A 1 27 ? -10.599 -4.878 4.610 1.00 1.00 27 VAL A N 18
ATOM 21374 C CA . VAL A 1 27 ? -11.326 -3.665 4.187 1.00 1.00 27 VAL A CA 18
ATOM 21375 C C . VAL A 1 27 ? -11.811 -2.856 5.397 1.00 1.00 27 VAL A C 18
ATOM 21376 O O . VAL A 1 27 ? -12.496 -3.395 6.269 1.00 1.00 27 VAL A O 18
ATOM 21389 N N . ILE A 1 28 ? -11.491 -1.553 5.422 1.00 1.00 28 ILE A N 18
ATOM 21390 C CA . ILE A 1 28 ? -11.860 -0.598 6.491 1.00 1.00 28 ILE A CA 18
ATOM 21391 C C . ILE A 1 28 ? -12.799 0.531 6.020 1.00 1.00 28 ILE A C 18
ATOM 21392 O O . ILE A 1 28 ? -13.313 1.295 6.839 1.00 1.00 28 ILE A O 18
ATOM 21408 N N . THR A 1 29 ? -13.063 0.620 4.715 1.00 1.00 29 THR A N 18
ATOM 21409 C CA . THR A 1 29 ? -14.097 1.478 4.105 1.00 1.00 29 THR A CA 18
ATOM 21410 C C . THR A 1 29 ? -14.679 0.692 2.936 1.00 1.00 29 THR A C 18
ATOM 21411 O O . THR A 1 29 ? -13.918 0.206 2.100 1.00 1.00 29 THR A O 18
ATOM 21422 N N . ALA A 1 30 ? -16.001 0.520 2.900 1.00 1.00 30 ALA A N 18
ATOM 21423 C CA . ALA A 1 30 ? -16.686 -0.382 1.977 1.00 1.00 30 ALA A CA 18
ATOM 21424 C C . ALA A 1 30 ? -16.360 -0.105 0.499 1.00 1.00 30 ALA A C 18
ATOM 21425 O O . ALA A 1 30 ? -16.291 1.048 0.069 1.00 1.00 30 ALA A O 18
ATOM 21432 N N . VAL A 1 31 ? -16.217 -1.177 -0.283 1.00 1.00 31 VAL A N 18
ATOM 21433 C CA . VAL A 1 31 ? -15.810 -1.150 -1.695 1.00 1.00 31 VAL A CA 18
ATOM 21434 C C . VAL A 1 31 ? -16.964 -1.724 -2.525 1.00 1.00 31 VAL A C 18
ATOM 21435 O O . VAL A 1 31 ? -17.086 -2.946 -2.616 1.00 1.00 31 VAL A O 18
ATOM 21448 N N . PRO A 1 32 ? -17.880 -0.896 -3.064 1.00 1.00 32 PRO A N 18
ATOM 21449 C CA . PRO A 1 32 ? -19.044 -1.389 -3.798 1.00 1.00 32 PRO A CA 18
ATOM 21450 C C . PRO A 1 32 ? -18.666 -1.980 -5.166 1.00 1.00 32 PRO A C 18
ATOM 21451 O O . PRO A 1 32 ? -17.538 -1.834 -5.645 1.00 1.00 32 PRO A O 18
ATOM 21462 N N . VAL A 1 33 ? -19.647 -2.618 -5.813 1.00 1.00 33 VAL A N 18
ATOM 21463 C CA . VAL A 1 33 ? -19.480 -3.444 -7.029 1.00 1.00 33 VAL A CA 18
ATOM 21464 C C . VAL A 1 33 ? -18.836 -2.734 -8.229 1.00 1.00 33 VAL A C 18
ATOM 21465 O O . VAL A 1 33 ? -18.338 -3.399 -9.132 1.00 1.00 33 VAL A O 18
ATOM 21478 N N . ASP A 1 34 ? -18.852 -1.402 -8.262 1.00 1.00 34 ASP A N 18
ATOM 21479 C CA . ASP A 1 34 ? -18.289 -0.565 -9.332 1.00 1.00 34 ASP A CA 18
ATOM 21480 C C . ASP A 1 34 ? -17.699 0.751 -8.769 1.00 1.00 34 ASP A C 18
ATOM 21481 O O . ASP A 1 34 ? -17.746 1.799 -9.417 1.00 1.00 34 ASP A O 18
ATOM 21490 N N . GLY A 1 35 ? -17.187 0.713 -7.531 1.00 1.00 35 GLY A N 18
ATOM 21491 C CA . GLY A 1 35 ? -16.725 1.895 -6.783 1.00 1.00 35 GLY A CA 18
ATOM 21492 C C . GLY A 1 35 ? -15.462 1.667 -5.944 1.00 1.00 35 GLY A C 18
ATOM 21493 O O . GLY A 1 35 ? -14.717 0.706 -6.154 1.00 1.00 35 GLY A O 18
ATOM 21497 N N . PHE A 1 36 ? -15.231 2.569 -4.984 1.00 1.00 36 PHE A N 18
ATOM 21498 C CA . PHE A 1 36 ? -13.988 2.679 -4.211 1.00 1.00 36 PHE A CA 18
ATOM 21499 C C . PHE A 1 36 ? -14.236 2.708 -2.694 1.00 1.00 36 PHE A C 18
ATOM 21500 O O . PHE A 1 36 ? -15.216 3.285 -2.216 1.00 1.00 36 PHE A O 18
ATOM 21517 N N . GLY A 1 37 ? -13.303 2.119 -1.946 1.00 1.00 37 GLY A N 18
ATOM 21518 C CA . GLY A 1 37 ? -13.202 2.159 -0.483 1.00 1.00 37 GLY A CA 18
ATOM 21519 C C . GLY A 1 37 ? -11.736 2.086 -0.041 1.00 1.00 37 GLY A C 18
ATOM 21520 O O . GLY A 1 37 ? -10.866 2.649 -0.704 1.00 1.00 37 GLY A O 18
ATOM 21524 N N . GLU A 1 38 ? -11.441 1.405 1.069 1.00 1.00 38 GLU A N 18
ATOM 21525 C CA . GLU A 1 38 ? -10.099 1.355 1.679 1.00 1.00 38 GLU A CA 18
ATOM 21526 C C . GLU A 1 38 ? -9.764 -0.022 2.262 1.00 1.00 38 GLU A C 18
ATOM 21527 O O . GLU A 1 38 ? -10.634 -0.718 2.787 1.00 1.00 38 GLU A O 18
ATOM 21539 N N . VAL A 1 39 ? -8.476 -0.366 2.256 1.00 1.00 39 VAL A N 18
ATOM 21540 C CA . VAL A 1 39 ? -7.919 -1.642 2.733 1.00 1.00 39 VAL A CA 18
ATOM 21541 C C . VAL A 1 39 ? -6.582 -1.429 3.463 1.00 1.00 39 VAL A C 18
ATOM 21542 O O . VAL A 1 39 ? -5.865 -0.464 3.202 1.00 1.00 39 VAL A O 18
ATOM 21555 N N . VAL A 1 40 ? -6.230 -2.362 4.347 1.00 1.00 40 VAL A N 18
ATOM 21556 C CA . VAL A 1 40 ? -4.920 -2.517 5.020 1.00 1.00 40 VAL A CA 18
ATOM 21557 C C . VAL A 1 40 ? -4.466 -3.963 4.818 1.00 1.00 40 VAL A C 18
ATOM 21558 O O . VAL A 1 40 ? -5.304 -4.862 4.791 1.00 1.00 40 VAL A O 18
ATOM 21571 N N . ILE A 1 41 ? -3.166 -4.223 4.685 1.00 1.00 41 ILE A N 18
ATOM 21572 C CA . ILE A 1 41 ? -2.646 -5.606 4.664 1.00 1.00 41 ILE A CA 18
ATOM 21573 C C . ILE A 1 41 ? -2.812 -6.241 6.057 1.00 1.00 41 ILE A C 18
ATOM 21574 O O . ILE A 1 41 ? -2.831 -5.536 7.065 1.00 1.00 41 ILE A O 18
ATOM 21590 N N . GLU A 1 42 ? -2.956 -7.571 6.115 1.00 1.00 42 GLU A N 18
ATOM 21591 C CA . GLU A 1 42 ? -3.343 -8.343 7.317 1.00 1.00 42 GLU A CA 18
ATOM 21592 C C . GLU A 1 42 ? -2.508 -8.127 8.600 1.00 1.00 42 GLU A C 18
ATOM 21593 O O . GLU A 1 42 ? -2.975 -8.463 9.689 1.00 1.00 42 GLU A O 18
ATOM 21605 N N . GLY A 1 43 ? -1.321 -7.519 8.516 1.00 1.00 43 GLY A N 18
ATOM 21606 C CA . GLY A 1 43 ? -0.527 -7.052 9.665 1.00 1.00 43 GLY A CA 18
ATOM 21607 C C . GLY A 1 43 ? -1.091 -5.775 10.309 1.00 1.00 43 GLY A C 18
ATOM 21608 O O . GLY A 1 43 ? -0.325 -4.868 10.626 1.00 1.00 43 GLY A O 18
ATOM 21612 N N . ILE A 1 44 ? -2.417 -5.691 10.475 1.00 1.00 44 ILE A N 18
ATOM 21613 C CA . ILE A 1 44 ? -3.214 -4.508 10.868 1.00 1.00 44 ILE A CA 18
ATOM 21614 C C . ILE A 1 44 ? -2.685 -3.700 12.068 1.00 1.00 44 ILE A C 18
ATOM 21615 O O . ILE A 1 44 ? -2.945 -2.500 12.161 1.00 1.00 44 ILE A O 18
ATOM 21631 N N . GLY A 1 45 ? -1.931 -4.330 12.979 1.00 1.00 45 GLY A N 18
ATOM 21632 C CA . GLY A 1 45 ? -1.247 -3.663 14.096 1.00 1.00 45 GLY A CA 18
ATOM 21633 C C . GLY A 1 45 ? -0.088 -2.729 13.695 1.00 1.00 45 GLY A C 18
ATOM 21634 O O . GLY A 1 45 ? 0.345 -1.922 14.521 1.00 1.00 45 GLY A O 18
ATOM 21638 N N . GLY A 1 46 ? 0.408 -2.807 12.452 1.00 1.00 46 GLY A N 18
ATOM 21639 C CA . GLY A 1 46 ? 1.530 -1.992 11.953 1.00 1.00 46 GLY A CA 18
ATOM 21640 C C . GLY A 1 46 ? 1.552 -1.687 10.444 1.00 1.00 46 GLY A C 18
ATOM 21641 O O . GLY A 1 46 ? 2.387 -0.890 10.008 1.00 1.00 46 GLY A O 18
ATOM 21645 N N . THR A 1 47 ? 0.663 -2.275 9.635 1.00 1.00 47 THR A N 18
ATOM 21646 C CA . THR A 1 47 ? 0.474 -1.937 8.207 1.00 1.00 47 THR A CA 18
ATOM 21647 C C . THR A 1 47 ? -0.139 -0.542 7.992 1.00 1.00 47 THR A C 18
ATOM 21648 O O . THR A 1 47 ? -0.502 0.162 8.940 1.00 1.00 47 THR A O 18
ATOM 21659 N N . ILE A 1 48 ? -0.251 -0.126 6.724 1.00 1.00 48 ILE A N 18
ATOM 21660 C CA . ILE A 1 48 ? -0.627 1.231 6.293 1.00 1.00 48 ILE A CA 18
ATOM 21661 C C . ILE A 1 48 ? -1.777 1.110 5.289 1.00 1.00 48 ILE A C 18
ATOM 21662 O O . ILE A 1 48 ? -1.719 0.301 4.359 1.00 1.00 48 ILE A O 18
ATOM 21678 N N . SER A 1 49 ? -2.844 1.881 5.505 1.00 1.00 49 SER A N 18
ATOM 21679 C CA . SER A 1 49 ? -4.052 1.841 4.676 1.00 1.00 49 SER A CA 18
ATOM 21680 C C . SER A 1 49 ? -3.835 2.445 3.282 1.00 1.00 49 SER A C 18
ATOM 21681 O O . SER A 1 49 ? -2.999 3.333 3.081 1.00 1.00 49 SER A O 18
ATOM 21689 N N . LYS A 1 50 ? -4.623 1.969 2.316 1.00 1.00 50 LYS A N 18
ATOM 21690 C CA . LYS A 1 50 ? -4.617 2.371 0.901 1.00 1.00 50 LYS A CA 18
ATOM 21691 C C . LYS A 1 50 ? -6.047 2.384 0.354 1.00 1.00 50 LYS A C 18
ATOM 21692 O O . LYS A 1 50 ? -6.923 1.705 0.896 1.00 1.00 50 LYS A O 18
ATOM 21711 N N . SER A 1 51 ? -6.288 3.115 -0.733 1.00 1.00 51 SER A N 18
ATOM 21712 C CA . SER A 1 51 ? -7.555 3.043 -1.480 1.00 1.00 51 SER A CA 18
ATOM 21713 C C . SER A 1 51 ? -7.715 1.676 -2.151 1.00 1.00 51 SER A C 18
ATOM 21714 O O . SER A 1 51 ? -6.724 1.034 -2.507 1.00 1.00 51 SER A O 18
ATOM 21722 N N . ALA A 1 52 ? -8.958 1.237 -2.348 1.00 1.00 52 ALA A N 18
ATOM 21723 C CA . ALA A 1 52 ? -9.267 -0.092 -2.883 1.00 1.00 52 ALA A CA 18
ATOM 21724 C C . ALA A 1 52 ? -10.458 -0.102 -3.858 1.00 1.00 52 ALA A C 18
ATOM 21725 O O . ALA A 1 52 ? -11.423 0.640 -3.665 1.00 1.00 52 ALA A O 18
ATOM 21732 N N . VAL A 1 53 ? -10.413 -1.000 -4.851 1.00 1.00 53 VAL A N 18
ATOM 21733 C CA . VAL A 1 53 ? -11.498 -1.309 -5.809 1.00 1.00 53 VAL A CA 18
ATOM 21734 C C . VAL A 1 53 ? -11.782 -2.815 -5.865 1.00 1.00 53 VAL A C 18
ATOM 21735 O O . VAL A 1 53 ? -10.877 -3.628 -5.663 1.00 1.00 53 VAL A O 18
ATOM 21748 N N . SER A 1 54 ? -13.029 -3.208 -6.155 1.00 1.00 54 SER A N 18
ATOM 21749 C CA . SER A 1 54 ? -13.385 -4.622 -6.356 1.00 1.00 54 SER A CA 18
ATOM 21750 C C . SER A 1 54 ? -12.962 -5.091 -7.750 1.00 1.00 54 SER A C 18
ATOM 21751 O O . SER A 1 54 ? -13.423 -4.560 -8.762 1.00 1.00 54 SER A O 18
ATOM 21759 N N . PHE A 1 55 ? -12.104 -6.112 -7.807 1.00 1.00 55 PHE A N 18
ATOM 21760 C CA . PHE A 1 55 ? -11.724 -6.780 -9.059 1.00 1.00 55 PHE A CA 18
ATOM 21761 C C . PHE A 1 55 ? -12.763 -7.820 -9.534 1.00 1.00 55 PHE A C 18
ATOM 21762 O O . PHE A 1 55 ? -12.676 -8.330 -10.652 1.00 1.00 55 PHE A O 18
ATOM 21779 N N . ASP A 1 56 ? -13.759 -8.132 -8.697 1.00 1.00 56 ASP A N 18
ATOM 21780 C CA . ASP A 1 56 ? -14.721 -9.229 -8.890 1.00 1.00 56 ASP A CA 18
ATOM 21781 C C . ASP A 1 56 ? -16.187 -8.739 -8.862 1.00 1.00 56 ASP A C 18
ATOM 21782 O O . ASP A 1 56 ? -17.119 -9.533 -8.716 1.00 1.00 56 ASP A O 18
ATOM 21791 N N . ASN A 1 57 ? -16.390 -7.421 -8.996 1.00 1.00 57 ASN A N 18
ATOM 21792 C CA . ASN A 1 57 ? -17.675 -6.714 -8.908 1.00 1.00 57 ASN A CA 18
ATOM 21793 C C . ASN A 1 57 ? -18.534 -7.128 -7.693 1.00 1.00 57 ASN A C 18
ATOM 21794 O O . ASN A 1 57 ? -19.739 -7.364 -7.807 1.00 1.00 57 ASN A O 18
ATOM 21805 N N . GLN A 1 58 ? -17.904 -7.220 -6.520 1.00 1.00 58 GLN A N 18
ATOM 21806 C CA . GLN A 1 58 ? -18.551 -7.521 -5.239 1.00 1.00 58 GLN A CA 18
ATOM 21807 C C . GLN A 1 58 ? -18.717 -6.250 -4.396 1.00 1.00 58 GLN A C 18
ATOM 21808 O O . GLN A 1 58 ? -17.939 -5.305 -4.523 1.00 1.00 58 GLN A O 18
ATOM 21822 N N . GLN A 1 59 ? -19.711 -6.238 -3.503 1.00 1.00 59 GLN A N 18
ATOM 21823 C CA . GLN A 1 59 ? -19.876 -5.184 -2.499 1.00 1.00 59 GLN A CA 18
ATOM 21824 C C . GLN A 1 59 ? -19.123 -5.590 -1.223 1.00 1.00 59 GLN A C 18
ATOM 21825 O O . GLN A 1 59 ? -19.656 -6.284 -0.354 1.00 1.00 59 GLN A O 18
ATOM 21839 N N . ILE A 1 60 ? -17.848 -5.213 -1.142 1.00 1.00 60 ILE A N 18
ATOM 21840 C CA . ILE A 1 60 ? -16.936 -5.594 -0.063 1.00 1.00 60 ILE A CA 18
ATOM 21841 C C . ILE A 1 60 ? -17.148 -4.647 1.120 1.00 1.00 60 ILE A C 18
ATOM 21842 O O . ILE A 1 60 ? -16.468 -3.631 1.260 1.00 1.00 60 ILE A O 18
ATOM 21858 N N . SER A 1 61 ? -18.167 -4.937 1.928 1.00 1.00 61 SER A N 18
ATOM 21859 C CA . SER A 1 61 ? -18.479 -4.212 3.165 1.00 1.00 61 SER A CA 18
ATOM 21860 C C . SER A 1 61 ? -17.336 -4.279 4.196 1.00 1.00 61 SER A C 18
ATOM 21861 O O . SER A 1 61 ? -16.427 -5.111 4.101 1.00 1.00 61 SER A O 18
ATOM 21869 N N . TYR A 1 62 ? -17.390 -3.398 5.199 1.00 1.00 62 TYR A N 18
ATOM 21870 C CA . TYR A 1 62 ? -16.410 -3.294 6.288 1.00 1.00 62 TYR A CA 18
ATOM 21871 C C . TYR A 1 62 ? -16.114 -4.635 6.991 1.00 1.00 62 TYR A C 18
ATOM 21872 O O . TYR A 1 62 ? -17.028 -5.418 7.268 1.00 1.00 62 TYR A O 18
ATOM 21890 N N . GLY A 1 63 ? -14.844 -4.874 7.333 1.00 1.00 63 GLY A N 18
ATOM 21891 C CA . GLY A 1 63 ? -14.438 -5.984 8.201 1.00 1.00 63 GLY A CA 18
ATOM 21892 C C . GLY A 1 63 ? -14.417 -7.377 7.558 1.00 1.00 63 GLY A C 18
ATOM 21893 O O . GLY A 1 63 ? -14.809 -8.344 8.214 1.00 1.00 63 GLY A O 18
ATOM 21897 N N . THR A 1 64 ? -13.951 -7.507 6.308 1.00 1.00 64 THR A N 18
ATOM 21898 C CA . THR A 1 64 ? -13.731 -8.819 5.659 1.00 1.00 64 THR A CA 18
ATOM 21899 C C . THR A 1 64 ? -12.333 -8.946 5.058 1.00 1.00 64 THR A C 18
ATOM 21900 O O . THR A 1 64 ? -11.688 -7.943 4.738 1.00 1.00 64 THR A O 18
ATOM 21911 N N . THR A 1 65 ? -11.859 -10.186 4.922 1.00 1.00 65 THR A N 18
ATOM 21912 C CA . THR A 1 65 ? -10.504 -10.509 4.449 1.00 1.00 65 THR A CA 18
ATOM 21913 C C . THR A 1 65 ? -10.506 -10.689 2.933 1.00 1.00 65 THR A C 18
ATOM 21914 O O . THR A 1 65 ? -11.307 -11.440 2.371 1.00 1.00 65 THR A O 18
ATOM 21925 N N . VAL A 1 66 ? -9.573 -10.012 2.269 1.00 1.00 66 VAL A N 18
ATOM 21926 C CA . VAL A 1 66 ? -9.508 -9.849 0.811 1.00 1.00 66 VAL A CA 18
ATOM 21927 C C . VAL A 1 66 ? -8.110 -10.169 0.281 1.00 1.00 66 VAL A C 18
ATOM 21928 O O . VAL A 1 66 ? -7.119 -9.898 0.946 1.00 1.00 66 VAL A O 18
ATOM 21941 N N . LEU A 1 67 ? -8.009 -10.743 -0.914 1.00 1.00 67 LEU A N 18
ATOM 21942 C CA . LEU A 1 67 ? -6.737 -10.978 -1.612 1.00 1.00 67 LEU A CA 18
ATOM 21943 C C . LEU A 1 67 ? -6.479 -9.808 -2.574 1.00 1.00 67 LEU A C 18
ATOM 21944 O O . LEU A 1 67 ? -7.345 -9.476 -3.389 1.00 1.00 67 LEU A O 18
ATOM 21960 N N . VAL A 1 68 ? -5.315 -9.156 -2.460 1.00 1.00 68 VAL A N 18
ATOM 21961 C CA . VAL A 1 68 ? -4.943 -7.977 -3.268 1.00 1.00 68 VAL A CA 18
ATOM 21962 C C . VAL A 1 68 ? -4.438 -8.410 -4.654 1.00 1.00 68 VAL A C 18
ATOM 21963 O O . VAL A 1 68 ? -3.239 -8.494 -4.908 1.00 1.00 68 VAL A O 18
ATOM 21976 N N . VAL A 1 69 ? -5.370 -8.779 -5.533 1.00 1.00 69 VAL A N 18
ATOM 21977 C CA . VAL A 1 69 ? -5.098 -9.416 -6.834 1.00 1.00 69 VAL A CA 18
ATOM 21978 C C . VAL A 1 69 ? -4.290 -8.550 -7.810 1.00 1.00 69 VAL A C 18
ATOM 21979 O O . VAL A 1 69 ? -3.493 -9.080 -8.585 1.00 1.00 69 VAL A O 18
ATOM 21992 N N . ASP A 1 70 ? -4.437 -7.222 -7.758 1.00 1.00 70 ASP A N 18
ATOM 21993 C CA . ASP A 1 70 ? -3.660 -6.257 -8.548 1.00 1.00 70 ASP A CA 18
ATOM 21994 C C . ASP A 1 70 ? -3.455 -4.945 -7.772 1.00 1.00 70 ASP A C 18
ATOM 21995 O O . ASP A 1 70 ? -4.126 -4.701 -6.771 1.00 1.00 70 ASP A O 18
ATOM 22004 N N . ILE A 1 71 ? -2.513 -4.102 -8.203 1.00 1.00 71 ILE A N 18
ATOM 22005 C CA . ILE A 1 71 ? -2.110 -2.864 -7.511 1.00 1.00 71 ILE A CA 18
ATOM 22006 C C . ILE A 1 71 ? -1.764 -1.779 -8.540 1.00 1.00 71 ILE A C 18
ATOM 22007 O O . ILE A 1 71 ? -1.097 -2.050 -9.542 1.00 1.00 71 ILE A O 18
ATOM 22023 N N . ASN A 1 72 ? -2.204 -0.544 -8.282 1.00 1.00 72 ASN A N 18
ATOM 22024 C CA . ASN A 1 72 ? -2.012 0.617 -9.153 1.00 1.00 72 ASN A CA 18
ATOM 22025 C C . ASN A 1 72 ? -1.770 1.903 -8.330 1.00 1.00 72 ASN A C 18
ATOM 22026 O O . ASN A 1 72 ? -2.708 2.622 -7.988 1.00 1.00 72 ASN A O 18
ATOM 22037 N N . ASN A 1 73 ? -0.500 2.182 -8.004 1.00 1.00 73 ASN A N 18
ATOM 22038 C CA . ASN A 1 73 ? -0.005 3.430 -7.390 1.00 1.00 73 ASN A CA 18
ATOM 22039 C C . ASN A 1 73 ? -0.890 4.014 -6.257 1.00 1.00 73 ASN A C 18
ATOM 22040 O O . ASN A 1 73 ? -1.339 5.163 -6.318 1.00 1.00 73 ASN A O 18
ATOM 22051 N N . GLY A 1 74 ? -1.193 3.198 -5.242 1.00 1.00 74 GLY A N 18
ATOM 22052 C CA . GLY A 1 74 ? -2.013 3.575 -4.079 1.00 1.00 74 GLY A CA 18
ATOM 22053 C C . GLY A 1 74 ? -3.486 3.147 -4.163 1.00 1.00 74 GLY A C 18
ATOM 22054 O O . GLY A 1 74 ? -4.203 3.244 -3.167 1.00 1.00 74 GLY A O 18
ATOM 22058 N N . VAL A 1 75 ? -3.926 2.638 -5.319 1.00 1.00 75 VAL A N 18
ATOM 22059 C CA . VAL A 1 75 ? -5.259 2.060 -5.560 1.00 1.00 75 VAL A CA 18
ATOM 22060 C C . VAL A 1 75 ? -5.096 0.558 -5.780 1.00 1.00 75 VAL A C 18
ATOM 22061 O O . VAL A 1 75 ? -4.691 0.094 -6.848 1.00 1.00 75 VAL A O 18
ATOM 22074 N N . LEU A 1 76 ? -5.339 -0.209 -4.724 1.00 1.00 76 LEU A N 18
ATOM 22075 C CA . LEU A 1 76 ? -5.288 -1.667 -4.727 1.00 1.00 76 LEU A CA 18
ATOM 22076 C C . LEU A 1 76 ? -6.562 -2.237 -5.375 1.00 1.00 76 LEU A C 18
ATOM 22077 O O . LEU A 1 76 ? -7.653 -1.697 -5.215 1.00 1.00 76 LEU A O 18
ATOM 22093 N N . SER A 1 77 ? -6.440 -3.368 -6.060 1.00 1.00 77 SER A N 18
ATOM 22094 C CA . SER A 1 77 ? -7.555 -4.151 -6.596 1.00 1.00 77 SER A CA 18
ATOM 22095 C C . SER A 1 77 ? -7.673 -5.418 -5.772 1.00 1.00 77 SER A C 18
ATOM 22096 O O . SER A 1 77 ? -6.699 -6.163 -5.641 1.00 1.00 77 SER A O 18
ATOM 22104 N N . VAL A 1 78 ? -8.844 -5.657 -5.189 1.00 1.00 78 VAL A N 18
ATOM 22105 C CA . VAL A 1 78 ? -9.030 -6.721 -4.199 1.00 1.00 78 VAL A CA 18
ATOM 22106 C C . VAL A 1 78 ? -10.293 -7.540 -4.473 1.00 1.00 78 VAL A C 18
ATOM 22107 O O . VAL A 1 78 ? -11.200 -7.106 -5.187 1.00 1.00 78 VAL A O 18
ATOM 22120 N N . THR A 1 79 ? -10.355 -8.738 -3.899 1.00 1.00 79 THR A N 18
ATOM 22121 C CA . THR A 1 79 ? -11.504 -9.656 -3.982 1.00 1.00 79 THR A CA 18
ATOM 22122 C C . THR A 1 79 ? -11.628 -10.441 -2.666 1.00 1.00 79 THR A C 18
ATOM 22123 O O . THR A 1 79 ? -10.594 -10.800 -2.091 1.00 1.00 79 THR A O 18
ATOM 22134 N N . PRO A 1 80 ? -12.836 -10.668 -2.114 1.00 1.00 80 PRO A N 18
ATOM 22135 C CA . PRO A 1 80 ? -13.010 -11.304 -0.807 1.00 1.00 80 PRO A CA 18
ATOM 22136 C C . PRO A 1 80 ? -12.683 -12.805 -0.830 1.00 1.00 80 PRO A C 18
ATOM 22137 O O . PRO A 1 80 ? -13.530 -13.654 -1.117 1.00 1.00 80 PRO A O 18
ATOM 22148 N N . HIS A 1 81 ? -11.427 -13.130 -0.512 1.00 1.00 81 HIS A N 18
ATOM 22149 C CA . HIS A 1 81 ? -10.945 -14.503 -0.335 1.00 1.00 81 HIS A CA 18
ATOM 22150 C C . HIS A 1 81 ? -11.556 -15.159 0.923 1.00 1.00 81 HIS A C 18
ATOM 22151 O O . HIS A 1 81 ? -11.800 -16.366 0.931 1.00 1.00 81 HIS A O 18
ATOM 22165 N N . GLU A 1 82 ? -11.811 -14.367 1.977 1.00 1.00 82 GLU A N 18
ATOM 22166 C CA . GLU A 1 82 ? -12.335 -14.785 3.292 1.00 1.00 82 GLU A CA 18
ATOM 22167 C C . GLU A 1 82 ? -11.832 -16.158 3.831 1.00 1.00 82 GLU A C 18
ATOM 22168 O O . GLU A 1 82 ? -12.645 -17.008 4.214 1.00 1.00 82 GLU A O 18
ATOM 22180 N N . PRO A 1 83 ? -10.502 -16.412 3.871 1.00 1.00 83 PRO A N 18
ATOM 22181 C CA . PRO A 1 83 ? -9.941 -17.678 4.349 1.00 1.00 83 PRO A CA 18
ATOM 22182 C C . PRO A 1 83 ? -10.141 -17.884 5.863 1.00 1.00 83 PRO A C 18
ATOM 22183 O O . PRO A 1 83 ? -10.305 -16.928 6.627 1.00 1.00 83 PRO A O 18
ATOM 22194 N N . ILE A 1 84 ? -10.080 -19.147 6.302 1.00 1.00 84 ILE A N 18
ATOM 22195 C CA . ILE A 1 84 ? -10.247 -19.582 7.704 1.00 1.00 84 ILE A CA 18
ATOM 22196 C C . ILE A 1 84 ? -9.207 -20.664 8.041 1.00 1.00 84 ILE A C 18
ATOM 22197 O O . ILE A 1 84 ? -8.979 -21.597 7.257 1.00 1.00 84 ILE A O 18
ATOM 22213 N N . GLY A 1 1 ? 19.958 17.396 -9.654 1.00 1.00 1 GLY A N 19
ATOM 22214 C CA . GLY A 1 1 ? 19.620 16.009 -9.986 1.00 1.00 1 GLY A CA 19
ATOM 22215 C C . GLY A 1 1 ? 18.824 15.265 -8.903 1.00 1.00 1 GLY A C 19
ATOM 22216 O O . GLY A 1 1 ? 18.412 14.124 -9.119 1.00 1.00 1 GLY A O 19
ATOM 22220 N N . SER A 1 2 ? 18.577 15.893 -7.749 1.00 1.00 2 SER A N 19
ATOM 22221 C CA . SER A 1 2 ? 17.850 15.302 -6.611 1.00 1.00 2 SER A CA 19
ATOM 22222 C C . SER A 1 2 ? 16.452 14.783 -6.970 1.00 1.00 2 SER A C 19
ATOM 22223 O O . SER A 1 2 ? 16.044 13.732 -6.478 1.00 1.00 2 SER A O 19
ATOM 22231 N N . HIS A 1 3 ? 15.738 15.445 -7.885 1.00 1.00 3 HIS A N 19
ATOM 22232 C CA . HIS A 1 3 ? 14.422 15.006 -8.364 1.00 1.00 3 HIS A CA 19
ATOM 22233 C C . HIS A 1 3 ? 14.451 13.655 -9.105 1.00 1.00 3 HIS A C 19
ATOM 22234 O O . HIS A 1 3 ? 13.468 12.913 -9.063 1.00 1.00 3 HIS A O 19
ATOM 22248 N N . MET A 1 4 ? 15.577 13.285 -9.731 1.00 1.00 4 MET A N 19
ATOM 22249 C CA . MET A 1 4 ? 15.760 11.953 -10.327 1.00 1.00 4 MET A CA 19
ATOM 22250 C C . MET A 1 4 ? 15.928 10.877 -9.245 1.00 1.00 4 MET A C 19
ATOM 22251 O O . MET A 1 4 ? 15.350 9.795 -9.354 1.00 1.00 4 MET A O 19
ATOM 22265 N N . LEU A 1 5 ? 16.659 11.183 -8.165 1.00 1.00 5 LEU A N 19
ATOM 22266 C CA . LEU A 1 5 ? 16.813 10.294 -7.005 1.00 1.00 5 LEU A CA 19
ATOM 22267 C C . LEU A 1 5 ? 15.481 10.109 -6.254 1.00 1.00 5 LEU A C 19
ATOM 22268 O O . LEU A 1 5 ? 15.134 8.992 -5.872 1.00 1.00 5 LEU A O 19
ATOM 22284 N N . GLU A 1 6 ? 14.697 11.180 -6.103 1.00 1.00 6 GLU A N 19
ATOM 22285 C CA . GLU A 1 6 ? 13.331 11.125 -5.562 1.00 1.00 6 GLU A CA 19
ATOM 22286 C C . GLU A 1 6 ? 12.383 10.302 -6.449 1.00 1.00 6 GLU A C 19
ATOM 22287 O O . GLU A 1 6 ? 11.574 9.530 -5.930 1.00 1.00 6 GLU A O 19
ATOM 22299 N N . SER A 1 7 ? 12.509 10.399 -7.778 1.00 1.00 7 SER A N 19
ATOM 22300 C CA . SER A 1 7 ? 11.763 9.546 -8.717 1.00 1.00 7 SER A CA 19
ATOM 22301 C C . SER A 1 7 ? 12.132 8.066 -8.558 1.00 1.00 7 SER A C 19
ATOM 22302 O O . SER A 1 7 ? 11.241 7.217 -8.516 1.00 1.00 7 SER A O 19
ATOM 22310 N N . SER A 1 8 ? 13.419 7.740 -8.384 1.00 1.00 8 SER A N 19
ATOM 22311 C CA . SER A 1 8 ? 13.872 6.366 -8.112 1.00 1.00 8 SER A CA 19
ATOM 22312 C C . SER A 1 8 ? 13.359 5.831 -6.770 1.00 1.00 8 SER A C 19
ATOM 22313 O O . SER A 1 8 ? 12.966 4.666 -6.685 1.00 1.00 8 SER A O 19
ATOM 22321 N N . ALA A 1 9 ? 13.303 6.668 -5.729 1.00 1.00 9 ALA A N 19
ATOM 22322 C CA . ALA A 1 9 ? 12.712 6.311 -4.438 1.00 1.00 9 ALA A CA 19
ATOM 22323 C C . ALA A 1 9 ? 11.192 6.063 -4.536 1.00 1.00 9 ALA A C 19
ATOM 22324 O O . ALA A 1 9 ? 10.685 5.091 -3.972 1.00 1.00 9 ALA A O 19
ATOM 22331 N N . GLU A 1 10 ? 10.459 6.890 -5.289 1.00 1.00 10 GLU A N 19
ATOM 22332 C CA . GLU A 1 10 ? 9.024 6.702 -5.544 1.00 1.00 10 GLU A CA 19
ATOM 22333 C C . GLU A 1 10 ? 8.741 5.430 -6.364 1.00 1.00 10 GLU A C 19
ATOM 22334 O O . GLU A 1 10 ? 7.833 4.670 -6.036 1.00 1.00 10 GLU A O 19
ATOM 22346 N N . GLU A 1 11 ? 9.548 5.142 -7.390 1.00 1.00 11 GLU A N 19
ATOM 22347 C CA . GLU A 1 11 ? 9.466 3.891 -8.159 1.00 1.00 11 GLU A CA 19
ATOM 22348 C C . GLU A 1 11 ? 9.813 2.654 -7.313 1.00 1.00 11 GLU A C 19
ATOM 22349 O O . GLU A 1 11 ? 9.186 1.604 -7.465 1.00 1.00 11 GLU A O 19
ATOM 22361 N N . SER A 1 12 ? 10.755 2.775 -6.371 1.00 1.00 12 SER A N 19
ATOM 22362 C CA . SER A 1 12 ? 11.048 1.717 -5.393 1.00 1.00 12 SER A CA 19
ATOM 22363 C C . SER A 1 12 ? 9.877 1.486 -4.434 1.00 1.00 12 SER A C 19
ATOM 22364 O O . SER A 1 12 ? 9.549 0.342 -4.121 1.00 1.00 12 SER A O 19
ATOM 22372 N N . LEU A 1 13 ? 9.184 2.547 -4.005 1.00 1.00 13 LEU A N 19
ATOM 22373 C CA . LEU A 1 13 ? 7.984 2.428 -3.173 1.00 1.00 13 LEU A CA 19
ATOM 22374 C C . LEU A 1 13 ? 6.795 1.833 -3.947 1.00 1.00 13 LEU A C 19
ATOM 22375 O O . LEU A 1 13 ? 6.067 1.002 -3.409 1.00 1.00 13 LEU A O 19
ATOM 22391 N N . ALA A 1 14 ? 6.631 2.176 -5.225 1.00 1.00 14 ALA A N 19
ATOM 22392 C CA . ALA A 1 14 ? 5.671 1.515 -6.110 1.00 1.00 14 ALA A CA 19
ATOM 22393 C C . ALA A 1 14 ? 5.936 -0.001 -6.223 1.00 1.00 14 ALA A C 19
ATOM 22394 O O . ALA A 1 14 ? 4.995 -0.791 -6.287 1.00 1.00 14 ALA A O 19
ATOM 22401 N N . TYR A 1 15 ? 7.206 -0.417 -6.215 1.00 1.00 15 TYR A N 19
ATOM 22402 C CA . TYR A 1 15 ? 7.592 -1.835 -6.238 1.00 1.00 15 TYR A CA 19
ATOM 22403 C C . TYR A 1 15 ? 7.306 -2.534 -4.896 1.00 1.00 15 TYR A C 19
ATOM 22404 O O . TYR A 1 15 ? 6.771 -3.644 -4.877 1.00 1.00 15 TYR A O 19
ATOM 22422 N N . ARG A 1 16 ? 7.578 -1.863 -3.765 1.00 1.00 16 ARG A N 19
ATOM 22423 C CA . ARG A 1 16 ? 7.178 -2.323 -2.419 1.00 1.00 16 ARG A CA 19
ATOM 22424 C C . ARG A 1 16 ? 5.660 -2.467 -2.282 1.00 1.00 16 ARG A C 19
ATOM 22425 O O . ARG A 1 16 ? 5.191 -3.428 -1.679 1.00 1.00 16 ARG A O 19
ATOM 22446 N N . GLU A 1 17 ? 4.886 -1.550 -2.862 1.00 1.00 17 GLU A N 19
ATOM 22447 C CA . GLU A 1 17 ? 3.427 -1.662 -2.945 1.00 1.00 17 GLU A CA 19
ATOM 22448 C C . GLU A 1 17 ? 2.980 -2.814 -3.858 1.00 1.00 17 GLU A C 19
ATOM 22449 O O . GLU A 1 17 ? 2.103 -3.577 -3.472 1.00 1.00 17 GLU A O 19
ATOM 22461 N N . ASP A 1 18 ? 3.605 -3.013 -5.021 1.00 1.00 18 ASP A N 19
ATOM 22462 C CA . ASP A 1 18 ? 3.304 -4.149 -5.903 1.00 1.00 18 ASP A CA 19
ATOM 22463 C C . ASP A 1 18 ? 3.628 -5.518 -5.272 1.00 1.00 18 ASP A C 19
ATOM 22464 O O . ASP A 1 18 ? 2.970 -6.504 -5.592 1.00 1.00 18 ASP A O 19
ATOM 22473 N N . ASP A 1 19 ? 4.577 -5.597 -4.332 1.00 1.00 19 ASP A N 19
ATOM 22474 C CA . ASP A 1 19 ? 4.804 -6.806 -3.525 1.00 1.00 19 ASP A CA 19
ATOM 22475 C C . ASP A 1 19 ? 3.572 -7.203 -2.682 1.00 1.00 19 ASP A C 19
ATOM 22476 O O . ASP A 1 19 ? 3.338 -8.392 -2.448 1.00 1.00 19 ASP A O 19
ATOM 22485 N N . LEU A 1 20 ? 2.752 -6.230 -2.258 1.00 1.00 20 LEU A N 19
ATOM 22486 C CA . LEU A 1 20 ? 1.492 -6.479 -1.543 1.00 1.00 20 LEU A CA 19
ATOM 22487 C C . LEU A 1 20 ? 0.457 -7.243 -2.397 1.00 1.00 20 LEU A C 19
ATOM 22488 O O . LEU A 1 20 ? -0.485 -7.811 -1.846 1.00 1.00 20 LEU A O 19
ATOM 22504 N N . ARG A 1 21 ? 0.644 -7.328 -3.725 1.00 1.00 21 ARG A N 19
ATOM 22505 C CA . ARG A 1 21 ? -0.163 -8.176 -4.638 1.00 1.00 21 ARG A CA 19
ATOM 22506 C C . ARG A 1 21 ? -0.046 -9.685 -4.339 1.00 1.00 21 ARG A C 19
ATOM 22507 O O . ARG A 1 21 ? -0.821 -10.483 -4.863 1.00 1.00 21 ARG A O 19
ATOM 22528 N N . GLY A 1 22 ? 0.894 -10.090 -3.483 1.00 1.00 22 GLY A N 19
ATOM 22529 C CA . GLY A 1 22 ? 1.015 -11.454 -2.953 1.00 1.00 22 GLY A CA 19
ATOM 22530 C C . GLY A 1 22 ? 0.506 -11.609 -1.514 1.00 1.00 22 GLY A C 19
ATOM 22531 O O . GLY A 1 22 ? 0.882 -12.575 -0.845 1.00 1.00 22 GLY A O 19
ATOM 22535 N N . ARG A 1 23 ? -0.310 -10.664 -1.013 1.00 1.00 23 ARG A N 19
ATOM 22536 C CA . ARG A 1 23 ? -0.725 -10.573 0.400 1.00 1.00 23 ARG A CA 19
ATOM 22537 C C . ARG A 1 23 ? -2.237 -10.393 0.585 1.00 1.00 23 ARG A C 19
ATOM 22538 O O . ARG A 1 23 ? -2.968 -9.958 -0.309 1.00 1.00 23 ARG A O 19
ATOM 22559 N N . LEU A 1 24 ? -2.679 -10.720 1.796 1.00 1.00 24 LEU A N 19
ATOM 22560 C CA . LEU A 1 24 ? -4.066 -10.684 2.268 1.00 1.00 24 LEU A CA 19
ATOM 22561 C C . LEU A 1 24 ? -4.287 -9.413 3.111 1.00 1.00 24 LEU A C 19
ATOM 22562 O O . LEU A 1 24 ? -3.370 -8.924 3.776 1.00 1.00 24 LEU A O 19
ATOM 22578 N N . GLY A 1 25 ? -5.508 -8.889 3.105 1.00 1.00 25 GLY A N 19
ATOM 22579 C CA . GLY A 1 25 ? -5.906 -7.636 3.749 1.00 1.00 25 GLY A CA 19
ATOM 22580 C C . GLY A 1 25 ? -7.303 -7.653 4.381 1.00 1.00 25 GLY A C 19
ATOM 22581 O O . GLY A 1 25 ? -7.976 -8.686 4.440 1.00 1.00 25 GLY A O 19
ATOM 22585 N N . LYS A 1 26 ? -7.731 -6.478 4.852 1.00 1.00 26 LYS A N 19
ATOM 22586 C CA . LYS A 1 26 ? -8.930 -6.212 5.652 1.00 1.00 26 LYS A CA 19
ATOM 22587 C C . LYS A 1 26 ? -9.545 -4.882 5.224 1.00 1.00 26 LYS A C 19
ATOM 22588 O O . LYS A 1 26 ? -8.892 -3.844 5.320 1.00 1.00 26 LYS A O 19
ATOM 22607 N N . VAL A 1 27 ? -10.771 -4.919 4.703 1.00 1.00 27 VAL A N 19
ATOM 22608 C CA . VAL A 1 27 ? -11.506 -3.723 4.237 1.00 1.00 27 VAL A CA 19
ATOM 22609 C C . VAL A 1 27 ? -12.040 -2.896 5.415 1.00 1.00 27 VAL A C 19
ATOM 22610 O O . VAL A 1 27 ? -12.648 -3.436 6.341 1.00 1.00 27 VAL A O 19
ATOM 22623 N N . ILE A 1 28 ? -11.834 -1.576 5.348 1.00 1.00 28 ILE A N 19
ATOM 22624 C CA . ILE A 1 28 ? -12.115 -0.587 6.418 1.00 1.00 28 ILE A CA 19
ATOM 22625 C C . ILE A 1 28 ? -13.048 0.555 5.970 1.00 1.00 28 ILE A C 19
ATOM 22626 O O . ILE A 1 28 ? -13.576 1.287 6.807 1.00 1.00 28 ILE A O 19
ATOM 22642 N N . THR A 1 29 ? -13.292 0.665 4.661 1.00 1.00 29 THR A N 19
ATOM 22643 C CA . THR A 1 29 ? -14.310 1.519 4.026 1.00 1.00 29 THR A CA 19
ATOM 22644 C C . THR A 1 29 ? -14.849 0.710 2.851 1.00 1.00 29 THR A C 19
ATOM 22645 O O . THR A 1 29 ? -14.057 0.211 2.052 1.00 1.00 29 THR A O 19
ATOM 22656 N N . ALA A 1 30 ? -16.168 0.521 2.774 1.00 1.00 30 ALA A N 19
ATOM 22657 C CA . ALA A 1 30 ? -16.813 -0.403 1.842 1.00 1.00 30 ALA A CA 19
ATOM 22658 C C . ALA A 1 30 ? -16.447 -0.133 0.371 1.00 1.00 30 ALA A C 19
ATOM 22659 O O . ALA A 1 30 ? -16.363 1.019 -0.061 1.00 1.00 30 ALA A O 19
ATOM 22666 N N . VAL A 1 31 ? -16.281 -1.206 -0.404 1.00 1.00 31 VAL A N 19
ATOM 22667 C CA . VAL A 1 31 ? -15.809 -1.182 -1.796 1.00 1.00 31 VAL A CA 19
ATOM 22668 C C . VAL A 1 31 ? -16.912 -1.777 -2.683 1.00 1.00 31 VAL A C 19
ATOM 22669 O O . VAL A 1 31 ? -17.000 -3.000 -2.793 1.00 1.00 31 VAL A O 19
ATOM 22682 N N . PRO A 1 32 ? -17.823 -0.968 -3.252 1.00 1.00 32 PRO A N 19
ATOM 22683 C CA . PRO A 1 32 ? -18.951 -1.483 -4.026 1.00 1.00 32 PRO A CA 19
ATOM 22684 C C . PRO A 1 32 ? -18.517 -2.075 -5.377 1.00 1.00 32 PRO A C 19
ATOM 22685 O O . PRO A 1 32 ? -17.373 -1.924 -5.812 1.00 1.00 32 PRO A O 19
ATOM 22696 N N . VAL A 1 33 ? -19.467 -2.726 -6.058 1.00 1.00 33 VAL A N 19
ATOM 22697 C CA . VAL A 1 33 ? -19.249 -3.552 -7.265 1.00 1.00 33 VAL A CA 19
ATOM 22698 C C . VAL A 1 33 ? -18.571 -2.834 -8.441 1.00 1.00 33 VAL A C 19
ATOM 22699 O O . VAL A 1 33 ? -18.037 -3.492 -9.329 1.00 1.00 33 VAL A O 19
ATOM 22712 N N . ASP A 1 34 ? -18.603 -1.500 -8.474 1.00 1.00 34 ASP A N 19
ATOM 22713 C CA . ASP A 1 34 ? -18.018 -0.658 -9.528 1.00 1.00 34 ASP A CA 19
ATOM 22714 C C . ASP A 1 34 ? -17.470 0.670 -8.949 1.00 1.00 34 ASP A C 19
ATOM 22715 O O . ASP A 1 34 ? -17.506 1.714 -9.603 1.00 1.00 34 ASP A O 19
ATOM 22724 N N . GLY A 1 35 ? -17.006 0.642 -7.692 1.00 1.00 35 GLY A N 19
ATOM 22725 C CA . GLY A 1 35 ? -16.586 1.832 -6.934 1.00 1.00 35 GLY A CA 19
ATOM 22726 C C . GLY A 1 35 ? -15.347 1.625 -6.055 1.00 1.00 35 GLY A C 19
ATOM 22727 O O . GLY A 1 35 ? -14.586 0.671 -6.239 1.00 1.00 35 GLY A O 19
ATOM 22731 N N . PHE A 1 36 ? -15.160 2.528 -5.086 1.00 1.00 36 PHE A N 19
ATOM 22732 C CA . PHE A 1 36 ? -13.942 2.652 -4.276 1.00 1.00 36 PHE A CA 19
ATOM 22733 C C . PHE A 1 36 ? -14.242 2.668 -2.769 1.00 1.00 36 PHE A C 19
ATOM 22734 O O . PHE A 1 36 ? -15.244 3.232 -2.321 1.00 1.00 36 PHE A O 19
ATOM 22751 N N . GLY A 1 37 ? -13.327 2.086 -1.996 1.00 1.00 37 GLY A N 19
ATOM 22752 C CA . GLY A 1 37 ? -13.261 2.137 -0.533 1.00 1.00 37 GLY A CA 19
ATOM 22753 C C . GLY A 1 37 ? -11.805 2.051 -0.064 1.00 1.00 37 GLY A C 19
ATOM 22754 O O . GLY A 1 37 ? -10.918 2.595 -0.721 1.00 1.00 37 GLY A O 19
ATOM 22758 N N . GLU A 1 38 ? -11.537 1.383 1.058 1.00 1.00 38 GLU A N 19
ATOM 22759 C CA . GLU A 1 38 ? -10.198 1.309 1.675 1.00 1.00 38 GLU A CA 19
ATOM 22760 C C . GLU A 1 38 ? -9.908 -0.054 2.318 1.00 1.00 38 GLU A C 19
ATOM 22761 O O . GLU A 1 38 ? -10.813 -0.762 2.762 1.00 1.00 38 GLU A O 19
ATOM 22773 N N . VAL A 1 39 ? -8.619 -0.383 2.425 1.00 1.00 39 VAL A N 19
ATOM 22774 C CA . VAL A 1 39 ? -8.078 -1.661 2.909 1.00 1.00 39 VAL A CA 19
ATOM 22775 C C . VAL A 1 39 ? -6.756 -1.471 3.668 1.00 1.00 39 VAL A C 19
ATOM 22776 O O . VAL A 1 39 ? -6.040 -0.493 3.455 1.00 1.00 39 VAL A O 19
ATOM 22789 N N . VAL A 1 40 ? -6.410 -2.436 4.518 1.00 1.00 40 VAL A N 19
ATOM 22790 C CA . VAL A 1 40 ? -5.098 -2.582 5.188 1.00 1.00 40 VAL A CA 19
ATOM 22791 C C . VAL A 1 40 ? -4.604 -4.011 4.957 1.00 1.00 40 VAL A C 19
ATOM 22792 O O . VAL A 1 40 ? -5.419 -4.929 4.950 1.00 1.00 40 VAL A O 19
ATOM 22805 N N . ILE A 1 41 ? -3.298 -4.239 4.803 1.00 1.00 41 ILE A N 19
ATOM 22806 C CA . ILE A 1 41 ? -2.733 -5.603 4.794 1.00 1.00 41 ILE A CA 19
ATOM 22807 C C . ILE A 1 41 ? -2.775 -6.194 6.213 1.00 1.00 41 ILE A C 19
ATOM 22808 O O . ILE A 1 41 ? -2.660 -5.466 7.198 1.00 1.00 41 ILE A O 19
ATOM 22824 N N . GLU A 1 42 ? -2.936 -7.515 6.319 1.00 1.00 42 GLU A N 19
ATOM 22825 C CA . GLU A 1 42 ? -3.216 -8.254 7.571 1.00 1.00 42 GLU A CA 19
ATOM 22826 C C . GLU A 1 42 ? -2.200 -8.073 8.721 1.00 1.00 42 GLU A C 19
ATOM 22827 O O . GLU A 1 42 ? -2.534 -8.352 9.873 1.00 1.00 42 GLU A O 19
ATOM 22839 N N . GLY A 1 43 ? -0.996 -7.555 8.456 1.00 1.00 43 GLY A N 19
ATOM 22840 C CA . GLY A 1 43 ? -0.013 -7.134 9.468 1.00 1.00 43 GLY A CA 19
ATOM 22841 C C . GLY A 1 43 ? -0.360 -5.815 10.173 1.00 1.00 43 GLY A C 19
ATOM 22842 O O . GLY A 1 43 ? 0.536 -5.003 10.401 1.00 1.00 43 GLY A O 19
ATOM 22846 N N . ILE A 1 44 ? -1.640 -5.586 10.496 1.00 1.00 44 ILE A N 19
ATOM 22847 C CA . ILE A 1 44 ? -2.234 -4.321 10.982 1.00 1.00 44 ILE A CA 19
ATOM 22848 C C . ILE A 1 44 ? -1.476 -3.594 12.109 1.00 1.00 44 ILE A C 19
ATOM 22849 O O . ILE A 1 44 ? -1.578 -2.372 12.227 1.00 1.00 44 ILE A O 19
ATOM 22865 N N . GLY A 1 45 ? -0.706 -4.317 12.931 1.00 1.00 45 GLY A N 19
ATOM 22866 C CA . GLY A 1 45 ? 0.203 -3.746 13.935 1.00 1.00 45 GLY A CA 19
ATOM 22867 C C . GLY A 1 45 ? 1.356 -2.890 13.373 1.00 1.00 45 GLY A C 19
ATOM 22868 O O . GLY A 1 45 ? 1.962 -2.128 14.130 1.00 1.00 45 GLY A O 19
ATOM 22872 N N . GLY A 1 46 ? 1.656 -2.983 12.068 1.00 1.00 46 GLY A N 19
ATOM 22873 C CA . GLY A 1 46 ? 2.730 -2.219 11.406 1.00 1.00 46 GLY A CA 19
ATOM 22874 C C . GLY A 1 46 ? 2.529 -1.890 9.915 1.00 1.00 46 GLY A C 19
ATOM 22875 O O . GLY A 1 46 ? 3.270 -1.060 9.380 1.00 1.00 46 GLY A O 19
ATOM 22879 N N . THR A 1 47 ? 1.551 -2.493 9.228 1.00 1.00 47 THR A N 19
ATOM 22880 C CA . THR A 1 47 ? 1.157 -2.144 7.843 1.00 1.00 47 THR A CA 19
ATOM 22881 C C . THR A 1 47 ? 0.434 -0.785 7.752 1.00 1.00 47 THR A C 19
ATOM 22882 O O . THR A 1 47 ? 0.157 -0.133 8.766 1.00 1.00 47 THR A O 19
ATOM 22893 N N . ILE A 1 48 ? 0.136 -0.334 6.525 1.00 1.00 48 ILE A N 19
ATOM 22894 C CA . ILE A 1 48 ? -0.395 1.006 6.210 1.00 1.00 48 ILE A CA 19
ATOM 22895 C C . ILE A 1 48 ? -1.646 0.875 5.323 1.00 1.00 48 ILE A C 19
ATOM 22896 O O . ILE A 1 48 ? -1.666 0.086 4.376 1.00 1.00 48 ILE A O 19
ATOM 22912 N N . SER A 1 49 ? -2.693 1.647 5.634 1.00 1.00 49 SER A N 19
ATOM 22913 C CA . SER A 1 49 ? -3.959 1.686 4.881 1.00 1.00 49 SER A CA 19
ATOM 22914 C C . SER A 1 49 ? -3.793 2.262 3.466 1.00 1.00 49 SER A C 19
ATOM 22915 O O . SER A 1 49 ? -2.978 3.162 3.242 1.00 1.00 49 SER A O 19
ATOM 22923 N N . LYS A 1 50 ? -4.617 1.798 2.521 1.00 1.00 50 LYS A N 19
ATOM 22924 C CA . LYS A 1 50 ? -4.641 2.213 1.106 1.00 1.00 50 LYS A CA 19
ATOM 22925 C C . LYS A 1 50 ? -6.079 2.270 0.575 1.00 1.00 50 LYS A C 19
ATOM 22926 O O . LYS A 1 50 ? -6.964 1.602 1.112 1.00 1.00 50 LYS A O 19
ATOM 22945 N N . SER A 1 51 ? -6.315 3.029 -0.495 1.00 1.00 51 SER A N 19
ATOM 22946 C CA . SER A 1 51 ? -7.591 2.985 -1.228 1.00 1.00 51 SER A CA 19
ATOM 22947 C C . SER A 1 51 ? -7.705 1.670 -2.004 1.00 1.00 51 SER A C 19
ATOM 22948 O O . SER A 1 51 ? -6.696 1.064 -2.377 1.00 1.00 51 SER A O 19
ATOM 22956 N N . ALA A 1 52 ? -8.936 1.225 -2.254 1.00 1.00 52 ALA A N 19
ATOM 22957 C CA . ALA A 1 52 ? -9.212 -0.079 -2.859 1.00 1.00 52 ALA A CA 19
ATOM 22958 C C . ALA A 1 52 ? -10.407 -0.070 -3.827 1.00 1.00 52 ALA A C 19
ATOM 22959 O O . ALA A 1 52 ? -11.359 0.687 -3.632 1.00 1.00 52 ALA A O 19
ATOM 22966 N N . VAL A 1 53 ? -10.376 -0.961 -4.826 1.00 1.00 53 VAL A N 19
ATOM 22967 C CA . VAL A 1 53 ? -11.462 -1.246 -5.789 1.00 1.00 53 VAL A CA 19
ATOM 22968 C C . VAL A 1 53 ? -11.754 -2.750 -5.877 1.00 1.00 53 VAL A C 19
ATOM 22969 O O . VAL A 1 53 ? -10.877 -3.577 -5.619 1.00 1.00 53 VAL A O 19
ATOM 22982 N N . SER A 1 54 ? -12.988 -3.117 -6.236 1.00 1.00 54 SER A N 19
ATOM 22983 C CA . SER A 1 54 ? -13.442 -4.511 -6.288 1.00 1.00 54 SER A CA 19
ATOM 22984 C C . SER A 1 54 ? -13.106 -5.159 -7.636 1.00 1.00 54 SER A C 19
ATOM 22985 O O . SER A 1 54 ? -13.745 -4.880 -8.655 1.00 1.00 54 SER A O 19
ATOM 22993 N N . PHE A 1 55 ? -12.080 -6.014 -7.657 1.00 1.00 55 PHE A N 1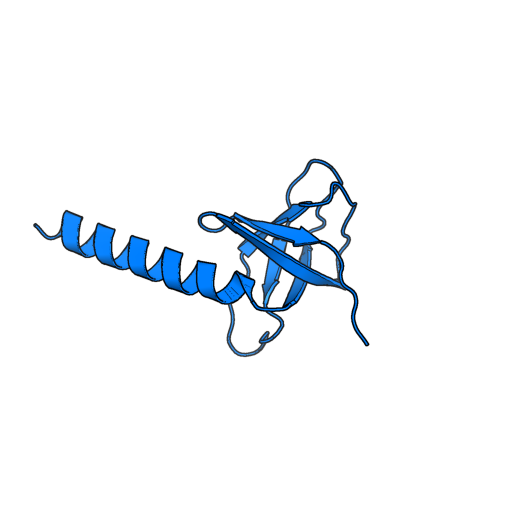9
ATOM 22994 C CA . PHE A 1 55 ? -11.589 -6.691 -8.866 1.00 1.00 55 PHE A CA 19
ATOM 22995 C C . PHE A 1 55 ? -12.600 -7.688 -9.466 1.00 1.00 55 PHE A C 19
ATOM 22996 O O . PHE A 1 55 ? -12.596 -7.937 -10.672 1.00 1.00 55 PHE A O 19
ATOM 23013 N N . ASP A 1 56 ? -13.488 -8.238 -8.631 1.00 1.00 56 ASP A N 19
ATOM 23014 C CA . ASP A 1 56 ? -14.433 -9.310 -8.981 1.00 1.00 56 ASP A CA 19
ATOM 23015 C C . ASP A 1 56 ? -15.894 -8.811 -9.066 1.00 1.00 56 ASP A C 19
ATOM 23016 O O . ASP A 1 56 ? -16.833 -9.607 -9.038 1.00 1.00 56 ASP A O 19
ATOM 23025 N N . ASN A 1 57 ? -16.090 -7.488 -9.156 1.00 1.00 57 ASN A N 19
ATOM 23026 C CA . ASN A 1 57 ? -17.392 -6.803 -9.149 1.00 1.00 57 ASN A CA 19
ATOM 23027 C C . ASN A 1 57 ? -18.319 -7.243 -7.994 1.00 1.00 57 ASN A C 19
ATOM 23028 O O . ASN A 1 57 ? -19.503 -7.527 -8.189 1.00 1.00 57 ASN A O 19
ATOM 23039 N N . GLN A 1 58 ? -17.770 -7.295 -6.776 1.00 1.00 58 GLN A N 19
ATOM 23040 C CA . GLN A 1 58 ? -18.483 -7.642 -5.538 1.00 1.00 58 GLN A CA 19
ATOM 23041 C C . GLN A 1 58 ? -18.611 -6.423 -4.616 1.00 1.00 58 GLN A C 19
ATOM 23042 O O . GLN A 1 58 ? -17.743 -5.551 -4.622 1.00 1.00 58 GLN A O 19
ATOM 23056 N N . GLN A 1 59 ? -19.662 -6.366 -3.795 1.00 1.00 59 GLN A N 19
ATOM 23057 C CA . GLN A 1 59 ? -19.817 -5.321 -2.778 1.00 1.00 59 GLN A CA 19
ATOM 23058 C C . GLN A 1 59 ? -19.068 -5.735 -1.500 1.00 1.00 59 GLN A C 19
ATOM 23059 O O . GLN A 1 59 ? -19.582 -6.497 -0.676 1.00 1.00 59 GLN A O 19
ATOM 23073 N N . ILE A 1 60 ? -17.825 -5.273 -1.353 1.00 1.00 60 ILE A N 19
ATOM 23074 C CA . ILE A 1 60 ? -16.933 -5.632 -0.249 1.00 1.00 60 ILE A CA 19
ATOM 23075 C C . ILE A 1 60 ? -17.207 -4.693 0.929 1.00 1.00 60 ILE A C 19
ATOM 23076 O O . ILE A 1 60 ? -16.560 -3.660 1.093 1.00 1.00 60 ILE A O 19
ATOM 23092 N N . SER A 1 61 ? -18.247 -5.008 1.698 1.00 1.00 61 SER A N 19
ATOM 23093 C CA . SER A 1 61 ? -18.633 -4.271 2.909 1.00 1.00 61 SER A CA 19
ATOM 23094 C C . SER A 1 61 ? -17.534 -4.283 3.989 1.00 1.00 61 SER A C 19
ATOM 23095 O O . SER A 1 61 ? -16.599 -5.088 3.953 1.00 1.00 61 SER A O 19
ATOM 23103 N N . TYR A 1 62 ? -17.659 -3.383 4.969 1.00 1.00 62 TYR A N 19
ATOM 23104 C CA . TYR A 1 62 ? -16.729 -3.220 6.094 1.00 1.00 62 TYR A CA 19
ATOM 23105 C C . TYR A 1 62 ? -16.414 -4.534 6.840 1.00 1.00 62 TYR A C 19
ATOM 23106 O O . TYR A 1 62 ? -17.309 -5.346 7.097 1.00 1.00 62 TYR A O 19
ATOM 23124 N N . GLY A 1 63 ? -15.151 -4.713 7.243 1.00 1.00 63 GLY A N 19
ATOM 23125 C CA . GLY A 1 63 ? -14.734 -5.784 8.150 1.00 1.00 63 GLY A CA 19
ATOM 23126 C C . GLY A 1 63 ? -14.679 -7.192 7.545 1.00 1.00 63 GLY A C 19
ATOM 23127 O O . GLY A 1 63 ? -15.081 -8.145 8.216 1.00 1.00 63 GLY A O 19
ATOM 23131 N N . THR A 1 64 ? -14.181 -7.348 6.310 1.00 1.00 64 THR A N 19
ATOM 23132 C CA . THR A 1 64 ? -13.987 -8.671 5.678 1.00 1.00 64 THR A CA 19
ATOM 23133 C C . THR A 1 64 ? -12.567 -8.882 5.155 1.00 1.00 64 THR A C 19
ATOM 23134 O O . THR A 1 64 ? -11.825 -7.925 4.913 1.00 1.00 64 THR A O 19
ATOM 23145 N N . THR A 1 65 ? -12.186 -10.149 5.000 1.00 1.00 65 THR A N 19
ATOM 23146 C CA . THR A 1 65 ? -10.842 -10.590 4.602 1.00 1.00 65 THR A CA 19
ATOM 23147 C C . THR A 1 65 ? -10.748 -10.715 3.083 1.00 1.00 65 THR A C 19
ATOM 23148 O O . THR A 1 65 ? -11.540 -11.415 2.446 1.00 1.00 65 THR A O 19
ATOM 23159 N N . VAL A 1 66 ? -9.748 -10.054 2.501 1.00 1.00 66 VAL A N 19
ATOM 23160 C CA . VAL A 1 66 ? -9.596 -9.855 1.053 1.00 1.00 66 VAL A CA 19
ATOM 23161 C C . VAL A 1 66 ? -8.197 -10.212 0.565 1.00 1.00 66 VAL A C 19
ATOM 23162 O O . VAL A 1 66 ? -7.222 -9.993 1.271 1.00 1.00 66 VAL A O 19
ATOM 23175 N N . LEU A 1 67 ? -8.078 -10.747 -0.647 1.00 1.00 67 LEU A N 19
ATOM 23176 C CA . LEU A 1 67 ? -6.792 -10.936 -1.325 1.00 1.00 67 LEU A CA 19
ATOM 23177 C C . LEU A 1 67 ? -6.579 -9.769 -2.295 1.00 1.00 67 LEU A C 19
ATOM 23178 O O . LEU A 1 67 ? -7.457 -9.483 -3.116 1.00 1.00 67 LEU A O 19
ATOM 23194 N N . VAL A 1 68 ? -5.433 -9.089 -2.210 1.00 1.00 68 VAL A N 19
ATOM 23195 C CA . VAL A 1 68 ? -5.047 -8.108 -3.241 1.00 1.00 68 VAL A CA 19
ATOM 23196 C C . VAL A 1 68 ? -4.621 -8.878 -4.495 1.00 1.00 68 VAL A C 19
ATOM 23197 O O . VAL A 1 68 ? -3.757 -9.751 -4.421 1.00 1.00 68 VAL A O 19
ATOM 23210 N N . VAL A 1 69 ? -5.235 -8.575 -5.639 1.00 1.00 69 VAL A N 19
ATOM 23211 C CA . VAL A 1 69 ? -5.110 -9.349 -6.893 1.00 1.00 69 VAL A CA 19
ATOM 23212 C C . VAL A 1 69 ? -4.554 -8.534 -8.069 1.00 1.00 69 VAL A C 19
ATOM 23213 O O . VAL A 1 69 ? -3.993 -9.106 -9.003 1.00 1.00 69 VAL A O 19
ATOM 23226 N N . ASP A 1 70 ? -4.634 -7.204 -8.010 1.00 1.00 70 ASP A N 19
ATOM 23227 C CA . ASP A 1 70 ? -3.962 -6.264 -8.920 1.00 1.00 70 ASP A CA 19
ATOM 23228 C C . ASP A 1 70 ? -3.683 -4.966 -8.142 1.00 1.00 70 ASP A C 19
ATOM 23229 O O . ASP A 1 70 ? -4.258 -4.763 -7.072 1.00 1.00 70 ASP A O 19
ATOM 23238 N N . ILE A 1 71 ? -2.796 -4.092 -8.619 1.00 1.00 71 ILE A N 19
ATOM 23239 C CA . ILE A 1 71 ? -2.357 -2.893 -7.882 1.00 1.00 71 ILE A CA 19
ATOM 23240 C C . ILE A 1 71 ? -2.058 -1.735 -8.844 1.00 1.00 71 ILE A C 19
ATOM 23241 O O . ILE A 1 71 ? -1.441 -1.909 -9.896 1.00 1.00 71 ILE A O 19
ATOM 23257 N N . ASN A 1 72 ? -2.458 -0.534 -8.424 1.00 1.00 72 ASN A N 19
ATOM 23258 C CA . ASN A 1 72 ? -2.134 0.764 -9.014 1.00 1.00 72 ASN A CA 19
ATOM 23259 C C . ASN A 1 72 ? -1.728 1.732 -7.876 1.00 1.00 72 ASN A C 19
ATOM 23260 O O . ASN A 1 72 ? -2.005 1.453 -6.709 1.00 1.00 72 ASN A O 19
ATOM 23271 N N . ASN A 1 73 ? -1.056 2.845 -8.194 1.00 1.00 73 ASN A N 19
ATOM 23272 C CA . ASN A 1 73 ? -0.464 3.789 -7.231 1.00 1.00 73 ASN A CA 19
ATOM 23273 C C . ASN A 1 73 ? -1.433 4.243 -6.109 1.00 1.00 73 ASN A C 19
ATOM 23274 O O . ASN A 1 73 ? -2.269 5.125 -6.315 1.00 1.00 73 ASN A O 19
ATOM 23285 N N . GLY A 1 74 ? -1.324 3.627 -4.927 1.00 1.00 74 GLY A N 19
ATOM 23286 C CA . GLY A 1 74 ? -2.193 3.852 -3.762 1.00 1.00 74 GLY A CA 19
ATOM 23287 C C . GLY A 1 74 ? -3.651 3.392 -3.919 1.00 1.00 74 GLY A C 19
ATOM 23288 O O . GLY A 1 74 ? -4.477 3.707 -3.062 1.00 1.00 74 GLY A O 19
ATOM 23292 N N . VAL A 1 75 ? -3.969 2.644 -4.982 1.00 1.00 75 VAL A N 19
ATOM 23293 C CA . VAL A 1 75 ? -5.309 2.157 -5.353 1.00 1.00 75 VAL A CA 19
ATOM 23294 C C . VAL A 1 75 ? -5.205 0.673 -5.710 1.00 1.00 75 VAL A C 19
ATOM 23295 O O . VAL A 1 75 ? -4.961 0.285 -6.854 1.00 1.00 75 VAL A O 19
ATOM 23308 N N . LEU A 1 76 ? -5.310 -0.170 -4.687 1.00 1.00 76 LEU A N 19
ATOM 23309 C CA . LEU A 1 76 ? -5.222 -1.626 -4.793 1.00 1.00 76 LEU A CA 19
ATOM 23310 C C . LEU A 1 76 ? -6.519 -2.201 -5.397 1.00 1.00 76 LEU A C 19
ATOM 23311 O O . LEU A 1 76 ? -7.610 -1.690 -5.148 1.00 1.00 76 LEU A O 19
ATOM 23327 N N . SER A 1 77 ? -6.427 -3.314 -6.116 1.00 1.00 77 SER A N 19
ATOM 23328 C CA . SER A 1 77 ? -7.581 -4.073 -6.615 1.00 1.00 77 SER A CA 19
ATOM 23329 C C . SER A 1 77 ? -7.683 -5.371 -5.826 1.00 1.00 77 SER A C 19
ATOM 23330 O O . SER A 1 77 ? -6.750 -6.179 -5.818 1.00 1.00 77 SER A O 19
ATOM 23338 N N . VAL A 1 78 ? -8.807 -5.572 -5.141 1.00 1.00 78 VAL A N 19
ATOM 23339 C CA . VAL A 1 78 ? -8.976 -6.655 -4.160 1.00 1.00 78 VAL A CA 19
ATOM 23340 C C . VAL A 1 78 ? -10.252 -7.460 -4.406 1.00 1.00 78 VAL A C 19
ATOM 23341 O O . VAL A 1 78 ? -11.171 -7.009 -5.091 1.00 1.00 78 VAL A O 19
ATOM 23354 N N . THR A 1 79 ? -10.316 -8.657 -3.829 1.00 1.00 79 THR A N 19
ATOM 23355 C CA . THR A 1 79 ? -11.487 -9.551 -3.880 1.00 1.00 79 THR A CA 19
ATOM 23356 C C . THR A 1 79 ? -11.647 -10.295 -2.544 1.00 1.00 79 THR A C 19
ATOM 23357 O O . THR A 1 79 ? -10.631 -10.633 -1.927 1.00 1.00 79 THR A O 19
ATOM 23368 N N . PRO A 1 80 ? -12.873 -10.528 -2.031 1.00 1.00 80 PRO A N 19
ATOM 23369 C CA . PRO A 1 80 ? -13.087 -11.186 -0.743 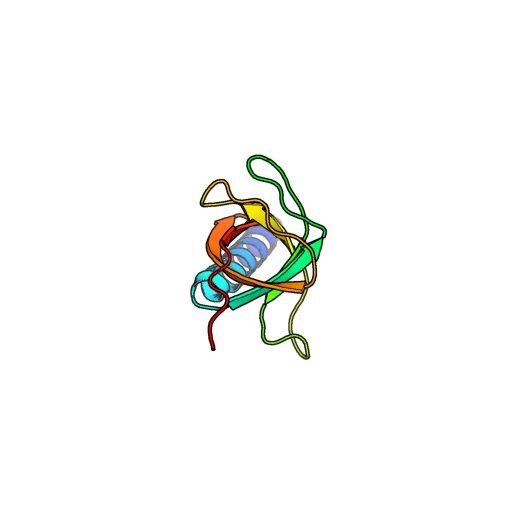1.00 1.00 80 PRO A CA 19
ATOM 23370 C C . PRO A 1 80 ? -12.765 -12.688 -0.789 1.00 1.00 80 PRO A C 19
ATOM 23371 O O . PRO A 1 80 ? -13.611 -13.529 -1.100 1.00 1.00 80 PRO A O 19
ATOM 23382 N N . HIS A 1 81 ? -11.517 -13.018 -0.449 1.00 1.00 81 HIS A N 19
ATOM 23383 C CA . HIS A 1 81 ? -11.048 -14.388 -0.232 1.00 1.00 81 HIS A CA 19
ATOM 23384 C C . HIS A 1 81 ? -11.833 -15.081 0.902 1.00 1.00 81 HIS A C 19
ATOM 23385 O O . HIS A 1 81 ? -12.122 -16.275 0.811 1.00 1.00 81 HIS A O 19
ATOM 23399 N N . GLU A 1 82 ? -12.184 -14.326 1.954 1.00 1.00 82 GLU A N 19
ATOM 23400 C CA . GLU A 1 82 ? -12.947 -14.755 3.141 1.00 1.00 82 GLU A CA 19
ATOM 23401 C C . GLU A 1 82 ? -12.634 -16.194 3.647 1.00 1.00 82 GLU A C 19
ATOM 23402 O O . GLU A 1 82 ? -13.545 -17.025 3.756 1.00 1.00 82 GLU A O 19
ATOM 23414 N N . PRO A 1 83 ? -11.354 -16.538 3.923 1.00 1.00 83 PRO A N 19
ATOM 23415 C CA . PRO A 1 83 ? -10.963 -17.875 4.376 1.00 1.00 83 PRO A CA 19
ATOM 23416 C C . PRO A 1 83 ? -11.472 -18.191 5.795 1.00 1.00 83 PRO A C 19
ATOM 23417 O O . PRO A 1 83 ? -11.717 -17.292 6.606 1.00 1.00 83 PRO A O 19
ATOM 23428 N N . ILE A 1 84 ? -11.589 -19.486 6.108 1.00 1.00 84 ILE A N 19
ATOM 23429 C CA . ILE A 1 84 ? -12.079 -20.022 7.394 1.00 1.00 84 ILE A CA 19
ATOM 23430 C C . ILE A 1 84 ? -11.217 -21.221 7.822 1.00 1.00 84 ILE A C 19
ATOM 23431 O O . ILE A 1 84 ? -10.895 -22.100 7.009 1.00 1.00 84 ILE A O 19
ATOM 23447 N N . GLY A 1 1 ? 17.322 18.095 -12.217 1.00 1.00 1 GLY A N 20
ATOM 23448 C CA . GLY A 1 1 ? 17.094 16.661 -12.419 1.00 1.00 1 GLY A CA 20
ATOM 23449 C C . GLY A 1 1 ? 16.276 15.978 -11.313 1.00 1.00 1 GLY A C 20
ATOM 23450 O O . GLY A 1 1 ? 15.940 14.799 -11.436 1.00 1.00 1 GLY A O 20
ATOM 23454 N N . SER A 1 2 ? 15.927 16.701 -10.243 1.00 1.00 2 SER A N 20
ATOM 23455 C CA . SER A 1 2 ? 15.231 16.180 -9.052 1.00 1.00 2 SER A CA 20
ATOM 23456 C C . SER A 1 2 ? 13.901 15.475 -9.351 1.00 1.00 2 SER A C 20
ATOM 23457 O O . SER A 1 2 ? 13.536 14.534 -8.649 1.00 1.00 2 SER A O 20
ATOM 23465 N N . HIS A 1 3 ? 13.197 15.863 -10.420 1.00 1.00 3 HIS A N 20
ATOM 23466 C CA . HIS A 1 3 ? 11.968 15.197 -10.872 1.00 1.00 3 HIS A CA 20
ATOM 23467 C C . HIS A 1 3 ? 12.184 13.713 -11.232 1.00 1.00 3 HIS A C 20
ATOM 23468 O O . HIS A 1 3 ? 11.305 12.884 -10.986 1.00 1.00 3 HIS A O 20
ATOM 23482 N N . MET A 1 4 ? 13.361 13.352 -11.758 1.00 1.00 4 MET A N 20
ATOM 23483 C CA . MET A 1 4 ? 13.728 11.957 -12.049 1.00 1.00 4 MET A CA 20
ATOM 23484 C C . MET A 1 4 ? 14.045 11.166 -10.773 1.00 1.00 4 MET A C 20
ATOM 23485 O O . MET A 1 4 ? 13.736 9.977 -10.695 1.00 1.00 4 MET A O 20
ATOM 23499 N N . LEU A 1 5 ? 14.616 11.818 -9.753 1.00 1.00 5 LEU A N 20
ATOM 23500 C CA . LEU A 1 5 ? 14.867 11.212 -8.439 1.00 1.00 5 LEU A CA 20
ATOM 23501 C C . LEU A 1 5 ? 13.554 10.952 -7.682 1.00 1.00 5 LEU A C 20
ATOM 23502 O O . LEU A 1 5 ? 13.365 9.874 -7.120 1.00 1.00 5 LEU A O 20
ATOM 23518 N N . GLU A 1 6 ? 12.610 11.898 -7.729 1.00 1.00 6 GLU A N 20
ATOM 23519 C CA . GLU A 1 6 ? 11.250 11.714 -7.201 1.00 1.00 6 GLU A CA 20
ATOM 23520 C C . GLU A 1 6 ? 10.482 10.619 -7.958 1.00 1.00 6 GLU A C 20
ATOM 23521 O O . GLU A 1 6 ? 9.850 9.770 -7.329 1.00 1.00 6 GLU A O 20
ATOM 23533 N N . SER A 1 7 ? 10.594 10.567 -9.291 1.00 1.00 7 SER A N 20
ATOM 23534 C CA . SER A 1 7 ? 10.021 9.478 -10.101 1.00 1.00 7 SER A CA 20
ATOM 23535 C C . SER A 1 7 ? 10.614 8.115 -9.723 1.00 1.00 7 SER A C 20
ATOM 23536 O O . SER A 1 7 ? 9.875 7.144 -9.571 1.00 1.00 7 SER A O 20
ATOM 23544 N N . SER A 1 8 ? 11.930 8.042 -9.495 1.00 1.00 8 SER A N 20
ATOM 23545 C CA . SER A 1 8 ? 12.613 6.819 -9.041 1.00 1.00 8 SER A CA 20
ATOM 23546 C C . SER A 1 8 ? 12.154 6.375 -7.646 1.00 1.00 8 SER A C 20
ATOM 23547 O O . SER A 1 8 ? 11.966 5.180 -7.416 1.00 1.00 8 SER A O 20
ATOM 23555 N N . ALA A 1 9 ? 11.919 7.314 -6.723 1.00 1.00 9 ALA A N 20
ATOM 23556 C CA . ALA A 1 9 ? 11.358 7.026 -5.401 1.00 1.00 9 ALA A CA 20
ATOM 23557 C C . ALA A 1 9 ? 9.903 6.518 -5.475 1.00 1.00 9 ALA A C 20
ATOM 23558 O O . ALA A 1 9 ? 9.553 5.550 -4.801 1.00 1.00 9 ALA A O 20
ATOM 23565 N N . GLU A 1 10 ? 9.063 7.115 -6.326 1.00 1.00 10 GLU A N 20
ATOM 23566 C CA . GLU A 1 10 ? 7.685 6.655 -6.566 1.00 1.00 10 GLU A CA 20
ATOM 23567 C C . GLU A 1 10 ? 7.634 5.270 -7.235 1.00 1.00 10 GLU A C 20
ATOM 23568 O O . GLU A 1 10 ? 6.825 4.427 -6.848 1.00 1.00 10 GLU A O 20
ATOM 23580 N N . GLU A 1 11 ? 8.523 4.989 -8.191 1.00 1.00 11 GLU A N 20
ATOM 23581 C CA . GLU A 1 11 ? 8.669 3.656 -8.794 1.00 1.00 11 GLU A CA 20
ATOM 23582 C C . GLU A 1 11 ? 9.198 2.613 -7.795 1.00 1.00 11 GLU A C 20
ATOM 23583 O O . GLU A 1 11 ? 8.756 1.462 -7.809 1.00 1.00 11 GLU A O 20
ATOM 23595 N N . SER A 1 12 ? 10.087 3.009 -6.878 1.00 1.00 12 SER A N 20
ATOM 23596 C CA . SER A 1 12 ? 10.536 2.147 -5.775 1.00 1.00 12 SER A CA 20
ATOM 23597 C C . SER A 1 12 ? 9.398 1.839 -4.797 1.00 1.00 12 SER A C 20
ATOM 23598 O O . SER A 1 12 ? 9.258 0.700 -4.354 1.00 1.00 12 SER A O 20
ATOM 23606 N N . LEU A 1 13 ? 8.530 2.813 -4.503 1.00 1.00 13 LEU A N 20
ATOM 23607 C CA . LEU A 1 13 ? 7.325 2.593 -3.697 1.00 1.00 13 LEU A CA 20
ATOM 23608 C C . LEU A 1 13 ? 6.346 1.658 -4.419 1.00 1.00 13 LEU A C 20
ATOM 23609 O O . LEU A 1 13 ? 5.827 0.737 -3.797 1.00 1.00 13 LEU A O 20
ATOM 23625 N N . ALA A 1 14 ? 6.138 1.826 -5.728 1.00 1.00 14 ALA A N 20
ATOM 23626 C CA . ALA A 1 14 ? 5.315 0.917 -6.529 1.00 1.00 14 ALA A CA 20
ATOM 23627 C C . ALA A 1 14 ? 5.847 -0.533 -6.501 1.00 1.00 14 ALA A C 20
ATOM 23628 O O . ALA A 1 14 ? 5.065 -1.481 -6.433 1.00 1.00 14 ALA A O 20
ATOM 23635 N N . TYR A 1 15 ? 7.172 -0.716 -6.488 1.00 1.00 15 TYR A N 20
ATOM 23636 C CA . TYR A 1 15 ? 7.812 -2.027 -6.312 1.00 1.00 15 TYR A CA 20
ATOM 23637 C C . TYR A 1 15 ? 7.585 -2.619 -4.906 1.00 1.00 15 TYR A C 20
ATOM 23638 O O . TYR A 1 15 ? 7.297 -3.812 -4.780 1.00 1.00 15 TYR A O 20
ATOM 23656 N N . ARG A 1 16 ? 7.639 -1.799 -3.845 1.00 1.00 16 ARG A N 20
ATOM 23657 C CA . ARG A 1 16 ? 7.270 -2.215 -2.473 1.00 1.00 16 ARG A CA 20
ATOM 23658 C C . ARG A 1 16 ? 5.787 -2.559 -2.345 1.00 1.00 16 ARG A C 20
ATOM 23659 O O . ARG A 1 16 ? 5.444 -3.538 -1.686 1.00 1.00 16 ARG A O 20
ATOM 23680 N N . GLU A 1 17 ? 4.908 -1.807 -3.003 1.00 1.00 17 GLU A N 20
ATOM 23681 C CA . GLU A 1 17 ? 3.484 -2.138 -3.108 1.00 1.00 17 GLU A CA 20
ATOM 23682 C C . GLU A 1 17 ? 3.254 -3.462 -3.848 1.00 1.00 17 GLU A C 20
ATOM 23683 O O . GLU A 1 17 ? 2.411 -4.246 -3.428 1.00 1.00 17 GLU A O 20
ATOM 23695 N N . ASP A 1 18 ? 4.019 -3.767 -4.901 1.00 1.00 18 ASP A N 20
ATOM 23696 C CA . ASP A 1 18 ? 3.877 -5.017 -5.661 1.00 1.00 18 ASP A CA 20
ATOM 23697 C C . ASP A 1 18 ? 4.144 -6.278 -4.815 1.00 1.00 18 ASP A C 20
ATOM 23698 O O . ASP A 1 18 ? 3.572 -7.330 -5.098 1.00 1.00 18 ASP A O 20
ATOM 23707 N N . ASP A 1 19 ? 4.939 -6.184 -3.741 1.00 1.00 19 ASP A N 20
ATOM 23708 C CA . ASP A 1 19 ? 5.072 -7.277 -2.761 1.00 1.00 19 ASP A CA 20
ATOM 23709 C C . ASP A 1 19 ? 3.745 -7.588 -2.033 1.00 1.00 19 ASP A C 20
ATOM 23710 O O . ASP A 1 19 ? 3.469 -8.741 -1.696 1.00 1.00 19 ASP A O 20
ATOM 23719 N N . LEU A 1 20 ? 2.897 -6.574 -1.825 1.00 1.00 20 LEU A N 20
ATOM 23720 C CA . LEU A 1 20 ? 1.589 -6.693 -1.168 1.00 1.00 20 LEU A CA 20
ATOM 23721 C C . LEU A 1 20 ? 0.547 -7.407 -2.052 1.00 1.00 20 LEU A C 20
ATOM 23722 O O . LEU A 1 20 ? -0.436 -7.935 -1.535 1.00 1.00 20 LEU A O 20
ATOM 23738 N N . ARG A 1 21 ? 0.783 -7.500 -3.371 1.00 1.00 21 ARG A N 20
ATOM 23739 C CA . ARG A 1 21 ? -0.012 -8.312 -4.320 1.00 1.00 21 ARG A CA 20
ATOM 23740 C C . ARG A 1 21 ? 0.108 -9.830 -4.072 1.00 1.00 21 ARG A C 20
ATOM 23741 O O . ARG A 1 21 ? -0.625 -10.620 -4.662 1.00 1.00 21 ARG A O 20
ATOM 23762 N N . GLY A 1 22 ? 1.008 -10.245 -3.175 1.00 1.00 22 GLY A N 20
ATOM 23763 C CA . GLY A 1 22 ? 1.133 -11.615 -2.665 1.00 1.00 22 GLY A CA 20
ATOM 23764 C C . GLY A 1 22 ? 0.579 -11.797 -1.243 1.00 1.00 22 GLY A C 20
ATOM 23765 O O . GLY A 1 22 ? 0.938 -12.773 -0.579 1.00 1.00 22 GLY A O 20
ATOM 23769 N N . ARG A 1 23 ? -0.258 -10.864 -0.754 1.00 1.00 23 ARG A N 20
ATOM 23770 C CA . ARG A 1 23 ? -0.744 -10.804 0.639 1.00 1.00 23 ARG A CA 20
ATOM 23771 C C . ARG A 1 23 ? -2.253 -10.569 0.741 1.00 1.00 23 ARG A C 20
ATOM 23772 O O . ARG A 1 23 ? -2.895 -10.046 -0.174 1.00 1.00 23 ARG A O 20
ATOM 23793 N N . LEU A 1 24 ? -2.800 -10.928 1.901 1.00 1.00 24 LEU A N 20
ATOM 23794 C CA . LEU A 1 24 ? -4.181 -10.629 2.288 1.00 1.00 24 LEU A CA 20
ATOM 23795 C C . LEU A 1 24 ? -4.262 -9.239 2.947 1.00 1.00 24 LEU A C 20
ATOM 23796 O O . LEU A 1 24 ? -3.297 -8.733 3.525 1.00 1.00 24 LEU A O 20
ATOM 23812 N N . GLY A 1 25 ? -5.461 -8.671 2.926 1.00 1.00 25 GLY A N 20
ATOM 23813 C CA . GLY A 1 25 ? -5.849 -7.423 3.574 1.00 1.00 25 GLY A CA 20
ATOM 23814 C C . GLY A 1 25 ? -7.245 -7.485 4.200 1.00 1.00 25 GLY A C 20
ATOM 23815 O O . GLY A 1 25 ? -7.888 -8.537 4.235 1.00 1.00 25 GLY A O 20
ATOM 23819 N N . LYS A 1 26 ? -7.712 -6.338 4.695 1.00 1.00 26 LYS A N 20
ATOM 23820 C CA . LYS A 1 26 ? -8.905 -6.146 5.521 1.00 1.00 26 LYS A CA 20
ATOM 23821 C C . LYS A 1 26 ? -9.578 -4.831 5.147 1.00 1.00 26 LYS A C 20
ATOM 23822 O O . LYS A 1 26 ? -8.968 -3.771 5.277 1.00 1.00 26 LYS A O 20
ATOM 23841 N N . VAL A 1 27 ? -10.800 -4.903 4.621 1.00 1.00 27 VAL A N 20
ATOM 23842 C CA . VAL A 1 27 ? -11.576 -3.725 4.178 1.00 1.00 27 VAL A CA 20
ATOM 23843 C C . VAL A 1 27 ? -12.101 -2.925 5.376 1.00 1.00 27 VAL A C 20
ATOM 23844 O O . VAL A 1 27 ? -12.675 -3.487 6.309 1.00 1.00 27 VAL A O 20
ATOM 23857 N N . ILE A 1 28 ? -11.918 -1.601 5.324 1.00 1.00 28 ILE A N 20
ATOM 23858 C CA . ILE A 1 28 ? -12.216 -0.638 6.409 1.00 1.00 28 ILE A CA 20
ATOM 23859 C C . ILE A 1 28 ? -13.170 0.493 5.976 1.00 1.00 28 ILE A C 20
ATOM 23860 O O . ILE A 1 28 ? -13.730 1.195 6.817 1.00 1.00 28 ILE A O 20
ATOM 23876 N N . THR A 1 29 ? -13.395 0.634 4.668 1.00 1.00 29 THR A N 20
ATOM 23877 C CA . THR A 1 29 ? -14.422 1.487 4.047 1.00 1.00 29 THR A CA 20
ATOM 23878 C C . THR A 1 29 ? -14.957 0.699 2.857 1.00 1.00 29 THR A C 20
ATOM 23879 O O . THR A 1 29 ? -14.163 0.211 2.053 1.00 1.00 29 THR A O 20
ATOM 23890 N N . ALA A 1 30 ? -16.276 0.521 2.771 1.00 1.00 30 ALA A N 20
ATOM 23891 C CA . ALA A 1 30 ? -16.915 -0.385 1.820 1.00 1.00 30 ALA A CA 20
ATOM 23892 C C . ALA A 1 30 ? -16.540 -0.092 0.356 1.00 1.00 30 ALA A C 20
ATOM 23893 O O . ALA A 1 30 ? -16.465 1.064 -0.063 1.00 1.00 30 ALA A O 20
ATOM 23900 N N . VAL A 1 31 ? -16.353 -1.157 -0.425 1.00 1.00 31 VAL A N 20
ATOM 23901 C CA . VAL A 1 31 ? -15.863 -1.130 -1.809 1.00 1.00 31 VAL A CA 20
ATOM 23902 C C . VAL A 1 31 ? -16.967 -1.711 -2.700 1.00 1.00 31 VAL A C 20
ATOM 23903 O O . VAL A 1 31 ? -17.082 -2.935 -2.793 1.00 1.00 31 VAL A O 20
ATOM 23916 N N . PRO A 1 32 ? -17.851 -0.884 -3.288 1.00 1.00 32 PRO A N 20
ATOM 23917 C CA . PRO A 1 32 ? -18.972 -1.381 -4.080 1.00 1.00 32 PRO A CA 20
ATOM 23918 C C . PRO A 1 32 ? -18.524 -1.951 -5.435 1.00 1.00 32 PRO A C 20
ATOM 23919 O O . PRO A 1 32 ? -17.382 -1.776 -5.869 1.00 1.00 32 PRO A O 20
ATOM 23930 N N . VAL A 1 33 ? -19.468 -2.605 -6.119 1.00 1.00 33 VAL A N 20
ATOM 23931 C CA . VAL A 1 33 ? -19.249 -3.421 -7.330 1.00 1.00 33 VAL A CA 20
ATOM 23932 C C . VAL A 1 33 ? -18.527 -2.712 -8.487 1.00 1.00 33 VAL A C 20
ATOM 23933 O O . VAL A 1 33 ? -17.873 -3.365 -9.297 1.00 1.00 33 VAL A O 20
ATOM 23946 N N . ASP A 1 34 ? -18.626 -1.383 -8.562 1.00 1.00 34 ASP A N 20
ATOM 23947 C CA . ASP A 1 34 ? -18.013 -0.536 -9.596 1.00 1.00 34 ASP A CA 20
ATOM 23948 C C . ASP A 1 34 ? -17.505 0.799 -8.999 1.00 1.00 34 ASP A C 20
ATOM 23949 O O . ASP A 1 34 ? -17.549 1.847 -9.649 1.00 1.00 34 ASP A O 20
ATOM 23958 N N . GLY A 1 35 ? -17.063 0.772 -7.735 1.00 1.00 35 GLY A N 20
ATOM 23959 C CA . GLY A 1 35 ? -16.651 1.960 -6.968 1.00 1.00 35 GLY A CA 20
ATOM 23960 C C . GLY A 1 35 ? -15.428 1.740 -6.070 1.00 1.00 35 GLY A C 20
ATOM 23961 O O . GLY A 1 35 ? -14.666 0.787 -6.252 1.00 1.00 35 GLY A O 20
ATOM 23965 N N . PHE A 1 36 ? -15.252 2.632 -5.090 1.00 1.00 36 PHE A N 20
ATOM 23966 C CA . PHE A 1 36 ? -14.045 2.744 -4.262 1.00 1.00 36 PHE A CA 20
ATOM 23967 C C . PHE A 1 36 ? -14.357 2.752 -2.757 1.00 1.00 36 PHE A C 20
ATOM 23968 O O . PHE A 1 36 ? -15.360 3.317 -2.313 1.00 1.00 36 PHE A O 20
ATOM 23985 N N . GLY A 1 37 ? -13.450 2.160 -1.982 1.00 1.00 37 GLY A N 20
ATOM 23986 C CA . GLY A 1 37 ? -13.387 2.200 -0.518 1.00 1.00 37 GLY A CA 20
ATOM 23987 C C . GLY A 1 37 ? -11.930 2.121 -0.051 1.00 1.00 37 GLY A C 20
ATOM 23988 O O . GLY A 1 37 ? -11.042 2.667 -0.707 1.00 1.00 37 GLY A O 20
ATOM 23992 N N . GLU A 1 38 ? -11.662 1.451 1.070 1.00 1.00 38 GLU A N 20
ATOM 23993 C CA . GLU A 1 38 ? -10.326 1.374 1.684 1.00 1.00 38 GLU A CA 20
ATOM 23994 C C . GLU A 1 38 ? -10.032 0.006 2.313 1.00 1.00 38 GLU A C 20
ATOM 23995 O O . GLU A 1 38 ? -10.935 -0.714 2.744 1.00 1.00 38 GLU A O 20
ATOM 24007 N N . VAL A 1 39 ? -8.743 -0.313 2.421 1.00 1.00 39 VAL A N 20
ATOM 24008 C CA . VAL A 1 39 ? -8.188 -1.590 2.891 1.00 1.00 39 VAL A CA 20
ATOM 24009 C C . VAL A 1 39 ? -6.870 -1.379 3.655 1.00 1.00 39 VAL A C 20
ATOM 24010 O O . VAL A 1 39 ? -6.177 -0.383 3.452 1.00 1.00 39 VAL A O 20
ATOM 24023 N N . VAL A 1 40 ? -6.497 -2.339 4.499 1.00 1.00 40 VAL A N 20
ATOM 24024 C CA . VAL A 1 40 ? -5.179 -2.449 5.167 1.00 1.00 40 VAL A CA 20
ATOM 24025 C C . VAL A 1 40 ? -4.638 -3.858 4.927 1.00 1.00 40 VAL A C 20
ATOM 24026 O O . VAL A 1 40 ? -5.426 -4.799 4.914 1.00 1.00 40 VAL A O 20
ATOM 24039 N N . ILE A 1 41 ? -3.328 -4.049 4.770 1.00 1.00 41 ILE A N 20
ATOM 24040 C CA . ILE A 1 41 ? -2.730 -5.399 4.714 1.00 1.00 41 ILE A CA 20
ATOM 24041 C C . ILE A 1 41 ? -2.764 -6.046 6.108 1.00 1.00 41 ILE A C 20
ATOM 24042 O O . ILE A 1 41 ? -2.677 -5.356 7.123 1.00 1.00 41 ILE A O 20
ATOM 24058 N N . GLU A 1 42 ? -2.891 -7.375 6.161 1.00 1.00 42 GLU A N 20
ATOM 24059 C CA . GLU A 1 42 ? -3.160 -8.157 7.389 1.00 1.00 42 GLU A CA 20
ATOM 24060 C C . GLU A 1 42 ? -2.134 -8.022 8.537 1.00 1.00 42 GLU A C 20
ATOM 24061 O O . GLU A 1 42 ? -2.449 -8.379 9.672 1.00 1.00 42 GLU A O 20
ATOM 24073 N N . GLY A 1 43 ? -0.946 -7.459 8.295 1.00 1.00 43 GLY A N 20
ATOM 24074 C CA . GLY A 1 43 ? 0.039 -7.074 9.321 1.00 1.00 43 GLY A CA 20
ATOM 24075 C C . GLY A 1 43 ? -0.350 -5.824 10.125 1.00 1.00 43 GLY A C 20
ATOM 24076 O O . GLY A 1 43 ? 0.507 -4.981 10.385 1.00 1.00 43 GLY A O 20
ATOM 24080 N N . ILE A 1 44 ? -1.630 -5.691 10.495 1.00 1.00 44 ILE A N 20
ATOM 24081 C CA . ILE A 1 44 ? -2.283 -4.501 11.082 1.00 1.00 44 ILE A CA 20
ATOM 24082 C C . ILE A 1 44 ? -1.556 -3.812 12.255 1.00 1.00 44 ILE A C 20
ATOM 24083 O O . ILE A 1 44 ? -1.776 -2.624 12.494 1.00 1.00 44 ILE A O 20
ATOM 24099 N N . GLY A 1 45 ? -0.677 -4.519 12.976 1.00 1.00 45 GLY A N 20
ATOM 24100 C CA . GLY A 1 45 ? 0.218 -3.946 13.989 1.00 1.00 45 GLY A CA 20
ATOM 24101 C C . GLY A 1 45 ? 1.288 -2.981 13.443 1.00 1.00 45 GLY A C 20
ATOM 24102 O O . GLY A 1 45 ? 1.859 -2.214 14.225 1.00 1.00 45 GLY A O 20
ATOM 24106 N N . GLY A 1 46 ? 1.557 -2.984 12.129 1.00 1.00 46 GLY A N 20
ATOM 24107 C CA . GLY A 1 46 ? 2.562 -2.114 11.490 1.00 1.00 46 GLY A CA 20
ATOM 24108 C C . GLY A 1 46 ? 2.329 -1.741 10.014 1.00 1.00 46 GLY A C 20
ATOM 24109 O O . GLY A 1 46 ? 3.036 -0.871 9.499 1.00 1.00 46 GLY A O 20
ATOM 24113 N N . THR A 1 47 ? 1.364 -2.353 9.318 1.00 1.00 47 THR A N 20
ATOM 24114 C CA . THR A 1 47 ? 0.955 -1.984 7.944 1.00 1.00 47 THR A CA 20
ATOM 24115 C C . THR A 1 47 ? 0.209 -0.637 7.876 1.00 1.00 47 THR A C 20
ATOM 24116 O O . THR A 1 47 ? -0.100 -0.017 8.899 1.00 1.00 47 THR A O 20
ATOM 24127 N N . ILE A 1 48 ? -0.073 -0.162 6.654 1.00 1.00 48 ILE A N 20
ATOM 24128 C CA . ILE A 1 48 ? -0.623 1.174 6.355 1.00 1.00 48 ILE A CA 20
ATOM 24129 C C . ILE A 1 48 ? -1.853 1.038 5.440 1.00 1.00 48 ILE A C 20
ATOM 24130 O O . ILE A 1 48 ? -1.852 0.242 4.498 1.00 1.00 48 ILE A O 20
ATOM 24146 N N . SER A 1 49 ? -2.908 1.811 5.722 1.00 1.00 49 SER A N 20
ATOM 24147 C CA . SER A 1 49 ? -4.159 1.840 4.946 1.00 1.00 49 SER A CA 20
ATOM 24148 C C . SER A 1 49 ? -3.971 2.396 3.527 1.00 1.00 49 SER A C 20
ATOM 24149 O O . SER A 1 49 ? -3.145 3.284 3.297 1.00 1.00 49 SER A O 20
ATOM 24157 N N . LYS A 1 50 ? -4.787 1.922 2.580 1.00 1.00 50 LYS A N 20
ATOM 24158 C CA . LYS A 1 50 ? -4.781 2.301 1.156 1.00 1.00 50 LYS A CA 20
ATOM 24159 C C . LYS A 1 50 ? -6.207 2.360 0.593 1.00 1.00 50 LYS A C 20
ATOM 24160 O O . LYS A 1 50 ? -7.121 1.738 1.138 1.00 1.00 50 LYS A O 20
ATOM 24179 N N . SER A 1 51 ? -6.392 3.067 -0.520 1.00 1.00 51 SER A N 20
ATOM 24180 C CA . SER A 1 51 ? -7.640 3.039 -1.300 1.00 1.00 51 SER A CA 20
ATOM 24181 C C . SER A 1 51 ? -7.803 1.687 -2.001 1.00 1.00 51 SER A C 20
ATOM 24182 O O . SER A 1 51 ? -6.814 1.036 -2.345 1.00 1.00 51 SER A O 20
ATOM 24190 N N . ALA A 1 52 ? -9.046 1.267 -2.240 1.00 1.00 52 ALA A N 20
ATOM 24191 C CA . ALA A 1 52 ? -9.353 -0.044 -2.818 1.00 1.00 52 ALA A CA 20
ATOM 24192 C C . ALA A 1 52 ? -10.543 -0.029 -3.796 1.00 1.00 52 ALA A C 20
ATOM 24193 O O . ALA A 1 52 ? -11.506 0.710 -3.592 1.00 1.00 52 ALA A O 20
ATOM 24200 N N . VAL A 1 53 ? -10.494 -0.901 -4.810 1.00 1.00 53 VAL A N 20
ATOM 24201 C CA . VAL A 1 53 ? -11.575 -1.207 -5.774 1.00 1.00 53 VAL A CA 20
ATOM 24202 C C . VAL A 1 53 ? -11.817 -2.719 -5.880 1.00 1.00 53 VAL A C 20
ATOM 24203 O O . VAL A 1 53 ? -10.909 -3.517 -5.626 1.00 1.00 53 VAL A O 20
ATOM 24216 N N . SER A 1 54 ? -13.027 -3.138 -6.268 1.00 1.00 54 SER A N 20
ATOM 24217 C CA . SER A 1 54 ? -13.335 -4.559 -6.496 1.00 1.00 54 SER A CA 20
ATOM 24218 C C . SER A 1 54 ? -12.786 -5.039 -7.844 1.00 1.00 54 SER A C 20
ATOM 24219 O O . SER A 1 54 ? -13.182 -4.546 -8.902 1.00 1.00 54 SER A O 20
ATOM 24227 N N . PHE A 1 55 ? -11.893 -6.031 -7.810 1.00 1.00 55 PHE A N 20
ATOM 24228 C CA . PHE A 1 55 ? -11.421 -6.754 -8.998 1.00 1.00 55 PHE A CA 20
ATOM 24229 C C . PHE A 1 55 ? -12.446 -7.783 -9.524 1.00 1.00 55 PHE A C 20
ATOM 24230 O O . PHE A 1 55 ? -12.347 -8.240 -10.664 1.00 1.00 55 PHE A O 20
ATOM 24247 N N . ASP A 1 56 ? -13.445 -8.137 -8.708 1.00 1.00 56 ASP A N 20
ATOM 24248 C CA . ASP A 1 56 ? -14.383 -9.246 -8.945 1.00 1.00 56 ASP A CA 20
ATOM 24249 C C . ASP A 1 56 ? -15.856 -8.785 -9.004 1.00 1.00 56 ASP A C 20
ATOM 24250 O O . ASP A 1 56 ? -16.773 -9.607 -8.952 1.00 1.00 56 ASP A O 20
ATOM 24259 N N . ASN A 1 57 ? -16.088 -7.471 -9.134 1.00 1.00 57 ASN A N 20
ATOM 24260 C CA . ASN A 1 57 ? -17.406 -6.833 -9.233 1.00 1.00 57 ASN A CA 20
ATOM 24261 C C . ASN A 1 57 ? -18.340 -7.183 -8.047 1.00 1.00 57 ASN A C 20
ATOM 24262 O O . ASN A 1 57 ? -19.529 -7.456 -8.219 1.00 1.00 57 ASN A O 20
ATOM 24273 N N . GLN A 1 58 ? -17.783 -7.178 -6.830 1.00 1.00 58 GLN A N 20
ATOM 24274 C CA . GLN A 1 58 ? -18.464 -7.485 -5.563 1.00 1.00 58 GLN A CA 20
ATOM 24275 C C . GLN A 1 58 ? -18.627 -6.232 -4.688 1.00 1.00 58 GLN A C 20
ATOM 24276 O O . GLN A 1 58 ? -17.870 -5.270 -4.813 1.00 1.00 58 GLN A O 20
ATOM 24290 N N . GLN A 1 59 ? -19.599 -6.257 -3.771 1.00 1.00 59 GLN A N 20
ATOM 24291 C CA . GLN A 1 59 ? -19.860 -5.180 -2.808 1.00 1.00 59 GLN A CA 20
ATOM 24292 C C . GLN A 1 59 ? -19.205 -5.530 -1.459 1.00 1.00 59 GLN A C 20
ATOM 24293 O O . GLN A 1 59 ? -19.817 -6.147 -0.585 1.00 1.00 59 GLN A O 20
ATOM 24307 N N . ILE A 1 60 ? -17.917 -5.209 -1.327 1.00 1.00 60 ILE A N 20
ATOM 24308 C CA . ILE A 1 60 ? -17.054 -5.635 -0.218 1.00 1.00 60 ILE A CA 20
ATOM 24309 C C . ILE A 1 60 ? -17.281 -4.715 0.985 1.00 1.00 60 ILE A C 20
ATOM 24310 O O . ILE A 1 60 ? -16.774 -3.594 1.024 1.00 1.00 60 ILE A O 20
ATOM 24326 N N . SER A 1 61 ? -18.103 -5.157 1.936 1.00 1.00 61 SER A N 20
ATOM 24327 C CA . SER A 1 61 ? -18.416 -4.405 3.158 1.00 1.00 61 SER A CA 20
ATOM 24328 C C . SER A 1 61 ? -17.228 -4.332 4.138 1.00 1.00 61 SER A C 20
ATOM 24329 O O . SER A 1 61 ? -16.216 -5.023 3.987 1.00 1.00 61 SER A O 20
ATOM 24337 N N . TYR A 1 62 ? -17.369 -3.499 5.171 1.00 1.00 62 TYR A N 20
ATOM 24338 C CA . TYR A 1 62 ? -16.442 -3.383 6.300 1.00 1.00 62 TYR A CA 20
ATOM 24339 C C . TYR A 1 62 ? -16.169 -4.734 6.990 1.00 1.00 62 TYR A C 20
ATOM 24340 O O . TYR A 1 62 ? -17.076 -5.554 7.170 1.00 1.00 62 TYR A O 20
ATOM 24358 N N . GLY A 1 63 ? -14.925 -4.946 7.430 1.00 1.00 63 GLY A N 20
ATOM 24359 C CA . GLY A 1 63 ? -14.552 -6.065 8.298 1.00 1.00 63 GLY A CA 20
ATOM 24360 C C . GLY A 1 63 ? -14.481 -7.441 7.630 1.00 1.00 63 GLY A C 20
ATOM 24361 O O . GLY A 1 63 ? -14.774 -8.438 8.292 1.00 1.00 63 GLY A O 20
ATOM 24365 N N . THR A 1 64 ? -14.076 -7.529 6.354 1.00 1.00 64 THR A N 20
ATOM 24366 C CA . THR A 1 64 ? -13.848 -8.818 5.668 1.00 1.00 64 THR A CA 20
ATOM 24367 C C . THR A 1 64 ? -12.434 -8.935 5.103 1.00 1.00 64 THR A C 20
ATOM 24368 O O . THR A 1 64 ? -11.774 -7.928 4.829 1.00 1.00 64 THR A O 20
ATOM 24379 N N . THR A 1 65 ? -11.967 -10.175 4.953 1.00 1.00 65 THR A N 20
ATOM 24380 C CA . THR A 1 65 ? -10.600 -10.498 4.525 1.00 1.00 65 THR A CA 20
ATOM 24381 C C . THR A 1 65 ? -10.557 -10.673 3.010 1.00 1.00 65 THR A C 20
ATOM 24382 O O . THR A 1 65 ? -11.312 -11.456 2.426 1.00 1.00 65 THR A O 20
ATOM 24393 N N . VAL A 1 66 ? -9.642 -9.950 2.372 1.00 1.00 66 VAL A N 20
ATOM 24394 C CA . VAL A 1 66 ? -9.548 -9.787 0.918 1.00 1.00 66 VAL A CA 20
ATOM 24395 C C . VAL A 1 66 ? -8.140 -10.112 0.428 1.00 1.00 66 VAL A C 20
ATOM 24396 O O . VAL A 1 66 ? -7.166 -9.827 1.113 1.00 1.00 66 VAL A O 20
ATOM 24409 N N . LEU A 1 67 ? -8.007 -10.694 -0.759 1.00 1.00 67 LEU A N 20
ATOM 24410 C CA . LEU A 1 67 ? -6.720 -10.862 -1.437 1.00 1.00 67 LEU A CA 20
ATOM 24411 C C . LEU A 1 67 ? -6.497 -9.664 -2.365 1.00 1.00 67 LEU A C 20
ATOM 24412 O O . LEU A 1 67 ? -7.359 -9.354 -3.191 1.00 1.00 67 LEU A O 20
ATOM 24428 N N . VAL A 1 68 ? -5.351 -8.990 -2.239 1.00 1.00 68 VAL A N 20
ATOM 24429 C CA . VAL A 1 68 ? -4.939 -7.972 -3.219 1.00 1.00 68 VAL A CA 20
ATOM 24430 C C . VAL A 1 68 ? -4.465 -8.692 -4.483 1.00 1.00 68 VAL A C 20
ATOM 24431 O O . VAL A 1 68 ? -3.534 -9.494 -4.427 1.00 1.00 68 VAL A O 20
ATOM 24444 N N . VAL A 1 69 ? -5.113 -8.424 -5.617 1.00 1.00 69 VAL A N 20
ATOM 24445 C CA . VAL A 1 69 ? -4.928 -9.165 -6.882 1.00 1.00 69 VAL A CA 20
ATOM 24446 C C . VAL A 1 69 ? -4.348 -8.303 -8.014 1.00 1.00 69 VAL A C 20
ATOM 24447 O O . VAL A 1 69 ? -3.741 -8.838 -8.940 1.00 1.00 69 VAL A O 20
ATOM 24460 N N . ASP A 1 70 ? -4.463 -6.976 -7.924 1.00 1.00 70 ASP A N 20
ATOM 24461 C CA . ASP A 1 70 ? -3.776 -6.002 -8.787 1.00 1.00 70 ASP A CA 20
ATOM 24462 C C . ASP A 1 70 ? -3.583 -4.692 -7.999 1.00 1.00 70 ASP A C 20
ATOM 24463 O O . ASP A 1 70 ? -4.194 -4.519 -6.944 1.00 1.00 70 ASP A O 20
ATOM 24472 N N . ILE A 1 71 ? -2.724 -3.773 -8.451 1.00 1.00 71 ILE A N 20
ATOM 24473 C CA . ILE A 1 71 ? -2.390 -2.538 -7.722 1.00 1.00 71 ILE A CA 20
ATOM 24474 C C . ILE A 1 71 ? -2.086 -1.394 -8.706 1.00 1.00 71 ILE A C 20
ATOM 24475 O O . ILE A 1 71 ? -1.381 -1.583 -9.697 1.00 1.00 71 ILE A O 20
ATOM 24491 N N . ASN A 1 72 ? -2.576 -0.193 -8.387 1.00 1.00 72 ASN A N 20
ATOM 24492 C CA . ASN A 1 72 ? -2.405 1.040 -9.156 1.00 1.00 72 ASN A CA 20
ATOM 24493 C C . ASN A 1 72 ? -1.939 2.195 -8.241 1.00 1.00 72 ASN A C 20
ATOM 24494 O O . ASN A 1 72 ? -2.730 3.053 -7.842 1.00 1.00 72 ASN A O 20
ATOM 24505 N N . ASN A 1 73 ? -0.645 2.197 -7.893 1.00 1.00 73 ASN A N 20
ATOM 24506 C CA . ASN A 1 73 ? 0.091 3.283 -7.211 1.00 1.00 73 ASN A CA 20
ATOM 24507 C C . ASN A 1 73 ? -0.499 3.804 -5.872 1.00 1.00 73 ASN A C 20
ATOM 24508 O O . ASN A 1 73 ? -0.208 4.931 -5.462 1.00 1.00 73 ASN A O 20
ATOM 24519 N N . GLY A 1 74 ? -1.349 3.017 -5.205 1.00 1.00 74 GLY A N 20
ATOM 24520 C CA . GLY A 1 74 ? -2.073 3.401 -3.980 1.00 1.00 74 GLY A CA 20
ATOM 24521 C C . GLY A 1 74 ? -3.564 3.044 -4.009 1.00 1.00 74 GLY A C 20
ATOM 24522 O O . GLY A 1 74 ? -4.203 2.974 -2.959 1.00 1.00 74 GLY A O 20
ATOM 24526 N N . VAL A 1 75 ? -4.107 2.777 -5.203 1.00 1.00 75 VAL A N 20
ATOM 24527 C CA . VAL A 1 75 ? -5.448 2.220 -5.431 1.00 1.00 75 VAL A CA 20
ATOM 24528 C C . VAL A 1 75 ? -5.296 0.724 -5.703 1.00 1.00 75 VAL A C 20
ATOM 24529 O O . VAL A 1 75 ? -4.919 0.306 -6.799 1.00 1.00 75 VAL A O 20
ATOM 24542 N N . LEU A 1 76 ? -5.496 -0.091 -4.673 1.00 1.00 76 LEU A N 20
ATOM 24543 C CA . LEU A 1 76 ? -5.402 -1.549 -4.750 1.00 1.00 76 LEU A CA 20
ATOM 24544 C C . LEU A 1 76 ? -6.665 -2.127 -5.409 1.00 1.00 76 LEU A C 20
ATOM 24545 O O . LEU A 1 76 ? -7.769 -1.633 -5.193 1.00 1.00 76 LEU A O 20
ATOM 24561 N N . SER A 1 77 ? -6.521 -3.228 -6.137 1.00 1.00 77 SER A N 20
ATOM 24562 C CA . SER A 1 77 ? -7.630 -4.015 -6.683 1.00 1.00 77 SER A CA 20
ATOM 24563 C C . SER A 1 77 ? -7.700 -5.316 -5.900 1.00 1.00 77 SER A C 20
ATOM 24564 O O . SER A 1 77 ? -6.735 -6.085 -5.872 1.00 1.00 77 SER A O 20
ATOM 24572 N N . VAL A 1 78 ? -8.828 -5.555 -5.233 1.00 1.00 78 VAL A N 20
ATOM 24573 C CA . VAL A 1 78 ? -8.970 -6.643 -4.255 1.00 1.00 78 VAL A CA 20
ATOM 24574 C C . VAL A 1 78 ? -10.223 -7.487 -4.501 1.00 1.00 78 VAL A C 20
ATOM 24575 O O . VAL A 1 78 ? -11.153 -7.069 -5.195 1.00 1.00 78 VAL A O 20
ATOM 24588 N N . THR A 1 79 ? -10.254 -8.682 -3.915 1.00 1.00 79 THR A N 20
ATOM 24589 C CA . THR A 1 79 ? -11.389 -9.621 -3.983 1.00 1.00 79 THR A CA 20
ATOM 24590 C C . THR A 1 79 ? -11.543 -10.362 -2.644 1.00 1.00 79 THR A C 20
ATOM 24591 O O . THR A 1 79 ? -10.525 -10.679 -2.025 1.00 1.00 79 THR A O 20
ATOM 24602 N N . PRO A 1 80 ? -12.766 -10.616 -2.133 1.00 1.00 80 PRO A N 20
ATOM 24603 C CA . PRO A 1 80 ? -12.969 -11.270 -0.839 1.00 1.00 80 PRO A CA 20
ATOM 24604 C C . PRO A 1 80 ? -12.605 -12.763 -0.869 1.00 1.00 80 PRO A C 20
ATOM 24605 O O . PRO A 1 80 ? -13.426 -13.628 -1.181 1.00 1.00 80 PRO A O 20
ATOM 24616 N N . HIS A 1 81 ? -11.348 -13.061 -0.528 1.00 1.00 81 HIS A N 20
ATOM 24617 C CA . HIS A 1 81 ? -10.840 -14.427 -0.366 1.00 1.00 81 HIS A CA 20
ATOM 24618 C C . HIS A 1 81 ? -11.504 -15.132 0.837 1.00 1.00 81 HIS A C 20
ATOM 24619 O O . HIS A 1 81 ? -11.759 -16.335 0.785 1.00 1.00 81 HIS A O 20
ATOM 24633 N N . GLU A 1 82 ? -11.794 -14.380 1.909 1.00 1.00 82 GLU A N 20
ATOM 24634 C CA . GLU A 1 82 ? -12.369 -14.847 3.183 1.00 1.00 82 GLU A CA 20
ATOM 24635 C C . GLU A 1 82 ? -11.825 -16.217 3.690 1.00 1.00 82 GLU A C 20
ATOM 24636 O O . GLU A 1 82 ? -12.607 -17.144 3.934 1.00 1.00 82 GLU A O 20
ATOM 24648 N N . PRO A 1 83 ? -10.489 -16.393 3.822 1.00 1.00 83 PRO A N 20
ATOM 24649 C CA . PRO A 1 83 ? -9.891 -17.643 4.301 1.00 1.00 83 PRO A CA 20
ATOM 24650 C C . PRO A 1 83 ? -10.210 -17.915 5.783 1.00 1.00 83 PRO A C 20
ATOM 24651 O O . PRO A 1 83 ? -10.462 -16.993 6.564 1.00 1.00 83 PRO A O 20
ATOM 24662 N N . ILE A 1 84 ? -10.147 -19.192 6.178 1.00 1.00 84 ILE A N 20
ATOM 24663 C CA . ILE A 1 84 ? -10.474 -19.702 7.524 1.00 1.00 84 ILE A CA 20
ATOM 24664 C C . ILE A 1 84 ? -9.392 -20.688 7.992 1.00 1.00 84 ILE A C 20
ATOM 24665 O O . ILE A 1 84 ? -8.953 -21.564 7.233 1.00 1.00 84 ILE A O 20
#

Organism: Bacillus subtilis (strain 168) (NCBI:txid224308)